Protein 7UAF (pdb70)

Organism: Homo sapiens (NCBI:txid9606)

GO terms:
  GO:0070573 metallodipeptidase activity (F, IDA)
  GO:0008237 metallopeptidase activity (F, IDA)
  GO:0038004 epidermal growth factor receptor ligand maturation (P, IDA)
  GO:0005886 plasma membrane (C, IDA)
  GO:0140448 signaling receptor ligand precursor processing (P, IDA)
  GO:0005576 extracellular region (C, TAS)
  GO:0005886 plasma membrane (C, TAS)
  GO:0005515 protein binding (F, IPI)
  GO:0017090 meprin A complex (C, IDA)
  GO:0070062 extracellular exosome (C, HDA)

Radius of gyration: 49.3 Å; Cα contacts (8 Å, |Δi|>4): 5273; chains: 4; bounding box: 92×152×116 Å

Foldseek 3Di:
DFFDDLVLADDPPAEEAEDPQDDLLLLVLLVVLQVQCLQQWAHHYDYDDDAQEHEYEHADPDFAWAAGTPRRYTYTHQYPPQSHNLSSNLRVNRHNGDQALLQEQCNVVWKDFDQVFADPPCCVSNHHDDPNGDDPLPDDRDQQASSFQQQCDRGPDNVGGRMATPPRVSNVRHNDRQGGALSSSVSSCSSPVIDDGNWFFDKFFLQDPCRQVKDWDDVAPDEKDWDQCPDDPDHGLQCRPVDHRTGTWIWDWQLDDDFFHKIKIKFDKTADPDQKKKKKWKKFAQWDQPKKKWKWKQQDPVPRDRHDIDTWDIDGDDPDGDIDMDMTMDGDNHIMMMMIMIGHDPSVRTPGTMIIGQITMTRDDDFQDKDKDALLVVVLVVADEPDKDKGAWTAAPQGWIKTKIWGSQHPVDGQAIWIWIKTKDDDCLVPDDPLDWQKKKKKWWWQDDSRSNNTRIQIDIDTQDQPQFDVVLVGGRQSGHQVNAFDADPVHRIGITDTDGDDRSDGVVRCPPGRCCVVSMIMMGMDIGHSVVVD/DFFDDLVLADDPPAEEAEDPQDDLLLVVLLVVLQVQCLQQWAHHYDHDDPAQEHEYEHADPDFAWAAGTPRRYTYTHQYPPQSASLSSNLRVNRHRGDAALLQEQCNVVWKDFDQVFAAPPCCVSNHHDDPNGDDPLPDDRDQQASRFAQQCDRGPDNVGGRMATPPRVSNVRHNDRQGGALVNSVSSCSSVVIDDGNWFWDKFFLQDPCRQVKDWDDVAQDEWDWDFQPDPPDHGQQCRPVDPRTGTWTFDWQQDDDFFGKIKIKHDKTFHPDQKKKKKWKKFFQWDQPKKKWKKKQQDPVPNDRHRIDTFDIDGDDPDGDIDMDMTMDGDNHMMMMMIMIGHDPSVRTPGGMIIGQITMTRDDDFQDKDKDALLVVVLVPADEPDKDKGPWTAAPVGWIKTKIWGSQHPVAGQAIWIWIWTKDDDCLVPDDPQQAWKKKKKWWWLDDSRPNNTRIQIDIDTQHQCQADVVLVRGRQRGHQVNAFDADPVHRIGITPIDTDPCSDGPVVCVDGRQCPVSMIMMGMDIGGSPVVD/DFFPDLVQADDPAAEEAEDPQDDLQLLVLLVVLQVLCQQQWAHHYDHDDPAQEHEYEHADPDFEWAAGTPRNYTYTHQHVVQSHSLSSVLHVNRHRGDQALLQEPCNVQWKDAPQVFAAPPCCVSNHHDDPNGDDCLPDDRDQQASSFQQQCDRTPDNVGGRMATPDHVSSVRHNDRQAGALVNSVVSCSSPVIDDGNWFWDKFQQPDPCRRVKDWDPPFQDEWDWDFQCVHGQQARCPDTNPGIWTWDWQLDDDFFGKIKIKHDKTAHPAQKKKKKWKKFAQWDQPKKKWKWKQQDPVVRDRGDIDTFDIDGDDPDGDIDMDITMDGDNHIIIMMIMIGHHPSVRTPGTMIIGLITMTPDDDFQDKDKFALLVVVLVVADAPDWDKGAWTAGPQGWTKIKIKGSAHPPDGQWIWIWIKTKDDPCLVPDDPLDWQWKKKKWWWLSNSRSNNTRIQIDIDTQDQCQADVVLPRGGQSGHQVNQFDADPVHRIGITDIDDDDRSDGPVPCVDSRSCVPSMIMMGIHTGHSPVVD/DFFPDLVLADDPAAEEAEDPQDDLLLLVLLVVLQVQCLQFWPHHYDHDDPAQWHEYEHADPDFAWAAGTPSRYTYTHQYPPNSHNLSSNLRVNRHRGDAALLQQDVQWKDAPQVFADPPPCVSNHHDDPNGGQDRDQQASRFQQQCDRGPDNVGGRMATPPRVSSVRHNDRQGGALSNSVVVCVSPVTPDHNWFFDKFQQQDPCRQVKDWDDVAPDAWDWAQQQDDPRHGLQCRCVDGSRGTKTWDWQLDDDFFHKIKMKADKTADPAQKKKKKWKKFAQWDQPKKKWKWKFFDPVVNDRGDIDTFDIDGDDPDGDIDMDITMDGDNHIIMMMIMIGHDPSVRTPGGMIIGLITMTRDDDFQDKDKDALLVVVLVVADAPRKDKGPWTAAPVGWTKIKIKGSAHPPAGQWIWIWIKTKDDPCLVPDDPLQWQWKKKKWWWLPDSRSNNTRIQIDIDTQHQCQADVVLPGGGQSGHQVRQFDADPVHRITITDIDGDGCSDGPVVCVPGRCCVVPMIMMGMDTGHSPVSD

B-factor: mean 40.75, std 11.04, range [22.92, 96.8]

Structure (mmCIF, N/CA/C/O backbone):
data_7UAF
#
_entry.id   7UAF
#
_cell.length_a   1.00
_cell.length_b   1.00
_cell.length_c   1.00
_cell.angle_alpha   90.00
_cell.angle_beta   90.00
_cell.angle_gamma   90.00
#
_symmetry.space_group_name_H-M   'P 1'
#
loop_
_entity.id
_entity.type
_entity.pdbx_description
1 polymer 'Meprin A subunit alpha'
2 branched 2-acetamido-2-deoxy-beta-D-glucopyranose-(1-4)-2-acetamido-2-deoxy-beta-D-glucopyranose
3 branched 2-acetamido-2-deoxy-beta-D-glucopyranose-(1-4)-2-acetamido-2-deoxy-beta-D-glucopyranose-(1-4)-2-acetamido-2-deoxy-beta-D-glucopyranose
4 branched beta-D-mannopyranose-(1-4)-2-acetamido-2-deoxy-beta-D-glucopyranose-(1-4)-[alpha-L-fucopyranose-(1-6)]2-acetamido-2-deoxy-beta-D-glucopyranose
5 non-polymer N~3~,N~3~-bis[(2H-1,3-benzodioxol-5-yl)methyl]-N-hydroxy-beta-alaninamide
6 non-polymer 'CALCIUM ION'
7 non-polymer 'ZINC ION'
8 non-polymer 2-acetamido-2-deoxy-beta-D-glucopyranose
#
loop_
_atom_site.group_PDB
_atom_site.id
_atom_site.type_symbol
_atom_site.label_atom_id
_atom_site.label_alt_id
_atom_site.label_comp_id
_atom_site.label_asym_id
_atom_site.label_entity_id
_atom_site.label_seq_id
_atom_site.pdbx_PDB_ins_code
_atom_site.Cartn_x
_atom_site.Cartn_y
_atom_site.Cartn_z
_atom_site.occupancy
_atom_site.B_iso_or_equiv
_atom_site.auth_seq_id
_atom_site.auth_comp_id
_atom_site.auth_asym_id
_atom_site.auth_atom_id
_atom_site.pdbx_PDB_model_num
ATOM 1 N N . ASN A 1 53 ? 117.515 109.698 106.031 1.00 32.87 66 ASN B N 1
ATOM 2 C CA . ASN A 1 53 ? 117.545 110.666 104.899 1.00 32.87 66 ASN B CA 1
ATOM 3 C C . ASN A 1 53 ? 118.885 111.411 104.760 1.00 32.87 66 ASN B C 1
ATOM 4 O O . ASN A 1 53 ? 118.959 112.315 103.936 1.00 32.87 66 ASN B O 1
ATOM 9 N N . GLY A 1 54 ? 119.945 111.084 105.504 1.00 33.24 67 GLY B N 1
ATOM 10 C CA . GLY A 1 54 ? 121.258 111.708 105.340 1.00 33.24 67 GLY B CA 1
ATOM 11 C C . GLY A 1 54 ? 122.080 111.035 104.252 1.00 33.24 67 GLY B C 1
ATOM 12 O O . GLY A 1 54 ? 121.975 109.836 104.050 1.00 33.24 67 GLY B O 1
ATOM 13 N N . LEU A 1 55 ? 122.912 111.778 103.552 1.00 33.83 68 LEU B N 1
ATOM 14 C CA . LEU A 1 55 ? 123.781 111.301 102.481 1.00 33.83 68 LEU B CA 1
ATOM 15 C C . LEU A 1 55 ? 124.911 110.420 103.043 1.00 33.83 68 LEU B C 1
ATOM 16 O O . LEU A 1 55 ? 125.544 110.794 104.024 1.00 33.83 68 LEU B O 1
ATOM 21 N N . ARG A 1 56 ? 125.124 109.219 102.500 1.00 35.87 69 ARG B N 1
ATOM 22 C CA . ARG A 1 56 ? 126.080 108.258 103.135 1.00 35.87 69 ARG B CA 1
ATOM 23 C C . ARG A 1 56 ? 127.560 108.624 102.959 1.00 35.87 69 ARG B C 1
ATOM 24 O O . ARG A 1 56 ? 128.316 108.437 103.934 1.00 35.87 69 ARG B O 1
ATOM 32 N N . ASP A 1 57 ? 127.963 109.144 101.802 1.00 38.00 70 ASP B N 1
ATOM 33 C CA . ASP A 1 57 ? 129.375 109.384 101.476 1.00 38.00 70 ASP B CA 1
ATOM 34 C C . ASP A 1 57 ? 130.038 110.410 102.422 1.00 38.00 70 ASP B C 1
ATOM 35 O O . ASP A 1 57 ? 129.671 111.589 102.394 1.00 38.00 70 ASP B O 1
ATOM 40 N N . PRO A 1 58 ? 131.048 110.032 103.226 1.00 38.51 71 PRO B N 1
ATOM 41 C CA . PRO A 1 58 ? 131.671 110.926 104.194 1.00 38.51 71 PRO B CA 1
ATOM 42 C C . PRO A 1 58 ? 132.454 112.083 103.569 1.00 38.51 71 PRO B C 1
ATOM 43 O O . PRO A 1 58 ? 132.639 113.102 104.227 1.00 38.51 71 PRO B O 1
ATOM 47 N N . ASN A 1 59 ? 132.868 112.017 102.302 1.00 38.83 72 ASN B N 1
ATOM 48 C CA . ASN A 1 59 ? 133.516 113.160 101.646 1.00 38.83 72 ASN B CA 1
ATOM 49 C C . ASN A 1 59 ? 132.536 114.317 101.395 1.00 38.83 72 ASN B C 1
ATOM 50 O O . ASN A 1 59 ? 132.958 115.437 101.160 1.00 38.83 72 ASN B O 1
ATOM 55 N N . THR A 1 60 ? 131.228 114.099 101.494 1.00 36.64 73 THR B N 1
ATOM 56 C CA . THR A 1 60 ? 130.219 115.160 101.366 1.00 36.64 73 THR B CA 1
ATOM 57 C C . THR A 1 60 ? 129.990 115.946 102.660 1.00 36.64 73 THR B C 1
ATOM 58 O O . THR A 1 60 ? 129.206 116.888 102.678 1.00 36.64 73 THR B O 1
ATOM 62 N N . ARG A 1 61 ? 130.734 115.573 103.708 1.00 35.65 74 ARG B N 1
ATOM 63 C CA . ARG A 1 61 ? 130.571 116.235 105.029 1.00 35.65 74 ARG B CA 1
ATOM 64 C C . ARG A 1 61 ? 131.378 117.530 105.098 1.00 35.65 74 ARG B C 1
ATOM 65 O O . ARG A 1 61 ? 132.473 117.576 104.501 1.00 35.65 74 ARG B O 1
ATOM 73 N N . TRP A 1 62 ? 130.856 118.533 105.801 1.00 32.54 75 TRP B N 1
ATOM 74 C CA . TRP A 1 62 ? 131.551 119.794 106.028 1.00 32.54 75 TRP B CA 1
ATOM 75 C C . TRP A 1 62 ? 132.596 119.688 107.140 1.00 32.54 75 TRP B C 1
ATOM 76 O O . TRP A 1 62 ? 132.528 118.804 107.990 1.00 32.54 75 TRP B O 1
ATOM 87 N N . THR A 1 63 ? 133.524 120.641 107.187 1.00 34.50 76 THR B N 1
ATOM 88 C CA . THR A 1 63 ? 134.334 120.941 108.376 1.00 34.50 76 THR B CA 1
ATOM 89 C C . THR A 1 63 ? 133.834 122.235 109.011 1.00 34.50 76 THR B C 1
ATOM 90 O O . THR A 1 63 ? 133.694 123.242 108.322 1.00 34.50 76 THR B O 1
ATOM 94 N N . PHE A 1 64 ? 133.553 122.240 110.309 1.00 34.59 77 PHE B N 1
ATOM 95 C CA . PHE A 1 64 ? 133.047 123.412 111.014 1.00 34.59 77 PHE B CA 1
ATOM 96 C C . PHE A 1 64 ? 134.167 124.366 111.452 1.00 34.59 77 PHE B C 1
ATOM 97 O O . PHE A 1 64 ? 135.247 123.898 111.815 1.00 34.59 77 PHE B O 1
ATOM 105 N N . PRO A 1 65 ? 133.923 125.692 111.485 1.00 34.42 78 PRO B N 1
ATOM 106 C CA . PRO A 1 65 ? 132.703 126.370 111.042 1.00 34.42 78 PRO B CA 1
ATOM 107 C C . PRO A 1 65 ? 132.538 126.394 109.518 1.00 34.42 78 PRO B C 1
ATOM 108 O O . PRO A 1 65 ? 133.512 126.603 108.807 1.00 34.42 78 PRO B O 1
ATOM 112 N N . ILE A 1 66 ? 131.313 126.248 109.017 1.00 33.23 79 ILE B N 1
ATOM 113 C CA . ILE A 1 66 ? 130.988 126.429 107.601 1.00 33.23 79 ILE B CA 1
ATOM 114 C C . ILE A 1 66 ? 131.182 127.908 107.228 1.00 33.23 79 ILE B C 1
ATOM 115 O O . ILE A 1 66 ? 130.547 128.776 107.833 1.00 33.23 79 ILE B O 1
ATOM 120 N N . PRO A 1 67 ? 132.022 128.237 106.240 1.00 33.25 80 PRO B N 1
ATOM 121 C CA . PRO A 1 67 ? 132.157 129.598 105.771 1.00 33.25 80 PRO B CA 1
ATOM 122 C C . PRO A 1 67 ? 130.977 130.018 104.881 1.00 33.25 80 PRO B C 1
ATOM 123 O O . PRO A 1 67 ? 130.558 129.258 104.008 1.00 33.25 80 PRO B O 1
ATOM 127 N N . TYR A 1 68 ? 130.441 131.223 105.070 1.00 32.00 81 TYR B N 1
ATOM 128 C CA . TYR A 1 68 ? 129.285 131.720 104.328 1.00 32.00 81 TYR B CA 1
ATOM 129 C C . TYR A 1 68 ? 129.434 133.144 103.795 1.00 32.00 81 TYR B C 1
ATOM 130 O O . TYR A 1 68 ? 130.159 133.975 104.341 1.00 32.00 81 TYR B O 1
ATOM 139 N N . ILE A 1 69 ? 128.699 133.429 102.727 1.00 32.24 82 ILE B N 1
ATOM 140 C CA . ILE A 1 69 ? 128.506 134.752 102.132 1.00 32.24 82 ILE B CA 1
ATOM 141 C C . ILE A 1 69 ? 127.010 135.055 102.130 1.00 32.24 82 ILE B C 1
ATOM 142 O O . ILE A 1 69 ? 126.231 134.252 101.628 1.00 32.24 82 ILE B O 1
ATOM 147 N N . LEU A 1 70 ? 126.588 136.211 102.636 1.00 31.89 83 LEU B N 1
ATOM 148 C CA . LEU A 1 70 ? 125.235 136.722 102.425 1.00 31.89 83 LEU B CA 1
ATOM 149 C C . LEU A 1 70 ? 125.248 137.684 101.235 1.00 31.89 83 LEU B C 1
ATOM 150 O O . LEU A 1 70 ? 125.875 138.736 101.308 1.00 31.89 83 LEU B O 1
ATOM 155 N N . ALA A 1 71 ? 124.588 137.344 100.133 1.00 35.57 84 ALA B N 1
ATOM 156 C CA . ALA A 1 71 ? 124.536 138.197 98.952 1.00 35.57 84 ALA B CA 1
ATOM 157 C C . ALA A 1 71 ? 123.670 139.444 99.162 1.00 35.57 84 ALA B C 1
ATOM 158 O O . ALA A 1 71 ? 122.676 139.422 99.882 1.00 35.57 84 ALA B O 1
ATOM 160 N N . ASP A 1 72 ? 123.995 140.535 98.472 1.00 40.05 85 ASP B N 1
ATOM 161 C CA . ASP A 1 72 ? 123.235 141.790 98.533 1.00 40.05 85 ASP B CA 1
ATOM 162 C C . ASP A 1 72 ? 121.934 141.777 97.713 1.00 40.05 85 ASP B C 1
ATOM 163 O O . ASP A 1 72 ? 121.177 142.747 97.752 1.00 40.05 85 ASP B O 1
ATOM 168 N N . ASN A 1 73 ? 121.634 140.690 96.995 1.00 37.29 86 ASN B N 1
ATOM 169 C CA . ASN A 1 73 ? 120.299 140.447 96.445 1.00 37.29 86 ASN B CA 1
ATOM 170 C C . ASN A 1 73 ? 119.299 139.920 97.490 1.00 37.29 86 ASN B C 1
ATOM 171 O O . ASN A 1 73 ? 118.092 140.018 97.270 1.00 37.29 86 ASN B O 1
ATOM 176 N N . LEU A 1 74 ? 119.755 139.418 98.642 1.00 34.52 87 LEU B N 1
ATOM 177 C CA . LEU A 1 74 ? 118.903 139.260 99.819 1.00 34.52 87 LEU B CA 1
ATOM 178 C C . LEU A 1 74 ? 118.513 140.651 100.340 1.00 34.52 87 LEU B C 1
ATOM 179 O O . LEU A 1 74 ? 119.343 141.560 100.386 1.00 34.52 87 LEU B O 1
ATOM 184 N N . GLY A 1 75 ? 117.279 140.826 100.794 1.00 32.55 88 GLY B N 1
ATOM 185 C CA . GLY A 1 75 ? 116.916 142.003 101.585 1.00 32.55 88 GLY B CA 1
ATOM 186 C C . GLY A 1 75 ? 117.492 141.939 102.997 1.00 32.55 88 GLY B C 1
ATOM 187 O O . GLY A 1 75 ? 117.965 140.888 103.439 1.00 32.55 88 GLY B O 1
ATOM 188 N N . LEU A 1 76 ? 117.376 143.028 103.760 1.00 31.99 89 LEU B N 1
ATOM 189 C CA . LEU A 1 76 ? 117.752 143.037 105.178 1.00 31.99 89 LEU B CA 1
ATOM 190 C C . LEU A 1 76 ? 117.021 141.952 105.961 1.00 31.99 89 LEU B C 1
ATOM 191 O O . LEU A 1 76 ? 117.636 141.253 106.759 1.00 31.99 89 LEU B O 1
ATOM 196 N N . ASN A 1 77 ? 115.732 141.763 105.702 1.00 29.98 90 ASN B N 1
ATOM 197 C CA . ASN A 1 77 ? 114.924 140.792 106.420 1.00 29.98 90 ASN B CA 1
ATOM 198 C C . ASN A 1 77 ? 115.470 139.368 106.297 1.00 29.98 90 ASN B C 1
ATOM 199 O O . ASN A 1 77 ? 115.609 138.683 107.304 1.00 29.98 90 ASN B O 1
ATOM 204 N N . ALA A 1 78 ? 115.834 138.947 105.090 1.00 29.09 91 ALA B N 1
ATOM 205 C CA . ALA A 1 78 ? 116.431 137.649 104.838 1.00 29.09 91 ALA B CA 1
ATOM 206 C C . ALA A 1 78 ? 117.817 137.510 105.479 1.00 29.09 91 ALA B C 1
ATOM 207 O O . ALA A 1 78 ? 118.041 136.528 106.172 1.00 29.09 91 ALA B O 1
ATOM 209 N N . LYS A 1 79 ? 118.713 138.499 105.363 1.00 30.66 92 LYS B N 1
ATOM 210 C CA . LYS A 1 79 ? 120.001 138.478 106.076 1.00 30.66 92 LYS B CA 1
ATOM 211 C C . LYS A 1 79 ? 119.814 138.294 107.583 1.00 30.66 92 LYS B C 1
ATOM 212 O O . LYS A 1 79 ? 120.410 137.400 108.170 1.00 30.66 92 LYS B O 1
ATOM 218 N N . GLY A 1 80 ? 118.926 139.070 108.199 1.00 29.22 93 GLY B N 1
ATOM 219 C CA . GLY A 1 80 ? 118.600 138.943 109.613 1.00 29.22 93 GLY B CA 1
ATOM 220 C C . GLY A 1 80 ? 118.004 137.585 109.979 1.00 29.22 93 GLY B C 1
ATOM 221 O O . GLY A 1 80 ? 118.446 136.955 110.934 1.00 29.22 93 GLY B O 1
ATOM 222 N N . ALA A 1 81 ? 117.077 137.066 109.175 1.00 28.29 94 ALA B N 1
ATOM 223 C CA . ALA A 1 81 ? 116.505 135.747 109.364 1.00 28.29 94 ALA B CA 1
ATOM 224 C C . ALA A 1 81 ? 117.551 134.629 109.284 1.00 28.29 94 ALA B C 1
ATOM 225 O O . ALA A 1 81 ? 117.481 133.681 110.062 1.00 28.29 94 ALA B O 1
ATOM 227 N N . ILE A 1 82 ? 118.543 134.733 108.398 1.00 28.60 95 ILE B N 1
ATOM 228 C CA . ILE A 1 82 ? 119.606 133.740 108.268 1.00 28.60 95 ILE B CA 1
ATOM 229 C C . ILE A 1 82 ? 120.495 133.730 109.509 1.00 28.60 95 ILE B C 1
ATOM 230 O O . ILE A 1 82 ? 120.740 132.673 110.080 1.00 28.60 95 ILE B O 1
ATOM 235 N N . LEU A 1 83 ? 120.921 134.895 109.993 1.00 28.51 96 LEU B N 1
ATOM 236 C CA . LEU A 1 83 ? 121.726 134.985 111.205 1.00 28.51 96 LEU B CA 1
ATOM 237 C C . LEU A 1 83 ? 120.960 134.491 112.438 1.00 28.51 96 LEU B C 1
ATOM 238 O O . LEU A 1 83 ? 121.531 133.812 113.287 1.00 28.51 96 LEU B O 1
ATOM 243 N N . TYR A 1 84 ? 119.657 134.742 112.520 1.00 29.47 97 TYR B N 1
ATOM 244 C CA . TYR A 1 84 ? 118.799 134.163 113.549 1.00 29.47 97 TYR B CA 1
ATOM 245 C C . TYR A 1 84 ? 118.718 132.627 113.461 1.00 29.47 97 TYR B C 1
ATOM 246 O O . TYR A 1 84 ? 118.860 131.950 114.472 1.00 29.47 97 TYR B O 1
ATOM 255 N N . ALA A 1 85 ? 118.590 132.044 112.271 1.00 27.91 98 ALA B N 1
ATOM 256 C CA . ALA A 1 85 ? 118.670 130.602 112.089 1.00 27.91 98 ALA B CA 1
ATOM 257 C C . ALA A 1 85 ? 120.039 130.019 112.482 1.00 27.91 98 ALA B C 1
ATOM 258 O O . ALA A 1 85 ? 120.082 128.984 113.135 1.00 27.91 98 ALA B O 1
ATOM 260 N N . PHE A 1 86 ? 121.162 130.678 112.195 1.00 29.19 99 PHE B N 1
ATOM 261 C CA . PHE A 1 86 ? 122.475 130.244 112.674 1.00 29.19 99 PHE B CA 1
ATOM 262 C C . PHE A 1 86 ? 122.555 130.183 114.200 1.00 29.19 99 PHE B C 1
ATOM 263 O O . PHE A 1 86 ? 123.115 129.236 114.747 1.00 29.19 99 PHE B O 1
ATOM 271 N N . GLU A 1 87 ? 121.957 131.138 114.908 1.00 30.71 100 GLU B N 1
ATOM 272 C CA . GLU A 1 87 ? 121.889 131.089 116.363 1.00 30.71 100 GLU B CA 1
ATOM 273 C C . GLU A 1 87 ? 121.101 129.883 116.878 1.00 30.71 100 GLU B C 1
ATOM 274 O O . GLU A 1 87 ? 121.482 129.287 117.878 1.00 30.71 100 GLU B O 1
ATOM 280 N N . MET A 1 88 ? 120.064 129.444 116.177 1.00 30.69 101 MET B N 1
ATOM 281 C CA . MET A 1 88 ? 119.335 128.232 116.538 1.00 30.69 101 MET B CA 1
ATOM 282 C C . MET A 1 88 ? 120.177 126.975 116.379 1.00 30.69 101 MET B C 1
ATOM 283 O O . MET A 1 88 ? 120.162 126.120 117.261 1.00 30.69 101 MET B O 1
ATOM 288 N N . PHE A 1 89 ? 120.974 126.869 115.320 1.00 29.90 102 PHE B N 1
ATOM 289 C CA . PHE A 1 89 ? 121.920 125.771 115.172 1.00 29.90 102 PHE B CA 1
ATOM 290 C C . PHE A 1 89 ? 122.935 125.748 116.312 1.00 29.90 102 PHE B C 1
ATOM 291 O O . PHE A 1 89 ? 123.122 124.699 116.917 1.00 29.90 102 PHE B O 1
ATOM 299 N N . ARG A 1 90 ? 123.538 126.892 116.650 1.00 30.03 103 ARG B N 1
ATOM 300 C CA . ARG A 1 90 ? 124.514 126.952 117.778 1.00 30.03 103 ARG B CA 1
ATOM 301 C C . ARG A 1 90 ? 123.840 126.533 119.091 1.00 30.03 103 ARG B C 1
ATOM 302 O O . ARG A 1 90 ? 124.477 125.790 119.859 1.00 30.03 103 ARG B O 1
ATOM 310 N N . LEU A 1 91 ? 122.614 126.997 119.345 1.00 30.93 104 LEU B N 1
ATOM 311 C CA . LEU A 1 91 ? 121.868 126.683 120.555 1.00 30.93 104 LEU B CA 1
ATOM 312 C C . LEU A 1 91 ? 121.560 125.191 120.702 1.00 30.93 104 LEU B C 1
ATOM 313 O O . LEU A 1 91 ? 121.682 124.662 121.800 1.00 30.93 104 LEU B O 1
ATOM 318 N N . LYS A 1 92 ? 121.195 124.504 119.621 1.00 31.66 105 LYS B N 1
ATOM 319 C CA . LYS A 1 92 ? 120.691 123.126 119.647 1.00 31.66 105 LYS B CA 1
ATOM 320 C C . LYS A 1 92 ? 121.652 122.059 119.117 1.00 31.66 105 LYS B C 1
ATOM 321 O O . LYS A 1 92 ? 121.340 120.883 119.209 1.00 31.66 105 LYS B O 1
ATOM 327 N N . SER A 1 93 ? 122.815 122.428 118.600 1.00 33.52 106 SER B N 1
ATOM 328 C CA . SER A 1 93 ? 123.799 121.514 118.012 1.00 33.52 106 SER B CA 1
ATOM 329 C C . SER A 1 93 ? 125.222 122.053 118.149 1.00 33.52 106 SER B C 1
ATOM 330 O O . SER A 1 93 ? 125.426 123.148 118.668 1.00 33.52 106 SER B O 1
ATOM 333 N N . CYS A 1 94 ? 126.212 121.297 117.677 1.00 37.70 107 CYS B N 1
ATOM 334 C CA . CYS A 1 94 ? 127.585 121.766 117.500 1.00 37.70 107 CYS B CA 1
ATOM 335 C C . CYS A 1 94 ? 127.886 122.328 116.103 1.00 37.70 107 CYS B C 1
ATOM 336 O O . CYS A 1 94 ? 129.035 122.660 115.820 1.00 37.70 107 CYS B O 1
ATOM 339 N N . VAL A 1 95 ? 126.894 122.474 115.224 1.00 34.86 108 VAL B N 1
ATOM 340 C CA . VAL A 1 95 ? 127.067 123.133 113.926 1.00 34.86 108 VAL B CA 1
ATOM 341 C C . VAL A 1 95 ? 127.437 124.593 114.146 1.00 34.86 108 VAL B C 1
ATOM 342 O O . VAL A 1 95 ? 126.859 125.264 114.997 1.00 34.86 108 VAL B O 1
ATOM 346 N N . ASP A 1 96 ? 128.384 125.109 113.373 1.00 35.12 109 ASP B N 1
ATOM 347 C CA . ASP A 1 96 ? 128.808 126.501 113.452 1.00 35.12 109 ASP B CA 1
ATOM 348 C C . ASP A 1 96 ? 129.141 127.077 112.079 1.00 35.12 109 ASP B C 1
ATOM 349 O O . ASP A 1 96 ? 129.450 126.350 111.141 1.00 35.12 109 ASP B O 1
ATOM 354 N N . PHE A 1 97 ? 129.090 128.395 111.978 1.00 33.21 110 PHE B N 1
ATOM 355 C CA . PHE A 1 97 ? 129.220 129.188 110.771 1.00 33.21 110 PHE B CA 1
ATOM 356 C C . PHE A 1 97 ? 130.198 130.343 110.979 1.00 33.21 110 PHE B C 1
ATOM 357 O O . PHE A 1 97 ? 130.185 130.961 112.042 1.00 33.21 110 PHE B O 1
ATOM 365 N N . LYS A 1 98 ? 130.992 130.692 109.967 1.00 34.60 111 LYS B N 1
ATOM 366 C CA . LYS A 1 98 ? 131.869 131.878 109.953 1.00 34.60 111 LYS B CA 1
ATOM 367 C C . LYS A 1 98 ? 131.703 132.702 108.670 1.00 34.60 111 LYS B C 1
ATOM 368 O O . LYS A 1 98 ? 131.399 132.124 107.637 1.00 34.60 111 LYS B O 1
ATOM 374 N N . PRO A 1 99 ? 131.961 134.014 108.662 1.00 34.94 112 PRO B N 1
ATOM 375 C CA . PRO A 1 99 ? 132.083 134.779 107.423 1.00 34.94 112 PRO B CA 1
ATOM 376 C C . PRO A 1 99 ? 133.201 134.262 106.508 1.00 34.94 112 PRO B C 1
ATOM 377 O O . PRO A 1 99 ? 134.220 133.754 106.980 1.00 34.94 112 PRO B O 1
ATOM 381 N N . TYR A 1 100 ? 133.016 134.376 105.198 1.00 37.45 113 TYR B N 1
ATOM 382 C CA . TYR A 1 100 ? 133.959 133.897 104.186 1.00 37.45 113 TYR B CA 1
ATOM 383 C C . TYR A 1 100 ? 135.252 134.711 104.138 1.00 37.45 113 TYR B C 1
ATOM 384 O O . TYR A 1 100 ? 135.233 135.939 104.192 1.00 37.45 113 TYR B O 1
ATOM 393 N N . GLU A 1 101 ? 136.382 134.030 104.000 1.00 41.31 114 GLU B N 1
ATOM 394 C CA . GLU A 1 101 ? 137.730 134.606 103.973 1.00 41.31 114 GLU B CA 1
ATOM 395 C C . GLU A 1 101 ? 138.635 133.883 102.957 1.00 41.31 114 GLU B C 1
ATOM 396 O O . GLU A 1 101 ? 139.856 133.835 103.118 1.00 41.31 114 GLU B O 1
ATOM 402 N N . GLY A 1 102 ? 138.059 133.308 101.898 1.00 41.20 115 GLY B N 1
ATOM 403 C CA . GLY A 1 102 ? 138.812 132.653 100.822 1.00 41.20 115 GLY B CA 1
ATOM 404 C C . GLY A 1 102 ? 138.923 131.127 100.922 1.00 41.20 115 GLY B C 1
ATOM 405 O O . GLY A 1 102 ? 139.785 130.536 100.273 1.00 41.20 115 GLY B O 1
ATOM 406 N N . GLU A 1 103 ? 138.084 130.468 101.718 1.00 39.66 116 GLU B N 1
ATOM 407 C CA . GLU A 1 103 ? 137.994 129.007 101.780 1.00 39.66 116 GLU B CA 1
ATOM 408 C C . GLU A 1 103 ? 137.583 128.365 100.440 1.00 39.66 116 GLU B C 1
ATOM 409 O O . GLU A 1 103 ? 136.973 129.002 99.579 1.00 39.66 116 GLU B O 1
ATOM 415 N N . SER A 1 104 ? 137.900 127.084 100.254 1.00 38.70 117 SER B N 1
ATOM 416 C CA . SER A 1 104 ? 137.598 126.337 99.028 1.00 38.70 117 SER B CA 1
ATOM 417 C C . SER A 1 104 ? 136.102 126.060 98.866 1.00 38.70 117 SER B C 1
ATOM 418 O O . SER A 1 104 ? 135.513 126.474 97.871 1.00 38.70 117 SER B O 1
ATOM 421 N N . SER A 1 105 ? 135.464 125.435 99.858 1.00 36.11 118 SER B N 1
ATOM 422 C CA . SER A 1 105 ? 134.016 125.238 99.913 1.00 36.11 118 SER B CA 1
ATOM 423 C C . SER A 1 105 ? 133.353 126.182 100.911 1.00 36.11 118 SER B C 1
ATOM 424 O O . SER A 1 105 ? 133.858 126.413 102.002 1.00 36.11 118 SER B O 1
ATOM 427 N N . TYR A 1 106 ? 132.231 126.773 100.511 1.00 34.07 119 TYR B N 1
ATOM 428 C CA . TYR A 1 106 ? 131.487 127.790 101.244 1.00 34.07 119 TYR B CA 1
ATOM 429 C C . TYR A 1 106 ? 130.038 127.826 100.768 1.00 34.07 119 TYR B C 1
ATOM 430 O O . TYR A 1 106 ? 129.736 127.339 99.682 1.00 34.07 119 TYR B O 1
ATOM 439 N N . ILE A 1 107 ? 129.126 128.401 101.546 1.00 32.65 120 ILE B N 1
ATOM 440 C CA . ILE A 1 107 ? 127.729 128.598 101.135 1.00 32.65 120 ILE B CA 1
ATOM 441 C C . ILE A 1 107 ? 127.483 130.069 100.846 1.00 32.65 120 ILE B C 1
ATOM 442 O O . ILE A 1 107 ? 127.706 130.911 101.705 1.00 32.65 120 ILE B O 1
ATOM 447 N N . ILE A 1 108 ? 126.978 130.401 99.667 1.00 32.76 121 ILE B N 1
ATOM 448 C CA . ILE A 1 108 ? 126.487 131.742 99.356 1.00 32.76 121 ILE B CA 1
ATOM 449 C C . ILE A 1 108 ? 124.963 131.736 99.384 1.00 32.76 121 ILE B C 1
ATOM 450 O O . ILE A 1 108 ? 124.299 131.014 98.646 1.00 32.76 121 ILE B O 1
ATOM 455 N N . PHE A 1 109 ? 124.392 132.546 100.260 1.00 31.70 122 PHE B N 1
ATOM 456 C CA . PHE A 1 109 ? 122.957 132.720 100.378 1.00 31.70 122 PHE B CA 1
ATOM 457 C C . PHE A 1 109 ? 122.510 133.829 99.448 1.00 31.70 122 PHE B C 1
ATOM 458 O O . PHE A 1 109 ? 123.060 134.924 99.494 1.00 31.70 122 PHE B O 1
ATOM 466 N N . GLN A 1 110 ? 121.520 133.561 98.608 1.00 34.91 123 GLN B N 1
ATOM 467 C CA . GLN A 1 110 ? 121.034 134.479 97.579 1.00 34.91 123 GLN B CA 1
ATOM 468 C C . GLN A 1 110 ? 119.513 134.475 97.490 1.00 34.91 123 GLN B C 1
ATOM 469 O O . GLN A 1 110 ? 118.848 133.547 97.934 1.00 34.91 123 GLN B O 1
ATOM 475 N N . GLN A 1 111 ? 118.949 135.494 96.866 1.00 37.42 124 GLN B N 1
ATOM 476 C CA . GLN A 1 111 ? 117.558 135.518 96.460 1.00 37.42 124 GLN B CA 1
ATOM 477 C C . GLN A 1 111 ? 117.440 135.144 94.982 1.00 37.42 124 GLN B C 1
ATOM 478 O O . GLN A 1 111 ? 117.785 135.932 94.104 1.00 37.42 124 GLN B O 1
ATOM 484 N N . PHE A 1 112 ? 116.921 133.955 94.704 1.00 36.67 125 PHE B N 1
ATOM 485 C CA . PHE A 1 112 ? 116.507 133.510 93.378 1.00 36.67 125 PHE B CA 1
ATOM 486 C C . PHE A 1 112 ? 115.040 133.083 93.410 1.00 36.67 125 PHE B C 1
ATOM 487 O O . PHE A 1 112 ? 114.351 133.255 94.414 1.00 36.67 125 PHE B O 1
ATOM 495 N N . ASP A 1 113 ? 114.528 132.556 92.306 1.00 38.44 126 ASP B N 1
ATOM 496 C CA . ASP A 1 113 ? 113.184 131.992 92.258 1.00 38.44 126 ASP B CA 1
ATOM 497 C C . ASP A 1 113 ? 113.098 130.773 93.188 1.00 38.44 126 ASP B C 1
ATOM 498 O O . ASP A 1 113 ? 113.864 129.816 93.054 1.00 38.44 126 ASP B O 1
ATOM 503 N N . GLY A 1 114 ? 112.163 130.803 94.131 1.00 37.40 127 GLY B N 1
ATOM 504 C CA . GLY A 1 114 ? 111.926 129.730 95.085 1.00 37.40 127 GLY B CA 1
ATOM 505 C C . GLY A 1 114 ? 112.995 129.593 96.163 1.00 37.40 127 GLY B C 1
ATOM 506 O O . GLY A 1 114 ? 113.881 130.430 96.329 1.00 37.40 127 GLY B O 1
ATOM 507 N N . CYS A 1 115 ? 112.893 128.517 96.932 1.00 39.51 128 CYS B N 1
ATOM 508 C CA . CYS A 1 115 ? 113.672 128.305 98.139 1.00 39.51 128 CYS B CA 1
ATOM 509 C C . CYS A 1 115 ? 114.263 126.913 98.091 1.00 39.51 128 CYS B C 1
ATOM 510 O O . CYS A 1 115 ? 113.530 125.925 98.116 1.00 39.51 128 CYS B O 1
ATOM 513 N N . TRP A 1 116 ? 115.574 126.834 97.906 1.00 34.42 129 TRP B N 1
ATOM 514 C CA . TRP A 1 116 ? 116.259 125.594 97.578 1.00 34.42 129 TRP B CA 1
ATOM 515 C C . TRP A 1 116 ? 117.730 125.626 97.965 1.00 34.42 129 TRP B C 1
ATOM 516 O O . TRP A 1 116 ? 118.337 126.681 98.109 1.00 34.42 129 TRP B O 1
ATOM 527 N N . SER A 1 117 ? 118.317 124.442 98.059 1.00 33.95 130 SER B N 1
ATOM 528 C CA . SER A 1 117 ? 119.713 124.184 98.360 1.00 33.95 130 SER B CA 1
ATOM 529 C C . SER A 1 117 ? 120.160 122.930 97.617 1.00 33.95 130 SER B C 1
ATOM 530 O O . SER A 1 117 ? 119.361 122.029 97.376 1.00 33.95 130 SER B O 1
ATOM 533 N N . GLU A 1 118 ? 121.442 122.817 97.306 1.00 36.42 131 GLU B N 1
ATOM 534 C CA . GLU A 1 118 ? 122.065 121.524 96.995 1.00 36.42 131 GLU B CA 1
ATOM 535 C C . GLU A 1 118 ? 122.168 120.656 98.261 1.00 36.42 131 GLU B C 1
ATOM 536 O O . GLU A 1 118 ? 121.956 121.153 99.368 1.00 36.42 131 GLU B O 1
ATOM 542 N N . VAL A 1 119 ? 122.500 119.369 98.133 1.00 32.71 132 VAL B N 1
ATOM 543 C CA . VAL A 1 119 ? 122.634 118.461 99.281 1.00 32.71 132 VAL B CA 1
ATOM 544 C C . VAL A 1 119 ? 124.087 118.059 99.520 1.00 32.71 132 VAL B C 1
ATOM 545 O O . VAL A 1 119 ? 124.720 117.473 98.651 1.00 32.71 132 VAL B O 1
ATOM 549 N N . GLY A 1 120 ? 124.613 118.336 100.710 1.00 33.64 133 GLY B N 1
ATOM 550 C CA . GLY A 1 120 ? 126.000 118.064 101.097 1.00 33.64 133 GLY B CA 1
ATOM 551 C C . GLY A 1 120 ? 126.995 119.128 100.630 1.00 33.64 133 GLY B C 1
ATOM 552 O O . GLY A 1 120 ? 126.656 120.017 99.847 1.00 33.64 133 GLY B O 1
ATOM 553 N N . ASP A 1 121 ? 128.243 119.030 101.085 1.00 35.03 134 ASP B N 1
ATOM 554 C CA . ASP A 1 121 ? 129.337 119.902 100.656 1.00 35.03 134 ASP B CA 1
ATOM 555 C C . ASP A 1 121 ? 129.681 119.653 99.185 1.00 35.03 134 ASP B C 1
ATOM 556 O O . ASP A 1 121 ? 130.217 118.610 98.823 1.00 35.03 134 ASP B O 1
ATOM 561 N N . GLN A 1 122 ? 129.362 120.617 98.331 1.00 36.73 135 GLN B N 1
ATOM 562 C CA . GLN A 1 122 ? 129.916 120.761 96.993 1.00 36.73 135 GLN B CA 1
ATOM 563 C C . GLN A 1 122 ? 131.218 121.554 97.125 1.00 36.73 135 GLN B C 1
ATOM 564 O O . GLN A 1 122 ? 131.212 122.761 97.394 1.00 36.73 135 GLN B O 1
ATOM 570 N N . HIS A 1 123 ? 132.351 120.898 96.902 1.00 37.90 136 HIS B N 1
ATOM 571 C CA . HIS A 1 123 ? 133.652 121.421 97.318 1.00 37.90 136 HIS B CA 1
ATOM 572 C C . HIS A 1 123 ? 134.083 122.754 96.669 1.00 37.90 136 HIS B C 1
ATOM 573 O O . HIS A 1 123 ? 135.024 123.384 97.140 1.00 37.90 136 HIS B O 1
ATOM 580 N N . VAL A 1 124 ? 133.413 123.196 95.604 1.00 37.33 137 VAL B N 1
ATOM 581 C CA . VAL A 1 124 ? 133.666 124.450 94.870 1.00 37.33 137 VAL B CA 1
ATOM 582 C C . VAL A 1 124 ? 132.852 125.659 95.365 1.00 37.33 137 VAL B C 1
ATOM 583 O O . VAL A 1 124 ? 132.940 126.739 94.788 1.00 37.33 137 VAL B O 1
ATOM 587 N N . GLY A 1 125 ? 132.054 125.513 96.419 1.00 36.20 138 GLY B N 1
ATOM 588 C CA . GLY A 1 125 ? 131.133 126.542 96.909 1.00 36.20 138 GLY B CA 1
ATOM 589 C C . GLY A 1 125 ? 129.765 126.480 96.231 1.00 36.20 138 GLY B C 1
ATOM 590 O O . GLY A 1 125 ? 129.662 126.043 95.089 1.00 36.20 138 GLY B O 1
ATOM 591 N N . GLN A 1 126 ? 128.694 126.846 96.935 1.00 34.90 139 GLN B N 1
ATOM 592 C CA . GLN A 1 126 ? 127.325 126.482 96.532 1.00 34.90 139 GLN B CA 1
ATOM 593 C C . GLN A 1 126 ? 126.257 127.493 96.947 1.00 34.90 139 GLN B C 1
ATOM 594 O O . GLN A 1 126 ? 126.400 128.207 97.931 1.00 34.90 139 GLN B O 1
ATOM 600 N N . ASN A 1 127 ? 125.148 127.526 96.219 1.00 35.91 140 ASN B N 1
ATOM 601 C CA . ASN A 1 127 ? 124.035 128.415 96.501 1.00 35.91 140 ASN B CA 1
ATOM 602 C C . ASN A 1 127 ? 123.029 127.818 97.490 1.00 35.91 140 ASN B C 1
ATOM 603 O O . ASN A 1 127 ? 122.659 126.651 97.375 1.00 35.91 140 ASN B O 1
ATOM 608 N N . ILE A 1 128 ? 122.483 128.655 98.368 1.00 33.32 141 ILE B N 1
ATOM 609 C CA . ILE A 1 128 ? 121.157 128.470 98.956 1.00 33.32 141 ILE B CA 1
ATOM 610 C C . ILE A 1 128 ? 120.284 129.629 98.493 1.00 33.32 141 ILE B C 1
ATOM 611 O O . ILE A 1 128 ? 120.624 130.781 98.729 1.00 33.32 141 ILE B O 1
ATOM 616 N N . SER A 1 129 ? 119.159 129.347 97.844 1.00 35.11 142 SER B N 1
ATOM 617 C CA . SER A 1 129 ? 118.162 130.357 97.523 1.00 35.11 142 SER B CA 1
ATOM 618 C C . SER A 1 129 ? 117.174 130.531 98.666 1.00 35.11 142 SER B C 1
ATOM 619 O O . SER A 1 129 ? 116.568 129.565 99.124 1.00 35.11 142 SER B O 1
ATOM 622 N N . ILE A 1 130 ? 116.957 131.769 99.082 1.00 36.42 143 ILE B N 1
ATOM 623 C CA . ILE A 1 130 ? 115.903 132.196 99.992 1.00 36.42 143 ILE B CA 1
ATOM 624 C C . ILE A 1 130 ? 115.117 133.276 99.264 1.00 36.42 143 ILE B C 1
ATOM 625 O O . ILE A 1 130 ? 115.505 134.439 99.237 1.00 36.42 143 ILE B O 1
ATOM 630 N N . GLY A 1 131 ? 114.051 132.865 98.586 1.00 39.35 144 GLY B N 1
ATOM 631 C CA . GLY A 1 131 ? 113.184 133.757 97.828 1.00 39.35 144 GLY B CA 1
ATOM 632 C C . GLY A 1 131 ? 112.208 134.548 98.697 1.00 39.35 144 GLY B C 1
ATOM 633 O O . GLY A 1 131 ? 112.184 134.426 99.924 1.00 39.35 144 GLY B O 1
ATOM 634 N N . GLN A 1 132 ? 111.338 135.317 98.047 1.00 43.14 145 GLN B N 1
ATOM 635 C CA . GLN A 1 132 ? 110.217 135.986 98.698 1.00 43.14 145 GLN B CA 1
ATOM 636 C C . GLN A 1 132 ? 109.319 134.973 99.420 1.00 43.14 145 GLN B C 1
ATOM 637 O O . GLN A 1 132 ? 108.997 133.916 98.879 1.00 43.14 145 GLN B O 1
ATOM 643 N N . GLY A 1 133 ? 108.914 135.289 100.650 1.00 41.74 146 GLY B N 1
ATOM 644 C CA . GLY A 1 133 ? 108.075 134.426 101.488 1.00 41.74 146 GLY B CA 1
ATOM 645 C C . GLY A 1 133 ? 108.804 133.298 102.228 1.00 41.74 146 GLY B C 1
ATOM 646 O O . GLY A 1 133 ? 108.157 132.542 102.949 1.00 41.74 146 GLY B O 1
ATOM 647 N N . CYS A 1 134 ? 110.127 133.178 102.099 1.00 41.02 147 CYS B N 1
ATOM 648 C CA . CYS A 1 134 ? 110.932 132.153 102.771 1.00 41.02 147 CYS B CA 1
ATOM 649 C C . CYS A 1 134 ? 111.829 132.636 103.908 1.00 41.02 147 CYS B C 1
ATOM 650 O O . CYS A 1 134 ? 112.551 131.828 104.484 1.00 41.02 147 CYS B O 1
ATOM 653 N N . ALA A 1 135 ? 111.807 133.912 104.273 1.00 36.14 148 ALA B N 1
ATOM 654 C CA . ALA A 1 135 ? 112.623 134.462 105.352 1.00 36.14 148 ALA B CA 1
ATOM 655 C C . ALA A 1 135 ? 112.054 134.136 106.750 1.00 36.14 148 ALA B C 1
ATOM 656 O O . ALA A 1 135 ? 111.834 135.020 107.575 1.00 36.14 148 ALA B O 1
ATOM 658 N N . TYR A 1 136 ? 111.799 132.854 107.008 1.00 34.72 149 TYR B N 1
ATOM 659 C CA . TYR A 1 136 ? 111.264 132.299 108.251 1.00 34.72 149 TYR B CA 1
ATOM 660 C C . TYR A 1 136 ? 112.187 131.206 108.764 1.00 34.72 149 TYR B C 1
ATOM 661 O O . TYR A 1 136 ? 112.592 130.336 107.997 1.00 34.72 149 TYR B O 1
ATOM 670 N N . LYS A 1 137 ? 112.469 131.200 110.067 1.00 32.44 150 LYS B N 1
ATOM 671 C CA . LYS A 1 137 ? 113.427 130.317 110.763 1.00 32.44 150 LYS B CA 1
ATOM 672 C C . LYS A 1 137 ? 113.385 128.865 110.280 1.00 32.44 150 LYS B C 1
ATOM 673 O O . LYS A 1 137 ? 114.402 128.333 109.866 1.00 32.44 150 LYS B O 1
ATOM 679 N N . ALA A 1 138 ? 112.202 128.263 110.262 1.00 32.84 151 ALA B N 1
ATOM 680 C CA . ALA A 1 138 ? 111.981 126.876 109.876 1.00 32.84 151 ALA B CA 1
ATOM 681 C C . ALA A 1 138 ? 112.368 126.564 108.417 1.00 32.84 151 ALA B C 1
ATOM 682 O O . ALA A 1 138 ? 112.895 125.498 108.125 1.00 32.84 151 ALA B O 1
ATOM 684 N N . ILE A 1 139 ? 112.155 127.500 107.495 1.00 33.38 152 ILE B N 1
ATOM 685 C CA . ILE A 1 139 ? 112.507 127.353 106.084 1.00 33.38 152 ILE B CA 1
ATOM 686 C C . ILE A 1 139 ? 114.015 127.516 105.885 1.00 33.38 152 ILE B C 1
ATOM 687 O O . ILE A 1 139 ? 114.617 126.740 105.157 1.00 33.38 152 ILE B O 1
ATOM 692 N N . ILE A 1 140 ? 114.659 128.458 106.572 1.00 31.23 153 ILE B N 1
ATOM 693 C CA . ILE A 1 140 ? 116.113 128.586 106.529 1.00 31.23 153 ILE B CA 1
ATOM 694 C C . ILE A 1 140 ? 116.768 127.320 107.078 1.00 31.23 153 ILE B C 1
ATOM 695 O O . ILE A 1 140 ? 117.683 126.779 106.471 1.00 31.23 153 ILE B O 1
ATOM 700 N N . GLU A 1 141 ? 116.283 126.812 108.205 1.00 32.45 154 GLU B N 1
ATOM 701 C CA . GLU A 1 141 ? 116.777 125.587 108.818 1.00 32.45 154 GLU B CA 1
ATOM 702 C C . GLU A 1 141 ? 116.639 124.370 107.912 1.00 32.45 154 GLU B C 1
ATOM 703 O O . GLU A 1 141 ? 117.580 123.594 107.809 1.00 32.45 154 GLU B O 1
ATOM 709 N N . HIS A 1 142 ? 115.523 124.211 107.204 1.00 32.51 155 HIS B N 1
ATOM 710 C CA . HIS A 1 142 ? 115.328 123.156 106.219 1.00 32.51 155 HIS B CA 1
ATOM 711 C C . HIS A 1 142 ? 116.354 123.232 105.074 1.00 32.51 155 HIS B C 1
ATOM 712 O O . HIS A 1 142 ? 116.923 122.217 104.691 1.00 32.51 155 HIS B O 1
ATOM 719 N N . GLU A 1 143 ? 116.638 124.414 104.530 1.00 32.24 156 GLU B N 1
ATOM 720 C CA . GLU A 1 143 ? 117.668 124.565 103.500 1.00 32.24 156 GLU B CA 1
ATOM 721 C C . GLU A 1 143 ? 119.089 124.339 104.009 1.00 32.24 156 GLU B C 1
ATOM 722 O O . GLU A 1 143 ? 119.893 123.709 103.333 1.00 32.24 156 GLU B O 1
ATOM 728 N N . ILE A 1 144 ? 119.422 124.803 105.210 1.00 29.79 157 ILE B N 1
ATOM 729 C CA . ILE A 1 144 ? 120.706 124.494 105.828 1.00 29.79 157 ILE B CA 1
ATOM 730 C C . ILE A 1 144 ? 120.832 122.982 106.076 1.00 29.79 157 ILE B C 1
ATOM 731 O O . ILE A 1 144 ? 121.892 122.417 105.846 1.00 29.79 157 ILE B O 1
ATOM 736 N N . LEU A 1 145 ? 119.768 122.282 106.469 1.00 29.69 158 LEU B N 1
ATOM 737 C CA . LEU A 1 145 ? 119.781 120.828 106.578 1.00 29.69 158 LEU B CA 1
ATOM 738 C C . LEU A 1 145 ? 119.983 120.127 105.231 1.00 29.69 158 LEU B C 1
ATOM 739 O O . LEU A 1 145 ? 120.718 119.145 105.180 1.00 29.69 158 LEU B O 1
ATOM 744 N N . HIS A 1 146 ? 119.455 120.644 104.124 1.00 30.56 159 HIS B N 1
ATOM 745 C CA . HIS A 1 146 ? 119.867 120.163 102.810 1.00 30.56 159 HIS B CA 1
ATOM 746 C C . HIS A 1 146 ? 121.376 120.308 102.611 1.00 30.56 159 HIS B C 1
ATOM 747 O O . HIS A 1 146 ? 122.053 119.313 102.382 1.00 30.56 159 HIS B O 1
ATOM 754 N N . ALA A 1 147 ? 121.944 121.492 102.790 1.00 30.21 160 ALA B N 1
ATOM 755 C CA . ALA A 1 147 ? 123.371 121.705 102.617 1.00 30.21 160 ALA B CA 1
ATOM 756 C C . ALA A 1 147 ? 124.229 120.840 103.537 1.00 30.21 160 ALA B C 1
ATOM 757 O O . ALA A 1 147 ? 125.277 120.366 103.115 1.00 30.21 160 ALA B O 1
ATOM 759 N N . LEU A 1 148 ? 123.790 120.573 104.763 1.00 30.22 161 LEU B N 1
ATOM 760 C CA . LEU A 1 148 ? 124.470 119.687 105.701 1.00 30.22 161 LEU B CA 1
ATOM 761 C C . LEU A 1 148 ? 124.472 118.222 105.268 1.00 30.22 161 LEU B C 1
ATOM 762 O O . LEU A 1 148 ? 125.368 117.490 105.680 1.00 30.22 161 LEU B O 1
ATOM 767 N N . GLY A 1 149 ? 123.534 117.808 104.422 1.00 29.66 162 GLY B N 1
ATOM 768 C CA . GLY A 1 149 ? 123.489 116.486 103.821 1.00 29.66 162 GLY B CA 1
ATOM 769 C C . GLY A 1 149 ? 122.158 115.758 103.913 1.00 29.66 162 GLY B C 1
ATOM 770 O O . GLY A 1 149 ? 122.155 114.555 103.708 1.00 29.66 162 GLY B O 1
ATOM 771 N N . PHE A 1 150 ? 121.040 116.406 104.228 1.00 29.95 163 PHE B N 1
ATOM 772 C CA . PHE A 1 150 ? 119.756 115.725 104.400 1.00 29.95 163 PHE B CA 1
ATOM 773 C C . PHE A 1 150 ? 118.828 115.939 103.208 1.00 29.95 163 PHE B C 1
ATOM 774 O O . PHE A 1 150 ? 118.575 117.058 102.788 1.00 29.95 163 PHE B O 1
ATOM 782 N N . TYR A 1 151 ? 118.274 114.867 102.670 1.00 30.53 164 TYR B N 1
ATOM 783 C CA . TYR A 1 151 ? 117.136 114.918 101.755 1.00 30.53 164 TYR B CA 1
ATOM 784 C C . TYR A 1 151 ? 115.824 115.090 102.525 1.00 30.53 164 TYR B C 1
ATOM 785 O O . TYR A 1 151 ? 115.803 115.034 103.749 1.00 30.53 164 TYR B O 1
ATOM 794 N N . HIS A 1 152 ? 114.702 115.293 101.845 1.00 32.48 165 HIS B N 1
ATOM 795 C CA . HIS A 1 152 ? 113.407 115.294 102.520 1.00 32.48 165 HIS B CA 1
ATOM 796 C C . HIS A 1 152 ? 113.117 113.967 103.221 1.00 32.48 165 HIS B C 1
ATOM 797 O O . HIS A 1 152 ? 113.611 112.909 102.849 1.00 32.48 165 HIS B O 1
ATOM 804 N N . GLU A 1 153 ? 112.273 114.000 104.235 1.00 32.56 166 GLU B N 1
ATOM 805 C CA . GLU A 1 153 ? 111.915 112.813 104.987 1.00 32.56 166 GLU B CA 1
ATOM 806 C C . GLU A 1 153 ? 111.092 111.843 104.139 1.00 32.56 166 GLU B C 1
ATOM 807 O O . GLU A 1 153 ? 111.380 110.656 104.120 1.00 32.56 166 GLU B O 1
ATOM 813 N N . GLN A 1 154 ? 110.172 112.332 103.304 1.00 31.84 167 GLN B N 1
ATOM 814 C CA . GLN A 1 154 ? 109.480 111.484 102.336 1.00 31.84 167 GLN B CA 1
ATOM 815 C C . GLN A 1 154 ? 110.395 110.902 101.258 1.00 31.84 167 GLN B C 1
ATOM 816 O O . GLN A 1 154 ? 109.948 110.064 100.490 1.00 31.84 167 GLN B O 1
ATOM 822 N N . SER A 1 155 ? 111.659 111.303 101.170 1.00 31.69 168 SER B N 1
ATOM 823 C CA . SER A 1 155 ? 112.642 110.704 100.275 1.00 31.69 168 SER B CA 1
ATOM 824 C C . SER A 1 155 ? 113.399 109.523 100.873 1.00 31.69 168 SER B C 1
ATOM 825 O O . SER A 1 155 ? 114.248 108.954 100.194 1.00 31.69 168 SER B O 1
ATOM 828 N N . ARG A 1 156 ? 113.006 109.105 102.081 1.00 31.53 169 ARG B N 1
ATOM 829 C CA . ARG A 1 156 ? 113.644 107.933 102.740 1.00 31.53 169 ARG B CA 1
ATOM 830 C C . ARG A 1 156 ? 113.409 106.661 101.919 1.00 31.53 169 ARG B C 1
ATOM 831 O O . ARG A 1 156 ? 112.406 106.606 101.187 1.00 31.53 169 ARG B O 1
ATOM 839 N N . THR A 1 157 ? 114.294 105.673 102.055 1.00 32.16 170 THR B N 1
ATOM 840 C CA . THR A 1 157 ? 114.181 104.398 101.329 1.00 32.16 170 THR B CA 1
ATOM 841 C C . THR A 1 157 ? 112.935 103.597 101.741 1.00 32.16 170 THR B C 1
ATOM 842 O O . THR A 1 157 ? 112.361 102.879 100.934 1.00 32.16 170 THR B O 1
ATOM 846 N N . ASP A 1 158 ? 112.485 103.734 102.986 1.00 32.92 171 ASP B N 1
ATOM 847 C CA . ASP A 1 158 ? 111.357 103.011 103.587 1.00 32.92 171 ASP B CA 1
ATOM 848 C C . ASP A 1 158 ? 110.039 103.808 103.584 1.00 32.92 171 ASP B C 1
ATOM 849 O O . ASP A 1 158 ? 109.046 103.391 104.171 1.00 32.92 171 ASP B O 1
ATOM 854 N N . ARG A 1 159 ? 109.994 104.963 102.916 1.00 30.81 172 ARG B N 1
ATOM 855 C CA . ARG A 1 159 ? 108.896 105.930 103.031 1.00 30.81 172 ARG B CA 1
ATOM 856 C C . ARG A 1 159 ? 107.520 105.390 102.640 1.00 30.81 172 ARG B C 1
ATOM 857 O O . ARG A 1 159 ? 106.516 105.828 103.182 1.00 30.81 172 ARG B O 1
ATOM 865 N N . ASP A 1 160 ? 107.470 104.435 101.723 1.00 32.08 173 ASP B N 1
ATOM 866 C CA . ASP A 1 160 ? 106.246 103.790 101.264 1.00 32.08 173 ASP B CA 1
ATOM 867 C C . ASP A 1 160 ? 105.540 102.995 102.365 1.00 32.08 173 ASP B C 1
ATOM 868 O O . ASP A 1 160 ? 104.372 102.667 102.226 1.00 32.08 173 ASP B O 1
ATOM 873 N N . ASP A 1 161 ? 106.197 102.703 103.481 1.00 31.23 174 ASP B N 1
ATOM 874 C CA . ASP A 1 161 ? 105.541 102.144 104.653 1.00 31.23 174 ASP B CA 1
ATOM 875 C C . ASP A 1 161 ? 104.722 103.187 105.426 1.00 31.23 174 ASP B C 1
ATOM 876 O O . ASP A 1 161 ? 103.847 102.813 106.201 1.00 31.23 174 ASP B O 1
ATOM 881 N N . TYR A 1 162 ? 104.983 104.484 105.240 1.00 29.27 175 TYR B N 1
ATOM 882 C CA . TYR A 1 162 ? 104.471 105.555 106.091 1.00 29.27 175 TYR B CA 1
ATOM 883 C C . TYR A 1 162 ? 103.576 106.559 105.367 1.00 29.27 175 TYR B C 1
ATOM 884 O O . TYR A 1 162 ? 102.655 107.092 105.981 1.00 29.27 175 TYR B O 1
ATOM 893 N N . VAL A 1 163 ? 103.802 106.821 104.084 1.00 30.52 176 VAL B N 1
ATOM 894 C CA . VAL A 1 163 ? 103.093 107.855 103.316 1.00 30.52 176 VAL B CA 1
ATOM 895 C C . VAL A 1 163 ? 102.727 107.402 101.907 1.00 30.52 176 VAL B C 1
ATOM 896 O O . VAL A 1 163 ? 103.362 106.529 101.333 1.00 30.52 176 VAL B O 1
ATOM 900 N N . ASN A 1 164 ? 101.707 108.033 101.336 1.00 33.41 177 ASN B N 1
ATOM 901 C CA . ASN A 1 164 ? 101.303 107.945 99.940 1.00 33.41 177 ASN B CA 1
ATOM 902 C C . ASN A 1 164 ? 101.722 109.215 99.201 1.00 33.41 177 ASN B C 1
ATOM 903 O O . ASN A 1 164 ? 101.467 110.305 99.703 1.00 33.41 177 ASN B O 1
ATOM 908 N N . ILE A 1 165 ? 102.324 109.092 98.022 1.00 35.87 178 ILE B N 1
ATOM 909 C CA . ILE A 1 165 ? 102.589 110.212 97.115 1.00 35.87 178 ILE B CA 1
ATOM 910 C C . ILE A 1 165 ? 101.638 110.121 95.925 1.00 35.87 178 ILE B C 1
ATOM 911 O O . ILE A 1 165 ? 101.551 109.085 95.268 1.00 35.87 178 ILE B O 1
ATOM 916 N N . TRP A 1 166 ? 100.930 111.200 95.626 1.00 36.59 179 TRP B N 1
ATOM 917 C CA . TRP A 1 166 ? 99.949 111.284 94.553 1.00 36.59 179 TRP B CA 1
ATOM 918 C C . TRP A 1 166 ? 100.573 111.970 93.338 1.00 36.59 179 TRP B C 1
ATOM 919 O O . TRP A 1 166 ? 100.455 113.175 93.147 1.00 36.59 179 TRP B O 1
ATOM 930 N N . TRP A 1 167 ? 101.309 111.204 92.533 1.00 37.36 180 TRP B N 1
ATOM 931 C CA . TRP A 1 167 ? 102.147 111.712 91.447 1.00 37.36 180 TRP B CA 1
ATOM 932 C C . TRP A 1 167 ? 101.389 112.516 90.394 1.00 37.36 180 TRP B C 1
ATOM 933 O O . TRP A 1 167 ? 101.891 113.507 89.880 1.00 37.36 180 TRP B O 1
ATOM 944 N N . ASP A 1 168 ? 100.146 112.135 90.134 1.00 41.13 181 ASP B N 1
ATOM 945 C CA . ASP A 1 168 ? 99.196 112.825 89.270 1.00 41.13 181 ASP B CA 1
ATOM 946 C C . ASP A 1 168 ? 98.883 114.252 89.736 1.00 41.13 181 ASP B C 1
ATOM 947 O O . ASP A 1 168 ? 98.448 115.066 88.929 1.00 41.13 181 ASP B O 1
ATOM 952 N N . GLN A 1 169 ? 99.111 114.573 91.008 1.00 39.78 182 GLN B N 1
ATOM 953 C CA . GLN A 1 169 ? 98.783 115.849 91.632 1.00 39.78 182 GLN B CA 1
ATOM 954 C C . GLN A 1 169 ? 99.967 116.814 91.732 1.00 39.78 182 GLN B C 1
ATOM 955 O O . GLN A 1 169 ? 99.750 117.970 92.071 1.00 39.78 182 GLN B O 1
ATOM 961 N N . ILE A 1 170 ? 101.202 116.401 91.455 1.00 39.04 183 ILE B N 1
ATOM 962 C CA . ILE A 1 170 ? 102.376 117.273 91.605 1.00 39.04 183 ILE B CA 1
ATOM 963 C C . ILE A 1 170 ? 102.513 118.199 90.391 1.00 39.04 183 ILE B C 1
ATOM 964 O O . ILE A 1 170 ? 102.408 117.753 89.247 1.00 39.04 183 ILE B O 1
ATOM 969 N N . LEU A 1 171 ? 102.777 119.481 90.621 1.00 38.16 184 LEU B N 1
ATOM 970 C CA . LEU A 1 171 ? 103.056 120.475 89.583 1.00 38.16 184 LEU B CA 1
ATOM 971 C C . LEU A 1 171 ? 104.366 120.209 88.821 1.00 38.16 184 LEU B C 1
ATOM 972 O O . LEU A 1 171 ? 105.291 119.575 89.323 1.00 38.16 184 LEU B O 1
ATOM 977 N N . SER A 1 172 ? 104.464 120.729 87.598 1.00 39.38 185 SER B N 1
ATOM 978 C CA . SER A 1 172 ? 105.566 120.448 86.675 1.00 39.38 185 SER B CA 1
ATOM 979 C C . SER A 1 172 ? 106.924 120.858 87.241 1.00 39.38 185 SER B C 1
ATOM 980 O O . SER A 1 172 ? 107.106 121.976 87.725 1.00 39.38 185 SER B O 1
ATOM 983 N N . GLY A 1 173 ? 107.886 119.939 87.200 1.00 39.20 186 GLY B N 1
ATOM 984 C CA . GLY A 1 173 ? 109.258 120.169 87.647 1.00 39.20 186 GLY B CA 1
ATOM 985 C C . GLY A 1 173 ? 109.490 120.139 89.158 1.00 39.20 186 GLY B C 1
ATOM 986 O O . GLY A 1 173 ? 110.633 120.287 89.581 1.00 39.20 186 GLY B O 1
ATOM 987 N N . TYR A 1 174 ? 108.463 119.923 89.983 1.00 38.46 187 TYR B N 1
ATOM 988 C CA . TYR A 1 174 ? 108.613 119.769 91.436 1.00 38.46 187 TYR B CA 1
ATOM 989 C C . TYR A 1 174 ? 108.684 118.319 91.905 1.00 38.46 187 TYR B C 1
ATOM 990 O O . TYR A 1 174 ? 109.033 118.068 93.054 1.00 38.46 187 TYR B O 1
ATOM 999 N N . GLN A 1 175 ? 108.399 117.350 91.039 1.00 38.78 188 GLN B N 1
ATOM 1000 C CA . GLN A 1 175 ? 108.325 115.935 91.389 1.00 38.78 188 GLN B CA 1
ATOM 1001 C C . GLN A 1 175 ? 109.619 115.325 91.959 1.00 38.78 188 GLN B C 1
ATOM 1002 O O . GLN A 1 175 ? 109.537 114.383 92.736 1.00 38.78 188 GLN B O 1
ATOM 1008 N N . HIS A 1 176 ? 110.811 115.866 91.689 1.00 37.79 189 HIS B N 1
ATOM 1009 C CA . HIS A 1 176 ? 112.057 115.344 92.267 1.00 37.79 189 HIS B CA 1
ATOM 1010 C C . HIS A 1 176 ? 112.169 115.550 93.779 1.00 37.79 189 HIS B C 1
ATOM 1011 O O . HIS A 1 176 ? 112.839 114.777 94.454 1.00 37.79 189 HIS B O 1
ATOM 1018 N N . ASN A 1 177 ? 111.442 116.513 94.352 1.00 37.20 190 ASN B N 1
ATOM 1019 C CA . ASN A 1 177 ? 111.312 116.667 95.800 1.00 37.20 190 ASN B CA 1
ATOM 1020 C C . ASN A 1 177 ? 110.601 115.484 96.483 1.00 37.20 190 ASN B C 1
ATOM 1021 O O . ASN A 1 177 ? 110.595 115.400 97.707 1.00 37.20 190 ASN B O 1
ATOM 1026 N N . PHE A 1 178 ? 109.984 114.597 95.705 1.00 36.91 191 PHE B N 1
ATOM 1027 C CA . PHE A 1 178 ? 109.246 113.426 96.148 1.00 36.91 191 PHE B CA 1
ATOM 1028 C C . PHE A 1 178 ? 109.937 112.117 95.759 1.00 36.91 191 PHE B C 1
ATOM 1029 O O . PHE A 1 178 ? 109.431 111.050 96.087 1.00 36.91 191 PHE B O 1
ATOM 1037 N N . ASP A 1 179 ? 111.092 112.147 95.098 1.00 37.38 192 ASP B N 1
ATOM 1038 C CA . ASP A 1 179 ? 111.866 110.942 94.805 1.00 37.38 192 ASP B CA 1
ATOM 1039 C C . ASP A 1 179 ? 112.336 110.242 96.081 1.00 37.38 192 ASP B C 1
ATOM 1040 O O . ASP A 1 179 ? 112.635 110.892 97.076 1.00 37.38 192 ASP B O 1
ATOM 1045 N N . THR A 1 180 ? 112.420 108.914 96.059 1.00 34.21 193 THR B N 1
ATOM 1046 C CA . THR A 1 180 ? 113.000 108.091 97.125 1.00 34.21 193 THR B CA 1
ATOM 1047 C C . THR A 1 180 ? 114.375 107.590 96.702 1.00 34.21 193 THR B C 1
ATOM 1048 O O . THR A 1 180 ? 114.555 107.142 95.573 1.00 34.21 193 THR B O 1
ATOM 1052 N N . TYR A 1 181 ? 115.362 107.695 97.585 1.00 33.77 194 TYR B N 1
ATOM 1053 C CA . TYR A 1 181 ? 116.743 107.309 97.314 1.00 33.77 194 TYR B CA 1
ATOM 1054 C C . TYR A 1 181 ? 117.077 105.958 97.955 1.00 33.77 194 TYR B C 1
ATOM 1055 O O . TYR A 1 181 ? 116.542 105.591 99.000 1.00 33.77 194 TYR B O 1
ATOM 1064 N N . ASP A 1 182 ? 117.938 105.183 97.307 1.00 36.51 195 ASP B N 1
ATOM 1065 C CA . ASP A 1 182 ? 118.347 103.863 97.781 1.00 36.51 195 ASP B CA 1
ATOM 1066 C C . ASP A 1 182 ? 119.296 103.907 98.990 1.00 36.51 195 ASP B C 1
ATOM 1067 O O . ASP A 1 182 ? 119.908 104.922 99.316 1.00 36.51 195 ASP B O 1
ATOM 1072 N N . ASP A 1 183 ? 119.423 102.770 99.665 1.00 37.91 196 ASP B N 1
ATOM 1073 C CA . ASP A 1 183 ? 120.241 102.628 100.865 1.00 37.91 196 ASP B CA 1
ATOM 1074 C C . ASP A 1 183 ? 121.752 102.777 100.625 1.00 37.91 196 ASP B C 1
ATOM 1075 O O . ASP A 1 183 ? 122.494 102.955 101.590 1.00 37.91 196 ASP B O 1
ATOM 1080 N N . SER A 1 184 ? 122.239 102.754 99.385 1.00 36.90 197 SER B N 1
ATOM 1081 C CA . SER A 1 184 ? 123.629 103.069 99.074 1.00 36.90 197 SER B CA 1
ATOM 1082 C C . SER A 1 184 ? 123.851 104.580 99.074 1.00 36.90 197 SER B C 1
ATOM 1083 O O . SER A 1 184 ? 124.834 105.060 99.633 1.00 36.90 197 SER B O 1
ATOM 1086 N N . LEU A 1 185 ? 122.914 105.351 98.522 1.00 35.00 198 LEU B N 1
ATOM 1087 C CA . LEU A 1 185 ? 122.960 106.809 98.548 1.00 35.00 198 LEU B CA 1
ATOM 1088 C C . LEU A 1 185 ? 122.707 107.385 99.939 1.00 35.00 198 LEU B C 1
ATOM 1089 O O . LEU A 1 185 ? 123.429 108.287 100.349 1.00 35.00 198 LEU B O 1
ATOM 1094 N N . ILE A 1 186 ? 121.697 106.905 100.668 1.00 34.00 199 ILE B N 1
ATOM 1095 C CA . ILE A 1 186 ? 121.226 107.534 101.910 1.00 34.00 199 ILE B CA 1
ATOM 1096 C C . ILE A 1 186 ? 121.164 106.585 103.108 1.00 34.00 199 ILE B C 1
ATOM 1097 O O . ILE A 1 186 ? 120.753 105.438 103.009 1.00 34.00 199 ILE B O 1
ATOM 1102 N N . THR A 1 187 ? 121.579 107.083 104.267 1.00 33.92 200 THR B N 1
ATOM 1103 C CA . THR A 1 187 ? 121.511 106.429 105.585 1.00 33.92 200 THR B CA 1
ATOM 1104 C C . THR A 1 187 ? 120.220 106.795 106.310 1.00 33.92 200 THR B C 1
ATOM 1105 O O . THR A 1 187 ? 119.711 107.905 106.152 1.00 33.92 200 THR B O 1
ATOM 1109 N N . ASP A 1 188 ? 119.698 105.921 107.170 1.00 33.94 201 ASP B N 1
ATOM 1110 C CA . ASP A 1 188 ? 118.664 106.265 108.164 1.00 33.94 201 ASP B CA 1
ATOM 1111 C C . ASP A 1 188 ? 119.238 106.805 109.493 1.00 33.94 201 ASP B C 1
ATOM 1112 O O . ASP A 1 188 ? 118.485 107.278 110.344 1.00 33.94 201 ASP B O 1
ATOM 1117 N N . LEU A 1 189 ? 120.552 106.690 109.695 1.00 32.56 202 LEU B N 1
ATOM 1118 C CA . LEU A 1 189 ? 121.295 106.932 110.936 1.00 32.56 202 LEU B CA 1
ATOM 1119 C C . LEU A 1 189 ? 120.757 106.147 112.136 1.00 32.56 202 LEU B C 1
ATOM 1120 O O . LEU A 1 189 ? 120.845 106.609 113.269 1.00 32.56 202 LEU B O 1
ATOM 1125 N N . ASN A 1 190 ? 120.172 104.976 111.899 1.00 30.38 203 ASN B N 1
ATOM 1126 C CA . ASN A 1 190 ? 119.507 104.128 112.874 1.00 30.38 203 ASN B CA 1
ATOM 1127 C C . ASN A 1 190 ? 118.375 104.849 113.628 1.00 30.38 203 ASN B C 1
ATOM 1128 O O . ASN A 1 190 ? 118.295 104.793 114.851 1.00 30.38 203 ASN B O 1
ATOM 1133 N N . THR A 1 191 ? 117.520 105.569 112.908 1.00 30.58 204 THR B N 1
ATOM 1134 C CA . THR A 1 191 ? 116.375 106.313 113.458 1.00 30.58 204 THR B CA 1
ATOM 1135 C C . THR A 1 191 ? 115.088 106.011 112.695 1.00 30.58 204 THR B C 1
ATOM 1136 O O . THR A 1 191 ? 115.137 105.832 111.478 1.00 30.58 204 THR B O 1
ATOM 1140 N N . PRO A 1 192 ? 113.921 105.989 113.356 1.00 29.86 205 PRO B N 1
ATOM 1141 C CA . PRO A 1 192 ? 112.634 105.814 112.695 1.00 29.86 205 PRO B CA 1
ATOM 1142 C C . PRO A 1 192 ? 112.222 106.994 111.810 1.00 29.86 205 PRO B C 1
ATOM 1143 O O . PRO A 1 192 ? 112.763 108.095 111.896 1.00 29.86 205 PRO B O 1
ATOM 1147 N N . TYR A 1 193 ? 111.242 106.743 110.949 1.00 30.61 206 TYR B N 1
ATOM 1148 C CA . TYR A 1 193 ? 110.565 107.743 110.142 1.00 30.61 206 TYR B CA 1
ATOM 1149 C C . TYR A 1 193 ? 109.863 108.745 111.055 1.00 30.61 206 TYR B C 1
ATOM 1150 O O . TYR A 1 193 ? 109.089 108.344 111.922 1.00 30.61 206 TYR B O 1
ATOM 1159 N N . ASP A 1 194 ? 110.118 110.036 110.885 1.00 33.01 207 ASP B N 1
ATOM 1160 C CA . ASP A 1 194 ? 109.566 111.069 111.741 1.00 33.01 207 ASP B CA 1
ATOM 1161 C C . ASP A 1 194 ? 108.527 111.937 111.026 1.00 33.01 207 ASP B C 1
ATOM 1162 O O . ASP A 1 194 ? 108.848 112.806 110.223 1.00 33.01 207 ASP B O 1
ATOM 1167 N N . TYR A 1 195 ? 107.263 111.769 111.393 1.00 31.87 208 TYR B N 1
ATOM 1168 C CA . TYR A 1 195 ? 106.171 112.612 110.933 1.00 31.87 208 TYR B CA 1
ATOM 1169 C C . TYR A 1 195 ? 106.307 114.066 111.393 1.00 31.87 208 TYR B C 1
ATOM 1170 O O . TYR A 1 195 ? 105.828 114.970 110.724 1.00 31.87 208 TYR B O 1
ATOM 1179 N N . GLU A 1 196 ? 106.975 114.323 112.514 1.00 35.33 209 GLU B N 1
ATOM 1180 C CA . GLU A 1 196 ? 107.194 115.654 113.071 1.00 35.33 209 GLU B CA 1
ATOM 1181 C C . GLU A 1 196 ? 108.484 116.291 112.526 1.00 35.33 209 GLU B C 1
ATOM 1182 O O . GLU A 1 196 ? 108.860 117.383 112.927 1.00 35.33 209 GLU B O 1
ATOM 1188 N N . SER A 1 197 ? 109.170 115.661 111.575 1.00 33.84 210 SER B N 1
ATOM 1189 C CA . SER A 1 197 ? 110.413 116.184 111.021 1.00 33.84 210 SER B CA 1
ATOM 1190 C C . SER A 1 197 ? 110.227 117.495 110.270 1.00 33.84 210 SER B C 1
ATOM 1191 O O . SER A 1 197 ? 109.322 117.644 109.450 1.00 33.84 210 SER B O 1
ATOM 1194 N N . LEU A 1 198 ? 111.156 118.421 110.459 1.00 33.88 211 LEU B N 1
ATOM 1195 C CA . LEU A 1 198 ? 111.266 119.658 109.703 1.00 33.88 211 LEU B CA 1
ATOM 1196 C C . LEU A 1 198 ? 111.540 119.415 108.209 1.00 33.88 211 LEU B C 1
ATOM 1197 O O . LEU A 1 198 ? 111.253 120.258 107.367 1.00 33.88 211 LEU B O 1
ATOM 1202 N N . MET A 1 199 ? 112.070 118.244 107.863 1.00 32.07 212 MET B N 1
ATOM 1203 C CA . MET A 1 199 ? 112.339 117.802 106.498 1.00 32.07 212 MET B CA 1
ATOM 1204 C C . MET A 1 199 ? 111.143 117.134 105.813 1.00 32.07 212 MET B C 1
ATOM 1205 O O . MET A 1 199 ? 111.298 116.651 104.699 1.00 32.07 212 MET B O 1
ATOM 1210 N N . HIS A 1 200 ? 109.982 117.120 106.482 1.00 32.18 213 HIS B N 1
ATOM 1211 C CA . HIS A 1 200 ? 108.772 116.440 105.939 1.00 32.18 213 HIS B CA 1
ATOM 1212 C C . HIS A 1 200 ? 107.860 117.457 105.242 1.00 32.18 213 HIS B C 1
ATOM 1213 O O . HIS A 1 200 ? 107.678 118.557 105.798 1.00 32.18 213 HIS B O 1
ATOM 1220 N N . TYR A 1 201 ? 107.316 117.101 104.072 1.00 34.94 214 TYR B N 1
ATOM 1221 C CA . TYR A 1 201 ? 106.404 118.003 103.317 1.00 34.94 214 TYR B CA 1
ATOM 1222 C C . TYR A 1 201 ? 104.996 118.014 103.927 1.00 34.94 214 TYR B C 1
ATOM 1223 O O . TYR A 1 201 ? 104.620 117.028 104.590 1.00 34.94 214 TYR B O 1
ATOM 1232 N N . GLN A 1 202 ? 10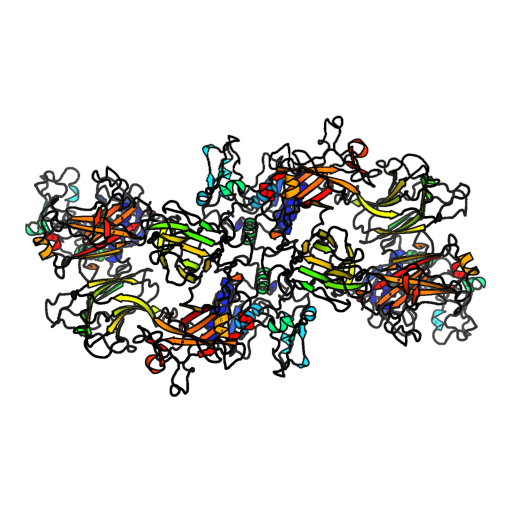4.239 119.093 103.697 1.00 36.63 215 GLN B N 1
ATOM 1233 C CA . GLN A 1 202 ? 102.842 119.190 104.206 1.00 36.63 215 GLN B CA 1
ATOM 1234 C C . GLN A 1 202 ? 101.891 118.551 103.177 1.00 36.63 215 GLN B C 1
ATOM 1235 O O . GLN A 1 202 ? 102.301 118.492 102.006 1.00 36.63 215 GLN B O 1
ATOM 1241 N N . PRO A 1 203 ? 100.658 118.069 103.503 1.00 36.04 216 PRO B N 1
ATOM 1242 C CA . PRO A 1 203 ? 99.822 117.396 102.518 1.00 36.04 216 PRO B CA 1
ATOM 1243 C C . PRO A 1 203 ? 99.635 118.179 101.222 1.00 36.04 216 PRO B C 1
ATOM 1244 O O . PRO A 1 203 ? 99.797 117.636 100.136 1.00 36.04 216 PRO B O 1
ATOM 1248 N N . PHE A 1 204 ? 99.364 119.474 101.323 1.00 37.93 217 PHE B N 1
ATOM 1249 C CA . PHE A 1 204 ? 99.207 120.401 100.206 1.00 37.93 217 PHE B CA 1
ATOM 1250 C C . PHE A 1 204 ? 100.548 121.044 99.829 1.00 37.93 217 PHE B C 1
ATOM 1251 O O . PHE A 1 204 ? 100.798 122.216 100.101 1.00 37.93 217 PHE B O 1
ATOM 1259 N N . SER A 1 205 ? 101.457 120.251 99.277 1.00 37.77 218 SER B N 1
ATOM 1260 C CA . SER A 1 205 ? 102.771 120.683 98.796 1.00 37.77 218 SER B CA 1
ATOM 1261 C C . SER A 1 205 ? 102.859 120.475 97.289 1.00 37.77 218 SER B C 1
ATOM 1262 O O . SER A 1 205 ? 102.679 119.364 96.801 1.00 37.77 218 SER B O 1
ATOM 1265 N N . PHE A 1 206 ? 103.099 121.542 96.530 1.00 37.91 219 PHE B N 1
ATOM 1266 C CA . PHE A 1 206 ? 103.194 121.524 95.064 1.00 37.91 219 PHE B CA 1
ATOM 1267 C C . PHE A 1 206 ? 102.015 120.843 94.353 1.00 37.91 219 PHE B C 1
ATOM 1268 O O . PHE A 1 206 ? 102.189 120.240 93.302 1.00 37.91 219 PHE B O 1
ATOM 1276 N N . ASN A 1 207 ? 100.812 120.921 94.917 1.00 39.74 220 ASN B N 1
ATOM 1277 C CA . ASN A 1 207 ? 99.596 120.333 94.368 1.00 39.74 220 ASN B CA 1
ATOM 1278 C C . ASN A 1 207 ? 98.969 121.182 93.252 1.00 39.74 220 ASN B C 1
ATOM 1279 O O . ASN A 1 207 ? 98.824 122.393 93.386 1.00 39.74 220 ASN B O 1
ATOM 1284 N N . LYS A 1 208 ? 98.495 120.530 92.188 1.00 42.86 221 LYS B N 1
ATOM 1285 C CA . LYS A 1 208 ? 97.704 121.131 91.099 1.00 42.86 221 LYS B CA 1
ATOM 1286 C C . LYS A 1 208 ? 96.377 121.739 91.567 1.00 42.86 221 LYS B C 1
ATOM 1287 O O . LYS A 1 208 ? 95.973 122.794 91.082 1.00 42.86 221 LYS B O 1
ATOM 1293 N N . ASN A 1 209 ? 95.697 121.061 92.485 1.00 47.73 222 ASN B N 1
ATOM 1294 C CA . ASN A 1 209 ? 94.361 121.374 92.964 1.00 47.73 222 ASN B CA 1
ATOM 1295 C C . ASN A 1 209 ? 94.378 121.636 94.475 1.00 47.73 222 ASN B C 1
ATOM 1296 O O . ASN A 1 209 ? 94.791 120.770 95.240 1.00 47.73 222 ASN B O 1
ATOM 1301 N N . ALA A 1 210 ? 93.914 122.797 94.929 1.00 45.28 223 ALA B N 1
ATOM 1302 C CA . ALA A 1 210 ? 93.978 123.205 96.333 1.00 45.28 223 ALA B CA 1
ATOM 1303 C C . ALA A 1 210 ? 93.190 122.301 97.301 1.00 45.28 223 ALA B C 1
ATOM 1304 O O . ALA A 1 210 ? 93.491 122.265 98.491 1.00 45.28 223 ALA B O 1
ATOM 1306 N N . SER A 1 211 ? 92.196 121.563 96.816 1.00 46.03 224 SER B N 1
ATOM 1307 C CA . SER A 1 211 ? 91.398 120.628 97.614 1.00 46.03 224 SER B CA 1
ATOM 1308 C C . SER A 1 211 ? 92.041 119.239 97.744 1.00 46.03 224 SER B C 1
ATOM 1309 O O . SER A 1 211 ? 91.736 118.506 98.683 1.00 46.03 224 SER B O 1
ATOM 1312 N N . VAL A 1 212 ? 92.959 118.867 96.846 1.00 41.67 225 VAL B N 1
ATOM 1313 C CA . VAL A 1 212 ? 93.563 117.529 96.795 1.00 41.67 225 VAL B CA 1
ATOM 1314 C C . VAL A 1 212 ? 95.016 117.571 97.285 1.00 41.67 225 VAL B C 1
ATOM 1315 O O . VAL A 1 212 ? 95.824 118.306 96.719 1.00 41.67 225 VAL B O 1
ATOM 1319 N N . PRO A 1 213 ? 95.397 116.797 98.317 1.00 38.17 226 PRO B N 1
ATOM 1320 C CA . PRO A 1 213 ? 96.774 116.729 98.791 1.00 38.17 226 PRO B CA 1
ATOM 1321 C C . PRO A 1 213 ? 97.692 115.931 97.856 1.00 38.17 226 PRO B C 1
ATOM 1322 O O . PRO A 1 213 ? 97.284 114.977 97.207 1.00 38.17 226 PRO B O 1
ATOM 1326 N N . THR A 1 214 ? 98.968 116.289 97.840 1.00 36.79 227 THR B N 1
ATOM 1327 C CA . THR A 1 214 ? 100.050 115.586 97.145 1.00 36.79 227 THR B CA 1
ATOM 1328 C C . THR A 1 214 ? 100.624 114.431 97.950 1.00 36.79 227 THR B C 1
ATOM 1329 O O . THR A 1 214 ? 101.047 113.430 97.388 1.00 36.79 227 THR B O 1
ATOM 1333 N N . ILE A 1 215 ? 100.656 114.560 99.270 1.00 35.40 228 ILE B N 1
ATOM 1334 C CA . ILE A 1 215 ? 101.217 113.579 100.195 1.00 35.40 228 ILE B CA 1
ATOM 1335 C C . ILE A 1 215 ? 100.226 113.343 101.323 1.00 35.40 228 ILE B C 1
ATOM 1336 O O . ILE A 1 215 ? 99.644 114.284 101.839 1.00 35.40 228 ILE B O 1
ATOM 1341 N N . THR A 1 216 ? 100.003 112.099 101.718 1.00 33.48 229 THR B N 1
ATOM 1342 C CA . THR A 1 216 ? 99.155 111.760 102.870 1.00 33.48 229 THR B CA 1
ATOM 1343 C C . THR A 1 216 ? 99.798 110.655 103.684 1.00 33.48 229 THR B C 1
ATOM 1344 O O . THR A 1 216 ? 100.441 109.767 103.137 1.00 33.48 229 THR B O 1
ATOM 1348 N N . ALA A 1 217 ? 99.668 110.695 105.000 1.00 33.10 230 ALA B N 1
ATOM 1349 C CA . ALA A 1 217 ? 100.101 109.613 105.862 1.00 33.10 230 ALA B CA 1
ATOM 1350 C C . ALA A 1 217 ? 99.176 108.408 105.699 1.00 33.10 230 ALA B C 1
ATOM 1351 O O . ALA A 1 217 ? 97.970 108.569 105.521 1.00 33.10 230 ALA B O 1
ATOM 1353 N N . LYS A 1 218 ? 99.710 107.187 105.773 1.00 33.30 231 LYS B N 1
ATOM 1354 C CA . LYS A 1 218 ? 98.874 105.979 105.704 1.00 33.30 231 LYS B CA 1
ATOM 1355 C C . LYS A 1 218 ? 97.953 105.827 106.917 1.00 33.30 231 LYS B C 1
ATOM 1356 O O . LYS A 1 218 ? 96.843 105.324 106.777 1.00 33.30 231 LYS B O 1
ATOM 1362 N N . ILE A 1 219 ? 98.373 106.294 108.089 1.00 35.58 232 ILE B N 1
ATOM 1363 C CA . ILE A 1 219 ? 97.523 106.426 109.278 1.00 35.58 232 ILE B CA 1
ATOM 1364 C C . ILE A 1 219 ? 96.993 107.868 109.304 1.00 35.58 232 ILE B C 1
ATOM 1365 O O . ILE A 1 219 ? 97.797 108.793 109.410 1.00 35.58 232 ILE B O 1
ATOM 1370 N N . PRO A 1 220 ? 95.675 108.105 109.210 1.00 37.27 233 PRO B N 1
ATOM 1371 C CA . PRO A 1 220 ? 95.136 109.431 108.921 1.00 37.27 233 PRO B CA 1
ATOM 1372 C C . PRO A 1 220 ? 95.331 110.481 110.020 1.00 37.27 233 PRO B C 1
ATOM 1373 O O . PRO A 1 220 ? 95.377 111.670 109.715 1.00 37.27 233 PRO B O 1
ATOM 1377 N N . GLU A 1 221 ? 95.521 110.092 111.280 1.00 38.31 234 GLU B N 1
ATOM 1378 C CA . GLU A 1 221 ? 95.808 111.023 112.382 1.00 38.31 234 GLU B CA 1
ATOM 1379 C C . GLU A 1 221 ? 97.037 111.911 112.127 1.00 38.31 234 GLU B C 1
ATOM 1380 O O . GLU A 1 221 ? 97.035 113.098 112.452 1.00 38.31 234 GLU B O 1
ATOM 1386 N N . PHE A 1 222 ? 98.066 111.384 111.464 1.00 34.55 235 PHE B N 1
ATOM 1387 C CA . PHE A 1 222 ? 99.294 112.119 111.168 1.00 34.55 235 PHE B CA 1
ATOM 1388 C C . PHE A 1 222 ? 99.160 113.169 110.067 1.00 34.55 235 PHE B C 1
ATOM 1389 O O . PHE A 1 222 ? 100.033 114.018 109.961 1.00 34.55 235 PHE B O 1
ATOM 1397 N N . ASN A 1 223 ? 98.069 113.212 109.302 1.00 34.30 236 ASN B N 1
ATOM 1398 C CA . ASN A 1 223 ? 97.810 114.294 108.353 1.00 34.30 236 ASN B CA 1
ATOM 1399 C C . ASN A 1 223 ? 97.687 115.665 109.039 1.00 34.30 236 ASN B C 1
ATOM 1400 O O . ASN A 1 223 ? 97.976 116.690 108.428 1.00 34.30 236 ASN B O 1
ATOM 1405 N N . SER A 1 224 ? 97.322 115.686 110.319 1.00 34.51 237 SER B N 1
ATOM 1406 C CA . SER A 1 224 ? 97.323 116.881 111.166 1.00 34.51 237 SER B CA 1
ATOM 1407 C C . SER A 1 224 ? 98.706 117.257 111.727 1.00 34.51 237 SER B C 1
ATOM 1408 O O . SER A 1 224 ? 98.828 118.264 112.419 1.00 34.51 237 SER B O 1
ATOM 1411 N N . ILE A 1 225 ? 99.735 116.436 111.505 1.00 33.57 238 ILE B N 1
ATOM 1412 C CA . ILE A 1 225 ? 101.072 116.540 112.111 1.00 33.57 238 ILE B CA 1
ATOM 1413 C C . ILE A 1 225 ? 102.149 116.755 111.041 1.00 33.57 238 ILE B C 1
ATOM 1414 O O . ILE A 1 225 ? 103.047 117.563 111.258 1.00 33.57 238 ILE B O 1
ATOM 1419 N N . ILE A 1 226 ? 102.076 116.070 109.894 1.00 32.63 239 ILE B N 1
ATOM 1420 C CA . ILE A 1 226 ? 103.106 116.171 108.850 1.00 32.63 239 ILE B CA 1
ATOM 1421 C C . ILE A 1 226 ? 103.222 117.582 108.277 1.00 32.63 239 ILE B C 1
ATOM 1422 O O . ILE A 1 226 ? 102.230 118.256 108.024 1.00 32.63 239 ILE B O 1
ATOM 1427 N N . GLY A 1 227 ? 104.456 118.030 108.078 1.00 34.52 240 GLY B N 1
ATOM 1428 C CA . GLY A 1 227 ? 104.758 119.372 107.598 1.00 34.52 240 GLY B CA 1
ATOM 1429 C C . GLY A 1 227 ? 104.697 120.462 108.656 1.00 34.52 240 GLY B C 1
ATOM 1430 O O . GLY A 1 227 ? 104.300 121.580 108.345 1.00 34.52 240 GLY B O 1
ATOM 1431 N N . GLN A 1 228 ? 105.070 120.168 109.899 1.00 34.96 241 GLN B N 1
ATOM 1432 C CA . GLN A 1 228 ? 105.252 121.184 110.931 1.00 34.96 241 GLN B CA 1
ATOM 1433 C C . GLN A 1 228 ? 106.306 122.218 110.518 1.00 34.96 241 GLN B C 1
ATOM 1434 O O . GLN A 1 228 ? 107.299 121.893 109.876 1.00 34.96 241 GLN B O 1
ATOM 1440 N N . ARG A 1 229 ? 106.096 123.472 110.915 1.00 38.16 242 ARG B N 1
ATOM 1441 C CA . ARG A 1 229 ? 106.964 124.622 110.613 1.00 38.16 242 ARG B CA 1
ATOM 1442 C C . ARG A 1 229 ? 107.361 125.366 111.884 1.00 38.16 242 ARG B C 1
ATOM 1443 O O . ARG A 1 229 ? 107.436 126.589 111.911 1.00 38.16 242 ARG B O 1
ATOM 1451 N N . LEU A 1 230 ? 107.591 124.624 112.958 1.00 34.13 243 LEU B N 1
ATOM 1452 C CA . LEU A 1 230 ? 108.013 125.134 114.256 1.00 34.13 243 LEU B CA 1
ATOM 1453 C C . LEU A 1 230 ? 109.536 125.226 114.367 1.00 34.13 243 LEU B C 1
ATOM 1454 O O . LEU A 1 230 ? 110.071 126.302 114.598 1.00 34.13 243 LEU B O 1
ATOM 1459 N N . ASP A 1 231 ? 110.233 124.097 114.270 1.00 34.03 244 ASP B N 1
ATOM 1460 C CA . ASP A 1 231 ? 111.633 123.935 114.664 1.00 34.03 244 ASP B CA 1
ATOM 1461 C C . ASP A 1 231 ? 112.167 122.550 114.272 1.00 34.03 244 ASP B C 1
ATOM 1462 O O . ASP A 1 231 ? 111.438 121.745 113.699 1.00 34.03 244 ASP B O 1
ATOM 1467 N N . PHE A 1 232 ? 113.406 122.224 114.622 1.00 32.74 245 PHE B N 1
ATOM 1468 C CA . PHE A 1 232 ? 113.912 120.862 114.554 1.00 32.74 245 PHE B CA 1
ATOM 1469 C C . PHE A 1 232 ? 113.133 119.942 115.490 1.00 32.74 245 PHE B C 1
ATOM 1470 O O . PHE A 1 232 ? 112.915 120.281 116.651 1.00 32.74 245 PHE B O 1
ATOM 1478 N N . SER A 1 233 ? 112.753 118.757 115.034 1.00 33.50 246 SER B N 1
ATOM 1479 C CA . SER A 1 233 ? 112.262 117.718 115.929 1.00 33.50 246 SER B CA 1
ATOM 1480 C C . SER A 1 233 ? 113.400 117.116 116.761 1.00 33.50 246 SER B C 1
ATOM 1481 O O . SER A 1 233 ? 114.584 117.294 116.471 1.00 33.50 246 SER B O 1
ATOM 1484 N N . ALA A 1 234 ? 113.059 116.326 117.775 1.00 32.21 247 ALA B N 1
ATOM 1485 C CA . ALA A 1 234 ? 114.039 115.560 118.525 1.00 32.21 247 ALA B CA 1
ATOM 1486 C C . ALA A 1 234 ? 114.818 114.571 117.634 1.00 32.21 247 ALA B C 1
ATOM 1487 O O . ALA A 1 234 ? 116.025 114.426 117.794 1.00 32.21 247 ALA B O 1
ATOM 1489 N N . ILE A 1 235 ? 114.164 113.925 116.665 1.00 33.49 248 ILE B N 1
ATOM 1490 C CA . ILE A 1 235 ? 114.825 113.016 115.723 1.00 33.49 248 ILE B CA 1
ATOM 1491 C C . ILE A 1 235 ? 115.665 113.781 114.689 1.00 33.49 248 ILE B C 1
ATOM 1492 O O . ILE A 1 235 ? 116.751 113.320 114.359 1.00 33.49 248 ILE B O 1
ATOM 1497 N N . ASP A 1 236 ? 115.255 114.960 114.230 1.00 34.83 249 ASP B N 1
ATOM 1498 C CA . ASP A 1 236 ? 116.098 115.823 113.391 1.00 34.83 249 ASP B CA 1
ATOM 1499 C C . ASP A 1 236 ? 117.425 116.170 114.081 1.00 34.83 249 ASP B C 1
ATOM 1500 O O . ASP A 1 236 ? 118.484 116.040 113.471 1.00 34.83 249 ASP B O 1
ATOM 1505 N N . LEU A 1 237 ? 117.391 116.565 115.355 1.00 34.01 250 LEU B N 1
ATOM 1506 C CA . LEU A 1 237 ? 118.596 116.821 116.139 1.00 34.01 250 LEU B CA 1
ATOM 1507 C C . LEU A 1 237 ? 119.407 115.556 116.390 1.00 34.01 250 LEU B C 1
ATOM 1508 O O . LEU A 1 237 ? 120.619 115.578 116.229 1.00 34.01 250 LEU B O 1
ATOM 1513 N N . GLU A 1 238 ? 118.782 114.434 116.735 1.00 34.85 251 GLU B N 1
ATOM 1514 C CA . GLU A 1 238 ? 119.508 113.179 116.916 1.00 34.85 251 GLU B CA 1
ATOM 1515 C C . GLU A 1 238 ? 120.217 112.723 115.635 1.00 34.85 251 GLU B C 1
ATOM 1516 O O . GLU A 1 238 ? 121.378 112.326 115.680 1.00 34.85 251 GLU B O 1
ATOM 1522 N N . ARG A 1 239 ? 119.574 112.927 114.482 1.00 32.79 252 ARG B N 1
ATOM 1523 C CA . ARG A 1 239 ? 120.253 112.614 113.193 1.00 32.79 252 ARG B CA 1
ATOM 1524 C C . ARG A 1 239 ? 121.434 113.575 112.990 1.00 32.79 252 ARG B C 1
ATOM 1525 O O . ARG A 1 239 ? 122.518 113.090 112.616 1.00 32.79 252 ARG B O 1
ATOM 1533 N N . LEU A 1 240 ? 121.236 114.878 113.230 1.00 33.05 253 LEU B N 1
ATOM 1534 C CA . LEU A 1 240 ? 122.297 115.864 113.037 1.00 33.05 253 LEU B CA 1
ATOM 1535 C C . LEU A 1 240 ? 123.523 115.552 113.901 1.00 33.05 253 LEU B C 1
ATOM 1536 O O . LEU A 1 240 ? 124.650 115.564 113.415 1.00 33.05 253 LEU B O 1
ATOM 1541 N N . ASN A 1 241 ? 123.301 115.169 115.153 1.00 34.42 254 ASN B N 1
ATOM 1542 C CA . ASN A 1 241 ? 124.338 114.747 116.078 1.00 34.42 254 ASN B CA 1
ATOM 1543 C C . ASN A 1 241 ? 125.083 113.504 115.596 1.00 34.42 254 ASN B C 1
ATOM 1544 O O . ASN A 1 241 ? 126.308 113.509 115.589 1.00 34.42 254 ASN B O 1
ATOM 1549 N N . ARG A 1 242 ? 124.380 112.458 115.156 1.00 32.87 255 ARG B N 1
ATOM 1550 C CA . ARG A 1 242 ? 124.996 111.223 114.656 1.00 32.87 255 ARG B CA 1
ATOM 1551 C C . ARG A 1 242 ? 125.816 111.433 113.394 1.00 32.87 255 ARG B C 1
ATOM 1552 O O . ARG A 1 242 ? 126.845 110.795 113.230 1.00 32.87 255 ARG B O 1
ATOM 1560 N N . MET A 1 243 ? 125.408 112.338 112.516 1.00 34.79 256 MET B N 1
ATOM 1561 C CA . MET A 1 243 ? 126.164 112.643 111.308 1.00 34.79 256 MET B CA 1
ATOM 1562 C C . MET A 1 243 ? 127.468 113.404 111.589 1.00 34.79 256 MET B C 1
ATOM 1563 O O . MET A 1 243 ? 128.487 113.096 110.988 1.00 34.79 256 MET B O 1
ATOM 1568 N N . TYR A 1 244 ? 127.459 114.375 112.502 1.00 35.05 257 TYR B N 1
ATOM 1569 C CA . TYR A 1 244 ? 128.584 115.285 112.742 1.00 35.05 257 TYR B CA 1
ATOM 1570 C C . TYR A 1 244 ? 129.317 115.113 114.083 1.00 35.05 257 TYR B C 1
ATOM 1571 O O . TYR A 1 244 ? 130.216 115.883 114.401 1.00 35.05 257 TYR B O 1
ATOM 1580 N N . ASN A 1 245 ? 128.987 114.094 114.864 1.00 40.49 258 ASN B N 1
ATOM 1581 C CA . ASN A 1 245 ? 129.554 113.793 116.179 1.00 40.49 258 ASN B CA 1
ATOM 1582 C C . ASN A 1 245 ? 129.451 114.927 117.215 1.00 40.49 258 ASN B C 1
ATOM 1583 O O . ASN A 1 245 ? 130.376 115.170 117.981 1.00 40.49 258 ASN B O 1
ATOM 1588 N N . CYS A 1 246 ? 128.314 115.608 117.271 1.00 40.05 259 CYS B N 1
ATOM 1589 C CA . CYS A 1 246 ? 128.024 116.595 118.303 1.00 40.05 259 CYS B CA 1
ATOM 1590 C C . CYS A 1 246 ? 127.613 115.935 119.618 1.00 40.05 259 CYS B C 1
ATOM 1591 O O . CYS A 1 246 ? 126.904 114.936 119.608 1.00 40.05 259 CYS B O 1
ATOM 1594 N N . THR A 1 247 ? 127.973 116.531 120.755 1.00 39.77 260 THR B N 1
ATOM 1595 C CA . THR A 1 247 ? 127.473 116.108 122.079 1.00 39.77 260 THR B CA 1
ATOM 1596 C C . THR A 1 247 ? 127.006 117.303 122.907 1.00 39.77 260 THR B C 1
ATOM 1597 O O . THR A 1 247 ? 125.880 117.321 123.395 1.00 39.77 260 THR B O 1
ATOM 1601 N N . THR A 1 248 ? 127.832 118.339 123.011 1.00 37.53 261 THR B N 1
ATOM 1602 C CA . THR A 1 248 ? 127.489 119.660 123.543 1.00 37.53 261 THR B CA 1
ATOM 1603 C C . THR A 1 248 ? 126.828 120.545 122.482 1.00 37.53 261 THR B C 1
ATOM 1604 O O . THR A 1 248 ? 126.753 120.188 121.310 1.00 37.53 261 THR B O 1
ATOM 1608 N N . THR A 1 249 ? 126.361 121.728 122.874 1.00 34.02 262 THR B N 1
ATOM 1609 C CA . THR A 1 249 ? 125.993 122.814 121.952 1.00 34.02 262 THR B CA 1
ATOM 1610 C C . THR A 1 249 ? 126.824 124.057 122.258 1.00 34.02 262 THR B C 1
ATOM 1611 O O . THR A 1 249 ? 127.347 124.192 123.357 1.00 34.02 262 THR B O 1
ATOM 1615 N N . HIS A 1 250 ? 126.991 124.978 121.313 1.00 33.99 263 HIS B N 1
ATOM 1616 C CA . HIS A 1 250 ? 127.805 126.186 121.512 1.00 33.99 263 HIS B CA 1
ATOM 1617 C C . HIS A 1 250 ? 127.225 127.189 122.520 1.00 33.99 263 HIS B C 1
ATOM 1618 O O . HIS A 1 250 ? 127.880 128.178 122.831 1.00 33.99 263 HIS B O 1
ATOM 1625 N N . THR A 1 251 ? 125.977 127.038 122.960 1.00 32.03 264 THR B N 1
ATOM 1626 C CA . THR A 1 251 ? 125.222 128.133 123.584 1.00 32.03 264 THR B CA 1
ATOM 1627 C C . THR A 1 251 ? 124.281 127.717 124.724 1.00 32.03 264 THR B C 1
ATOM 1628 O O . THR A 1 251 ? 123.808 128.588 125.442 1.00 32.03 264 THR B O 1
ATOM 1632 N N . LEU A 1 252 ? 124.050 126.430 124.991 1.00 31.72 265 LEU B N 1
ATOM 1633 C CA . LEU A 1 252 ? 123.372 125.973 126.207 1.00 31.72 265 LEU B CA 1
ATOM 1634 C C . LEU A 1 252 ? 124.391 125.736 127.319 1.00 31.72 265 LEU B C 1
ATOM 1635 O O . LEU A 1 252 ? 125.188 124.809 127.238 1.00 31.72 265 LEU B O 1
ATOM 1640 N N . LEU A 1 253 ? 124.397 126.589 128.338 1.00 30.19 266 LEU B N 1
ATOM 1641 C CA . LEU A 1 253 ? 125.424 126.603 129.376 1.00 30.19 266 LEU B CA 1
ATOM 1642 C C . LEU A 1 253 ? 125.008 125.827 130.626 1.00 30.19 266 LEU B C 1
ATOM 1643 O O . LEU A 1 253 ? 125.805 125.062 131.154 1.00 30.19 266 LEU B O 1
ATOM 1648 N N . ASP A 1 254 ? 123.760 125.948 131.070 1.00 31.13 267 ASP B N 1
ATOM 1649 C CA . ASP A 1 254 ? 123.196 125.145 132.159 1.00 31.13 267 ASP B CA 1
ATOM 1650 C C . ASP A 1 254 ? 121.683 124.963 132.017 1.00 31.13 267 ASP B C 1
ATOM 1651 O O . ASP A 1 254 ? 121.002 125.781 131.408 1.00 31.13 267 ASP B O 1
ATOM 1656 N N . HIS A 1 255 ? 121.121 123.931 132.626 1.00 30.96 268 HIS B N 1
ATOM 1657 C CA . HIS A 1 255 ? 119.697 123.857 132.933 1.00 30.96 268 HIS B CA 1
ATOM 1658 C C . HIS A 1 255 ? 119.468 123.010 134.180 1.00 30.96 268 HIS B C 1
ATOM 1659 O O . HIS A 1 255 ? 120.211 122.073 134.445 1.00 30.96 268 HIS B O 1
ATOM 1666 N N . CYS A 1 256 ? 118.436 123.328 134.951 1.00 30.84 269 CYS B N 1
ATOM 1667 C CA . CYS A 1 256 ? 118.081 122.596 136.147 1.00 30.84 269 CYS B CA 1
ATOM 1668 C C . CYS A 1 256 ? 116.586 122.576 136.428 1.00 30.84 269 CYS B C 1
ATOM 1669 O O . CYS A 1 256 ? 115.920 123.598 136.519 1.00 30.84 269 CYS B O 1
ATOM 1672 N N . THR A 1 257 ? 116.068 121.358 136.672 1.00 29.75 270 THR B N 1
ATOM 1673 C CA . THR A 1 257 ? 114.622 121.157 136.981 1.00 29.75 270 THR B CA 1
ATOM 1674 C C . THR A 1 257 ? 114.488 120.584 138.396 1.00 29.75 270 THR B C 1
ATOM 1675 O O . THR A 1 257 ? 113.338 120.344 138.810 1.00 29.75 270 THR B O 1
ATOM 1679 N N . PHE A 1 258 ? 115.615 120.314 139.074 1.00 29.06 271 PHE B N 1
ATOM 1680 C CA . PHE A 1 258 ? 115.634 119.821 140.484 1.00 29.06 271 PHE B CA 1
ATOM 1681 C C . PHE A 1 258 ? 115.029 118.421 140.662 1.00 29.06 271 PHE B C 1
ATOM 1682 O O . PHE A 1 258 ? 114.535 118.175 141.751 1.00 29.06 271 PHE B O 1
ATOM 1690 N N . GLU A 1 259 ? 115.091 117.529 139.674 1.00 31.36 272 GLU B N 1
ATOM 1691 C CA . GLU A 1 259 ? 114.453 116.215 139.834 1.00 31.36 272 GLU B CA 1
ATOM 1692 C C . GLU A 1 259 ? 115.330 115.177 140.518 1.00 31.36 272 GLU B C 1
ATOM 1693 O O . GLU A 1 259 ? 114.824 114.345 141.269 1.00 31.36 272 GLU B O 1
ATOM 1699 N N . LYS A 1 260 ? 116.640 115.216 140.287 1.00 32.93 273 LYS B N 1
ATOM 1700 C CA . LYS A 1 260 ? 117.606 114.365 140.986 1.00 32.93 273 LYS B CA 1
ATOM 1701 C C . LYS A 1 260 ? 117.931 114.940 142.360 1.00 32.93 273 LYS B C 1
ATOM 1702 O O . LYS A 1 260 ? 117.900 116.150 142.555 1.00 32.93 273 LYS B O 1
ATOM 1708 N N . ALA A 1 261 ? 118.308 114.093 143.310 1.00 32.75 274 ALA B N 1
ATOM 1709 C CA . ALA A 1 261 ? 118.615 114.500 144.681 1.00 32.75 274 ALA B CA 1
ATOM 1710 C C . ALA A 1 261 ? 119.796 115.479 144.778 1.00 32.75 274 ALA B C 1
ATOM 1711 O O . ALA A 1 261 ? 119.818 116.339 145.650 1.00 32.75 274 ALA B O 1
ATOM 1713 N N . ASN A 1 262 ? 120.764 115.387 143.865 1.00 32.41 275 ASN B N 1
ATOM 1714 C CA . ASN A 1 262 ? 121.919 116.283 143.801 1.00 32.41 275 ASN B CA 1
ATOM 1715 C C . ASN A 1 262 ? 121.602 117.695 143.277 1.00 32.41 275 ASN B C 1
ATOM 1716 O O . ASN A 1 262 ? 122.515 118.511 143.183 1.00 32.41 275 ASN B O 1
ATOM 1721 N N . ILE A 1 263 ? 120.351 117.977 142.894 1.00 31.28 276 ILE B N 1
ATOM 1722 C CA . ILE A 1 263 ? 119.849 119.271 142.413 1.00 31.28 276 ILE B CA 1
ATOM 1723 C C . ILE A 1 263 ? 120.817 119.975 141.455 1.00 31.28 276 ILE B C 1
ATOM 1724 O O . ILE A 1 263 ? 121.183 121.126 141.633 1.00 31.28 276 ILE B O 1
ATOM 1729 N N . CYS A 1 264 ? 121.269 119.254 140.433 1.00 32.36 277 CYS B N 1
ATOM 1730 C CA . CYS A 1 264 ? 122.133 119.759 139.366 1.00 32.36 277 CYS B CA 1
ATOM 1731 C C . CYS A 1 264 ? 123.473 120.324 139.855 1.00 32.36 277 CYS B C 1
ATOM 1732 O O . CYS A 1 264 ? 124.050 121.211 139.233 1.00 32.36 277 CYS B O 1
ATOM 1735 N N . GLY A 1 265 ? 123.980 119.840 140.985 1.00 30.37 278 GLY B N 1
ATOM 1736 C CA . GLY A 1 265 ? 125.208 120.329 141.593 1.00 30.37 278 GLY B CA 1
ATOM 1737 C C . GLY A 1 265 ? 125.051 121.624 142.375 1.00 30.37 278 GLY B C 1
ATOM 1738 O O . GLY A 1 265 ? 126.061 122.186 142.781 1.00 30.37 278 GLY B O 1
ATOM 1739 N N . MET A 1 266 ? 123.839 122.120 142.604 1.00 29.63 279 MET B N 1
ATOM 1740 C CA . MET A 1 266 ? 123.632 123.305 143.428 1.00 29.63 279 MET B CA 1
ATOM 1741 C C . MET A 1 266 ? 123.970 123.035 144.886 1.00 29.63 279 MET B C 1
ATOM 1742 O O . MET A 1 266 ? 123.800 121.933 145.393 1.00 29.63 279 MET B O 1
ATOM 1747 N N . ILE A 1 267 ? 124.445 124.063 145.566 1.00 28.57 280 ILE B N 1
ATOM 1748 C CA . ILE A 1 267 ? 124.955 124.016 146.927 1.00 28.57 280 ILE B CA 1
ATOM 1749 C C . ILE A 1 267 ? 124.283 125.098 147.769 1.00 28.57 280 ILE B C 1
ATOM 1750 O O . ILE A 1 267 ? 123.755 126.070 147.238 1.00 28.57 280 ILE B O 1
ATOM 1755 N N . GLN A 1 268 ? 124.283 124.926 149.083 1.00 30.56 281 GLN B N 1
ATOM 1756 C CA . GLN A 1 268 ? 123.771 125.893 150.049 1.00 30.56 281 GLN B CA 1
ATOM 1757 C C . GLN A 1 268 ? 124.850 126.321 151.035 1.00 30.56 281 GLN B C 1
ATOM 1758 O O . GLN A 1 268 ? 125.427 125.498 151.735 1.00 30.56 281 GLN B O 1
ATOM 1764 N N . GLY A 1 269 ? 125.121 127.619 151.109 1.00 36.56 282 GLY B N 1
ATOM 1765 C CA . GLY A 1 269 ? 126.121 128.177 152.018 1.00 36.56 282 GLY B CA 1
ATOM 1766 C C . GLY A 1 269 ? 125.683 128.199 153.483 1.00 36.56 282 GLY B C 1
ATOM 1767 O O . GLY A 1 269 ? 124.547 127.860 153.825 1.00 36.56 282 GLY B O 1
ATOM 1768 N N . THR A 1 270 ? 126.594 128.646 154.342 1.00 39.14 283 THR B N 1
ATOM 1769 C CA . THR A 1 270 ? 126.384 128.831 155.789 1.00 39.14 283 THR B CA 1
ATOM 1770 C C . THR A 1 270 ? 126.370 130.303 156.242 1.00 39.14 283 THR B C 1
ATOM 1771 O O . THR A 1 270 ? 125.995 130.593 157.375 1.00 39.14 283 THR B O 1
ATOM 1775 N N . ARG A 1 271 ? 126.786 131.210 155.349 1.00 39.16 284 ARG B N 1
ATOM 1776 C CA . ARG A 1 271 ? 126.753 132.664 155.669 1.00 39.16 284 ARG B CA 1
ATOM 1777 C C . ARG A 1 271 ? 125.290 133.088 155.812 1.00 39.16 284 ARG B C 1
ATOM 1778 O O . ARG A 1 271 ? 125.031 134.083 156.515 1.00 39.16 284 ARG B O 1
ATOM 1786 N N . ASP A 1 272 ? 124.378 132.347 155.176 1.00 36.76 285 ASP B N 1
ATOM 1787 C CA . ASP A 1 272 ? 122.925 132.649 155.282 1.00 36.76 285 ASP B CA 1
ATOM 1788 C C . ASP A 1 272 ? 122.414 132.164 156.645 1.00 36.76 285 ASP B C 1
ATOM 1789 O O . ASP A 1 272 ? 123.175 131.477 157.352 1.00 36.76 285 ASP B O 1
ATOM 1794 N N . ASP A 1 273 ? 121.168 132.496 156.991 1.00 38.80 286 ASP B N 1
ATOM 1795 C CA . ASP A 1 273 ? 120.634 132.116 158.325 1.00 38.80 286 ASP B CA 1
ATOM 1796 C C . ASP A 1 273 ? 119.823 130.824 158.196 1.00 38.80 286 ASP B C 1
ATOM 1797 O O . ASP A 1 273 ? 119.651 130.141 159.225 1.00 38.80 286 ASP B O 1
ATOM 1802 N N . THR A 1 274 ? 119.378 130.480 156.982 1.00 35.86 287 THR B N 1
ATOM 1803 C CA . THR A 1 274 ? 118.480 129.320 156.805 1.00 35.86 287 THR B CA 1
ATOM 1804 C C . THR A 1 274 ? 118.776 128.596 155.491 1.00 35.86 287 THR B C 1
ATOM 1805 O O . THR A 1 274 ? 119.704 128.973 154.779 1.00 35.86 287 THR B O 1
ATOM 1809 N N . ASP A 1 275 ? 118.010 127.561 155.146 1.00 33.54 288 ASP B N 1
ATOM 1810 C CA . ASP A 1 275 ? 118.148 126.790 153.904 1.00 33.54 288 ASP B CA 1
ATOM 1811 C C . ASP A 1 275 ? 116.854 126.739 153.081 1.00 33.54 288 ASP B C 1
ATOM 1812 O O . ASP A 1 275 ? 115.747 126.793 153.605 1.00 33.54 288 ASP B O 1
ATOM 1817 N N . TRP A 1 276 ? 117.014 126.578 151.775 1.00 27.45 289 TRP B N 1
ATOM 1818 C CA . TRP A 1 276 ? 115.997 126.124 150.841 1.00 27.45 289 TRP B CA 1
ATOM 1819 C C . TRP A 1 276 ? 115.706 124.639 151.040 1.00 27.45 289 TRP B C 1
ATOM 1820 O O . TRP A 1 276 ? 116.621 123.843 151.233 1.00 27.45 289 TRP B O 1
ATOM 1831 N N . ALA A 1 277 ? 114.443 124.256 150.964 1.00 28.11 290 ALA B N 1
ATOM 1832 C CA . ALA A 1 277 ? 113.983 122.884 151.041 1.00 28.11 290 ALA B CA 1
ATOM 1833 C C . ALA A 1 277 ? 113.801 122.316 149.638 1.00 28.11 290 ALA B C 1
ATOM 1834 O O . ALA A 1 277 ? 113.173 122.947 148.793 1.00 28.11 290 ALA B O 1
ATOM 1836 N N . HIS A 1 278 ? 114.301 121.116 149.384 1.00 29.08 291 HIS B N 1
ATOM 1837 C CA . HIS A 1 278 ? 113.988 120.357 148.182 1.00 29.08 291 HIS B CA 1
ATOM 1838 C C . HIS A 1 278 ? 112.656 119.622 148.370 1.00 29.08 291 HIS B C 1
ATOM 1839 O O . HIS A 1 278 ? 112.586 118.636 149.097 1.00 29.08 291 HIS B O 1
ATOM 1846 N N . GLN A 1 279 ? 111.576 120.125 147.780 1.00 32.22 292 GLN B N 1
ATOM 1847 C CA . GLN A 1 279 ? 110.206 119.798 148.171 1.00 32.22 292 GLN B CA 1
ATOM 1848 C C . GLN A 1 279 ? 109.454 118.916 147.154 1.00 32.22 292 GLN B C 1
ATOM 1849 O O . GLN A 1 279 ? 109.579 119.066 145.946 1.00 32.22 292 GLN B O 1
ATOM 1855 N N . ASP A 1 280 ? 108.693 117.956 147.670 1.00 38.04 293 ASP B N 1
ATOM 1856 C CA . ASP A 1 280 ? 108.329 116.685 147.021 1.00 38.04 293 ASP B CA 1
ATOM 1857 C C . ASP A 1 280 ? 107.097 116.706 146.104 1.00 38.04 293 ASP B C 1
ATOM 1858 O O . ASP A 1 280 ? 106.818 115.705 145.451 1.00 38.04 293 ASP B O 1
ATOM 1863 N N . SER A 1 281 ? 106.312 117.793 146.079 1.00 37.61 294 SER B N 1
ATOM 1864 C CA . SER A 1 281 ? 105.036 117.913 145.330 1.00 37.61 294 SER B CA 1
ATOM 1865 C C . SER A 1 281 ? 103.897 116.984 145.796 1.00 37.61 294 SER B C 1
ATOM 1866 O O . SER A 1 281 ? 102.907 116.808 145.090 1.00 37.61 294 SER B O 1
ATOM 1869 N N . ALA A 1 282 ? 104.042 116.387 146.981 1.00 43.30 295 ALA B N 1
ATOM 1870 C CA . ALA A 1 282 ? 103.052 115.407 147.495 1.00 43.30 295 ALA B CA 1
ATOM 1871 C C . ALA A 1 282 ? 102.098 116.046 148.498 1.00 43.30 295 ALA B C 1
ATOM 1872 O O . ALA A 1 282 ? 101.744 115.372 149.478 1.00 43.30 295 ALA B O 1
ATOM 1874 N N . GLN A 1 283 ? 101.690 117.279 148.260 1.00 48.26 296 GLN B N 1
ATOM 1875 C CA . GLN A 1 283 ? 100.705 117.962 149.133 1.00 48.26 296 GLN B CA 1
ATOM 1876 C C . GLN A 1 283 ? 99.630 118.533 148.207 1.00 48.26 296 GLN B C 1
ATOM 1877 O O . GLN A 1 283 ? 99.931 118.684 147.008 1.00 48.26 296 GLN B O 1
ATOM 1883 N N . ALA A 1 284 ? 98.434 118.836 148.714 1.00 50.69 297 ALA B N 1
ATOM 1884 C CA . ALA A 1 284 ? 97.306 119.216 147.824 1.00 50.69 297 ALA B CA 1
ATOM 1885 C C . ALA A 1 284 ? 97.542 120.478 146.983 1.00 50.69 297 ALA B C 1
ATOM 1886 O O . ALA A 1 284 ? 97.245 120.430 145.777 1.00 50.69 297 ALA B O 1
ATOM 1888 N N . GLY A 1 285 ? 98.012 121.562 147.603 1.00 47.90 298 GLY B N 1
ATOM 1889 C CA . GLY A 1 285 ? 98.145 122.832 146.864 1.00 47.90 298 GLY B CA 1
ATOM 1890 C C . GLY A 1 285 ? 99.566 123.124 146.421 1.00 47.90 298 GLY B C 1
ATOM 1891 O O . GLY A 1 285 ? 99.794 124.250 145.934 1.00 47.90 298 GLY B O 1
ATOM 1892 N N . GLU A 1 286 ? 100.481 122.119 146.607 1.00 43.85 299 GLU B N 1
ATOM 1893 C CA . GLU A 1 286 ? 101.909 122.403 146.303 1.00 43.85 299 GLU B CA 1
ATOM 1894 C C . GLU A 1 286 ? 102.416 121.506 145.173 1.00 43.85 299 GLU B C 1
ATOM 1895 O O . GLU A 1 286 ? 102.965 120.436 145.493 1.00 43.85 299 GLU B O 1
ATOM 1901 N N . VAL A 1 287 ? 102.249 121.949 143.882 1.00 34.38 300 VAL B N 1
ATOM 1902 C CA . VAL A 1 287 ? 102.847 121.109 142.831 1.00 34.38 300 VAL B CA 1
ATOM 1903 C C . VAL A 1 287 ? 103.969 121.785 142.051 1.00 34.38 300 VAL B C 1
ATOM 1904 O O . VAL A 1 287 ? 103.958 122.996 141.879 1.00 34.38 300 VAL B O 1
ATOM 1908 N N . ASP A 1 288 ? 104.920 121.069 141.551 1.00 31.49 301 ASP B N 1
ATOM 1909 C CA . ASP A 1 288 ? 106.077 121.696 140.859 1.00 31.49 301 ASP B CA 1
ATOM 1910 C C . ASP A 1 288 ? 105.715 122.093 139.426 1.00 31.49 301 ASP B C 1
ATOM 1911 O O . ASP A 1 288 ? 104.784 121.488 138.863 1.00 31.49 301 ASP B O 1
ATOM 1916 N N . HIS A 1 289 ? 106.409 123.024 138.850 1.00 28.24 302 HIS B N 1
ATOM 1917 C CA . HIS A 1 289 ? 106.222 123.467 137.482 1.00 28.24 302 HIS B CA 1
ATOM 1918 C C . HIS A 1 289 ? 106.603 122.417 136.429 1.00 28.24 302 HIS B C 1
ATOM 1919 O O . HIS A 1 289 ? 106.048 122.419 135.337 1.00 28.24 302 HIS B O 1
ATOM 1926 N N . THR A 1 290 ? 107.525 121.511 136.693 1.00 29.39 303 THR B N 1
ATOM 1927 C CA . THR A 1 290 ? 107.962 120.588 135.652 1.00 29.39 303 THR B CA 1
ATOM 1928 C C . THR A 1 290 ? 106.860 119.657 135.198 1.00 29.39 303 THR B C 1
ATOM 1929 O O . THR A 1 290 ? 106.733 119.434 133.999 1.00 29.39 303 THR B O 1
ATOM 1933 N N . LEU A 1 291 ? 106.069 119.112 136.119 1.00 32.20 304 LEU B N 1
ATOM 1934 C CA . LEU A 1 291 ? 105.070 118.083 135.851 1.00 32.20 304 LEU B CA 1
ATOM 1935 C C . LEU A 1 291 ? 103.659 118.497 136.265 1.00 32.20 304 LEU B C 1
ATOM 1936 O O . LEU A 1 291 ? 102.721 117.803 135.899 1.00 32.20 304 LEU B O 1
ATOM 1941 N N . LEU A 1 292 ? 103.469 119.584 137.015 1.00 32.11 305 LEU B N 1
ATOM 1942 C CA . LEU A 1 292 ? 102.154 120.066 137.465 1.00 32.11 305 LEU B CA 1
ATOM 1943 C C . LEU A 1 292 ? 101.330 118.991 138.193 1.00 32.11 305 LEU B C 1
ATOM 1944 O O . LEU A 1 292 ? 100.111 118.926 138.063 1.00 32.11 305 LEU B O 1
ATOM 1949 N N . GLY A 1 293 ? 101.978 118.105 138.945 1.00 36.01 306 GLY B N 1
ATOM 1950 C CA . GLY A 1 293 ? 101.300 117.004 139.632 1.00 36.01 306 GLY B CA 1
ATOM 1951 C C . GLY A 1 293 ? 100.826 115.858 138.730 1.00 36.01 306 GLY B C 1
ATOM 1952 O O . GLY A 1 293 ? 99.999 115.057 139.160 1.00 36.01 306 GLY B O 1
ATOM 1953 N N . GLN A 1 294 ? 101.337 115.732 137.500 1.00 40.46 307 GLN B N 1
ATOM 1954 C CA . GLN A 1 294 ? 101.023 114.620 136.592 1.00 40.46 307 GLN B CA 1
ATOM 1955 C C . GLN A 1 294 ? 101.478 113.250 137.118 1.00 40.46 307 GLN B C 1
ATOM 1956 O O . GLN A 1 294 ? 100.904 112.228 136.754 1.00 40.46 307 GLN B O 1
ATOM 1962 N N . CYS A 1 295 ? 102.524 113.205 137.937 1.00 40.95 308 CYS B N 1
ATOM 1963 C CA . CYS A 1 295 ? 103.363 112.027 138.112 1.00 40.95 308 CYS B CA 1
ATOM 1964 C C . CYS A 1 295 ? 103.768 111.859 139.578 1.00 40.95 308 CYS B C 1
ATOM 1965 O O . CYS A 1 295 ? 104.486 112.695 140.126 1.00 40.95 308 CYS B O 1
ATOM 1968 N N . THR A 1 296 ? 103.282 110.814 140.247 1.00 41.59 309 THR B N 1
ATOM 1969 C CA . THR A 1 296 ? 103.443 110.658 141.701 1.00 41.59 309 THR B CA 1
ATOM 1970 C C . THR A 1 296 ? 104.885 110.370 142.130 1.00 41.59 309 THR B C 1
ATOM 1971 O O . THR A 1 296 ? 105.584 109.546 141.537 1.00 41.59 309 THR B O 1
ATOM 1975 N N . GLY A 1 297 ? 105.359 111.092 143.147 1.00 41.18 310 GLY B N 1
ATOM 1976 C CA . GLY A 1 297 ? 106.721 110.993 143.670 1.00 41.18 310 GLY B CA 1
ATOM 1977 C C . GLY A 1 297 ? 107.831 111.477 142.731 1.00 41.18 310 GLY B C 1
ATOM 1978 O O . GLY A 1 297 ? 108.969 111.045 142.892 1.00 41.18 310 GLY B O 1
ATOM 1979 N N . ALA A 1 298 ? 107.526 112.314 141.733 1.00 37.49 311 ALA B N 1
ATOM 1980 C CA . ALA A 1 298 ? 108.408 112.521 140.582 1.00 37.49 311 ALA B CA 1
ATOM 1981 C C . ALA A 1 298 ? 108.593 113.970 140.107 1.00 37.49 311 ALA B C 1
ATOM 1982 O O . ALA A 1 298 ? 109.276 114.173 139.104 1.00 37.49 311 ALA B O 1
ATOM 1984 N N . GLY A 1 299 ? 108.017 114.972 140.781 1.00 32.94 312 GLY B N 1
ATOM 1985 C CA . GLY A 1 299 ? 108.163 116.382 140.421 1.00 32.94 312 GLY B CA 1
ATOM 1986 C C . GLY A 1 299 ? 108.636 117.219 141.598 1.00 32.94 312 GLY B C 1
ATOM 1987 O O . GLY A 1 299 ? 107.917 117.348 142.576 1.00 32.94 312 GLY B O 1
ATOM 1988 N N . TYR A 1 300 ? 109.828 117.792 141.536 1.00 31.81 313 TYR B N 1
ATOM 1989 C CA . TYR A 1 300 ? 110.437 118.544 142.618 1.00 31.81 313 TYR B CA 1
ATOM 1990 C C . TYR A 1 300 ? 110.727 119.989 142.258 1.00 31.81 313 TYR B C 1
ATOM 1991 O O . TYR A 1 300 ? 111.177 120.324 141.166 1.00 31.81 313 TYR B O 1
ATOM 2000 N N . PHE A 1 301 ? 110.596 120.840 143.261 1.00 28.87 314 PHE B N 1
ATOM 2001 C CA . PHE A 1 301 ? 110.926 122.250 143.247 1.00 28.87 314 PHE B CA 1
ATOM 2002 C C . PHE A 1 301 ? 111.759 122.579 144.488 1.00 28.87 314 PHE B C 1
ATOM 2003 O O . PHE A 1 301 ? 111.843 121.777 145.415 1.00 28.87 314 PHE B O 1
ATOM 2011 N N . MET A 1 302 ? 112.370 123.754 144.529 1.00 27.53 315 MET B N 1
ATOM 2012 C CA . MET A 1 302 ? 112.954 124.303 145.746 1.00 27.53 315 MET B CA 1
ATOM 2013 C C . MET A 1 302 ? 111.954 125.224 146.426 1.00 27.53 315 MET B C 1
ATOM 2014 O O . MET A 1 302 ? 111.255 125.964 145.742 1.00 27.53 315 MET B O 1
ATOM 2019 N N . GLN A 1 303 ? 111.887 125.230 147.751 1.00 28.27 316 GLN B N 1
ATOM 2020 C CA . GLN A 1 303 ? 110.974 126.083 148.511 1.00 28.27 316 GLN B CA 1
ATOM 2021 C C . GLN A 1 303 ? 111.685 126.842 149.633 1.00 28.27 316 GLN B C 1
ATOM 2022 O O . GLN A 1 303 ? 112.574 126.309 150.285 1.00 28.27 316 GLN B O 1
ATOM 2028 N N . PHE A 1 304 ? 111.292 128.085 149.869 1.00 30.35 317 PHE B N 1
ATOM 2029 C CA . PHE A 1 304 ? 111.759 128.906 150.977 1.00 30.35 317 PHE B CA 1
ATOM 2030 C C . PHE A 1 304 ? 110.567 129.501 151.722 1.00 30.35 317 PHE B C 1
ATOM 2031 O O . PHE A 1 304 ? 109.910 130.422 151.245 1.00 30.35 317 PHE B O 1
ATOM 2039 N N . SER A 1 305 ? 110.248 128.935 152.877 1.00 32.24 318 SER B N 1
ATOM 2040 C CA . SER A 1 305 ? 109.094 129.298 153.685 1.00 32.24 318 SER B CA 1
ATOM 2041 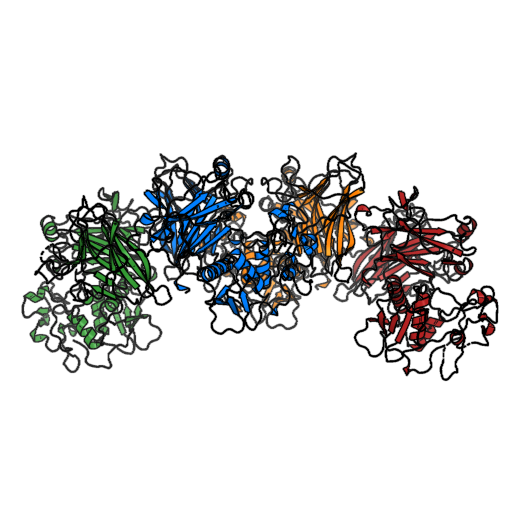C C . SER A 1 305 ? 109.306 130.613 154.404 1.00 32.24 318 SER B C 1
ATOM 2042 O O . SER A 1 305 ? 110.385 130.883 154.918 1.00 32.24 318 SER B O 1
ATOM 2045 N N . THR A 1 306 ? 108.274 131.445 154.472 1.00 36.28 319 THR B N 1
ATOM 2046 C CA . THR A 1 306 ? 108.362 132.805 155.025 1.00 36.28 319 THR B CA 1
ATOM 2047 C C . THR A 1 306 ? 107.361 133.062 156.140 1.00 36.28 319 THR B C 1
ATOM 2048 O O . THR A 1 306 ? 107.306 134.159 156.664 1.00 36.28 319 THR B O 1
ATOM 2052 N N . SER A 1 307 ? 106.577 132.071 156.542 1.00 38.81 320 SER B N 1
ATOM 2053 C CA . SER A 1 307 ? 105.508 132.191 157.534 1.00 38.81 320 SER B CA 1
ATOM 2054 C C . SER A 1 307 ? 105.962 132.164 158.999 1.00 38.81 320 SER B C 1
ATOM 2055 O O . SER A 1 307 ? 105.127 132.244 159.896 1.00 38.81 320 SER B O 1
ATOM 2058 N N . SER A 1 308 ? 107.263 132.054 159.274 1.00 39.85 321 SER B N 1
ATOM 2059 C CA . SER A 1 308 ? 107.845 131.949 160.619 1.00 39.85 321 SER B CA 1
ATOM 2060 C C . SER A 1 308 ? 109.247 132.554 160.702 1.00 39.85 321 SER B C 1
ATOM 2061 O O . SER A 1 308 ? 109.929 132.704 159.687 1.00 39.85 321 SER B O 1
ATOM 2064 N N . GLY A 1 309 ? 109.701 132.888 161.908 1.00 40.49 322 GLY B N 1
ATOM 2065 C CA . GLY A 1 309 ? 111.027 133.447 162.185 1.00 40.49 322 GLY B CA 1
ATOM 2066 C C . GLY A 1 309 ? 111.086 134.972 162.149 1.00 40.49 322 GLY B C 1
ATOM 2067 O O . GLY A 1 309 ? 110.056 135.648 162.160 1.00 40.49 322 GLY B O 1
ATOM 2068 N N . SER A 1 310 ? 112.291 135.532 162.129 1.00 41.08 323 SER B N 1
ATOM 2069 C CA . SER A 1 310 ? 112.510 136.970 161.994 1.00 41.08 323 SER B CA 1
ATOM 2070 C C . SER A 1 310 ? 112.348 137.434 160.551 1.00 41.08 323 SER B C 1
ATOM 2071 O O . SER A 1 310 ? 112.627 136.705 159.602 1.00 41.08 323 SER B O 1
ATOM 2074 N N . ALA A 1 311 ? 111.950 138.687 160.364 1.00 42.02 324 ALA B N 1
ATOM 2075 C CA . ALA A 1 311 ? 112.141 139.363 159.099 1.00 42.02 324 ALA B CA 1
ATOM 2076 C C . ALA A 1 311 ? 113.644 139.524 158.802 1.00 42.02 324 ALA B C 1
ATOM 2077 O O . ALA A 1 311 ? 114.480 139.445 159.704 1.00 42.02 324 ALA B O 1
ATOM 2079 N N . GLU A 1 312 ? 113.979 139.704 157.525 1.00 44.40 325 GLU B N 1
ATOM 2080 C CA . GLU A 1 312 ? 115.336 139.767 156.975 1.00 44.40 325 GLU B CA 1
ATOM 2081 C C . GLU A 1 312 ? 116.186 138.488 157.136 1.00 44.40 325 GLU B C 1
ATOM 2082 O O . GLU A 1 312 ? 117.358 138.484 156.768 1.00 44.40 325 GLU B O 1
ATOM 2088 N N . GLU A 1 313 ? 115.629 137.369 157.607 1.00 39.37 326 GLU B N 1
ATOM 2089 C CA . GLU A 1 313 ? 116.279 136.060 157.480 1.00 39.37 326 GLU B CA 1
ATOM 2090 C C . GLU A 1 313 ? 116.312 135.615 156.019 1.00 39.37 326 GLU B C 1
ATOM 2091 O O . GLU A 1 313 ? 115.363 135.848 155.271 1.00 39.37 326 GLU B O 1
ATOM 2097 N N . ALA A 1 314 ? 117.379 134.936 155.616 1.00 33.85 327 ALA B N 1
ATOM 2098 C CA . ALA A 1 314 ? 117.608 134.572 154.229 1.00 33.85 327 ALA B CA 1
ATOM 2099 C C . ALA A 1 314 ? 118.246 133.197 154.060 1.00 33.85 327 ALA B C 1
ATOM 2100 O O . ALA A 1 314 ? 118.900 132.691 154.973 1.00 33.85 327 ALA B O 1
ATOM 2102 N N . ALA A 1 315 ? 118.089 132.633 152.870 1.00 29.19 328 ALA B N 1
ATOM 2103 C CA . ALA A 1 315 ? 118.785 131.457 152.396 1.00 29.19 328 ALA B CA 1
ATOM 2104 C C . ALA A 1 315 ? 119.371 131.714 151.006 1.00 29.19 328 ALA B C 1
ATOM 2105 O O . ALA A 1 315 ? 118.705 132.298 150.157 1.00 29.19 328 ALA B O 1
ATOM 2107 N N . LEU A 1 316 ? 120.585 131.243 150.750 1.00 27.55 329 LEU B N 1
ATOM 2108 C CA . LEU A 1 316 ? 121.249 131.235 149.455 1.00 27.55 329 LEU B CA 1
ATOM 2109 C C . LEU A 1 316 ? 121.272 129.830 148.860 1.00 27.55 329 LEU B C 1
ATOM 2110 O O . LEU A 1 316 ? 121.793 128.902 149.466 1.00 27.55 329 LEU B O 1
ATOM 2115 N N . LEU A 1 317 ? 120.798 129.711 147.631 1.00 26.27 330 LEU B N 1
ATOM 2116 C CA . LEU A 1 317 ? 121.012 128.585 146.747 1.00 26.27 330 LEU B CA 1
ATOM 2117 C C . LEU A 1 317 ? 121.979 129.009 145.647 1.00 26.27 330 LEU B C 1
ATOM 2118 O O . LEU A 1 317 ? 121.805 130.054 145.044 1.00 26.27 330 LEU B O 1
ATOM 2123 N N . GLU A 1 318 ? 123.010 128.229 145.388 1.00 27.76 331 GLU B N 1
ATOM 2124 C CA . GLU A 1 318 ? 124.152 128.647 144.594 1.00 27.76 331 GLU B CA 1
ATOM 2125 C C . GLU A 1 318 ? 124.526 127.572 143.574 1.00 27.76 331 GLU B C 1
ATOM 2126 O O . GLU A 1 318 ? 124.591 126.394 143.909 1.00 27.76 331 GLU B O 1
ATOM 2132 N N . SER A 1 319 ? 124.753 127.952 142.318 1.00 28.03 332 SER B N 1
ATOM 2133 C CA . SER A 1 319 ? 125.051 127.018 141.237 1.00 28.03 332 SER B CA 1
ATOM 2134 C C . SER A 1 319 ? 126.437 126.376 141.357 1.00 28.03 332 SER B C 1
ATOM 2135 O O . SER A 1 319 ? 127.326 126.869 142.053 1.00 28.03 332 SER B O 1
ATOM 2138 N N . ARG A 1 320 ? 126.668 125.442 140.433 1.00 27.93 333 ARG B N 1
ATOM 2139 C CA . ARG A 1 320 ? 128.045 124.921 140.296 1.00 27.93 333 ARG B CA 1
ATOM 2140 C C . ARG A 1 320 ? 128.736 125.947 139.388 1.00 27.93 333 ARG B C 1
ATOM 2141 O O . ARG A 1 320 ? 128.013 126.701 138.706 1.00 27.93 333 ARG B O 1
ATOM 2149 N N . ILE A 1 321 ? 130.062 125.989 139.370 1.00 27.25 334 ILE B N 1
ATOM 2150 C CA . ILE A 1 321 ? 130.848 126.946 138.588 1.00 27.25 334 ILE B CA 1
ATOM 2151 C C . ILE A 1 321 ? 130.654 126.660 137.100 1.00 27.25 334 ILE B C 1
ATOM 2152 O O . ILE A 1 321 ? 130.620 125.508 136.676 1.00 27.25 334 ILE B O 1
ATOM 2157 N N . LEU A 1 322 ? 130.525 127.713 136.314 1.00 27.53 335 LEU B N 1
ATOM 2158 C CA . LEU A 1 322 ? 130.236 127.716 134.891 1.00 27.53 335 LEU B CA 1
ATOM 2159 C C . LEU A 1 322 ? 131.339 128.467 134.158 1.00 27.53 335 LEU B C 1
ATOM 2160 O O . LEU A 1 322 ? 131.851 129.456 134.666 1.00 27.53 335 LEU B O 1
ATOM 2165 N N . TYR A 1 323 ? 131.686 128.024 132.955 1.00 29.38 336 TYR B N 1
ATOM 2166 C CA . TYR A 1 323 ? 132.729 128.597 132.108 1.00 29.38 336 TYR B CA 1
ATOM 2167 C C . TYR A 1 323 ? 132.094 129.209 130.856 1.00 29.38 336 TYR B C 1
ATOM 2168 O O . TYR A 1 323 ? 131.819 128.478 129.906 1.00 29.38 336 TYR B O 1
ATOM 2177 N N . PRO A 1 324 ? 131.799 130.518 130.821 1.00 31.13 337 PRO B N 1
ATOM 2178 C CA . PRO A 1 324 ? 131.114 131.141 129.700 1.00 31.13 337 PRO B CA 1
ATOM 2179 C C . PRO A 1 324 ? 131.992 131.236 128.447 1.00 31.13 337 PRO B C 1
ATOM 2180 O O . PRO A 1 324 ? 133.167 131.593 128.522 1.00 31.13 337 PRO B O 1
ATOM 2184 N N . LYS A 1 325 ? 131.432 130.926 127.282 1.00 34.45 338 LYS B N 1
ATOM 2185 C CA . LYS A 1 325 ? 132.091 131.028 125.970 1.00 34.45 338 LYS B CA 1
ATOM 2186 C C . LYS A 1 325 ? 131.812 132.354 125.269 1.00 34.45 338 LYS B C 1
ATOM 2187 O O . LYS A 1 325 ? 132.612 132.755 124.428 1.00 34.45 338 LYS B O 1
ATOM 2193 N N . ARG A 1 326 ? 130.728 133.055 125.612 1.00 32.36 339 ARG B N 1
ATOM 2194 C CA . ARG A 1 326 ? 130.405 134.411 125.133 1.00 32.36 339 ARG B CA 1
ATOM 2195 C C . ARG A 1 326 ? 130.399 135.424 126.275 1.00 32.36 339 ARG B C 1
ATOM 2196 O O . ARG A 1 326 ? 130.621 135.076 127.424 1.00 32.36 339 ARG B O 1
ATOM 2204 N N . LYS A 1 327 ? 130.164 136.695 125.962 1.00 32.31 340 LYS B N 1
ATOM 2205 C CA . LYS A 1 327 ? 130.147 137.817 126.918 1.00 32.31 340 LYS B CA 1
ATOM 2206 C C . LYS A 1 327 ? 128.772 138.122 127.520 1.00 32.31 340 LYS B C 1
ATOM 2207 O O . LYS A 1 327 ? 128.680 138.953 128.416 1.00 32.31 340 LYS B O 1
ATOM 2213 N N . GLN A 1 328 ? 127.704 137.493 127.039 1.00 30.47 341 GLN B N 1
ATOM 2214 C CA . GLN A 1 328 ? 126.332 137.701 127.496 1.00 30.47 341 GLN B CA 1
ATOM 2215 C C . GLN A 1 328 ? 125.568 136.382 127.633 1.00 30.47 341 GLN B C 1
ATOM 2216 O O . GLN A 1 328 ? 125.645 135.511 126.774 1.00 30.47 341 GLN B O 1
ATOM 2222 N N . GLN A 1 329 ? 124.801 136.250 128.703 1.00 29.08 342 GLN B N 1
ATOM 2223 C CA . GLN A 1 329 ? 123.984 135.092 129.016 1.00 29.08 342 GLN B CA 1
ATOM 2224 C C . GLN A 1 329 ? 122.585 135.513 129.469 1.00 29.08 342 GLN B C 1
ATOM 2225 O O . GLN A 1 329 ? 122.415 136.547 130.094 1.00 29.08 342 GLN B O 1
ATOM 2231 N N . CYS A 1 330 ? 121.581 134.686 129.215 1.00 28.87 343 CYS B N 1
ATOM 2232 C CA . CYS A 1 330 ? 120.247 134.840 129.748 1.00 28.87 343 CYS B CA 1
ATOM 2233 C C . CYS A 1 330 ? 119.927 133.717 130.728 1.00 28.87 343 CYS B C 1
ATOM 2234 O O . CYS A 1 330 ? 119.959 132.549 130.349 1.00 28.87 343 CYS B O 1
ATOM 2237 N N . LEU A 1 331 ? 119.597 134.065 131.968 1.00 25.34 344 LEU B N 1
ATOM 2238 C CA . LEU A 1 331 ? 119.090 133.145 132.976 1.00 25.34 344 LEU B CA 1
ATOM 2239 C C . LEU A 1 331 ? 117.565 133.209 133.001 1.00 25.34 344 LEU B C 1
ATOM 2240 O O . LEU A 1 331 ? 116.990 134.184 133.464 1.00 25.34 344 LEU B O 1
ATOM 2245 N N . GLN A 1 332 ? 116.913 132.162 132.524 1.00 25.40 345 GLN B N 1
ATOM 2246 C CA . GLN A 1 332 ? 115.475 131.959 132.593 1.00 25.40 345 GLN B CA 1
ATOM 2247 C C . GLN A 1 332 ? 115.127 131.055 133.774 1.00 25.40 345 GLN B C 1
ATOM 2248 O O . GLN A 1 332 ? 115.805 130.061 133.990 1.00 25.40 345 GLN B O 1
ATOM 2254 N N . PHE A 1 333 ? 114.060 131.331 134.516 1.00 23.55 346 PHE B N 1
ATOM 2255 C CA . PHE A 1 333 ? 113.532 130.401 135.524 1.00 23.55 346 PHE B CA 1
ATOM 2256 C C . PHE A 1 333 ? 112.048 130.635 135.817 1.00 23.55 346 PHE B C 1
ATOM 2257 O O . PHE A 1 333 ? 111.485 131.651 135.436 1.00 23.55 346 PHE B O 1
ATOM 2265 N N . PHE A 1 334 ? 111.407 129.693 136.502 1.00 25.12 347 PHE B N 1
ATOM 2266 C CA . PHE A 1 334 ? 110.024 129.787 136.965 1.00 25.12 347 PHE B CA 1
ATOM 2267 C C . PHE A 1 334 ? 109.959 129.871 138.478 1.00 25.12 347 PHE B C 1
ATOM 2268 O O . PHE A 1 334 ? 110.673 129.161 139.177 1.00 25.12 347 PHE B O 1
ATOM 2276 N N . TYR A 1 335 ? 109.065 130.703 138.990 1.00 25.24 348 TYR B N 1
ATOM 2277 C CA . TYR A 1 335 ? 108.924 130.952 140.421 1.00 25.24 348 TYR B CA 1
ATOM 2278 C C . TYR A 1 335 ? 107.485 131.269 140.863 1.00 25.24 348 TYR B C 1
ATOM 2279 O O . TYR A 1 335 ? 106.657 131.640 140.049 1.00 25.24 348 TYR B O 1
ATOM 2288 N N . LYS A 1 336 ? 107.175 131.115 142.150 1.00 28.11 349 LYS B N 1
ATOM 2289 C CA . LYS A 1 336 ? 105.965 131.613 142.828 1.00 28.11 349 LYS B CA 1
ATOM 2290 C C . LYS A 1 336 ? 106.373 132.415 144.049 1.00 28.11 349 LYS B C 1
ATOM 2291 O O . LYS A 1 336 ? 107.372 132.087 144.674 1.00 28.11 349 LYS B O 1
ATOM 2297 N N . MET A 1 337 ? 105.584 133.410 144.426 1.00 32.40 350 MET B N 1
ATOM 2298 C CA . MET A 1 337 ? 105.742 134.183 145.665 1.00 32.40 350 MET B CA 1
ATOM 2299 C C . MET A 1 337 ? 104.390 134.339 146.353 1.00 32.40 350 MET B C 1
ATOM 2300 O O . MET A 1 337 ? 103.652 135.280 146.107 1.00 32.40 350 MET B O 1
ATOM 2305 N N . THR A 1 338 ? 104.056 133.387 147.213 1.00 35.60 351 THR B N 1
ATOM 2306 C CA . THR A 1 338 ? 102.773 133.306 147.922 1.00 35.60 351 THR B CA 1
ATOM 2307 C C . THR A 1 338 ? 102.802 133.913 149.327 1.00 35.60 351 THR B C 1
ATOM 2308 O O . THR A 1 338 ? 101.805 133.886 150.043 1.00 35.60 351 THR B O 1
ATOM 2312 N N . GLY A 1 339 ? 103.947 134.417 149.778 1.00 38.73 352 GLY B N 1
ATOM 2313 C CA . GLY A 1 339 ? 104.149 134.887 151.141 1.00 38.73 352 GLY B CA 1
ATOM 2314 C C . GLY A 1 339 ? 103.718 136.328 151.358 1.00 38.73 352 GLY B C 1
ATOM 2315 O O . GLY A 1 339 ? 102.703 136.783 150.830 1.00 38.73 352 GLY B O 1
ATOM 2316 N N . SER A 1 340 ? 104.481 137.060 152.150 1.00 40.38 353 SER B N 1
ATOM 2317 C CA . SER A 1 340 ? 104.278 138.481 152.396 1.00 40.38 353 SER B CA 1
ATOM 2318 C C . SER A 1 340 ? 104.601 139.321 151.158 1.00 40.38 353 SER B C 1
ATOM 2319 O O . SER A 1 340 ? 105.512 138.978 150.407 1.00 40.38 353 SER B O 1
ATOM 2322 N N . PRO A 1 341 ? 103.979 140.496 150.975 1.00 41.33 354 PRO B N 1
ATOM 2323 C CA . PRO A 1 341 ? 104.430 141.497 150.012 1.00 41.33 354 PRO B CA 1
ATOM 2324 C C . PRO A 1 341 ? 105.871 141.986 150.199 1.00 41.33 354 PRO B C 1
ATOM 2325 O O . PRO A 1 341 ? 106.432 142.565 149.277 1.00 41.33 354 PRO B O 1
ATOM 2329 N N . SER A 1 342 ? 106.471 141.788 151.373 1.00 40.87 355 SER B N 1
ATOM 2330 C CA . SER A 1 342 ? 107.834 142.214 151.700 1.00 40.87 355 SER B CA 1
ATOM 2331 C C . SER A 1 342 ? 108.891 141.112 151.555 1.00 40.87 355 SER B C 1
ATOM 2332 O O . SER A 1 342 ? 110.067 141.359 151.813 1.00 40.87 355 SER B O 1
ATOM 2335 N N . ASP A 1 343 ? 108.526 139.910 151.118 1.00 37.55 356 ASP B N 1
ATOM 2336 C CA . ASP A 1 343 ? 109.490 138.895 150.716 1.00 37.55 356 ASP B CA 1
ATOM 2337 C C . ASP A 1 343 ? 110.255 139.304 149.457 1.00 37.55 356 ASP B C 1
ATOM 2338 O O . ASP A 1 343 ? 109.716 139.974 148.580 1.00 37.55 356 ASP B O 1
ATOM 2343 N N . ARG A 1 344 ? 111.475 138.780 149.317 1.00 30.91 357 ARG B N 1
ATOM 2344 C CA . ARG A 1 344 ? 112.315 139.145 148.145 1.00 30.91 357 ARG B CA 1
ATOM 2345 C C . ARG A 1 344 ? 113.152 137.996 147.593 1.00 30.91 357 ARG B C 1
ATOM 2346 O O . ARG A 1 344 ? 113.928 137.425 148.365 1.00 30.91 357 ARG B O 1
ATOM 2354 N N . LEU A 1 345 ? 112.954 137.636 146.332 1.00 26.25 358 LEU B N 1
ATOM 2355 C CA . LEU A 1 345 ? 113.851 136.737 145.641 1.00 26.25 358 LEU B CA 1
ATOM 2356 C C . LEU A 1 345 ? 114.872 137.608 144.913 1.00 26.25 358 LEU B C 1
ATOM 2357 O O . LEU A 1 345 ? 114.505 138.444 144.101 1.00 26.25 358 LEU B O 1
ATOM 2362 N N . VAL A 1 346 ? 116.152 137.455 145.220 1.00 25.59 359 VAL B N 1
ATOM 2363 C CA . VAL A 1 346 ? 117.234 138.229 144.608 1.00 25.59 359 VAL B CA 1
ATOM 2364 C C . VAL A 1 346 ? 118.179 137.303 143.880 1.00 25.59 359 VAL B C 1
ATOM 2365 O O . VAL A 1 346 ? 118.626 136.310 144.440 1.00 25.59 359 VAL B O 1
ATOM 2369 N N . VAL A 1 347 ? 118.504 137.626 142.638 1.00 24.67 360 VAL B N 1
ATOM 2370 C CA . VAL A 1 347 ? 119.465 136.883 141.831 1.00 24.67 360 VAL B CA 1
ATOM 2371 C C . VAL A 1 347 ? 120.807 137.594 141.903 1.00 24.67 360 VAL B C 1
ATOM 2372 O O . VAL A 1 347 ? 120.890 138.811 141.774 1.00 24.67 360 VAL B O 1
ATOM 2376 N N . TRP A 1 348 ? 121.863 136.827 142.115 1.00 24.47 361 TRP B N 1
ATOM 2377 C CA . TRP A 1 348 ? 123.236 137.275 142.278 1.00 24.47 361 TRP B CA 1
ATOM 2378 C C . TRP A 1 348 ? 124.161 136.472 141.367 1.00 24.47 361 TRP B C 1
ATOM 2379 O O . TRP A 1 348 ? 123.856 135.349 140.980 1.00 24.47 361 TRP B O 1
ATOM 2390 N N . VAL A 1 349 ? 125.323 137.024 141.063 1.00 26.29 362 VAL B N 1
ATOM 2391 C CA . VAL A 1 349 ? 126.470 136.293 140.527 1.00 26.29 362 VAL B CA 1
ATOM 2392 C C . VAL A 1 349 ? 127.591 136.278 141.557 1.00 26.29 362 VAL B C 1
ATOM 2393 O O . VAL A 1 349 ? 127.853 137.272 142.218 1.00 26.29 362 VAL B O 1
ATOM 2397 N N . ARG A 1 350 ? 128.286 135.155 141.665 1.00 27.71 363 ARG B N 1
ATOM 2398 C CA . ARG A 1 350 ? 129.592 135.029 142.311 1.00 27.71 363 ARG B CA 1
ATOM 2399 C C . ARG A 1 350 ? 130.612 134.759 141.206 1.00 27.71 363 ARG B C 1
ATOM 2400 O O . ARG A 1 350 ? 130.508 133.734 140.549 1.00 27.71 363 ARG B O 1
ATOM 2408 N N . ARG A 1 351 ? 131.571 135.676 141.013 1.00 29.15 364 ARG B N 1
ATOM 2409 C CA . ARG A 1 351 ? 132.525 135.561 139.873 1.00 29.15 364 ARG B CA 1
ATOM 2410 C C . ARG A 1 351 ? 134.002 135.520 140.272 1.00 29.15 364 ARG B C 1
ATOM 2411 O O . ARG A 1 351 ? 134.320 135.947 141.388 1.00 29.15 364 ARG B O 1
ATOM 2419 N N . ASP A 1 352 ? 134.860 134.964 139.413 1.00 33.48 365 ASP B N 1
ATOM 2420 C CA . ASP A 1 352 ? 136.314 134.967 139.583 1.00 33.48 365 ASP B CA 1
ATOM 2421 C C . ASP A 1 352 ? 136.828 136.371 139.927 1.00 33.48 365 ASP B C 1
ATOM 2422 O O . ASP A 1 352 ? 136.517 137.341 139.245 1.00 33.48 365 ASP B O 1
ATOM 2427 N N . ASP A 1 353 ? 137.611 136.497 140.994 1.00 34.64 366 ASP B N 1
ATOM 2428 C CA . ASP A 1 353 ? 138.219 137.757 141.429 1.00 34.64 366 ASP B CA 1
ATOM 2429 C C . ASP A 1 353 ? 139.528 138.099 140.697 1.00 34.64 366 ASP B C 1
ATOM 2430 O O . ASP A 1 353 ? 140.229 139.028 141.089 1.00 34.64 366 ASP B O 1
ATOM 2435 N N . SER A 1 354 ? 139.835 137.379 139.617 1.00 34.72 367 SER B N 1
ATOM 2436 C CA . SER A 1 354 ? 141.042 137.371 138.782 1.00 34.72 367 SER B CA 1
ATOM 2437 C C . SER A 1 354 ? 142.190 136.499 139.284 1.00 34.72 367 SER B C 1
ATOM 2438 O O . SER A 1 354 ? 143.139 136.273 138.537 1.00 34.72 367 SER B O 1
ATOM 2441 N N . THR A 1 355 ? 142.123 135.942 140.495 1.00 35.00 368 THR B N 1
ATOM 2442 C CA . THR A 1 355 ? 143.122 134.973 140.979 1.00 35.00 368 THR B CA 1
ATOM 2443 C C . THR A 1 355 ? 142.832 133.538 140.540 1.00 35.00 368 THR B C 1
ATOM 2444 O O . THR A 1 355 ? 143.664 132.655 140.738 1.00 35.00 368 THR B O 1
ATOM 2448 N N . GLY A 1 356 ? 141.652 133.277 139.979 1.00 33.59 369 GLY B N 1
ATOM 2449 C CA . GLY A 1 356 ? 141.101 131.940 139.788 1.00 33.59 369 GLY B CA 1
ATOM 2450 C C . GLY A 1 356 ? 140.134 131.511 140.896 1.00 33.59 369 GLY B C 1
ATOM 2451 O O . GLY A 1 356 ? 139.649 130.384 140.860 1.00 33.59 369 GLY B O 1
ATOM 2452 N N . ASN A 1 357 ? 139.836 132.369 141.871 1.00 33.49 370 ASN B N 1
ATOM 2453 C CA . ASN A 1 357 ? 138.946 132.074 142.992 1.00 33.49 370 ASN B CA 1
ATOM 2454 C C . ASN A 1 357 ? 137.573 132.729 142.772 1.00 33.49 370 ASN B C 1
ATOM 2455 O O . ASN A 1 357 ? 137.463 133.942 142.614 1.00 33.49 370 ASN B O 1
ATOM 2460 N N . VAL A 1 358 ? 136.506 131.935 142.731 1.00 30.79 371 VAL B N 1
ATOM 2461 C CA . VAL A 1 358 ? 135.138 132.404 142.474 1.00 30.79 371 VAL B CA 1
ATOM 2462 C C . VAL A 1 358 ? 134.512 132.898 143.771 1.00 30.79 371 VAL B C 1
ATOM 2463 O O . VAL A 1 358 ? 133.849 132.150 144.481 1.00 30.79 371 VAL B O 1
ATOM 2467 N N . ARG A 1 359 ? 134.721 134.190 144.075 1.00 31.18 372 ARG B N 1
ATOM 2468 C CA . ARG A 1 359 ? 134.274 134.753 145.381 1.00 31.18 372 ARG B CA 1
ATOM 2469 C C . ARG A 1 359 ? 133.747 136.200 145.300 1.00 31.18 372 ARG B C 1
ATOM 2470 O O . ARG A 1 359 ? 133.240 136.674 146.327 1.00 31.18 372 ARG B O 1
ATOM 2478 N N . LYS A 1 360 ? 133.874 136.888 144.163 1.00 28.52 373 LYS B N 1
ATOM 2479 C CA . LYS A 1 360 ? 133.376 138.261 143.985 1.00 28.52 373 LYS B CA 1
ATOM 2480 C C . LYS A 1 360 ? 131.858 138.275 143.798 1.00 28.52 373 LYS B C 1
ATOM 2481 O O . LYS A 1 360 ? 131.385 137.753 142.798 1.00 28.52 373 LYS B O 1
ATOM 2487 N N . LEU A 1 361 ? 131.085 138.830 144.728 1.00 27.43 374 LEU B N 1
ATOM 2488 C CA . LEU A 1 361 ? 129.631 138.969 144.592 1.00 27.43 374 LEU B CA 1
ATOM 2489 C C . LEU A 1 361 ? 129.249 140.171 143.737 1.00 27.43 374 LEU B C 1
ATOM 2490 O O . LEU A 1 361 ? 129.841 141.238 143.856 1.00 27.43 374 LEU B O 1
ATOM 2495 N N . VAL A 1 362 ? 128.201 140.011 142.937 1.00 25.67 375 VAL B N 1
ATOM 2496 C CA . VAL A 1 362 ? 127.526 141.057 142.165 1.00 25.67 375 VAL B CA 1
ATOM 2497 C C . VAL A 1 362 ? 126.023 140.792 142.209 1.00 25.67 375 VAL B C 1
ATOM 2498 O O . VAL A 1 362 ? 125.593 139.711 141.828 1.00 25.67 375 VAL B O 1
ATOM 2502 N N . LYS A 1 363 ? 125.190 141.733 142.662 1.00 24.46 376 LYS B N 1
ATOM 2503 C CA . LYS A 1 363 ? 123.727 141.592 142.584 1.00 24.46 376 LYS B CA 1
ATOM 2504 C C . LYS A 1 363 ? 123.240 141.870 141.162 1.00 24.46 376 LYS B C 1
ATOM 2505 O O . LYS A 1 363 ? 123.690 142.842 140.562 1.00 24.46 376 LYS B O 1
ATOM 2511 N N . VAL A 1 364 ? 122.317 141.070 140.626 1.00 24.79 377 VAL B N 1
ATOM 2512 C CA . VAL A 1 364 ? 121.788 141.276 139.270 1.00 24.79 377 VAL B CA 1
ATOM 2513 C C . VAL A 1 364 ? 120.328 141.724 139.219 1.00 24.79 377 VAL B C 1
ATOM 2514 O O . VAL A 1 364 ? 120.039 142.656 138.482 1.00 24.79 377 VAL B O 1
ATOM 2518 N N . GLN A 1 365 ? 119.396 141.138 139.972 1.00 25.96 378 GLN B N 1
ATOM 2519 C CA . GLN A 1 365 ? 117.974 141.489 139.865 1.00 25.96 378 GLN B CA 1
ATOM 2520 C C . GLN A 1 365 ? 117.166 141.122 141.115 1.00 25.96 378 GLN B C 1
ATOM 2521 O O . GLN A 1 365 ? 117.502 140.157 141.790 1.00 25.96 378 GLN B O 1
ATOM 2527 N N . THR A 1 366 ? 116.078 141.840 141.407 1.00 26.55 379 THR B N 1
ATOM 2528 C CA . THR A 1 366 ? 115.137 141.529 142.498 1.00 26.55 379 THR B CA 1
ATOM 2529 C C . THR A 1 366 ? 113.730 141.270 141.974 1.00 26.55 379 THR B C 1
ATOM 2530 O O . THR A 1 366 ? 113.259 141.975 141.090 1.00 26.55 379 THR B O 1
ATOM 2534 N N . PHE A 1 367 ? 113.038 140.309 142.575 1.00 27.89 380 PHE B N 1
ATOM 2535 C CA . PHE A 1 367 ? 111.636 139.958 142.349 1.00 27.89 380 PHE B CA 1
ATOM 2536 C C . PHE A 1 367 ? 110.860 140.038 143.665 1.00 27.89 380 PHE B C 1
ATOM 2537 O O . PHE A 1 367 ? 111.368 139.653 144.715 1.00 27.89 380 PHE B O 1
ATOM 2545 N N . GLN A 1 368 ? 109.635 140.551 143.608 1.00 34.59 381 GLN B N 1
ATOM 2546 C CA . GLN A 1 368 ? 108.729 140.724 144.741 1.00 34.59 381 GLN B CA 1
ATOM 2547 C C . GLN A 1 368 ? 107.307 140.293 144.389 1.00 34.59 381 GLN B C 1
ATOM 2548 O O . GLN A 1 368 ? 106.929 140.250 143.219 1.00 34.59 381 GLN B O 1
ATOM 2554 N N . GLY A 1 369 ? 106.523 139.927 145.404 1.00 39.88 382 GLY B N 1
ATOM 2555 C CA . GLY A 1 369 ? 105.214 139.300 145.241 1.00 39.88 382 GLY B CA 1
ATOM 2556 C C . GLY A 1 369 ? 104.051 140.276 145.090 1.00 39.88 382 GLY B C 1
ATOM 2557 O O . GLY A 1 369 ? 104.002 141.312 145.746 1.00 39.88 382 GLY B O 1
ATOM 2558 N N . ASP A 1 370 ? 103.082 139.896 144.264 1.00 45.89 383 ASP B N 1
ATOM 2559 C CA . ASP A 1 370 ? 101.783 140.554 144.063 1.00 45.89 383 ASP B CA 1
ATOM 2560 C C . ASP A 1 370 ? 100.634 139.609 144.483 1.00 45.89 383 ASP B C 1
ATOM 2561 O O . ASP A 1 370 ? 100.858 138.609 145.164 1.00 45.89 383 ASP B O 1
ATOM 2566 N N . ASP A 1 371 ? 99.393 139.901 144.097 1.00 48.28 384 ASP B N 1
ATOM 2567 C CA . ASP A 1 371 ? 98.221 139.060 144.390 1.00 48.28 384 ASP B CA 1
ATOM 2568 C C . ASP A 1 371 ? 98.090 137.806 143.504 1.00 48.28 384 ASP B C 1
ATOM 2569 O O . ASP A 1 371 ? 97.279 136.931 143.797 1.00 48.28 384 ASP B O 1
ATOM 2574 N N . ASP A 1 372 ? 98.850 137.700 142.413 1.00 39.78 385 ASP B N 1
ATOM 2575 C CA . ASP A 1 372 ? 98.936 136.488 141.589 1.00 39.78 385 ASP B CA 1
ATOM 2576 C C . ASP A 1 372 ? 99.841 135.440 142.244 1.00 39.78 385 ASP B C 1
ATOM 2577 O O . ASP A 1 372 ? 101.054 135.613 142.293 1.00 39.78 385 ASP B O 1
ATOM 2582 N N . HIS A 1 373 ? 99.373 134.336 142.688 1.00 38.33 386 HIS B N 1
ATOM 2583 C CA . HIS A 1 373 ? 100.225 133.340 143.402 1.00 38.33 386 HIS B CA 1
ATOM 2584 C C . HIS A 1 373 ? 100.538 132.119 142.525 1.00 38.33 386 HIS B C 1
ATOM 2585 O O . HIS A 1 373 ? 101.020 131.116 143.085 1.00 38.33 386 HIS B O 1
ATOM 2592 N N . ASN A 1 374 ? 100.200 132.164 141.217 1.00 33.51 387 ASN B N 1
ATOM 2593 C CA . ASN A 1 374 ? 100.594 131.117 140.274 1.00 33.51 387 ASN B CA 1
ATOM 2594 C C . ASN A 1 374 ? 102.056 131.251 139.799 1.00 33.51 387 ASN B C 1
ATOM 2595 O O . ASN A 1 374 ? 102.713 132.261 140.050 1.00 33.51 387 ASN B O 1
ATOM 2600 N N . TRP A 1 375 ? 102.584 130.250 139.090 1.00 28.32 388 TRP B N 1
ATOM 2601 C CA . TRP A 1 375 ? 103.942 130.268 138.527 1.00 28.32 388 TRP B CA 1
ATOM 2602 C C . TRP A 1 375 ? 104.150 131.414 137.538 1.00 28.32 388 TRP B C 1
ATOM 2603 O O . TRP A 1 375 ? 103.351 131.624 136.631 1.00 28.32 388 TRP B O 1
ATOM 2614 N N . LYS A 1 376 ? 105.233 132.157 137.704 1.00 26.74 389 LYS B N 1
ATOM 2615 C CA . LYS A 1 376 ? 105.675 133.266 136.870 1.00 26.74 389 LYS B CA 1
ATOM 2616 C C . LYS A 1 376 ? 106.959 132.888 136.168 1.00 26.74 389 LYS B C 1
ATOM 2617 O O . LYS A 1 376 ? 107.723 132.088 136.698 1.00 26.74 389 LYS B O 1
ATOM 2623 N N . ILE A 1 377 ? 107.214 133.479 135.014 1.00 24.51 390 ILE B N 1
ATOM 2624 C CA . ILE A 1 377 ? 108.475 133.340 134.284 1.00 24.51 390 ILE B CA 1
ATOM 2625 C C . ILE A 1 377 ? 109.362 134.564 134.532 1.00 24.51 390 ILE B C 1
ATOM 2626 O O . ILE A 1 377 ? 108.883 135.692 134.545 1.00 24.51 390 ILE B O 1
ATOM 2631 N N . ALA A 1 378 ? 110.650 134.351 134.749 1.00 23.89 391 ALA B N 1
ATOM 2632 C CA . ALA A 1 378 ? 111.666 135.379 134.919 1.00 23.89 391 ALA B CA 1
ATOM 2633 C C . ALA A 1 378 ? 112.789 135.209 133.900 1.00 23.89 391 ALA B C 1
ATOM 2634 O O . ALA A 1 378 ? 113.169 134.091 133.566 1.00 23.89 391 ALA B O 1
ATOM 2636 N N . HIS A 1 379 ? 113.367 136.326 133.475 1.00 23.78 392 HIS B N 1
ATOM 2637 C CA . HIS A 1 379 ? 114.599 136.387 132.704 1.00 23.78 392 HIS B CA 1
ATOM 2638 C C . HIS A 1 379 ? 115.527 137.410 133.322 1.00 23.78 392 HIS B C 1
ATOM 2639 O O . HIS A 1 379 ? 115.107 138.516 133.647 1.00 23.78 392 HIS B O 1
ATOM 2646 N N . VAL A 1 380 ? 116.793 137.056 133.461 1.00 25.24 393 VAL B N 1
ATOM 2647 C CA . VAL A 1 380 ? 117.847 137.918 133.973 1.00 25.24 393 VAL B CA 1
ATOM 2648 C C . VAL A 1 380 ? 118.985 137.926 132.961 1.00 25.24 393 VAL B C 1
ATOM 2649 O O . VAL A 1 380 ? 119.484 136.875 132.576 1.00 25.24 393 VAL B O 1
ATOM 2653 N N . VAL A 1 381 ? 119.430 139.102 132.538 1.00 26.15 394 VAL B N 1
ATOM 2654 C CA . VAL A 1 381 ? 120.654 139.251 131.752 1.00 26.15 394 VAL B CA 1
ATOM 2655 C C . VAL A 1 381 ? 121.851 139.137 132.681 1.00 26.15 394 VAL B C 1
ATOM 2656 O O . VAL A 1 381 ? 121.964 139.895 133.638 1.00 26.15 394 VAL B O 1
ATOM 2660 N N . LEU A 1 382 ? 122.772 138.235 132.375 1.00 28.96 395 LEU B N 1
ATOM 2661 C CA . LEU A 1 382 ? 124.082 138.119 133.001 1.00 28.96 395 LEU B CA 1
ATOM 2662 C C . LEU A 1 382 ? 125.146 138.487 131.960 1.00 28.96 395 LEU B C 1
ATOM 2663 O O . LEU A 1 382 ? 124.971 138.230 130.771 1.00 28.96 395 LEU B O 1
ATOM 2668 N N . LYS A 1 383 ? 126.244 139.112 132.382 1.00 31.06 396 LYS B N 1
ATOM 2669 C CA . LYS A 1 383 ? 127.324 139.551 131.494 1.00 31.06 396 LYS B CA 1
ATOM 2670 C C . LYS A 1 383 ? 128.670 139.081 132.023 1.00 31.06 396 LYS B C 1
ATOM 2671 O O . LYS A 1 383 ? 129.493 139.863 132.489 1.00 31.06 396 LYS B O 1
ATOM 2677 N N . GLU A 1 384 ? 128.887 137.779 131.976 1.00 31.88 397 GLU B N 1
ATOM 2678 C CA . GLU A 1 384 ? 130.045 137.111 132.556 1.00 31.88 397 GLU B CA 1
ATOM 2679 C C . GLU A 1 384 ? 131.039 136.686 131.475 1.00 31.88 397 GLU B C 1
ATOM 2680 O O . GLU A 1 384 ? 130.662 136.055 130.493 1.00 31.88 397 GLU B O 1
ATOM 2686 N N . GLU A 1 385 ? 132.319 137.015 131.662 1.00 34.23 398 GLU B N 1
ATOM 2687 C CA . GLU A 1 385 ? 133.410 136.681 130.735 1.00 34.23 398 GLU B CA 1
ATOM 2688 C C . GLU A 1 385 ? 134.533 135.830 131.352 1.00 34.23 398 GLU B C 1
ATOM 2689 O O . GLU A 1 385 ? 135.539 135.542 130.711 1.00 34.23 398 GLU B O 1
ATOM 2695 N N . GLN A 1 386 ? 134.354 135.409 132.593 1.00 32.67 399 GLN B N 1
ATOM 2696 C CA . GLN A 1 386 ? 135.229 134.560 133.393 1.00 32.67 399 GLN B CA 1
ATOM 2697 C C . GLN A 1 386 ? 134.350 133.583 134.174 1.00 32.67 399 GLN B C 1
ATOM 2698 O O . GLN A 1 386 ? 133.138 133.774 134.258 1.00 32.67 399 GLN B O 1
ATOM 2704 N N . LYS A 1 387 ? 134.918 132.524 134.739 1.00 28.85 400 LYS B N 1
ATOM 2705 C CA . LYS A 1 387 ? 134.138 131.534 135.479 1.00 28.85 400 LYS B CA 1
ATOM 2706 C C . LYS A 1 387 ? 133.333 132.141 136.640 1.00 28.85 400 LYS B C 1
ATOM 2707 O O . LYS A 1 387 ? 133.800 133.020 137.356 1.00 28.85 400 LYS B O 1
ATOM 2713 N N . PHE A 1 388 ? 132.079 131.688 136.775 1.00 26.64 401 PHE B N 1
ATOM 2714 C CA . PHE A 1 388 ? 131.174 132.298 137.785 1.00 26.64 401 PHE B CA 1
ATOM 2715 C C . PHE A 1 388 ? 130.092 131.304 138.216 1.00 26.64 401 PHE B C 1
ATOM 2716 O O . PHE A 1 388 ? 130.063 130.183 137.678 1.00 26.64 401 PHE B O 1
ATOM 2724 N N . ARG A 1 389 ? 129.223 131.713 139.149 1.00 26.28 402 ARG B N 1
ATOM 2725 C CA . ARG A 1 389 ? 128.083 130.860 139.582 1.00 26.28 402 ARG B CA 1
ATOM 2726 C C . ARG A 1 389 ? 126.824 131.730 139.644 1.00 26.28 402 ARG B C 1
ATOM 2727 O O . ARG A 1 389 ? 126.973 132.941 139.896 1.00 26.28 402 ARG B O 1
ATOM 2735 N N . TYR A 1 390 ? 125.636 131.152 139.426 1.00 26.98 403 TYR B N 1
ATOM 2736 C CA . TYR A 1 390 ? 124.387 131.943 139.615 1.00 26.98 403 TYR B CA 1
ATOM 2737 C C . TYR A 1 390 ? 123.815 131.636 141.003 1.00 26.98 403 TYR B C 1
ATOM 2738 O O . TYR A 1 390 ? 123.910 130.474 141.435 1.00 26.98 403 TYR B O 1
ATOM 2747 N N . LEU A 1 391 ? 123.238 132.634 141.676 1.00 25.52 404 LEU B N 1
ATOM 2748 C CA . LEU A 1 391 ? 122.796 132.492 143.062 1.00 25.52 404 LEU B CA 1
ATOM 2749 C C . LEU A 1 391 ? 121.358 133.007 143.220 1.00 25.52 404 LEU B C 1
ATOM 2750 O O . LEU A 1 391 ? 121.028 134.054 142.687 1.00 25.52 404 LEU B O 1
ATOM 2755 N N . PHE A 1 392 ? 120.531 132.335 144.017 1.00 25.11 405 PHE B N 1
ATOM 2756 C CA . PHE A 1 392 ? 119.203 132.788 144.434 1.00 25.11 405 PHE B CA 1
ATOM 2757 C C . PHE A 1 392 ? 119.169 133.020 145.939 1.00 25.11 405 PHE B C 1
ATOM 2758 O O . PHE A 1 392 ? 119.385 132.098 146.714 1.00 25.11 405 PHE B O 1
ATOM 2766 N N . GLN A 1 393 ? 118.866 134.238 146.364 1.00 27.12 406 GLN B N 1
ATOM 2767 C CA . GLN A 1 393 ? 118.639 134.593 147.754 1.00 27.12 406 GLN B CA 1
ATOM 2768 C C . GLN A 1 393 ? 117.144 134.773 147.997 1.00 27.12 406 GLN B C 1
ATOM 2769 O O . GLN A 1 393 ? 116.551 135.747 147.551 1.00 27.12 406 GLN B O 1
ATOM 2775 N N . GLY A 1 394 ? 116.547 133.869 148.755 1.00 29.64 407 GLY B N 1
ATOM 2776 C CA . GLY A 1 394 ? 115.201 134.026 149.281 1.00 29.64 407 GLY B CA 1
ATOM 2777 C C . GLY A 1 394 ? 115.273 134.753 150.601 1.00 29.64 407 GLY B C 1
ATOM 2778 O O . GLY A 1 394 ? 116.119 134.436 151.423 1.00 29.64 407 GLY B O 1
ATOM 2779 N N . THR A 1 395 ? 114.419 135.744 150.811 1.00 33.77 408 THR B N 1
ATOM 2780 C CA . THR A 1 395 ? 114.425 136.568 152.027 1.00 33.77 408 THR B CA 1
ATOM 2781 C C . THR A 1 395 ? 113.026 136.713 152.592 1.00 33.77 408 THR B C 1
ATOM 2782 O O . THR A 1 395 ? 112.104 137.068 151.863 1.00 33.77 408 THR B O 1
ATOM 2786 N N . LYS A 1 396 ? 112.889 136.486 153.898 1.00 36.96 409 LYS B N 1
ATOM 2787 C CA . LYS A 1 396 ? 111.657 136.655 154.656 1.00 36.96 409 LYS B CA 1
ATOM 2788 C C . LYS A 1 396 ? 111.395 138.119 154.912 1.00 36.96 409 LYS B C 1
ATOM 2789 O O . LYS A 1 396 ? 112.244 138.793 155.492 1.00 36.96 409 LYS B O 1
ATOM 2795 N N . GLY A 1 397 ? 110.216 138.609 154.588 1.00 41.45 410 GLY B N 1
ATOM 2796 C CA . GLY A 1 397 ? 109.712 139.889 155.070 1.00 41.45 410 GLY B CA 1
ATOM 2797 C C . GLY A 1 397 ? 108.389 139.679 155.787 1.00 41.45 410 GLY B C 1
ATOM 2798 O O . GLY A 1 397 ? 107.541 138.935 155.310 1.00 41.45 410 GLY B O 1
ATOM 2799 N N . ASP A 1 398 ? 108.202 140.307 156.945 1.00 43.92 411 ASP B N 1
ATOM 2800 C CA . ASP A 1 398 ? 106.978 140.202 157.748 1.00 43.92 411 ASP B CA 1
ATOM 2801 C C . ASP A 1 398 ? 106.420 138.770 157.906 1.00 43.92 411 ASP B C 1
ATOM 2802 O O . ASP A 1 398 ? 105.305 138.497 157.461 1.00 43.92 411 ASP B O 1
ATOM 2807 N N . PRO A 1 399 ? 107.123 137.836 158.569 1.00 42.10 412 PRO B N 1
ATOM 2808 C CA . PRO A 1 399 ? 106.618 136.481 158.775 1.00 42.10 412 PRO B CA 1
ATOM 2809 C C . PRO A 1 399 ? 105.272 136.384 159.499 1.00 42.10 412 PRO B C 1
ATOM 2810 O O . PRO A 1 399 ? 104.464 135.519 159.177 1.00 42.10 412 PRO B O 1
ATOM 2814 N N . GLN A 1 400 ? 104.975 137.329 160.389 1.00 46.41 413 GLN B N 1
ATOM 2815 C CA . GLN A 1 400 ? 103.676 137.479 161.053 1.00 46.41 413 GLN B CA 1
ATOM 2816 C C . GLN A 1 400 ? 102.516 137.855 160.108 1.00 46.41 413 GLN B C 1
ATOM 2817 O O . GLN A 1 400 ? 101.358 137.813 160.519 1.00 46.41 413 GLN B O 1
ATOM 2823 N N . ASN A 1 401 ? 102.793 138.191 158.845 1.00 47.47 414 ASN B N 1
ATOM 2824 C CA . ASN A 1 401 ? 101.804 138.431 157.791 1.00 47.47 414 ASN B CA 1
ATOM 2825 C C . ASN A 1 401 ? 102.009 137.513 156.572 1.00 47.47 414 ASN B C 1
ATOM 2826 O O . ASN A 1 401 ? 101.643 137.868 155.454 1.00 47.47 414 ASN B O 1
ATOM 2831 N N . SER A 1 402 ? 102.604 136.331 156.743 1.00 41.67 415 SER B N 1
ATOM 2832 C CA . SER A 1 402 ? 102.811 135.374 155.659 1.00 41.67 415 SER B CA 1
ATOM 2833 C C . SER A 1 402 ? 102.230 134.014 155.990 1.00 41.67 415 SER B C 1
ATOM 2834 O O . SER A 1 402 ? 102.451 133.485 157.072 1.00 41.67 415 SER B O 1
ATOM 2837 N N . THR A 1 403 ? 101.521 133.418 155.038 1.00 42.44 416 THR B N 1
ATOM 2838 C CA . THR A 1 403 ? 101.057 132.021 155.070 1.00 42.44 416 THR B CA 1
ATOM 2839 C C . THR A 1 403 ? 101.722 131.179 153.977 1.00 42.44 416 THR B C 1
ATOM 2840 O O . THR A 1 403 ? 101.261 130.088 153.654 1.00 42.44 416 THR B O 1
ATOM 2844 N N . GLY A 1 404 ? 102.810 131.673 153.390 1.00 36.51 417 GLY B N 1
ATOM 2845 C CA . GLY A 1 404 ? 103.426 131.093 152.206 1.00 36.51 417 GLY B CA 1
ATOM 2846 C C . GLY A 1 404 ? 104.923 131.347 152.109 1.00 36.51 417 GLY B C 1
ATOM 2847 O O . GLY A 1 404 ? 105.624 131.490 153.110 1.00 36.51 417 GLY B O 1
ATOM 2848 N N . GLY A 1 405 ? 105.445 131.388 150.893 1.00 31.90 418 GLY B N 1
ATOM 2849 C CA . GLY A 1 405 ? 106.873 131.456 150.653 1.00 31.90 418 GLY B CA 1
ATOM 2850 C C . GLY A 1 405 ? 107.246 131.651 149.200 1.00 31.90 418 GLY B C 1
ATOM 2851 O O . GLY A 1 405 ? 106.473 132.183 148.410 1.00 31.90 418 GLY B O 1
ATOM 2852 N N . ILE A 1 406 ? 108.456 131.236 148.865 1.00 29.01 419 ILE B N 1
ATOM 2853 C CA . ILE A 1 406 ? 109.069 131.372 147.546 1.00 29.01 419 ILE B CA 1
ATOM 2854 C C . ILE A 1 406 ? 109.338 129.982 146.992 1.00 29.01 419 ILE B C 1
ATOM 2855 O O . ILE A 1 406 ? 109.725 129.092 147.734 1.00 29.01 419 ILE B O 1
ATOM 2860 N N . TYR A 1 407 ? 109.145 129.794 145.697 1.00 28.00 420 TYR B N 1
ATOM 2861 C CA . TYR A 1 407 ? 109.235 128.522 145.006 1.00 28.00 420 TYR B CA 1
ATOM 2862 C C . TYR A 1 407 ? 110.104 128.668 143.761 1.00 28.00 420 TYR B C 1
ATOM 2863 O O . TYR A 1 407 ? 109.956 129.663 143.070 1.00 28.00 420 TYR B O 1
ATOM 2872 N N . LEU A 1 408 ? 110.959 127.701 143.431 1.00 26.88 421 LEU B N 1
ATOM 2873 C CA . LEU A 1 408 ? 111.768 127.683 142.207 1.00 26.88 421 LEU B CA 1
ATOM 2874 C C . LEU A 1 408 ? 111.709 126.346 141.493 1.00 26.88 421 LEU B C 1
ATOM 2875 O O . LEU A 1 408 ? 111.891 125.297 142.103 1.00 26.88 421 LEU B O 1
ATOM 2880 N N . ASP A 1 409 ? 111.576 126.387 140.177 1.00 27.94 422 ASP B N 1
ATOM 2881 C CA . ASP A 1 409 ? 111.720 125.244 139.292 1.00 27.94 422 ASP B CA 1
ATOM 2882 C C . ASP A 1 409 ? 112.259 125.678 137.918 1.00 27.94 422 ASP B C 1
ATOM 2883 O O . ASP A 1 409 ? 112.255 126.856 137.595 1.00 27.94 422 ASP B O 1
ATOM 2888 N N . ASP A 1 410 ? 112.694 124.734 137.085 1.00 29.34 423 ASP B N 1
ATOM 2889 C CA . ASP A 1 410 ? 112.901 124.935 135.643 1.00 29.34 423 ASP B CA 1
ATOM 2890 C C . ASP A 1 410 ? 113.797 126.116 135.234 1.00 29.34 423 ASP B C 1
ATOM 2891 O O . ASP A 1 410 ? 113.421 126.972 134.437 1.00 29.34 423 ASP B O 1
ATOM 2896 N N . ILE A 1 411 ? 115.010 126.140 135.761 1.00 27.28 424 ILE B N 1
ATOM 2897 C CA . ILE A 1 411 ? 116.066 127.089 135.428 1.00 27.28 424 ILE B CA 1
ATOM 2898 C C . ILE A 1 411 ? 116.736 126.698 134.104 1.00 27.28 424 ILE B C 1
ATOM 2899 O O . ILE A 1 411 ? 117.073 125.536 133.901 1.00 27.28 424 ILE B O 1
ATOM 2904 N N . THR A 1 412 ? 117.020 127.649 133.226 1.00 27.95 425 THR B N 1
ATOM 2905 C CA . THR A 1 412 ? 117.779 127.466 131.982 1.00 27.95 425 THR B CA 1
ATOM 2906 C C . THR A 1 412 ? 118.750 128.626 131.820 1.00 27.95 425 THR B C 1
ATOM 2907 O O . THR A 1 412 ? 118.375 129.766 132.046 1.00 27.95 425 THR B O 1
ATOM 2911 N N . LEU A 1 413 ? 119.987 128.377 131.418 1.00 27.57 426 LEU B N 1
ATOM 2912 C CA . LEU A 1 413 ? 121.001 129.393 131.181 1.00 27.57 426 LEU B CA 1
ATOM 2913 C C . LEU A 1 413 ? 121.602 129.250 129.779 1.00 27.57 426 LEU B C 1
ATOM 2914 O O . LEU A 1 413 ? 122.236 128.247 129.467 1.00 27.57 426 LEU B O 1
ATOM 2919 N N . THR A 1 414 ? 121.439 130.261 128.938 1.00 29.76 427 THR B N 1
ATOM 2920 C CA . THR A 1 414 ? 121.895 130.258 127.544 1.00 29.76 427 THR B CA 1
ATOM 2921 C C . THR A 1 414 ? 122.794 131.439 127.255 1.00 29.76 427 THR B C 1
ATOM 2922 O O . THR A 1 414 ? 122.619 132.510 127.810 1.00 29.76 427 THR B O 1
ATOM 2926 N N . GLU A 1 415 ? 123.757 131.287 126.362 1.00 31.97 428 GLU B N 1
ATOM 2927 C CA . GLU A 1 415 ? 124.670 132.355 125.955 1.00 31.97 428 GLU B CA 1
ATOM 2928 C C . GLU A 1 415 ? 124.075 133.196 124.823 1.00 31.97 428 GLU B C 1
ATOM 2929 O O . GLU A 1 415 ? 124.590 133.280 123.712 1.00 31.97 428 GLU B O 1
ATOM 2935 N N . THR A 1 416 ? 122.925 133.792 125.111 1.00 32.89 429 THR B N 1
ATOM 2936 C CA . THR A 1 416 ? 122.058 134.535 124.194 1.00 32.89 429 THR B CA 1
ATOM 2937 C C . THR A 1 416 ? 121.555 135.812 124.865 1.00 32.89 429 THR B C 1
ATOM 2938 O O . THR A 1 416 ? 121.567 135.893 126.093 1.00 32.89 429 THR B O 1
ATOM 2942 N N . PRO A 1 417 ? 121.028 136.787 124.105 1.00 32.60 430 PRO B N 1
ATOM 2943 C CA . PRO A 1 417 ? 120.185 137.840 124.654 1.00 32.60 430 PRO B CA 1
ATOM 2944 C C . PRO A 1 417 ? 118.943 137.265 125.340 1.00 32.60 430 PRO B C 1
ATOM 2945 O O . PRO A 1 417 ? 118.481 136.178 124.987 1.00 32.60 430 PRO B O 1
ATOM 2949 N N . CYS A 1 418 ? 118.388 137.982 126.310 1.00 31.81 431 CYS B N 1
ATOM 2950 C CA . CYS A 1 418 ? 117.050 137.698 126.819 1.00 31.81 431 CYS B CA 1
ATOM 2951 C C . CYS A 1 418 ? 115.986 138.288 125.893 1.00 31.81 431 CYS B C 1
ATOM 2952 O O . CYS A 1 418 ? 116.266 139.280 125.218 1.00 31.81 431 CYS B O 1
ATOM 2955 N N . PRO A 1 419 ? 114.759 137.744 125.857 1.00 28.61 432 PRO B N 1
ATOM 2956 C CA . PRO A 1 419 ? 113.672 138.350 125.103 1.00 28.61 432 PRO B CA 1
ATOM 2957 C C . PRO A 1 419 ? 113.369 139.754 125.627 1.00 28.61 432 PRO B C 1
ATOM 2958 O O . PRO A 1 419 ? 113.320 139.989 126.829 1.00 28.61 432 PRO B O 1
ATOM 2962 N N . THR A 1 420 ? 113.159 140.702 124.734 1.00 28.36 433 THR B N 1
ATOM 2963 C CA . THR A 1 420 ? 112.917 142.108 125.066 1.00 28.36 433 THR B CA 1
ATOM 2964 C C . THR A 1 420 ? 111.582 142.310 125.783 1.00 28.36 433 THR B C 1
ATOM 2965 O O . THR A 1 420 ? 111.498 143.066 126.744 1.00 28.36 433 THR B O 1
ATOM 2969 N N . GLY A 1 421 ? 110.543 141.615 125.342 1.00 26.45 434 GLY B N 1
ATOM 2970 C CA . GLY A 1 421 ? 109.240 141.576 125.973 1.00 26.45 434 GLY B CA 1
ATOM 2971 C C . GLY A 1 421 ? 108.746 140.157 126.115 1.00 26.45 434 GLY B C 1
ATOM 2972 O O . GLY A 1 421 ? 109.028 139.308 125.275 1.00 26.45 434 GLY B O 1
ATOM 2973 N N . VAL A 1 422 ? 108.019 139.902 127.192 1.00 26.20 435 VAL B N 1
ATOM 2974 C CA . VAL A 1 422 ? 107.412 138.615 127.521 1.00 26.20 435 VAL B CA 1
ATOM 2975 C C . VAL A 1 422 ? 105.988 138.851 128.011 1.00 26.20 435 VAL B C 1
ATOM 2976 O O . VAL A 1 422 ? 105.774 139.674 128.891 1.00 26.20 435 VAL B O 1
ATOM 2980 N N . TRP A 1 423 ? 105.015 138.135 127.467 1.00 28.44 436 TRP B N 1
ATOM 2981 C CA . TRP A 1 423 ? 103.615 138.257 127.834 1.00 28.44 436 TRP B CA 1
ATOM 2982 C C . TRP A 1 423 ? 103.047 136.913 128.229 1.00 28.44 436 TRP B C 1
ATOM 2983 O O . TRP A 1 423 ? 103.120 135.970 127.448 1.00 28.44 436 TRP B O 1
ATOM 2994 N N . THR A 1 424 ? 102.462 136.821 129.418 1.00 29.73 437 THR B N 1
ATOM 2995 C CA . THR A 1 424 ? 101.753 135.629 129.876 1.00 29.73 437 THR B CA 1
ATOM 2996 C C . THR A 1 424 ? 100.262 135.907 129.885 1.00 29.73 437 THR B C 1
ATOM 2997 O O . THR A 1 424 ? 99.806 136.796 130.595 1.00 29.73 437 THR B O 1
ATOM 3001 N N . VAL A 1 425 ? 99.496 135.128 129.135 1.00 31.35 438 VAL B N 1
ATOM 3002 C CA . VAL A 1 425 ? 98.041 135.187 129.124 1.00 31.35 438 VAL B CA 1
ATOM 3003 C C . VAL A 1 425 ? 97.518 133.994 129.912 1.00 31.35 438 VAL B C 1
ATOM 3004 O O . VAL A 1 425 ? 97.741 132.847 129.534 1.00 31.35 438 VAL B O 1
ATOM 3008 N N . ARG A 1 426 ? 96.814 134.301 130.997 1.00 34.92 439 ARG B N 1
ATOM 3009 C CA . ARG A 1 426 ? 96.366 133.228 131.908 1.00 34.92 439 ARG B CA 1
ATOM 3010 C C . ARG A 1 426 ? 95.046 132.600 131.475 1.00 34.92 439 ARG B C 1
ATOM 3011 O O . ARG A 1 426 ? 94.303 133.244 130.721 1.00 34.92 439 ARG B O 1
ATOM 3019 N N . ASN A 1 427 ? 94.776 131.398 131.963 1.00 40.74 440 ASN B N 1
ATOM 3020 C CA . ASN A 1 427 ? 93.556 130.629 131.674 1.00 40.74 440 ASN B CA 1
ATOM 3021 C C . ASN A 1 427 ? 93.187 130.631 130.187 1.00 40.74 440 ASN B C 1
ATOM 3022 O O . ASN A 1 427 ? 92.030 130.813 129.817 1.00 40.74 440 ASN B O 1
ATOM 3027 N N . PHE A 1 428 ? 94.174 130.459 129.316 1.00 38.10 441 PHE B N 1
ATOM 3028 C CA . PHE A 1 428 ? 94.042 130.741 127.899 1.00 38.10 441 PHE B CA 1
ATOM 3029 C C . PHE A 1 428 ? 92.996 129.851 127.234 1.00 38.10 441 PHE B C 1
ATOM 3030 O O . PHE A 1 428 ? 92.212 130.349 126.446 1.00 38.10 441 PHE B O 1
ATOM 3038 N N . SER A 1 429 ? 92.850 128.592 127.636 1.00 41.20 442 SER B N 1
ATOM 3039 C CA . SER A 1 429 ? 91.758 127.710 127.194 1.00 41.20 442 SER B CA 1
ATOM 3040 C C . SER A 1 429 ? 90.352 128.214 127.554 1.00 41.20 442 SER B C 1
ATOM 3041 O O . SER A 1 429 ? 89.415 128.033 126.787 1.00 41.20 442 SER B O 1
ATOM 3044 N N . GLN A 1 430 ? 90.181 128.875 128.696 1.00 44.05 443 GLN B N 1
ATOM 3045 C CA . GLN A 1 430 ? 88.921 129.507 129.076 1.00 44.05 443 GLN B CA 1
ATOM 3046 C C . GLN A 1 430 ? 88.700 130.811 128.301 1.00 44.05 443 GLN B C 1
ATOM 3047 O O . GLN A 1 430 ? 87.620 131.043 127.770 1.00 44.05 443 GLN B O 1
ATOM 3053 N N . VAL A 1 431 ? 89.738 131.628 128.139 1.00 42.38 444 VAL B N 1
ATOM 3054 C CA . VAL A 1 431 ? 89.742 132.806 127.258 1.00 42.38 444 VAL B CA 1
ATOM 3055 C C . VAL A 1 431 ? 89.368 132.439 125.820 1.00 42.38 444 VAL B C 1
ATOM 3056 O O . VAL A 1 431 ? 88.572 133.135 125.194 1.00 42.38 444 VAL B O 1
ATOM 3060 N N . LEU A 1 432 ? 89.875 131.322 125.309 1.00 41.75 445 LEU B N 1
ATOM 3061 C CA . LEU A 1 432 ? 89.611 130.793 123.974 1.00 41.75 445 LEU B CA 1
ATOM 3062 C C . LEU A 1 432 ? 88.137 130.412 123.758 1.00 41.75 445 LEU B C 1
ATOM 3063 O O . LEU A 1 432 ? 87.668 130.421 122.623 1.00 41.75 445 LEU B O 1
ATOM 3068 N N . GLU A 1 433 ? 87.392 130.121 124.829 1.00 45.43 446 GLU B N 1
ATOM 3069 C CA . GLU A 1 433 ? 85.950 129.872 124.809 1.00 45.43 446 GLU B CA 1
ATOM 3070 C C . GLU A 1 433 ? 85.116 131.119 125.141 1.00 45.43 446 GLU B C 1
ATOM 3071 O O . GLU A 1 433 ? 84.023 131.284 124.610 1.00 45.43 446 GLU B O 1
ATOM 3077 N N . ASN A 1 434 ? 85.618 132.023 125.979 1.00 47.03 447 ASN B N 1
ATOM 3078 C CA . ASN A 1 434 ? 84.933 133.254 126.387 1.00 47.03 447 ASN B CA 1
ATOM 3079 C C . ASN A 1 434 ? 85.056 134.420 125.384 1.00 47.03 447 ASN B C 1
ATOM 3080 O O . ASN A 1 434 ? 84.317 135.397 125.496 1.00 47.03 447 ASN B O 1
ATOM 3085 N N . THR A 1 435 ? 85.972 134.357 124.416 1.00 46.38 448 THR B N 1
ATOM 3086 C CA . THR A 1 435 ? 86.257 135.459 123.477 1.00 46.38 448 THR B CA 1
ATOM 3087 C C . THR A 1 435 ? 85.642 135.179 122.103 1.00 46.38 448 THR B C 1
ATOM 3088 O O . THR A 1 435 ? 85.957 134.169 121.476 1.00 46.38 448 THR B O 1
ATOM 3092 N N . SER A 1 436 ? 84.785 136.074 121.605 1.00 47.30 449 SER B N 1
ATOM 3093 C CA . SER A 1 436 ? 84.166 135.972 120.273 1.00 47.30 449 SER B CA 1
ATOM 3094 C C . SER A 1 436 ? 85.160 136.239 119.133 1.00 47.30 449 SER B C 1
ATOM 3095 O O . SER A 1 436 ? 86.237 136.798 119.358 1.00 47.30 449 SER B O 1
ATOM 3098 N N . LYS A 1 437 ? 84.832 135.856 117.893 1.00 47.25 450 LYS B N 1
ATOM 3099 C CA . LYS A 1 437 ? 85.709 136.072 116.729 1.00 47.25 450 LYS B CA 1
ATOM 3100 C C . LYS A 1 437 ? 86.029 137.556 116.557 1.00 47.25 450 LYS B C 1
ATOM 3101 O O . LYS A 1 437 ? 85.134 138.398 116.553 1.00 47.25 450 LYS B O 1
ATOM 3107 N N . GLY A 1 438 ? 87.307 137.880 116.407 1.00 46.71 451 GLY B N 1
ATOM 3108 C CA . GLY A 1 438 ? 87.775 139.256 116.233 1.00 46.71 451 GLY B CA 1
ATOM 3109 C C . GLY A 1 438 ? 87.779 140.133 117.495 1.00 46.71 451 GLY B C 1
ATOM 3110 O O . GLY A 1 438 ? 88.288 141.251 117.429 1.00 46.71 451 GLY B O 1
ATOM 3111 N N . ASP A 1 439 ? 87.292 139.666 118.649 1.00 45.13 452 ASP B N 1
ATOM 3112 C CA . ASP A 1 439 ? 87.670 140.280 119.928 1.00 45.13 452 ASP B CA 1
ATOM 3113 C C . ASP A 1 439 ? 89.143 139.988 120.247 1.00 45.13 452 ASP B C 1
ATOM 3114 O O . ASP A 1 439 ? 89.692 138.961 119.839 1.00 45.13 452 ASP B O 1
ATOM 3119 N N . LYS A 1 440 ? 89.798 140.903 120.968 1.00 39.27 453 LYS B N 1
ATOM 3120 C CA . LYS A 1 440 ? 91.256 140.913 121.131 1.00 39.27 453 LYS B CA 1
ATOM 3121 C C . LYS A 1 440 ? 91.722 141.210 122.550 1.00 39.27 453 LYS B C 1
ATOM 3122 O O . LYS A 1 440 ? 91.024 141.835 123.343 1.00 39.27 453 LYS B O 1
ATOM 3128 N N . LEU A 1 441 ? 92.953 140.806 122.817 1.00 35.19 454 LEU B N 1
ATOM 3129 C CA . LEU A 1 441 ? 93.744 141.096 124.001 1.00 35.19 454 LEU B CA 1
ATOM 3130 C C . LEU A 1 441 ? 94.948 141.922 123.568 1.00 35.19 454 LEU B C 1
ATOM 3131 O O . LEU A 1 441 ? 95.460 141.747 122.466 1.00 35.19 454 LEU B O 1
ATOM 3136 N N . GLN A 1 442 ? 95.443 142.794 124.425 1.00 35.65 455 GLN B N 1
ATOM 3137 C CA . GLN A 1 442 ? 96.664 143.533 124.169 1.00 35.65 455 GLN B CA 1
ATOM 3138 C C . GLN A 1 442 ? 97.646 143.381 125.319 1.00 35.65 455 GLN B C 1
ATOM 3139 O O . GLN A 1 442 ? 97.298 143.452 126.493 1.00 35.65 455 GLN B O 1
ATOM 3145 N N . SER A 1 443 ? 98.903 143.191 124.954 1.00 33.38 456 SER B N 1
ATOM 3146 C CA . SER A 1 443 ? 100.033 143.128 125.860 1.00 33.38 456 SER B CA 1
ATOM 3147 C C . SER A 1 443 ? 100.242 144.437 126.607 1.00 33.38 456 SER B C 1
ATOM 3148 O O . SER A 1 443 ? 99.942 145.503 126.052 1.00 33.38 456 SER B O 1
ATOM 3151 N N . PRO A 1 444 ? 100.856 144.423 127.799 1.00 32.45 457 PRO B N 1
ATOM 3152 C CA . PRO A 1 444 ? 101.546 145.602 128.306 1.00 32.45 457 PRO B CA 1
ATOM 3153 C C . PRO A 1 444 ? 102.594 146.110 127.311 1.00 32.45 457 PRO B C 1
ATOM 3154 O O . PRO A 1 444 ? 103.099 145.353 126.481 1.00 32.45 457 PRO B O 1
ATOM 3158 N N . ARG A 1 445 ? 102.925 147.394 127.394 1.00 32.04 458 ARG B N 1
ATOM 3159 C CA . ARG A 1 445 ? 103.989 148.027 126.622 1.00 32.04 458 ARG B CA 1
ATOM 3160 C C . ARG A 1 445 ? 105.359 147.542 127.080 1.00 32.04 458 ARG B C 1
ATOM 3161 O O . ARG A 1 445 ? 105.643 147.481 128.271 1.00 32.04 458 ARG B O 1
ATOM 3169 N N . PHE A 1 446 ? 106.231 147.286 126.124 1.00 29.25 459 PHE B N 1
ATOM 3170 C CA . PHE A 1 446 ? 107.645 146.962 126.314 1.00 29.25 459 PHE B CA 1
ATOM 3171 C C . PHE A 1 446 ? 108.511 148.052 125.696 1.00 29.25 459 PHE B C 1
ATOM 3172 O O . PHE A 1 446 ? 108.082 148.713 124.764 1.00 29.25 459 PHE B O 1
ATOM 3180 N N . TYR A 1 447 ? 109.729 148.220 126.190 1.00 31.37 460 TYR B N 1
ATOM 3181 C CA . TYR A 1 447 ? 110.733 149.102 125.616 1.00 31.37 460 TYR B CA 1
ATOM 3182 C C . TYR A 1 447 ? 111.923 148.310 125.083 1.00 31.37 460 TYR B C 1
ATOM 3183 O O . TYR A 1 447 ? 112.427 147.430 125.776 1.00 31.37 460 TYR B O 1
ATOM 3192 N N . ASN A 1 448 ? 112.399 148.611 123.876 1.00 32.95 461 ASN B N 1
ATOM 3193 C CA . ASN A 1 448 ? 113.621 148.010 123.337 1.00 32.95 461 ASN B CA 1
ATOM 3194 C C . ASN A 1 448 ? 114.898 148.722 123.823 1.00 32.95 461 ASN B C 1
ATOM 3195 O O . ASN A 1 448 ? 114.840 149.744 124.500 1.00 32.95 461 ASN B O 1
ATOM 3200 N N . SER A 1 449 ? 116.069 148.192 123.471 1.00 36.15 462 SER B N 1
ATOM 3201 C CA . SER A 1 449 ? 117.375 148.767 123.835 1.00 36.15 462 SER B CA 1
ATOM 3202 C C . SER A 1 449 ? 117.584 150.193 123.303 1.00 36.15 462 SER B C 1
ATOM 3203 O O . SER A 1 449 ? 118.182 151.032 123.969 1.00 36.15 462 SER B O 1
ATOM 3206 N N . GLU A 1 450 ? 117.026 150.505 122.137 1.00 36.43 463 GLU B N 1
ATOM 3207 C CA . GLU A 1 450 ? 117.054 151.841 121.535 1.00 36.43 463 GLU B CA 1
ATOM 3208 C C . GLU A 1 450 ? 116.044 152.816 122.155 1.00 36.43 463 GLU B C 1
ATOM 3209 O O . GLU A 1 450 ? 116.082 154.000 121.855 1.00 36.43 463 GLU B O 1
ATOM 3215 N N . GLY A 1 451 ? 115.131 152.345 123.003 1.00 34.09 464 GLY B N 1
ATOM 3216 C CA . GLY A 1 451 ? 114.109 153.143 123.666 1.00 34.09 464 GLY B CA 1
ATOM 3217 C C . GLY A 1 451 ? 112.729 153.164 123.009 1.00 34.09 464 GLY B C 1
ATOM 3218 O O . GLY A 1 451 ? 111.848 153.817 123.556 1.00 34.09 464 GLY B O 1
ATOM 3219 N N . TYR A 1 452 ? 112.488 152.478 121.892 1.00 33.28 465 TYR B N 1
ATOM 3220 C CA . TYR A 1 452 ? 111.167 152.439 121.263 1.00 33.28 465 TYR B CA 1
ATOM 3221 C C . TYR A 1 452 ? 110.190 151.619 122.094 1.00 33.28 465 TYR B C 1
ATOM 3222 O O . TYR A 1 452 ? 110.520 150.529 122.555 1.00 33.28 465 TYR B O 1
ATOM 3231 N N . GLY A 1 453 ? 108.972 152.120 122.251 1.00 32.23 466 GLY B N 1
ATOM 3232 C CA . GLY A 1 453 ? 107.874 151.382 122.852 1.00 32.23 466 GLY B CA 1
ATOM 3233 C C . GLY A 1 453 ? 107.192 150.459 121.840 1.00 32.23 466 GLY B C 1
ATOM 3234 O O . GLY A 1 453 ? 106.968 150.838 120.699 1.00 32.23 466 GLY B O 1
ATOM 3235 N N . PHE A 1 454 ? 106.805 149.259 122.233 1.00 29.81 467 PHE B N 1
ATOM 3236 C CA . PHE A 1 454 ? 106.063 148.338 121.379 1.00 29.81 467 PHE B CA 1
ATOM 3237 C C . PHE A 1 454 ? 105.188 147.386 122.191 1.00 29.81 467 PHE B C 1
ATOM 3238 O O . PHE A 1 454 ? 105.298 147.303 123.408 1.00 29.81 467 PHE B O 1
ATOM 3246 N N . GLY A 1 455 ? 104.299 146.669 121.526 1.00 30.41 468 GLY B N 1
ATOM 3247 C CA . GLY A 1 455 ? 103.428 145.676 122.120 1.00 30.41 468 GLY B CA 1
ATOM 3248 C C . GLY A 1 455 ? 102.895 144.700 121.086 1.00 30.41 468 GLY B C 1
ATOM 3249 O O . GLY A 1 455 ? 103.173 144.807 119.898 1.00 30.41 468 GLY B O 1
ATOM 3250 N N . VAL A 1 456 ? 102.129 143.722 121.543 1.00 31.41 469 VAL B N 1
ATOM 3251 C CA . VAL A 1 456 ? 101.484 142.718 120.697 1.00 31.41 469 VAL B CA 1
ATOM 3252 C C . VAL A 1 456 ? 99.987 142.660 120.976 1.00 31.41 469 VAL B C 1
ATOM 3253 O O . VAL A 1 456 ? 99.536 142.852 122.103 1.00 31.41 469 VAL B O 1
ATOM 3257 N N . THR A 1 457 ? 99.223 142.431 119.919 1.00 32.46 470 THR B N 1
ATOM 3258 C CA . THR A 1 457 ? 97.789 142.199 119.893 1.00 32.46 470 THR B CA 1
ATOM 3259 C C . THR A 1 457 ? 97.552 140.724 119.636 1.00 32.46 470 THR B C 1
ATOM 3260 O O . THR A 1 457 ? 98.112 140.163 118.699 1.00 32.46 470 THR B O 1
ATOM 3264 N N . LEU A 1 458 ? 96.706 140.098 120.433 1.00 33.42 471 LEU B N 1
ATOM 3265 C CA . LEU A 1 458 ? 96.330 138.702 120.305 1.00 33.42 471 LEU B CA 1
ATOM 3266 C C . LEU A 1 458 ? 94.835 138.602 120.040 1.00 33.42 471 LEU B C 1
ATOM 3267 O O . LEU A 1 458 ? 94.038 139.090 120.831 1.00 33.42 471 LEU B O 1
ATOM 3272 N N . TYR A 1 459 ? 94.454 137.954 118.951 1.00 35.93 472 TYR B N 1
ATOM 3273 C CA . TYR A 1 459 ? 93.072 137.642 118.633 1.00 35.93 472 TYR B CA 1
ATOM 3274 C C . TYR A 1 459 ? 92.937 136.132 118.796 1.00 35.93 472 TYR B C 1
ATOM 3275 O O . TYR A 1 459 ? 93.375 135.403 117.906 1.00 35.93 472 TYR B O 1
ATOM 3284 N N . PRO A 1 460 ? 92.414 135.624 119.931 1.00 38.81 473 PRO B N 1
ATOM 3285 C CA . PRO A 1 460 ? 92.440 134.196 120.225 1.00 38.81 473 PRO B CA 1
ATOM 3286 C C . PRO A 1 460 ? 91.665 133.391 119.191 1.00 38.81 473 PRO B C 1
ATOM 3287 O O . PRO A 1 460 ? 92.108 132.327 118.791 1.00 38.81 473 PRO B O 1
ATOM 3291 N N . ASN A 1 461 ? 90.539 133.934 118.721 1.00 41.51 474 ASN B N 1
ATOM 3292 C CA . ASN A 1 461 ? 89.730 133.414 117.636 1.00 41.51 474 ASN B CA 1
ATOM 3293 C C . ASN A 1 461 ? 89.808 134.375 116.444 1.00 41.51 474 ASN B C 1
ATOM 3294 O O . ASN A 1 461 ? 89.085 135.365 116.390 1.00 41.51 474 ASN B O 1
ATOM 3299 N N . SER A 1 462 ? 90.706 134.109 115.494 1.00 43.45 475 SER B N 1
ATOM 3300 C CA . SER A 1 462 ? 90.888 134.932 114.296 1.00 43.45 475 SER B CA 1
ATOM 3301 C C . SER A 1 462 ? 89.661 134.860 113.391 1.00 43.45 475 SER B C 1
ATOM 3302 O O . SER A 1 462 ? 89.206 133.776 113.021 1.00 43.45 475 SER B O 1
ATOM 3305 N N . ARG A 1 463 ? 89.123 136.019 113.001 1.00 47.97 476 ARG B N 1
ATOM 3306 C CA . ARG A 1 463 ? 88.028 136.113 112.020 1.00 47.97 476 ARG B CA 1
ATOM 3307 C C . ARG A 1 463 ? 88.504 135.755 110.611 1.00 47.97 476 ARG B C 1
ATOM 3308 O O . ARG A 1 463 ? 87.753 135.221 109.805 1.00 47.97 476 ARG B O 1
ATOM 3316 N N . GLU A 1 464 ? 89.765 136.048 110.328 1.00 46.16 477 GLU B N 1
ATOM 3317 C CA . GLU A 1 464 ? 90.425 135.924 109.030 1.00 46.16 477 GLU B CA 1
ATOM 3318 C C . GLU A 1 464 ? 90.882 134.490 108.710 1.00 46.16 477 GLU B C 1
ATOM 3319 O O . GLU A 1 464 ? 91.226 134.176 107.574 1.00 46.16 477 GLU B O 1
ATOM 3325 N N . SER A 1 465 ? 90.940 133.605 109.702 1.00 42.61 478 SER B N 1
ATOM 3326 C CA . SER A 1 465 ? 91.348 132.206 109.564 1.00 42.61 478 SER B CA 1
ATOM 3327 C C . SER A 1 465 ? 90.720 131.385 110.678 1.00 42.61 478 SER B C 1
ATOM 3328 O O . SER A 1 465 ? 91.190 131.411 111.811 1.00 42.61 478 SER B O 1
ATOM 3331 N N . SER A 1 466 ? 89.630 130.674 110.391 1.00 41.26 479 SER B N 1
ATOM 3332 C CA . SER A 1 466 ? 88.873 129.950 111.420 1.00 41.26 479 SER B CA 1
ATOM 3333 C C . SER A 1 466 ? 89.697 128.815 112.040 1.00 41.26 479 SER B C 1
ATOM 3334 O O . SER A 1 466 ? 90.355 128.047 111.339 1.00 41.26 479 SER B O 1
ATOM 3337 N N . GLY A 1 467 ? 89.685 128.717 113.373 1.00 37.22 480 GLY B N 1
ATOM 3338 C CA . GLY A 1 467 ? 90.485 127.743 114.126 1.00 37.22 480 GLY B CA 1
ATOM 3339 C C . GLY A 1 467 ? 91.973 128.093 114.268 1.00 37.22 480 GLY B C 1
ATOM 3340 O O . GLY A 1 467 ? 92.789 127.220 114.563 1.00 37.22 480 GLY B O 1
ATOM 3341 N N . TYR A 1 468 ? 92.328 129.357 114.051 1.00 35.47 481 TYR B N 1
ATOM 3342 C CA . TYR A 1 468 ? 93.662 129.901 114.252 1.00 35.47 481 TYR B CA 1
ATOM 3343 C C . TYR A 1 468 ? 93.650 131.098 115.191 1.00 35.47 481 TYR B C 1
ATOM 3344 O O . TYR A 1 468 ? 92.673 131.831 115.323 1.00 35.47 481 TYR B O 1
ATOM 3353 N N . LEU A 1 469 ? 94.803 131.308 115.800 1.00 33.78 482 LEU B N 1
ATOM 3354 C CA . LEU A 1 469 ? 95.191 132.458 116.591 1.00 33.78 482 LEU B CA 1
ATOM 3355 C C . LEU A 1 469 ? 95.885 133.489 115.683 1.00 33.78 482 LEU B C 1
ATOM 3356 O O . LEU A 1 469 ? 96.674 133.125 114.811 1.00 33.78 482 LEU B O 1
ATOM 3361 N N . ARG A 1 470 ? 95.631 134.778 115.948 1.00 34.47 483 ARG B N 1
ATOM 3362 C CA . ARG A 1 470 ? 96.304 135.870 115.194 1.00 34.47 483 ARG B CA 1
ATOM 3363 C C . ARG A 1 470 ? 97.156 136.759 116.105 1.00 34.47 483 ARG B C 1
ATOM 3364 O O . ARG A 1 470 ? 96.578 137.402 116.997 1.00 34.47 483 ARG B O 1
ATOM 3372 N N . LEU A 1 471 ? 98.474 136.766 115.918 1.00 31.74 484 LEU B N 1
ATOM 3373 C CA . LEU A 1 471 ? 99.401 137.651 116.619 1.00 31.74 484 LEU B CA 1
ATOM 3374 C C . LEU A 1 471 ? 99.835 138.754 115.679 1.00 31.74 484 LEU B C 1
ATOM 3375 O O . LEU A 1 471 ? 100.333 138.500 114.586 1.00 31.74 484 LEU B O 1
ATOM 3380 N N . ALA A 1 472 ? 99.675 139.982 116.130 1.00 32.61 485 ALA B N 1
ATOM 3381 C CA . ALA A 1 472 ? 100.145 141.161 115.444 1.00 32.61 485 ALA B CA 1
ATOM 3382 C C . ALA A 1 472 ? 100.959 142.036 116.394 1.00 32.61 485 ALA B C 1
ATOM 3383 O O . ALA A 1 472 ? 100.696 142.092 117.585 1.00 32.61 485 ALA B O 1
ATOM 3385 N N . PHE A 1 473 ? 101.954 142.721 115.864 1.00 30.40 486 PHE B N 1
ATOM 3386 C CA . PHE A 1 473 ? 102.850 143.608 116.575 1.00 30.40 486 PHE B CA 1
ATOM 3387 C C . PHE A 1 473 ? 102.465 145.049 116.276 1.00 30.40 486 PHE B C 1
ATOM 3388 O O . PHE A 1 473 ? 102.123 145.375 115.141 1.00 30.40 486 PHE B O 1
ATOM 3396 N N . HIS A 1 474 ? 102.527 145.924 117.269 1.00 31.67 487 HIS B N 1
ATOM 3397 C CA . HIS A 1 474 ? 102.369 147.366 117.096 1.00 31.67 487 HIS B CA 1
ATOM 3398 C C . HIS A 1 474 ? 103.453 148.142 117.848 1.00 31.67 487 HIS B C 1
ATOM 3399 O O . HIS A 1 474 ? 103.944 147.724 118.890 1.00 31.67 487 HIS B O 1
ATOM 3406 N N . VAL A 1 475 ? 103.779 149.327 117.366 1.00 33.49 488 VAL B N 1
ATOM 3407 C CA . VAL A 1 475 ? 104.552 150.305 118.128 1.00 33.49 488 VAL B CA 1
ATOM 3408 C C . VAL A 1 475 ? 103.632 151.020 119.122 1.00 33.49 488 VAL B C 1
ATOM 3409 O O . VAL A 1 475 ? 102.490 151.338 118.810 1.00 33.49 488 VAL B O 1
ATOM 3413 N N . CYS A 1 476 ? 104.129 151.296 120.319 1.00 36.09 489 CYS B N 1
ATOM 3414 C CA . CYS A 1 476 ? 103.463 152.077 121.353 1.00 36.09 489 CYS B CA 1
ATOM 3415 C C . CYS A 1 476 ? 104.144 153.425 121.504 1.00 36.09 489 CYS B C 1
ATOM 3416 O O . CYS A 1 476 ? 105.365 153.506 121.429 1.00 36.09 489 CYS B O 1
ATOM 3419 N N . SER A 1 477 ? 103.391 154.475 121.803 1.00 38.64 490 SER B N 1
ATOM 3420 C CA . SER A 1 477 ? 103.998 155.688 122.331 1.00 38.64 490 SER B CA 1
ATOM 3421 C C . SER A 1 477 ? 104.706 155.389 123.648 1.00 38.64 490 SER B C 1
ATOM 3422 O O . SER A 1 477 ? 104.282 154.540 124.438 1.00 38.64 490 SER B O 1
ATOM 3425 N N . GLY A 1 478 ? 105.782 156.100 123.901 1.00 35.80 491 GLY B N 1
ATOM 3426 C CA . GLY A 1 478 ? 106.627 155.893 125.054 1.00 35.80 491 GLY B CA 1
ATOM 3427 C C . GLY A 1 478 ? 107.410 157.136 125.400 1.00 35.80 491 GLY B C 1
ATOM 3428 O O . GLY A 1 478 ? 107.375 158.152 124.713 1.00 35.80 491 GLY B O 1
ATOM 3429 N N . GLU A 1 479 ? 108.124 157.069 126.511 1.00 35.79 492 GLU B N 1
ATOM 3430 C CA . GLU A 1 479 ? 108.767 158.235 127.127 1.00 35.79 492 GLU B CA 1
ATOM 3431 C C . GLU A 1 479 ? 109.952 158.810 126.339 1.00 35.79 492 GLU B C 1
ATOM 3432 O O . GLU A 1 479 ? 110.461 159.872 126.686 1.00 35.79 492 GLU B O 1
ATOM 3438 N N . ASN A 1 480 ? 110.411 158.113 125.304 1.00 34.80 493 ASN B N 1
ATOM 3439 C CA . ASN A 1 480 ? 111.594 158.451 124.512 1.00 34.80 493 ASN B CA 1
ATOM 3440 C C . ASN A 1 480 ? 111.281 159.049 123.138 1.00 34.80 493 ASN B C 1
ATOM 3441 O O . ASN A 1 480 ? 112.184 159.579 122.502 1.00 34.80 493 ASN B O 1
ATOM 3446 N N . ASP A 1 481 ? 110.037 158.958 122.662 1.00 37.06 494 ASP B N 1
ATOM 3447 C CA . ASP A 1 481 ? 109.677 159.093 121.243 1.00 37.06 494 ASP B CA 1
ATOM 3448 C C . ASP A 1 481 ? 110.171 160.369 120.580 1.00 37.06 494 ASP B C 1
ATOM 3449 O O . ASP A 1 481 ? 110.454 160.370 119.390 1.00 37.06 494 ASP B O 1
ATOM 3454 N N . ALA A 1 482 ? 110.290 161.443 121.349 1.00 37.47 495 ALA B N 1
ATOM 3455 C CA . ALA A 1 482 ? 110.743 162.743 120.898 1.00 37.47 495 ALA B CA 1
ATOM 3456 C C . ALA A 1 482 ? 112.138 162.727 120.268 1.00 37.47 495 ALA B C 1
ATOM 3457 O O . ALA A 1 482 ? 112.381 163.534 119.381 1.00 37.47 495 ALA B O 1
ATOM 3459 N N . ILE A 1 483 ? 113.049 161.842 120.684 1.00 35.85 496 ILE B N 1
ATOM 3460 C CA . ILE A 1 483 ? 114.415 161.793 120.140 1.00 35.85 496 ILE B CA 1
ATOM 3461 C C . ILE A 1 483 ? 114.672 160.646 119.154 1.00 35.85 496 ILE B C 1
ATOM 3462 O O . ILE A 1 483 ? 115.718 160.616 118.511 1.00 35.85 496 ILE B O 1
ATOM 3467 N N . LEU A 1 484 ? 113.753 159.698 119.020 1.00 34.94 497 LEU B N 1
ATOM 3468 C CA . LEU A 1 484 ? 113.923 158.525 118.175 1.00 34.94 497 LEU B CA 1
ATOM 3469 C C . LEU A 1 484 ? 113.625 158.819 116.703 1.00 34.94 497 LEU B C 1
ATOM 3470 O O . LEU A 1 484 ? 112.860 159.727 116.400 1.00 34.94 497 LEU B O 1
ATOM 3475 N N . GLU A 1 485 ? 114.222 158.081 115.762 1.00 37.13 498 GLU B N 1
ATOM 3476 C CA . GLU A 1 485 ? 113.902 158.272 114.347 1.00 37.13 498 GLU B CA 1
ATOM 3477 C C . GLU A 1 485 ? 112.540 157.695 113.972 1.00 37.13 498 GLU B C 1
ATOM 3478 O O . GLU A 1 485 ? 112.146 156.632 114.449 1.00 37.13 498 GLU B O 1
ATOM 3484 N N . TRP A 1 486 ? 111.834 158.394 113.086 1.00 35.96 499 TRP B N 1
ATOM 3485 C CA . TRP A 1 486 ? 110.519 158.015 112.580 1.00 35.96 499 TRP B CA 1
ATOM 3486 C C . TRP A 1 486 ? 110.459 158.182 111.052 1.00 35.96 499 TRP B C 1
ATOM 3487 O O . TRP A 1 486 ? 110.958 159.191 110.545 1.00 35.96 499 TRP B O 1
ATOM 3498 N N . PRO A 1 487 ? 109.852 157.244 110.305 1.00 35.34 500 PRO B N 1
ATOM 3499 C CA . PRO A 1 487 ? 109.273 156.000 110.789 1.00 35.34 500 PRO B CA 1
ATOM 3500 C C . PRO A 1 487 ? 110.340 155.035 111.298 1.00 35.34 500 PRO B C 1
ATOM 3501 O O . PRO A 1 487 ? 111.480 155.071 110.845 1.00 35.34 500 PRO B O 1
ATOM 3505 N N . VAL A 1 488 ? 109.988 154.173 112.246 1.00 33.90 501 VAL B N 1
ATOM 3506 C CA . VAL A 1 488 ? 110.889 153.106 112.667 1.00 33.90 501 VAL B CA 1
ATOM 3507 C C . VAL A 1 488 ? 110.930 152.052 111.565 1.00 33.90 501 VAL B C 1
ATOM 3508 O O . VAL A 1 488 ? 109.933 151.431 111.223 1.00 33.90 501 VAL B O 1
ATOM 3512 N N . GLU A 1 489 ? 112.088 151.907 110.950 1.00 35.16 502 GLU B N 1
ATOM 3513 C CA . GLU A 1 489 ? 112.354 151.059 109.792 1.00 35.16 502 GLU B CA 1
ATOM 3514 C C . GLU A 1 489 ? 113.646 150.286 110.000 1.00 35.16 502 GLU B C 1
ATOM 3515 O O . GLU A 1 489 ? 114.478 150.662 110.827 1.00 35.16 502 GLU B O 1
ATOM 3521 N N . ASN A 1 490 ? 113.836 149.210 109.241 1.00 31.90 503 ASN B N 1
ATOM 3522 C CA . ASN A 1 490 ? 114.979 148.300 109.354 1.00 31.90 503 ASN B CA 1
ATOM 3523 C C . ASN A 1 490 ? 115.105 147.630 110.721 1.00 31.90 503 ASN B C 1
ATOM 3524 O O . ASN A 1 490 ? 116.150 147.088 111.062 1.00 31.90 503 ASN B O 1
ATOM 3529 N N . ARG A 1 491 ? 113.977 147.572 111.410 1.00 31.73 504 ARG B N 1
ATOM 3530 C CA . ARG A 1 491 ? 113.942 146.892 112.717 1.00 31.73 504 ARG B CA 1
ATOM 3531 C C . ARG A 1 491 ? 113.241 145.551 112.536 1.00 31.73 504 ARG B C 1
ATOM 3532 O O . ARG A 1 491 ? 112.063 145.543 112.163 1.00 31.73 504 ARG B O 1
ATOM 3540 N N . GLN A 1 492 ? 113.945 144.469 112.807 1.00 29.16 505 GLN B N 1
ATOM 3541 C CA . GLN A 1 492 ? 113.403 143.143 112.741 1.00 29.16 505 GLN B CA 1
ATOM 3542 C C . GLN A 1 492 ? 112.576 142.859 113.979 1.00 29.16 505 GLN B C 1
ATOM 3543 O O . GLN A 1 492 ? 112.994 143.138 115.095 1.00 29.16 505 GLN B O 1
ATOM 3549 N N . VAL A 1 493 ? 111.400 142.294 113.768 1.00 28.31 506 VAL B N 1
ATOM 3550 C CA . VAL A 1 493 ? 110.488 141.840 114.805 1.00 28.31 506 VAL B CA 1
ATOM 3551 C C . VAL A 1 493 ? 110.520 140.328 114.795 1.00 28.31 506 VAL B C 1
ATOM 3552 O O . VAL A 1 493 ? 110.175 139.721 113.794 1.00 28.31 506 VAL B O 1
ATOM 3556 N N . ILE A 1 494 ? 110.925 139.716 115.895 1.00 27.58 507 ILE B N 1
ATOM 3557 C CA . ILE A 1 494 ? 110.838 138.274 116.094 1.00 27.58 507 ILE B CA 1
ATOM 3558 C C . ILE A 1 494 ? 109.802 138.037 117.183 1.00 27.58 507 ILE B C 1
ATOM 3559 O O . ILE A 1 494 ? 110.010 138.445 118.318 1.00 27.58 507 ILE B O 1
ATOM 3564 N N . ILE A 1 495 ? 108.694 137.380 116.855 1.00 28.41 508 ILE B N 1
ATOM 3565 C CA . ILE A 1 495 ? 107.682 136.948 117.826 1.00 28.41 508 ILE B CA 1
ATOM 3566 C C . ILE A 1 495 ? 107.836 135.449 117.989 1.00 28.41 508 ILE B C 1
ATOM 3567 O O . ILE A 1 495 ? 107.954 134.736 117.005 1.00 28.41 508 ILE B O 1
ATOM 3572 N N . THR A 1 496 ? 107.839 134.943 119.209 1.00 28.70 509 THR B N 1
ATOM 3573 C CA . THR A 1 496 ? 107.874 133.514 119.489 1.00 28.70 509 THR B CA 1
ATOM 3574 C C . THR A 1 496 ? 106.825 133.111 120.516 1.00 28.70 509 THR B C 1
ATOM 3575 O O . THR A 1 496 ? 106.759 133.703 121.576 1.00 28.70 509 THR B O 1
ATOM 3579 N N . ILE A 1 497 ? 106.037 132.074 120.254 1.00 29.36 510 ILE B N 1
ATOM 3580 C CA . ILE A 1 497 ? 105.216 131.385 121.262 1.00 29.36 510 ILE B CA 1
ATOM 3581 C C . ILE A 1 497 ? 106.066 130.269 121.863 1.00 29.36 510 ILE B C 1
ATOM 3582 O O . ILE A 1 497 ? 106.451 129.334 121.162 1.00 29.36 510 ILE B O 1
ATOM 3587 N N . LEU A 1 498 ? 106.395 130.386 123.143 1.00 29.53 511 LEU B N 1
ATOM 3588 C CA . LEU A 1 498 ? 107.295 129.490 123.849 1.00 29.53 511 LEU B CA 1
ATOM 3589 C C . LEU A 1 498 ? 106.679 128.102 124.061 1.00 29.53 511 LEU B C 1
ATOM 3590 O O . LEU A 1 498 ? 105.624 127.959 124.669 1.00 29.53 511 LEU B O 1
ATOM 3595 N N . ASP A 1 499 ? 107.379 127.065 123.627 1.00 33.12 512 ASP B N 1
ATOM 3596 C CA . ASP A 1 499 ? 107.129 125.689 124.022 1.00 33.12 512 ASP B CA 1
ATOM 3597 C C . ASP A 1 499 ? 107.851 125.412 125.352 1.00 33.12 512 ASP B C 1
ATOM 3598 O O . ASP A 1 499 ? 109.077 125.414 125.406 1.00 33.12 512 ASP B O 1
ATOM 3603 N N . GLN A 1 500 ? 107.114 125.254 126.450 1.00 32.45 513 GLN B N 1
ATOM 3604 C CA . GLN A 1 500 ? 107.644 125.300 127.815 1.00 32.45 513 GLN B CA 1
ATOM 3605 C C . GLN A 1 500 ? 108.341 124.007 128.259 1.00 32.45 513 GLN B C 1
ATOM 3606 O O . GLN A 1 500 ? 107.860 123.275 129.116 1.00 32.45 513 GLN B O 1
ATOM 3612 N N . GLU A 1 501 ? 109.510 123.738 127.697 1.00 36.97 514 GLU B N 1
ATOM 3613 C CA . GLU A 1 501 ? 110.470 122.733 128.164 1.00 36.97 514 GLU B CA 1
ATOM 3614 C C . GLU A 1 501 ? 111.721 123.415 128.749 1.00 36.97 514 GLU B C 1
ATOM 3615 O O . GLU A 1 501 ? 112.207 124.385 128.167 1.00 36.97 514 GLU B O 1
ATOM 3621 N N . PRO A 1 502 ? 112.287 122.946 129.876 1.00 34.26 515 PRO B N 1
ATOM 3622 C CA . PRO A 1 502 ? 113.483 123.545 130.477 1.00 34.26 515 PRO B CA 1
ATOM 3623 C C . PRO A 1 502 ? 114.775 123.250 129.696 1.00 34.26 515 PRO B C 1
ATOM 3624 O O . PRO A 1 502 ? 115.694 124.064 129.699 1.00 34.26 515 PRO B O 1
ATOM 3628 N N . ASP A 1 503 ? 114.857 122.105 129.020 1.00 34.96 516 ASP B N 1
ATOM 3629 C CA . ASP A 1 503 ? 115.965 121.749 128.136 1.00 34.96 516 ASP B CA 1
ATOM 3630 C C . ASP A 1 503 ? 115.683 122.269 126.726 1.00 34.96 516 ASP B C 1
ATOM 3631 O O . ASP A 1 503 ? 114.716 121.881 126.076 1.00 34.96 516 ASP B O 1
ATOM 3636 N N . VAL A 1 504 ? 116.529 123.175 126.247 1.00 34.32 517 VAL B N 1
ATOM 3637 C CA . VAL A 1 504 ? 116.296 123.903 125.004 1.00 34.32 517 VAL B CA 1
ATOM 3638 C C . VAL A 1 504 ? 116.251 122.980 123.789 1.00 34.32 517 VAL B C 1
ATOM 3639 O O . VAL A 1 504 ? 115.487 123.236 122.860 1.00 34.32 517 VAL B O 1
ATOM 3643 N N . ARG A 1 505 ? 116.948 121.847 123.852 1.00 34.85 518 ARG B N 1
ATOM 3644 C CA . ARG A 1 505 ? 116.953 120.868 122.732 1.00 34.85 518 ARG B CA 1
ATOM 3645 C C . ARG A 1 505 ? 115.572 120.220 122.556 1.00 34.85 518 ARG B C 1
ATOM 3646 O O . ARG A 1 505 ? 115.298 119.756 121.440 1.00 34.85 518 ARG B O 1
ATOM 3654 N N . ASN A 1 506 ? 114.739 120.176 123.597 1.00 35.04 519 ASN B N 1
ATOM 3655 C CA . ASN A 1 506 ? 113.373 119.653 123.514 1.00 35.04 519 ASN B CA 1
ATOM 3656 C C . ASN A 1 506 ? 112.357 120.661 122.957 1.00 35.04 519 ASN B C 1
ATOM 3657 O O . ASN A 1 506 ? 111.272 120.254 122.548 1.00 35.04 519 ASN B O 1
ATOM 3662 N N . ARG A 1 507 ? 112.715 121.938 122.931 1.00 33.64 520 ARG B N 1
ATOM 3663 C CA . ARG A 1 507 ? 111.741 122.993 122.565 1.00 33.64 520 ARG B CA 1
ATOM 3664 C C . ARG A 1 507 ? 111.455 123.136 121.074 1.00 33.64 520 ARG B C 1
ATOM 3665 O O . ARG A 1 507 ? 112.420 123.198 120.301 1.00 33.64 520 ARG B O 1
ATOM 3673 N N . MET A 1 508 ? 110.182 123.170 120.687 1.00 33.87 521 MET B N 1
ATOM 3674 C CA . MET A 1 508 ? 109.766 123.510 119.330 1.00 33.87 521 MET B CA 1
ATOM 3675 C C . MET A 1 508 ? 108.908 124.770 119.310 1.00 33.87 521 MET B C 1
ATOM 3676 O O . MET A 1 508 ? 107.757 124.751 118.891 1.00 33.87 521 MET B O 1
ATOM 3681 N N . SER A 1 509 ? 109.449 125.880 119.796 1.00 31.25 522 SER B N 1
ATOM 3682 C CA . SER A 1 509 ? 108.734 127.150 119.855 1.00 31.25 522 SER B CA 1
ATOM 3683 C C . SER A 1 509 ? 108.345 127.650 118.458 1.00 31.25 522 SER B C 1
ATOM 3684 O O . SER A 1 509 ? 109.165 127.639 117.541 1.00 31.25 522 SER B O 1
ATOM 3687 N N . SER A 1 510 ? 107.113 128.122 118.287 1.00 31.18 523 SER B N 1
ATOM 3688 C CA . SER A 1 510 ? 106.658 128.721 117.030 1.00 31.18 523 SER B CA 1
ATOM 3689 C C . SER A 1 510 ? 107.189 130.138 116.924 1.00 31.18 523 SER B C 1
ATOM 3690 O O . SER A 1 510 ? 107.045 130.890 117.875 1.00 31.18 523 SER B O 1
ATOM 3693 N N . SER A 1 511 ? 107.814 130.513 115.816 1.00 30.53 524 SER B N 1
ATOM 3694 C CA . SER A 1 511 ? 108.431 131.823 115.638 1.00 30.53 524 SER B CA 1
ATOM 3695 C C . SER A 1 511 ? 108.108 132.422 114.280 1.00 30.53 524 SER B C 1
ATOM 3696 O O . SER A 1 511 ? 108.163 131.724 113.271 1.00 30.53 524 SER B O 1
ATOM 3699 N N . MET A 1 512 ? 107.799 133.708 114.235 1.00 31.46 525 MET B N 1
ATOM 3700 C CA . MET A 1 512 ? 107.552 134.455 113.004 1.00 31.46 525 MET B CA 1
ATOM 3701 C C . MET A 1 512 ? 108.377 135.734 112.998 1.00 31.46 525 MET B C 1
ATOM 3702 O O . MET A 1 512 ? 108.585 136.353 114.038 1.00 31.46 525 MET B O 1
ATOM 3707 N N . VAL A 1 513 ? 108.855 136.122 111.819 1.00 29.73 526 VAL B N 1
ATOM 3708 C CA . VAL A 1 513 ? 109.782 137.234 111.617 1.00 29.73 526 VAL B CA 1
ATOM 3709 C C . VAL A 1 513 ? 109.303 138.142 110.491 1.00 29.73 526 VAL B C 1
ATOM 3710 O O . VAL A 1 513 ? 108.960 137.666 109.419 1.00 29.73 526 VAL B O 1
ATOM 3714 N N . PHE A 1 514 ? 109.339 139.450 110.701 1.00 29.54 527 PHE B N 1
ATOM 3715 C CA . PHE A 1 514 ? 109.241 140.470 109.662 1.00 29.54 527 PHE B CA 1
ATOM 3716 C C . PHE A 1 514 ? 110.201 141.620 109.965 1.00 29.54 527 PHE B C 1
ATOM 3717 O O . PHE A 1 514 ? 110.726 141.729 111.066 1.00 29.54 527 PHE B O 1
ATOM 3725 N N . THR A 1 515 ? 110.460 142.492 108.999 1.00 28.87 528 THR B N 1
ATOM 3726 C CA . THR A 1 515 ? 111.195 143.746 109.215 1.00 28.87 528 THR B CA 1
ATOM 3727 C C . THR A 1 515 ? 110.322 144.946 108.889 1.00 28.87 528 THR B C 1
ATOM 3728 O O . THR A 1 515 ? 109.697 144.985 107.841 1.00 28.87 528 THR B O 1
ATOM 3732 N N . THR A 1 516 ? 110.293 145.946 109.757 1.00 31.50 529 THR B N 1
ATOM 3733 C CA . THR A 1 516 ? 109.592 147.227 109.550 1.00 31.50 529 THR B CA 1
ATOM 3734 C C . THR A 1 516 ? 110.081 147.997 108.309 1.00 31.50 529 THR B C 1
ATOM 3735 O O . THR A 1 516 ? 111.278 148.133 108.077 1.00 31.50 529 THR B O 1
ATOM 3739 N N . SER A 1 517 ? 109.153 148.514 107.503 1.00 34.87 530 SER B N 1
ATOM 3740 C CA . SER A 1 517 ? 109.417 149.016 106.152 1.00 34.87 530 SER B CA 1
ATOM 3741 C C . SER A 1 517 ? 108.519 150.180 105.750 1.00 34.87 530 SER B C 1
ATOM 3742 O O . SER A 1 517 ? 107.352 150.215 106.129 1.00 34.87 530 SER B O 1
ATOM 3745 N N . LYS A 1 518 ? 109.006 151.080 104.885 1.00 37.31 531 LYS B N 1
ATOM 3746 C CA . LYS A 1 518 ? 108.225 152.124 104.194 1.00 37.31 531 LYS B CA 1
ATOM 3747 C C . LYS A 1 518 ? 107.061 151.576 103.363 1.00 37.31 531 LYS B C 1
ATOM 3748 O O . LYS A 1 518 ? 106.046 152.249 103.204 1.00 37.31 531 LYS B O 1
ATOM 3754 N N . SER A 1 519 ? 107.159 150.347 102.876 1.00 38.10 532 SER B N 1
ATOM 3755 C CA . SER A 1 519 ? 106.076 149.673 102.161 1.00 38.10 532 SER B CA 1
ATOM 3756 C C . SER A 1 519 ? 104.859 149.349 103.038 1.00 38.10 532 SER B C 1
ATOM 3757 O O . SER A 1 519 ? 103.783 149.091 102.503 1.00 38.10 532 SER B O 1
ATOM 3760 N N . HIS A 1 520 ? 104.978 149.367 104.368 1.00 37.18 533 HIS B N 1
ATOM 3761 C CA . HIS A 1 520 ? 103.867 149.097 105.283 1.00 37.18 533 HIS B CA 1
ATOM 3762 C C . HIS A 1 520 ? 103.043 150.359 105.507 1.00 37.18 533 HIS B C 1
ATOM 3763 O O . HIS A 1 520 ? 103.412 151.237 106.279 1.00 37.18 533 HIS B O 1
ATOM 3770 N N . THR A 1 521 ? 101.900 150.439 104.853 1.00 44.49 534 THR B N 1
ATOM 3771 C CA . THR A 1 521 ? 100.989 151.584 104.854 1.00 44.49 534 THR B CA 1
ATOM 3772 C C . THR A 1 521 ? 99.541 151.102 104.950 1.00 44.49 534 THR B C 1
ATOM 3773 O O . THR A 1 521 ? 99.255 149.960 104.588 1.00 44.49 534 THR B O 1
ATOM 3777 N N . SER A 1 522 ? 98.614 151.926 105.447 1.00 49.22 535 SER B N 1
ATOM 3778 C CA . SER A 1 522 ? 97.197 151.556 105.543 1.00 49.22 535 SER B CA 1
ATOM 3779 C C . SER A 1 522 ? 96.252 152.672 105.086 1.00 49.22 535 SER B C 1
ATOM 3780 O O . SER A 1 522 ? 96.453 153.829 105.466 1.00 49.22 535 SER B O 1
ATOM 3783 N N . PRO A 1 523 ? 95.165 152.356 104.350 1.00 49.72 536 PRO B N 1
ATOM 3784 C CA . PRO A 1 523 ? 94.099 153.307 104.044 1.00 49.72 536 PRO B CA 1
ATOM 3785 C C . PRO A 1 523 ? 93.424 153.917 105.278 1.00 49.72 536 PRO B C 1
ATOM 3786 O O . PRO A 1 523 ? 92.884 155.018 105.194 1.00 49.72 536 PRO B O 1
ATOM 3790 N N . ALA A 1 524 ? 93.481 153.253 106.435 1.00 49.93 537 ALA B N 1
ATOM 3791 C CA . ALA A 1 524 ? 92.921 153.754 107.694 1.00 49.93 537 ALA B CA 1
ATOM 3792 C C . ALA A 1 524 ? 93.617 155.023 108.215 1.00 49.93 537 ALA B C 1
ATOM 3793 O O . ALA A 1 524 ? 93.037 155.790 108.982 1.00 49.93 537 ALA B O 1
ATOM 3795 N N . ILE A 1 525 ? 94.857 155.250 107.788 1.00 49.29 538 ILE B N 1
ATOM 3796 C CA . ILE A 1 525 ? 95.745 156.349 108.203 1.00 49.29 538 ILE B CA 1
ATOM 3797 C C . ILE A 1 525 ? 96.159 157.181 106.987 1.00 49.29 538 ILE B C 1
ATOM 3798 O O . ILE A 1 525 ? 97.313 157.587 106.851 1.00 49.29 538 ILE B O 1
ATOM 3803 N N . ASN A 1 526 ? 95.218 157.386 106.061 1.00 51.51 539 ASN B N 1
ATOM 3804 C CA . ASN A 1 526 ? 95.387 158.135 104.812 1.00 51.51 539 ASN B CA 1
ATOM 3805 C C . ASN A 1 526 ? 96.573 157.650 103.957 1.00 51.51 539 ASN B C 1
ATOM 3806 O O . ASN A 1 526 ? 97.279 158.454 103.351 1.00 51.51 539 ASN B O 1
ATOM 3811 N N . ASP A 1 527 ? 96.817 156.335 103.915 1.00 50.23 540 ASP B N 1
ATOM 3812 C CA . ASP A 1 527 ? 97.911 155.709 103.156 1.00 50.23 540 ASP B CA 1
ATOM 3813 C C . ASP A 1 527 ? 99.315 156.246 103.529 1.00 50.23 540 ASP B C 1
ATOM 3814 O O . ASP A 1 527 ? 100.167 156.475 102.671 1.00 50.23 540 ASP B O 1
ATOM 3819 N N . THR A 1 528 ? 99.548 156.487 104.821 1.00 46.92 541 THR B N 1
ATOM 3820 C CA . THR A 1 528 ? 100.868 156.804 105.396 1.00 46.92 541 THR B CA 1
ATOM 3821 C C . THR A 1 528 ? 101.525 155.573 106.034 1.00 46.92 541 THR B C 1
ATOM 3822 O O . THR A 1 528 ? 100.870 154.570 106.309 1.00 46.92 541 THR B O 1
ATOM 3826 N N . VAL A 1 529 ? 102.835 155.637 106.291 1.00 39.41 542 VAL B N 1
ATOM 3827 C CA . VAL A 1 529 ? 103.600 154.524 106.869 1.00 39.41 542 VAL B CA 1
ATOM 3828 C C . VAL A 1 529 ? 103.104 154.177 108.272 1.00 39.41 542 VAL B C 1
ATOM 3829 O O . VAL A 1 529 ? 103.065 155.023 109.158 1.00 39.41 542 VAL B O 1
ATOM 3833 N N . ILE A 1 530 ? 102.788 152.906 108.495 1.00 38.24 543 ILE B N 1
ATOM 3834 C CA . ILE A 1 530 ? 102.262 152.346 109.748 1.00 38.24 543 ILE B CA 1
ATOM 3835 C C . ILE A 1 530 ? 103.200 152.604 110.936 1.00 38.24 543 ILE B C 1
ATOM 3836 O O . ILE A 1 530 ? 102.742 152.791 112.059 1.00 38.24 543 ILE B O 1
ATOM 3841 N N . TRP A 1 531 ? 104.504 152.655 110.678 1.00 34.90 544 TRP B N 1
ATOM 3842 C CA . TRP A 1 531 ? 105.574 152.831 111.650 1.00 34.90 544 TRP B CA 1
ATOM 3843 C C . TRP A 1 531 ? 105.989 154.278 111.906 1.00 34.90 544 TRP B C 1
ATOM 3844 O O . TRP A 1 531 ? 107.022 154.507 112.531 1.00 34.90 544 TRP B O 1
ATOM 3855 N N . ASP A 1 532 ? 105.254 155.273 111.412 1.00 38.97 545 ASP B N 1
ATOM 3856 C CA . ASP A 1 532 ? 105.461 156.661 111.829 1.00 38.97 545 ASP B CA 1
ATOM 3857 C C . ASP A 1 532 ? 105.073 156.846 113.313 1.00 38.97 545 ASP B C 1
ATOM 3858 O O . ASP A 1 532 ? 104.569 155.927 113.957 1.00 38.97 545 ASP B O 1
ATOM 3863 N N . ARG A 1 533 ? 105.343 158.018 113.888 1.00 39.87 546 ARG B N 1
ATOM 3864 C CA . ARG A 1 533 ? 105.250 158.267 115.330 1.00 39.87 546 ARG B CA 1
ATOM 3865 C C . ARG A 1 533 ? 103.844 157.956 115.860 1.00 39.87 546 ARG B C 1
ATOM 3866 O O . ARG A 1 533 ? 102.867 158.461 115.304 1.00 39.87 546 ARG B O 1
ATOM 3874 N N . PRO A 1 534 ? 103.688 157.176 116.947 1.00 40.89 547 PRO B N 1
ATOM 3875 C CA . PRO A 1 534 ? 102.375 156.674 117.360 1.00 40.89 547 PRO B CA 1
ATOM 3876 C C . PRO A 1 534 ? 101.351 157.746 117.713 1.00 40.89 547 PRO B C 1
ATOM 3877 O O . PRO A 1 534 ? 100.172 157.535 117.489 1.00 40.89 547 PRO B O 1
ATOM 3881 N N . SER A 1 535 ? 101.752 158.907 118.208 1.00 41.74 548 SER B N 1
ATOM 3882 C CA . SER A 1 535 ? 100.834 160.019 118.482 1.00 41.74 548 SER B CA 1
ATOM 3883 C C . SER A 1 535 ? 100.125 160.558 117.229 1.00 41.74 548 SER B C 1
ATOM 3884 O O . SER A 1 535 ? 99.025 161.096 117.336 1.00 41.74 548 SER B O 1
ATOM 3887 N N . ARG A 1 536 ? 100.677 160.287 116.042 1.00 45.44 549 ARG B N 1
ATOM 3888 C CA . ARG A 1 536 ? 100.086 160.813 114.778 1.00 45.44 549 ARG B CA 1
ATOM 3889 C C . ARG A 1 536 ? 99.398 159.700 113.979 1.00 45.44 549 ARG B C 1
ATOM 3890 O O . ARG A 1 536 ? 98.452 160.026 113.240 1.00 45.44 549 ARG B O 1
ATOM 3898 N N . VAL A 1 537 ? 99.841 158.447 114.106 1.00 43.46 550 VAL B N 1
ATOM 3899 C CA . VAL A 1 537 ? 99.318 157.312 113.338 1.00 43.46 550 VAL B CA 1
ATOM 3900 C C . VAL A 1 537 ? 98.486 156.343 114.179 1.00 43.46 550 VAL B C 1
ATOM 3901 O O . VAL A 1 537 ? 97.655 155.612 113.647 1.00 43.46 550 VAL B O 1
ATOM 3905 N N . GLY A 1 538 ? 98.682 156.319 115.490 1.00 43.20 551 GLY B N 1
ATOM 3906 C CA . GLY A 1 538 ? 98.021 155.402 116.414 1.00 43.20 551 GLY B CA 1
ATOM 3907 C C . GLY A 1 538 ? 96.719 155.924 117.018 1.00 43.20 551 GLY B C 1
ATOM 3908 O O . GLY A 1 538 ? 96.267 157.028 116.735 1.00 43.20 551 GLY B O 1
ATOM 3909 N N . THR A 1 539 ? 96.129 155.101 117.881 1.00 45.46 552 THR B N 1
ATOM 3910 C CA . THR A 1 539 ? 94.874 155.363 118.601 1.00 45.46 552 THR B CA 1
ATOM 3911 C C . THR A 1 539 ? 95.057 155.172 120.104 1.00 45.46 552 THR B C 1
ATOM 3912 O O . THR A 1 539 ? 95.824 154.307 120.544 1.00 45.46 552 THR B O 1
ATOM 3916 N N . TYR A 1 540 ? 94.412 156.021 120.903 1.00 47.14 553 TYR B N 1
ATOM 3917 C CA . TYR A 1 540 ? 94.642 156.095 122.344 1.00 47.14 553 TYR B CA 1
ATOM 3918 C C . TYR A 1 540 ? 93.986 154.943 123.106 1.00 47.14 553 TYR B C 1
ATOM 3919 O O . TYR A 1 540 ? 92.864 154.540 122.801 1.00 47.14 553 TYR B O 1
ATOM 3928 N N . HIS A 1 541 ? 94.675 154.437 124.123 1.00 47.83 554 HIS B N 1
ATOM 3929 C CA . HIS A 1 541 ? 94.219 153.367 124.998 1.00 47.83 554 HIS B CA 1
ATOM 3930 C C . HIS A 1 541 ? 94.383 153.757 126.466 1.00 47.83 554 HIS B C 1
ATOM 3931 O O . HIS A 1 541 ? 95.488 154.064 126.920 1.00 47.83 554 HIS B O 1
ATOM 3938 N N . THR A 1 542 ? 93.308 153.651 127.247 1.00 51.31 555 THR B N 1
ATOM 3939 C CA . THR A 1 542 ? 93.343 153.886 128.695 1.00 51.31 555 THR B CA 1
ATOM 3940 C C . THR A 1 542 ? 94.091 152.781 129.460 1.00 51.31 555 THR B C 1
ATOM 3941 O O . THR A 1 542 ? 94.621 153.006 130.545 1.00 51.31 555 THR B O 1
ATOM 3945 N N . ASP A 1 543 ? 94.225 151.594 128.868 1.00 54.16 556 ASP B N 1
ATOM 3946 C CA . ASP A 1 543 ? 94.913 150.428 129.425 1.00 54.16 556 ASP B CA 1
ATOM 3947 C C . ASP A 1 543 ? 96.396 150.665 129.766 1.00 54.16 556 ASP B C 1
ATOM 3948 O O . ASP A 1 543 ? 96.914 150.060 130.704 1.00 54.16 556 ASP B O 1
ATOM 3953 N N . CYS A 1 544 ? 97.084 151.537 129.019 1.00 52.37 557 CYS B N 1
ATOM 3954 C CA . CYS A 1 544 ? 98.498 151.879 129.226 1.00 52.37 557 CYS B CA 1
ATOM 3955 C C . CYS A 1 544 ? 98.816 153.370 129.051 1.00 52.37 557 CYS B C 1
ATOM 3956 O O . CYS A 1 544 ? 99.986 153.751 129.050 1.00 52.37 557 CYS B O 1
ATOM 3959 N N . ASN A 1 545 ? 97.799 154.218 128.863 1.00 49.98 558 ASN B N 1
ATOM 3960 C CA . ASN A 1 545 ? 97.936 155.610 128.426 1.00 49.98 558 ASN B CA 1
ATOM 3961 C C . ASN A 1 545 ? 98.747 155.759 127.126 1.00 49.98 558 ASN B C 1
ATOM 3962 O O . ASN A 1 545 ? 99.349 156.802 126.872 1.00 49.98 558 ASN B O 1
ATOM 3967 N N . CYS A 1 546 ? 98.801 154.710 126.303 1.00 47.07 559 CYS B N 1
ATOM 3968 C CA . CYS A 1 546 ? 99.536 154.711 125.051 1.00 47.07 559 CYS B CA 1
ATOM 3969 C C . CYS A 1 546 ? 98.685 155.170 123.877 1.00 47.07 559 CYS B C 1
ATOM 3970 O O . CYS A 1 546 ? 97.476 154.975 123.843 1.00 47.07 559 CYS B O 1
ATOM 3973 N N . PHE A 1 547 ? 99.373 155.593 122.828 1.00 43.26 560 PHE B N 1
ATOM 3974 C CA . PHE A 1 547 ? 98.870 155.496 121.473 1.00 43.26 560 PHE B CA 1
ATOM 3975 C C . PHE A 1 547 ? 99.476 154.204 120.925 1.00 43.26 560 PHE B C 1
ATOM 3976 O O . PHE A 1 547 ? 100.685 154.010 121.018 1.00 43.26 560 PHE B O 1
ATOM 3984 N N . ARG A 1 548 ? 98.636 153.343 120.355 1.00 39.25 561 ARG B N 1
ATOM 3985 C CA . ARG A 1 548 ? 99.148 152.100 119.734 1.00 39.25 561 ARG B CA 1
ATOM 3986 C C . ARG A 1 548 ? 98.939 152.179 118.219 1.00 39.25 561 ARG B C 1
ATOM 3987 O O . ARG A 1 548 ? 97.850 152.588 117.809 1.00 39.25 561 ARG B O 1
ATOM 3995 N N . SER A 1 549 ? 99.945 151.786 117.430 1.00 37.41 562 SER B N 1
ATOM 3996 C CA . SER A 1 549 ? 99.874 151.804 115.969 1.00 37.41 562 SER B CA 1
ATOM 3997 C C . SER A 1 549 ? 98.857 150.800 115.425 1.00 37.41 562 SER B C 1
ATOM 3998 O O . SER A 1 549 ? 98.393 149.909 116.132 1.00 37.41 562 SER B O 1
ATOM 4001 N N . ILE A 1 550 ? 98.560 150.895 114.128 1.00 38.77 563 ILE B N 1
ATOM 4002 C CA . ILE A 1 550 ? 98.008 149.765 113.377 1.00 38.77 563 ILE B CA 1
ATOM 4003 C C . ILE A 1 550 ? 98.949 148.571 113.570 1.00 38.77 563 ILE B C 1
ATOM 4004 O O . ILE A 1 550 ? 100.167 148.747 113.638 1.00 38.77 563 ILE B O 1
ATOM 4009 N N . ASP A 1 551 ? 98.408 147.369 113.707 1.00 36.41 564 ASP B N 1
ATOM 4010 C CA . ASP A 1 551 ? 99.174 146.189 114.070 1.00 36.41 564 ASP B CA 1
ATOM 4011 C C . ASP A 1 551 ? 99.423 145.297 112.852 1.00 36.41 564 ASP B C 1
ATOM 4012 O O . ASP A 1 551 ? 98.494 144.909 112.150 1.00 36.41 564 ASP B O 1
ATOM 4017 N N . LEU A 1 552 ? 100.683 144.963 112.593 1.00 34.79 565 LEU B N 1
ATOM 4018 C CA . LEU A 1 552 ? 101.111 144.096 111.494 1.00 34.79 565 LEU B CA 1
ATOM 4019 C C . LEU A 1 552 ? 101.570 142.743 112.034 1.00 34.79 565 LEU B C 1
ATOM 4020 O O . LEU A 1 552 ? 102.263 142.666 113.041 1.00 34.79 565 LEU B O 1
ATOM 4025 N N . GLY A 1 553 ? 101.176 141.664 111.377 1.00 34.19 566 GLY B N 1
ATOM 4026 C CA . GLY A 1 553 ? 101.564 140.312 111.744 1.00 34.19 566 GLY B CA 1
ATOM 4027 C C . GLY A 1 553 ? 100.735 139.285 110.999 1.00 34.19 566 GLY B C 1
ATOM 4028 O O . GLY A 1 553 ? 100.383 139.499 109.843 1.00 34.19 566 GLY B O 1
ATOM 4029 N N . TRP A 1 554 ? 100.419 138.173 111.648 1.00 33.13 567 TRP B N 1
ATOM 4030 C CA . TRP A 1 554 ? 99.908 136.985 110.985 1.00 33.13 567 TRP B CA 1
ATOM 4031 C C . TRP A 1 554 ? 98.573 136.533 111.540 1.00 33.13 567 TRP B C 1
ATOM 4032 O O . TRP A 1 554 ? 98.499 136.017 112.654 1.00 33.13 567 TRP B O 1
ATOM 4043 N N . SER A 1 555 ? 97.515 136.643 110.739 1.00 35.64 568 SER B N 1
ATOM 4044 C CA . SER A 1 555 ? 96.364 135.750 110.879 1.00 35.64 568 SER B CA 1
ATOM 4045 C C . SER A 1 555 ? 96.798 134.355 110.468 1.00 35.64 568 SER B C 1
ATOM 4046 O O . SER A 1 555 ? 97.386 134.180 109.401 1.00 35.64 568 SER B O 1
ATOM 4049 N N . GLY A 1 556 ? 96.556 133.363 111.315 1.00 34.25 569 GLY B N 1
ATOM 4050 C CA . GLY A 1 556 ? 97.115 132.037 111.087 1.00 34.25 569 GLY B CA 1
ATOM 4051 C C . GLY A 1 556 ? 98.522 131.849 111.633 1.00 34.25 569 GLY B C 1
ATOM 4052 O O . GLY A 1 556 ? 99.279 131.063 111.070 1.00 34.25 569 GLY B O 1
ATOM 4053 N N . PHE A 1 557 ? 98.892 132.542 112.711 1.00 31.85 570 PHE B N 1
ATOM 4054 C CA . PHE A 1 557 ? 100.194 132.381 113.360 1.00 31.85 570 PHE B CA 1
ATOM 4055 C C . PHE A 1 557 ? 100.395 130.951 113.866 1.00 31.85 570 PHE B C 1
ATOM 4056 O O . PHE A 1 557 ? 101.416 130.332 113.587 1.00 31.85 570 PHE B O 1
ATOM 4064 N N . ILE A 1 558 ? 99.401 130.413 114.581 1.00 32.21 571 ILE B N 1
ATOM 4065 C CA . ILE A 1 558 ? 99.344 129.024 115.042 1.00 32.21 571 ILE B CA 1
ATOM 4066 C C . ILE A 1 558 ? 97.893 128.526 115.085 1.00 32.21 571 ILE B C 1
ATOM 4067 O O . ILE A 1 558 ? 96.973 129.284 115.373 1.00 32.21 571 ILE B O 1
ATOM 4072 N N . SER A 1 559 ? 97.679 127.253 114.768 1.00 33.54 572 SER B N 1
ATOM 4073 C CA . SER A 1 559 ? 96.380 126.583 114.888 1.00 33.54 572 SER B CA 1
ATOM 4074 C C . SER A 1 559 ? 96.032 126.298 116.342 1.00 33.54 572 SER B C 1
ATOM 4075 O O . SER A 1 559 ? 96.908 125.897 117.109 1.00 33.54 572 SER B O 1
ATOM 4078 N N . HIS A 1 560 ? 94.779 126.324 116.703 1.00 34.48 573 HIS B N 1
ATOM 4079 C CA . HIS A 1 560 ? 94.378 125.937 118.083 1.00 34.48 573 HIS B CA 1
ATOM 4080 C C . HIS A 1 560 ? 94.770 124.475 118.340 1.00 34.48 573 HIS B C 1
ATOM 4081 O O . HIS A 1 560 ? 95.196 124.178 119.473 1.00 34.48 573 HIS B O 1
ATOM 4088 N N . GLN A 1 561 ? 94.588 123.584 117.318 1.00 34.93 574 GLN B N 1
ATOM 4089 C CA . GLN A 1 561 ? 94.988 122.198 117.529 1.00 34.93 574 GLN B CA 1
ATOM 4090 C C . GLN A 1 561 ? 96.488 122.071 117.774 1.00 34.93 574 GLN B C 1
ATOM 4091 O O . GLN A 1 561 ? 96.888 121.362 118.689 1.00 34.93 574 GLN B O 1
ATOM 4097 N N . MET A 1 562 ? 97.328 122.822 117.056 1.00 35.13 575 MET B N 1
ATOM 4098 C CA . MET A 1 562 ? 98.768 122.857 117.311 1.00 35.13 575 MET B CA 1
ATOM 4099 C C . MET A 1 562 ? 99.067 123.355 118.718 1.00 35.13 575 MET B C 1
ATOM 4100 O O . MET A 1 562 ? 99.881 122.774 119.419 1.00 35.13 575 MET B O 1
ATOM 4105 N N . LEU A 1 563 ? 98.356 124.380 119.164 1.00 32.55 576 LEU B N 1
ATOM 4106 C CA . LEU A 1 563 ? 98.521 124.984 120.477 1.00 32.55 576 LEU B CA 1
ATOM 4107 C C . LEU A 1 563 ? 98.181 124.023 121.622 1.00 32.55 576 LEU B C 1
ATOM 4108 O O . LEU A 1 563 ? 98.665 124.198 122.731 1.00 32.55 576 LEU B O 1
ATOM 4113 N N . LYS A 1 564 ? 97.390 122.979 121.362 1.00 33.13 577 LYS B N 1
ATOM 4114 C CA . LYS A 1 564 ? 97.107 121.882 122.300 1.00 33.13 577 LYS B CA 1
ATOM 4115 C C . LYS A 1 564 ? 98.143 120.745 122.290 1.00 33.13 577 LYS B C 1
ATOM 4116 O O . LYS A 1 564 ? 98.170 119.976 123.245 1.00 33.13 577 LYS B O 1
ATOM 4122 N N . ARG A 1 565 ? 99.081 120.780 121.323 1.00 35.24 578 ARG B N 1
ATOM 4123 C CA . ARG A 1 565 ? 100.193 119.788 121.334 1.00 35.24 578 ARG B CA 1
ATOM 4124 C C . ARG A 1 565 ? 101.371 120.374 122.126 1.00 35.24 578 ARG B C 1
ATOM 4125 O O . ARG A 1 565 ? 101.356 121.601 122.356 1.00 35.24 578 ARG B O 1
ATOM 4133 N N . ARG A 1 566 ? 102.330 119.530 122.552 1.00 34.69 579 ARG B N 1
ATOM 4134 C CA . ARG A 1 566 ? 103.554 120.006 123.263 1.00 34.69 579 ARG B CA 1
ATOM 4135 C C . ARG A 1 566 ? 103.284 120.789 124.555 1.00 34.69 579 ARG B C 1
ATOM 4136 O O . ARG A 1 566 ? 102.383 120.375 125.313 1.00 34.69 579 ARG B O 1
ATOM 4144 N N . SER A 1 567 ? 104.013 121.789 124.848 1.00 32.77 580 SER B N 1
ATOM 4145 C CA . SER A 1 567 ? 103.967 122.617 126.058 1.00 32.77 580 SER B CA 1
ATOM 4146 C C . SER A 1 567 ? 103.724 124.093 125.773 1.00 32.77 580 SER B C 1
ATOM 4147 O O . SER A 1 567 ? 104.265 124.947 126.462 1.00 32.77 580 SER B O 1
ATOM 4150 N N . PHE A 1 568 ? 102.887 124.433 124.793 1.00 31.71 581 PHE B N 1
ATOM 4151 C CA . PHE A 1 568 ? 102.499 125.827 124.546 1.00 31.71 581 PHE B CA 1
ATOM 4152 C C . PHE A 1 568 ? 101.541 126.405 125.595 1.00 31.71 581 PHE B C 1
ATOM 4153 O O . PHE A 1 568 ? 101.475 127.618 125.749 1.00 31.71 581 PHE B O 1
ATOM 4161 N N . LEU A 1 569 ? 100.801 125.552 126.307 1.00 32.43 582 LEU B N 1
ATOM 4162 C CA . LEU A 1 569 ? 99.792 125.909 127.309 1.00 32.43 582 LEU B CA 1
ATOM 4163 C C . LEU A 1 569 ? 99.997 125.116 128.610 1.00 32.43 582 LEU B C 1
ATOM 4164 O O . LEU A 1 569 ? 99.046 124.565 129.161 1.00 32.43 582 LEU B O 1
ATOM 4169 N N . LYS A 1 570 ? 101.239 124.977 129.088 1.00 32.70 583 LYS B N 1
ATOM 4170 C CA . LYS A 1 570 ? 101.634 123.959 130.083 1.00 32.70 583 LYS B CA 1
ATOM 4171 C C . LYS A 1 570 ? 100.793 123.961 131.365 1.00 32.70 583 LYS B C 1
ATOM 4172 O O . LYS A 1 570 ? 100.381 122.903 131.835 1.00 32.70 583 LYS B O 1
ATOM 4178 N N . ASN A 1 571 ? 100.525 125.138 131.912 1.00 33.91 584 ASN B N 1
ATOM 4179 C CA . ASN A 1 571 ? 99.759 125.354 133.140 1.00 33.91 584 ASN B CA 1
ATOM 4180 C C . ASN A 1 571 ? 98.478 126.156 132.828 1.00 33.91 584 ASN B C 1
ATOM 4181 O O . ASN A 1 571 ? 98.090 127.070 133.548 1.00 33.91 584 ASN B O 1
ATOM 4186 N N . ASP A 1 572 ? 97.837 125.834 131.703 1.00 36.34 585 ASP B N 1
ATOM 4187 C CA . ASP A 1 572 ? 96.711 126.547 131.089 1.00 36.34 585 ASP B CA 1
ATOM 4188 C C . ASP A 1 572 ? 97.013 128.000 130.656 1.00 36.34 585 ASP B C 1
ATOM 4189 O O . ASP A 1 572 ? 96.095 128.759 130.374 1.00 36.34 585 ASP B O 1
ATOM 4194 N N . ASP A 1 573 ? 98.273 128.409 130.572 1.00 35.61 586 ASP B N 1
ATOM 4195 C CA . ASP A 1 573 ? 98.697 129.761 130.218 1.00 35.61 586 ASP B CA 1
ATOM 4196 C C . ASP A 1 573 ? 99.677 129.809 129.046 1.00 35.61 586 ASP B C 1
ATOM 4197 O O . ASP A 1 573 ? 100.518 128.937 128.863 1.00 35.61 586 ASP B O 1
ATOM 4202 N N . LEU A 1 574 ? 99.552 130.855 128.240 1.00 31.22 587 LEU B N 1
ATOM 4203 C CA . LEU A 1 574 ? 100.289 131.070 127.002 1.00 31.22 587 LEU B CA 1
ATOM 4204 C C . LEU A 1 574 ? 101.389 132.103 127.242 1.00 31.22 587 LEU B C 1
ATOM 4205 O O . LEU A 1 574 ? 101.100 133.170 127.759 1.00 31.22 587 LEU B O 1
ATOM 4210 N N . ILE A 1 575 ? 102.636 131.807 126.884 1.00 28.21 588 ILE B N 1
ATOM 4211 C CA . ILE A 1 575 ? 103.778 132.717 127.036 1.00 28.21 588 ILE B CA 1
ATOM 4212 C C . ILE A 1 575 ? 104.326 133.091 125.657 1.00 28.21 588 ILE B C 1
ATOM 4213 O O . ILE A 1 575 ? 104.812 132.241 124.915 1.00 28.21 588 ILE B O 1
ATOM 4218 N N . ILE A 1 576 ? 104.288 134.376 125.327 1.00 26.36 589 ILE B N 1
ATOM 4219 C CA . ILE A 1 576 ? 104.775 134.950 124.071 1.00 26.36 589 ILE B CA 1
ATOM 4220 C C . ILE A 1 576 ? 106.023 135.785 124.351 1.00 26.36 589 ILE B C 1
ATOM 4221 O O . ILE A 1 576 ? 106.015 136.622 125.239 1.00 26.36 589 ILE B O 1
ATOM 4226 N N . PHE A 1 577 ? 107.087 135.593 123.587 1.00 25.63 590 PHE B N 1
ATOM 4227 C CA . PHE A 1 577 ? 108.298 136.414 123.558 1.00 25.63 590 PHE B CA 1
ATOM 4228 C C . PHE A 1 577 ? 108.319 137.329 122.345 1.00 25.63 590 PHE B C 1
ATOM 4229 O O . PHE A 1 577 ? 107.903 136.943 121.261 1.00 25.63 590 PHE B O 1
ATOM 4237 N N . VAL A 1 578 ? 108.870 138.523 122.510 1.00 27.56 591 VAL B N 1
ATOM 4238 C CA . VAL A 1 578 ? 109.043 139.499 121.446 1.00 27.56 591 VAL B CA 1
ATOM 4239 C C . VAL A 1 578 ? 110.429 140.128 121.520 1.00 27.56 591 VAL B C 1
ATOM 4240 O O . VAL A 1 578 ? 110.864 140.565 122.579 1.00 27.56 591 VAL B O 1
ATOM 4244 N N . ASP A 1 579 ? 111.094 140.241 120.379 1.00 30.56 592 ASP B N 1
ATOM 4245 C CA . ASP A 1 579 ? 112.300 141.036 120.157 1.00 30.56 592 ASP B CA 1
ATOM 4246 C C . ASP A 1 579 ? 112.106 142.027 119.018 1.00 30.56 592 ASP B C 1
ATOM 4247 O O . ASP A 1 579 ? 111.492 141.705 118.009 1.00 30.56 592 ASP B O 1
ATOM 4252 N N . PHE A 1 580 ? 112.643 143.230 119.183 1.00 31.07 593 PHE B N 1
ATOM 4253 C CA . PHE A 1 580 ? 112.525 144.339 118.245 1.00 31.07 593 PHE B CA 1
ATOM 4254 C C . PHE A 1 580 ? 113.862 145.077 118.153 1.00 31.07 593 PHE B C 1
ATOM 4255 O O . PHE A 1 580 ? 114.253 145.778 119.079 1.00 31.07 593 PHE B O 1
ATOM 4263 N N . GLU A 1 581 ? 114.610 144.860 117.082 1.00 35.20 594 GLU B N 1
ATOM 4264 C CA . GLU A 1 581 ? 116.034 145.186 117.012 1.00 35.20 594 GLU B CA 1
ATOM 4265 C C . GLU A 1 581 ? 116.471 145.679 115.634 1.00 35.20 594 GLU B C 1
ATOM 4266 O O . GLU A 1 581 ? 116.009 145.187 114.611 1.00 35.20 594 GLU B O 1
ATOM 4272 N N . ASP A 1 582 ? 117.359 146.666 115.597 1.00 35.05 595 ASP B N 1
ATOM 4273 C CA . ASP A 1 582 ? 117.853 147.269 114.366 1.00 35.05 595 ASP B CA 1
ATOM 4274 C C . ASP A 1 582 ? 118.793 146.310 113.639 1.00 35.05 595 ASP B C 1
ATOM 4275 O O . ASP A 1 582 ? 119.774 145.850 114.218 1.00 35.05 595 ASP B O 1
ATOM 4280 N N . ILE A 1 583 ? 118.529 146.041 112.369 1.00 33.46 596 ILE B N 1
ATOM 4281 C CA . ILE A 1 583 ? 119.375 145.216 111.502 1.00 33.46 596 ILE B CA 1
ATOM 4282 C C . ILE A 1 583 ? 119.966 146.005 110.334 1.00 33.46 596 ILE B C 1
ATOM 4283 O O . ILE A 1 583 ? 120.570 145.421 109.447 1.00 33.46 596 ILE B O 1
ATOM 4288 N N . THR A 1 584 ? 119.888 147.334 110.349 1.00 35.37 597 THR B N 1
ATOM 4289 C CA . THR A 1 584 ? 120.523 148.222 109.360 1.00 35.37 597 THR B CA 1
ATOM 4290 C C . THR A 1 584 ? 121.996 147.914 109.133 1.00 35.37 597 THR B C 1
ATOM 4291 O O . THR A 1 584 ? 122.453 147.942 107.994 1.00 35.37 597 THR B O 1
ATOM 4295 N N . HIS A 1 585 ? 122.746 147.536 110.167 1.00 36.08 598 HIS B N 1
ATOM 4296 C CA . HIS A 1 585 ? 124.159 147.204 110.047 1.00 36.08 598 HIS B CA 1
ATOM 4297 C C . HIS A 1 585 ? 124.458 145.960 109.194 1.00 36.08 598 HIS B C 1
ATOM 4298 O O . HIS A 1 585 ? 125.618 145.745 108.852 1.00 36.08 598 HIS B O 1
ATOM 4305 N N . LEU A 1 586 ? 123.466 145.144 108.827 1.00 35.53 599 LEU B N 1
ATOM 4306 C CA . LEU A 1 586 ? 123.653 143.994 107.934 1.00 35.53 599 LEU B CA 1
ATOM 4307 C C . LEU A 1 586 ? 123.681 144.370 106.445 1.00 35.53 599 LEU B C 1
ATOM 4308 O O . LEU A 1 586 ? 124.094 143.556 105.620 1.00 35.53 599 LEU B O 1
ATOM 4313 N N . SER A 1 587 ? 123.216 145.570 106.085 1.00 39.67 600 SER B N 1
ATOM 4314 C CA . SER A 1 587 ? 123.216 146.105 104.712 1.00 39.67 600 SER B CA 1
ATOM 4315 C C . SER A 1 587 ? 124.614 146.414 104.171 1.00 39.67 600 SER B C 1
ATOM 4316 O O . SER A 1 587 ? 125.556 146.631 104.965 1.00 39.67 600 SER B O 1
ATOM 4320 N N . ASN B 1 53 ? 136.368 115.986 136.141 1.00 34.97 66 ASN A N 1
ATOM 4321 C CA . ASN B 1 53 ? 137.499 115.085 136.498 1.00 34.97 66 ASN A CA 1
ATOM 4322 C C . ASN B 1 53 ? 138.256 114.553 135.264 1.00 34.97 66 ASN A C 1
ATOM 4323 O O . ASN B 1 53 ? 139.090 113.673 135.436 1.00 34.97 66 ASN A O 1
ATOM 4328 N N . GLY B 1 54 ? 138.018 115.035 134.040 1.00 35.59 67 GLY A N 1
ATOM 4329 C CA . GLY B 1 54 ? 138.731 114.567 132.848 1.00 35.59 67 GLY A CA 1
ATOM 4330 C C . GLY B 1 54 ? 139.990 115.375 132.586 1.00 35.59 67 GLY A C 1
ATOM 4331 O O . GLY B 1 54 ? 140.053 116.542 132.927 1.00 35.59 67 GLY A O 1
ATOM 4332 N N . LEU B 1 55 ? 141.007 114.771 132.002 1.00 35.62 68 LEU A N 1
ATOM 4333 C CA . LEU B 1 55 ? 142.269 115.419 131.655 1.00 35.62 68 LEU A CA 1
ATOM 4334 C C . LEU B 1 55 ? 142.078 116.387 130.477 1.00 35.62 68 LEU A C 1
ATOM 4335 O O . LEU B 1 55 ? 141.528 116.009 129.447 1.00 35.62 68 LEU A O 1
ATOM 4340 N N . ARG B 1 56 ? 142.478 117.653 130.622 1.00 38.90 69 ARG A N 1
ATOM 4341 C CA . ARG B 1 56 ? 142.181 118.736 129.662 1.00 38.90 69 ARG A CA 1
ATOM 4342 C C . ARG B 1 56 ? 142.984 118.666 128.357 1.00 38.90 69 ARG A C 1
ATOM 4343 O O . ARG B 1 56 ? 142.451 118.994 127.305 1.00 38.90 69 ARG A O 1
ATOM 4351 N N . ASP B 1 57 ? 144.240 118.236 128.398 1.00 40.77 70 ASP A N 1
ATOM 4352 C CA . ASP B 1 57 ? 145.127 118.190 127.231 1.00 40.77 70 ASP A CA 1
ATOM 4353 C C . ASP B 1 57 ? 144.662 117.169 126.173 1.00 40.77 70 ASP A C 1
ATOM 4354 O O . ASP B 1 57 ? 144.723 115.961 126.436 1.00 40.77 70 ASP A O 1
ATOM 4359 N N . PRO B 1 58 ? 144.262 117.583 124.957 1.00 40.90 71 PRO A N 1
ATOM 4360 C CA . PRO B 1 58 ? 143.769 116.664 123.944 1.00 40.90 71 PRO A CA 1
ATOM 4361 C C . PRO B 1 58 ? 144.833 115.705 123.392 1.00 40.90 71 PRO A C 1
ATOM 4362 O O . PRO B 1 58 ? 144.475 114.676 122.826 1.00 40.90 71 PRO A O 1
ATOM 4366 N N . ASN B 1 59 ? 146.132 115.939 123.596 1.00 39.78 72 ASN A N 1
ATOM 4367 C CA . ASN B 1 59 ? 147.156 114.956 123.226 1.00 39.78 72 ASN A CA 1
ATOM 4368 C C . ASN B 1 59 ? 147.117 113.695 124.108 1.00 39.78 72 ASN A C 1
ATOM 4369 O O . ASN B 1 59 ? 147.616 112.656 123.711 1.00 39.78 72 ASN A O 1
ATOM 4374 N N . THR B 1 60 ? 146.471 113.727 125.274 1.00 38.04 73 THR A N 1
ATOM 4375 C CA . THR B 1 60 ? 146.296 112.547 126.141 1.00 38.04 73 THR A CA 1
ATOM 4376 C C . THR B 1 60 ? 145.173 111.604 125.696 1.00 38.04 73 THR A C 1
ATOM 4377 O O . THR B 1 60 ? 145.004 110.545 126.284 1.00 38.04 73 THR A O 1
ATOM 4381 N N . ARG B 1 61 ? 144.386 111.970 124.678 1.00 36.24 74 ARG A N 1
ATOM 4382 C CA . ARG B 1 61 ? 143.276 111.184 124.120 1.00 36.24 74 ARG A CA 1
ATOM 4383 C C . ARG B 1 61 ? 143.768 110.003 123.288 1.00 36.24 74 ARG A C 1
ATOM 4384 O O . ARG B 1 61 ? 144.760 110.109 122.575 1.00 36.24 74 ARG A O 1
ATOM 4392 N N . TRP B 1 62 ? 143.021 108.909 123.314 1.00 32.37 75 TRP A N 1
ATOM 4393 C CA . TRP B 1 62 ? 143.239 107.725 122.484 1.00 32.37 75 TRP A CA 1
ATOM 4394 C C . TRP B 1 62 ? 142.624 107.828 121.078 1.00 32.37 75 TRP A C 1
ATOM 4395 O O . TRP B 1 62 ? 141.659 108.551 120.860 1.00 32.37 75 TRP A O 1
ATOM 4406 N N . THR B 1 63 ? 143.126 107.020 120.145 1.00 33.65 76 THR A N 1
ATOM 4407 C CA . THR B 1 63 ? 142.443 106.662 118.892 1.00 33.65 76 THR A CA 1
ATOM 4408 C C . THR B 1 63 ? 141.849 105.263 119.013 1.00 33.65 76 THR A C 1
ATOM 4409 O O . THR B 1 63 ? 142.531 104.336 119.436 1.00 33.65 76 THR A O 1
ATOM 4413 N N . PHE B 1 64 ? 140.581 105.088 118.666 1.00 33.12 77 PHE A N 1
ATOM 4414 C CA . PHE B 1 64 ? 139.885 103.810 118.766 1.00 33.12 77 PHE A CA 1
ATOM 4415 C C . PHE B 1 64 ? 140.024 102.960 117.494 1.00 33.12 77 PHE A C 1
ATOM 4416 O O . PHE B 1 64 ? 140.074 103.526 116.402 1.00 33.12 77 PHE A O 1
ATOM 4424 N N . PRO B 1 65 ? 140.049 101.618 117.588 1.00 32.64 78 PRO A N 1
ATOM 4425 C CA . PRO B 1 65 ? 140.054 100.814 118.807 1.00 32.64 78 PRO A CA 1
ATOM 4426 C C . PRO B 1 65 ? 141.386 100.874 119.562 1.00 32.64 78 PRO A C 1
ATOM 4427 O O . PRO B 1 65 ? 142.446 100.818 118.953 1.00 32.64 78 PRO A O 1
ATOM 4431 N N . ILE B 1 66 ? 141.340 100.943 120.886 1.00 31.94 79 ILE A N 1
ATOM 4432 C CA . ILE B 1 66 ? 142.513 100.911 121.753 1.00 31.94 79 ILE A CA 1
ATOM 4433 C C . ILE B 1 66 ? 143.151 99.526 121.664 1.00 31.94 79 ILE A C 1
ATOM 4434 O O . ILE B 1 66 ? 142.486 98.533 121.971 1.00 31.94 79 ILE A O 1
ATOM 4439 N N . PRO B 1 67 ? 144.419 99.402 121.261 1.00 30.99 80 PRO A N 1
ATOM 4440 C CA . PRO B 1 67 ? 145.065 98.113 121.243 1.00 30.99 80 PRO A CA 1
ATOM 4441 C C . PRO B 1 67 ? 145.402 97.653 122.665 1.00 30.99 80 PRO A C 1
ATOM 4442 O O . PRO B 1 67 ? 145.922 98.429 123.465 1.00 30.99 80 PRO A O 1
ATOM 4446 N N . TYR B 1 68 ? 145.129 96.393 122.990 1.00 28.95 81 TYR A N 1
ATOM 4447 C CA . TYR B 1 68 ? 145.381 95.813 124.305 1.00 28.95 81 TYR A CA 1
ATOM 4448 C C . TYR B 1 68 ? 146.152 94.495 124.260 1.00 28.95 81 TYR A C 1
ATOM 4449 O O . TYR B 1 68 ? 146.075 93.729 123.306 1.00 28.95 81 TYR A O 1
ATOM 4458 N N . ILE B 1 69 ? 146.867 94.214 125.341 1.00 30.48 82 ILE A N 1
ATOM 4459 C CA . ILE B 1 69 ? 147.496 92.929 125.657 1.00 30.48 82 ILE A CA 1
ATOM 4460 C C . ILE B 1 69 ? 146.933 92.445 126.987 1.00 30.48 82 ILE A C 1
ATOM 4461 O O . ILE B 1 69 ? 146.979 93.184 127.967 1.00 30.48 82 ILE A O 1
ATOM 4466 N N . LEU B 1 70 ? 146.430 91.214 127.060 1.00 30.02 83 LEU A N 1
ATOM 4467 C CA . LEU B 1 70 ? 146.153 90.550 128.328 1.00 30.02 83 LEU A CA 1
ATOM 4468 C C . LEU B 1 70 ? 147.366 89.693 128.699 1.00 30.02 83 LEU A C 1
ATOM 4469 O O . LEU B 1 70 ? 147.626 88.687 128.047 1.00 30.02 83 LEU A O 1
ATOM 4474 N N . ALA B 1 71 ? 148.141 90.081 129.706 1.00 34.25 84 ALA A N 1
ATOM 4475 C CA . ALA B 1 71 ? 149.323 89.333 130.133 1.00 34.25 84 ALA A CA 1
ATOM 4476 C C . ALA B 1 71 ? 148.961 88.016 130.828 1.00 34.25 84 ALA A C 1
ATOM 4477 O O . ALA B 1 71 ? 147.977 87.926 131.548 1.00 34.25 84 ALA A O 1
ATOM 4479 N N . ASP B 1 72 ? 149.782 86.982 130.665 1.00 38.56 85 ASP A N 1
ATOM 4480 C CA . ASP B 1 72 ? 149.512 85.642 131.208 1.00 38.56 85 ASP A CA 1
ATOM 4481 C C . ASP B 1 72 ? 149.650 85.514 132.731 1.00 38.56 85 ASP A C 1
ATOM 4482 O O . ASP B 1 72 ? 149.281 84.481 133.283 1.00 38.56 85 ASP A O 1
ATOM 4487 N N . ASN B 1 73 ? 150.142 86.537 133.434 1.00 37.08 86 ASN A N 1
ATOM 4488 C CA . ASN B 1 73 ? 150.043 86.617 134.894 1.00 37.08 86 ASN A CA 1
ATOM 4489 C C . ASN B 1 73 ? 148.628 86.964 135.395 1.00 37.08 86 ASN A C 1
ATOM 4490 O O . ASN B 1 73 ? 148.320 86.693 136.555 1.00 37.08 86 ASN A O 1
ATOM 4495 N N . LEU B 1 74 ? 147.736 87.491 134.549 1.00 35.14 87 LEU A N 1
ATOM 4496 C CA . LEU B 1 74 ? 146.299 87.445 134.808 1.00 35.14 87 LEU A CA 1
ATOM 4497 C C . LEU B 1 74 ? 145.845 85.977 134.793 1.00 35.14 87 LEU A C 1
ATOM 4498 O O . LEU B 1 74 ? 146.151 85.235 133.859 1.00 35.14 87 LEU A O 1
ATOM 4503 N N . GLY B 1 75 ? 145.082 85.548 135.792 1.00 33.46 88 GLY A N 1
ATOM 4504 C CA . GLY B 1 75 ? 144.380 84.268 135.706 1.00 33.46 88 GLY A CA 1
ATOM 4505 C C . GLY B 1 75 ? 143.254 84.313 134.675 1.00 33.46 88 GLY A C 1
ATOM 4506 O O . GLY B 1 75 ? 142.868 85.393 134.215 1.00 33.46 88 GLY A O 1
ATOM 4507 N N . LEU B 1 76 ? 142.660 83.164 134.349 1.00 33.35 89 LEU A N 1
ATOM 4508 C CA . LEU B 1 76 ? 141.529 83.108 133.418 1.00 33.35 89 LEU A CA 1
ATOM 4509 C C . LEU B 1 76 ? 140.390 84.025 133.853 1.00 33.35 89 LEU A C 1
ATOM 4510 O O . LEU B 1 76 ? 139.866 84.776 133.038 1.00 33.35 89 LEU A O 1
ATOM 4515 N N . ASN B 1 77 ? 140.043 84.024 135.139 1.00 31.15 90 ASN A N 1
ATOM 4516 C CA . ASN B 1 77 ? 138.944 84.827 135.658 1.00 31.15 90 ASN A CA 1
ATOM 4517 C C . ASN B 1 77 ? 139.110 86.311 135.331 1.00 31.15 90 ASN A C 1
ATOM 4518 O O . ASN B 1 77 ? 138.198 86.928 134.792 1.00 31.15 90 ASN A O 1
ATOM 4523 N N . ALA B 1 78 ? 140.293 86.861 135.584 1.00 29.44 91 ALA A N 1
ATOM 4524 C CA . ALA B 1 78 ? 140.626 88.241 135.284 1.00 29.44 91 ALA A CA 1
ATOM 4525 C C . ALA B 1 78 ? 140.573 88.543 133.780 1.00 29.44 91 ALA A C 1
ATOM 4526 O O . ALA B 1 78 ? 139.894 89.487 133.393 1.00 29.44 91 ALA A O 1
ATOM 4528 N N . LYS B 1 79 ? 141.177 87.724 132.909 1.00 30.48 92 LYS A N 1
ATOM 4529 C CA . LYS B 1 79 ? 141.066 87.893 131.448 1.00 30.48 92 LYS A CA 1
ATOM 4530 C C . LYS B 1 79 ? 139.612 87.908 130.980 1.00 30.48 92 LYS A C 1
ATOM 4531 O O . LYS B 1 79 ? 139.208 88.810 130.254 1.00 30.48 92 LYS A O 1
ATOM 4537 N N . GLY B 1 80 ? 138.799 86.958 131.433 1.00 28.84 93 GLY A N 1
ATOM 4538 C CA . GLY B 1 80 ? 137.384 86.908 131.096 1.00 28.84 93 GLY A CA 1
ATOM 4539 C C . GLY B 1 80 ? 136.598 88.120 131.601 1.00 28.84 93 GLY A C 1
ATOM 4540 O O . GLY B 1 80 ? 135.780 88.676 130.875 1.00 28.84 93 GLY A O 1
ATOM 4541 N N . ALA B 1 81 ? 136.891 88.600 132.810 1.00 27.66 94 ALA A N 1
ATOM 4542 C CA . ALA B 1 81 ? 136.274 89.790 133.367 1.00 27.66 94 ALA A CA 1
ATOM 4543 C C . ALA B 1 81 ? 136.655 91.051 132.580 1.00 27.66 94 ALA A C 1
ATOM 4544 O O . ALA B 1 81 ? 135.813 91.924 132.401 1.00 27.66 94 ALA A O 1
ATOM 4546 N N . ILE B 1 82 ? 137.880 91.138 132.056 1.00 27.87 95 ILE A N 1
ATOM 4547 C CA . ILE B 1 82 ? 138.309 92.260 131.227 1.00 27.87 95 ILE A CA 1
ATOM 4548 C C . ILE B 1 82 ? 137.547 92.284 129.904 1.00 27.87 95 ILE A C 1
ATOM 4549 O O . ILE B 1 82 ? 136.973 93.305 129.543 1.00 27.87 95 ILE A O 1
ATOM 4554 N N . LEU B 1 83 ? 137.437 91.151 129.217 1.00 27.71 96 LEU A N 1
ATOM 4555 C CA . LEU B 1 83 ? 136.646 91.068 127.997 1.00 27.71 96 LEU A CA 1
ATOM 4556 C C . LEU B 1 83 ? 135.167 91.396 128.232 1.00 27.71 96 LEU A C 1
ATOM 4557 O O . LEU B 1 83 ? 134.562 92.105 127.431 1.00 27.71 96 LEU A O 1
ATOM 4562 N N . TYR B 1 84 ? 134.589 90.988 129.359 1.00 28.84 97 TYR A N 1
ATOM 4563 C CA . TYR B 1 84 ? 133.245 91.396 129.763 1.00 28.84 97 TYR A CA 1
ATOM 4564 C C . TYR B 1 84 ? 133.125 92.914 129.992 1.00 28.84 97 TYR A C 1
ATOM 4565 O O . TYR B 1 84 ? 132.191 93.531 129.497 1.00 28.84 97 TYR A O 1
ATOM 4574 N N . ALA B 1 85 ? 134.083 93.556 130.650 1.00 28.09 98 ALA A N 1
ATOM 4575 C CA . ALA B 1 85 ? 134.125 95.004 130.764 1.00 28.09 98 ALA A CA 1
ATOM 4576 C C . ALA B 1 85 ? 134.213 95.712 129.396 1.00 28.09 98 ALA A C 1
ATOM 4577 O O . ALA B 1 85 ? 133.510 96.693 129.183 1.00 28.09 98 ALA A O 1
ATOM 4579 N N . PHE B 1 86 ? 134.983 95.210 128.426 1.00 28.37 99 PHE A N 1
ATOM 4580 C CA . PHE B 1 86 ? 134.990 95.782 127.079 1.00 28.37 99 PHE A CA 1
ATOM 4581 C C . PHE B 1 86 ? 133.631 95.701 126.385 1.00 28.37 99 PHE A C 1
ATOM 4582 O O . PHE B 1 86 ? 133.227 96.653 125.727 1.00 28.37 99 PHE A O 1
ATOM 4590 N N . GLU B 1 87 ? 132.887 94.609 126.546 1.00 30.45 100 GLU A N 1
ATOM 4591 C CA . GLU B 1 87 ? 131.527 94.511 126.034 1.00 30.45 100 GLU A CA 1
ATOM 4592 C C . GLU B 1 87 ? 130.625 95.599 126.616 1.00 30.45 100 GLU A C 1
ATOM 4593 O O . GLU B 1 87 ? 129.872 96.229 125.883 1.00 30.45 100 GLU A O 1
ATOM 4599 N N . MET B 1 88 ? 130.756 95.912 127.901 1.00 31.38 101 MET A N 1
ATOM 4600 C CA . MET B 1 88 ? 130.006 96.990 128.536 1.00 31.38 101 MET A CA 1
ATOM 4601 C C . MET B 1 88 ? 130.346 98.366 127.989 1.00 31.38 101 MET A C 1
ATOM 4602 O O . MET B 1 88 ? 129.447 99.184 127.811 1.00 31.38 101 MET A O 1
ATOM 4607 N N . PHE B 1 89 ? 131.597 98.619 127.622 1.00 30.12 102 PHE A N 1
ATOM 4608 C CA . PHE B 1 89 ? 131.956 99.838 126.912 1.00 30.12 102 PHE A CA 1
ATOM 4609 C C . PHE B 1 89 ? 131.342 99.878 125.513 1.00 30.12 102 PHE A C 1
ATOM 4610 O O . PHE B 1 89 ? 130.710 100.873 125.169 1.00 30.12 102 PHE A O 1
ATOM 4618 N N . ARG B 1 90 ? 131.426 98.808 124.728 1.00 29.12 103 ARG A N 1
ATOM 4619 C CA . ARG B 1 90 ? 130.828 98.729 123.386 1.00 29.12 103 ARG A CA 1
ATOM 4620 C C . ARG B 1 90 ? 129.302 98.812 123.374 1.00 29.12 103 ARG A C 1
ATOM 4621 O O . ARG B 1 90 ? 128.726 99.182 122.364 1.00 29.12 103 ARG A O 1
ATOM 4629 N N . LEU B 1 91 ? 128.648 98.459 124.472 1.00 30.87 104 LEU A N 1
ATOM 4630 C CA . LEU B 1 91 ? 127.206 98.521 124.677 1.00 30.87 104 LEU A CA 1
ATOM 4631 C C . LEU B 1 91 ? 126.686 99.898 125.092 1.00 30.87 104 LEU A C 1
ATOM 4632 O O . LEU B 1 91 ? 125.527 100.201 124.835 1.00 30.87 104 LEU A O 1
ATOM 4637 N N . LYS B 1 92 ? 127.499 100.717 125.753 1.00 31.58 105 LYS A N 1
ATOM 4638 C CA . LYS B 1 92 ? 127.074 101.989 126.343 1.00 31.58 105 LYS A CA 1
ATOM 4639 C C . LYS B 1 92 ? 127.812 103.205 125.800 1.00 31.58 105 LYS A C 1
ATOM 4640 O O . LYS B 1 92 ? 127.458 104.328 126.132 1.00 31.58 105 LYS A O 1
ATOM 4646 N N . SER B 1 93 ? 128.811 103.006 124.952 1.00 32.89 106 SER A N 1
ATOM 4647 C CA . SER B 1 93 ? 129.684 104.048 124.414 1.00 32.89 106 SER A CA 1
ATOM 4648 C C . SER B 1 93 ? 130.214 103.671 123.031 1.00 32.89 106 SER A C 1
ATOM 4649 O O . SER B 1 93 ? 129.960 102.568 122.549 1.00 32.89 106 SER A O 1
ATOM 4652 N N . CYS B 1 94 ? 130.930 104.574 122.372 1.00 36.42 107 CYS A N 1
ATOM 4653 C CA . CYS B 1 94 ? 131.684 104.280 121.155 1.00 36.42 107 CYS A CA 1
ATOM 4654 C C . CYS B 1 94 ? 133.141 103.859 121.411 1.00 36.42 107 CYS A C 1
ATOM 4655 O O . CYS B 1 94 ? 133.891 103.667 120.457 1.00 36.42 107 CYS A O 1
ATOM 4658 N N . VAL B 1 95 ? 133.561 103.694 122.667 1.00 33.58 108 VAL A N 1
ATOM 4659 C CA . VAL B 1 95 ? 134.894 103.183 122.998 1.00 33.58 108 VAL A CA 1
ATOM 4660 C C . VAL B 1 95 ? 135.028 101.764 122.471 1.00 33.58 108 VAL A C 1
ATOM 4661 O O . VAL B 1 95 ? 134.108 100.955 122.598 1.00 33.58 108 VAL A O 1
ATOM 4665 N N . ASP B 1 96 ? 136.171 101.446 121.881 1.00 33.04 109 ASP A N 1
ATOM 4666 C CA . ASP B 1 96 ? 136.433 100.123 121.336 1.00 33.04 109 ASP A CA 1
ATOM 4667 C C . ASP B 1 96 ? 137.874 99.697 121.595 1.00 33.04 109 ASP A C 1
ATOM 4668 O O . ASP B 1 96 ? 138.746 100.523 121.834 1.00 33.04 109 ASP A O 1
ATOM 4673 N N . PHE B 1 97 ? 138.121 98.402 121.532 1.00 31.38 110 PHE A N 1
ATOM 4674 C CA . PHE B 1 97 ? 139.355 97.734 121.898 1.00 31.38 110 PHE A CA 1
ATOM 4675 C C . PHE B 1 97 ? 139.713 96.687 120.842 1.00 31.38 110 PHE A C 1
ATOM 4676 O O . PHE B 1 97 ? 138.827 95.951 120.406 1.00 31.38 110 PHE A O 1
ATOM 4684 N N . LYS B 1 98 ? 140.985 96.569 120.452 1.00 32.05 111 LYS A N 1
ATOM 4685 C CA . LYS B 1 98 ? 141.491 95.514 119.554 1.00 32.05 111 LYS A CA 1
ATOM 4686 C C . LYS B 1 98 ? 142.655 94.753 120.180 1.00 32.05 111 LYS A C 1
ATOM 4687 O O . LYS B 1 98 ? 143.403 95.354 120.936 1.00 32.05 111 LYS A O 1
ATOM 4693 N N . PRO B 1 99 ? 142.885 93.474 119.867 1.00 32.13 112 PRO A N 1
ATOM 4694 C CA . PRO B 1 99 ? 144.131 92.817 120.235 1.00 32.13 112 PRO A CA 1
ATOM 4695 C C . PRO B 1 99 ? 145.330 93.563 119.648 1.00 32.13 112 PRO A C 1
ATOM 4696 O O . PRO B 1 99 ? 145.258 94.109 118.546 1.00 32.13 112 PRO A O 1
ATOM 4700 N N . TYR B 1 100 ? 146.433 93.617 120.382 1.00 34.75 113 TYR A N 1
ATOM 4701 C CA . TYR B 1 100 ? 147.668 94.255 119.943 1.00 34.75 113 TYR A CA 1
ATOM 4702 C C . TYR B 1 100 ? 148.295 93.539 118.751 1.00 34.75 113 TYR A C 1
ATOM 4703 O O . TYR B 1 100 ? 148.360 92.315 118.706 1.00 34.75 113 TYR A O 1
ATOM 4712 N N . GLU B 1 101 ? 148.794 94.306 117.795 1.00 37.67 114 GLU A N 1
ATOM 4713 C CA . GLU B 1 101 ? 149.417 93.833 116.560 1.00 37.67 114 GLU A CA 1
ATOM 4714 C C . GLU B 1 101 ? 150.641 94.682 116.186 1.00 37.67 114 GLU A C 1
ATOM 4715 O O . GLU B 1 101 ? 150.974 94.818 115.009 1.00 37.67 114 GLU A O 1
ATOM 4721 N N . GLY B 1 102 ? 151.321 95.278 117.169 1.00 38.01 115 GLY A N 1
ATOM 4722 C CA . GLY B 1 102 ? 152.521 96.101 116.956 1.00 38.01 115 GLY A CA 1
ATOM 4723 C C . GLY B 1 102 ? 152.314 97.622 116.962 1.00 38.01 115 GLY A C 1
ATOM 4724 O O . GLY B 1 102 ? 153.160 98.348 116.445 1.00 38.01 115 GLY A O 1
ATOM 4725 N N . GLU B 1 103 ? 151.218 98.134 117.516 1.00 37.22 116 GLU A N 1
ATOM 4726 C CA . GLU B 1 103 ? 150.962 99.573 117.681 1.00 37.22 116 GLU A CA 1
ATOM 4727 C C . GLU B 1 103 ? 151.936 100.280 118.648 1.00 37.22 116 GLU A C 1
ATOM 4728 O O . GLU B 1 103 ? 152.648 99.640 119.424 1.00 37.22 116 GLU A O 1
ATOM 4734 N N . SER B 1 104 ? 151.981 101.612 118.618 1.00 36.36 117 SER A N 1
ATOM 4735 C CA . SER B 1 104 ? 152.905 102.422 119.424 1.00 36.36 117 SER A CA 1
ATOM 4736 C C . SER B 1 104 ? 152.435 102.601 120.866 1.00 36.36 117 SER A C 1
ATOM 4737 O O . SER B 1 104 ? 153.159 102.217 121.782 1.00 36.36 117 SER A O 1
ATOM 4740 N N . SER B 1 105 ? 151.214 103.098 121.089 1.00 35.26 118 SER A N 1
ATOM 4741 C CA . SER B 1 105 ? 150.555 103.102 122.401 1.00 35.26 118 SER A CA 1
ATOM 4742 C C . SER B 1 105 ? 149.485 102.019 122.496 1.00 35.26 118 SER A C 1
ATOM 4743 O O . SER B 1 105 ? 148.738 101.782 121.557 1.00 35.26 118 SER A O 1
ATOM 4746 N N . TYR B 1 106 ? 149.449 101.330 123.632 1.00 32.29 119 TYR A N 1
ATOM 4747 C CA . TYR B 1 106 ? 148.586 100.200 123.934 1.00 32.29 119 TYR A CA 1
ATOM 4748 C C . TYR B 1 106 ? 148.433 100.046 125.448 1.00 32.29 119 TYR A C 1
ATOM 4749 O O . TYR B 1 106 ? 149.226 100.599 126.209 1.00 32.29 119 TYR A O 1
ATOM 4758 N N . ILE B 1 107 ? 147.438 99.297 125.911 1.00 31.07 120 ILE A N 1
ATOM 4759 C CA . ILE B 1 107 ? 147.287 98.963 127.326 1.00 31.07 120 ILE A CA 1
ATOM 4760 C C . ILE B 1 107 ? 147.661 97.509 127.521 1.00 31.07 120 ILE A C 1
ATOM 4761 O O . ILE B 1 107 ? 147.092 96.629 126.891 1.00 31.07 120 ILE A O 1
ATOM 4766 N N . ILE B 1 108 ? 148.588 97.228 128.425 1.00 32.59 121 ILE A N 1
ATOM 4767 C CA . ILE B 1 108 ? 148.869 95.873 128.876 1.00 32.59 121 ILE A CA 1
ATOM 4768 C C . ILE B 1 108 ? 148.255 95.671 130.254 1.00 32.59 121 ILE A C 1
ATOM 4769 O O . ILE B 1 108 ? 148.582 96.359 131.215 1.00 32.59 121 ILE A O 1
ATOM 4774 N N . PHE B 1 109 ? 147.323 94.735 130.352 1.00 31.22 122 PHE A N 1
ATOM 4775 C CA . PHE B 1 109 ? 146.679 94.377 131.599 1.00 31.22 122 PHE A CA 1
ATOM 4776 C C . PHE B 1 109 ? 147.496 93.283 132.265 1.00 31.22 122 PHE A C 1
ATOM 4777 O O . PHE B 1 109 ? 147.787 92.277 131.627 1.00 31.22 122 PHE A O 1
ATOM 4785 N N . GLN B 1 110 ? 147.879 93.465 133.525 1.00 36.28 123 GLN A N 1
ATOM 4786 C CA . GLN B 1 110 ? 148.705 92.536 134.297 1.00 36.28 123 GLN A CA 1
ATOM 4787 C C . GLN B 1 110 ? 148.181 92.377 135.716 1.00 36.28 123 GLN A C 1
ATOM 4788 O O . GLN B 1 110 ? 147.462 93.228 136.225 1.00 36.28 123 GLN A O 1
ATOM 4794 N N . GLN B 1 111 ? 148.553 91.298 136.385 1.00 39.30 124 GLN A N 1
ATOM 4795 C CA . GLN B 1 111 ? 148.349 91.119 137.810 1.00 39.30 124 GLN A CA 1
ATOM 4796 C C . GLN B 1 111 ? 149.604 91.558 138.576 1.00 39.30 124 GLN A C 1
ATOM 4797 O O . GLN B 1 111 ? 150.575 90.812 138.682 1.00 39.30 124 GLN A O 1
ATOM 4803 N N . PHE B 1 112 ? 149.577 92.766 139.122 1.00 40.19 125 PHE A N 1
ATOM 4804 C CA . PHE B 1 112 ? 150.546 93.259 140.096 1.00 40.19 125 PHE A CA 1
ATOM 4805 C C . PHE B 1 112 ? 149.853 93.517 141.439 1.00 40.19 125 PHE A C 1
ATOM 4806 O O . PHE B 1 112 ? 148.676 93.209 141.615 1.00 40.19 125 PHE A O 1
ATOM 4814 N N . ASP B 1 113 ? 150.576 94.047 142.422 1.00 43.58 126 ASP A N 1
ATOM 4815 C CA . ASP B 1 113 ? 150.003 94.406 143.720 1.00 43.58 126 ASP A CA 1
ATOM 4816 C C . ASP B 1 113 ? 149.034 95.584 143.567 1.00 43.58 126 ASP A C 1
ATOM 4817 O O . ASP B 1 113 ? 149.371 96.604 142.960 1.00 43.58 126 ASP A O 1
ATOM 4822 N N . GLY B 1 114 ? 147.829 95.449 144.118 1.00 41.20 127 GLY A N 1
ATOM 4823 C CA . GLY B 1 114 ? 146.767 96.444 144.012 1.00 41.20 127 GLY A CA 1
ATOM 4824 C C . GLY B 1 114 ? 146.163 96.564 142.617 1.00 41.20 127 GLY A C 1
ATOM 4825 O O . GLY B 1 114 ? 146.536 95.866 141.676 1.00 41.20 127 GLY A O 1
ATOM 4826 N N . CYS B 1 115 ? 145.202 97.466 142.474 1.00 41.00 128 CYS A N 1
ATOM 4827 C CA . CYS B 1 115 ? 144.463 97.683 141.236 1.00 41.00 128 CYS A CA 1
ATOM 4828 C C . CYS B 1 115 ? 144.606 99.145 140.843 1.00 41.00 128 CYS A C 1
ATOM 4829 O O . CYS B 1 115 ? 144.204 100.026 141.602 1.00 41.00 128 CYS A O 1
ATOM 4832 N N . TRP B 1 116 ? 145.258 99.413 139.716 1.00 36.70 129 TRP A N 1
ATOM 4833 C CA . TRP B 1 116 ? 145.674 100.763 139.336 1.00 36.70 129 TRP A CA 1
ATOM 4834 C C . TRP B 1 116 ? 145.925 100.905 137.838 1.00 36.70 129 TRP A C 1
ATOM 4835 O O . TRP B 1 116 ? 146.199 99.938 137.135 1.00 36.70 129 TRP A O 1
ATOM 4846 N N . SER B 1 117 ? 145.915 102.145 137.373 1.00 34.80 130 SER A N 1
ATOM 4847 C CA . SER B 1 117 ? 146.156 102.550 136.000 1.00 34.80 130 SER A CA 1
ATOM 4848 C C . SER B 1 117 ? 146.822 103.917 135.974 1.00 34.80 130 SER A C 1
ATOM 4849 O O . SER B 1 117 ? 146.545 104.757 136.825 1.00 34.80 130 SER A O 1
ATOM 4852 N N . GLU B 1 118 ? 147.633 104.186 134.959 1.00 37.18 131 GLU A N 1
ATOM 4853 C CA . GLU B 1 118 ? 148.011 105.552 134.588 1.00 37.18 131 GLU A CA 1
ATOM 4854 C C . GLU B 1 118 ? 146.793 106.328 134.053 1.00 37.18 131 GLU A C 1
ATOM 4855 O O . GLU B 1 118 ? 145.812 105.713 133.634 1.00 37.18 131 GLU A O 1
ATOM 4861 N N . VAL B 1 119 ? 146.836 107.664 134.039 1.00 33.57 132 VAL A N 1
ATOM 4862 C CA . VAL B 1 119 ? 145.717 108.490 133.566 1.00 33.57 132 VAL A CA 1
ATOM 4863 C C . VAL B 1 119 ? 145.994 109.077 132.186 1.00 33.57 132 VAL A C 1
ATOM 4864 O O . VAL B 1 119 ? 146.968 109.790 132.000 1.00 33.57 132 VAL A O 1
ATOM 4868 N N . GLY B 1 120 ? 145.130 108.785 131.213 1.00 33.31 133 GLY A N 1
ATOM 4869 C CA . GLY B 1 120 ? 145.292 109.154 129.804 1.00 33.31 133 GLY A CA 1
ATOM 4870 C C . GLY B 1 120 ? 146.264 108.257 129.027 1.00 33.31 133 GLY A C 1
ATOM 4871 O O . GLY B 1 120 ? 146.971 107.434 129.605 1.00 33.31 133 GLY A O 1
ATOM 4872 N N . ASP B 1 121 ? 146.335 108.439 127.710 1.00 34.88 134 ASP A N 1
ATOM 4873 C CA . ASP B 1 121 ? 147.294 107.777 126.816 1.00 34.88 134 ASP A CA 1
ATOM 4874 C C . ASP B 1 121 ? 148.724 108.179 127.154 1.00 34.88 134 ASP A C 1
ATOM 4875 O O . ASP B 1 121 ? 149.097 109.347 127.055 1.00 34.88 134 ASP A O 1
ATOM 4880 N N . GLN B 1 122 ? 149.533 107.208 127.554 1.00 36.13 135 GLN A N 1
ATOM 4881 C CA . GLN B 1 122 ? 150.979 107.308 127.627 1.00 36.13 135 GLN A CA 1
ATOM 4882 C C . GLN B 1 122 ? 151.538 106.663 126.354 1.00 36.13 135 GLN A C 1
ATOM 4883 O O . GLN B 1 122 ? 151.437 105.447 126.151 1.00 36.13 135 GLN A O 1
ATOM 4889 N N . HIS B 1 123 ? 152.153 107.466 125.492 1.00 36.11 136 HIS A N 1
ATOM 4890 C CA . HIS B 1 123 ? 152.312 107.131 124.074 1.00 36.11 136 HIS A CA 1
ATOM 4891 C C . HIS B 1 123 ? 153.209 105.922 123.751 1.00 36.11 136 HIS A C 1
ATOM 4892 O O . HIS B 1 123 ? 153.257 105.485 122.606 1.00 36.11 136 HIS A O 1
ATOM 4899 N N . VAL B 1 124 ? 153.919 105.382 124.741 1.00 36.63 137 VAL A N 1
ATOM 4900 C CA . VAL B 1 124 ? 154.838 104.236 124.651 1.00 36.63 137 VAL A CA 1
ATOM 4901 C C . VAL B 1 124 ? 154.237 102.898 125.129 1.00 36.63 137 VAL A C 1
ATOM 4902 O O . VAL B 1 124 ? 154.923 101.878 125.125 1.00 36.63 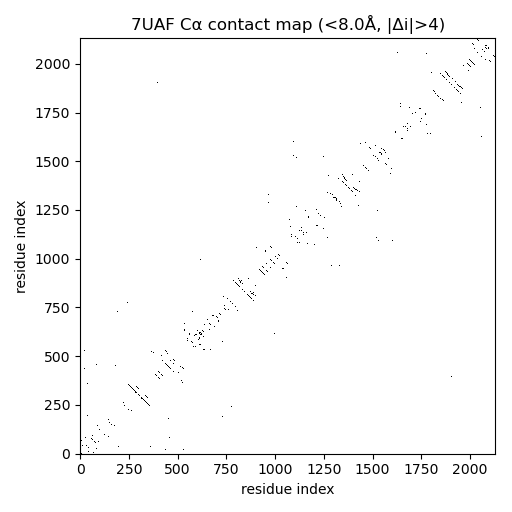137 VAL A O 1
ATOM 4906 N N . GLY B 1 125 ? 152.976 102.879 125.556 1.00 35.42 138 GLY A N 1
ATOM 4907 C CA . GLY B 1 125 ? 152.326 101.727 126.179 1.00 35.42 138 GLY A CA 1
ATOM 4908 C C . GLY B 1 125 ? 152.325 101.804 127.706 1.00 35.42 138 GLY A C 1
ATOM 4909 O O . GLY B 1 125 ? 153.242 102.357 128.302 1.00 35.42 138 GLY A O 1
ATOM 4910 N N . GLN B 1 126 ? 151.291 101.277 128.356 1.00 35.05 139 GLN A N 1
ATOM 4911 C CA . GLN B 1 126 ? 151.082 101.429 129.802 1.00 35.05 139 GLN A CA 1
ATOM 4912 C C . GLN B 1 126 ? 150.444 100.207 130.461 1.00 35.05 139 GLN A C 1
ATOM 4913 O O . GLN B 1 126 ? 149.691 99.473 129.837 1.00 35.05 139 GLN A O 1
ATOM 4919 N N . ASN B 1 127 ? 150.707 100.017 131.749 1.00 39.23 140 ASN A N 1
ATOM 4920 C CA . ASN B 1 127 ? 150.127 98.957 132.548 1.00 39.23 140 ASN A CA 1
ATOM 4921 C C . ASN B 1 127 ? 148.755 99.349 133.117 1.00 39.23 140 ASN A C 1
ATOM 4922 O O . ASN B 1 127 ? 148.585 100.459 133.619 1.00 39.23 140 ASN A O 1
ATOM 4927 N N . ILE B 1 128 ? 147.819 98.405 133.157 1.00 34.59 141 ILE A N 1
ATOM 4928 C CA . ILE B 1 128 ? 146.732 98.385 134.145 1.00 34.59 141 ILE A CA 1
ATOM 4929 C C . ILE B 1 128 ? 146.939 97.174 135.034 1.00 34.59 141 ILE A C 1
ATOM 4930 O O . ILE B 1 128 ? 146.999 96.055 134.538 1.00 34.59 141 ILE A O 1
ATOM 4935 N N . SER B 1 129 ? 147.033 97.369 136.343 1.00 37.11 142 SER A N 1
ATOM 4936 C CA . SER B 1 129 ? 147.003 96.266 137.295 1.00 37.11 142 SER A CA 1
ATOM 4937 C C . SER B 1 129 ? 145.583 95.872 137.660 1.00 37.11 142 SER A C 1
ATOM 4938 O O . SER B 1 129 ? 144.788 96.718 138.068 1.00 37.11 142 SER A O 1
ATOM 4941 N N . ILE B 1 130 ? 145.290 94.579 137.597 1.00 37.97 143 ILE A N 1
ATOM 4942 C CA . ILE B 1 130 ? 144.078 93.953 138.131 1.00 37.97 143 ILE A CA 1
ATOM 4943 C C . ILE B 1 130 ? 144.517 92.859 139.090 1.00 37.97 143 ILE A C 1
ATOM 4944 O O . ILE B 1 130 ? 144.891 91.764 138.678 1.00 37.97 143 ILE A O 1
ATOM 4949 N N . GLY B 1 131 ? 144.559 93.191 140.376 1.00 40.84 144 GLY A N 1
ATOM 4950 C CA . GLY B 1 131 ? 145.041 92.304 141.430 1.00 40.84 144 GLY A CA 1
ATOM 4951 C C . GLY B 1 131 ? 144.015 91.270 141.890 1.00 40.84 144 GLY A C 1
ATOM 4952 O O . GLY B 1 131 ? 142.886 91.203 141.397 1.00 40.84 144 GLY A O 1
ATOM 4953 N N . GLN B 1 132 ? 144.387 90.491 142.902 1.00 44.54 145 GLN A N 1
ATOM 4954 C CA . GLN B 1 132 ? 143.460 89.623 143.618 1.00 44.54 145 GLN A CA 1
ATOM 4955 C C . GLN B 1 132 ? 142.300 90.446 144.198 1.00 44.54 145 GLN A C 1
ATOM 4956 O O . GLN B 1 132 ? 142.513 91.502 144.791 1.00 44.54 145 GLN A O 1
ATOM 4962 N N . GLY B 1 133 ? 141.068 89.975 144.017 1.00 43.33 146 GLY A N 1
ATOM 4963 C CA . GLY B 1 133 ? 139.854 90.650 144.482 1.00 43.33 146 GLY A CA 1
ATOM 4964 C C . GLY B 1 133 ? 139.338 91.796 143.603 1.00 43.33 146 GLY A C 1
ATOM 4965 O O . GLY B 1 133 ? 138.378 92.455 143.992 1.00 43.33 146 GLY A O 1
ATOM 4966 N N . CYS B 1 134 ? 139.952 91.992 142.435 1.00 42.32 147 CYS A N 1
ATOM 4967 C CA . CYS B 1 134 ? 139.537 93.110 141.549 1.00 42.32 147 CYS A CA 1
ATOM 4968 C C . CYS B 1 134 ? 139.005 92.578 140.220 1.00 42.32 147 CYS A C 1
ATOM 4969 O O . CYS B 1 134 ? 138.862 93.391 139.299 1.00 42.32 147 CYS A O 1
ATOM 4972 N N . ALA B 1 135 ? 138.697 91.282 140.134 1.00 37.21 148 ALA A N 1
ATOM 4973 C CA . ALA B 1 135 ? 138.096 90.762 138.886 1.00 37.21 148 ALA A CA 1
ATOM 4974 C C . ALA B 1 135 ? 136.593 91.043 138.927 1.00 37.21 148 ALA A C 1
ATOM 4975 O O . ALA B 1 135 ? 135.810 90.074 138.983 1.00 37.21 148 ALA A O 1
ATOM 4977 N N . TYR B 1 136 ? 136.215 92.326 138.885 1.00 34.98 149 TYR A N 1
ATOM 4978 C CA . TYR B 1 136 ? 134.784 92.716 138.957 1.00 34.98 149 TYR A CA 1
ATOM 4979 C C . TYR B 1 136 ? 134.504 93.793 137.909 1.00 34.98 149 TYR A C 1
ATOM 4980 O O . TYR B 1 136 ? 135.332 94.711 137.775 1.00 34.98 149 TYR A O 1
ATOM 4989 N N . LYS B 1 137 ? 133.375 93.686 137.207 1.00 32.22 150 LYS A N 1
ATOM 4990 C CA . LYS B 1 137 ? 133.026 94.614 136.119 1.00 32.22 150 LYS A CA 1
ATOM 4991 C C . LYS B 1 137 ? 133.296 96.068 136.490 1.00 32.22 150 LYS A C 1
ATOM 4992 O O . LYS B 1 137 ? 134.074 96.731 135.825 1.00 32.22 150 LYS A O 1
ATOM 4998 N N . ALA B 1 138 ? 132.719 96.521 137.594 1.00 33.05 151 ALA A N 1
ATOM 4999 C CA . ALA B 1 138 ? 132.810 97.888 138.068 1.00 33.05 151 ALA A CA 1
ATOM 5000 C C . ALA B 1 138 ? 134.250 98.341 138.359 1.00 33.05 151 ALA A C 1
ATOM 5001 O O . ALA B 1 138 ? 134.629 99.454 138.016 1.00 33.05 151 ALA A O 1
ATOM 5003 N N . ILE B 1 139 ? 135.080 97.476 138.936 1.00 34.11 152 ILE A N 1
ATOM 5004 C CA . ILE B 1 139 ? 136.491 97.780 139.172 1.00 34.11 152 ILE A CA 1
ATOM 5005 C C . ILE B 1 139 ? 137.261 97.846 137.853 1.00 34.11 152 ILE A C 1
ATOM 5006 O O . ILE B 1 139 ? 138.037 98.773 137.657 1.00 34.11 152 ILE A O 1
ATOM 5011 N N . ILE B 1 140 ? 137.038 96.921 136.922 1.00 32.19 153 ILE A N 1
ATOM 5012 C CA . ILE B 1 140 ? 137.732 96.958 135.637 1.00 32.19 153 ILE A CA 1
ATOM 5013 C C . ILE B 1 140 ? 137.331 98.207 134.841 1.00 32.19 153 ILE A C 1
ATOM 5014 O O . ILE B 1 140 ? 138.177 98.891 134.278 1.00 32.19 153 ILE A O 1
ATOM 5019 N N . GLU B 1 141 ? 136.051 98.553 134.843 1.00 32.86 154 GLU A N 1
ATOM 5020 C CA . GLU B 1 141 ? 135.533 99.780 134.255 1.00 32.86 154 GLU A CA 1
ATOM 5021 C C . GLU B 1 141 ? 136.156 101.030 134.869 1.00 32.86 154 GLU A C 1
ATOM 5022 O O . GLU B 1 141 ? 136.520 101.949 134.142 1.00 32.86 154 GLU A O 1
ATOM 5028 N N . HIS B 1 142 ? 136.350 101.061 136.183 1.00 32.76 155 HIS A N 1
ATOM 5029 C CA . HIS B 1 142 ? 137.021 102.160 136.863 1.00 32.76 155 HIS A CA 1
ATOM 5030 C C . HIS B 1 142 ? 138.480 102.324 136.419 1.00 32.76 155 HIS A C 1
ATOM 5031 O O . HIS B 1 142 ? 138.931 103.438 136.176 1.00 32.76 155 HIS A O 1
ATOM 5038 N N . GLU B 1 143 ? 139.240 101.243 136.270 1.00 32.97 156 GLU A N 1
ATOM 5039 C CA . GLU B 1 143 ? 140.607 101.335 135.759 1.00 32.97 156 GLU A CA 1
ATOM 5040 C C . GLU B 1 143 ? 140.669 101.765 134.300 1.00 32.97 156 GLU A C 1
ATOM 5041 O O . GLU B 1 143 ? 141.494 102.588 133.927 1.00 32.97 156 GLU A O 1
ATOM 5047 N N . ILE B 1 144 ? 139.770 101.269 133.459 1.00 30.35 157 ILE A N 1
ATOM 5048 C CA . ILE B 1 144 ? 139.707 101.681 132.063 1.00 30.35 157 ILE A CA 1
ATOM 5049 C C . ILE B 1 144 ? 139.334 103.167 131.943 1.00 30.35 157 ILE A C 1
ATOM 5050 O O . ILE B 1 144 ? 139.917 103.878 131.130 1.00 30.35 157 ILE A O 1
ATOM 5055 N N . LEU B 1 145 ? 138.447 103.690 132.785 1.00 30.38 158 LEU A N 1
ATOM 5056 C CA . LEU B 1 145 ? 138.180 105.118 132.861 1.00 30.38 158 LEU A CA 1
ATOM 5057 C C . LEU B 1 145 ? 139.408 105.942 133.268 1.00 30.38 158 LEU A C 1
ATOM 5058 O O . LEU B 1 145 ? 139.612 107.013 132.698 1.00 30.38 158 LEU A O 1
ATOM 5063 N N . HIS B 1 146 ? 140.292 105.457 134.143 1.00 31.04 159 HIS A N 1
ATOM 5064 C CA . HIS B 1 146 ? 141.589 106.101 134.331 1.00 31.04 159 HIS A CA 1
ATOM 5065 C C . HIS B 1 146 ? 142.410 106.149 133.038 1.00 31.04 159 HIS A C 1
ATOM 5066 O O . HIS B 1 146 ? 142.801 107.231 132.610 1.00 31.04 159 HIS A O 1
ATOM 5073 N N . ALA B 1 147 ? 142.609 105.034 132.346 1.00 31.26 160 ALA A N 1
ATOM 5074 C CA . ALA B 1 147 ? 143.342 105.025 131.092 1.00 31.26 160 ALA A CA 1
ATOM 5075 C C . ALA B 1 147 ? 142.736 105.929 130.019 1.00 31.26 160 ALA A C 1
ATOM 5076 O O . ALA B 1 147 ? 143.475 106.557 129.270 1.00 31.26 160 ALA A O 1
ATOM 5078 N N . LEU B 1 148 ? 141.411 106.045 129.952 1.00 31.58 161 LEU A N 1
ATOM 5079 C CA . LEU B 1 148 ? 140.710 106.935 129.030 1.00 31.58 161 LEU A CA 1
ATOM 5080 C C . LEU B 1 148 ? 140.856 108.419 129.374 1.00 31.58 161 LEU A C 1
ATOM 5081 O O . LEU B 1 148 ? 140.696 109.248 128.482 1.00 31.58 161 LEU A O 1
ATOM 5086 N N . GLY B 1 149 ? 141.201 108.768 130.608 1.00 31.64 162 GLY A N 1
ATOM 5087 C CA . GLY B 1 149 ? 141.593 110.121 130.991 1.00 31.64 162 GLY A CA 1
ATOM 5088 C C . GLY B 1 149 ? 140.917 110.698 132.220 1.00 31.64 162 GLY A C 1
ATOM 5089 O O . GLY B 1 149 ? 140.973 111.908 132.397 1.00 31.64 162 GLY A O 1
ATOM 5090 N N . PHE B 1 150 ? 140.264 109.904 133.060 1.00 31.43 163 PHE A N 1
ATOM 5091 C CA . PHE B 1 150 ? 139.501 110.387 134.205 1.00 31.43 163 PHE A CA 1
ATOM 5092 C C . PHE B 1 150 ? 140.201 110.164 135.545 1.00 31.43 163 PHE A C 1
ATOM 5093 O O . PHE B 1 150 ? 140.703 109.081 135.823 1.00 31.43 163 PHE A O 1
ATOM 5101 N N . TYR B 1 151 ? 140.211 111.174 136.409 1.00 31.70 164 TYR A N 1
ATOM 5102 C CA . TYR B 1 151 ? 140.577 111.042 137.818 1.00 31.70 164 TYR A CA 1
ATOM 5103 C C . TYR B 1 151 ? 139.366 110.642 138.665 1.00 31.70 164 TYR A C 1
ATOM 5104 O O . TYR B 1 151 ? 138.245 110.553 138.169 1.00 31.70 164 TYR A O 1
ATOM 5113 N N . HIS B 1 152 ? 139.545 110.395 139.954 1.00 32.87 165 HIS A N 1
ATOM 5114 C CA . HIS B 1 152 ? 138.413 110.175 140.851 1.00 32.87 165 HIS A CA 1
ATOM 5115 C C . HIS B 1 152 ? 137.505 111.405 140.955 1.00 32.87 165 HIS A C 1
ATOM 5116 O O . HIS B 1 152 ? 137.944 112.535 140.774 1.00 32.87 165 HIS A O 1
ATOM 5123 N N . GLU B 1 153 ? 136.230 111.225 141.265 1.00 33.96 166 GLU A N 1
ATOM 5124 C CA . GLU B 1 153 ? 135.287 112.342 141.375 1.00 33.96 166 GLU A CA 1
ATOM 5125 C C . GLU B 1 153 ? 135.622 113.247 142.563 1.00 33.96 166 GLU A C 1
ATOM 5126 O O . GLU B 1 153 ? 135.617 114.464 142.429 1.00 33.96 166 GLU A O 1
ATOM 5132 N N . GLN B 1 154 ? 136.085 112.688 143.683 1.00 33.12 167 GLN A N 1
ATOM 5133 C CA . GLN B 1 154 ? 136.615 113.473 144.792 1.00 33.12 167 GLN A CA 1
ATOM 5134 C C . GLN B 1 154 ? 137.918 114.218 144.472 1.00 33.12 167 GLN A C 1
ATOM 5135 O O . GLN B 1 154 ? 138.396 114.965 145.311 1.00 33.12 167 GLN A O 1
ATOM 5141 N N . SER B 1 155 ? 138.507 114.053 143.289 1.00 33.27 168 SER A N 1
ATOM 5142 C CA . SER B 1 155 ? 139.651 114.834 142.815 1.00 33.27 168 SER A CA 1
ATOM 5143 C C . SER B 1 155 ? 139.269 116.044 141.979 1.00 33.27 168 SER A C 1
ATOM 5144 O O . SER B 1 155 ? 140.159 116.768 141.538 1.00 33.27 168 SER A O 1
ATOM 5147 N N . ARG B 1 156 ? 137.979 116.305 141.755 1.00 32.50 169 ARG A N 1
ATOM 5148 C CA . ARG B 1 156 ? 137.509 117.515 141.065 1.00 32.50 169 ARG A CA 1
ATOM 5149 C C . ARG B 1 156 ? 137.993 118.776 141.761 1.00 32.50 169 ARG A C 1
ATOM 5150 O O . ARG B 1 156 ? 138.275 118.770 142.954 1.00 32.50 169 ARG A O 1
ATOM 5158 N N . THR B 1 157 ? 138.050 119.880 141.028 1.00 34.56 170 THR A N 1
ATOM 5159 C CA . THR B 1 157 ? 138.509 121.166 141.565 1.00 34.56 170 THR A CA 1
ATOM 5160 C C . THR B 1 157 ? 137.503 121.762 142.554 1.00 34.56 170 THR A C 1
ATOM 5161 O O . THR B 1 157 ? 137.886 122.424 143.508 1.00 34.56 170 THR A O 1
ATOM 5165 N N . ASP B 1 158 ? 136.213 121.487 142.370 1.00 35.38 171 ASP A N 1
ATOM 5166 C CA . ASP B 1 158 ? 135.101 121.923 143.225 1.00 35.38 171 ASP A CA 1
ATOM 5167 C C . ASP B 1 158 ? 134.727 120.923 144.339 1.00 35.38 171 ASP A C 1
ATOM 5168 O O . ASP B 1 158 ? 133.754 121.133 145.057 1.00 35.38 171 ASP A O 1
ATOM 5173 N N . ARG B 1 159 ? 135.488 119.840 144.530 1.00 32.97 172 ARG A N 1
ATOM 5174 C CA . ARG B 1 159 ? 135.107 118.725 145.413 1.00 32.97 172 ARG A CA 1
ATOM 5175 C C . ARG B 1 159 ? 134.845 119.126 146.868 1.00 32.97 172 ARG A C 1
ATOM 5176 O O . ARG B 1 159 ? 133.985 118.548 147.518 1.00 32.97 172 ARG A O 1
ATOM 5184 N N . ASP B 1 160 ? 135.548 120.133 147.370 1.00 34.38 173 ASP A N 1
ATOM 5185 C CA . ASP B 1 160 ? 135.379 120.643 148.730 1.00 34.38 173 ASP A CA 1
ATOM 5186 C C . ASP B 1 160 ? 133.972 121.197 148.998 1.00 34.38 173 ASP A C 1
ATOM 5187 O O . ASP B 1 160 ? 133.567 121.303 150.145 1.00 34.38 173 ASP A O 1
ATOM 5192 N N . ASP B 1 161 ? 133.197 121.532 147.971 1.00 34.03 174 ASP A N 1
ATOM 5193 C CA . ASP B 1 161 ? 131.810 121.954 148.119 1.00 34.03 174 ASP A CA 1
ATOM 5194 C C . ASP B 1 161 ? 130.874 120.779 148.455 1.00 34.03 174 ASP A C 1
ATOM 5195 O O . ASP B 1 161 ? 129.767 121.002 148.932 1.00 34.03 174 ASP A O 1
ATOM 5200 N N . TYR B 1 162 ? 131.302 119.534 148.228 1.00 31.75 175 TYR A N 1
ATOM 5201 C CA . TYR B 1 162 ? 130.456 118.346 148.265 1.00 31.75 175 TYR A CA 1
ATOM 5202 C C . TYR B 1 162 ? 130.906 117.298 149.279 1.00 31.75 175 TYR A C 1
ATOM 5203 O O . TYR B 1 162 ? 130.059 116.602 149.836 1.00 31.75 175 TYR A O 1
ATOM 5212 N N . VAL B 1 163 ? 132.206 117.177 149.542 1.00 32.72 176 VAL A N 1
ATOM 5213 C CA . VAL B 1 163 ? 132.788 116.132 150.397 1.00 32.72 176 VAL A CA 1
ATOM 5214 C C . VAL B 1 163 ? 133.824 116.662 151.379 1.00 32.72 176 VAL A C 1
ATOM 5215 O O . VAL B 1 163 ? 134.506 117.645 151.119 1.00 32.72 176 VAL A O 1
ATOM 5219 N N . ASN B 1 164 ? 133.967 115.976 152.508 1.00 35.70 177 ASN A N 1
ATOM 5220 C CA . ASN B 1 164 ? 135.037 116.153 153.483 1.00 35.70 177 ASN A CA 1
ATOM 5221 C C . ASN B 1 164 ? 136.052 115.031 153.308 1.00 35.70 177 ASN A C 1
ATOM 5222 O O . ASN B 1 164 ? 135.652 113.872 153.234 1.00 35.70 177 ASN A O 1
ATOM 5227 N N . ILE B 1 165 ? 137.345 115.349 153.260 1.00 38.45 178 ILE A N 1
ATOM 5228 C CA . ILE B 1 165 ? 138.422 114.353 153.249 1.00 38.45 178 ILE A CA 1
ATOM 5229 C C . ILE B 1 165 ? 139.107 114.351 154.610 1.00 38.45 178 ILE A C 1
ATOM 5230 O O . ILE B 1 165 ? 139.538 115.393 155.098 1.00 38.45 178 ILE A O 1
ATOM 5235 N N . TRP B 1 166 ? 139.229 113.181 155.219 1.00 38.51 179 TRP A N 1
ATOM 5236 C CA . TRP B 1 166 ? 139.823 112.980 156.536 1.00 38.51 179 TRP A CA 1
ATOM 5237 C C . TRP B 1 166 ? 141.238 112.419 156.403 1.00 38.51 179 TRP A C 1
ATOM 5238 O O . TRP B 1 166 ? 141.469 111.221 156.528 1.00 38.51 179 TRP A O 1
ATOM 5249 N N . TRP B 1 167 ? 142.205 113.291 156.107 1.00 40.44 180 TRP A N 1
ATOM 5250 C CA . TRP B 1 167 ? 143.576 112.905 155.755 1.00 40.44 180 TRP A CA 1
ATOM 5251 C C . TRP B 1 167 ? 144.271 112.050 156.804 1.00 40.44 180 TRP A C 1
ATOM 5252 O O . TRP B 1 167 ? 144.951 111.085 156.464 1.00 40.44 180 TRP A O 1
ATOM 5263 N N . ASP B 1 168 ? 144.075 112.361 158.081 1.00 42.68 181 ASP A N 1
ATOM 5264 C CA . ASP B 1 168 ? 144.670 111.611 159.185 1.00 42.68 181 ASP A CA 1
ATOM 5265 C C . ASP B 1 168 ? 144.155 110.167 159.290 1.00 42.68 181 ASP A C 1
ATOM 5266 O O . ASP B 1 168 ? 144.780 109.348 159.962 1.00 42.68 181 ASP A O 1
ATOM 5271 N N . GLN B 1 169 ? 143.084 109.816 158.578 1.00 40.78 182 GLN A N 1
ATOM 5272 C CA . GLN B 1 169 ? 142.559 108.468 158.458 1.00 40.78 182 GLN A CA 1
ATOM 5273 C C . GLN B 1 169 ? 143.142 107.673 157.293 1.00 40.78 182 GLN A C 1
ATOM 5274 O O . GLN B 1 169 ? 142.951 106.465 157.267 1.00 40.78 182 GLN A O 1
ATOM 5280 N N . ILE B 1 170 ? 143.833 108.277 156.333 1.00 40.26 183 ILE A N 1
ATOM 5281 C CA . ILE B 1 170 ? 144.300 107.563 155.143 1.00 40.26 183 ILE A CA 1
ATOM 5282 C C . ILE B 1 170 ? 145.546 106.725 155.461 1.00 40.26 183 ILE A C 1
ATOM 5283 O O . ILE B 1 170 ? 146.519 107.230 156.020 1.00 40.26 183 ILE A O 1
ATOM 5288 N N . LEU B 1 171 ? 145.543 105.452 155.075 1.00 40.34 184 LEU A N 1
ATOM 5289 C CA . LEU B 1 171 ? 146.699 104.558 155.134 1.00 40.34 184 LEU A CA 1
ATOM 5290 C C . LEU B 1 171 ? 147.854 105.073 154.277 1.00 40.34 184 LEU A C 1
ATOM 5291 O O . LEU B 1 171 ? 147.654 105.568 153.171 1.00 40.34 184 LEU A O 1
ATOM 5296 N N . SER B 1 172 ? 149.082 104.937 154.778 1.00 41.58 185 SER A N 1
ATOM 5297 C CA . SER B 1 172 ? 150.271 105.511 154.143 1.00 41.58 185 SER A CA 1
ATOM 5298 C C . SER B 1 172 ? 150.464 105.008 152.711 1.00 41.58 185 SER A C 1
ATOM 5299 O O . SER B 1 172 ? 150.298 103.824 152.422 1.00 41.58 185 SER A O 1
ATOM 5302 N N . GLY B 1 173 ? 150.802 105.918 151.803 1.00 40.58 186 GLY A N 1
ATOM 5303 C CA . GLY B 1 173 ? 151.016 105.636 150.385 1.00 40.58 186 GLY A CA 1
ATOM 5304 C C . GLY B 1 173 ? 149.768 105.705 149.504 1.00 40.58 186 GLY A C 1
ATOM 5305 O O . GLY B 1 173 ? 149.908 105.671 148.285 1.00 40.58 186 GLY A O 1
ATOM 5306 N N . TYR B 1 174 ? 148.564 105.829 150.070 1.00 39.91 187 TYR A N 1
ATOM 5307 C CA . TYR B 1 174 ? 147.313 105.908 149.300 1.00 39.91 187 TYR A CA 1
ATOM 5308 C C . TYR B 1 174 ? 146.755 107.319 149.132 1.00 39.91 187 TYR A C 1
ATOM 5309 O O . TYR B 1 174 ? 145.789 107.507 148.398 1.00 39.91 187 TYR A O 1
ATOM 5318 N N . GLN B 1 175 ? 147.337 108.324 149.778 1.00 40.35 188 GLN A N 1
ATOM 5319 C CA . GLN B 1 175 ? 146.793 109.680 149.846 1.00 40.35 188 GLN A CA 1
ATOM 5320 C C . GLN B 1 175 ? 146.650 110.393 148.494 1.00 40.35 188 GLN A C 1
ATOM 5321 O O . GLN B 1 175 ? 145.754 111.212 148.341 1.00 40.35 188 GLN A O 1
ATOM 5327 N N . HIS B 1 176 ? 147.437 110.058 147.474 1.00 40.07 189 HIS A N 1
ATOM 5328 C CA . HIS B 1 176 ? 147.333 110.667 146.141 1.00 40.07 189 HIS A CA 1
ATOM 5329 C C . HIS B 1 176 ? 146.010 110.365 145.425 1.00 40.07 189 HIS A C 1
ATOM 5330 O O . HIS B 1 176 ? 145.567 111.151 144.595 1.00 40.07 189 HIS A O 1
ATOM 5337 N N . ASN B 1 177 ? 145.314 109.291 145.792 1.00 38.58 190 ASN A N 1
ATOM 5338 C CA . ASN B 1 177 ? 143.956 109.016 145.324 1.00 38.58 190 ASN A CA 1
ATOM 5339 C C . ASN B 1 177 ? 142.930 110.072 145.776 1.00 38.58 190 ASN A C 1
ATOM 5340 O O . ASN B 1 177 ? 141.827 110.117 145.241 1.00 38.58 190 ASN A O 1
ATOM 5345 N N . PHE B 1 178 ? 143.279 110.895 146.762 1.00 38.24 191 PHE A N 1
ATOM 5346 C CA . PHE B 1 178 ? 142.441 111.918 147.373 1.00 38.24 191 PHE A CA 1
ATOM 5347 C C . PHE B 1 178 ? 142.910 113.338 147.041 1.00 38.24 191 PHE A C 1
ATOM 5348 O O . PHE B 1 178 ? 142.302 114.296 147.505 1.00 38.24 191 PHE A O 1
ATOM 5356 N N . ASP B 1 179 ? 143.944 113.520 146.221 1.00 38.10 192 ASP A N 1
ATOM 5357 C CA . ASP B 1 179 ? 144.369 114.833 145.727 1.00 38.10 192 ASP A CA 1
ATOM 5358 C C . ASP B 1 179 ? 143.301 115.497 144.856 1.00 38.10 192 ASP A C 1
ATOM 5359 O O . ASP B 1 179 ? 142.585 114.824 144.123 1.00 38.10 192 ASP A O 1
ATOM 5364 N N . THR B 1 180 ? 143.216 116.823 144.894 1.00 36.03 193 THR A N 1
ATOM 5365 C CA . THR B 1 180 ? 142.398 117.639 143.989 1.00 36.03 193 THR A CA 1
ATOM 5366 C C . THR B 1 180 ? 143.289 118.330 142.960 1.00 36.03 193 THR A C 1
ATOM 5367 O O . THR B 1 180 ? 144.362 118.822 143.299 1.00 36.03 193 THR A O 1
ATOM 5371 N N . TYR B 1 181 ? 142.873 118.349 141.699 1.00 36.36 194 TYR A N 1
ATOM 5372 C CA . TYR B 1 181 ? 143.640 118.923 140.595 1.00 36.36 194 TYR A CA 1
ATOM 5373 C C . TYR B 1 181 ? 142.997 120.214 140.096 1.00 36.36 194 TYR A C 1
ATOM 5374 O O . TYR B 1 181 ? 141.779 120.383 140.137 1.00 36.36 194 TYR A O 1
ATOM 5383 N N . ASP B 1 182 ? 143.822 121.160 139.671 1.00 39.63 195 ASP A N 1
ATOM 5384 C CA . ASP B 1 182 ? 143.373 122.471 139.220 1.00 39.63 195 ASP A CA 1
ATOM 5385 C C . ASP B 1 182 ? 142.687 122.450 137.845 1.00 39.63 195 ASP A C 1
ATOM 5386 O O . ASP B 1 182 ? 142.803 121.513 137.058 1.00 39.63 195 ASP A O 1
ATOM 5391 N N . ASP B 1 183 ? 141.961 123.521 137.552 1.00 40.69 196 ASP A N 1
ATOM 5392 C CA . ASP B 1 183 ? 141.211 123.688 136.308 1.00 40.69 196 ASP A CA 1
ATOM 5393 C C . ASP B 1 183 ? 142.091 123.808 135.047 1.00 40.69 196 ASP A C 1
ATOM 5394 O O . ASP B 1 183 ? 141.564 123.707 133.941 1.00 40.69 196 ASP A O 1
ATOM 5399 N N . SER B 1 184 ? 143.410 123.973 135.168 1.00 40.61 197 SER A N 1
ATOM 5400 C CA . SER B 1 184 ? 144.334 123.916 134.039 1.00 40.61 197 SER A CA 1
ATOM 5401 C C . SER B 1 184 ? 144.680 122.475 133.677 1.00 40.61 197 SER A C 1
ATOM 5402 O O . SER B 1 184 ? 144.813 122.155 132.497 1.00 40.61 197 SER A O 1
ATOM 5405 N N . LEU B 1 185 ? 144.767 121.575 134.662 1.00 38.39 198 LEU A N 1
ATOM 5406 C CA . LEU B 1 185 ? 144.943 120.141 134.432 1.00 38.39 198 LEU A CA 1
ATOM 5407 C C . LEU B 1 185 ? 143.650 119.456 133.997 1.00 38.39 198 LEU A C 1
ATOM 5408 O O . LEU B 1 185 ? 143.685 118.644 133.077 1.00 38.39 198 LEU A O 1
ATOM 5413 N N . ILE B 1 186 ? 142.526 119.738 134.653 1.00 36.64 199 ILE A N 1
ATOM 5414 C CA . ILE B 1 186 ? 141.290 118.960 134.492 1.00 36.64 199 ILE A CA 1
ATOM 5415 C C . ILE B 1 186 ? 140.058 119.792 134.126 1.00 36.64 199 ILE A C 1
ATOM 5416 O O . ILE B 1 186 ? 139.883 120.919 134.567 1.00 36.64 199 ILE A O 1
ATOM 5421 N N . THR B 1 187 ? 139.187 119.209 133.309 1.00 36.36 200 THR A N 1
ATOM 5422 C CA . THR B 1 187 ? 137.873 119.721 132.899 1.00 36.36 200 THR A CA 1
ATOM 5423 C C . THR B 1 187 ? 136.767 119.094 133.740 1.00 36.36 200 THR A C 1
ATOM 5424 O O . THR B 1 187 ? 136.833 117.916 134.095 1.00 36.36 200 THR A O 1
ATOM 5428 N N . ASP B 1 188 ? 135.701 119.834 134.036 1.00 35.20 201 ASP A N 1
ATOM 5429 C CA . ASP B 1 188 ? 134.434 119.262 134.518 1.00 35.20 201 ASP A CA 1
ATOM 5430 C C . ASP B 1 188 ? 133.565 118.696 133.379 1.00 35.20 201 ASP A C 1
ATOM 5431 O O . ASP B 1 188 ? 132.557 118.049 133.648 1.00 35.20 201 ASP A O 1
ATOM 5436 N N . LEU B 1 189 ? 133.930 118.965 132.121 1.00 33.68 202 LEU A N 1
ATOM 5437 C CA . LEU B 1 189 ? 133.163 118.700 130.902 1.00 33.68 202 LEU A CA 1
ATOM 5438 C C . LEU B 1 189 ? 131.763 119.326 130.921 1.00 33.68 202 LEU A C 1
ATOM 5439 O O . LEU B 1 189 ? 130.843 118.790 130.315 1.00 33.68 202 LEU A O 1
ATOM 5444 N N . ASN B 1 190 ? 131.583 120.435 131.633 1.00 31.34 203 ASN A N 1
ATOM 5445 C CA . ASN B 1 190 ? 130.307 121.079 131.935 1.00 31.34 203 ASN A CA 1
ATOM 5446 C C . ASN B 1 190 ? 129.303 120.125 132.605 1.00 31.34 203 ASN A C 1
ATOM 5447 O O . ASN B 1 190 ? 128.157 120.015 132.173 1.00 31.34 203 ASN A O 1
ATOM 5452 N N . THR B 1 191 ? 129.738 119.395 133.634 1.00 31.42 204 THR A N 1
ATOM 5453 C CA . THR B 1 191 ? 128.908 118.454 134.403 1.00 31.42 204 THR A CA 1
ATOM 5454 C C . THR B 1 191 ? 128.929 118.754 135.897 1.00 31.42 204 THR A C 1
ATOM 5455 O O . THR B 1 191 ? 129.972 119.134 136.429 1.00 31.42 204 THR A O 1
ATOM 5459 N N . PRO B 1 192 ? 127.815 118.556 136.618 1.00 30.45 205 PRO A N 1
ATOM 5460 C CA . PRO B 1 192 ? 127.774 118.654 138.068 1.00 30.45 205 PRO A CA 1
ATOM 5461 C C . PRO B 1 192 ? 128.558 117.531 138.748 1.00 30.45 205 PRO A C 1
ATOM 5462 O O . PRO B 1 192 ? 128.882 116.517 138.136 1.00 30.45 205 PRO A O 1
ATOM 5466 N N . TYR B 1 193 ? 128.880 117.712 140.022 1.00 31.16 206 TYR A N 1
ATOM 5467 C CA . TYR B 1 193 ? 129.501 116.689 140.854 1.00 31.16 206 TYR A CA 1
ATOM 5468 C C . TYR B 1 193 ? 128.545 115.516 141.055 1.00 31.16 206 TYR A C 1
ATOM 5469 O O . TYR B 1 193 ? 127.403 115.705 141.469 1.00 31.16 206 TYR A O 1
ATOM 5478 N N . ASP B 1 194 ? 128.989 114.302 140.758 1.00 33.50 207 ASP A N 1
ATOM 5479 C CA . ASP B 1 194 ? 128.155 113.119 140.788 1.00 33.50 207 ASP A CA 1
ATOM 5480 C C . ASP B 1 194 ? 128.527 112.180 141.936 1.00 33.50 207 ASP A C 1
ATOM 5481 O O . ASP B 1 194 ? 129.452 111.378 141.846 1.00 33.50 207 ASP A O 1
ATOM 5486 N N . TYR B 1 195 ? 127.726 112.201 142.993 1.00 32.22 208 TYR A N 1
ATOM 5487 C CA . TYR B 1 195 ? 127.803 111.237 144.080 1.00 32.22 208 TYR A CA 1
ATOM 5488 C C . TYR B 1 195 ? 127.641 109.787 143.615 1.00 32.22 208 TYR A C 1
ATOM 5489 O O . TYR B 1 195 ? 128.255 108.896 144.183 1.00 32.22 208 TYR A O 1
ATOM 5498 N N . GLU B 1 196 ? 126.842 109.528 142.582 1.00 35.32 209 GLU A N 1
ATOM 5499 C CA . GLU B 1 196 ? 126.557 108.201 142.029 1.00 35.32 209 GLU A CA 1
ATOM 5500 C C . GLU B 1 196 ? 127.628 107.750 141.022 1.00 35.32 209 GLU A C 1
ATOM 5501 O O . GLU B 1 196 ? 127.501 106.698 140.409 1.00 35.32 209 GLU A O 1
ATOM 5507 N N . SER B 1 197 ? 128.717 108.494 140.851 1.00 34.11 210 SER A N 1
ATOM 5508 C CA . SER B 1 197 ? 129.782 108.172 139.910 1.00 34.11 210 SER A CA 1
ATOM 5509 C C . SER B 1 197 ? 130.550 106.915 140.293 1.00 34.11 210 SER A C 1
ATOM 5510 O O . SER B 1 197 ? 130.879 106.702 141.457 1.00 34.11 210 SER A O 1
ATOM 5513 N N . LEU B 1 198 ? 130.937 106.123 139.300 1.00 34.10 211 LEU A N 1
ATOM 5514 C CA . LEU B 1 198 ? 131.827 104.972 139.420 1.00 34.10 211 LEU A CA 1
ATOM 5515 C C . LEU B 1 198 ? 133.259 105.371 139.812 1.00 34.10 211 LEU A C 1
ATOM 5516 O O . LEU B 1 198 ? 134.031 104.569 140.323 1.00 34.10 211 LEU A O 1
ATOM 5521 N N . MET B 1 199 ? 133.616 106.630 139.593 1.00 33.41 212 MET A N 1
ATOM 5522 C CA . MET B 1 199 ? 134.901 107.218 139.949 1.00 33.41 212 MET A CA 1
ATOM 5523 C C . MET B 1 199 ? 134.922 107.827 141.352 1.00 33.41 212 MET A C 1
ATOM 5524 O O . MET B 1 199 ? 135.935 108.391 141.734 1.00 33.41 212 MET A O 1
ATOM 5529 N N . HIS B 1 200 ? 133.856 107.743 142.139 1.00 32.97 213 HIS A N 1
ATOM 5530 C CA . HIS B 1 200 ? 133.821 108.233 143.513 1.00 32.97 213 HIS A CA 1
ATOM 5531 C C . HIS B 1 200 ? 134.142 107.113 144.506 1.00 32.97 213 HIS A C 1
ATOM 5532 O O . HIS B 1 200 ? 133.589 106.025 144.408 1.00 32.97 213 HIS A O 1
ATOM 5539 N N . TYR B 1 201 ? 134.999 107.369 145.489 1.00 35.22 214 TYR A N 1
ATOM 5540 C CA . TYR B 1 201 ? 135.299 106.433 146.578 1.00 35.22 214 TYR A CA 1
ATOM 5541 C C . TYR B 1 201 ? 134.166 106.270 147.596 1.00 35.22 214 TYR A C 1
ATOM 5542 O O . TYR B 1 201 ? 133.396 107.197 147.840 1.00 35.22 214 TYR A O 1
ATOM 5551 N N . GLN B 1 202 ? 134.073 105.092 148.216 1.00 36.39 215 GLN A N 1
ATOM 5552 C CA . GLN B 1 202 ? 133.169 104.825 149.341 1.00 36.39 215 GLN A CA 1
ATOM 5553 C C . GLN B 1 202 ? 133.697 105.451 150.635 1.00 36.39 215 GLN A C 1
ATOM 5554 O O . GLN B 1 202 ? 134.896 105.713 150.719 1.00 36.39 215 GLN A O 1
ATOM 5560 N N . PRO B 1 203 ? 132.874 105.638 151.679 1.00 36.03 216 PRO A N 1
ATOM 5561 C CA . PRO B 1 203 ? 133.298 106.316 152.899 1.00 36.03 216 PRO A CA 1
ATOM 5562 C C . PRO B 1 203 ? 134.485 105.655 153.596 1.00 36.03 216 PRO A C 1
ATOM 5563 O O . PRO B 1 203 ? 135.442 106.315 153.984 1.00 36.03 216 PRO A O 1
ATOM 5567 N N . PHE B 1 204 ? 134.457 104.334 153.696 1.00 37.85 217 PHE A N 1
ATOM 5568 C CA . PHE B 1 204 ? 135.513 103.495 154.251 1.00 37.85 217 PHE A CA 1
ATOM 5569 C C . PHE B 1 204 ? 136.472 103.031 153.151 1.00 37.85 217 PHE A C 1
ATOM 5570 O O . PHE B 1 204 ? 136.447 101.883 152.717 1.00 37.85 217 PHE A O 1
ATOM 5578 N N . SER B 1 205 ? 137.259 103.960 152.625 1.00 37.55 218 SER A N 1
ATOM 5579 C CA . SER B 1 205 ? 138.281 103.718 151.606 1.00 37.55 218 SER A CA 1
ATOM 5580 C C . SER B 1 205 ? 139.662 104.059 152.161 1.00 37.55 218 SER A C 1
ATOM 5581 O O . SER B 1 205 ? 139.886 105.165 152.641 1.00 37.55 218 SER A O 1
ATOM 5584 N N . PHE B 1 206 ? 140.590 103.100 152.144 1.00 39.24 219 PHE A N 1
ATOM 5585 C CA . PHE B 1 206 ? 141.956 103.239 152.671 1.00 39.24 219 PHE A CA 1
ATOM 5586 C C . PHE B 1 206 ? 142.033 103.779 154.110 1.00 39.24 219 PHE A C 1
ATOM 5587 O O . PHE B 1 206 ? 142.990 104.453 154.462 1.00 39.24 219 PHE A O 1
ATOM 5595 N N . ASN B 1 207 ? 141.031 103.516 154.947 1.00 40.52 220 ASN A N 1
ATOM 5596 C CA . ASN B 1 207 ? 140.956 104.007 156.314 1.00 40.52 220 ASN A CA 1
ATOM 5597 C C . ASN B 1 207 ? 141.832 103.187 157.271 1.00 40.52 220 ASN A C 1
ATOM 5598 O O . ASN B 1 207 ? 141.831 101.960 157.222 1.00 40.52 220 ASN A O 1
ATOM 5603 N N . LYS B 1 208 ? 142.525 103.857 158.196 1.00 43.47 221 LYS A N 1
ATOM 5604 C CA . LYS B 1 208 ? 143.316 103.236 159.273 1.00 43.47 221 LYS A CA 1
ATOM 5605 C C . LYS B 1 208 ? 142.458 102.451 160.264 1.00 43.47 221 LYS A C 1
ATOM 5606 O O . LYS B 1 208 ? 142.854 101.377 160.709 1.00 43.47 221 LYS A O 1
ATOM 5612 N N . ASN B 1 209 ? 141.297 102.990 160.614 1.00 48.70 222 ASN A N 1
ATOM 5613 C CA . ASN B 1 209 ? 140.361 102.446 161.591 1.00 48.70 222 ASN A CA 1
ATOM 5614 C C . ASN B 1 209 ? 139.055 102.030 160.909 1.00 48.70 222 ASN A C 1
ATOM 5615 O O . ASN B 1 209 ? 138.423 102.848 160.243 1.00 48.70 222 ASN A O 1
ATOM 5620 N N . ALA B 1 210 ? 138.621 100.785 161.082 1.00 44.39 223 ALA A N 1
ATOM 5621 C CA . ALA B 1 210 ? 137.478 100.218 160.372 1.00 44.39 223 ALA A CA 1
ATOM 5622 C C . ALA B 1 210 ? 136.136 100.907 160.663 1.00 44.39 223 ALA A C 1
ATOM 5623 O O . ALA B 1 210 ? 135.205 100.793 159.871 1.00 44.39 223 ALA A O 1
ATOM 5625 N N . SER B 1 211 ? 136.023 101.625 161.777 1.00 43.51 224 SER A N 1
ATOM 5626 C CA . SER B 1 211 ? 134.807 102.324 162.199 1.00 43.51 224 SER A CA 1
ATOM 5627 C C . SER B 1 211 ? 134.719 103.768 161.680 1.00 43.51 224 SER A C 1
ATOM 5628 O O . SER B 1 211 ? 133.651 104.372 161.708 1.00 43.51 224 SER A O 1
ATOM 5631 N N . VAL B 1 212 ? 135.821 104.341 161.192 1.00 40.91 225 VAL A N 1
ATOM 5632 C CA . VAL B 1 212 ? 135.939 105.767 160.852 1.00 40.91 225 VAL A CA 1
ATOM 5633 C C . VAL B 1 212 ? 136.113 105.961 159.344 1.00 40.91 225 VAL A C 1
ATOM 5634 O O . VAL B 1 212 ? 137.053 105.410 158.774 1.00 40.91 225 VAL A O 1
ATOM 5638 N N . PRO B 1 213 ? 135.253 106.731 158.659 1.00 37.98 226 PRO A N 1
ATOM 5639 C CA . PRO B 1 213 ? 135.391 106.975 157.234 1.00 37.98 226 PRO A CA 1
ATOM 5640 C C . PRO B 1 213 ? 136.563 107.909 156.903 1.00 37.98 226 PRO A C 1
ATOM 5641 O O . PRO B 1 213 ? 136.921 108.798 157.663 1.00 37.98 226 PRO A O 1
ATOM 5645 N N . THR B 1 214 ? 137.125 107.732 155.719 1.00 37.71 227 THR A N 1
ATOM 5646 C CA . THR B 1 214 ? 138.108 108.617 155.091 1.00 37.71 227 THR A CA 1
ATOM 5647 C C . THR B 1 214 ? 137.449 109.755 154.328 1.00 37.71 227 THR A C 1
ATOM 5648 O O . THR B 1 214 ? 138.018 110.829 154.201 1.00 37.71 227 THR A O 1
ATOM 5652 N N . ILE B 1 215 ? 136.253 109.534 153.797 1.00 36.27 228 ILE A N 1
ATOM 5653 C CA . ILE B 1 215 ? 135.508 110.486 152.987 1.00 36.27 228 ILE A CA 1
ATOM 5654 C C . ILE B 1 215 ? 134.056 110.490 153.434 1.00 36.27 228 ILE A C 1
ATOM 5655 O O . ILE B 1 215 ? 133.471 109.442 153.656 1.00 36.27 228 ILE A O 1
ATOM 5660 N N . THR B 1 216 ? 133.455 111.657 153.580 1.00 35.42 229 THR A N 1
ATOM 5661 C CA . THR B 1 216 ? 132.029 111.795 153.884 1.00 35.42 229 THR A CA 1
ATOM 5662 C C . THR B 1 216 ? 131.420 112.902 153.048 1.00 35.42 229 THR A C 1
ATOM 5663 O O . THR B 1 216 ? 132.068 113.901 152.757 1.00 35.42 229 THR A O 1
ATOM 5667 N N . ALA B 1 217 ? 130.176 112.739 152.626 1.00 34.97 230 ALA A N 1
ATOM 5668 C CA . ALA B 1 217 ? 129.424 113.797 151.985 1.00 34.97 230 ALA A CA 1
ATOM 5669 C C . ALA B 1 217 ? 129.057 114.877 153.002 1.00 34.97 230 ALA A C 1
ATOM 5670 O O . ALA B 1 217 ? 128.742 114.571 154.150 1.00 34.97 230 ALA A O 1
ATOM 5672 N N . LYS B 1 218 ? 129.050 116.147 152.594 1.00 36.19 231 LYS A N 1
ATOM 5673 C CA . LYS B 1 218 ? 128.616 117.252 153.466 1.00 36.19 231 LYS A CA 1
ATOM 5674 C C . LYS B 1 218 ? 127.123 117.203 153.805 1.00 36.19 231 LYS A C 1
ATOM 5675 O O . LYS B 1 218 ? 126.732 117.637 154.885 1.00 36.19 231 LYS A O 1
ATOM 5681 N N . ILE B 1 219 ? 126.301 116.652 152.915 1.00 39.06 232 ILE A N 1
ATOM 5682 C CA . ILE B 1 219 ? 124.899 116.320 153.171 1.00 39.06 232 ILE A CA 1
ATOM 5683 C C . ILE B 1 219 ? 124.837 114.816 153.495 1.00 39.06 232 ILE A C 1
ATOM 5684 O O . ILE B 1 219 ? 125.202 114.005 152.642 1.00 39.06 232 ILE A O 1
ATOM 5689 N N . PRO B 1 220 ? 124.394 114.399 154.692 1.00 40.53 233 PRO A N 1
ATOM 5690 C CA . PRO B 1 220 ? 124.616 113.038 155.176 1.00 40.53 233 PRO A CA 1
ATOM 5691 C C . PRO B 1 220 ? 123.822 111.944 154.452 1.00 40.53 233 PRO A C 1
ATOM 5692 O O . PRO B 1 220 ? 124.236 110.789 154.476 1.00 40.53 233 PRO A O 1
ATOM 5696 N N . GLU B 1 221 ? 122.738 112.271 153.748 1.00 40.72 234 GLU A N 1
ATOM 5697 C CA . GLU B 1 221 ? 121.989 111.313 152.929 1.00 40.72 234 GLU A CA 1
ATOM 5698 C C . GLU B 1 221 ? 122.871 110.602 151.894 1.00 40.72 234 GLU A C 1
ATOM 5699 O O . GLU B 1 221 ? 122.767 109.389 151.700 1.00 40.72 234 GLU A O 1
ATOM 5705 N N . PHE B 1 222 ? 123.808 111.321 151.280 1.00 36.34 235 PHE A N 1
ATOM 5706 C CA . PHE B 1 222 ? 124.688 110.768 150.260 1.00 36.34 235 PHE A CA 1
ATOM 5707 C C . PHE B 1 222 ? 125.780 109.847 150.795 1.00 36.34 235 PHE A C 1
ATOM 5708 O O . PHE B 1 222 ? 126.369 109.117 150.005 1.00 36.34 235 PHE A O 1
ATOM 5716 N N . ASN B 1 223 ? 126.015 109.762 152.105 1.00 36.53 236 ASN A N 1
ATOM 5717 C CA . ASN B 1 223 ? 126.935 108.765 152.661 1.00 36.53 236 ASN A CA 1
ATOM 5718 C C . ASN B 1 223 ? 126.498 107.323 152.356 1.00 36.53 236 ASN A C 1
ATOM 5719 O O . ASN B 1 223 ? 127.333 106.433 152.253 1.00 36.53 236 ASN A O 1
ATOM 5724 N N . SER B 1 224 ? 125.202 107.104 152.171 1.00 37.93 237 SER A N 1
ATOM 5725 C CA . SER B 1 224 ? 124.626 105.825 151.765 1.00 37.93 237 SER A CA 1
ATOM 5726 C C . SER B 1 224 ? 124.723 105.545 150.253 1.00 37.93 237 SER A C 1
ATOM 5727 O O . SER B 1 224 ? 124.343 104.461 149.813 1.00 37.93 237 SER A O 1
ATOM 5730 N N . ILE B 1 225 ? 125.159 106.519 149.450 1.00 36.10 238 ILE A N 1
ATOM 5731 C CA . ILE B 1 225 ? 125.102 106.534 147.984 1.00 36.10 238 ILE A CA 1
ATOM 5732 C C . ILE B 1 225 ? 126.502 106.573 147.354 1.00 36.10 238 ILE A C 1
ATOM 5733 O O . ILE B 1 225 ? 126.733 105.893 146.357 1.00 36.10 238 ILE A O 1
ATOM 5738 N N . ILE B 1 226 ? 127.449 107.323 147.921 1.00 34.13 239 ILE A N 1
ATOM 5739 C CA . ILE B 1 226 ? 128.808 107.413 147.383 1.00 34.13 239 ILE A CA 1
ATOM 5740 C C . ILE B 1 226 ? 129.534 106.068 147.408 1.00 34.13 239 ILE A C 1
ATOM 5741 O O . ILE B 1 226 ? 129.370 105.269 148.326 1.00 34.13 239 ILE A O 1
ATOM 5746 N N . GLY B 1 227 ? 130.350 105.813 146.393 1.00 35.00 240 GLY A N 1
ATOM 5747 C CA . GLY B 1 227 ? 131.063 104.551 146.255 1.00 35.00 240 GLY A CA 1
ATOM 5748 C C . GLY B 1 227 ? 130.230 103.393 145.725 1.00 35.00 240 GLY A C 1
ATOM 5749 O O . GLY B 1 227 ? 130.514 102.250 146.066 1.00 35.00 240 GLY A O 1
ATOM 5750 N N . GLN B 1 228 ? 129.207 103.651 144.914 1.00 35.75 241 GLN A N 1
ATOM 5751 C CA . GLN B 1 228 ? 128.482 102.603 144.199 1.00 35.75 241 GLN A CA 1
ATOM 5752 C C . GLN B 1 228 ? 129.427 101.784 143.305 1.00 35.75 241 GLN A C 1
ATOM 5753 O O . GLN B 1 228 ? 130.357 102.326 142.709 1.00 35.75 241 GLN A O 1
ATOM 5759 N N . ARG B 1 229 ? 129.188 100.476 143.216 1.00 38.42 242 ARG A N 1
ATOM 5760 C CA . ARG B 1 229 ? 129.979 99.501 142.446 1.00 38.42 242 ARG A CA 1
ATOM 5761 C C . ARG B 1 229 ? 129.116 98.719 141.458 1.00 38.42 242 ARG A C 1
ATOM 5762 O O . ARG B 1 229 ? 129.331 97.539 141.212 1.00 38.42 242 ARG A O 1
ATOM 5770 N N . LEU B 1 230 ? 128.097 99.361 140.912 1.00 34.04 243 LEU A N 1
ATOM 5771 C CA . LEU B 1 230 ? 127.168 98.769 139.960 1.00 34.04 243 LEU A CA 1
ATOM 5772 C C . LEU B 1 230 ? 127.712 98.842 138.535 1.00 34.04 243 LEU A C 1
ATOM 5773 O O . LEU B 1 230 ? 127.863 97.827 137.867 1.00 34.04 243 LEU A O 1
ATOM 5778 N N . ASP B 1 231 ? 127.921 100.050 138.035 1.00 34.52 244 ASP A N 1
ATOM 5779 C CA . ASP B 1 231 ? 128.016 100.363 136.613 1.00 34.52 244 ASP A CA 1
ATOM 5780 C C . ASP B 1 231 ? 128.360 101.844 136.423 1.00 34.52 244 ASP A C 1
ATOM 5781 O O . ASP B 1 231 ? 128.472 102.587 137.398 1.00 34.52 244 ASP A O 1
ATOM 5786 N N . PHE B 1 232 ? 128.474 102.312 135.185 1.00 33.31 245 PHE A N 1
ATOM 5787 C CA . PHE B 1 232 ? 128.573 103.738 134.903 1.00 33.31 245 PHE A CA 1
ATOM 5788 C C . PHE B 1 232 ? 127.300 104.464 135.335 1.00 33.31 245 PHE A C 1
ATOM 5789 O O . PHE B 1 232 ? 126.193 103.985 135.088 1.00 33.31 245 PHE A O 1
ATOM 5797 N N . SER B 1 233 ? 127.437 105.645 135.925 1.00 33.84 246 SER A N 1
ATOM 5798 C CA . SER B 1 233 ? 126.310 106.547 136.109 1.00 33.84 246 SER A CA 1
ATOM 5799 C C . SER B 1 233 ? 125.898 107.191 134.785 1.00 33.84 246 SER A C 1
ATOM 5800 O O . SER B 1 233 ? 126.624 107.147 133.794 1.00 33.84 246 SER A O 1
ATOM 5803 N N . ALA B 1 234 ? 124.754 107.872 134.772 1.00 32.79 247 ALA A N 1
ATOM 5804 C CA . ALA B 1 234 ? 124.336 108.681 133.638 1.00 32.79 247 ALA A CA 1
ATOM 5805 C C . ALA B 1 234 ? 125.305 109.844 133.347 1.00 32.79 247 ALA A C 1
ATOM 5806 O O . ALA B 1 234 ? 125.527 110.177 132.186 1.00 32.79 247 ALA A O 1
ATOM 5808 N N . ILE B 1 235 ? 125.920 110.443 134.373 1.00 34.13 248 ILE A N 1
ATOM 5809 C CA . ILE B 1 235 ? 126.890 111.533 134.197 1.00 34.13 248 ILE A CA 1
ATOM 5810 C C . ILE B 1 235 ? 128.247 110.999 133.735 1.00 34.13 248 ILE A C 1
ATOM 5811 O O . ILE B 1 235 ? 128.862 111.605 132.869 1.00 34.13 248 ILE A O 1
ATOM 5816 N N . ASP B 1 236 ? 128.714 109.853 134.225 1.00 34.91 249 ASP A N 1
ATOM 5817 C CA . ASP B 1 236 ? 129.950 109.239 133.734 1.00 34.91 249 ASP A CA 1
ATOM 5818 C C . ASP B 1 236 ? 129.883 108.905 132.241 1.00 34.91 249 ASP A C 1
ATOM 5819 O O . ASP B 1 236 ? 130.818 109.219 131.512 1.00 34.91 249 ASP A O 1
ATOM 5824 N N . LEU B 1 237 ? 128.768 108.355 131.750 1.00 33.91 250 LEU A N 1
ATOM 5825 C CA . LEU B 1 237 ? 128.555 108.183 130.316 1.00 33.91 250 LEU A CA 1
ATOM 5826 C C . LEU B 1 237 ? 128.508 109.511 129.554 1.00 33.91 250 LEU A C 1
ATOM 5827 O O . LEU B 1 237 ? 129.117 109.621 128.495 1.00 33.91 250 LEU A O 1
ATOM 5832 N N . GLU B 1 238 ? 127.862 110.544 130.082 1.00 34.60 251 GLU A N 1
ATOM 5833 C CA . GLU B 1 238 ? 127.866 111.867 129.463 1.00 34.60 251 GLU A CA 1
ATOM 5834 C C . GLU B 1 238 ? 129.272 112.469 129.369 1.00 34.60 251 GLU A C 1
ATOM 5835 O O . GLU B 1 238 ? 129.632 113.033 128.342 1.00 34.60 251 GLU A O 1
ATOM 5841 N N . ARG B 1 239 ? 130.103 112.254 130.390 1.00 32.98 252 ARG A N 1
ATOM 5842 C CA . ARG B 1 239 ? 131.502 112.752 130.364 1.00 32.98 252 ARG A CA 1
ATOM 5843 C C . ARG B 1 239 ? 132.316 111.987 129.318 1.00 32.98 252 ARG A C 1
ATOM 5844 O O . ARG B 1 239 ? 133.025 112.640 128.545 1.00 32.98 252 ARG A O 1
ATOM 5852 N N . LEU B 1 240 ? 132.214 110.663 129.296 1.00 33.54 253 LEU A N 1
ATOM 5853 C CA . LEU B 1 240 ? 132.904 109.833 128.324 1.00 33.54 253 LEU A CA 1
ATOM 5854 C C . LEU B 1 240 ? 132.509 110.186 126.886 1.00 33.54 253 LEU A C 1
ATOM 5855 O O . LEU B 1 240 ? 133.376 110.323 126.030 1.00 33.54 253 LEU A O 1
ATOM 5860 N N . ASN B 1 241 ? 131.227 110.432 126.624 1.00 34.56 254 ASN A N 1
ATOM 5861 C CA . ASN B 1 241 ? 130.751 110.866 125.318 1.00 34.56 254 ASN A CA 1
ATOM 5862 C C . ASN B 1 241 ? 131.283 112.244 124.943 1.00 34.56 254 ASN A C 1
ATOM 5863 O O . ASN B 1 241 ? 131.768 112.398 123.830 1.00 34.56 254 ASN A O 1
ATOM 5868 N N . ARG B 1 242 ? 131.268 113.230 125.842 1.00 33.98 255 ARG A N 1
ATOM 5869 C CA . ARG B 1 242 ? 131.814 114.568 125.578 1.00 33.98 255 ARG A CA 1
ATOM 5870 C C . ARG B 1 242 ? 133.313 114.553 125.304 1.00 33.98 255 ARG A C 1
ATOM 5871 O O . ARG B 1 242 ? 133.778 115.269 124.433 1.00 33.98 255 ARG A O 1
ATOM 5879 N N . MET B 1 243 ? 134.077 113.729 126.010 1.00 35.32 256 MET A N 1
ATOM 5880 C CA . MET B 1 243 ? 135.516 113.619 125.812 1.00 35.32 256 MET A CA 1
ATOM 5881 C C . MET B 1 243 ? 135.892 112.975 124.467 1.00 35.32 256 MET A C 1
ATOM 5882 O O . MET B 1 243 ? 136.851 113.409 123.843 1.00 35.32 256 MET A O 1
ATOM 5887 N N . TYR B 1 244 ? 135.145 111.972 124.000 1.00 35.60 257 TYR A N 1
ATOM 5888 C CA . TYR B 1 244 ? 135.474 111.181 122.803 1.00 35.60 257 TYR A CA 1
ATOM 5889 C C . TYR B 1 244 ? 134.517 111.351 121.615 1.00 35.60 257 TYR A C 1
ATOM 5890 O O . TYR B 1 244 ? 134.667 110.679 120.599 1.00 35.60 257 TYR A O 1
ATOM 5899 N N . ASN B 1 245 ? 133.557 112.265 121.692 1.00 40.95 258 ASN A N 1
ATOM 5900 C CA . ASN B 1 245 ? 132.540 112.544 120.676 1.00 40.95 258 ASN A CA 1
ATOM 5901 C C . ASN B 1 245 ? 131.648 111.366 120.262 1.00 40.95 258 ASN A C 1
ATOM 5902 O O . ASN B 1 245 ? 131.218 111.272 119.118 1.00 40.95 258 ASN A O 1
ATOM 5907 N N . CYS B 1 246 ? 131.330 110.469 121.184 1.00 38.83 259 CYS A N 1
ATOM 5908 C CA . CYS B 1 246 ? 130.401 109.379 120.933 1.00 38.83 259 CYS A CA 1
ATOM 5909 C C . CYS B 1 246 ? 128.949 109.861 120.874 1.00 38.83 259 CYS A C 1
ATOM 5910 O O . CYS B 1 246 ? 128.523 110.659 121.699 1.00 38.83 259 CYS A O 1
ATOM 5913 N N . THR B 1 247 ? 128.159 109.310 119.957 1.00 38.48 260 THR A N 1
ATOM 5914 C CA . THR B 1 247 ? 126.713 109.565 119.861 1.00 38.48 260 THR A CA 1
ATOM 5915 C C . THR B 1 247 ? 125.948 108.252 119.803 1.00 38.48 260 THR A C 1
ATOM 5916 O O . THR B 1 247 ? 125.139 107.955 120.680 1.00 38.48 260 THR A O 1
ATOM 5920 N N . THR B 1 248 ? 126.260 107.418 118.819 1.00 36.42 261 THR A N 1
ATOM 5921 C CA . THR B 1 248 ? 125.884 106.009 118.755 1.00 36.42 261 THR A CA 1
ATOM 5922 C C . THR B 1 248 ? 126.682 105.173 119.762 1.00 36.42 261 THR A C 1
ATOM 5923 O O . THR B 1 248 ? 127.596 105.650 120.433 1.00 36.42 261 THR A O 1
ATOM 5927 N N . THR B 1 249 ? 126.362 103.891 119.858 1.00 32.98 262 THR A N 1
ATOM 5928 C CA . THR B 1 249 ? 127.182 102.885 120.537 1.00 32.98 262 THR A CA 1
ATOM 5929 C C . THR B 1 249 ? 127.286 101.645 119.653 1.00 32.98 262 THR A C 1
ATOM 5930 O O . THR B 1 249 ? 126.465 101.454 118.764 1.00 32.98 262 THR A O 1
ATOM 5934 N N . HIS B 1 250 ? 128.308 100.808 119.817 1.00 32.40 263 HIS A N 1
ATOM 5935 C CA . HIS B 1 250 ? 128.577 99.701 118.887 1.00 32.40 263 HIS A CA 1
ATOM 5936 C C . HIS B 1 250 ? 127.539 98.570 118.930 1.00 32.40 263 HIS A C 1
ATOM 5937 O O . HIS B 1 250 ? 127.447 97.797 117.985 1.00 32.40 263 HIS A O 1
ATOM 5944 N N . THR B 1 251 ? 126.798 98.419 120.026 1.00 31.17 264 THR A N 1
ATOM 5945 C CA . THR B 1 251 ? 126.018 97.202 120.292 1.00 31.17 264 THR A CA 1
ATOM 5946 C C . THR B 1 251 ? 124.524 97.402 120.579 1.00 31.17 264 THR A C 1
ATOM 5947 O O . THR B 1 251 ? 123.772 96.447 120.425 1.00 31.17 264 THR A O 1
ATOM 5951 N N . LEU B 1 252 ? 124.030 98.588 120.941 1.00 31.37 265 LEU A N 1
ATOM 5952 C CA . LEU B 1 252 ? 122.587 98.847 121.011 1.00 31.37 265 LEU A CA 1
ATOM 5953 C C . LEU B 1 252 ? 122.025 99.116 119.616 1.00 31.37 265 LEU A C 1
ATOM 5954 O O . LEU B 1 252 ? 122.414 100.084 118.972 1.00 31.37 265 LEU A O 1
ATOM 5959 N N . LEU B 1 253 ? 121.120 98.269 119.144 1.00 29.64 266 LEU A N 1
ATOM 5960 C CA . LEU B 1 253 ? 120.607 98.315 117.783 1.00 29.64 266 LEU A CA 1
ATOM 5961 C C . LEU B 1 253 ? 119.203 98.916 117.713 1.00 29.64 266 LEU A C 1
ATOM 5962 O O . LEU B 1 253 ? 118.945 99.729 116.834 1.00 29.64 266 LEU A O 1
ATOM 5967 N N . ASP B 1 254 ? 118.320 98.605 118.660 1.00 29.83 267 ASP A N 1
ATOM 5968 C CA . ASP B 1 254 ? 117.005 99.239 118.770 1.00 29.83 267 ASP A CA 1
ATOM 5969 C C . ASP B 1 254 ? 116.473 99.233 120.209 1.00 29.83 267 ASP A C 1
ATOM 5970 O O . ASP B 1 254 ? 116.825 98.364 120.996 1.00 29.83 267 ASP A O 1
ATOM 5975 N N . HIS B 1 255 ? 115.570 100.139 120.559 1.00 30.31 268 HIS A N 1
ATOM 5976 C CA . HIS B 1 255 ? 114.715 100.015 121.740 1.00 30.31 268 HIS A CA 1
ATOM 5977 C C . HIS B 1 255 ? 113.381 100.737 121.536 1.00 30.31 268 HIS A C 1
ATOM 5978 O O . HIS B 1 255 ? 113.297 101.690 120.769 1.00 30.31 268 HIS A O 1
ATOM 5985 N N . CYS B 1 256 ? 112.329 100.295 122.215 1.00 30.55 269 CYS A N 1
ATOM 5986 C CA . CYS B 1 256 ? 110.993 100.855 122.095 1.00 30.55 269 CYS A CA 1
ATOM 5987 C C . CYS B 1 256 ? 110.136 100.674 123.344 1.00 30.55 269 CYS A C 1
ATOM 5988 O O . CYS B 1 256 ? 109.848 99.569 123.777 1.00 30.55 269 CYS A O 1
ATOM 5991 N N . THR B 1 257 ? 109.662 101.778 123.896 1.00 30.14 270 THR A N 1
ATOM 5992 C CA . THR B 1 257 ? 108.731 101.866 125.032 1.00 30.14 270 THR A CA 1
ATOM 5993 C C . THR B 1 257 ? 107.292 102.158 124.615 1.00 30.14 270 THR A C 1
ATOM 5994 O O . THR B 1 257 ? 106.400 102.211 125.446 1.00 30.14 270 THR A O 1
ATOM 5998 N N . PHE B 1 258 ? 107.105 102.465 123.319 1.00 29.44 271 PHE A N 1
ATOM 5999 C CA . PHE B 1 258 ? 105.765 102.784 122.740 1.00 29.44 271 PHE A CA 1
ATOM 6000 C C . PHE B 1 258 ? 105.190 104.108 123.257 1.00 29.44 271 PHE A C 1
ATOM 6001 O O . PHE B 1 258 ? 103.996 104.298 123.082 1.00 29.44 271 PHE A O 1
ATOM 6009 N N . GLU B 1 259 ? 105.996 105.016 123.809 1.00 31.71 272 GLU A N 1
ATOM 6010 C CA . GLU B 1 259 ? 105.420 106.232 124.402 1.00 31.71 272 GLU A CA 1
ATOM 6011 C C . GLU B 1 259 ? 104.980 107.312 123.416 1.00 31.71 272 GLU A C 1
ATOM 6012 O O . GLU B 1 259 ? 104.095 108.100 123.735 1.00 31.71 272 GLU A O 1
ATOM 6018 N N . LYS B 1 260 ? 105.571 107.373 122.224 1.00 32.03 273 LYS A N 1
ATOM 6019 C CA . LYS B 1 260 ? 105.189 108.300 121.146 1.00 32.03 273 LYS A CA 1
ATOM 6020 C C . LYS B 1 260 ? 104.164 107.659 120.207 1.00 32.03 273 LYS A C 1
ATOM 6021 O O . LYS B 1 260 ? 104.221 106.459 119.971 1.00 32.03 273 LYS A O 1
ATOM 6027 N N . ALA B 1 261 ? 103.272 108.433 119.596 1.00 32.76 274 ALA A N 1
ATOM 6028 C CA . ALA B 1 261 ? 102.251 107.924 118.666 1.00 32.76 274 ALA A CA 1
ATOM 6029 C C . ALA B 1 261 ? 102.844 107.216 117.430 1.00 32.76 274 ALA A C 1
ATOM 6030 O O . ALA B 1 261 ? 102.244 106.315 116.856 1.00 32.76 274 ALA A O 1
ATOM 6032 N N . ASN B 1 262 ? 104.055 107.611 117.049 1.00 32.52 275 ASN A N 1
ATOM 6033 C CA . ASN B 1 262 ? 104.910 107.020 116.024 1.00 32.52 275 ASN A CA 1
ATOM 6034 C C . ASN B 1 262 ? 105.336 105.563 116.317 1.00 32.52 275 ASN A C 1
ATOM 6035 O O . ASN B 1 262 ? 105.860 104.900 115.427 1.00 32.52 275 ASN A O 1
ATOM 6040 N N . ILE B 1 263 ? 105.173 105.079 117.554 1.00 31.16 276 ILE A N 1
ATOM 6041 C CA . ILE B 1 263 ? 105.565 103.747 118.043 1.00 31.16 276 ILE A CA 1
ATOM 6042 C C . ILE B 1 263 ? 106.915 103.269 117.504 1.00 31.16 276 ILE A C 1
ATOM 6043 O O . ILE B 1 263 ? 107.037 102.189 116.951 1.00 31.16 276 ILE A O 1
ATOM 6048 N N . CYS B 1 264 ? 107.946 104.100 117.637 1.00 32.00 277 CYS A N 1
ATOM 6049 C CA . CYS B 1 264 ? 109.325 103.782 117.267 1.00 32.00 277 CYS A CA 1
ATOM 6050 C C . CYS B 1 264 ? 109.490 103.352 115.796 1.00 32.00 277 CYS A C 1
ATOM 6051 O O . CYS B 1 264 ? 110.362 102.556 115.464 1.00 32.00 277 CYS A O 1
ATOM 6054 N N . GLY B 1 265 ? 108.627 103.834 114.904 1.00 29.90 278 GLY A N 1
ATOM 6055 C CA . GLY B 1 265 ? 108.595 103.446 113.501 1.00 29.90 278 GLY A CA 1
ATOM 6056 C C . GLY B 1 265 ? 107.997 102.077 113.221 1.00 29.90 278 GLY A C 1
ATOM 6057 O O . GLY B 1 265 ? 108.137 101.600 112.102 1.00 29.90 278 GLY A O 1
ATOM 6058 N N . MET B 1 266 ? 107.341 101.424 114.174 1.00 28.85 279 MET A N 1
ATOM 6059 C CA . MET B 1 266 ? 106.649 100.171 113.914 1.00 28.85 279 MET A CA 1
ATOM 6060 C C . MET B 1 266 ? 105.431 100.361 113.024 1.00 28.85 279 MET A C 1
ATOM 6061 O O . MET B 1 266 ? 104.718 101.355 113.108 1.00 28.85 279 MET A O 1
ATOM 6066 N N . ILE B 1 267 ? 105.195 99.380 112.172 1.00 27.78 280 ILE A N 1
ATOM 6067 C CA . ILE B 1 267 ? 104.179 99.376 111.130 1.00 27.78 280 ILE A CA 1
ATOM 6068 C C . ILE B 1 267 ? 103.289 98.159 111.290 1.00 27.78 280 ILE A C 1
ATOM 6069 O O . ILE B 1 267 ? 103.675 97.156 111.886 1.00 27.78 280 ILE A O 1
ATOM 6074 N N . GLN B 1 268 ? 102.073 98.251 110.777 1.00 30.18 281 GLN A N 1
ATOM 6075 C CA . GLN B 1 268 ? 101.122 97.154 110.757 1.00 30.18 281 GLN A CA 1
ATOM 6076 C C . GLN B 1 268 ? 100.707 96.844 109.331 1.00 30.18 281 GLN A C 1
ATOM 6077 O O . GLN B 1 268 ? 100.187 97.706 108.626 1.00 30.18 281 GLN A O 1
ATOM 6083 N N . GLY B 1 269 ? 100.931 95.609 108.903 1.00 36.23 282 GLY A N 1
ATOM 6084 C CA . GLY B 1 269 ? 100.549 95.148 107.570 1.00 36.23 282 GLY A CA 1
ATOM 6085 C C . GLY B 1 269 ? 99.046 94.931 107.408 1.00 36.23 282 GLY A C 1
ATOM 6086 O O . GLY B 1 269 ? 98.251 95.168 108.320 1.00 36.23 282 GLY A O 1
ATOM 6087 N N . THR B 1 270 ? 98.670 94.418 106.240 1.00 39.04 283 THR A N 1
ATOM 6088 C CA . THR B 1 270 ? 97.291 94.051 105.886 1.00 39.04 283 THR A CA 1
ATOM 6089 C C . THR B 1 270 ? 97.171 92.617 105.342 1.00 39.04 283 THR A C 1
ATOM 6090 O O . THR B 1 270 ? 96.081 92.160 104.998 1.00 39.04 283 THR A O 1
ATOM 6094 N N . ARG B 1 271 ? 98.284 91.861 105.294 1.00 40.22 284 ARG A N 1
ATOM 6095 C CA . ARG B 1 271 ? 98.282 90.404 105.045 1.00 40.22 284 ARG A CA 1
ATOM 6096 C C . ARG B 1 271 ? 97.754 89.590 106.234 1.00 40.22 284 ARG A C 1
ATOM 6097 O O . ARG B 1 271 ? 97.307 88.462 106.049 1.00 40.22 284 ARG A O 1
ATOM 6105 N N . ASP B 1 272 ? 97.781 90.170 107.431 1.00 35.30 285 ASP A N 1
ATOM 6106 C CA . ASP B 1 272 ? 97.103 89.685 108.641 1.00 35.30 285 ASP A CA 1
ATOM 6107 C C . ASP B 1 272 ? 95.577 89.925 108.614 1.00 35.30 285 ASP A C 1
ATOM 6108 O O . ASP B 1 272 ? 95.022 90.354 107.608 1.00 35.30 285 ASP A O 1
ATOM 6113 N N . ASP B 1 273 ? 94.867 89.636 109.706 1.00 36.23 286 ASP A N 1
ATOM 6114 C CA . ASP B 1 273 ? 93.416 89.821 109.801 1.00 36.23 286 ASP A CA 1
ATOM 6115 C C . ASP B 1 273 ? 92.976 91.099 110.525 1.00 36.23 286 ASP A C 1
ATOM 6116 O O . ASP B 1 273 ? 91.896 91.619 110.261 1.00 36.23 286 ASP A O 1
ATOM 6121 N N . THR B 1 274 ? 93.782 91.603 111.454 1.00 33.40 287 THR A N 1
ATOM 6122 C CA . THR B 1 274 ? 93.431 92.664 112.421 1.00 33.40 287 THR A CA 1
ATOM 6123 C C . THR B 1 274 ? 94.658 93.491 112.792 1.00 33.40 287 THR A C 1
ATOM 6124 O O . THR B 1 274 ? 95.735 93.271 112.249 1.00 33.40 287 THR A O 1
ATOM 6128 N N . ASP B 1 275 ? 94.519 94.456 113.698 1.00 31.94 288 ASP A N 1
ATOM 6129 C CA . ASP B 1 275 ? 95.592 95.332 114.177 1.00 31.94 288 ASP A CA 1
ATOM 6130 C C . ASP B 1 275 ? 95.781 95.272 115.697 1.00 31.94 288 ASP A C 1
ATOM 6131 O O . ASP B 1 275 ? 94.838 95.082 116.459 1.00 31.94 288 ASP A O 1
ATOM 6136 N N . TRP B 1 276 ? 97.011 95.487 116.140 1.00 27.52 289 TRP A N 1
ATOM 6137 C CA . TRP B 1 276 ? 97.379 95.825 117.507 1.00 27.52 289 TRP A CA 1
ATOM 6138 C C . TRP B 1 276 ? 96.938 97.256 117.824 1.00 27.52 289 TRP A C 1
ATOM 6139 O O . TRP B 1 276 ? 97.225 98.181 117.068 1.00 27.52 289 TRP A O 1
ATOM 6150 N N . ALA B 1 277 ? 96.272 97.456 118.951 1.00 29.07 290 ALA A N 1
ATOM 6151 C CA . ALA B 1 277 ? 95.886 98.756 119.474 1.00 29.07 290 ALA A CA 1
ATOM 6152 C C . ALA B 1 277 ? 97.027 99.398 120.268 1.00 29.07 290 ALA A C 1
ATOM 6153 O O . ALA B 1 277 ? 97.643 98.753 121.109 1.00 29.07 290 ALA A O 1
ATOM 6155 N N . HIS B 1 278 ? 97.294 100.676 120.051 1.00 29.35 291 HIS A N 1
ATOM 6156 C CA . HIS B 1 278 ? 98.165 101.476 120.903 1.00 29.35 291 HIS A CA 1
ATOM 6157 C C . HIS B 1 278 ? 97.353 102.001 122.087 1.00 29.35 291 HIS A C 1
ATOM 6158 O O . HIS B 1 278 ? 96.515 102.884 121.924 1.00 29.35 291 HIS A O 1
ATOM 6165 N N . GLN B 1 279 ? 97.528 101.415 123.266 1.00 33.65 292 GLN A N 1
ATOM 6166 C CA . GLN B 1 279 ? 96.570 101.487 124.368 1.00 33.65 292 GLN A CA 1
ATOM 6167 C C . GLN B 1 279 ? 97.069 102.342 125.541 1.00 33.65 292 GLN A C 1
ATOM 6168 O O . GLN B 1 279 ? 98.244 102.358 125.879 1.00 33.65 292 GLN A O 1
ATOM 6174 N N . ASP B 1 280 ? 96.152 103.100 126.137 1.00 38.70 293 ASP A N 1
ATOM 6175 C CA . ASP B 1 280 ? 96.420 104.371 126.822 1.00 38.70 293 ASP A CA 1
ATOM 6176 C C . ASP B 1 280 ? 96.772 104.280 128.314 1.00 38.70 293 ASP A C 1
ATOM 6177 O O . ASP B 1 280 ? 97.094 105.301 128.915 1.00 38.70 293 ASP A O 1
ATOM 6182 N N . SER B 1 281 ? 96.642 103.112 128.953 1.00 37.58 294 SER A N 1
ATOM 6183 C CA . SER B 1 281 ? 96.784 102.929 130.419 1.00 37.58 294 SER A CA 1
ATOM 6184 C C . SER B 1 281 ? 95.737 103.659 131.296 1.00 37.58 294 SER A C 1
ATOM 6185 O O . SER B 1 281 ? 95.864 103.696 132.517 1.00 37.58 294 SER A O 1
ATOM 6188 N N . ALA B 1 282 ? 94.727 104.250 130.649 1.00 42.31 295 ALA A N 1
ATOM 6189 C CA . ALA B 1 282 ? 93.687 105.004 131.391 1.00 42.31 295 ALA A CA 1
ATOM 6190 C C . ALA B 1 282 ? 92.502 104.083 131.699 1.00 42.31 295 ALA A C 1
ATOM 6191 O O . ALA B 1 282 ? 91.376 104.598 131.841 1.00 42.31 295 ALA A O 1
ATOM 6193 N N . GLN B 1 283 ? 92.752 102.775 131.800 1.00 47.50 296 GLN A N 1
ATOM 6194 C CA . GLN B 1 283 ? 91.674 101.803 132.123 1.00 47.50 296 GLN A CA 1
ATOM 6195 C C . GLN B 1 283 ? 91.996 101.153 133.472 1.00 47.50 296 GLN A C 1
ATOM 6196 O O . GLN B 1 283 ? 93.149 100.739 133.659 1.00 47.50 296 GLN A O 1
ATOM 6202 N N . ALA B 1 284 ? 91.020 101.085 134.381 1.00 50.62 297 ALA A N 1
ATOM 6203 C CA . ALA B 1 284 ? 91.290 100.540 135.732 1.00 50.62 297 ALA A CA 1
ATOM 6204 C C . ALA B 1 284 ? 91.690 99.064 135.635 1.00 50.62 297 ALA A C 1
ATOM 6205 O O . ALA B 1 284 ? 91.056 98.332 134.848 1.00 50.62 297 ALA A O 1
ATOM 6207 N N . GLY B 1 285 ? 92.697 98.647 136.408 1.00 49.18 298 GLY A N 1
ATOM 6208 C CA . GLY B 1 285 ? 93.106 97.228 136.433 1.00 49.18 298 GLY A CA 1
ATOM 6209 C C . GLY B 1 285 ? 93.926 96.819 135.219 1.00 49.18 298 GLY A C 1
ATOM 6210 O O . GLY B 1 285 ? 94.068 95.599 135.001 1.00 49.18 298 GLY A O 1
ATOM 6211 N N . GLU B 1 286 ? 94.458 97.789 134.466 1.00 42.77 299 GLU A N 1
ATOM 6212 C CA . GLU B 1 286 ? 95.316 97.471 133.298 1.00 42.77 299 GLU A CA 1
ATOM 6213 C C . GLU B 1 286 ? 96.177 98.709 133.048 1.00 42.77 299 GLU A C 1
ATOM 6214 O O . GLU B 1 286 ? 95.597 99.808 132.919 1.00 42.77 299 GLU A O 1
ATOM 6220 N N . VAL B 1 287 ? 97.498 98.538 132.959 1.00 35.94 300 VAL A N 1
ATOM 6221 C CA . VAL B 1 287 ? 98.413 99.710 132.815 1.00 35.94 300 VAL A CA 1
ATOM 6222 C C . VAL B 1 287 ? 99.580 99.295 131.922 1.00 35.94 300 VAL A C 1
ATOM 6223 O O . VAL B 1 287 ? 99.552 98.159 131.409 1.00 35.94 300 VAL A O 1
ATOM 6227 N N . ASP B 1 288 ? 100.564 100.023 131.688 1.00 32.10 301 ASP A N 1
ATOM 6228 C CA . ASP B 1 288 ? 101.726 99.597 130.863 1.00 32.10 301 ASP A CA 1
ATOM 6229 C C . ASP B 1 288 ? 102.876 99.204 131.793 1.00 32.10 301 ASP A C 1
ATOM 6230 O O . ASP B 1 288 ? 102.776 99.500 132.998 1.00 32.10 301 ASP A O 1
ATOM 6235 N N . HIS B 1 289 ? 103.935 98.676 131.292 1.00 29.60 302 HIS A N 1
ATOM 6236 C CA . HIS B 1 289 ? 105.081 98.252 132.084 1.00 29.60 302 HIS A CA 1
ATOM 6237 C C . HIS B 1 289 ? 106.053 99.406 132.337 1.00 29.60 302 HIS A C 1
ATOM 6238 O O . HIS B 1 289 ? 106.768 99.421 133.333 1.00 29.60 302 HIS A O 1
ATOM 6245 N N . THR B 1 290 ? 106.104 100.381 131.444 1.00 30.48 303 THR A N 1
ATOM 6246 C CA . THR B 1 290 ? 107.100 101.446 131.510 1.00 30.48 303 THR A CA 1
ATOM 6247 C C . THR B 1 290 ? 106.934 102.336 132.733 1.00 30.48 303 THR A C 1
ATOM 6248 O O . THR B 1 290 ? 107.927 102.677 133.368 1.00 30.48 303 THR A O 1
ATOM 6252 N N . LEU B 1 291 ? 105.707 102.715 133.088 1.00 32.68 304 LEU A N 1
ATOM 6253 C CA . LEU B 1 291 ? 105.381 103.645 134.173 1.00 32.68 304 LEU A CA 1
ATOM 6254 C C . LEU B 1 291 ? 104.428 103.049 135.212 1.00 32.68 304 LEU A C 1
ATOM 6255 O O . LEU B 1 291 ? 104.302 103.618 136.287 1.00 32.68 304 LEU A O 1
ATOM 6260 N N . LEU B 1 292 ? 103.749 101.933 134.937 1.00 33.58 305 LEU A N 1
ATOM 6261 C CA . LEU B 1 292 ? 102.922 101.204 135.912 1.00 33.58 305 LEU A CA 1
ATOM 6262 C C . LEU B 1 292 ? 101.855 102.069 136.609 1.00 33.58 305 LEU A C 1
ATOM 6263 O O . LEU B 1 292 ? 101.544 101.883 137.781 1.00 33.58 305 LEU A O 1
ATOM 6268 N N . GLY B 1 293 ? 101.287 103.036 135.889 1.00 37.17 306 GLY A N 1
ATOM 6269 C CA . GLY B 1 293 ? 100.246 103.927 136.401 1.00 37.17 306 GLY A CA 1
ATOM 6270 C C . GLY B 1 293 ? 100.746 105.084 137.268 1.00 37.17 306 GLY A C 1
ATOM 6271 O O . GLY B 1 293 ? 99.934 105.759 137.897 1.00 37.17 306 GLY A O 1
ATOM 6272 N N . GLN B 1 294 ? 102.054 105.348 137.311 1.00 41.04 307 GLN A N 1
ATOM 6273 C CA . GLN B 1 294 ? 102.648 106.438 138.094 1.00 41.04 307 GLN A CA 1
ATOM 6274 C C . GLN B 1 294 ? 102.220 107.837 137.622 1.00 41.04 307 GLN A C 1
ATOM 6275 O O . GLN B 1 294 ? 102.325 108.806 138.368 1.00 41.04 307 GLN A O 1
ATOM 6281 N N . CYS B 1 295 ? 101.784 107.962 136.374 1.00 40.81 308 CYS A N 1
ATOM 6282 C CA . CYS B 1 295 ? 101.862 109.194 135.608 1.00 40.81 308 CYS A CA 1
ATOM 6283 C C . CYS B 1 295 ? 100.640 109.325 134.693 1.00 40.81 308 CYS A C 1
ATOM 6284 O O . CYS B 1 295 ? 100.467 108.533 133.768 1.00 40.81 308 CYS A O 1
ATOM 6287 N N . THR B 1 296 ? 99.759 110.288 134.955 1.00 39.69 309 THR A N 1
ATOM 6288 C CA . THR B 1 296 ? 98.475 110.396 134.254 1.00 39.69 309 THR A CA 1
ATOM 6289 C C . THR B 1 296 ? 98.639 110.779 132.782 1.00 39.69 309 THR A C 1
ATOM 6290 O O . THR B 1 296 ? 99.446 111.638 132.431 1.00 39.69 309 THR A O 1
ATOM 6294 N N . GLY B 1 297 ? 97.909 110.095 131.901 1.00 39.13 310 GLY A N 1
ATOM 6295 C CA . GLY B 1 297 ? 97.957 110.286 130.451 1.00 39.13 310 GLY A CA 1
ATOM 6296 C C . GLY B 1 297 ? 99.259 109.875 129.755 1.00 39.13 310 GLY A C 1
ATOM 6297 O O . GLY B 1 297 ? 99.458 110.266 128.607 1.00 39.13 310 GLY A O 1
ATOM 6298 N N . ALA B 1 298 ? 100.169 109.146 130.414 1.00 36.27 311 ALA A N 1
ATOM 6299 C CA . ALA B 1 298 ? 101.543 109.005 129.937 1.00 36.27 311 ALA A CA 1
ATOM 6300 C C . ALA B 1 298 ? 101.923 107.648 129.323 1.00 36.27 311 ALA A C 1
ATOM 6301 O O . ALA B 1 298 ? 102.608 107.645 128.307 1.00 36.27 311 ALA A O 1
ATOM 6303 N N . GLY B 1 299 ? 101.570 106.514 129.939 1.00 32.69 312 GLY A N 1
ATOM 6304 C CA . GLY B 1 299 ? 102.219 105.226 129.664 1.00 32.69 312 GLY A CA 1
ATOM 6305 C C . GLY B 1 299 ? 101.501 104.351 128.645 1.00 32.69 312 GLY A C 1
ATOM 6306 O O . GLY B 1 299 ? 100.363 103.965 128.871 1.00 32.69 312 GLY A O 1
ATOM 6307 N N . TYR B 1 300 ? 102.143 103.987 127.545 1.00 31.15 313 TYR A N 1
ATOM 6308 C CA . TYR B 1 300 ? 101.523 103.260 126.449 1.00 31.15 313 TYR A CA 1
ATOM 6309 C C . TYR B 1 300 ? 102.090 101.874 126.244 1.00 31.15 313 TYR A C 1
ATOM 6310 O O . TYR B 1 300 ? 103.282 101.647 126.323 1.00 31.15 313 TYR A O 1
ATOM 6319 N N . PHE B 1 301 ? 101.246 100.946 125.861 1.00 30.17 314 PHE A N 1
ATOM 6320 C CA . PHE B 1 301 ? 101.615 99.594 125.480 1.00 30.17 314 PHE A CA 1
ATOM 6321 C C . PHE B 1 301 ? 100.839 99.224 124.226 1.00 30.17 314 PHE A C 1
ATOM 6322 O O . PHE B 1 301 ? 99.856 99.874 123.887 1.00 30.17 314 PHE A O 1
ATOM 6330 N N . MET B 1 302 ? 101.278 98.195 123.520 1.00 28.56 315 MET A N 1
ATOM 6331 C CA . MET B 1 302 ? 100.481 97.615 122.454 1.00 28.56 315 MET A CA 1
ATOM 6332 C C . MET B 1 302 ? 99.603 96.524 123.036 1.00 28.56 315 MET A C 1
ATOM 6333 O O . MET B 1 302 ? 100.055 95.752 123.877 1.00 28.56 315 MET A O 1
ATOM 6338 N N . GLN B 1 303 ? 98.364 96.442 122.584 1.00 30.30 316 GLN A N 1
ATOM 6339 C CA . GLN B 1 303 ? 97.382 95.468 123.028 1.00 30.30 316 GLN A CA 1
ATOM 6340 C C . GLN B 1 303 ? 96.754 94.772 121.825 1.00 30.30 316 GLN A C 1
ATOM 6341 O O . GLN B 1 303 ? 96.359 95.412 120.858 1.00 30.30 316 GLN A O 1
ATOM 6347 N N . PHE B 1 304 ? 96.646 93.459 121.876 1.00 29.73 317 PHE A N 1
ATOM 6348 C CA . PHE B 1 304 ? 95.894 92.658 120.930 1.00 29.73 317 PHE A CA 1
ATOM 6349 C C . PHE B 1 304 ? 94.849 91.863 121.707 1.00 29.73 317 PHE A C 1
ATOM 6350 O O . PHE B 1 304 ? 95.185 90.972 122.483 1.00 29.73 317 PHE A O 1
ATOM 6358 N N . SER B 1 305 ? 93.574 92.181 121.523 1.00 31.39 318 SER A N 1
ATOM 6359 C CA . SER B 1 305 ? 92.490 91.521 122.235 1.00 31.39 318 SER A CA 1
ATOM 6360 C C . SER B 1 305 ? 92.114 90.200 121.596 1.00 31.39 318 SER A C 1
ATOM 6361 O O . SER B 1 305 ? 92.169 90.041 120.386 1.00 31.39 318 SER A O 1
ATOM 6364 N N . THR B 1 306 ? 91.707 89.237 122.411 1.00 35.48 319 THR A N 1
ATOM 6365 C CA . THR B 1 306 ? 91.403 87.862 121.991 1.00 35.48 319 THR A CA 1
ATOM 6366 C C . THR B 1 306 ? 90.021 87.394 122.438 1.00 35.48 319 THR A C 1
ATOM 6367 O O . THR B 1 306 ? 89.658 86.257 122.197 1.00 35.48 319 THR A O 1
ATOM 6371 N N . SER B 1 307 ? 89.232 88.258 123.070 1.00 37.23 320 SER A N 1
ATOM 6372 C CA . SER B 1 307 ? 87.920 87.975 123.657 1.00 37.23 320 SER A CA 1
ATOM 6373 C C . SER B 1 307 ? 86.732 88.026 122.683 1.00 37.23 320 SER A C 1
ATOM 6374 O O . SER B 1 307 ? 85.588 87.885 123.107 1.00 37.23 320 SER A O 1
ATOM 6377 N N . SER B 1 308 ? 86.965 88.232 121.387 1.00 37.76 321 SER A N 1
ATOM 6378 C CA . SER B 1 308 ? 85.932 88.332 120.348 1.00 37.76 321 SER A CA 1
ATOM 6379 C C . SER B 1 308 ? 86.470 87.932 118.969 1.00 37.76 321 SER A C 1
ATOM 6380 O O . SER B 1 308 ? 87.678 87.910 118.747 1.00 37.76 321 SER A O 1
ATOM 6383 N N . GLY B 1 309 ? 85.585 87.621 118.026 1.00 38.74 322 GLY A N 1
ATOM 6384 C CA . GLY B 1 309 ? 85.925 87.194 116.662 1.00 38.74 322 GLY A CA 1
ATOM 6385 C C . GLY B 1 309 ? 86.130 85.686 116.512 1.00 38.74 322 GLY A C 1
ATOM 6386 O O . GLY B 1 309 ? 85.743 84.905 117.381 1.00 38.74 322 GLY A O 1
ATOM 6387 N N . SER B 1 310 ? 86.717 85.258 115.396 1.00 39.32 323 SER A N 1
ATOM 6388 C CA . SER B 1 310 ? 87.071 83.856 115.145 1.00 39.32 323 SER A CA 1
ATOM 6389 C C . SER B 1 310 ? 88.364 83.465 115.851 1.00 39.32 323 SER A C 1
ATOM 6390 O O . SER B 1 310 ? 89.252 84.287 116.065 1.00 39.32 323 SER A O 1
ATOM 6393 N N . ALA B 1 311 ? 88.519 82.184 116.172 1.00 40.05 324 ALA A N 1
ATOM 6394 C CA . ALA B 1 311 ? 89.828 81.625 116.466 1.00 40.05 324 ALA A CA 1
ATOM 6395 C C . ALA B 1 311 ? 90.734 81.677 115.225 1.00 40.05 324 ALA A C 1
ATOM 6396 O O . ALA B 1 311 ? 90.255 81.765 114.096 1.00 40.05 324 ALA A O 1
ATOM 6398 N N . GLU B 1 312 ? 92.046 81.665 115.456 1.00 41.82 325 GLU A N 1
ATOM 6399 C CA . GLU B 1 312 ? 93.123 81.812 114.471 1.00 41.82 325 GLU A CA 1
ATOM 6400 C C . GLU B 1 312 ? 93.165 83.156 113.712 1.00 41.82 325 GLU A C 1
ATOM 6401 O O . GLU B 1 312 ? 93.952 83.311 112.783 1.00 41.82 325 GLU A O 1
ATOM 6407 N N . GLU B 1 313 ? 92.397 84.173 114.116 1.00 37.30 326 GLU A N 1
ATOM 6408 C CA . GLU B 1 313 ? 92.640 85.544 113.660 1.00 37.30 326 GLU A CA 1
ATOM 6409 C C . GLU B 1 313 ? 93.939 86.083 114.261 1.00 37.30 326 GLU A C 1
ATOM 6410 O O . GLU B 1 313 ? 94.279 85.777 115.403 1.00 37.30 326 GLU A O 1
ATOM 6416 N N . ALA B 1 314 ? 94.664 86.904 113.505 1.00 32.00 327 ALA A N 1
ATOM 6417 C CA . ALA B 1 314 ? 95.987 87.373 113.876 1.00 32.00 327 ALA A CA 1
ATOM 6418 C C . ALA B 1 314 ? 96.246 88.828 113.493 1.00 32.00 327 ALA A C 1
ATOM 6419 O O . ALA B 1 314 ? 95.604 89.376 112.596 1.00 32.00 327 ALA A O 1
ATOM 6421 N N . ALA B 1 315 ? 97.208 89.436 114.171 1.00 28.03 328 ALA A N 1
ATOM 6422 C CA . ALA B 1 315 ? 97.731 90.755 113.886 1.00 28.03 328 ALA A CA 1
ATOM 6423 C C . ALA B 1 315 ? 99.256 90.718 113.871 1.00 28.03 328 ALA A C 1
ATOM 6424 O O . ALA B 1 315 ? 99.857 90.114 114.754 1.00 28.03 328 ALA A O 1
ATOM 6426 N N . LEU B 1 316 ? 99.884 91.386 112.909 1.00 26.41 329 LEU A N 1
ATOM 6427 C CA . LEU B 1 316 ? 101.329 91.571 112.823 1.00 26.41 329 LEU A CA 1
ATOM 6428 C C . LEU B 1 316 ? 101.717 92.994 113.207 1.00 26.41 329 LEU A C 1
ATOM 6429 O O . LEU B 1 316 ? 101.252 93.947 112.595 1.00 26.41 329 LEU A O 1
ATOM 6434 N N . LEU B 1 317 ? 102.633 93.126 114.155 1.00 25.48 330 LEU A N 1
ATOM 6435 C CA . LEU B 1 317 ? 103.363 94.348 114.431 1.00 25.48 330 LEU A CA 1
ATOM 6436 C C . LEU B 1 317 ? 104.797 94.155 113.964 1.00 25.48 330 LEU A C 1
ATOM 6437 O O . LEU B 1 317 ? 105.415 93.148 114.289 1.00 25.48 330 LEU A O 1
ATOM 6442 N N . GLU B 1 318 ? 105.325 95.076 113.180 1.00 27.42 331 GLU A N 1
ATOM 6443 C CA . GLU B 1 318 ? 106.570 94.898 112.442 1.00 27.42 331 GLU A CA 1
ATOM 6444 C C . GLU B 1 318 ? 107.507 96.098 112.628 1.00 27.42 331 GLU A C 1
ATOM 6445 O O . GLU B 1 318 ? 107.087 97.240 112.494 1.00 27.42 331 GLU A O 1
ATOM 6451 N N . SER B 1 319 ? 108.778 95.860 112.960 1.00 26.58 332 SER A N 1
ATOM 6452 C CA . SER B 1 319 ? 109.772 96.907 113.194 1.00 26.58 332 SER A CA 1
ATOM 6453 C C . SER B 1 319 ? 110.165 97.671 111.928 1.00 26.58 332 SER A C 1
ATOM 6454 O O . SER B 1 319 ? 109.990 97.207 110.801 1.00 26.58 332 SER A O 1
ATOM 6457 N N . ARG B 1 320 ? 110.975 98.699 112.179 1.00 26.58 333 ARG A N 1
ATOM 6458 C CA . ARG B 1 320 ? 111.624 99.401 111.055 1.00 26.58 333 ARG A CA 1
ATOM 6459 C C . ARG B 1 320 ? 112.805 98.512 110.646 1.00 26.58 333 ARG A C 1
ATOM 6460 O O . ARG B 1 320 ? 113.152 97.603 111.415 1.00 26.58 333 ARG A O 1
ATOM 6468 N N . ILE B 1 321 ? 113.409 98.762 109.495 1.00 25.89 334 ILE A N 1
ATOM 6469 C CA . ILE B 1 321 ? 114.545 97.981 108.990 1.00 25.89 334 ILE A CA 1
ATOM 6470 C C . ILE B 1 321 ? 115.795 98.298 109.816 1.00 25.89 334 ILE A C 1
ATOM 6471 O O . ILE B 1 321 ? 116.039 99.440 110.182 1.00 25.89 334 ILE A O 1
ATOM 6476 N N . LEU B 1 322 ? 116.581 97.276 110.123 1.00 26.53 335 LEU A N 1
ATOM 6477 C CA . LEU B 1 322 ? 117.741 97.322 110.998 1.00 26.53 335 LEU A CA 1
ATOM 6478 C C . LEU B 1 322 ? 118.947 96.757 110.270 1.00 26.53 335 LEU A C 1
ATOM 6479 O O . LEU B 1 322 ? 118.838 95.747 109.591 1.00 26.53 335 LEU A O 1
ATOM 6484 N N . TYR B 1 323 ? 120.099 97.390 110.440 1.00 29.40 336 TYR A N 1
ATOM 6485 C CA . TYR B 1 323 ? 121.372 96.989 109.854 1.00 29.40 336 TYR A CA 1
ATOM 6486 C C . TYR B 1 323 ? 122.282 96.432 110.954 1.00 29.40 336 TYR A C 1
ATOM 6487 O O . TYR B 1 323 ? 122.953 97.210 111.629 1.00 29.40 336 TYR A O 1
ATOM 6496 N N . PRO B 1 324 ? 122.323 95.112 111.186 1.00 30.44 337 PRO A N 1
ATOM 6497 C CA . PRO B 1 324 ? 123.166 94.530 112.220 1.00 30.44 337 PRO A CA 1
ATOM 6498 C C . PRO B 1 324 ? 124.660 94.694 111.917 1.00 30.44 337 PRO A C 1
ATOM 6499 O O . PRO B 1 324 ? 125.119 94.405 110.814 1.00 30.44 337 PRO A O 1
ATOM 6503 N N . LYS B 1 325 ? 125.439 95.125 112.904 1.00 32.75 338 LYS A N 1
ATOM 6504 C CA . LYS B 1 325 ? 126.904 95.181 112.868 1.00 32.75 338 LYS A CA 1
ATOM 6505 C C . LYS B 1 325 ? 127.572 93.867 113.287 1.00 32.75 338 LYS A C 1
ATOM 6506 O O . LYS B 1 325 ? 128.715 93.647 112.901 1.00 32.75 338 LYS A O 1
ATOM 6512 N N . ARG B 1 326 ? 126.900 92.983 114.034 1.00 31.54 339 ARG A N 1
ATOM 6513 C CA . ARG B 1 326 ? 127.378 91.635 114.397 1.00 31.54 339 ARG A CA 1
ATOM 6514 C C . ARG B 1 326 ? 126.512 90.520 113.810 1.00 31.54 339 ARG A C 1
ATOM 6515 O O . ARG B 1 326 ? 125.546 90.777 113.116 1.00 31.54 339 ARG A O 1
ATOM 6523 N N . LYS B 1 327 ? 126.894 89.266 114.063 1.00 31.97 340 LYS A N 1
ATOM 6524 C CA . LYS B 1 327 ? 126.224 88.048 113.581 1.00 31.97 340 LYS A CA 1
ATOM 6525 C C . LYS B 1 327 ? 125.152 87.499 114.526 1.00 31.97 340 LYS A C 1
ATOM 6526 O O . LYS B 1 327 ? 124.393 86.624 114.132 1.00 31.97 340 LYS A O 1
ATOM 6532 N N . GLN B 1 328 ? 125.083 87.976 115.762 1.00 29.82 341 GLN A N 1
ATOM 6533 C CA . GLN B 1 328 ? 124.110 87.552 116.765 1.00 29.82 341 GLN A CA 1
ATOM 6534 C C . GLN B 1 328 ? 123.537 88.752 117.518 1.00 29.82 341 GLN A C 1
ATOM 6535 O O . GLN B 1 328 ? 124.264 89.662 117.897 1.00 29.82 341 GLN A O 1
ATOM 6541 N N . GLN B 1 329 ? 122.239 88.726 117.776 1.00 28.23 342 GLN A N 1
ATOM 6542 C CA . GLN B 1 329 ? 121.500 89.741 118.499 1.00 28.23 342 GLN A CA 1
ATOM 6543 C C . GLN B 1 329 ? 120.559 89.106 119.521 1.00 28.23 342 GLN A C 1
ATOM 6544 O O . GLN B 1 329 ? 120.106 87.980 119.364 1.00 28.23 342 GLN A O 1
ATOM 6550 N N . CYS B 1 330 ? 120.204 89.856 120.549 1.00 27.33 343 CYS A N 1
ATOM 6551 C CA . CYS B 1 330 ? 119.224 89.476 121.538 1.00 27.33 343 CYS A CA 1
ATOM 6552 C C . CYS B 1 330 ? 118.061 90.461 121.555 1.00 27.33 343 CYS A C 1
ATOM 6553 O O . CYS B 1 330 ? 118.271 91.642 121.810 1.00 27.33 343 CYS A O 1
ATOM 6556 N N . LEU B 1 331 ? 116.840 89.985 121.316 1.00 24.70 344 LEU A N 1
ATOM 6557 C CA . LEU B 1 331 ? 115.621 90.762 121.482 1.00 24.70 344 LEU A CA 1
ATOM 6558 C C . LEU B 1 331 ? 115.018 90.495 122.864 1.00 24.70 344 LEU A C 1
ATOM 6559 O O . LEU B 1 331 ? 114.473 89.432 123.104 1.00 24.70 344 LEU A O 1
ATOM 6564 N N . GLN B 1 332 ? 115.077 91.469 123.759 1.00 26.13 345 GLN A N 1
ATOM 6565 C CA . GLN B 1 332 ? 114.408 91.483 125.056 1.00 26.13 345 GLN A CA 1
ATOM 6566 C C . GLN B 1 332 ? 113.092 92.266 124.969 1.00 26.13 345 GLN A C 1
ATOM 6567 O O . GLN B 1 332 ? 113.074 93.345 124.393 1.00 26.13 345 GLN A O 1
ATOM 6573 N N . PHE B 1 333 ? 112.006 91.778 125.560 1.00 23.67 346 PHE A N 1
ATOM 6574 C CA . PHE B 1 333 ? 110.746 92.509 125.707 1.00 23.67 346 PHE A CA 1
ATOM 6575 C C . PHE B 1 333 ? 109.929 92.050 126.919 1.00 23.67 346 PHE A C 1
ATOM 6576 O O . PHE B 1 333 ? 110.219 91.018 127.507 1.00 23.67 346 PHE A O 1
ATOM 6584 N N . PHE B 1 334 ? 108.907 92.811 127.298 1.00 25.18 347 PHE A N 1
ATOM 6585 C CA . PHE B 1 334 ? 107.958 92.495 128.368 1.00 25.18 347 PHE A CA 1
ATOM 6586 C C . PHE B 1 334 ? 106.557 92.269 127.807 1.00 25.18 347 PHE A C 1
ATOM 6587 O O . PHE B 1 334 ? 106.122 92.967 126.899 1.00 25.18 347 PHE A O 1
ATOM 6595 N N . TYR B 1 335 ? 105.823 91.309 128.344 1.00 26.35 348 TYR A N 1
ATOM 6596 C CA . TYR B 1 335 ? 104.520 90.922 127.815 1.00 26.35 348 TYR A CA 1
ATOM 6597 C C . TYR B 1 335 ? 103.553 90.385 128.883 1.00 26.35 348 TYR A C 1
ATOM 6598 O O . TYR B 1 335 ? 103.973 89.981 129.956 1.00 26.35 348 TYR A O 1
ATOM 6607 N N . LYS B 1 336 ? 102.251 90.393 128.599 1.00 29.34 349 LYS A N 1
ATOM 6608 C CA . LYS B 1 336 ? 101.197 89.711 129.368 1.00 29.34 349 LYS A CA 1
ATOM 6609 C C . LYS B 1 336 ? 100.326 88.902 128.432 1.00 29.34 349 LYS A C 1
ATOM 6610 O O . LYS B 1 336 ? 100.086 89.325 127.311 1.00 29.34 349 LYS A O 1
ATOM 6616 N N . MET B 1 337 ? 99.801 87.787 128.910 1.00 32.67 350 MET A N 1
ATOM 6617 C CA . MET B 1 337 ? 98.827 86.951 128.214 1.00 32.67 350 MET A CA 1
ATOM 6618 C C . MET B 1 337 ? 97.690 86.603 129.165 1.00 32.67 350 MET A C 1
ATOM 6619 O O . MET B 1 337 ? 97.729 85.611 129.876 1.00 32.67 350 MET A O 1
ATOM 6624 N N . THR B 1 338 ? 96.671 87.445 129.176 1.00 36.10 351 THR A N 1
ATOM 6625 C CA . THR B 1 338 ? 95.509 87.352 130.063 1.00 36.10 351 THR A CA 1
ATOM 6626 C C . THR B 1 338 ? 94.321 86.642 129.417 1.00 36.10 351 THR A C 1
ATOM 6627 O O . THR B 1 338 ? 93.248 86.554 130.004 1.00 36.10 351 THR A O 1
ATOM 6631 N N . GLY B 1 339 ? 94.473 86.160 128.186 1.00 38.72 352 GLY A N 1
ATOM 6632 C CA . GLY B 1 339 ? 93.412 85.583 127.377 1.00 38.72 352 GLY A CA 1
ATOM 6633 C C . GLY B 1 339 ? 93.302 84.074 127.534 1.00 38.72 352 GLY A C 1
ATOM 6634 O O . GLY B 1 339 ? 93.422 83.532 128.634 1.00 38.72 352 GLY A O 1
ATOM 6635 N N . SER B 1 340 ? 93.053 83.384 126.440 1.00 39.89 353 SER A N 1
ATOM 6636 C CA . SER B 1 340 ? 92.933 81.938 126.391 1.00 39.89 353 SER A CA 1
ATOM 6637 C C . SER B 1 340 ? 94.298 81.252 126.467 1.00 39.89 353 SER A C 1
ATOM 6638 O O . SER B 1 340 ? 95.255 81.732 125.864 1.00 39.89 353 SER A O 1
ATOM 6641 N N . PRO B 1 341 ? 94.409 80.061 127.075 1.00 40.99 354 PRO A N 1
ATOM 6642 C CA . PRO B 1 341 ? 95.602 79.223 126.964 1.00 40.99 354 PRO A CA 1
ATOM 6643 C C . PRO B 1 341 ? 95.995 78.829 125.530 1.00 40.99 354 PRO A C 1
ATOM 6644 O O . PRO B 1 341 ? 97.106 78.365 125.314 1.00 40.99 354 PRO A O 1
ATOM 6648 N N . SER B 1 342 ? 95.106 78.987 124.549 1.00 40.09 355 SER A N 1
ATOM 6649 C CA . SER B 1 342 ? 95.377 78.712 123.135 1.00 40.09 355 SER A CA 1
ATOM 6650 C C . SER B 1 342 ? 95.815 79.947 122.337 1.00 40.09 355 SER A C 1
ATOM 6651 O O . SER B 1 342 ? 96.148 79.823 121.162 1.00 40.09 355 SER A O 1
ATOM 6654 N N . ASP B 1 343 ? 95.860 81.137 122.935 1.00 37.25 356 ASP A N 1
ATOM 6655 C CA . ASP B 1 343 ? 96.484 82.301 122.310 1.00 37.25 356 ASP A CA 1
ATOM 6656 C C . ASP B 1 343 ? 97.986 82.099 122.138 1.00 37.25 356 ASP A C 1
ATOM 6657 O O . ASP B 1 343 ? 98.633 81.483 122.982 1.00 37.25 356 ASP A O 1
ATOM 6662 N N . ARG B 1 344 ? 98.563 82.675 121.085 1.00 30.07 357 ARG A N 1
ATOM 6663 C CA . ARG B 1 344 ? 100.006 82.656 120.827 1.00 30.07 357 ARG A CA 1
ATOM 6664 C C . ARG B 1 344 ? 100.525 84.056 120.586 1.00 30.07 357 ARG A C 1
ATOM 6665 O O . ARG B 1 344 ? 99.940 84.803 119.811 1.00 30.07 357 ARG A O 1
ATOM 6673 N N . LEU B 1 345 ? 101.660 84.367 121.174 1.00 25.62 358 LEU A N 1
ATOM 6674 C CA . LEU B 1 345 ? 102.530 85.442 120.743 1.00 25.62 358 LEU A CA 1
ATOM 6675 C C . LEU B 1 345 ? 103.733 84.798 120.053 1.00 25.62 358 LEU A C 1
ATOM 6676 O O . LEU B 1 345 ? 104.402 83.959 120.634 1.00 25.62 358 LEU A O 1
ATOM 6681 N N . VAL B 1 346 ? 103.990 85.136 118.803 1.00 24.23 359 VAL A N 1
ATOM 6682 C CA . VAL B 1 346 ? 105.049 84.529 117.992 1.00 24.23 359 VAL A CA 1
ATOM 6683 C C . VAL B 1 346 ? 105.984 85.610 117.489 1.00 24.23 359 VAL A C 1
ATOM 6684 O O . VAL B 1 346 ? 105.528 86.603 116.935 1.00 24.23 359 VAL A O 1
ATOM 6688 N N . VAL B 1 347 ? 107.284 85.407 117.635 1.00 22.99 360 VAL A N 1
ATOM 6689 C CA . VAL B 1 347 ? 108.314 86.313 117.129 1.00 22.99 360 VAL A CA 1
ATOM 6690 C C . VAL B 1 347 ? 108.873 85.775 115.819 1.00 22.99 360 VAL A C 1
ATOM 6691 O O . VAL B 1 347 ? 109.197 84.598 115.692 1.00 22.99 360 VAL A O 1
ATOM 6695 N N . TRP B 1 348 ? 108.967 86.649 114.833 1.00 23.37 361 TRP A N 1
ATOM 6696 C CA . TRP B 1 348 ? 109.389 86.379 113.473 1.00 23.37 361 TRP A CA 1
ATOM 6697 C C . TRP B 1 348 ? 110.475 87.369 113.072 1.00 23.37 361 TRP A C 1
ATOM 6698 O O . TRP B 1 348 ? 110.586 88.461 113.617 1.00 23.37 361 TRP A O 1
ATOM 6709 N N . VA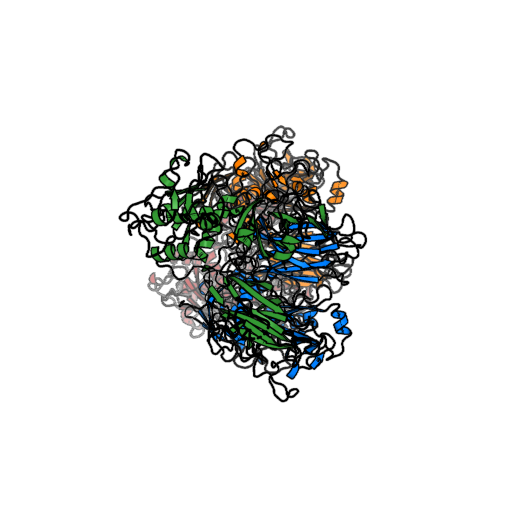L B 1 349 ? 111.257 87.001 112.074 1.00 25.88 362 VAL A N 1
ATOM 6710 C CA . VAL B 1 349 ? 112.148 87.885 111.331 1.00 25.88 362 VAL A CA 1
ATOM 6711 C C . VAL B 1 349 ? 111.658 87.972 109.895 1.00 25.88 362 VAL A C 1
ATOM 6712 O O . VAL B 1 349 ? 111.229 86.978 109.325 1.00 25.88 362 VAL A O 1
ATOM 6716 N N . ARG B 1 350 ? 111.770 89.144 109.284 1.00 27.13 363 ARG A N 1
ATOM 6717 C CA . ARG B 1 350 ? 111.716 89.341 107.837 1.00 27.13 363 ARG A CA 1
ATOM 6718 C C . ARG B 1 350 ? 113.089 89.852 107.397 1.00 27.13 363 ARG A C 1
ATOM 6719 O O . ARG B 1 350 ? 113.482 90.918 107.846 1.00 27.13 363 ARG A O 1
ATOM 6727 N N . ARG B 1 351 ? 113.802 89.068 106.571 1.00 28.80 364 ARG A N 1
ATOM 6728 C CA . ARG B 1 351 ? 115.207 89.408 106.201 1.00 28.80 364 ARG A CA 1
ATOM 6729 C C . ARG B 1 351 ? 115.456 89.618 104.706 1.00 28.80 364 ARG A C 1
ATOM 6730 O O . ARG B 1 351 ? 114.684 89.074 103.905 1.00 28.80 364 ARG A O 1
ATOM 6738 N N . ASP B 1 352 ? 116.463 90.424 104.350 1.00 33.06 365 ASP A N 1
ATOM 6739 C CA . ASP B 1 352 ? 116.917 90.628 102.979 1.00 33.06 365 ASP A CA 1
ATOM 6740 C C . ASP B 1 352 ? 117.075 89.295 102.254 1.00 33.06 365 ASP A C 1
ATOM 6741 O O . ASP B 1 352 ? 117.782 88.407 102.719 1.00 33.06 365 ASP A O 1
ATOM 6746 N N . ASP B 1 353 ? 116.411 89.142 101.114 1.00 33.81 366 ASP A N 1
ATOM 6747 C CA . ASP B 1 353 ? 116.451 87.937 100.283 1.00 33.81 366 ASP A CA 1
ATOM 6748 C C . ASP B 1 353 ? 117.687 87.833 99.369 1.00 33.81 366 ASP A C 1
ATOM 6749 O O . ASP B 1 353 ? 117.719 87.013 98.457 1.00 33.81 366 ASP A O 1
ATOM 6754 N N . SER B 1 354 ? 118.714 88.640 99.619 1.00 34.56 367 SER A N 1
ATOM 6755 C CA . SER B 1 354 ? 119.922 88.891 98.821 1.00 34.56 367 SER A CA 1
ATOM 6756 C C . SER B 1 354 ? 119.762 89.827 97.620 1.00 34.56 367 SER A C 1
ATOM 6757 O O . SER B 1 354 ? 120.772 90.246 97.061 1.00 34.56 367 SER A O 1
ATOM 6760 N N . THR B 1 355 ? 118.553 90.238 97.231 1.00 34.69 368 THR A N 1
ATOM 6761 C CA . THR B 1 355 ? 118.370 91.288 96.212 1.00 34.69 368 THR A CA 1
ATOM 6762 C C . THR B 1 355 ? 118.447 92.708 96.771 1.00 34.69 368 THR A C 1
ATOM 6763 O O . THR B 1 355 ? 118.414 93.668 96.003 1.00 34.69 368 THR A O 1
ATOM 6767 N N . GLY B 1 356 ? 118.522 92.875 98.091 1.00 33.29 369 GLY A N 1
ATOM 6768 C CA . GLY B 1 356 ? 118.330 94.149 98.776 1.00 33.29 369 GLY A CA 1
ATOM 6769 C C . GLY B 1 356 ? 116.898 94.360 99.277 1.00 33.29 369 GLY A C 1
ATOM 6770 O O . GLY B 1 356 ? 116.600 95.412 99.838 1.00 33.29 369 GLY A O 1
ATOM 6771 N N . ASN B 1 357 ? 116.005 93.391 99.082 1.00 32.66 370 ASN A N 1
ATOM 6772 C CA . ASN B 1 357 ? 114.591 93.486 99.412 1.00 32.66 370 ASN A CA 1
ATOM 6773 C C . ASN B 1 357 ? 114.299 92.698 100.689 1.00 32.66 370 ASN A C 1
ATOM 6774 O O . ASN B 1 357 ? 114.555 91.505 100.767 1.00 32.66 370 ASN A O 1
ATOM 6779 N N . VAL B 1 358 ? 113.746 93.366 101.706 1.00 30.63 371 VAL A N 1
ATOM 6780 C CA . VAL B 1 358 ? 113.514 92.690 103.021 1.00 30.63 371 VAL A CA 1
ATOM 6781 C C . VAL B 1 358 ? 112.158 91.971 103.003 1.00 30.63 371 VAL A C 1
ATOM 6782 O O . VAL B 1 358 ? 111.196 92.526 103.571 1.00 30.63 371 VAL A O 1
ATOM 6786 N N . ARG B 1 359 ? 112.069 90.808 102.344 1.00 31.21 372 ARG A N 1
ATOM 6787 C CA . ARG B 1 359 ? 110.762 90.100 102.224 1.00 31.21 372 ARG A CA 1
ATOM 6788 C C . ARG B 1 359 ? 110.849 88.614 102.609 1.00 31.21 372 ARG A C 1
ATOM 6789 O O . ARG B 1 359 ? 109.911 87.877 102.245 1.00 31.21 372 ARG A O 1
ATOM 6797 N N . LYS B 1 360 ? 111.904 88.173 103.303 1.00 28.60 373 LYS A N 1
ATOM 6798 C CA . LYS B 1 360 ? 112.053 86.713 103.584 1.00 28.60 373 LYS A CA 1
ATOM 6799 C C . LYS B 1 360 ? 111.705 86.392 105.044 1.00 28.60 373 LYS A C 1
ATOM 6800 O O . LYS B 1 360 ? 112.441 86.848 105.933 1.00 28.60 373 LYS A O 1
ATOM 6806 N N . LEU B 1 361 ? 110.655 85.594 105.274 1.00 26.91 374 LEU A N 1
ATOM 6807 C CA . LEU B 1 361 ? 110.226 85.255 106.635 1.00 26.91 374 LEU A CA 1
ATOM 6808 C C . LEU B 1 361 ? 111.021 84.100 107.237 1.00 26.91 374 LEU A C 1
ATOM 6809 O O . LEU B 1 361 ? 111.304 83.113 106.570 1.00 26.91 374 LEU A O 1
ATOM 6814 N N . VAL B 1 362 ? 111.298 84.200 108.533 1.00 25.28 375 VAL A N 1
ATOM 6815 C CA . VAL B 1 362 ? 111.802 83.127 109.392 1.00 25.28 375 VAL A CA 1
ATOM 6816 C C . VAL B 1 362 ? 111.089 83.223 110.735 1.00 25.28 375 VAL A C 1
ATOM 6817 O O . VAL B 1 362 ? 111.155 84.267 111.378 1.00 25.28 375 VAL A O 1
ATOM 6821 N N . LYS B 1 363 ? 110.424 82.169 111.209 1.00 23.29 376 LYS A N 1
ATOM 6822 C CA . LYS B 1 363 ? 109.897 82.136 112.581 1.00 23.29 376 LYS A CA 1
ATOM 6823 C C . LYS B 1 363 ? 111.035 81.910 113.571 1.00 23.29 376 LYS A C 1
ATOM 6824 O O . LYS B 1 363 ? 111.826 80.994 113.368 1.00 23.29 376 LYS A O 1
ATOM 6830 N N . VAL B 1 364 ? 111.113 82.691 114.646 1.00 23.49 377 VAL A N 1
ATOM 6831 C CA . VAL B 1 364 ? 112.161 82.546 115.664 1.00 23.49 377 VAL A CA 1
ATOM 6832 C C . VAL B 1 364 ? 111.680 81.934 116.987 1.00 23.49 377 VAL A C 1
ATOM 6833 O O . VAL B 1 364 ? 112.369 81.054 117.490 1.00 23.49 377 VAL A O 1
ATOM 6837 N N . GLN B 1 365 ? 110.536 82.315 117.569 1.00 24.11 378 GLN A N 1
ATOM 6838 C CA . GLN B 1 365 ? 110.092 81.779 118.874 1.00 24.11 378 GLN A CA 1
ATOM 6839 C C . GLN B 1 365 ? 108.576 81.912 119.111 1.00 24.11 378 GLN A C 1
ATOM 6840 O O . GLN B 1 365 ? 107.952 82.795 118.537 1.00 24.11 378 GLN A O 1
ATOM 6846 N N . THR B 1 366 ? 107.981 81.100 119.989 1.00 24.82 379 THR A N 1
ATOM 6847 C CA . THR B 1 366 ? 106.560 81.172 120.396 1.00 24.82 379 THR A CA 1
ATOM 6848 C C . THR B 1 366 ? 106.387 81.269 121.916 1.00 24.82 379 THR A C 1
ATOM 6849 O O . THR B 1 366 ? 107.105 80.621 122.672 1.00 24.82 379 THR A O 1
ATOM 6853 N N . PHE B 1 367 ? 105.396 82.031 122.359 1.00 26.27 380 PHE A N 1
ATOM 6854 C CA . PHE B 1 367 ? 105.003 82.275 123.747 1.00 26.27 380 PHE A CA 1
ATOM 6855 C C . PHE B 1 367 ? 103.505 82.011 123.933 1.00 26.27 380 PHE A C 1
ATOM 6856 O O . PHE B 1 367 ? 102.696 82.355 123.072 1.00 26.27 380 PHE A O 1
ATOM 6864 N N . GLN B 1 368 ? 103.132 81.407 125.056 1.00 34.05 381 GLN A N 1
ATOM 6865 C CA . GLN B 1 368 ? 101.764 81.045 125.412 1.00 34.05 381 GLN A CA 1
ATOM 6866 C C . GLN B 1 368 ? 101.461 81.370 126.877 1.00 34.05 381 GLN A C 1
ATOM 6867 O O . GLN B 1 368 ? 102.369 81.477 127.701 1.00 34.05 381 GLN A O 1
ATOM 6873 N N . GLY B 1 369 ? 100.183 81.545 127.209 1.00 40.44 382 GLY A N 1
ATOM 6874 C CA . GLY B 1 369 ? 99.740 82.008 128.524 1.00 40.44 382 GLY A CA 1
ATOM 6875 C C . GLY B 1 369 ? 99.431 80.889 129.512 1.00 40.44 382 GLY A C 1
ATOM 6876 O O . GLY B 1 369 ? 98.535 80.080 129.281 1.00 40.44 382 GLY A O 1
ATOM 6877 N N . ASP B 1 370 ? 100.123 80.892 130.649 1.00 46.99 383 ASP A N 1
ATOM 6878 C CA . ASP B 1 370 ? 99.749 80.168 131.870 1.00 46.99 383 ASP A CA 1
ATOM 6879 C C . ASP B 1 370 ? 98.841 81.036 132.770 1.00 46.99 383 ASP A C 1
ATOM 6880 O O . ASP B 1 370 ? 98.301 82.052 132.335 1.00 46.99 383 ASP A O 1
ATOM 6885 N N . ASP B 1 371 ? 98.648 80.652 134.033 1.00 49.46 384 ASP A N 1
ATOM 6886 C CA . ASP B 1 371 ? 97.771 81.345 134.992 1.00 49.46 384 ASP A CA 1
ATOM 6887 C C . ASP B 1 371 ? 98.350 82.640 135.596 1.00 49.46 384 ASP A C 1
ATOM 6888 O O . ASP B 1 371 ? 97.652 83.345 136.324 1.00 49.46 384 ASP A O 1
ATOM 6893 N N . ASP B 1 372 ? 99.615 82.971 135.337 1.00 40.26 385 ASP A N 1
ATOM 6894 C CA . ASP B 1 372 ? 100.198 84.258 135.724 1.00 40.26 385 ASP A CA 1
ATOM 6895 C C . ASP B 1 372 ? 99.772 85.375 134.759 1.00 40.26 385 ASP A C 1
ATOM 6896 O O . ASP B 1 372 ? 100.176 85.390 133.599 1.00 40.26 385 ASP A O 1
ATOM 6901 N N . HIS B 1 373 ? 99.062 86.368 135.186 1.00 39.00 386 HIS A N 1
ATOM 6902 C CA . HIS B 1 373 ? 98.578 87.443 134.270 1.00 39.00 386 HIS A CA 1
ATOM 6903 C C . HIS B 1 373 ? 99.370 88.746 134.451 1.00 39.00 386 HIS A C 1
ATOM 6904 O O . HIS B 1 373 ? 98.935 89.766 133.884 1.00 39.00 386 HIS A O 1
ATOM 6911 N N . ASN B 1 374 ? 100.447 88.736 135.262 1.00 34.26 387 ASN A N 1
ATOM 6912 C CA . ASN B 1 374 ? 101.342 89.886 135.396 1.00 34.26 387 ASN A CA 1
ATOM 6913 C C . ASN B 1 374 ? 102.393 89.964 134.263 1.00 34.26 387 ASN A C 1
ATOM 6914 O O . ASN B 1 374 ? 102.587 89.016 133.507 1.00 34.26 387 ASN A O 1
ATOM 6919 N N . TRP B 1 375 ? 103.102 91.085 134.132 1.00 29.50 388 TRP A N 1
ATOM 6920 C CA . TRP B 1 375 ? 104.155 91.281 133.127 1.00 29.50 388 TRP A CA 1
ATOM 6921 C C . TRP B 1 375 ? 105.297 90.272 133.259 1.00 29.50 388 TRP A C 1
ATOM 6922 O O . TRP B 1 375 ? 105.858 90.097 134.332 1.00 29.50 388 TRP A O 1
ATOM 6933 N N . LYS B 1 376 ? 105.663 89.608 132.174 1.00 27.75 389 LYS A N 1
ATOM 6934 C CA . LYS B 1 376 ? 106.742 88.631 132.067 1.00 27.75 389 LYS A CA 1
ATOM 6935 C C . LYS B 1 376 ? 107.838 89.171 131.167 1.00 27.75 389 LYS A C 1
ATOM 6936 O O . LYS B 1 376 ? 107.527 89.834 130.185 1.00 27.75 389 LYS A O 1
ATOM 6942 N N . ILE B 1 377 ? 109.101 88.897 131.465 1.00 24.43 390 ILE A N 1
ATOM 6943 C CA . ILE B 1 377 ? 110.231 89.201 130.577 1.00 24.43 390 ILE A CA 1
ATOM 6944 C C . ILE B 1 377 ? 110.472 88.049 129.584 1.00 24.43 390 ILE A C 1
ATOM 6945 O O . ILE B 1 377 ? 110.259 86.887 129.912 1.00 24.43 390 ILE A O 1
ATOM 6950 N N . ALA B 1 378 ? 110.911 88.355 128.373 1.00 23.19 391 ALA A N 1
ATOM 6951 C CA . ALA B 1 378 ? 111.227 87.410 127.315 1.00 23.19 391 ALA A CA 1
ATOM 6952 C C . ALA B 1 378 ? 112.490 87.819 126.569 1.00 23.19 391 ALA A C 1
ATOM 6953 O O . ALA B 1 378 ? 112.687 88.993 126.282 1.00 23.19 391 ALA A O 1
ATOM 6955 N N . HIS B 1 379 ? 113.303 86.835 126.202 1.00 22.97 392 HIS A N 1
ATOM 6956 C CA . HIS B 1 379 ? 114.510 86.987 125.402 1.00 22.97 392 HIS A CA 1
ATOM 6957 C C . HIS B 1 379 ? 114.461 86.046 124.215 1.00 22.97 392 HIS A C 1
ATOM 6958 O O . HIS B 1 379 ? 114.152 84.871 124.366 1.00 22.97 392 HIS A O 1
ATOM 6965 N N . VAL B 1 380 ? 114.771 86.553 123.032 1.00 24.49 393 VAL A N 1
ATOM 6966 C CA . VAL B 1 380 ? 114.815 85.789 121.788 1.00 24.49 393 VAL A CA 1
ATOM 6967 C C . VAL B 1 380 ? 116.165 85.997 121.125 1.00 24.49 393 VAL A C 1
ATOM 6968 O O . VAL B 1 380 ? 116.568 87.127 120.870 1.00 24.49 393 VAL A O 1
ATOM 6972 N N . VAL B 1 381 ? 116.867 84.914 120.823 1.00 25.24 394 VAL A N 1
ATOM 6973 C CA . VAL B 1 381 ? 118.106 84.958 120.049 1.00 25.24 394 VAL A CA 1
ATOM 6974 C C . VAL B 1 381 ? 117.783 85.149 118.577 1.00 25.24 394 VAL A C 1
ATOM 6975 O O . VAL B 1 381 ? 117.033 84.380 117.987 1.00 25.24 394 VAL A O 1
ATOM 6979 N N . LEU B 1 382 ? 118.389 86.154 117.969 1.00 27.91 395 LEU A N 1
ATOM 6980 C CA . LEU B 1 382 ? 118.360 86.415 116.539 1.00 27.91 395 LEU A CA 1
ATOM 6981 C C . LEU B 1 382 ? 119.781 86.248 115.998 1.00 27.91 395 LEU A C 1
ATOM 6982 O O . LEU B 1 382 ? 120.754 86.550 116.688 1.00 27.91 395 LEU A O 1
ATOM 6987 N N . LYS B 1 383 ? 119.921 85.751 114.776 1.00 29.69 396 LYS A N 1
ATOM 6988 C CA . LYS B 1 383 ? 121.217 85.569 114.124 1.00 29.69 396 LYS A CA 1
ATOM 6989 C C . LYS B 1 383 ? 121.177 86.127 112.717 1.00 29.69 396 LYS A C 1
ATOM 6990 O O . LYS B 1 383 ? 121.173 85.399 111.731 1.00 29.69 396 LYS A O 1
ATOM 6996 N N . GLU B 1 384 ? 121.123 87.444 112.637 1.00 31.26 397 GLU A N 1
ATOM 6997 C CA . GLU B 1 384 ? 120.979 88.211 111.411 1.00 31.26 397 GLU A CA 1
ATOM 6998 C C . GLU B 1 384 ? 122.313 88.830 111.000 1.00 31.26 397 GLU A C 1
ATOM 6999 O O . GLU B 1 384 ? 122.981 89.469 111.805 1.00 31.26 397 GLU A O 1
ATOM 7005 N N . GLU B 1 385 ? 122.705 88.651 109.742 1.00 34.73 398 GLU A N 1
ATOM 7006 C CA . GLU B 1 385 ? 123.960 89.165 109.185 1.00 34.73 398 GLU A CA 1
ATOM 7007 C C . GLU B 1 385 ? 123.760 90.103 107.982 1.00 34.73 398 GLU A C 1
ATOM 7008 O O . GLU B 1 385 ? 124.718 90.545 107.353 1.00 34.73 398 GLU A O 1
ATOM 7014 N N . GLN B 1 386 ? 122.509 90.421 107.676 1.00 33.11 399 GLN A N 1
ATOM 7015 C CA . GLN B 1 386 ? 122.018 91.320 106.632 1.00 33.11 399 GLN A CA 1
ATOM 7016 C C . GLN B 1 386 ? 120.812 92.088 107.182 1.00 33.11 399 GLN A C 1
ATOM 7017 O O . GLN B 1 386 ? 120.306 91.758 108.254 1.00 33.11 399 GLN A O 1
ATOM 7023 N N . LYS B 1 387 ? 120.339 93.127 106.503 1.00 28.84 400 LYS A N 1
ATOM 7024 C CA . LYS B 1 387 ? 119.230 93.940 107.004 1.00 28.84 400 LYS A CA 1
ATOM 7025 C C . LYS B 1 387 ? 117.915 93.166 107.192 1.00 28.84 400 LYS A C 1
ATOM 7026 O O . LYS B 1 387 ? 117.578 92.280 106.414 1.00 28.84 400 LYS A O 1
ATOM 7032 N N . PHE B 1 388 ? 117.170 93.491 108.240 1.00 25.96 401 PHE A N 1
ATOM 7033 C CA . PHE B 1 388 ? 116.011 92.728 108.703 1.00 25.96 401 PHE A CA 1
ATOM 7034 C C . PHE B 1 388 ? 115.001 93.569 109.485 1.00 25.96 401 PHE A C 1
ATOM 7035 O O . PHE B 1 388 ? 115.308 94.668 109.938 1.00 25.96 401 PHE A O 1
ATOM 7043 N N . ARG B 1 389 ? 113.848 92.940 109.752 1.00 25.00 402 ARG A N 1
ATOM 7044 C CA . ARG B 1 389 ? 112.795 93.527 110.620 1.00 25.00 402 ARG A CA 1
ATOM 7045 C C . ARG B 1 389 ? 112.336 92.440 111.606 1.00 25.00 402 ARG A C 1
ATOM 7046 O O . ARG B 1 389 ? 112.213 91.302 111.155 1.00 25.00 402 ARG A O 1
ATOM 7054 N N . TYR B 1 390 ? 112.183 92.733 112.901 1.00 25.35 403 TYR A N 1
ATOM 7055 C CA . TYR B 1 390 ? 111.597 91.845 113.904 1.00 25.35 403 TYR A CA 1
ATOM 7056 C C . TYR B 1 390 ? 110.087 92.095 114.036 1.00 25.35 403 TYR A C 1
ATOM 7057 O O . TYR B 1 390 ? 109.598 93.214 113.913 1.00 25.35 403 TYR A O 1
ATOM 7066 N N . LEU B 1 391 ? 109.326 91.021 114.176 1.00 24.47 404 LEU A N 1
ATOM 7067 C CA . LEU B 1 391 ? 107.881 90.968 113.987 1.00 24.47 404 LEU A CA 1
ATOM 7068 C C . LEU B 1 391 ? 107.219 90.244 115.167 1.00 24.47 404 LEU A C 1
ATOM 7069 O O . LEU B 1 391 ? 107.716 89.218 115.607 1.00 24.47 404 LEU A O 1
ATOM 7074 N N . PHE B 1 392 ? 106.077 90.736 115.636 1.00 23.44 405 PHE A N 1
ATOM 7075 C CA . PHE B 1 392 ? 105.220 90.088 116.626 1.00 23.44 405 PHE A CA 1
ATOM 7076 C C . PHE B 1 392 ? 103.890 89.724 115.997 1.00 23.44 405 PHE A C 1
ATOM 7077 O O . PHE B 1 392 ? 103.137 90.582 115.561 1.00 23.44 405 PHE A O 1
ATOM 7085 N N . GLN B 1 393 ? 103.563 88.443 115.981 1.00 26.21 406 GLN A N 1
ATOM 7086 C CA . GLN B 1 393 ? 102.256 87.951 115.593 1.00 26.21 406 GLN A CA 1
ATOM 7087 C C . GLN B 1 393 ? 101.491 87.613 116.864 1.00 26.21 406 GLN A C 1
ATOM 7088 O O . GLN B 1 393 ? 101.868 86.702 117.591 1.00 26.21 406 GLN A O 1
ATOM 7094 N N . GLY B 1 394 ? 100.399 88.316 117.120 1.00 27.60 407 GLY A N 1
ATOM 7095 C CA . GLY B 1 394 ? 99.409 87.921 118.109 1.00 27.60 407 GLY A CA 1
ATOM 7096 C C . GLY B 1 394 ? 98.377 87.048 117.435 1.00 27.60 407 GLY A C 1
ATOM 7097 O O . GLY B 1 394 ? 97.979 87.342 116.319 1.00 27.60 407 GLY A O 1
ATOM 7098 N N . THR B 1 395 ? 97.949 85.965 118.060 1.00 32.19 408 THR A N 1
ATOM 7099 C CA . THR B 1 395 ? 96.958 85.045 117.487 1.00 32.19 408 THR A CA 1
ATOM 7100 C C . THR B 1 395 ? 95.889 84.727 118.509 1.00 32.19 408 THR A C 1
ATOM 7101 O O . THR B 1 395 ? 96.217 84.347 119.628 1.00 32.19 408 THR A O 1
ATOM 7105 N N . LYS B 1 396 ? 94.620 84.836 118.116 1.00 35.15 409 LYS A N 1
ATOM 7106 C CA . LYS B 1 396 ? 93.474 84.442 118.935 1.00 35.15 409 LYS A CA 1
ATOM 7107 C C . LYS B 1 396 ? 93.343 82.935 118.958 1.00 35.15 409 LYS A C 1
ATOM 7108 O O . LYS B 1 396 ? 93.249 82.316 117.904 1.00 35.15 409 LYS A O 1
ATOM 7114 N N . GLY B 1 397 ? 93.232 82.342 120.125 1.00 40.13 410 GLY A N 1
ATOM 7115 C CA . GLY B 1 397 ? 92.700 80.999 120.306 1.00 40.13 410 GLY A CA 1
ATOM 7116 C C . GLY B 1 397 ? 91.480 81.051 121.226 1.00 40.13 410 GLY A C 1
ATOM 7117 O O . GLY B 1 397 ? 91.493 81.740 122.237 1.00 40.13 410 GLY A O 1
ATOM 7118 N N . ASP B 1 398 ? 90.407 80.342 120.883 1.00 42.48 411 ASP A N 1
ATOM 7119 C CA . ASP B 1 398 ? 89.188 80.243 121.701 1.00 42.48 411 ASP A CA 1
ATOM 7120 C C . ASP B 1 398 ? 88.631 81.578 122.243 1.00 42.48 411 ASP A C 1
ATOM 7121 O O . ASP B 1 398 ? 88.568 81.757 123.461 1.00 42.48 411 ASP A O 1
ATOM 7126 N N . PRO B 1 399 ? 88.151 82.518 121.406 1.00 40.03 412 PRO A N 1
ATOM 7127 C CA . PRO B 1 399 ? 87.571 83.775 121.889 1.00 40.03 412 PRO A CA 1
ATOM 7128 C C . PRO B 1 399 ? 86.329 83.637 122.787 1.00 40.03 412 PRO A C 1
ATOM 7129 O O . PRO B 1 399 ? 86.066 84.508 123.606 1.00 40.03 412 PRO A O 1
ATOM 7133 N N . GLN B 1 400 ? 85.610 82.516 122.712 1.00 45.10 413 GLN A N 1
ATOM 7134 C CA . GLN B 1 400 ? 84.544 82.159 123.657 1.00 45.10 413 GLN A CA 1
ATOM 7135 C C . GLN B 1 400 ? 85.054 81.763 125.058 1.00 45.10 413 GLN A C 1
ATOM 7136 O O . GLN B 1 400 ? 84.261 81.672 125.990 1.00 45.10 413 GLN A O 1
ATOM 7142 N N . ASN B 1 401 ? 86.363 81.561 125.237 1.00 46.34 414 ASN A N 1
ATOM 7143 C CA . ASN B 1 401 ? 87.026 81.284 126.513 1.00 46.34 414 ASN A CA 1
ATOM 7144 C C . ASN B 1 401 ? 88.140 82.300 126.827 1.00 46.34 414 ASN A C 1
ATOM 7145 O O . ASN B 1 401 ? 89.119 81.980 127.495 1.00 46.34 414 ASN A O 1
ATOM 7150 N N . SER B 1 402 ? 88.010 83.541 126.359 1.00 41.42 415 SER A N 1
ATOM 7151 C CA . SER B 1 402 ? 88.950 84.620 126.652 1.00 41.42 415 SER A CA 1
ATOM 7152 C C . SER B 1 402 ? 88.236 85.877 127.124 1.00 41.42 415 SER A C 1
ATOM 7153 O O . SER B 1 402 ? 87.275 86.313 126.505 1.00 41.42 415 SER A O 1
ATOM 7156 N N . THR B 1 403 ? 88.739 86.504 128.186 1.00 42.39 416 THR A N 1
ATOM 7157 C CA . THR B 1 403 ? 88.307 87.823 128.690 1.00 42.39 416 THR A CA 1
ATOM 7158 C C . THR B 1 403 ? 89.444 88.844 128.651 1.00 42.39 416 THR A C 1
ATOM 7159 O O . THR B 1 403 ? 89.405 89.859 129.341 1.00 42.39 416 THR A O 1
ATOM 7163 N N . GLY B 1 404 ? 90.472 88.586 127.849 1.00 37.01 417 GLY A N 1
ATOM 7164 C CA . GLY B 1 404 ? 91.680 89.391 127.783 1.00 37.01 417 GLY A CA 1
ATOM 7165 C C . GLY B 1 404 ? 92.434 89.237 126.473 1.00 37.01 417 GLY A C 1
ATOM 7166 O O . GLY B 1 404 ? 91.846 89.053 125.409 1.00 37.01 417 GLY A O 1
ATOM 7167 N N . GLY B 1 405 ? 93.756 89.304 126.521 1.00 32.45 418 GLY A N 1
ATOM 7168 C CA . GLY B 1 405 ? 94.578 89.266 125.324 1.00 32.45 418 GLY A CA 1
ATOM 7169 C C . GLY B 1 405 ? 96.063 89.360 125.584 1.00 32.45 418 GLY A C 1
ATOM 7170 O O . GLY B 1 405 ? 96.547 88.930 126.622 1.00 32.45 418 GLY A O 1
ATOM 7171 N N . ILE B 1 406 ? 96.777 89.884 124.602 1.00 29.85 419 ILE A N 1
ATOM 7172 C CA . ILE B 1 406 ? 98.233 89.920 124.517 1.00 29.85 419 ILE A CA 1
ATOM 7173 C C . ILE B 1 406 ? 98.694 91.372 124.613 1.00 29.85 419 ILE A C 1
ATOM 7174 O O . ILE B 1 406 ? 98.136 92.248 123.966 1.00 29.85 419 ILE A O 1
ATOM 7179 N N . TYR B 1 407 ? 99.707 91.629 125.424 1.00 30.38 420 TYR A N 1
ATOM 7180 C CA . TYR B 1 407 ? 100.208 92.954 125.752 1.00 30.38 420 TYR A CA 1
ATOM 7181 C C . TYR B 1 407 ? 101.700 93.010 125.469 1.00 30.38 420 TYR A C 1
ATOM 7182 O O . TYR B 1 407 ? 102.393 92.053 125.793 1.00 30.38 420 TYR A O 1
ATOM 7191 N N . LEU B 1 408 ? 102.211 94.114 124.943 1.00 27.36 421 LEU A N 1
ATOM 7192 C CA . LEU B 1 408 ? 103.636 94.320 124.685 1.00 27.36 421 LEU A CA 1
ATOM 7193 C C . LEU B 1 408 ? 104.104 95.675 125.171 1.00 27.36 421 LEU A C 1
ATOM 7194 O O . LEU B 1 408 ? 103.481 96.693 124.892 1.00 27.36 421 LEU A O 1
ATOM 7199 N N . ASP B 1 409 ? 105.259 95.703 125.814 1.00 28.37 422 ASP A N 1
ATOM 7200 C CA . ASP B 1 409 ? 105.943 96.923 126.198 1.00 28.37 422 ASP A CA 1
ATOM 7201 C C . ASP B 1 409 ? 107.466 96.706 126.239 1.00 28.37 422 ASP A C 1
ATOM 7202 O O . ASP B 1 409 ? 107.939 95.578 126.234 1.00 28.37 422 ASP A O 1
ATOM 7207 N N . ASP B 1 410 ? 108.243 97.783 126.309 1.00 29.95 423 ASP A N 1
ATOM 7208 C CA . ASP B 1 410 ? 109.649 97.751 126.742 1.00 29.95 423 ASP A CA 1
ATOM 7209 C C . ASP B 1 410 ? 110.587 96.812 125.956 1.00 29.95 423 ASP A C 1
ATOM 7210 O O . ASP B 1 410 ? 111.265 95.953 126.508 1.00 29.95 423 ASP A O 1
ATOM 7215 N N . ILE B 1 411 ? 110.648 96.997 124.645 1.00 27.41 424 ILE A N 1
ATOM 7216 C CA . ILE B 1 411 ? 111.473 96.223 123.725 1.00 27.41 424 ILE A CA 1
ATOM 7217 C C . ILE B 1 411 ? 112.898 96.780 123.696 1.00 27.41 424 ILE A C 1
ATOM 7218 O O . ILE B 1 411 ? 113.089 97.981 123.560 1.00 27.41 424 ILE A O 1
ATOM 7223 N N . THR B 1 412 ? 113.910 95.929 123.753 1.00 28.45 425 THR A N 1
ATOM 7224 C CA . THR B 1 412 ? 115.330 96.280 123.622 1.00 28.45 425 THR A CA 1
ATOM 7225 C C . THR B 1 412 ? 116.009 95.260 122.719 1.00 28.45 425 THR A C 1
ATOM 7226 O O . THR B 1 412 ? 115.851 94.064 122.919 1.00 28.45 425 THR A O 1
ATOM 7230 N N . LEU B 1 413 ? 116.783 95.698 121.737 1.00 27.85 426 LEU A N 1
ATOM 7231 C CA . LEU B 1 413 ? 117.545 94.863 120.821 1.00 27.85 426 LEU A CA 1
ATOM 7232 C C . LEU B 1 413 ? 119.029 95.208 120.853 1.00 27.85 426 LEU A C 1
ATOM 7233 O O . LEU B 1 413 ? 119.432 96.304 120.479 1.00 27.85 426 LEU A O 1
ATOM 7238 N N . THR B 1 414 ? 119.865 94.255 121.236 1.00 30.03 427 THR A N 1
ATOM 7239 C CA . THR B 1 414 ? 121.312 94.429 121.373 1.00 30.03 427 THR A CA 1
ATOM 7240 C C . THR B 1 414 ? 122.070 93.356 120.630 1.00 30.03 427 THR A C 1
ATOM 7241 O O . THR B 1 414 ? 121.624 92.229 120.506 1.00 30.03 427 THR A O 1
ATOM 7245 N N . GLU B 1 415 ? 123.257 93.675 120.151 1.00 31.71 428 GLU A N 1
ATOM 7246 C CA . GLU B 1 415 ? 124.130 92.770 119.417 1.00 31.71 428 GLU A CA 1
ATOM 7247 C C . GLU B 1 415 ? 125.036 91.979 120.363 1.00 31.71 428 GLU A C 1
ATOM 7248 O O . GLU B 1 415 ? 126.258 92.078 120.354 1.00 31.71 428 GLU A O 1
ATOM 7254 N N . THR B 1 416 ? 124.398 91.215 121.235 1.00 32.11 429 THR A N 1
ATOM 7255 C CA . THR B 1 416 ? 124.965 90.448 122.347 1.00 32.11 429 THR A CA 1
ATOM 7256 C C . THR B 1 416 ? 124.365 89.044 122.347 1.00 32.11 429 THR A C 1
ATOM 7257 O O . THR B 1 416 ? 123.325 88.828 121.725 1.00 32.11 429 THR A O 1
ATOM 7261 N N . PRO B 1 417 ? 124.936 88.092 123.102 1.00 31.03 430 PRO A N 1
ATOM 7262 C CA . PRO B 1 417 ? 124.201 86.920 123.546 1.00 31.03 430 PRO A CA 1
ATOM 7263 C C . PRO B 1 417 ? 122.966 87.317 124.357 1.00 31.03 430 PRO A C 1
ATOM 7264 O O . PRO B 1 417 ? 122.913 88.412 124.927 1.00 31.03 430 PRO A O 1
ATOM 7268 N N . CYS B 1 418 ? 121.984 86.431 124.437 1.00 30.39 431 CYS A N 1
ATOM 7269 C CA . CYS B 1 418 ? 120.952 86.497 125.463 1.00 30.39 431 CYS A CA 1
ATOM 7270 C C . CYS B 1 418 ? 121.450 85.850 126.758 1.00 30.39 431 CYS A C 1
ATOM 7271 O O . CYS B 1 418 ? 122.326 84.989 126.699 1.00 30.39 431 CYS A O 1
ATOM 7274 N N . PRO B 1 419 ? 120.909 86.212 127.933 1.00 27.99 432 PRO A N 1
ATOM 7275 C CA . PRO B 1 419 ? 121.244 85.544 129.183 1.00 27.99 432 PRO A CA 1
ATOM 7276 C C . PRO B 1 419 ? 120.866 84.063 129.139 1.00 27.99 432 PRO A C 1
ATOM 7277 O O . PRO B 1 419 ? 119.817 83.685 128.626 1.00 27.99 432 PRO A O 1
ATOM 7281 N N . THR B 1 420 ? 121.721 83.210 129.673 1.00 28.22 433 THR A N 1
ATOM 7282 C CA . THR B 1 420 ? 121.561 81.753 129.652 1.00 28.22 433 THR A CA 1
ATOM 7283 C C . THR B 1 420 ? 120.388 81.285 130.511 1.00 28.22 433 THR A C 1
ATOM 7284 O O . THR B 1 420 ? 119.675 80.362 130.133 1.00 28.22 433 THR A O 1
ATOM 7288 N N . GLY B 1 421 ? 120.156 81.928 131.647 1.00 25.74 434 GLY A N 1
ATOM 7289 C CA . GLY B 1 421 ? 119.057 81.651 132.552 1.00 25.74 434 GLY A CA 1
ATOM 7290 C C . GLY B 1 421 ? 118.544 82.929 133.192 1.00 25.74 434 GLY A C 1
ATOM 7291 O O . GLY B 1 421 ? 119.320 83.806 133.550 1.00 25.74 434 GLY A O 1
ATOM 7292 N N . VAL B 1 422 ? 117.231 83.065 133.286 1.00 25.12 435 VAL A N 1
ATOM 7293 C CA . VAL B 1 422 ? 116.558 84.241 133.840 1.00 25.12 435 VAL A CA 1
ATOM 7294 C C . VAL B 1 422 ? 115.551 83.791 134.879 1.00 25.12 435 VAL A C 1
ATOM 7295 O O . VAL B 1 422 ? 114.691 82.968 134.593 1.00 25.12 435 VAL A O 1
ATOM 7299 N N . TRP B 1 423 ? 115.643 84.336 136.081 1.00 27.23 436 TRP A N 1
ATOM 7300 C CA . TRP B 1 423 ? 114.745 84.059 137.188 1.00 27.23 436 TRP A CA 1
ATOM 7301 C C . TRP B 1 423 ? 113.984 85.310 137.590 1.00 27.23 436 TRP A C 1
ATOM 7302 O O . TRP B 1 423 ? 114.602 86.334 137.857 1.00 27.23 436 TRP A O 1
ATOM 7313 N N . THR B 1 424 ? 112.656 85.234 137.666 1.00 28.44 437 THR A N 1
ATOM 7314 C CA . THR B 1 424 ? 111.830 86.282 138.263 1.00 28.44 437 THR A CA 1
ATOM 7315 C C . THR B 1 424 ? 111.272 85.808 139.591 1.00 28.44 437 THR A C 1
ATOM 7316 O O . THR B 1 424 ? 110.536 84.830 139.641 1.00 28.44 437 THR A O 1
ATOM 7320 N N . VAL B 1 425 ? 111.568 86.527 140.664 1.00 31.00 438 VAL A N 1
ATOM 7321 C CA . VAL B 1 425 ? 110.955 86.318 141.971 1.00 31.00 438 VAL A CA 1
ATOM 7322 C C . VAL B 1 425 ? 109.878 87.378 142.144 1.00 31.00 438 VAL A C 1
ATOM 7323 O O . VAL B 1 425 ? 110.181 88.568 142.197 1.00 31.00 438 VAL A O 1
ATOM 7327 N N . ARG B 1 426 ? 108.634 86.916 142.258 1.00 34.74 439 ARG A N 1
ATOM 7328 C CA . ARG B 1 426 ? 107.482 87.842 142.381 1.00 34.74 439 ARG A CA 1
ATOM 7329 C C . ARG B 1 426 ? 107.240 88.268 143.831 1.00 34.74 439 ARG A C 1
ATOM 7330 O O . ARG B 1 426 ? 107.696 87.544 144.726 1.00 34.74 439 ARG A O 1
ATOM 7338 N N . ASN B 1 427 ? 106.561 89.391 144.041 1.00 40.89 440 ASN A N 1
ATOM 7339 C CA . ASN B 1 427 ? 106.210 89.977 145.345 1.00 40.89 440 ASN A CA 1
ATOM 7340 C C . ASN B 1 427 ? 107.402 90.091 146.297 1.00 40.89 440 ASN A C 1
ATOM 7341 O O . ASN B 1 427 ? 107.343 89.669 147.451 1.00 40.89 440 ASN A O 1
ATOM 7346 N N . PHE B 1 428 ? 108.511 90.649 145.823 1.00 38.60 441 PHE A N 1
ATOM 7347 C CA . PHE B 1 428 ? 109.773 90.518 146.525 1.00 38.60 441 PHE A CA 1
ATOM 7348 C C . PHE B 1 428 ? 109.801 91.274 147.850 1.00 38.60 441 PHE A C 1
ATOM 7349 O O . PHE B 1 428 ? 110.319 90.749 148.820 1.00 38.60 441 PHE A O 1
ATOM 7357 N N . SER B 1 429 ? 109.153 92.434 147.966 1.00 41.76 442 SER A N 1
ATOM 7358 C CA . SER B 1 429 ? 109.017 93.156 149.238 1.00 41.76 442 SER A CA 1
ATOM 7359 C C . SER B 1 429 ? 108.294 92.331 150.312 1.00 41.76 442 SER A C 1
ATOM 7360 O O . SER B 1 429 ? 108.705 92.299 151.466 1.00 41.76 442 SER A O 1
ATOM 7363 N N . GLN B 1 430 ? 107.260 91.589 149.930 1.00 45.37 443 GLN A N 1
ATOM 7364 C CA . GLN B 1 430 ? 106.539 90.672 150.804 1.00 45.37 443 GLN A CA 1
ATOM 7365 C C . GLN B 1 430 ? 107.346 89.401 151.123 1.00 45.37 443 GLN A C 1
ATOM 7366 O O . GLN B 1 430 ? 107.359 88.961 152.265 1.00 45.37 443 GLN A O 1
ATOM 7372 N N . VAL B 1 431 ? 108.106 88.849 150.174 1.00 43.25 444 VAL A N 1
ATOM 7373 C CA . VAL B 1 431 ? 109.096 87.786 150.436 1.00 43.25 444 VAL A CA 1
ATOM 7374 C C . VAL B 1 431 ? 110.154 88.238 151.443 1.00 43.25 444 VAL A C 1
ATOM 7375 O O . VAL B 1 431 ? 110.505 87.493 152.355 1.00 43.25 444 VAL A O 1
ATOM 7379 N N . LEU B 1 432 ? 110.651 89.457 151.299 1.00 43.38 445 LEU A N 1
ATOM 7380 C CA . LEU B 1 432 ? 111.704 90.044 152.113 1.00 43.38 445 LEU A CA 1
ATOM 7381 C C . LEU B 1 432 ? 111.255 90.275 153.557 1.00 43.38 445 LEU A C 1
ATOM 7382 O O . LEU B 1 432 ? 112.049 90.136 154.481 1.00 43.38 445 LEU A O 1
ATOM 7387 N N . GLU B 1 433 ? 109.975 90.558 153.775 1.00 47.44 446 GLU A N 1
ATOM 7388 C CA . GLU B 1 433 ? 109.355 90.561 155.099 1.00 47.44 446 GLU A CA 1
ATOM 7389 C C . GLU B 1 433 ? 109.113 89.143 155.643 1.00 47.44 446 GLU A C 1
ATOM 7390 O O . GLU B 1 433 ? 109.423 88.862 156.796 1.00 47.44 446 GLU A O 1
ATOM 7396 N N . ASN B 1 434 ? 108.568 88.236 154.835 1.00 49.21 447 ASN A N 1
ATOM 7397 C CA . ASN B 1 434 ? 108.032 86.955 155.304 1.00 49.21 447 ASN A CA 1
ATOM 7398 C C . ASN B 1 434 ? 109.048 85.795 155.358 1.00 49.21 447 ASN A C 1
ATOM 7399 O O . ASN B 1 434 ? 108.690 84.684 155.747 1.00 49.21 447 ASN A O 1
ATOM 7404 N N . THR B 1 435 ? 110.311 86.025 154.997 1.00 48.37 448 THR A N 1
ATOM 7405 C CA . THR B 1 435 ? 111.383 85.016 155.028 1.00 48.37 448 THR A CA 1
ATOM 7406 C C . THR B 1 435 ? 112.311 85.273 156.218 1.00 48.37 448 THR A C 1
ATOM 7407 O O . THR B 1 435 ? 112.843 86.371 156.360 1.00 48.37 448 THR A O 1
ATOM 7411 N N . SER B 1 436 ? 112.537 84.282 157.079 1.00 49.71 449 SER A N 1
ATOM 7412 C CA . SER B 1 436 ? 113.469 84.404 158.211 1.00 49.71 449 SER A CA 1
ATOM 7413 C C . SER B 1 436 ? 114.939 84.415 157.765 1.00 49.71 449 SER A C 1
ATOM 7414 O O . SER B 1 436 ? 115.268 83.961 156.667 1.00 49.71 449 SER A O 1
ATOM 7417 N N . LYS B 1 437 ? 115.850 84.924 158.601 1.00 50.03 450 LYS A N 1
ATOM 7418 C CA . LYS B 1 437 ? 117.286 84.970 158.300 1.00 50.03 450 LYS A CA 1
ATOM 7419 C C . LYS B 1 437 ? 117.825 83.574 157.987 1.00 50.03 450 LYS A C 1
ATOM 7420 O O . LYS B 1 437 ? 117.621 82.633 158.751 1.00 50.03 450 LYS A O 1
ATOM 7426 N N . GLY B 1 438 ? 118.522 83.444 156.864 1.00 48.86 451 GLY A N 1
ATOM 7427 C CA . GLY B 1 438 ? 119.088 82.177 156.401 1.00 48.86 451 GLY A CA 1
ATOM 7428 C C . GLY B 1 438 ? 118.106 81.202 155.734 1.00 48.86 451 GLY A C 1
ATOM 7429 O O . GLY B 1 438 ? 118.560 80.185 155.211 1.00 48.86 451 GLY A O 1
ATOM 7430 N N . ASP B 1 439 ? 116.800 81.476 155.683 1.00 47.15 452 ASP A N 1
ATOM 7431 C CA . ASP B 1 439 ? 115.894 80.742 154.786 1.00 47.15 452 ASP A CA 1
ATOM 7432 C C . ASP B 1 439 ? 116.117 81.154 153.320 1.00 47.15 452 ASP A C 1
ATOM 7433 O O . ASP B 1 439 ? 116.547 82.273 153.032 1.00 47.15 452 ASP A O 1
ATOM 7438 N N . LYS B 1 440 ? 115.846 80.244 152.381 1.00 41.19 453 LYS A N 1
ATOM 7439 C CA . LYS B 1 440 ? 116.297 80.364 150.989 1.00 41.19 453 LYS A CA 1
ATOM 7440 C C . LYS B 1 440 ? 115.231 80.038 149.952 1.00 41.19 453 LYS A C 1
ATOM 7441 O O . LYS B 1 440 ? 114.309 79.265 150.189 1.00 41.19 453 LYS A O 1
ATOM 7447 N N . LEU B 1 441 ? 115.427 80.603 148.770 1.00 37.06 454 LEU A N 1
ATOM 7448 C CA . LEU B 1 441 ? 114.707 80.342 147.533 1.00 37.06 454 LEU A CA 1
ATOM 7449 C C . LEU B 1 441 ? 115.681 79.759 146.514 1.00 37.06 454 LEU A C 1
ATOM 7450 O O . LEU B 1 441 ? 116.855 80.114 146.502 1.00 37.06 454 LEU A O 1
ATOM 7455 N N . GLN B 1 442 ? 115.217 78.889 145.637 1.00 35.94 455 GLN A N 1
ATOM 7456 C CA . GLN B 1 442 ? 116.038 78.318 144.579 1.00 35.94 455 GLN A CA 1
ATOM 7457 C C . GLN B 1 442 ? 115.349 78.448 143.231 1.00 35.94 455 GLN A C 1
ATOM 7458 O O . GLN B 1 442 ? 114.158 78.194 143.087 1.00 35.94 455 GLN A O 1
ATOM 7464 N N . SER B 1 443 ? 116.124 78.849 142.236 1.00 32.83 456 SER A N 1
ATOM 7465 C CA . SER B 1 443 ? 115.684 79.028 140.860 1.00 32.83 456 SER A CA 1
ATOM 7466 C C . SER B 1 443 ? 115.297 77.709 140.217 1.00 32.83 456 SER A C 1
ATOM 7467 O O . SER B 1 443 ? 115.842 76.665 140.602 1.00 32.83 456 SER A O 1
ATOM 7470 N N . PRO B 1 444 ? 114.449 77.708 139.177 1.00 31.92 457 PRO A N 1
ATOM 7471 C CA . PRO B 1 444 ? 114.420 76.601 138.232 1.00 31.92 457 PRO A CA 1
ATOM 7472 C C . PRO B 1 444 ? 115.818 76.299 137.678 1.00 31.92 457 PRO A C 1
ATOM 7473 O O . PRO B 1 444 ? 116.678 77.177 137.623 1.00 31.92 457 PRO A O 1
ATOM 7477 N N . ARG B 1 445 ? 115.956 75.075 137.165 1.00 31.80 458 ARG A N 1
ATOM 7478 C CA . ARG B 1 445 ? 117.237 74.631 136.586 1.00 31.80 458 ARG A CA 1
ATOM 7479 C C . ARG B 1 445 ? 117.369 75.124 135.158 1.00 31.80 458 ARG A C 1
ATOM 7480 O O . ARG B 1 445 ? 116.429 74.939 134.376 1.00 31.80 458 ARG A O 1
ATOM 7488 N N . PHE B 1 446 ? 118.464 75.790 134.867 1.00 29.00 459 PHE A N 1
ATOM 7489 C CA . PHE B 1 446 ? 118.846 76.233 133.535 1.00 29.00 459 PHE A CA 1
ATOM 7490 C C . PHE B 1 446 ? 119.827 75.242 132.911 1.00 29.00 459 PHE A C 1
ATOM 7491 O O . PHE B 1 446 ? 120.446 74.452 133.617 1.00 29.00 459 PHE A O 1
ATOM 7499 N N . TYR B 1 447 ? 120.015 75.320 131.605 1.00 30.91 460 TYR A N 1
ATOM 7500 C CA . TYR B 1 447 ? 121.034 74.584 130.870 1.00 30.91 460 TYR A CA 1
ATOM 7501 C C . TYR B 1 447 ? 121.871 75.547 130.043 1.00 30.91 460 TYR A C 1
ATOM 7502 O O . TYR B 1 447 ? 121.315 76.438 129.404 1.00 30.91 460 TYR A O 1
ATOM 7511 N N . ASN B 1 448 ? 123.193 75.388 130.012 1.00 33.65 461 ASN A N 1
ATOM 7512 C CA . ASN B 1 448 ? 124.062 76.199 129.150 1.00 33.65 461 ASN A CA 1
ATOM 7513 C C . ASN B 1 448 ? 124.235 75.593 127.743 1.00 33.65 461 ASN A C 1
ATOM 7514 O O . ASN B 1 448 ? 123.726 74.515 127.450 1.00 33.65 461 ASN A O 1
ATOM 7519 N N . SER B 1 449 ? 124.963 76.280 126.859 1.00 35.90 462 SER A N 1
ATOM 7520 C CA . SER B 1 449 ? 125.197 75.839 125.476 1.00 35.90 462 SER A CA 1
ATOM 7521 C C . SER B 1 449 ? 125.912 74.487 125.382 1.00 35.90 462 SER A C 1
ATOM 7522 O O . SER B 1 449 ? 125.604 73.674 124.518 1.00 35.90 462 SER A O 1
ATOM 7525 N N . GLU B 1 450 ? 126.814 74.202 126.317 1.00 36.53 463 GLU A N 1
ATOM 7526 C CA . GLU B 1 450 ? 127.502 72.917 126.444 1.00 36.53 463 GLU A CA 1
ATOM 7527 C C . GLU B 1 450 ? 126.628 71.805 127.051 1.00 36.53 463 GLU A C 1
ATOM 7528 O O . GLU B 1 450 ? 127.001 70.642 127.000 1.00 36.53 463 GLU A O 1
ATOM 7534 N N . GLY B 1 451 ? 125.467 72.122 127.618 1.00 34.60 464 GLY A N 1
ATOM 7535 C CA . GLY B 1 451 ? 124.541 71.158 128.201 1.00 34.60 464 GLY A CA 1
ATOM 7536 C C . GLY B 1 451 ? 124.666 70.916 129.708 1.00 34.60 464 GLY A C 1
ATOM 7537 O O . GLY B 1 451 ? 123.932 70.074 130.214 1.00 34.60 464 GLY A O 1
ATOM 7538 N N . TYR B 1 452 ? 125.522 71.630 130.439 1.00 33.63 465 TYR A N 1
ATOM 7539 C CA . TYR B 1 452 ? 125.557 71.580 131.900 1.00 33.63 465 TYR A CA 1
ATOM 7540 C C . TYR B 1 452 ? 124.303 72.208 132.481 1.00 33.63 465 TYR A C 1
ATOM 7541 O O . TYR B 1 452 ? 123.874 73.270 132.032 1.00 33.63 465 TYR A O 1
ATOM 7550 N N . GLY B 1 453 ? 123.742 71.582 133.509 1.00 32.46 466 GLY A N 1
ATOM 7551 C CA . GLY B 1 453 ? 122.656 72.146 134.290 1.00 32.46 466 GLY A CA 1
ATOM 7552 C C . GLY B 1 453 ? 123.171 73.065 135.395 1.00 32.46 466 GLY A C 1
ATOM 7553 O O . GLY B 1 453 ? 124.151 72.755 136.060 1.00 32.46 466 GLY A O 1
ATOM 7554 N N . PHE B 1 454 ? 122.509 74.177 135.657 1.00 29.97 467 PHE A N 1
ATOM 7555 C CA . PHE B 1 454 ? 122.873 75.074 136.745 1.00 29.97 467 PHE A CA 1
ATOM 7556 C C . PHE B 1 454 ? 121.667 75.827 137.276 1.00 29.97 467 PHE A C 1
ATOM 7557 O O . PHE B 1 454 ? 120.608 75.863 136.661 1.00 29.97 467 PHE A O 1
ATOM 7565 N N . GLY B 1 455 ? 121.815 76.436 138.433 1.00 31.46 468 GLY A N 1
ATOM 7566 C CA . GLY B 1 455 ? 120.794 77.259 139.052 1.00 31.46 468 GLY A CA 1
ATOM 7567 C C . GLY B 1 455 ? 121.406 78.258 140.017 1.00 31.46 468 GLY A C 1
ATOM 7568 O O . GLY B 1 455 ? 122.621 78.373 140.139 1.00 31.46 468 GLY A O 1
ATOM 7569 N N . VAL B 1 456 ? 120.547 78.990 140.712 1.00 32.43 469 VAL A N 1
ATOM 7570 C CA . VAL B 1 456 ? 120.939 79.977 141.716 1.00 32.43 469 VAL A CA 1
ATOM 7571 C C . VAL B 1 456 ? 120.117 79.829 142.994 1.00 32.43 469 VAL A C 1
ATOM 7572 O O . VAL B 1 456 ? 118.962 79.414 142.966 1.00 32.43 469 VAL A O 1
ATOM 7576 N N . THR B 1 457 ? 120.740 80.144 144.122 1.00 34.59 470 THR A N 1
ATOM 7577 C CA . THR B 1 457 ? 120.145 80.186 145.455 1.00 34.59 470 THR A CA 1
ATOM 7578 C C . THR B 1 457 ? 120.094 81.623 145.932 1.00 34.59 470 THR A C 1
ATOM 7579 O O . THR B 1 457 ? 121.110 82.311 145.909 1.00 34.59 470 THR A O 1
ATOM 7583 N N . LEU B 1 458 ? 118.944 82.075 146.392 1.00 35.57 471 LEU A N 1
ATOM 7584 C CA . LEU B 1 458 ? 118.719 83.406 146.929 1.00 35.57 471 LEU A CA 1
ATOM 7585 C C . LEU B 1 458 ? 118.324 83.308 148.400 1.00 35.57 471 LEU A C 1
ATOM 7586 O O . LEU B 1 458 ? 117.357 82.639 148.735 1.00 35.57 471 LEU A O 1
ATOM 7591 N N . TYR B 1 459 ? 119.049 83.978 149.277 1.00 38.40 472 TYR A N 1
ATOM 7592 C CA . TYR B 1 459 ? 118.747 84.079 150.698 1.00 38.40 472 TYR A CA 1
ATOM 7593 C C . TYR B 1 459 ? 118.328 85.527 150.950 1.00 38.40 472 TYR A C 1
ATOM 7594 O O . TYR B 1 459 ? 119.208 86.381 151.072 1.00 38.40 472 TYR A O 1
ATOM 7603 N N . PRO B 1 460 ? 117.021 85.858 150.957 1.00 40.72 473 PRO A N 1
ATOM 7604 C CA . PRO B 1 460 ? 116.563 87.244 150.927 1.00 40.72 473 PRO A CA 1
ATOM 7605 C C . PRO B 1 460 ? 117.052 88.062 152.118 1.00 40.72 473 PRO A C 1
ATOM 7606 O O . PRO B 1 460 ? 117.456 89.200 151.947 1.00 40.72 473 PRO A O 1
ATOM 7610 N N . ASN B 1 461 ? 117.088 87.461 153.307 1.00 43.96 474 ASN A N 1
ATOM 7611 C CA . ASN B 1 461 ? 117.694 88.007 154.511 1.00 43.96 474 ASN A CA 1
ATOM 7612 C C . ASN B 1 461 ? 118.949 87.199 154.860 1.00 43.96 474 ASN A C 1
ATOM 7613 O O . ASN B 1 461 ? 118.860 86.140 155.480 1.00 43.96 474 ASN A O 1
ATOM 7618 N N . SER B 1 462 ? 120.115 87.716 154.465 1.00 44.42 475 SER A N 1
ATOM 7619 C CA . SER B 1 462 ? 121.405 87.010 154.681 1.00 44.42 475 SER A CA 1
ATOM 7620 C C . SER B 1 462 ? 121.793 87.003 156.154 1.00 44.42 475 SER A C 1
ATOM 7621 O O . SER B 1 462 ? 121.946 88.096 156.726 1.00 44.42 475 SER A O 1
ATOM 7624 N N . ARG B 1 463 ? 121.950 85.816 156.737 1.00 47.66 476 ARG A N 1
ATOM 7625 C CA . ARG B 1 463 ? 122.404 85.711 158.149 1.00 47.66 476 ARG A CA 1
ATOM 7626 C C . ARG B 1 463 ? 123.835 86.236 158.266 1.00 47.66 476 ARG A C 1
ATOM 7627 O O . ARG B 1 463 ? 124.127 86.925 159.260 1.00 47.66 476 ARG A O 1
ATOM 7629 N N . GLU B 1 464 ? 124.685 85.936 157.287 1.00 48.24 477 GLU A N 1
ATOM 7630 C CA . GLU B 1 464 ? 126.121 86.321 157.358 1.00 48.24 477 GLU A CA 1
ATOM 7631 C C . GLU B 1 464 ? 126.297 87.839 157.265 1.00 48.24 477 GLU A C 1
ATOM 7632 O O . GLU B 1 464 ? 127.314 88.331 157.783 1.00 48.24 477 GLU A O 1
ATOM 7638 N N . SER B 1 465 ? 125.358 88.548 156.637 1.00 45.59 478 SER A N 1
ATOM 7639 C CA . SER B 1 465 ? 125.519 89.994 156.435 1.00 45.59 478 SER A CA 1
ATOM 7640 C C . SER B 1 465 ? 124.167 90.703 156.562 1.00 45.59 478 SER A C 1
ATOM 7641 O O . SER B 1 465 ? 123.396 90.777 155.608 1.00 45.59 478 SER A O 1
ATOM 7644 N N . SER B 1 466 ? 123.852 91.215 157.747 1.00 44.29 479 SER A N 1
ATOM 7645 C CA . SER B 1 466 ? 122.554 91.836 158.030 1.00 44.29 479 SER A CA 1
ATOM 7646 C C . SER B 1 466 ? 122.290 93.066 157.149 1.00 44.29 479 SER A C 1
ATOM 7647 O O . SER B 1 466 ? 123.174 93.892 156.914 1.00 44.29 479 SER A O 1
ATOM 7650 N N . GLY B 1 467 ? 121.068 93.176 156.622 1.00 39.60 480 GLY A N 1
ATOM 7651 C CA . GLY B 1 467 ? 120.683 94.201 155.645 1.00 39.60 480 GLY A CA 1
ATOM 7652 C C . GLY B 1 467 ? 121.145 93.945 154.204 1.00 39.60 480 GLY A C 1
ATOM 7653 O O . GLY B 1 467 ? 121.061 94.853 153.374 1.00 39.60 480 GLY A O 1
ATOM 7654 N N . TYR B 1 468 ? 121.631 92.739 153.898 1.00 38.36 481 TYR A N 1
ATOM 7655 C CA . TYR B 1 468 ? 122.001 92.313 152.556 1.00 38.36 481 TYR A CA 1
ATOM 7656 C C . TYR B 1 468 ? 121.257 91.064 152.094 1.00 38.36 481 TYR A C 1
ATOM 7657 O O . TYR B 1 468 ? 120.928 90.156 152.855 1.00 38.36 481 TYR A O 1
ATOM 7666 N N . LEU B 1 469 ? 121.046 91.012 150.793 1.00 36.48 482 LEU A N 1
ATOM 7667 C CA . LEU B 1 469 ? 120.653 89.849 150.026 1.00 36.48 482 LEU A CA 1
ATOM 7668 C C . LEU B 1 469 ? 121.909 89.039 149.681 1.00 36.48 482 LEU A C 1
ATOM 7669 O O . LEU B 1 469 ? 122.908 89.588 149.213 1.00 36.48 482 LEU A O 1
ATOM 7674 N N . ARG B 1 470 ? 121.828 87.724 149.909 1.00 37.44 483 ARG A N 1
ATOM 7675 C CA . ARG B 1 470 ? 122.926 86.785 149.550 1.00 37.44 483 ARG A CA 1
ATOM 7676 C C . ARG B 1 470 ? 122.472 85.972 148.343 1.00 37.44 483 ARG A C 1
ATOM 7677 O O . ARG B 1 470 ? 121.374 85.405 148.400 1.00 37.44 483 ARG A O 1
ATOM 7685 N N . LEU B 1 471 ? 123.285 85.916 147.303 1.00 34.41 484 LEU A N 1
ATOM 7686 C CA . LEU B 1 471 ? 122.975 85.255 146.045 1.00 34.41 484 LEU A CA 1
ATOM 7687 C C . LEU B 1 471 ? 124.146 84.371 145.645 1.00 34.41 484 LEU A C 1
ATOM 7688 O O . LEU B 1 471 ? 125.304 84.769 145.759 1.00 34.41 484 LEU A O 1
ATOM 7693 N N . ALA B 1 472 ? 123.853 83.151 145.230 1.00 33.90 485 ALA A N 1
ATOM 7694 C CA . ALA B 1 472 ? 124.836 82.110 145.010 1.00 33.90 485 ALA A CA 1
ATOM 7695 C C . ALA B 1 472 ? 124.468 81.210 143.830 1.00 33.90 485 ALA A C 1
ATOM 7696 O O . ALA B 1 472 ? 123.314 81.095 143.447 1.00 33.90 485 ALA A O 1
ATOM 7698 N N . PHE B 1 473 ? 125.466 80.566 143.257 1.00 31.91 486 PHE A N 1
ATOM 7699 C CA . PHE B 1 473 ? 125.418 79.725 142.077 1.00 31.91 486 PHE A CA 1
ATOM 7700 C C . PHE B 1 473 ? 125.629 78.276 142.477 1.00 31.91 486 PHE A C 1
ATOM 7701 O O . PHE B 1 473 ? 126.472 77.996 143.323 1.00 31.91 486 PHE A O 1
ATOM 7709 N N . HIS B 1 474 ? 124.912 77.351 141.857 1.00 33.61 487 HIS A N 1
ATOM 7710 C CA . HIS B 1 474 ? 125.160 75.920 141.973 1.00 33.61 487 HIS A CA 1
ATOM 7711 C C . HIS B 1 474 ? 125.005 75.221 140.624 1.00 33.61 487 HIS A C 1
ATOM 7712 O O . HIS B 1 474 ? 124.281 75.675 139.743 1.00 33.61 487 HIS A O 1
ATOM 7719 N N . VAL B 1 475 ? 125.630 74.063 140.483 1.00 34.27 488 VAL A N 1
ATOM 7720 C CA . VAL B 1 475 ? 125.454 73.178 139.336 1.00 34.27 488 VAL A CA 1
ATOM 7721 C C . VAL B 1 475 ? 124.332 72.184 139.669 1.00 34.27 488 VAL A C 1
ATOM 7722 O O . VAL B 1 475 ? 124.309 71.586 140.736 1.00 34.27 488 VAL A O 1
ATOM 7726 N N . CYS B 1 476 ? 123.362 72.047 138.783 1.00 36.01 489 CYS A N 1
ATOM 7727 C CA . CYS B 1 476 ? 122.272 71.084 138.880 1.00 36.01 489 CYS A CA 1
ATOM 7728 C C . CYS B 1 476 ? 122.631 69.815 138.123 1.00 36.01 489 CYS A C 1
ATOM 7729 O O . CYS B 1 476 ? 123.268 69.883 137.080 1.00 36.01 489 CYS A O 1
ATOM 7732 N N . SER B 1 477 ? 122.147 68.662 138.568 1.00 38.80 490 SER A N 1
ATOM 7733 C CA . SER B 1 477 ? 122.131 67.490 137.703 1.00 38.80 490 SER A CA 1
ATOM 7734 C C . SER B 1 477 ? 121.216 67.729 136.506 1.00 38.80 490 SER A C 1
ATOM 7735 O O . SER B 1 477 ? 120.234 68.469 136.586 1.00 38.80 490 SER A O 1
ATOM 7738 N N . GLY B 1 478 ? 121.511 67.081 135.393 1.00 37.19 491 GLY A N 1
ATOM 7739 C CA . GLY B 1 478 ? 120.749 67.198 134.166 1.00 37.19 491 GLY A CA 1
ATOM 7740 C C . GLY B 1 478 ? 120.989 66.046 133.212 1.00 37.19 491 GLY A C 1
ATOM 7741 O O . GLY B 1 478 ? 121.821 65.171 133.431 1.00 37.19 491 GLY A O 1
ATOM 7742 N N . GLU B 1 479 ? 120.234 66.041 132.124 1.00 37.50 492 GLU A N 1
ATOM 7743 C CA . GLU B 1 479 ? 120.146 64.922 131.183 1.00 37.50 492 GLU A CA 1
ATOM 7744 C C . GLU B 1 479 ? 121.439 64.620 130.398 1.00 37.50 492 GLU A C 1
ATOM 7745 O O . GLU B 1 479 ? 121.532 63.583 129.747 1.00 37.50 492 GLU A O 1
ATOM 7751 N N . ASN B 1 480 ? 122.426 65.509 130.437 1.00 36.36 493 ASN A N 1
ATOM 7752 C CA . ASN B 1 480 ? 123.674 65.407 129.685 1.00 36.36 493 ASN A CA 1
ATOM 7753 C C . ASN B 1 480 ? 124.867 64.926 130.519 1.00 36.36 493 ASN A C 1
ATOM 7754 O O . ASN B 1 480 ? 125.907 64.608 129.952 1.00 36.36 493 ASN A O 1
ATOM 7759 N N . ASP B 1 481 ? 124.754 64.873 131.848 1.00 38.18 494 ASP A N 1
ATOM 7760 C CA . ASP B 1 481 ? 125.909 64.818 132.756 1.00 38.18 494 ASP A CA 1
ATOM 7761 C C . ASP B 1 481 ? 126.863 63.663 132.486 1.00 38.18 494 ASP A C 1
ATOM 7762 O O . ASP B 1 481 ? 128.057 63.792 132.719 1.00 38.18 494 ASP A O 1
ATOM 7767 N N . ALA B 1 482 ? 126.347 62.555 131.970 1.00 38.69 495 ALA A N 1
ATOM 7768 C CA . ALA B 1 482 ? 127.109 61.359 131.675 1.00 38.69 495 ALA A CA 1
ATOM 7769 C C . ALA B 1 482 ? 128.255 61.568 130.680 1.00 38.69 495 ALA A C 1
ATOM 7770 O O . ALA B 1 482 ? 129.225 60.822 130.749 1.00 38.69 495 ALA A O 1
ATOM 7772 N N . ILE B 1 483 ? 128.177 62.548 129.774 1.00 37.40 496 ILE A N 1
ATOM 7773 C CA . ILE B 1 483 ? 129.176 62.758 128.715 1.00 37.40 496 ILE A CA 1
ATOM 7774 C C . ILE B 1 483 ? 129.958 64.066 128.850 1.00 37.40 496 ILE A C 1
ATOM 7775 O O . ILE B 1 483 ? 130.852 64.344 128.055 1.00 37.40 496 ILE A O 1
ATOM 7780 N N . LEU B 1 484 ? 129.649 64.870 129.865 1.00 35.75 497 LEU A N 1
ATOM 7781 C CA . LEU B 1 484 ? 130.325 66.122 130.185 1.00 35.75 497 LEU A CA 1
ATOM 7782 C C . LEU B 1 484 ? 131.559 65.906 131.066 1.00 35.75 497 LEU A C 1
ATOM 7783 O O . LEU B 1 484 ? 131.630 64.930 131.804 1.00 35.75 497 LEU A O 1
ATOM 7788 N N . GLU B 1 485 ? 132.548 66.799 130.995 1.00 37.84 498 GLU A N 1
ATOM 7789 C CA . GLU B 1 485 ? 133.739 66.703 131.836 1.00 37.84 498 GLU A CA 1
ATOM 7790 C C . GLU B 1 485 ? 133.471 67.160 133.272 1.00 37.84 498 GLU A C 1
ATOM 7791 O O . GLU B 1 485 ? 132.786 68.153 133.510 1.00 37.84 498 GLU A O 1
ATOM 7797 N N . TRP B 1 486 ? 134.036 66.435 134.235 1.00 35.93 499 TRP A N 1
ATOM 7798 C CA . TRP B 1 486 ? 133.880 66.690 135.660 1.00 35.93 499 TRP A CA 1
ATOM 7799 C C . TRP B 1 486 ? 135.242 66.640 136.376 1.00 35.93 499 TRP A C 1
ATOM 7800 O O . TRP B 1 486 ? 136.022 65.727 136.097 1.00 35.93 499 TRP A O 1
ATOM 7811 N N . PRO B 1 487 ? 135.580 67.533 137.359 1.00 36.90 500 PRO A N 1
ATOM 7812 C CA . PRO B 1 487 ? 134.785 68.716 137.770 1.00 36.90 500 PRO A CA 1
ATOM 7813 C C . PRO B 1 487 ? 134.816 69.831 136.718 1.00 36.90 500 PRO A C 1
ATOM 7814 O O . PRO B 1 487 ? 135.620 69.751 135.806 1.00 36.90 500 PRO A O 1
ATOM 7818 N N . VAL B 1 488 ? 133.942 70.832 136.858 1.00 36.97 501 VAL A N 1
ATOM 7819 C CA . VAL B 1 488 ? 134.022 71.988 135.920 1.00 36.97 501 VAL A CA 1
ATOM 7820 C C . VAL B 1 488 ? 135.383 72.631 136.189 1.00 36.97 501 VAL A C 1
ATOM 7821 O O . VAL B 1 488 ? 135.669 72.921 137.369 1.00 36.97 501 VAL A O 1
ATOM 7825 N N . GLU B 1 489 ? 136.190 72.851 135.148 1.00 39.69 502 GLU A N 1
ATOM 7826 C CA . GLU B 1 489 ? 137.572 73.347 135.392 1.00 39.69 502 GLU A CA 1
ATOM 7827 C C . GLU B 1 489 ? 137.683 74.857 135.180 1.00 39.69 502 GLU A C 1
ATOM 7828 O O . GLU B 1 489 ? 138.294 75.515 136.042 1.00 39.69 502 GLU A O 1
ATOM 7834 N N . ASN B 1 490 ? 137.119 75.388 134.089 1.00 34.34 503 ASN A N 1
ATOM 7835 C CA . ASN B 1 490 ? 137.325 76.830 133.785 1.00 34.34 503 ASN A CA 1
ATOM 7836 C C . ASN B 1 490 ? 136.059 77.457 133.196 1.00 34.34 503 ASN A C 1
ATOM 7837 O O . ASN B 1 490 ? 136.154 78.015 132.086 1.00 34.34 503 ASN A O 1
ATOM 7842 N N . ARG B 1 491 ? 134.927 77.382 133.901 1.00 33.26 504 ARG A N 1
ATOM 7843 C CA . ARG B 1 491 ? 133.718 78.077 133.406 1.00 33.26 504 ARG A CA 1
ATOM 7844 C C . ARG B 1 491 ? 133.449 79.322 134.239 1.00 33.26 504 ARG A C 1
ATOM 7845 O O . ARG B 1 491 ? 133.290 79.199 135.455 1.00 33.26 504 ARG A O 1
ATOM 7853 N N . GLN B 1 492 ? 133.403 80.469 133.585 1.00 30.66 505 GLN A N 1
ATOM 7854 C CA . GLN B 1 492 ? 133.071 81.716 134.230 1.00 30.66 505 GLN A CA 1
ATOM 7855 C C . GLN B 1 492 ? 131.571 81.804 134.460 1.00 30.66 505 GLN A C 1
ATOM 7856 O O . GLN B 1 492 ? 130.779 81.526 133.565 1.00 30.66 505 GLN A O 1
ATOM 7862 N N . VAL B 1 493 ? 131.186 82.207 135.657 1.00 30.17 506 VAL A N 1
ATOM 7863 C CA . VAL B 1 493 ? 129.817 82.511 136.054 1.00 30.17 506 VAL A CA 1
ATOM 7864 C C . VAL B 1 493 ? 129.693 84.018 136.122 1.00 30.17 506 VAL A C 1
ATOM 7865 O O . VAL B 1 493 ? 130.459 84.658 136.832 1.00 30.17 506 VAL A O 1
ATOM 7869 N N . ILE B 1 494 ? 128.716 84.575 135.424 1.00 28.66 507 ILE A N 1
ATOM 7870 C CA . ILE B 1 494 ? 128.291 85.958 135.571 1.00 28.66 507 ILE A CA 1
ATOM 7871 C C . ILE B 1 494 ? 126.855 85.954 136.071 1.00 28.66 507 ILE A C 1
ATOM 7872 O O . ILE B 1 494 ? 125.987 85.388 135.419 1.00 28.66 507 ILE A O 1
ATOM 7877 N N . ILE B 1 495 ? 126.589 86.587 137.209 1.00 29.43 508 ILE A N 1
ATOM 7878 C CA . ILE B 1 495 ? 125.245 86.769 137.772 1.00 29.43 508 ILE A CA 1
ATOM 7879 C C . ILE B 1 495 ? 124.917 88.254 137.791 1.00 29.43 508 ILE A C 1
ATOM 7880 O O . ILE B 1 495 ? 125.730 89.052 138.223 1.00 29.43 508 ILE A O 1
ATOM 7885 N N . THR B 1 496 ? 123.736 88.644 137.329 1.00 28.78 509 THR A N 1
ATOM 7886 C CA . THR B 1 496 ? 123.318 90.039 137.227 1.00 28.78 509 THR A CA 1
ATOM 7887 C C . THR B 1 496 ? 121.914 90.276 137.762 1.00 28.78 509 THR A C 1
ATOM 7888 O O . THR B 1 496 ? 120.972 89.648 137.305 1.00 28.78 509 THR A O 1
ATOM 7892 N N . ILE B 1 497 ? 121.737 91.241 138.657 1.00 29.68 510 ILE A N 1
ATOM 7893 C CA . ILE B 1 497 ? 120.417 91.769 139.015 1.00 29.68 510 ILE A CA 1
ATOM 7894 C C . ILE B 1 497 ? 120.085 92.912 138.059 1.00 29.68 510 ILE A C 1
ATOM 7895 O O . ILE B 1 497 ? 120.789 93.917 138.030 1.00 29.68 510 ILE A O 1
ATOM 7900 N N . LEU B 1 498 ? 119.046 92.741 137.253 1.00 29.67 511 LEU A N 1
ATOM 7901 C CA . LEU B 1 498 ? 118.637 93.678 136.225 1.00 29.67 511 LEU A CA 1
ATOM 7902 C C . LEU B 1 498 ? 118.061 94.955 136.839 1.00 29.67 511 LEU A C 1
ATOM 7903 O O . LEU B 1 498 ? 117.041 94.930 137.518 1.00 29.67 511 LEU A O 1
ATOM 7908 N N . ASP B 1 499 ? 118.670 96.093 136.541 1.00 33.06 512 ASP A N 1
ATOM 7909 C CA . ASP B 1 499 ? 118.015 97.382 136.680 1.00 33.06 512 ASP A CA 1
ATOM 7910 C C . ASP B 1 499 ? 117.032 97.529 135.512 1.00 33.06 512 ASP A C 1
ATOM 7911 O O . ASP B 1 499 ? 117.454 97.604 134.360 1.00 33.06 512 ASP A O 1
ATOM 7916 N N . GLN B 1 500 ? 115.724 97.489 135.757 1.00 32.19 513 GLN A N 1
ATOM 7917 C CA . GLN B 1 500 ? 114.716 97.411 134.699 1.00 32.19 513 GLN A CA 1
ATOM 7918 C C . GLN B 1 500 ? 114.477 98.766 134.030 1.00 32.19 513 GLN A C 1
ATOM 7919 O O . GLN B 1 500 ? 113.503 99.460 134.314 1.00 32.19 513 GLN A O 1
ATOM 7925 N N . GLU B 1 501 ? 115.369 99.143 133.128 1.00 35.85 514 GLU A N 1
ATOM 7926 C CA . GLU B 1 501 ? 115.196 100.246 132.187 1.00 35.85 514 GLU A CA 1
ATOM 7927 C C . GLU B 1 501 ? 115.300 99.703 130.753 1.00 35.85 514 GLU A C 1
ATOM 7928 O O . GLU B 1 501 ? 116.175 98.886 130.475 1.00 35.85 514 GLU A O 1
ATOM 7934 N N . PRO B 1 502 ? 114.439 100.117 129.814 1.00 35.21 515 PRO A N 1
ATOM 7935 C CA . PRO B 1 502 ? 114.466 99.625 128.437 1.00 35.21 515 PRO A CA 1
ATOM 7936 C C . PRO B 1 502 ? 115.643 100.180 127.620 1.00 35.21 515 PRO A C 1
ATOM 7937 O O . PRO B 1 502 ? 116.170 99.489 126.755 1.00 35.21 515 PRO A O 1
ATOM 7941 N N . ASP B 1 503 ? 116.084 101.406 127.893 1.00 35.35 516 ASP A N 1
ATOM 7942 C CA . ASP B 1 503 ? 117.315 101.961 127.335 1.00 35.35 516 ASP A CA 1
ATOM 7943 C C . ASP B 1 503 ? 118.513 101.502 128.168 1.00 35.35 516 ASP A C 1
ATOM 7944 O O . ASP B 1 503 ? 118.643 101.818 129.348 1.00 35.35 516 ASP A O 1
ATOM 7949 N N . VAL B 1 504 ? 119.408 100.745 127.545 1.00 35.21 517 VAL A N 1
ATOM 7950 C CA . VAL B 1 504 ? 120.563 100.130 128.193 1.00 35.21 517 VAL A CA 1
ATOM 7951 C C . VAL B 1 504 ? 121.528 101.157 128.775 1.00 35.21 517 VAL A C 1
ATOM 7952 O O . VAL B 1 504 ? 122.155 100.891 129.800 1.00 35.21 517 VAL A O 1
ATOM 7956 N N . ARG B 1 505 ? 121.571 102.365 128.216 1.00 35.61 518 ARG A N 1
ATOM 7957 C CA . ARG B 1 505 ? 122.448 103.435 128.759 1.00 35.61 518 ARG A CA 1
ATOM 7958 C C . ARG B 1 505 ? 121.917 103.958 130.103 1.00 35.61 518 ARG A C 1
ATOM 7959 O O . ARG B 1 505 ? 122.707 104.586 130.825 1.00 35.61 518 ARG A O 1
ATOM 7967 N N . ASN B 1 506 ? 120.645 103.730 130.427 1.00 34.63 519 ASN A N 1
ATOM 7968 C CA . ASN B 1 506 ? 120.048 104.109 131.705 1.00 34.63 519 ASN A CA 1
ATOM 7969 C C . ASN B 1 506 ? 120.138 103.013 132.774 1.00 34.63 519 ASN A C 1
ATOM 7970 O O . ASN B 1 506 ? 119.724 103.248 133.903 1.00 34.63 519 ASN A O 1
ATOM 7975 N N . ARG B 1 507 ? 120.654 101.819 132.474 1.00 33.84 520 ARG A N 1
ATOM 7976 C CA . ARG B 1 507 ? 120.724 100.716 133.445 1.00 33.84 520 ARG A CA 1
ATOM 7977 C C . ARG B 1 507 ? 121.995 100.777 134.271 1.00 33.84 520 ARG A C 1
ATOM 7978 O O . ARG B 1 507 ? 123.083 100.924 133.716 1.00 33.84 520 ARG A O 1
ATOM 7986 N N . MET B 1 508 ? 121.890 100.491 135.558 1.00 34.41 521 MET A N 1
ATOM 7987 C CA . MET B 1 508 ? 123.023 100.203 136.433 1.00 34.41 521 MET A CA 1
ATOM 7988 C C . MET B 1 508 ? 122.862 98.846 137.088 1.00 34.41 521 MET A C 1
ATOM 7989 O O . MET B 1 508 ? 122.759 98.731 138.300 1.00 34.41 521 MET A O 1
ATOM 7994 N N . SER B 1 509 ? 122.798 97.798 136.283 1.00 31.83 522 SER A N 1
ATOM 7995 C CA . SER B 1 509 ? 122.600 96.442 136.779 1.00 31.83 522 SER A CA 1
ATOM 7996 C C . SER B 1 509 ? 123.781 95.991 137.646 1.00 31.83 522 SER A C 1
ATOM 7997 O O . SER B 1 509 ? 124.939 96.168 137.273 1.00 31.83 522 SER A O 1
ATOM 8000 N N . SER B 1 510 ? 123.498 95.402 138.802 1.00 31.39 523 SER A N 1
ATOM 8001 C CA . SER B 1 510 ? 124.510 94.826 139.683 1.00 31.39 523 SER A CA 1
ATOM 8002 C C . SER B 1 510 ? 125.008 93.518 139.092 1.00 31.39 523 SER A C 1
ATOM 8003 O O . SER B 1 510 ? 124.184 92.716 138.679 1.00 31.39 523 SER A O 1
ATOM 8006 N N . SER B 1 511 ? 126.314 93.285 139.038 1.00 30.01 524 SER A N 1
ATOM 8007 C CA . SER B 1 511 ? 126.895 92.066 138.486 1.00 30.01 524 SER A CA 1
ATOM 8008 C C . SER B 1 511 ? 128.056 91.548 139.320 1.00 30.01 524 SER A C 1
ATOM 8009 O O . SER B 1 511 ? 128.830 92.333 139.855 1.00 30.01 524 SER A O 1
ATOM 8012 N N . MET B 1 512 ? 128.193 90.236 139.407 1.00 32.06 525 MET A N 1
ATOM 8013 C CA . MET B 1 512 ? 129.316 89.546 140.038 1.00 32.06 525 MET A CA 1
ATOM 8014 C C . MET B 1 512 ? 129.830 88.446 139.122 1.00 32.06 525 MET A C 1
ATOM 8015 O O . MET B 1 512 ? 129.066 87.817 138.396 1.00 32.06 525 MET A O 1
ATOM 8020 N N . VAL B 1 513 ? 131.137 88.221 139.162 1.00 30.41 526 VAL A N 1
ATOM 8021 C CA . VAL B 1 513 ? 131.850 87.287 138.303 1.00 30.41 526 VAL A CA 1
ATOM 8022 C C . VAL B 1 513 ? 132.746 86.419 139.160 1.00 30.41 526 VAL A C 1
ATOM 8023 O O . VAL B 1 513 ? 133.427 86.908 140.054 1.00 30.41 526 VAL A O 1
ATOM 8027 N N . PHE B 1 514 ? 132.789 85.132 138.881 1.00 30.75 527 PHE A N 1
ATOM 8028 C CA . PHE B 1 514 ? 133.830 84.231 139.359 1.00 30.75 527 PHE A CA 1
ATOM 8029 C C . PHE B 1 514 ? 134.038 83.125 138.331 1.00 30.75 527 PHE A C 1
ATOM 8030 O O . PHE B 1 514 ? 133.208 82.924 137.454 1.00 30.75 527 PHE A O 1
ATOM 8038 N N . THR B 1 515 ? 135.143 82.397 138.411 1.00 30.38 528 THR A N 1
ATOM 8039 C CA . THR B 1 515 ? 135.383 81.227 137.564 1.00 30.38 528 THR A CA 1
ATOM 8040 C C . THR B 1 515 ? 135.433 79.977 138.420 1.00 30.38 528 THR A C 1
ATOM 8041 O O . THR B 1 515 ? 136.132 79.941 139.420 1.00 30.38 528 THR A O 1
ATOM 8045 N N . THR B 1 516 ? 134.672 78.958 138.049 1.00 33.84 529 THR A N 1
ATOM 8046 C CA . THR B 1 516 ? 134.752 77.626 138.656 1.00 33.84 529 THR A CA 1
ATOM 8047 C C . THR B 1 516 ? 136.199 77.126 138.665 1.00 33.84 529 THR A C 1
ATOM 8048 O O . THR B 1 516 ? 136.974 77.452 137.776 1.00 33.84 529 THR A O 1
ATOM 8052 N N . SER B 1 517 ? 136.609 76.417 139.714 1.00 37.94 530 SER A N 1
ATOM 8053 C CA . SER B 1 517 ? 138.021 76.159 140.001 1.00 37.94 530 SER A CA 1
ATOM 8054 C C . SER B 1 517 ? 138.226 74.871 140.785 1.00 37.94 530 SER A C 1
ATOM 8055 O O . SER B 1 517 ? 137.408 74.531 141.637 1.00 37.94 530 SER A O 1
ATOM 8058 N N . LYS B 1 518 ? 139.372 74.207 140.595 1.00 40.97 531 LYS A N 1
ATOM 8059 C CA . LYS B 1 518 ? 139.817 73.062 141.402 1.00 40.97 531 LYS A CA 1
ATOM 8060 C C . LYS B 1 518 ? 140.001 73.408 142.886 1.00 40.97 531 LYS A C 1
ATOM 8061 O O . LYS B 1 518 ? 139.855 72.549 143.748 1.00 40.97 531 LYS A O 1
ATOM 8067 N N . SER B 1 519 ? 140.271 74.670 143.197 1.00 40.65 532 SER A N 1
ATOM 8068 C CA . SER B 1 519 ? 140.426 75.176 144.563 1.00 40.65 532 SER A CA 1
ATOM 8069 C C . SER B 1 519 ? 139.119 75.313 145.354 1.00 40.65 532 SER A C 1
ATOM 8070 O O . SER B 1 519 ? 139.167 75.484 146.569 1.00 40.65 532 SER A O 1
ATOM 8073 N N . HIS B 1 520 ? 137.947 75.246 144.719 1.00 39.82 533 HIS A N 1
ATOM 8074 C CA . HIS B 1 520 ? 136.652 75.337 145.395 1.00 39.82 533 HIS A CA 1
ATOM 8075 C C . HIS B 1 520 ? 136.278 73.976 145.965 1.00 39.82 533 HIS A C 1
ATOM 8076 O O . HIS B 1 520 ? 135.945 73.053 145.231 1.00 39.82 533 HIS A O 1
ATOM 8083 N N . THR B 1 521 ? 136.337 73.839 147.281 1.00 47.33 534 THR A N 1
ATOM 8084 C CA . THR B 1 521 ? 136.224 72.567 148.007 1.00 47.33 534 THR A CA 1
ATOM 8085 C C . THR B 1 521 ? 135.503 72.780 149.338 1.00 47.33 534 THR A C 1
ATOM 8086 O O . THR B 1 521 ? 135.514 73.897 149.861 1.00 47.33 534 THR A O 1
ATOM 8090 N N . SER B 1 522 ? 134.855 71.758 149.898 1.00 51.59 535 SER A N 1
ATOM 8091 C CA . SER B 1 522 ? 134.113 71.888 151.158 1.00 51.59 535 SER A CA 1
ATOM 8092 C C . SER B 1 522 ? 134.324 70.715 152.129 1.00 51.59 535 SER A C 1
ATOM 8093 O O . SER B 1 522 ? 134.345 69.556 151.696 1.00 51.59 535 SER A O 1
ATOM 8096 N N . PRO B 1 523 ? 134.397 70.964 153.455 1.00 53.78 536 PRO A N 1
ATOM 8097 C CA . PRO B 1 523 ? 134.391 69.916 154.479 1.00 53.78 536 PRO A CA 1
ATOM 8098 C C . PRO B 1 523 ? 133.134 69.039 154.467 1.00 53.78 536 PRO A C 1
ATOM 8099 O O . PRO B 1 523 ? 133.193 67.882 154.877 1.00 53.78 536 PRO A O 1
ATOM 8103 N N . ALA B 1 524 ? 132.009 69.547 153.956 1.00 54.70 537 ALA A N 1
ATOM 8104 C CA . ALA B 1 524 ? 130.762 68.792 153.825 1.00 54.70 537 ALA A CA 1
ATOM 8105 C C . ALA B 1 524 ? 130.852 67.628 152.817 1.00 54.70 537 ALA A C 1
ATOM 8106 O O . ALA B 1 524 ? 130.022 66.718 152.843 1.00 54.70 537 ALA A O 1
ATOM 8108 N N . ILE B 1 525 ? 131.856 67.648 151.938 1.00 53.31 538 ILE A N 1
ATOM 8109 C CA . ILE B 1 525 ? 132.080 66.676 150.855 1.00 53.31 538 ILE A CA 1
ATOM 8110 C C . ILE B 1 525 ? 133.505 66.112 150.901 1.00 53.31 538 ILE A C 1
ATOM 8111 O O . ILE B 1 525 ? 134.117 65.854 149.869 1.00 53.31 538 ILE A O 1
ATOM 8116 N N . ASN B 1 526 ? 134.055 65.943 152.105 1.00 55.60 539 ASN A N 1
ATOM 8117 C CA . ASN B 1 526 ? 135.366 65.341 152.361 1.00 55.60 539 ASN A CA 1
ATOM 8118 C C . ASN B 1 526 ? 136.521 66.016 151.594 1.00 55.60 539 ASN A C 1
ATOM 8119 O O . ASN B 1 526 ? 137.419 65.348 151.086 1.00 55.60 539 ASN A O 1
ATOM 8124 N N . ASP B 1 527 ? 136.492 67.346 151.484 1.00 53.92 540 ASP A N 1
ATOM 8125 C CA . ASP B 1 527 ? 137.500 68.150 150.778 1.00 53.92 540 ASP A CA 1
ATOM 8126 C C . ASP B 1 527 ? 137.642 67.803 149.278 1.00 53.92 540 ASP A C 1
ATOM 8127 O O . ASP B 1 527 ? 138.725 67.894 148.699 1.00 53.92 540 ASP A O 1
ATOM 8132 N N . THR B 1 528 ? 136.554 67.364 148.640 1.00 50.15 541 THR A N 1
ATOM 8133 C CA . THR B 1 528 ? 136.460 67.208 147.182 1.00 50.15 541 THR A CA 1
ATOM 8134 C C . THR B 1 528 ? 135.975 68.490 146.498 1.00 50.15 541 THR A C 1
ATOM 8135 O O . THR B 1 528 ? 135.363 69.356 147.117 1.00 50.15 541 THR A O 1
ATOM 8139 N N . VAL B 1 529 ? 136.252 68.624 145.198 1.00 42.04 542 VAL A N 1
ATOM 8140 C CA . VAL B 1 529 ? 135.906 69.807 144.403 1.00 42.04 542 VAL A CA 1
ATOM 8141 C C . VAL B 1 529 ? 134.393 69.994 144.330 1.00 42.04 542 VAL A C 1
ATOM 8142 O O . VAL B 1 529 ? 133.674 69.102 143.899 1.00 42.04 542 VAL A O 1
ATOM 8146 N N . ILE B 1 530 ? 133.902 71.176 144.696 1.00 40.10 543 ILE A N 1
ATOM 8147 C CA . ILE B 1 530 ? 132.478 71.553 144.712 1.00 40.10 543 ILE A CA 1
ATOM 8148 C C . ILE B 1 530 ? 131.822 71.346 143.339 1.00 40.10 543 ILE A C 1
ATOM 8149 O O . ILE B 1 530 ? 130.653 70.990 143.255 1.00 40.10 543 ILE A O 1
ATOM 8154 N N . TRP B 1 531 ? 132.585 71.533 142.263 1.00 36.35 544 TRP A N 1
ATOM 8155 C CA . TRP B 1 531 ? 132.139 71.439 140.878 1.00 36.35 544 TRP A CA 1
ATOM 8156 C C . TRP B 1 531 ? 132.264 70.052 140.265 1.00 36.35 544 TRP A C 1
ATOM 8157 O O . TRP B 1 531 ? 132.167 69.914 139.049 1.00 36.35 544 TRP A O 1
ATOM 8168 N N . ASP B 1 532 ? 132.510 69.015 141.056 1.00 39.29 545 ASP A N 1
ATOM 8169 C CA . ASP B 1 532 ? 132.380 67.632 140.602 1.00 39.29 545 ASP A CA 1
ATOM 8170 C C . ASP B 1 532 ? 130.899 67.278 140.353 1.00 39.29 545 ASP A C 1
ATOM 8171 O O . ASP B 1 532 ? 129.994 68.048 140.672 1.00 39.29 545 ASP A O 1
ATOM 8176 N N . ARG B 1 533 ? 130.634 66.122 139.747 1.00 39.59 546 ARG A N 1
ATOM 8177 C CA . ARG B 1 533 ? 129.330 65.726 139.214 1.00 39.59 546 ARG A CA 1
ATOM 8178 C C . ARG B 1 533 ? 128.233 65.786 140.286 1.00 39.59 546 ARG A C 1
ATOM 8179 O O . ARG B 1 533 ? 128.377 65.131 141.320 1.00 39.59 546 ARG A O 1
ATOM 8187 N N . PRO B 1 534 ? 127.108 66.497 140.071 1.00 40.21 547 PRO A N 1
ATOM 8188 C CA . PRO B 1 534 ? 126.139 66.782 141.136 1.00 40.21 547 PRO A CA 1
ATOM 8189 C C . PRO B 1 534 ? 125.479 65.586 141.818 1.00 40.21 547 PRO A C 1
ATOM 8190 O O . PRO B 1 534 ? 125.073 65.711 142.958 1.00 40.21 547 PRO A O 1
ATOM 8194 N N . SER B 1 535 ? 125.397 64.417 141.196 1.00 41.18 548 SER A N 1
ATOM 8195 C CA . SER B 1 535 ? 124.908 63.200 141.846 1.00 41.18 548 SER A CA 1
ATOM 8196 C C . SER B 1 535 ? 125.869 62.629 142.897 1.00 41.18 548 SER A C 1
ATOM 8197 O O . SER B 1 535 ? 125.421 61.946 143.814 1.00 41.18 548 SER A O 1
ATOM 8200 N N . ARG B 1 536 ? 127.145 63.028 142.872 1.00 44.15 549 ARG A N 1
ATOM 8201 C CA . ARG B 1 536 ? 128.149 62.496 143.843 1.00 44.15 549 ARG A CA 1
ATOM 8202 C C . ARG B 1 536 ? 128.499 63.549 144.897 1.00 44.15 549 ARG A C 1
ATOM 8203 O O . ARG B 1 536 ? 129.114 63.166 145.907 1.00 44.15 549 ARG A O 1
ATOM 8211 N N . VAL B 1 537 ? 128.118 64.808 144.689 1.00 43.16 550 VAL A N 1
ATOM 8212 C CA . VAL B 1 537 ? 128.486 65.924 145.561 1.00 43.16 550 VAL A CA 1
ATOM 8213 C C . VAL B 1 537 ? 127.290 66.762 146.027 1.00 43.16 550 VAL A C 1
ATOM 8214 O O . VAL B 1 537 ? 127.396 67.500 147.003 1.00 43.16 550 VAL A O 1
ATOM 8218 N N . GLY B 1 538 ? 126.139 66.656 145.369 1.00 43.09 551 GLY A N 1
ATOM 8219 C CA . GLY B 1 538 ? 124.927 67.411 145.677 1.00 43.09 551 GLY A CA 1
ATOM 8220 C C . GLY B 1 538 ? 123.864 66.633 146.449 1.00 43.09 551 GLY A C 1
ATOM 8221 O O . GLY B 1 538 ? 123.967 65.427 146.644 1.00 43.09 551 GLY A O 1
ATOM 8222 N N . THR B 1 539 ? 122.817 67.339 146.868 1.00 46.01 552 THR A N 1
ATOM 8223 C CA . THR B 1 539 ? 121.667 66.815 147.617 1.00 46.01 552 THR A CA 1
ATOM 8224 C C . THR B 1 539 ? 120.396 66.828 146.773 1.00 46.01 552 THR A C 1
ATOM 8225 O O . THR B 1 539 ? 120.145 67.765 146.010 1.00 46.01 552 THR A O 1
ATOM 8229 N N . TYR B 1 540 ? 119.602 65.760 146.853 1.00 49.30 553 TYR A N 1
ATOM 8230 C CA . TYR B 1 540 ? 118.397 65.588 146.038 1.00 49.30 553 TYR A CA 1
ATOM 8231 C C . TYR B 1 540 ? 117.292 66.568 146.435 1.00 49.30 553 TYR A C 1
ATOM 8232 O O . TYR B 1 540 ? 117.070 66.805 147.621 1.00 49.30 553 TYR A O 1
ATOM 8241 N N . HIS B 1 541 ? 116.585 67.122 145.452 1.00 49.01 554 HIS A N 1
ATOM 8242 C CA . HIS B 1 541 ? 115.482 68.061 145.642 1.00 49.01 554 HIS A CA 1
ATOM 8243 C C . HIS B 1 541 ? 114.207 67.599 144.934 1.00 49.01 554 HIS A C 1
ATOM 8244 O O . HIS B 1 541 ? 114.185 67.459 143.711 1.00 49.01 554 HIS A O 1
ATOM 8251 N N . THR B 1 542 ? 113.107 67.462 145.676 1.00 53.80 555 THR A N 1
ATOM 8252 C CA . THR B 1 542 ? 111.779 67.148 145.113 1.00 53.80 555 THR A CA 1
ATOM 8253 C C . THR B 1 542 ? 111.232 68.259 144.201 1.00 53.80 555 THR A C 1
ATOM 8254 O O . THR B 1 542 ? 110.466 67.999 143.276 1.00 53.80 555 THR A O 1
ATOM 8258 N N . ASP B 1 543 ? 111.687 69.501 144.386 1.00 56.97 556 ASP A N 1
ATOM 8259 C CA . ASP B 1 543 ? 111.283 70.681 143.613 1.00 56.97 556 ASP A CA 1
ATOM 8260 C C . ASP B 1 543 ? 111.602 70.606 142.110 1.00 56.97 556 ASP A C 1
ATOM 8261 O O . ASP B 1 543 ? 110.880 71.199 141.307 1.00 56.97 556 ASP A O 1
ATOM 8266 N N . CYS B 1 544 ? 112.663 69.895 141.710 1.00 55.07 557 CYS A N 1
ATOM 8267 C CA . CYS B 1 544 ? 113.057 69.731 140.302 1.00 55.07 557 CYS A CA 1
ATOM 8268 C C . CYS B 1 544 ? 113.566 68.330 139.938 1.00 55.07 557 CYS A C 1
ATOM 8269 O O . CYS B 1 544 ? 114.059 68.123 138.831 1.00 55.07 557 CYS A O 1
ATOM 8272 N N . ASN B 1 545 ? 113.493 67.370 140.865 1.00 53.86 558 ASN A N 1
ATOM 8273 C CA . ASN B 1 545 ? 114.124 66.048 140.780 1.00 53.86 558 ASN A CA 1
ATOM 8274 C C . ASN B 1 545 ? 115.648 66.095 140.555 1.00 53.86 558 ASN A C 1
ATOM 8275 O O . ASN B 1 545 ? 116.267 65.084 140.225 1.00 53.86 558 ASN A O 1
ATOM 8280 N N . CYS B 1 546 ? 116.267 67.261 140.721 1.00 49.21 559 CYS A N 1
ATOM 8281 C CA . CYS B 1 546 ? 117.695 67.443 140.583 1.00 49.21 559 CYS A CA 1
ATOM 8282 C C . CYS B 1 546 ? 118.454 66.994 141.830 1.00 49.21 559 CYS A C 1
ATOM 8283 O O . CYS B 1 546 ? 117.921 66.948 142.934 1.00 49.21 559 CYS A O 1
ATOM 8286 N N . PHE B 1 547 ? 119.754 66.839 141.657 1.00 43.23 560 PHE A N 1
ATOM 8287 C CA . PHE B 1 547 ? 120.725 67.020 142.714 1.00 43.23 560 PHE A CA 1
ATOM 8288 C C . PHE B 1 547 ? 121.294 68.417 142.496 1.00 43.23 560 PHE A C 1
ATOM 8289 O O . PHE B 1 547 ? 121.700 68.746 141.383 1.00 43.23 560 PHE A O 1
ATOM 8297 N N . ARG B 1 548 ? 121.335 69.225 143.550 1.00 39.93 561 ARG A N 1
ATOM 8298 C CA . ARG B 1 548 ? 121.959 70.564 143.442 1.00 39.93 561 ARG A CA 1
ATOM 8299 C C . ARG B 1 548 ? 123.274 70.553 144.226 1.00 39.93 561 ARG A C 1
ATOM 8300 O O . ARG B 1 548 ? 123.246 70.098 145.378 1.00 39.93 561 ARG A O 1
ATOM 8308 N N . SER B 1 549 ? 124.375 71.024 143.629 1.00 37.76 562 SER A N 1
ATOM 8309 C CA . SER B 1 549 ? 125.685 71.105 144.285 1.00 37.76 562 SER A CA 1
ATOM 8310 C C . SER B 1 549 ? 125.648 72.010 145.516 1.00 37.76 562 SER A C 1
ATOM 8311 O O . SER B 1 549 ? 124.709 72.782 145.706 1.00 37.76 562 SER A O 1
ATOM 8314 N N . ILE B 1 550 ? 126.710 71.983 146.329 1.00 38.92 563 ILE A N 1
ATOM 8315 C CA . ILE B 1 550 ? 126.987 73.084 147.259 1.00 38.92 563 ILE A CA 1
ATOM 8316 C C . ILE B 1 550 ? 127.065 74.379 146.443 1.00 38.92 563 ILE A C 1
ATOM 8317 O O . ILE B 1 550 ? 127.631 74.382 145.348 1.00 38.92 563 ILE A O 1
ATOM 8322 N N . ASP B 1 551 ? 126.454 75.454 146.928 1.00 36.66 564 ASP A N 1
ATOM 8323 C CA . ASP B 1 551 ? 126.466 76.748 146.261 1.00 36.66 564 ASP A CA 1
ATOM 8324 C C . ASP B 1 551 ? 127.665 77.610 146.670 1.00 36.66 564 ASP A C 1
ATOM 8325 O O . ASP B 1 551 ? 128.166 77.541 147.788 1.00 36.66 564 ASP A O 1
ATOM 8330 N N . LEU B 1 552 ? 128.118 78.451 145.752 1.00 36.63 565 LEU A N 1
ATOM 8331 C CA . LEU B 1 552 ? 129.183 79.429 145.941 1.00 36.63 565 LEU A CA 1
ATOM 8332 C C . LEU B 1 552 ? 128.666 80.791 145.491 1.00 36.63 565 LEU A C 1
ATOM 8333 O O . LEU B 1 552 ? 127.940 80.887 144.511 1.00 36.63 565 LEU A O 1
ATOM 8338 N N . GLY B 1 553 ? 128.976 81.853 146.220 1.00 36.22 566 GLY A N 1
ATOM 8339 C CA . GLY B 1 553 ? 128.377 83.149 145.962 1.00 36.22 566 GLY A CA 1
ATOM 8340 C C . GLY B 1 553 ? 128.853 84.226 146.907 1.00 36.22 566 GLY A C 1
ATOM 8341 O O . GLY B 1 553 ? 129.956 84.154 147.442 1.00 36.22 566 GLY A O 1
ATOM 8342 N N . TRP B 1 554 ? 127.994 85.212 147.124 1.00 34.61 567 TRP A N 1
ATOM 8343 C CA . TRP B 1 554 ? 128.332 86.440 147.807 1.00 34.61 567 TRP A CA 1
ATOM 8344 C C . TRP B 1 554 ? 127.273 86.794 148.845 1.00 34.61 567 TRP A C 1
ATOM 8345 O O . TRP B 1 554 ? 126.178 87.246 148.516 1.00 34.61 567 TRP A O 1
ATOM 8356 N N . SER B 1 555 ? 127.590 86.584 150.121 1.00 37.89 568 SER A N 1
ATOM 8357 C CA . SER B 1 555 ? 126.914 87.272 151.219 1.00 37.89 568 SER A CA 1
ATOM 8358 C C . SER B 1 555 ? 127.268 88.745 151.126 1.00 37.89 568 SER A C 1
ATOM 8359 O O . SER B 1 555 ? 128.448 89.099 151.161 1.00 37.89 568 SER A O 1
ATOM 8362 N N . GLY B 1 556 ? 126.270 89.603 150.952 1.00 35.43 569 GLY A N 1
ATOM 8363 C CA . GLY B 1 556 ? 126.536 90.974 150.547 1.00 35.43 569 GLY A CA 1
ATOM 8364 C C . GLY B 1 556 ? 126.604 91.172 149.039 1.00 35.43 569 GLY A C 1
ATOM 8365 O O . GLY B 1 556 ? 127.418 91.963 148.574 1.00 35.43 569 GLY A O 1
ATOM 8366 N N . PHE B 1 557 ? 125.773 90.478 148.262 1.00 33.20 570 PHE A N 1
ATOM 8367 C CA . PHE B 1 557 ? 125.648 90.734 146.830 1.00 33.20 570 PHE A CA 1
ATOM 8368 C C . PHE B 1 557 ? 125.074 92.132 146.589 1.00 33.20 570 PHE A C 1
ATOM 8369 O O . PHE B 1 557 ? 125.606 92.893 145.789 1.00 33.20 570 PHE A O 1
ATOM 8377 N N . ILE B 1 558 ? 123.997 92.485 147.292 1.00 33.85 571 ILE A N 1
ATOM 8378 C CA . ILE B 1 558 ? 123.373 93.808 147.251 1.00 33.85 571 ILE A CA 1
ATOM 8379 C C . ILE B 1 558 ? 122.680 94.107 148.580 1.00 33.85 571 ILE A C 1
ATOM 8380 O O . ILE B 1 558 ? 122.148 93.207 149.224 1.00 33.85 571 ILE A O 1
ATOM 8385 N N . SER B 1 559 ? 122.687 95.357 149.026 1.00 36.02 572 SER A N 1
ATOM 8386 C CA . SER B 1 559 ? 121.934 95.767 150.211 1.00 36.02 572 SER A CA 1
ATOM 8387 C C . SER B 1 559 ? 120.448 95.906 149.907 1.00 36.02 572 SER A C 1
ATOM 8388 O O . SER B 1 559 ? 120.082 96.418 148.852 1.00 36.02 572 SER A O 1
ATOM 8391 N N . HIS B 1 560 ? 119.592 95.585 150.871 1.00 37.54 573 HIS A N 1
ATOM 8392 C CA . HIS B 1 560 ? 118.168 95.906 150.847 1.00 37.54 573 HIS A CA 1
ATOM 8393 C C . HIS B 1 560 ? 117.894 97.380 150.530 1.00 37.54 573 HIS A C 1
ATOM 8394 O O . HIS B 1 560 ? 116.971 97.676 149.780 1.00 37.54 573 HIS A O 1
ATOM 8401 N N . GLN B 1 561 ? 118.700 98.320 151.036 1.00 38.18 574 GLN A N 1
ATOM 8402 C CA . GLN B 1 561 ? 118.501 99.734 150.731 1.00 38.18 574 GLN A CA 1
ATOM 8403 C C . GLN B 1 561 ? 118.835 100.066 149.277 1.00 38.18 574 GLN A C 1
ATOM 8404 O O . GLN B 1 561 ? 118.121 100.840 148.656 1.00 38.18 574 GLN A O 1
ATOM 8410 N N . MET B 1 562 ? 119.865 99.445 148.699 1.00 38.13 575 MET A N 1
ATOM 8411 C CA . MET B 1 562 ? 120.199 99.601 147.282 1.00 38.13 575 MET A CA 1
ATOM 8412 C C . MET B 1 562 ? 119.118 98.986 146.398 1.00 38.13 575 MET A C 1
ATOM 8413 O O . MET B 1 562 ? 118.716 99.573 145.405 1.00 38.13 575 MET A O 1
ATOM 8418 N N . LEU B 1 563 ? 118.592 97.837 146.796 1.00 34.83 576 LEU A N 1
ATOM 8419 C CA . LEU B 1 563 ? 117.552 97.122 146.082 1.00 34.83 576 LEU A CA 1
ATOM 8420 C C . LEU B 1 563 ? 116.231 97.895 146.029 1.00 34.83 576 LEU A C 1
ATOM 8421 O O . LEU B 1 563 ? 115.475 97.753 145.077 1.00 34.83 576 LEU A O 1
ATOM 8426 N N . LYS B 1 564 ? 115.986 98.733 147.041 1.00 36.36 577 LYS A N 1
ATOM 8427 C CA . LYS B 1 564 ? 114.761 99.579 147.044 1.00 36.36 577 LYS A CA 1
ATOM 8428 C C . LYS B 1 564 ? 115.076 100.905 146.342 1.00 36.36 577 LYS A C 1
ATOM 8429 O O . LYS B 1 564 ? 114.452 101.922 146.702 1.00 36.36 577 LYS A O 1
ATOM 8435 N N . ARG B 1 565 ? 116.005 100.886 145.380 1.00 36.94 578 ARG A N 1
ATOM 8436 C CA . ARG B 1 565 ? 116.393 102.118 144.639 1.00 36.94 578 ARG A CA 1
ATOM 8437 C C . ARG B 1 565 ? 116.406 101.821 143.138 1.00 36.94 578 ARG A C 1
ATOM 8438 O O . ARG B 1 565 ? 116.449 100.625 142.785 1.00 36.94 578 ARG A O 1
ATOM 8446 N N . ARG B 1 566 ? 116.328 102.862 142.302 1.00 35.41 579 ARG A N 1
ATOM 8447 C CA . ARG B 1 566 ? 116.403 102.695 140.823 1.00 35.41 579 ARG A CA 1
ATOM 8448 C C . ARG B 1 566 ? 115.244 101.833 140.314 1.00 35.41 579 ARG A C 1
ATOM 8449 O O . ARG B 1 566 ? 114.092 102.117 140.699 1.00 35.41 579 ARG A O 1
ATOM 8457 N N . SER B 1 567 ? 115.535 100.828 139.482 1.00 33.54 580 SER A N 1
ATOM 8458 C CA . SER B 1 567 ? 114.478 100.022 138.884 1.00 33.54 580 SER A CA 1
ATOM 8459 C C . SER B 1 567 ? 114.709 98.522 139.111 1.00 33.54 580 SER A C 1
ATOM 8460 O O . SER B 1 567 ? 114.291 97.681 138.322 1.00 33.54 580 SER A O 1
ATOM 8463 N N . PHE B 1 568 ? 115.373 98.149 140.208 1.00 32.45 581 PHE A N 1
ATOM 8464 C CA . PHE B 1 568 ? 115.611 96.749 140.581 1.00 32.45 581 PHE A CA 1
ATOM 8465 C C . PHE B 1 568 ? 114.359 95.963 140.986 1.00 32.45 581 PHE A C 1
ATOM 8466 O O . PHE B 1 568 ? 114.370 94.746 140.878 1.00 32.45 581 PHE A O 1
ATOM 8474 N N . LEU B 1 569 ? 113.299 96.627 141.460 1.00 33.60 582 LEU A N 1
ATOM 8475 C CA . LEU B 1 569 ? 112.059 96.005 141.947 1.00 33.60 582 LEU A CA 1
ATOM 8476 C C . LEU B 1 569 ? 110.813 96.592 141.269 1.00 33.60 582 LEU A C 1
ATOM 8477 O O . LEU B 1 569 ? 109.805 96.851 141.922 1.00 33.60 582 LEU A O 1
ATOM 8482 N N . LYS B 1 570 ? 110.887 96.884 139.969 1.00 33.19 583 LYS A N 1
ATOM 8483 C CA . LYS B 1 570 ? 110.001 97.830 139.275 1.00 33.19 583 LYS A CA 1
ATOM 8484 C C . LYS B 1 570 ? 108.501 97.607 139.501 1.00 33.19 583 LYS A C 1
ATOM 8485 O O . LYS B 1 570 ? 107.786 98.552 139.825 1.00 33.19 583 LYS A O 1
ATOM 8491 N N . ASN B 1 571 ? 108.032 96.373 139.370 1.00 35.00 584 ASN A N 1
ATOM 8492 C CA . ASN B 1 571 ? 106.636 95.971 139.543 1.00 35.00 584 ASN A CA 1
ATOM 8493 C C . ASN B 1 571 ? 106.474 95.058 140.774 1.00 35.00 584 ASN A C 1
ATOM 8494 O O . ASN B 1 571 ? 105.730 94.083 140.759 1.00 35.00 584 ASN A O 1
ATOM 8499 N N . ASP B 1 572 ? 107.224 95.338 141.839 1.00 38.04 585 ASP A N 1
ATOM 8500 C CA . ASP B 1 572 ? 107.389 94.506 143.040 1.00 38.04 585 ASP A CA 1
ATOM 8501 C C . ASP B 1 572 ? 108.021 93.125 142.781 1.00 38.04 585 ASP A C 1
ATOM 8502 O O . ASP B 1 572 ? 107.827 92.191 143.552 1.00 38.04 585 ASP A O 1
ATOM 8507 N N . ASP B 1 573 ? 108.803 92.966 141.721 1.00 35.77 586 ASP A N 1
ATOM 8508 C CA . ASP B 1 573 ? 109.489 91.725 141.375 1.00 35.77 586 ASP A CA 1
ATOM 8509 C C . ASP B 1 573 ? 110.959 91.910 140.985 1.00 35.77 586 ASP A C 1
ATOM 8510 O O . ASP B 1 573 ? 111.362 92.927 140.438 1.00 35.77 586 ASP A O 1
ATOM 8515 N N . LEU B 1 574 ? 111.759 90.895 141.289 1.00 30.24 587 LEU A N 1
ATOM 8516 C CA . LEU B 1 574 ? 113.203 90.869 141.125 1.00 30.24 587 LEU A CA 1
ATOM 8517 C C . LEU B 1 574 ? 113.557 90.001 139.922 1.00 30.24 587 LEU A C 1
ATOM 8518 O O . LEU B 1 574 ? 113.058 88.891 139.817 1.00 30.24 587 LEU A O 1
ATOM 8523 N N . ILE B 1 575 ? 114.420 90.471 139.025 1.00 26.94 588 ILE A N 1
ATOM 8524 C CA . ILE B 1 575 ? 114.875 89.717 137.854 1.00 26.94 588 ILE A CA 1
ATOM 8525 C C . ILE B 1 575 ? 116.384 89.511 137.920 1.00 26.94 588 ILE A C 1
ATOM 8526 O O . ILE B 1 575 ? 117.155 90.468 137.964 1.00 26.94 588 ILE A O 1
ATOM 8531 N N . ILE B 1 576 ? 116.804 88.251 137.918 1.00 25.27 589 ILE A N 1
ATOM 8532 C CA . ILE B 1 576 ? 118.192 87.811 137.980 1.00 25.27 589 ILE A CA 1
ATOM 8533 C C . ILE B 1 576 ? 118.548 87.121 136.667 1.00 25.27 589 ILE A C 1
ATOM 8534 O O . ILE B 1 576 ? 117.851 86.215 136.234 1.00 25.27 589 ILE A O 1
ATOM 8539 N N . PHE B 1 577 ? 119.625 87.551 136.028 1.00 25.08 590 PHE A N 1
ATOM 8540 C CA . PHE B 1 577 ? 120.247 86.930 134.868 1.00 25.08 590 PHE A CA 1
ATOM 8541 C C . PHE B 1 577 ? 121.455 86.113 135.301 1.00 25.08 590 PHE A C 1
ATOM 8542 O O . PHE B 1 577 ? 122.186 86.489 136.209 1.00 25.08 590 PHE A O 1
ATOM 8550 N N . VAL B 1 578 ? 121.700 85.014 134.612 1.00 27.81 591 VAL A N 1
ATOM 8551 C CA . VAL B 1 578 ? 122.833 84.131 134.848 1.00 27.81 591 VAL A CA 1
ATOM 8552 C C . VAL B 1 578 ? 123.415 83.693 133.515 1.00 27.81 591 VAL A C 1
ATOM 8553 O O . VAL B 1 578 ? 122.685 83.297 132.612 1.00 27.81 591 VAL A O 1
ATOM 8557 N N . ASP B 1 579 ? 124.734 83.711 133.410 1.00 30.70 592 ASP A N 1
ATOM 8558 C CA . ASP B 1 579 ? 125.523 83.118 132.334 1.00 30.70 592 ASP A CA 1
ATOM 8559 C C . ASP B 1 579 ? 126.613 82.225 132.902 1.00 30.70 592 ASP A C 1
ATOM 8560 O O . ASP B 1 579 ? 127.234 82.566 133.901 1.00 30.70 592 ASP A O 1
ATOM 8565 N N . PHE B 1 580 ? 126.859 81.088 132.260 1.00 31.70 593 PHE A N 1
ATOM 8566 C CA . PHE B 1 580 ? 127.789 80.056 132.712 1.00 31.70 593 PHE A CA 1
ATOM 8567 C C . PHE B 1 580 ? 128.511 79.459 131.507 1.00 31.70 593 PHE A C 1
ATOM 8568 O O . PHE B 1 580 ? 127.951 78.647 130.778 1.00 31.70 593 PHE A O 1
ATOM 8576 N N . GLU B 1 581 ? 129.734 79.898 131.252 1.00 36.91 594 GLU A N 1
ATOM 8577 C CA . GLU B 1 581 ? 130.401 79.716 129.959 1.00 36.91 594 GLU A CA 1
ATOM 8578 C C . GLU B 1 581 ? 131.904 79.461 130.081 1.00 36.91 594 GLU A C 1
ATOM 8579 O O . GLU B 1 581 ? 132.585 80.005 130.942 1.00 36.91 594 GLU A O 1
ATOM 8585 N N . ASP B 1 582 ? 132.452 78.612 129.212 1.00 35.95 595 ASP A N 1
ATOM 8586 C CA . ASP B 1 582 ? 133.866 78.235 129.197 1.00 35.95 595 ASP A CA 1
ATOM 8587 C C . ASP B 1 582 ? 134.758 79.393 128.765 1.00 35.95 595 ASP A C 1
ATOM 8588 O O . ASP B 1 582 ? 134.509 80.005 127.728 1.00 35.95 595 ASP A O 1
ATOM 8593 N N . ILE B 1 583 ? 135.827 79.655 129.515 1.00 34.31 596 ILE A N 1
ATOM 8594 C CA . ILE B 1 583 ? 136.859 80.639 129.156 1.00 34.31 596 ILE A CA 1
ATOM 8595 C C . ILE B 1 583 ? 138.249 80.023 129.018 1.00 34.31 596 ILE A C 1
ATOM 8596 O O . ILE B 1 583 ? 139.235 80.738 128.907 1.00 34.31 596 ILE A O 1
ATOM 8601 N N . THR B 1 584 ? 138.354 78.699 128.918 1.00 35.89 597 THR A N 1
ATOM 8602 C CA . THR B 1 584 ? 139.622 77.998 128.656 1.00 35.89 597 THR A CA 1
ATOM 8603 C C . THR B 1 584 ? 140.325 78.474 127.387 1.00 35.89 597 THR A C 1
ATOM 8604 O O . THR B 1 584 ? 141.550 78.511 127.358 1.00 35.89 597 THR A O 1
ATOM 8608 N N . HIS B 1 585 ? 139.611 78.919 126.356 1.00 36.34 598 HIS A N 1
ATOM 8609 C CA . HIS B 1 585 ? 140.219 79.417 125.122 1.00 36.34 598 HIS A CA 1
ATOM 8610 C C . HIS B 1 585 ? 141.049 80.700 125.294 1.00 36.34 598 HIS A C 1
ATOM 8611 O O . HIS B 1 585 ? 141.799 81.057 124.392 1.00 36.34 598 HIS A O 1
ATOM 8618 N N . LEU B 1 586 ? 140.961 81.383 126.437 1.00 35.82 599 LEU A N 1
ATOM 8619 C CA . LEU B 1 586 ? 141.785 82.546 126.775 1.00 35.82 599 LEU A CA 1
ATOM 8620 C C . LEU B 1 586 ? 143.134 82.183 127.426 1.00 35.82 599 LEU A C 1
ATOM 8621 O O . LEU B 1 586 ? 143.982 83.060 127.606 1.00 35.82 599 LEU A O 1
ATOM 8626 N N . SER B 1 587 ? 143.336 80.925 127.825 1.00 39.29 600 SER A N 1
ATOM 8627 C CA . SER B 1 587 ? 144.580 80.427 128.446 1.00 39.29 600 SER A CA 1
ATOM 8628 C C . SER B 1 587 ? 145.763 80.330 127.477 1.00 39.29 600 SER A C 1
ATOM 8629 O O . SER B 1 587 ? 145.556 80.274 126.244 1.00 39.29 600 SER A O 1
ATOM 8633 N N . ASN C 1 53 ? 133.970 58.986 74.675 1.00 59.95 66 ASN C N 1
ATOM 8634 C CA . ASN C 1 53 ? 133.186 60.056 73.985 1.00 59.95 66 ASN C CA 1
ATOM 8635 C C . ASN C 1 53 ? 133.730 61.477 74.255 1.00 59.95 66 ASN C C 1
ATOM 8636 O O . ASN C 1 53 ? 132.973 62.438 74.134 1.00 59.95 66 ASN C O 1
ATOM 8641 N N . GLY C 1 54 ? 135.012 61.669 74.597 1.00 61.33 67 GLY C N 1
ATOM 8642 C CA . GLY C 1 54 ? 135.572 62.985 74.930 1.00 61.33 67 GLY C CA 1
ATOM 8643 C C . GLY C 1 54 ? 136.404 63.585 73.802 1.00 61.33 67 GLY C C 1
ATOM 8644 O O . GLY C 1 54 ? 137.217 62.886 73.200 1.00 61.33 67 GLY C O 1
ATOM 8645 N N . LEU C 1 55 ? 136.213 64.871 73.523 1.00 61.87 68 LEU C N 1
ATOM 8646 C CA . LEU C 1 55 ? 136.952 65.648 72.527 1.00 61.87 68 LEU C CA 1
ATOM 8647 C C . LEU C 1 55 ? 138.466 65.582 72.802 1.00 61.87 68 LEU C C 1
ATOM 8648 O O . LEU C 1 55 ? 138.915 65.996 73.872 1.00 61.87 68 LEU C O 1
ATOM 8653 N N . ARG C 1 56 ? 139.241 64.916 71.931 1.00 64.77 69 ARG C N 1
ATOM 8654 C CA . ARG C 1 56 ? 140.683 64.611 72.200 1.00 64.77 69 ARG C CA 1
ATOM 8655 C C . ARG C 1 56 ? 141.575 65.820 72.472 1.00 64.77 69 ARG C C 1
ATOM 8656 O O . ARG C 1 56 ? 142.496 65.675 73.292 1.00 64.77 69 ARG C O 1
ATOM 8664 N N . ASP C 1 57 ? 141.304 66.968 71.869 1.00 63.02 70 ASP C N 1
ATOM 8665 C CA . ASP C 1 57 ? 142.189 68.125 71.936 1.00 63.02 70 ASP C CA 1
ATOM 8666 C C . ASP C 1 57 ? 142.375 68.663 73.368 1.00 63.02 70 ASP C C 1
ATOM 8667 O O . ASP C 1 57 ? 141.430 69.252 73.909 1.00 63.02 70 ASP C O 1
ATOM 8672 N N . PRO C 1 58 ? 143.581 68.572 73.973 1.00 61.59 71 PRO C N 1
ATOM 8673 C CA . PRO C 1 58 ? 143.848 69.122 75.300 1.00 61.59 71 PRO C CA 1
ATOM 8674 C C . PRO C 1 58 ? 143.684 70.644 75.380 1.00 61.59 71 PRO C C 1
ATOM 8675 O O . PRO C 1 58 ? 143.532 71.179 76.474 1.00 61.59 71 PRO C O 1
ATOM 8679 N N . ASN C 1 59 ? 143.657 71.367 74.260 1.00 61.76 72 ASN C N 1
ATOM 8680 C CA . ASN C 1 59 ? 143.388 72.803 74.268 1.00 61.76 72 ASN C CA 1
ATOM 8681 C C . ASN C 1 59 ? 141.902 73.122 74.505 1.00 61.76 72 ASN C C 1
ATOM 8682 O O . ASN C 1 59 ? 141.583 74.229 74.930 1.00 61.76 72 ASN C O 1
ATOM 8687 N N . THR C 1 60 ? 140.973 72.188 74.269 1.00 59.91 73 THR C N 1
ATOM 8688 C CA . THR C 1 60 ? 139.514 72.456 74.364 1.00 59.91 73 THR C CA 1
ATOM 8689 C C . THR C 1 60 ? 138.931 72.370 75.785 1.00 59.91 73 THR C C 1
ATOM 8690 O O . THR C 1 60 ? 137.712 72.410 75.966 1.00 59.91 73 THR C O 1
ATOM 8694 N N . ARG C 1 61 ? 139.816 72.324 76.785 1.00 55.65 74 ARG C N 1
ATOM 8695 C CA . ARG C 1 61 ? 139.345 72.107 78.171 1.00 55.65 74 ARG C CA 1
ATOM 8696 C C . ARG C 1 61 ? 139.158 73.396 78.954 1.00 55.65 74 ARG C C 1
ATOM 8697 O O . ARG C 1 61 ? 140.015 74.285 78.837 1.00 55.65 74 ARG C O 1
ATOM 8705 N N . TRP C 1 62 ? 138.083 73.481 79.731 1.00 47.86 75 TRP C N 1
ATOM 8706 C CA . TRP C 1 62 ? 137.888 74.580 80.666 1.00 47.86 75 TRP C CA 1
ATOM 8707 C C . TRP C 1 62 ? 138.982 74.615 81.734 1.00 47.86 75 TRP C C 1
ATOM 8708 O O . TRP C 1 62 ? 139.588 73.595 82.056 1.00 47.86 75 TRP C O 1
ATOM 8719 N N . THR C 1 63 ? 139.181 75.779 82.337 1.00 48.08 76 THR C N 1
ATOM 8720 C CA . THR C 1 63 ? 139.889 75.942 83.609 1.00 48.08 76 THR C CA 1
ATOM 8721 C C . THR C 1 63 ? 138.867 76.378 84.648 1.00 48.08 76 THR C C 1
ATOM 8722 O O . THR C 1 63 ? 138.152 77.355 84.430 1.00 48.08 76 THR C O 1
ATOM 8726 N N . PHE C 1 64 ? 138.749 75.661 85.762 1.00 46.60 77 PHE C N 1
ATOM 8727 C CA . PHE C 1 64 ? 137.689 75.921 86.737 1.00 46.60 77 PHE C CA 1
ATOM 8728 C C . PHE C 1 64 ? 137.985 77.127 87.646 1.00 46.60 77 PHE C C 1
ATOM 8729 O O . PHE C 1 64 ? 139.152 77.397 87.931 1.00 46.60 77 PHE C O 1
ATOM 8737 N N . PRO C 1 65 ? 136.951 77.840 88.131 1.00 45.33 78 PRO C N 1
ATOM 8738 C CA . PRO C 1 65 ? 135.531 77.614 87.862 1.00 45.33 78 PRO C CA 1
ATOM 8739 C C . PRO C 1 65 ? 135.111 78.060 86.459 1.00 45.33 78 PRO C C 1
ATOM 8740 O O . PRO C 1 65 ? 135.623 79.054 85.958 1.00 45.33 78 PRO C O 1
ATOM 8744 N N . ILE C 1 66 ? 134.154 77.369 85.840 1.00 43.78 79 ILE C N 1
ATOM 8745 C CA . ILE C 1 66 ? 133.504 77.834 84.608 1.00 43.78 79 ILE C CA 1
ATOM 8746 C C . ILE C 1 66 ? 132.724 79.102 84.930 1.00 43.78 79 ILE C C 1
ATOM 8747 O O . ILE C 1 66 ? 131.850 79.072 85.795 1.00 43.78 79 ILE C O 1
ATOM 8752 N N . PRO C 1 67 ? 132.986 80.230 84.272 1.00 44.09 80 PRO C N 1
ATOM 8753 C CA . PRO C 1 67 ? 132.183 81.406 84.472 1.00 44.09 80 PRO C CA 1
ATOM 8754 C C . PRO C 1 67 ? 130.883 81.293 83.669 1.00 44.09 80 PRO C C 1
ATOM 8755 O O . PRO C 1 67 ? 130.879 80.783 82.550 1.00 44.09 80 PRO C O 1
ATOM 8759 N N . TYR C 1 68 ? 129.773 81.778 84.220 1.00 42.26 81 TYR C N 1
ATOM 8760 C CA . TYR C 1 68 ? 128.463 81.674 83.581 1.00 42.26 81 TYR C CA 1
ATOM 8761 C C . TYR C 1 68 ? 127.624 82.953 83.652 1.00 42.26 81 TYR C C 1
ATOM 8762 O O . TYR C 1 68 ? 127.788 83.799 84.529 1.00 42.26 81 TYR C O 1
ATOM 8771 N N . ILE C 1 69 ? 126.672 83.044 82.731 1.00 41.80 82 ILE C N 1
ATOM 8772 C CA . ILE C 1 69 ? 125.581 84.014 82.699 1.00 41.80 82 ILE C CA 1
ATOM 8773 C C . ILE C 1 69 ? 124.269 83.235 82.584 1.00 41.80 82 ILE C C 1
ATOM 8774 O O . ILE C 1 69 ? 124.136 82.378 81.717 1.00 41.80 82 ILE C O 1
ATOM 8779 N N . LEU C 1 70 ? 123.267 83.545 83.401 1.00 40.55 83 LEU C N 1
ATOM 8780 C CA . LEU C 1 70 ? 121.892 83.095 83.172 1.00 40.55 83 LEU C CA 1
ATOM 8781 C C . LEU C 1 70 ? 121.134 84.227 82.474 1.00 40.55 83 LEU C C 1
ATOM 8782 O O . LEU C 1 70 ? 120.932 85.280 83.074 1.00 40.55 83 LEU C O 1
ATOM 8787 N N . ALA C 1 71 ? 120.728 84.051 81.218 1.00 42.29 84 ALA C N 1
ATOM 8788 C CA . ALA C 1 71 ? 119.998 85.084 80.494 1.00 42.29 84 ALA C CA 1
ATOM 8789 C C . ALA C 1 71 ? 118.589 85.293 81.058 1.00 42.29 84 ALA C C 1
ATOM 8790 O O . ALA C 1 71 ? 117.913 84.340 81.437 1.00 42.29 84 ALA C O 1
ATOM 8792 N N . ASP C 1 72 ? 118.093 86.528 81.069 1.00 44.34 85 ASP C N 1
ATOM 8793 C CA . ASP C 1 72 ? 116.773 86.844 81.639 1.00 44.34 85 ASP C CA 1
ATOM 8794 C C . ASP C 1 72 ? 115.575 86.359 80.804 1.00 44.34 85 ASP C C 1
ATOM 8795 O O . ASP C 1 72 ? 114.432 86.453 81.249 1.00 44.34 85 ASP C O 1
ATOM 8800 N N . ASN C 1 73 ? 115.806 85.805 79.615 1.00 43.53 86 ASN C N 1
ATOM 8801 C CA . ASN C 1 73 ? 114.792 85.062 78.867 1.00 43.53 86 ASN C CA 1
ATOM 8802 C C . ASN C 1 73 ? 114.510 83.664 79.448 1.00 43.53 86 ASN C C 1
ATOM 8803 O O . ASN C 1 73 ? 113.483 83.070 79.128 1.00 43.53 86 ASN C O 1
ATOM 8808 N N . LEU C 1 74 ? 115.378 83.138 80.319 1.00 40.60 87 LEU C N 1
ATOM 8809 C CA . LEU C 1 74 ? 115.072 81.993 81.165 1.00 40.60 87 LEU C CA 1
ATOM 8810 C C . LEU C 1 74 ? 113.995 82.392 82.175 1.00 40.60 87 LEU C C 1
ATOM 8811 O O . LEU C 1 74 ? 114.073 83.458 82.790 1.00 40.60 87 LEU C O 1
ATOM 8816 N N . GLY C 1 75 ? 113.011 81.532 82.407 1.00 37.55 88 GLY C N 1
ATOM 8817 C CA . GLY C 1 75 ? 112.079 81.732 83.518 1.00 37.55 88 GLY C CA 1
ATOM 8818 C C . GLY C 1 75 ? 112.744 81.503 84.873 1.00 37.55 88 GLY C C 1
ATOM 8819 O O . GLY C 1 75 ? 113.812 80.892 84.954 1.00 37.55 88 GLY C O 1
ATOM 8820 N N . LEU C 1 76 ? 112.076 81.898 85.959 1.00 34.42 89 LEU C N 1
ATOM 8821 C CA . LEU C 1 76 ? 112.512 81.586 87.321 1.00 34.42 89 LEU C CA 1
ATOM 8822 C C . LEU C 1 76 ? 112.759 80.094 87.509 1.00 34.42 89 LEU C C 1
ATOM 8823 O O . LEU C 1 76 ? 113.772 79.720 88.091 1.00 34.42 89 LEU C O 1
ATOM 8828 N N . ASN C 1 77 ? 111.889 79.229 86.992 1.00 32.58 90 ASN C N 1
ATOM 8829 C CA . ASN C 1 77 ? 112.050 77.795 87.193 1.00 32.58 90 ASN C CA 1
ATOM 8830 C C . ASN C 1 77 ? 113.341 77.251 86.564 1.00 32.58 90 ASN C C 1
ATOM 8831 O O . ASN C 1 77 ? 114.074 76.511 87.212 1.00 32.58 90 ASN C O 1
ATOM 8836 N N . ALA C 1 78 ? 113.639 77.649 85.330 1.00 33.39 91 ALA C N 1
ATOM 8837 C CA . ALA C 1 78 ? 114.862 77.281 84.639 1.00 33.39 91 ALA C CA 1
ATOM 8838 C C . ALA C 1 78 ? 116.099 77.847 85.333 1.00 33.39 91 ALA C C 1
ATOM 8839 O O . ALA C 1 78 ? 117.050 77.096 85.530 1.00 33.39 91 ALA C O 1
ATOM 8841 N N . LYS C 1 79 ? 116.080 79.101 85.803 1.00 33.91 92 LYS C N 1
ATOM 8842 C CA . LYS C 1 79 ? 117.179 79.646 86.613 1.00 33.91 92 LYS C CA 1
ATOM 8843 C C . LYS C 1 79 ? 117.450 78.768 87.831 1.00 33.91 92 LYS C C 1
ATOM 8844 O O . LYS C 1 79 ? 118.571 78.311 88.019 1.00 33.91 92 LYS C O 1
ATOM 8850 N N . GLY C 1 80 ? 116.410 78.452 88.600 1.00 31.88 93 GLY C N 1
ATOM 8851 C CA . GLY C 1 80 ? 116.499 77.566 89.745 1.00 31.88 93 GLY C CA 1
ATOM 8852 C C . GLY C 1 80 ? 117.018 76.179 89.396 1.00 31.88 93 GLY C C 1
ATOM 8853 O O . GLY C 1 80 ? 117.930 75.697 90.057 1.00 31.88 93 GLY C O 1
ATOM 8854 N N . ALA C 1 81 ? 116.515 75.547 88.336 1.00 31.91 94 ALA C N 1
ATOM 8855 C CA . ALA C 1 81 ? 116.965 74.227 87.921 1.00 31.91 94 ALA C CA 1
ATOM 8856 C C . ALA C 1 81 ? 118.442 74.193 87.494 1.00 31.91 94 ALA C C 1
ATOM 8857 O O . ALA C 1 81 ? 119.138 73.243 87.818 1.00 31.91 94 ALA C O 1
ATOM 8859 N N . ILE C 1 82 ? 118.961 75.227 86.838 1.00 34.54 95 ILE C N 1
ATOM 8860 C CA . ILE C 1 82 ? 120.382 75.331 86.497 1.00 34.54 95 ILE C CA 1
ATOM 8861 C C . ILE C 1 82 ? 121.232 75.472 87.759 1.00 34.54 95 ILE C C 1
ATOM 8862 O O . ILE C 1 82 ? 122.212 74.752 87.920 1.00 34.54 95 ILE C O 1
ATOM 8867 N N . LEU C 1 83 ? 120.828 76.314 88.709 1.00 33.18 96 LEU C N 1
ATOM 8868 C CA . LEU C 1 83 ? 121.517 76.443 89.998 1.00 33.18 96 LEU C CA 1
ATOM 8869 C C . LEU C 1 83 ? 121.482 75.155 90.839 1.00 33.18 96 LEU C C 1
ATOM 8870 O O . LEU C 1 83 ? 122.452 74.826 91.512 1.00 33.18 96 LEU C O 1
ATOM 8875 N N . TYR C 1 84 ? 120.409 74.380 90.763 1.00 34.31 97 TYR C N 1
ATOM 8876 C CA . TYR C 1 84 ? 120.321 73.039 91.314 1.00 34.31 97 TYR C CA 1
ATOM 8877 C C . TYR C 1 84 ? 121.242 72.037 90.600 1.00 34.31 97 TYR C C 1
ATOM 8878 O O . TYR C 1 84 ? 121.965 71.293 91.260 1.00 34.31 97 TYR C O 1
ATOM 8887 N N . ALA C 1 85 ? 121.305 72.032 89.269 1.00 35.26 98 ALA C N 1
ATOM 8888 C CA . ALA C 1 85 ? 122.210 71.158 88.529 1.00 35.26 98 ALA C CA 1
ATOM 8889 C C . ALA C 1 85 ? 123.679 71.462 88.832 1.00 35.26 98 ALA C C 1
ATOM 8890 O O . ALA C 1 85 ? 124.475 70.545 88.972 1.00 35.26 98 ALA C O 1
ATOM 8892 N N . PHE C 1 86 ? 124.048 72.727 89.016 1.00 37.25 99 PHE C N 1
ATOM 8893 C CA . PHE C 1 86 ? 125.381 73.114 89.456 1.00 37.25 99 PHE C CA 1
ATOM 8894 C C . PHE C 1 86 ? 125.784 72.437 90.773 1.00 37.25 99 PHE C C 1
ATOM 8895 O O . PHE C 1 86 ? 126.915 71.990 90.930 1.00 37.25 99 PHE C O 1
ATOM 8903 N N . GLU C 1 87 ? 124.858 72.299 91.715 1.00 40.44 100 GLU C N 1
ATOM 8904 C CA . GLU C 1 87 ? 125.130 71.644 92.982 1.00 40.44 100 GLU C CA 1
ATOM 8905 C C . GLU C 1 87 ? 125.414 70.156 92.821 1.00 40.44 100 GLU C C 1
ATOM 8906 O O . GLU C 1 87 ? 126.213 69.612 93.578 1.00 40.44 100 GLU C O 1
ATOM 8912 N N . MET C 1 88 ? 124.893 69.497 91.796 1.00 42.28 101 MET C N 1
ATOM 8913 C CA . MET C 1 88 ? 125.219 68.101 91.502 1.00 42.28 101 MET C CA 1
ATOM 8914 C C . MET C 1 88 ? 126.641 67.915 90.976 1.00 42.28 101 MET C C 1
ATOM 8915 O O . MET C 1 88 ? 127.343 67.008 91.414 1.00 42.28 101 MET C O 1
ATOM 8920 N N . PHE C 1 89 ? 127.115 68.808 90.110 1.00 42.12 102 PHE C N 1
ATOM 8921 C CA . PHE C 1 89 ? 128.521 68.852 89.726 1.00 42.12 102 PHE C CA 1
ATOM 8922 C C . PHE C 1 89 ? 129.420 69.045 90.941 1.00 42.12 102 PHE C C 1
ATOM 8923 O O . PHE C 1 89 ? 130.354 68.270 91.117 1.00 42.12 102 PHE C O 1
ATOM 8931 N N . ARG C 1 90 ? 129.067 69.977 91.831 1.00 40.52 103 ARG C N 1
ATOM 8932 C CA . ARG C 1 90 ? 129.865 70.281 93.054 1.00 40.52 103 ARG C CA 1
ATOM 8933 C C . ARG C 1 90 ? 129.842 69.130 94.076 1.00 40.52 103 ARG C C 1
ATOM 8934 O O . ARG C 1 90 ? 130.808 69.027 94.838 1.00 40.52 103 ARG C O 1
ATOM 8942 N N . LEU C 1 91 ? 128.808 68.295 94.091 1.00 40.65 104 LEU C N 1
ATOM 8943 C CA . LEU C 1 91 ? 128.675 67.165 94.995 1.00 40.65 104 LEU C CA 1
ATOM 8944 C C . LEU C 1 91 ? 129.407 65.910 94.522 1.00 40.65 104 LEU C C 1
ATOM 8945 O O . LEU C 1 91 ? 129.947 65.187 95.356 1.00 40.65 104 LEU C O 1
ATOM 8950 N N . LYS C 1 92 ? 129.487 65.670 93.208 1.00 42.49 105 LYS C N 1
ATOM 8951 C CA . LYS C 1 92 ? 130.045 64.434 92.626 1.00 42.49 105 LYS C CA 1
ATOM 8952 C C . LYS C 1 92 ? 131.337 64.604 91.825 1.00 42.49 105 LYS C C 1
ATOM 8953 O O . LYS C 1 92 ? 131.875 63.632 91.322 1.00 42.49 105 LYS C O 1
ATOM 8959 N N . SER C 1 93 ? 131.857 65.811 91.693 1.00 44.85 106 SER C N 1
ATOM 8960 C CA . SER C 1 93 ? 133.046 66.136 90.905 1.00 44.85 106 SER C CA 1
ATOM 8961 C C . SER C 1 93 ? 133.746 67.366 91.484 1.00 44.85 106 SER C C 1
ATOM 8962 O O . SER C 1 93 ? 133.227 67.998 92.402 1.00 44.85 106 SER C O 1
ATOM 8965 N N . CYS C 1 94 ? 134.914 67.724 90.959 1.00 48.91 107 CYS C N 1
ATOM 8966 C CA . CYS C 1 94 ? 135.569 69.002 91.260 1.00 48.91 107 CYS C CA 1
ATOM 8967 C C . CYS C 1 94 ? 135.326 70.088 90.196 1.00 48.91 107 CYS C C 1
ATOM 8968 O O . CYS C 1 94 ? 135.951 71.146 90.244 1.00 48.91 107 CYS C O 1
ATOM 8971 N N . VAL C 1 95 ? 134.378 69.879 89.276 1.00 45.46 108 VAL C N 1
ATOM 8972 C CA . VAL C 1 95 ? 133.852 70.938 88.405 1.00 45.46 108 VAL C CA 1
ATOM 8973 C C . VAL C 1 95 ? 133.160 71.990 89.260 1.00 45.46 108 VAL C C 1
ATOM 8974 O O . VAL C 1 95 ? 132.377 71.663 90.147 1.00 45.46 108 VAL C O 1
ATOM 8978 N N . ASP C 1 96 ? 133.422 73.262 89.001 1.00 44.61 109 ASP C N 1
ATOM 8979 C CA . ASP C 1 96 ? 132.784 74.361 89.710 1.00 44.61 109 ASP C CA 1
ATOM 8980 C C . ASP C 1 96 ? 132.428 75.493 88.763 1.00 44.61 109 ASP C C 1
ATOM 8981 O O . ASP C 1 96 ? 132.969 75.602 87.668 1.00 44.61 109 ASP C O 1
ATOM 8986 N N . PHE C 1 97 ? 131.530 76.354 89.212 1.00 41.78 110 PHE C N 1
ATOM 8987 C CA . PHE C 1 97 ? 130.915 77.426 88.463 1.00 41.78 110 PHE C CA 1
ATOM 8988 C C . PHE C 1 97 ? 131.001 78.731 89.249 1.00 41.78 110 PHE C C 1
ATOM 8989 O O . PHE C 1 97 ? 130.820 78.732 90.464 1.00 41.78 110 PHE C O 1
ATOM 8997 N N . LYS C 1 98 ? 131.216 79.852 88.568 1.00 44.28 111 LYS C N 1
ATOM 8998 C CA . LYS C 1 98 ? 131.220 81.206 89.142 1.00 44.28 111 LYS C CA 1
ATOM 8999 C C . LYS C 1 98 ? 130.423 82.174 88.271 1.00 44.28 111 LYS C C 1
ATOM 9000 O O . LYS C 1 98 ? 130.377 81.976 87.065 1.00 44.28 111 LYS C O 1
ATOM 9006 N N . PRO C 1 99 ? 129.846 83.252 88.796 1.00 43.87 112 PRO C N 1
ATOM 9007 C CA . PRO C 1 99 ? 129.285 84.280 87.941 1.00 43.87 112 PRO C CA 1
ATOM 9008 C C . PRO C 1 99 ? 130.344 84.874 87.009 1.00 43.87 112 PRO C C 1
ATOM 9009 O O . PRO C 1 99 ? 131.515 84.997 87.384 1.00 43.87 112 PRO C O 1
ATOM 9013 N N . TYR C 1 100 ? 129.942 85.253 85.802 1.00 47.77 113 TYR C N 1
ATOM 9014 C CA . TYR C 1 100 ? 130.792 85.956 84.853 1.00 47.77 113 TYR C CA 1
ATOM 9015 C C . TYR C 1 100 ? 131.291 87.294 85.406 1.00 47.77 113 TYR C C 1
ATOM 9016 O O . TYR C 1 100 ? 130.519 88.103 85.917 1.00 47.77 113 TYR C O 1
ATOM 9025 N N . GLU C 1 101 ? 132.595 87.525 85.282 1.00 51.28 114 GLU C N 1
ATOM 9026 C CA . GLU C 1 101 ? 133.332 88.700 85.751 1.00 51.28 114 GLU C CA 1
ATOM 9027 C C . GLU C 1 101 ? 134.369 89.141 84.699 1.00 51.28 114 GLU C C 1
ATOM 9028 O O . GLU C 1 101 ? 135.518 89.462 85.007 1.00 51.28 114 GLU C O 1
ATOM 9034 N N . GLY C 1 102 ? 133.961 89.162 83.430 1.00 51.28 115 GLY C N 1
ATOM 9035 C CA . GLY C 1 102 ? 134.763 89.679 82.321 1.00 51.28 115 GLY C CA 1
ATOM 9036 C C . GLY C 1 102 ? 135.789 88.702 81.745 1.00 51.28 115 GLY C C 1
ATOM 9037 O O . GLY C 1 102 ? 136.734 89.136 81.088 1.00 51.28 115 GLY C O 1
ATOM 9038 N N . GLU C 1 103 ? 135.643 87.398 81.974 1.00 51.11 116 GLU C N 1
ATOM 9039 C CA . GLU C 1 103 ? 136.512 86.372 81.387 1.00 51.11 116 GLU C CA 1
ATOM 9040 C C . GLU C 1 103 ? 136.416 86.296 79.851 1.00 51.11 116 GLU C C 1
ATOM 9041 O O . GLU C 1 103 ? 135.455 86.757 79.232 1.00 51.11 116 GLU C O 1
ATOM 9047 N N . SER C 1 104 ? 137.410 85.682 79.213 1.00 52.44 117 SER C N 1
ATOM 9048 C CA . SER C 1 104 ? 137.423 85.458 77.765 1.00 52.44 117 SER C CA 1
ATOM 9049 C C . SER C 1 104 ? 136.399 84.403 77.324 1.00 52.44 117 SER C C 1
ATOM 9050 O O . SER C 1 104 ? 135.613 84.672 76.415 1.00 52.44 117 SER C O 1
ATOM 9053 N N . SER C 1 105 ? 136.338 83.244 77.996 1.00 49.82 118 SER C N 1
ATOM 9054 C CA . SER C 1 105 ? 135.357 82.192 77.723 1.00 49.82 118 SER C CA 1
ATOM 9055 C C . SER C 1 105 ? 134.474 81.885 78.919 1.00 49.82 118 SER C C 1
ATOM 9056 O O . SER C 1 105 ? 134.885 82.005 80.065 1.00 49.82 118 SER C O 1
ATOM 9059 N N . TYR C 1 106 ? 133.218 81.565 78.628 1.00 47.20 119 TYR C N 1
ATOM 9060 C CA . TYR C 1 106 ? 132.111 81.468 79.570 1.00 47.20 119 TYR C CA 1
ATOM 9061 C C . TYR C 1 106 ? 130.951 80.722 78.921 1.00 47.20 119 TYR C C 1
ATOM 9062 O O . TYR C 1 106 ? 130.886 80.626 77.695 1.00 47.20 119 TYR C O 1
ATOM 9071 N N . ILE C 1 107 ? 129.996 80.258 79.722 1.00 43.79 120 ILE C N 1
ATOM 9072 C CA . ILE C 1 107 ? 128.706 79.767 79.233 1.00 43.79 120 ILE C CA 1
ATOM 9073 C C . ILE C 1 107 ? 127.645 80.844 79.452 1.00 43.79 120 ILE C C 1
ATOM 9074 O O . ILE C 1 107 ? 127.572 81.441 80.516 1.00 43.79 120 ILE C O 1
ATOM 9079 N N . ILE C 1 108 ? 126.784 81.093 78.474 1.00 43.10 121 ILE C N 1
ATOM 9080 C CA . ILE C 1 108 ? 125.502 81.764 78.688 1.00 43.10 121 ILE C CA 1
ATOM 9081 C C . ILE C 1 108 ? 124.355 80.769 78.468 1.00 43.10 121 ILE C C 1
ATOM 9082 O O . ILE C 1 108 ? 124.297 80.062 77.467 1.00 43.10 121 ILE C O 1
ATOM 9087 N N . PHE C 1 109 ? 123.433 80.695 79.416 1.00 41.25 122 PHE C N 1
ATOM 9088 C CA . PHE C 1 109 ? 122.260 79.832 79.346 1.00 41.25 122 PHE C CA 1
ATOM 9089 C C . PHE C 1 109 ? 121.075 80.656 78.870 1.00 41.25 122 PHE C C 1
ATOM 9090 O O . PHE C 1 109 ? 120.806 81.705 79.448 1.00 41.25 122 PHE C O 1
ATOM 9098 N N . GLN C 1 110 ? 120.355 80.198 77.850 1.00 43.90 123 GLN C N 1
ATOM 9099 C CA . GLN C 1 110 ? 119.229 80.920 77.261 1.00 43.90 123 GLN C CA 1
ATOM 9100 C C . GLN C 1 110 ? 118.054 79.996 76.962 1.00 43.90 123 GLN C C 1
ATOM 9101 O O . GLN C 1 110 ? 118.226 78.802 76.752 1.00 43.90 123 GLN C O 1
ATOM 9107 N N . GLN C 1 111 ? 116.847 80.540 76.889 1.00 46.28 124 GLN C N 1
ATOM 9108 C CA . GLN C 1 111 ? 115.642 79.821 76.483 1.00 46.28 124 GLN C CA 1
ATOM 9109 C C . GLN C 1 111 ? 115.413 79.953 74.975 1.00 46.28 124 GLN C C 1
ATOM 9110 O O . GLN C 1 111 ? 114.448 80.570 74.524 1.00 46.28 124 GLN C O 1
ATOM 9116 N N . PHE C 1 112 ? 116.325 79.408 74.175 1.00 47.18 125 PHE C N 1
ATOM 9117 C CA . PHE C 1 112 ? 116.078 79.193 72.751 1.00 47.18 125 PHE C CA 1
ATOM 9118 C C . PHE C 1 112 ? 115.260 77.911 72.536 1.00 47.18 125 PHE C C 1
ATOM 9119 O O . PHE C 1 112 ? 114.938 77.191 73.478 1.00 47.18 125 PHE C O 1
ATOM 9127 N N . ASP C 1 113 ? 114.844 77.640 71.303 1.00 50.58 126 ASP C N 1
ATOM 9128 C CA . ASP C 1 113 ? 114.042 76.460 70.995 1.00 50.58 126 ASP C CA 1
ATOM 9129 C C . ASP C 1 113 ? 114.859 75.174 71.190 1.00 50.58 126 ASP C C 1
ATOM 9130 O O . ASP C 1 113 ? 115.937 75.031 70.615 1.00 50.58 126 ASP C O 1
ATOM 9135 N N . GLY C 1 114 ? 114.351 74.234 71.989 1.00 49.96 127 GLY C N 1
ATOM 9136 C CA . GLY C 1 114 ? 114.994 72.950 72.272 1.00 49.96 127 GLY C CA 1
ATOM 9137 C C . GLY C 1 114 ? 116.190 73.001 73.231 1.00 49.96 127 GLY C C 1
ATOM 9138 O O . GLY C 1 114 ? 116.565 74.040 73.773 1.00 49.96 127 GLY C O 1
ATOM 9139 N N . CYS C 1 115 ? 116.789 71.835 73.455 1.00 52.82 128 CYS C N 1
ATOM 9140 C CA . CYS C 1 115 ? 117.968 71.646 74.293 1.00 52.82 128 CYS C CA 1
ATOM 9141 C C . CYS C 1 115 ? 119.189 71.379 73.417 1.00 52.82 128 CYS C C 1
ATOM 9142 O O . CYS C 1 115 ? 119.206 70.397 72.672 1.00 52.82 128 CYS C O 1
ATOM 9145 N N . TRP C 1 116 ? 120.207 72.228 73.484 1.00 49.25 129 TRP C N 1
ATOM 9146 C CA . TRP C 1 116 ? 121.444 72.066 72.715 1.00 49.25 129 TRP C CA 1
ATOM 9147 C C . TRP C 1 116 ? 122.599 72.882 73.306 1.00 49.25 129 TRP C C 1
ATOM 9148 O O . TRP C 1 116 ? 122.401 73.875 74.000 1.00 49.25 129 TRP C O 1
ATOM 9159 N N . SER C 1 117 ? 123.817 72.474 72.972 1.00 50.04 130 SER C N 1
ATOM 9160 C CA . SER C 1 117 ? 125.066 73.070 73.420 1.00 50.04 130 SER C CA 1
ATOM 9161 C C . SER C 1 117 ? 126.155 72.823 72.388 1.00 50.04 130 SER C C 1
ATOM 9162 O O . SER C 1 117 ? 126.188 71.773 71.759 1.00 50.04 130 SER C O 1
ATOM 9165 N N . GLU C 1 118 ? 127.113 73.734 72.290 1.00 52.90 131 GLU C N 1
ATOM 9166 C CA . GLU C 1 118 ? 128.404 73.470 71.658 1.00 52.90 131 GLU C CA 1
ATOM 9167 C C . GLU C 1 118 ? 129.221 72.473 72.494 1.00 52.90 131 GLU C C 1
ATOM 9168 O O . GLU C 1 118 ? 128.947 72.296 73.682 1.00 52.90 131 GLU C O 1
ATOM 9174 N N . VAL C 1 119 ? 130.226 71.823 71.910 1.00 51.19 132 VAL C N 1
ATOM 9175 C CA . VAL C 1 119 ? 131.071 70.847 72.616 1.00 51.19 132 VAL C CA 1
ATOM 9176 C C . VAL C 1 119 ? 132.444 71.429 72.932 1.00 51.19 132 VAL C C 1
ATOM 9177 O O . VAL C 1 119 ? 133.095 72.002 72.059 1.00 51.19 132 VAL C O 1
ATOM 9181 N N . GLY C 1 120 ? 132.894 71.282 74.176 1.00 50.01 133 GLY C N 1
ATOM 9182 C CA . GLY C 1 120 ? 134.168 71.816 74.656 1.00 50.01 133 GLY C CA 1
ATOM 9183 C C . GLY C 1 120 ? 134.162 73.326 74.906 1.00 50.01 133 GLY C C 1
ATOM 9184 O O . GLY C 1 120 ? 133.251 74.041 74.498 1.00 50.01 133 GLY C O 1
ATOM 9185 N N . ASP C 1 121 ? 135.203 73.824 75.567 1.00 52.01 134 ASP C N 1
ATOM 9186 C CA . ASP C 1 121 ? 135.423 75.257 75.722 1.00 52.01 134 ASP C CA 1
ATOM 9187 C C . ASP C 1 121 ? 135.700 75.888 74.356 1.00 52.01 134 ASP C C 1
ATOM 9188 O O . ASP C 1 121 ? 136.717 75.602 73.721 1.00 52.01 134 ASP C O 1
ATOM 9193 N N . GLN C 1 122 ? 134.794 76.741 73.896 1.00 53.03 135 GLN C N 1
ATOM 9194 C CA . GLN C 1 122 ? 134.957 77.570 72.714 1.00 53.03 135 GLN C CA 1
ATOM 9195 C C . GLN C 1 122 ? 135.302 78.972 73.205 1.00 53.03 135 GLN C C 1
ATOM 9196 O O . GLN C 1 122 ? 134.489 79.650 73.835 1.00 53.03 135 GLN C O 1
ATOM 9202 N N . HIS C 1 123 ? 136.532 79.419 72.958 1.00 53.74 136 HIS C N 1
ATOM 9203 C CA . HIS C 1 123 ? 137.152 80.414 73.831 1.00 53.74 136 HIS C CA 1
ATOM 9204 C C . HIS C 1 123 ? 136.609 81.846 73.698 1.00 53.74 136 HIS C C 1
ATOM 9205 O O . HIS C 1 123 ? 137.005 82.721 74.458 1.00 53.74 136 HIS C O 1
ATOM 9212 N N . VAL C 1 124 ? 135.677 82.093 72.779 1.00 54.39 137 VAL C N 1
ATOM 9213 C CA . VAL C 1 124 ? 134.947 83.363 72.654 1.00 54.39 137 VAL C CA 1
ATOM 9214 C C . VAL C 1 124 ? 133.702 83.458 73.553 1.00 54.39 137 VAL C C 1
ATOM 9215 O O . VAL C 1 124 ? 133.093 84.524 73.638 1.00 54.39 137 VAL C O 1
ATOM 9219 N N . GLY C 1 125 ? 133.305 82.359 74.207 1.00 53.60 138 GLY C N 1
ATOM 9220 C CA . GLY C 1 125 ? 132.020 82.203 74.892 1.00 53.60 138 GLY C CA 1
ATOM 9221 C C . GLY C 1 125 ? 131.028 81.378 74.064 1.00 53.60 138 GLY C C 1
ATOM 9222 O O . GLY C 1 125 ? 131.188 81.249 72.852 1.00 53.60 138 GLY C O 1
ATOM 9223 N N . GLN C 1 126 ? 130.013 80.794 74.702 1.00 48.89 139 GLN C N 1
ATOM 9224 C CA . GLN C 1 126 ? 129.096 79.859 74.052 1.00 48.89 139 GLN C CA 1
ATOM 9225 C C . GLN C 1 126 ? 127.715 79.813 74.695 1.00 48.89 139 GLN C C 1
ATOM 9226 O O . GLN C 1 126 ? 127.553 80.171 75.857 1.00 48.89 139 GLN C O 1
ATOM 9232 N N . ASN C 1 127 ? 126.723 79.324 73.955 1.00 48.76 140 ASN C N 1
ATOM 9233 C CA . ASN C 1 127 ? 125.354 79.139 74.433 1.00 48.76 140 ASN C CA 1
ATOM 9234 C C . ASN C 1 127 ? 125.099 77.691 74.891 1.00 48.76 140 ASN C C 1
ATOM 9235 O O . ASN C 1 127 ? 125.497 76.736 74.227 1.00 48.76 140 ASN C O 1
ATOM 9240 N N . ILE C 1 128 ? 124.327 77.545 75.963 1.00 45.54 141 ILE C N 1
ATOM 9241 C CA . ILE C 1 128 ? 123.503 76.374 76.238 1.00 45.54 141 ILE C CA 1
ATOM 9242 C C . ILE C 1 128 ? 122.054 76.813 76.097 1.00 45.54 141 ILE C C 1
ATOM 9243 O O . ILE C 1 128 ? 121.656 77.829 76.655 1.00 45.54 141 ILE C O 1
ATOM 9248 N N . SER C 1 129 ? 121.249 76.041 75.379 1.00 46.38 142 SER C N 1
ATOM 9249 C CA . SER C 1 129 ? 119.815 76.251 75.298 1.00 46.38 142 SER C CA 1
ATOM 9250 C C . SER C 1 129 ? 119.046 75.327 76.230 1.00 46.38 142 SER C C 1
ATOM 9251 O O . SER C 1 129 ? 119.262 74.121 76.245 1.00 46.38 142 SER C O 1
ATOM 9254 N N . ILE C 1 130 ? 118.127 75.906 76.991 1.00 46.68 143 ILE C N 1
ATOM 9255 C CA . ILE C 1 130 ? 117.170 75.224 77.852 1.00 46.68 143 ILE C CA 1
ATOM 9256 C C . ILE C 1 130 ? 115.780 75.726 77.458 1.00 46.68 143 ILE C C 1
ATOM 9257 O O . ILE C 1 130 ? 115.293 76.721 77.985 1.00 46.68 143 ILE C O 1
ATOM 9262 N N . GLY C 1 131 ? 115.167 75.063 76.481 1.00 48.78 144 GLY C N 1
ATOM 9263 C CA . GLY C 1 131 ? 113.832 75.389 75.983 1.00 48.78 144 GLY C CA 1
ATOM 9264 C C . GLY C 1 131 ? 112.697 74.988 76.927 1.00 48.78 144 GLY C C 1
ATOM 9265 O O . GLY C 1 131 ? 112.917 74.505 78.036 1.00 48.78 144 GLY C O 1
ATOM 9266 N N . GLN C 1 132 ? 111.456 75.125 76.467 1.00 51.53 145 GLN C N 1
ATOM 9267 C CA . GLN C 1 132 ? 110.278 74.694 77.225 1.00 51.53 145 GLN C CA 1
ATOM 9268 C C . GLN C 1 132 ? 110.330 73.183 77.477 1.00 51.53 145 GLN C C 1
ATOM 9269 O O . GLN C 1 132 ? 110.574 72.397 76.561 1.00 51.53 145 GLN C O 1
ATOM 9275 N N . GLY C 1 133 ? 110.133 72.762 78.724 1.00 49.60 146 GLY C N 1
ATOM 9276 C CA . GLY C 1 133 ? 110.219 71.357 79.140 1.00 49.60 146 GLY C CA 1
ATOM 9277 C C . GLY C 1 133 ? 111.641 70.804 79.292 1.00 49.60 146 GLY C C 1
ATOM 9278 O O . GLY C 1 133 ? 111.808 69.645 79.660 1.00 49.60 146 GLY C O 1
ATOM 9279 N N . CYS C 1 134 ? 112.634 71.665 79.037 1.00 50.42 147 CYS C N 1
ATOM 9280 C CA . CYS C 1 134 ? 114.066 71.270 79.118 1.00 50.42 147 CYS C CA 1
ATOM 9281 C C . CYS C 1 134 ? 114.606 71.620 80.505 1.00 50.42 147 CYS C C 1
ATOM 9282 O O . CYS C 1 134 ? 115.779 71.295 80.779 1.00 50.42 147 CYS C O 1
ATOM 9285 N N . ALA C 1 135 ? 113.784 72.250 81.349 1.00 43.78 148 ALA C N 1
ATOM 9286 C CA . ALA C 1 135 ? 114.273 72.705 82.673 1.00 43.78 148 ALA C CA 1
ATOM 9287 C C . ALA C 1 135 ? 114.224 71.544 83.668 1.00 43.78 148 ALA C C 1
ATOM 9288 O O . ALA C 1 135 ? 113.369 71.582 84.576 1.00 43.78 148 ALA C O 1
ATOM 9290 N N . TYR C 1 136 ? 115.119 70.565 83.508 1.00 44.32 149 TYR C N 1
ATOM 9291 C CA . TYR C 1 136 ? 115.173 69.405 84.436 1.00 44.32 149 TYR C CA 1
ATOM 9292 C C . TYR C 1 136 ? 116.631 69.082 84.764 1.00 44.32 149 TYR C C 1
ATOM 9293 O O . TYR C 1 136 ? 117.482 69.233 83.869 1.00 44.32 149 TYR C O 1
ATOM 9302 N N . LYS C 1 137 ? 116.900 68.653 86.000 1.00 45.18 150 LYS C N 1
ATOM 9303 C CA . LYS C 1 137 ? 118.270 68.372 86.451 1.00 45.18 150 LYS C CA 1
ATOM 9304 C C . LYS C 1 137 ? 119.070 67.598 85.408 1.00 45.18 150 LYS C C 1
ATOM 9305 O O . LYS C 1 137 ? 120.070 68.094 84.908 1.00 45.18 150 LYS C O 1
ATOM 9311 N N . ALA C 1 138 ? 118.566 66.445 84.995 1.00 47.38 151 ALA C N 1
ATOM 9312 C CA . ALA C 1 138 ? 119.228 65.540 84.070 1.00 47.38 151 ALA C CA 1
ATOM 9313 C C . ALA C 1 138 ? 119.517 66.155 82.698 1.00 47.38 151 ALA C C 1
ATOM 9314 O O . ALA C 1 138 ? 120.517 65.843 82.059 1.00 47.38 151 ALA C O 1
ATOM 9316 N N . ILE C 1 139 ? 118.631 67.013 82.213 1.00 48.52 152 ILE C N 1
ATOM 9317 C CA . ILE C 1 139 ? 118.737 67.556 80.870 1.00 48.52 152 ILE C CA 1
ATOM 9318 C C . ILE C 1 139 ? 119.751 68.704 80.857 1.00 48.52 152 ILE C C 1
ATOM 9319 O O . ILE C 1 139 ? 120.587 68.803 79.968 1.00 48.52 152 ILE C O 1
ATOM 9324 N N . ILE C 1 140 ? 119.778 69.517 81.903 1.00 44.22 153 ILE C N 1
ATOM 9325 C CA . ILE C 1 140 ? 120.804 70.539 82.101 1.00 44.22 153 ILE C CA 1
ATOM 9326 C C . ILE C 1 140 ? 122.180 69.893 82.331 1.00 44.22 153 ILE C C 1
ATOM 9327 O O . ILE C 1 140 ? 123.172 70.326 81.753 1.00 44.22 153 ILE C O 1
ATOM 9332 N N . GLU C 1 141 ? 122.245 68.808 83.101 1.00 46.96 154 GLU C N 1
ATOM 9333 C CA . GLU C 1 141 ? 123.431 67.966 83.244 1.00 46.96 154 GLU C CA 1
ATOM 9334 C C . GLU C 1 141 ? 123.932 67.434 81.892 1.00 46.96 154 GLU C C 1
ATOM 9335 O O . GLU C 1 141 ? 125.119 67.542 81.600 1.00 46.96 154 GLU C O 1
ATOM 9341 N N . HIS C 1 142 ? 123.046 66.929 81.031 1.00 49.63 155 HIS C N 1
ATOM 9342 C CA . HIS C 1 142 ? 123.371 66.526 79.664 1.00 49.63 155 HIS C CA 1
ATOM 9343 C C . HIS C 1 142 ? 124.000 67.678 78.861 1.00 49.63 155 HIS C C 1
ATOM 9344 O O . HIS C 1 142 ? 124.973 67.472 78.140 1.00 49.63 155 HIS C O 1
ATOM 9351 N N . GLU C 1 143 ? 123.487 68.898 78.966 1.00 49.28 156 GLU C N 1
ATOM 9352 C CA . GLU C 1 143 ? 124.022 70.009 78.181 1.00 49.28 156 GLU C CA 1
ATOM 9353 C C . GLU C 1 143 ? 125.365 70.520 78.692 1.00 49.28 156 GLU C C 1
ATOM 9354 O O . GLU C 1 143 ? 126.269 70.787 77.903 1.00 49.28 156 GLU C O 1
ATOM 9360 N N . ILE C 1 144 ? 125.550 70.633 80.003 1.00 45.26 157 ILE C N 1
ATOM 9361 C CA . ILE C 1 144 ? 126.828 71.070 80.565 1.00 45.26 157 ILE C CA 1
ATOM 9362 C C . ILE C 1 144 ? 127.919 70.039 80.269 1.00 45.26 157 ILE C C 1
ATOM 9363 O O . ILE C 1 144 ? 129.040 70.424 79.959 1.00 45.26 157 ILE C O 1
ATOM 9368 N N . LEU C 1 145 ? 127.609 68.739 80.242 1.00 47.93 158 LEU C N 1
ATOM 9369 C CA . LEU C 1 145 ? 128.546 67.731 79.758 1.00 47.93 158 LEU C CA 1
ATOM 9370 C C . LEU C 1 145 ? 128.962 67.950 78.296 1.00 47.93 158 LEU C C 1
ATOM 9371 O O . LEU C 1 145 ? 130.127 67.732 77.975 1.00 47.93 158 LEU C O 1
ATOM 9376 N N . HIS C 1 146 ? 128.097 68.445 77.410 1.00 49.08 159 HIS C N 1
ATOM 9377 C CA . HIS C 1 146 ? 128.551 68.845 76.084 1.00 49.08 159 HIS C CA 1
ATOM 9378 C C . HIS C 1 146 ? 129.566 69.975 76.185 1.00 49.08 159 HIS C C 1
ATOM 9379 O O . HIS C 1 146 ? 130.687 69.841 75.694 1.00 49.08 159 HIS C O 1
ATOM 9386 N N . ALA C 1 147 ? 129.240 71.055 76.885 1.00 48.00 160 ALA C N 1
ATOM 9387 C CA . ALA C 1 147 ? 130.146 72.180 77.032 1.00 48.00 160 ALA C CA 1
ATOM 9388 C C . ALA C 1 147 ? 131.495 71.786 77.659 1.00 48.00 160 ALA C C 1
ATOM 9389 O O . ALA C 1 147 ? 132.529 72.301 77.254 1.00 48.00 160 ALA C O 1
ATOM 9391 N N . LEU C 1 148 ? 131.531 70.825 78.576 1.00 48.48 161 LEU C N 1
ATOM 9392 C CA . LEU C 1 148 ? 132.752 70.262 79.153 1.00 48.48 161 LEU C CA 1
ATOM 9393 C C . LEU C 1 148 ? 133.612 69.456 78.161 1.00 48.48 161 LEU C C 1
ATOM 9394 O O . LEU C 1 148 ? 134.737 69.108 78.501 1.00 48.48 161 LEU C O 1
ATOM 9399 N N . GLY C 1 149 ? 133.134 69.151 76.959 1.00 51.70 162 GLY C N 1
ATOM 9400 C CA . GLY C 1 149 ? 133.890 68.422 75.946 1.00 51.70 162 GLY C CA 1
ATOM 9401 C C . GLY C 1 149 ? 133.380 67.034 75.582 1.00 51.70 162 GLY C C 1
ATOM 9402 O O . GLY C 1 149 ? 134.120 66.294 74.938 1.00 51.70 162 GLY C O 1
ATOM 9403 N N . PHE C 1 150 ? 132.158 66.653 75.946 1.00 52.50 163 PHE C N 1
ATOM 9404 C CA . PHE C 1 150 ? 131.628 65.330 75.621 1.00 52.50 163 PHE C CA 1
ATOM 9405 C C . PHE C 1 150 ? 130.657 65.330 74.431 1.00 52.50 163 PHE C C 1
ATOM 9406 O O . PHE C 1 150 ? 129.740 66.136 74.320 1.00 52.50 163 PHE C O 1
ATOM 9414 N N . TYR C 1 151 ? 130.841 64.367 73.535 1.00 57.37 164 TYR C N 1
ATOM 9415 C CA . TYR C 1 151 ? 129.829 63.954 72.562 1.00 57.37 164 TYR C CA 1
ATOM 9416 C C . TYR C 1 151 ? 128.834 62.963 73.183 1.00 57.37 164 TYR C C 1
ATOM 9417 O O . TYR C 1 151 ? 129.064 62.424 74.261 1.00 57.37 164 TYR C O 1
ATOM 9426 N N . HIS C 1 152 ? 127.718 62.708 72.507 1.00 56.64 165 HIS C N 1
ATOM 9427 C CA . HIS C 1 152 ? 126.763 61.675 72.890 1.00 56.64 165 HIS C CA 1
ATOM 9428 C C . HIS C 1 152 ? 127.386 60.288 72.936 1.00 56.64 165 HIS C C 1
ATOM 9429 O O . HIS C 1 152 ? 128.356 60.008 72.232 1.00 56.64 165 HIS C O 1
ATOM 9436 N N . GLU C 1 153 ? 126.806 59.369 73.692 1.00 59.90 166 GLU C N 1
ATOM 9437 C CA . GLU C 1 153 ? 127.358 58.022 73.794 1.00 59.90 166 GLU C CA 1
ATOM 9438 C C . GLU C 1 153 ? 127.199 57.229 72.495 1.00 59.90 166 GLU C C 1
ATOM 9439 O O . GLU C 1 153 ? 128.145 56.580 72.049 1.00 59.90 166 GLU C O 1
ATOM 9445 N N . GLN C 1 154 ? 126.074 57.382 71.788 1.00 59.75 167 GLN C N 1
ATOM 9446 C CA . GLN C 1 154 ? 125.923 56.815 70.446 1.00 59.75 167 GLN C CA 1
ATOM 9447 C C . GLN C 1 154 ? 126.880 57.415 69.404 1.00 59.75 167 GLN C C 1
ATOM 9448 O O . GLN C 1 154 ? 126.998 56.867 68.322 1.00 59.75 167 GLN C O 1
ATOM 9454 N N . SER C 1 155 ? 127.575 58.514 69.693 1.00 62.12 168 SER C N 1
ATOM 9455 C CA . SER C 1 155 ? 128.559 59.140 68.799 1.00 62.12 168 SER C CA 1
ATOM 9456 C C . SER C 1 155 ? 129.985 58.622 68.961 1.00 62.12 168 SER C C 1
ATOM 9457 O O . SER C 1 155 ? 130.871 59.089 68.249 1.00 62.12 168 SER C O 1
ATOM 9460 N N . ARG C 1 156 ? 130.231 57.645 69.843 1.00 65.94 169 ARG C N 1
ATOM 9461 C CA . ARG C 1 156 ? 131.525 56.947 69.929 1.00 65.94 169 ARG C CA 1
ATOM 9462 C C . ARG C 1 156 ? 131.937 56.354 68.578 1.00 65.94 169 ARG C C 1
ATOM 9463 O O . ARG C 1 156 ? 131.087 56.005 67.761 1.00 65.94 169 ARG C O 1
ATOM 9471 N N . THR C 1 157 ? 133.239 56.187 68.351 1.00 70.24 170 THR C N 1
ATOM 9472 C CA . THR C 1 157 ? 133.777 55.617 67.098 1.00 70.24 170 THR C CA 1
ATOM 9473 C C . THR C 1 157 ? 133.484 54.110 66.970 1.00 70.24 170 THR C C 1
ATOM 9474 O O . THR C 1 157 ? 133.354 53.595 65.863 1.00 70.24 170 THR C O 1
ATOM 9478 N N . ASP C 1 158 ? 133.331 53.400 68.096 1.00 70.85 171 ASP C N 1
ATOM 9479 C CA . ASP C 1 158 ? 133.032 51.958 68.180 1.00 70.85 171 ASP C CA 1
ATOM 9480 C C . ASP C 1 158 ? 131.530 51.624 68.341 1.00 70.85 171 ASP C C 1
ATOM 9481 O O . ASP C 1 158 ? 131.163 50.452 68.440 1.00 70.85 171 ASP C O 1
ATOM 9486 N N . ARG C 1 159 ? 130.642 52.631 68.348 1.00 68.23 172 ARG C N 1
ATOM 9487 C CA . ARG C 1 159 ? 129.209 52.490 68.687 1.00 68.23 172 ARG C CA 1
ATOM 9488 C C . ARG C 1 159 ? 128.443 51.453 67.854 1.00 68.23 172 ARG C C 1
ATOM 9489 O O . ARG C 1 159 ? 127.480 50.868 68.341 1.00 68.23 172 ARG C O 1
ATOM 9497 N N . ASP C 1 160 ? 128.876 51.194 66.621 1.00 73.37 173 ASP C N 1
ATOM 9498 C CA . ASP C 1 160 ? 128.256 50.212 65.721 1.00 73.37 173 ASP C CA 1
ATOM 9499 C C . ASP C 1 160 ? 128.325 48.768 66.258 1.00 73.37 173 ASP C C 1
ATOM 9500 O O . ASP C 1 160 ? 127.525 47.927 65.855 1.00 73.37 173 ASP C O 1
ATOM 9505 N N . ASP C 1 161 ? 129.231 48.467 67.194 1.00 73.76 174 ASP C N 1
ATOM 9506 C CA . ASP C 1 161 ? 129.272 47.173 67.892 1.00 73.76 174 ASP C CA 1
ATOM 9507 C C . ASP C 1 161 ? 128.174 47.030 68.969 1.00 73.76 174 ASP C C 1
ATOM 9508 O O . ASP C 1 161 ? 127.923 45.923 69.448 1.00 73.76 174 ASP C O 1
ATOM 9513 N N . TYR C 1 162 ? 127.519 48.131 69.358 1.00 70.41 175 TYR C N 1
ATOM 9514 C CA . TYR C 1 162 ? 126.651 48.213 70.534 1.00 70.41 175 TYR C CA 1
ATOM 9515 C C . TYR C 1 162 ? 125.203 48.596 70.215 1.00 70.41 175 TYR C C 1
ATOM 9516 O O . TYR C 1 162 ? 124.290 48.138 70.912 1.00 70.41 175 TYR C O 1
ATOM 9525 N N . VAL C 1 163 ? 124.963 49.400 69.173 1.00 67.85 176 VAL C N 1
ATOM 9526 C CA . VAL C 1 163 ? 123.632 49.933 68.830 1.00 67.85 176 VAL C CA 1
ATOM 9527 C C . VAL C 1 163 ? 123.312 49.881 67.334 1.00 67.85 176 VAL C C 1
ATOM 9528 O O . VAL C 1 163 ? 124.199 49.885 66.484 1.00 67.85 176 VAL C O 1
ATOM 9532 N N . ASN C 1 164 ? 122.018 49.884 67.018 1.00 66.30 177 ASN C N 1
ATOM 9533 C CA . ASN C 1 164 ? 121.447 50.158 65.705 1.00 66.30 177 ASN C CA 1
ATOM 9534 C C . ASN C 1 164 ? 120.957 51.605 65.658 1.00 66.30 177 ASN C C 1
ATOM 9535 O O . ASN C 1 164 ? 120.227 52.032 66.550 1.00 66.30 177 ASN C O 1
ATOM 9540 N N . ILE C 1 165 ? 121.316 52.345 64.614 1.00 66.09 178 ILE C N 1
ATOM 9541 C CA . ILE C 1 165 ? 120.721 53.642 64.289 1.00 66.09 178 ILE C CA 1
ATOM 9542 C C . ILE C 1 165 ? 119.842 53.427 63.062 1.00 66.09 178 ILE C C 1
ATOM 9543 O O . ILE C 1 165 ? 120.334 53.002 62.016 1.00 66.09 178 ILE C O 1
ATOM 9548 N N . TRP C 1 166 ? 118.545 53.704 63.169 1.00 65.73 179 TRP C N 1
ATOM 9549 C CA . TRP C 1 166 ? 117.586 53.478 62.084 1.00 65.73 179 TRP C CA 1
ATOM 9550 C C . TRP C 1 166 ? 117.405 54.745 61.249 1.00 65.73 179 TRP C C 1
ATOM 9551 O O . TRP C 1 166 ? 116.469 55.521 61.446 1.00 65.73 179 TRP C O 1
ATOM 9562 N N . TRP C 1 167 ? 118.353 54.985 60.340 1.00 65.50 180 TRP C N 1
ATOM 9563 C CA . TRP C 1 167 ? 118.582 56.295 59.721 1.00 65.50 180 TRP C CA 1
ATOM 9564 C C . TRP C 1 167 ? 117.377 56.911 59.020 1.00 65.50 180 TRP C C 1
ATOM 9565 O O . TRP C 1 167 ? 117.196 58.122 59.073 1.00 65.50 180 TRP C O 1
ATOM 9576 N N . ASP C 1 168 ? 116.521 56.103 58.403 1.00 67.78 181 ASP C N 1
ATOM 9577 C CA . ASP C 1 168 ? 115.339 56.589 57.692 1.00 67.78 181 ASP C CA 1
ATOM 9578 C C . ASP C 1 168 ? 114.322 57.291 58.606 1.00 67.78 181 ASP C C 1
ATOM 9579 O O . ASP C 1 168 ? 113.509 58.081 58.127 1.00 67.78 181 ASP C O 1
ATOM 9584 N N . GLN C 1 169 ? 114.336 56.991 59.908 1.00 65.65 182 GLN C N 1
ATOM 9585 C CA . GLN C 1 169 ? 113.277 57.343 60.857 1.00 65.65 182 GLN C CA 1
ATOM 9586 C C . GLN C 1 169 ? 113.618 58.526 61.767 1.00 65.65 182 GLN C C 1
ATOM 9587 O O . GLN C 1 169 ? 112.783 58.923 62.568 1.00 65.65 182 GLN C O 1
ATOM 9593 N N . ILE C 1 170 ? 114.792 59.139 61.626 1.00 65.23 183 ILE C N 1
ATOM 9594 C CA . ILE C 1 170 ? 115.130 60.404 62.289 1.00 65.23 183 ILE C CA 1
ATOM 9595 C C . ILE C 1 170 ? 114.390 61.558 61.590 1.00 65.23 183 ILE C C 1
ATOM 9596 O O . ILE C 1 170 ? 114.356 61.625 60.362 1.00 65.23 183 ILE C O 1
ATOM 9601 N N . LEU C 1 171 ? 113.824 62.494 62.348 1.00 63.14 184 LEU C N 1
ATOM 9602 C CA . LEU C 1 171 ? 113.256 63.733 61.828 1.00 63.14 184 LEU C CA 1
ATOM 9603 C C . LEU C 1 171 ? 114.328 64.615 61.180 1.00 63.14 184 LEU C C 1
ATOM 9604 O O . LEU C 1 171 ? 115.430 64.761 61.702 1.00 63.14 184 LEU C O 1
ATOM 9609 N N . SER C 1 172 ? 114.002 65.244 60.053 1.00 65.45 185 SER C N 1
ATOM 9610 C CA . SER C 1 172 ? 114.936 66.104 59.320 1.00 65.45 185 SER C CA 1
ATOM 9611 C C . SER C 1 172 ? 115.446 67.268 60.180 1.00 65.45 185 SER C C 1
ATOM 9612 O O . SER C 1 172 ? 114.694 67.862 60.954 1.00 65.45 185 SER C O 1
ATOM 9615 N N . GLY C 1 173 ? 116.735 67.591 60.053 1.00 65.97 186 GLY C N 1
ATOM 9616 C CA . GLY C 1 173 ? 117.412 68.627 60.838 1.00 65.97 186 GLY C CA 1
ATOM 9617 C C . GLY C 1 173 ? 118.028 68.151 62.159 1.00 65.97 186 GLY C C 1
ATOM 9618 O O . GLY C 1 173 ? 118.676 68.949 62.836 1.00 65.97 186 GLY C O 1
ATOM 9619 N N . TYR C 1 174 ? 117.878 66.872 62.520 1.00 64.68 187 TYR C N 1
ATOM 9620 C CA . TYR C 1 174 ? 118.406 66.304 63.765 1.00 64.68 187 TYR C CA 1
ATOM 9621 C C . TYR C 1 174 ? 119.452 65.189 63.579 1.00 64.68 187 TYR C C 1
ATOM 9622 O O . TYR C 1 174 ? 119.942 64.643 64.567 1.00 64.68 187 TYR C O 1
ATOM 9631 N N . GLN C 1 175 ? 119.831 64.843 62.348 1.00 64.41 188 GLN C N 1
ATOM 9632 C CA . GLN C 1 175 ? 120.674 63.676 62.055 1.00 64.41 188 GLN C CA 1
ATOM 9633 C C . GLN C 1 175 ? 122.078 63.722 62.675 1.00 64.41 188 GLN C C 1
ATOM 9634 O O . GLN C 1 175 ? 122.635 62.679 63.003 1.00 64.41 188 GLN C O 1
ATOM 9640 N N . HIS C 1 176 ? 122.645 64.903 62.921 1.00 64.82 189 HIS C N 1
ATOM 9641 C CA . HIS C 1 176 ? 123.978 65.052 63.514 1.00 64.82 189 HIS C CA 1
ATOM 9642 C C . HIS C 1 176 ? 124.070 64.570 64.966 1.00 64.82 189 HIS C C 1
ATOM 9643 O O . HIS C 1 176 ? 125.144 64.183 65.415 1.00 64.82 189 HIS C O 1
ATOM 9650 N N . ASN C 1 177 ? 122.951 64.475 65.683 1.00 62.86 190 ASN C N 1
ATOM 9651 C CA . ASN C 1 177 ? 122.887 63.844 66.999 1.00 62.86 190 ASN C CA 1
ATOM 9652 C C . ASN C 1 177 ? 123.103 62.316 66.960 1.00 62.86 190 ASN C C 1
ATOM 9653 O O . ASN C 1 177 ? 123.252 61.681 68.005 1.00 62.86 190 ASN C O 1
ATOM 9658 N N . PHE C 1 178 ? 123.132 61.724 65.766 1.00 64.45 191 PHE C N 1
ATOM 9659 C CA . PHE C 1 178 ? 123.371 60.303 65.521 1.00 64.45 191 PHE C CA 1
ATOM 9660 C C . PHE C 1 178 ? 124.654 60.060 64.705 1.00 64.45 191 PHE C C 1
ATOM 9661 O O . PHE C 1 178 ? 125.016 58.917 64.443 1.00 64.45 191 PHE C O 1
ATOM 9669 N N . ASP C 1 179 ? 125.394 61.100 64.326 1.00 66.35 192 ASP C N 1
ATOM 9670 C CA . ASP C 1 179 ? 126.712 60.959 63.699 1.00 66.35 192 ASP C CA 1
ATOM 9671 C C . ASP C 1 179 ? 127.741 60.354 64.657 1.00 66.35 192 ASP C C 1
ATOM 9672 O O . ASP C 1 179 ? 127.619 60.447 65.882 1.00 66.35 192 ASP C O 1
ATOM 9677 N N . THR C 1 180 ? 128.792 59.768 64.087 1.00 65.58 193 THR C N 1
ATOM 9678 C CA . THR C 1 180 ? 129.973 59.293 64.809 1.00 65.58 193 THR C CA 1
ATOM 9679 C C . THR C 1 180 ? 131.203 60.054 64.333 1.00 65.58 193 THR C C 1
ATOM 9680 O O . THR C 1 180 ? 131.292 60.444 63.167 1.00 65.58 193 THR C O 1
ATOM 9684 N N . TYR C 1 181 ? 132.139 60.296 65.245 1.00 65.74 194 TYR C N 1
ATOM 9685 C CA . TYR C 1 181 ? 133.353 61.066 64.999 1.00 65.74 194 TYR C CA 1
ATOM 9686 C C . TYR C 1 181 ? 134.566 60.137 65.030 1.00 65.74 194 TYR C C 1
ATOM 9687 O O . TYR C 1 181 ? 134.620 59.186 65.815 1.00 65.74 194 TYR C O 1
ATOM 9696 N N . ASP C 1 182 ? 135.527 60.366 64.139 1.00 70.88 195 ASP C N 1
ATOM 9697 C CA . ASP C 1 182 ? 136.716 59.520 64.057 1.00 70.88 195 ASP C CA 1
ATOM 9698 C C . ASP C 1 182 ? 137.640 59.701 65.277 1.00 70.88 195 ASP C C 1
ATOM 9699 O O . ASP C 1 182 ? 137.571 60.690 66.014 1.00 70.88 195 ASP C O 1
ATOM 9704 N N . ASP C 1 183 ? 138.522 58.726 65.497 1.00 71.95 196 ASP C N 1
ATOM 9705 C CA . ASP C 1 183 ? 139.379 58.685 66.684 1.00 71.95 196 ASP C CA 1
ATOM 9706 C C . ASP C 1 183 ? 140.441 59.803 66.744 1.00 71.95 196 ASP C C 1
ATOM 9707 O O . ASP C 1 183 ? 141.096 59.944 67.775 1.00 71.95 196 ASP C O 1
ATOM 9712 N N . SER C 1 184 ? 140.604 60.642 65.711 1.00 69.96 197 SER C N 1
ATOM 9713 C CA . SER C 1 184 ? 141.384 61.879 65.820 1.00 69.96 197 SER C CA 1
ATOM 9714 C C . SER C 1 184 ? 140.606 62.968 66.565 1.00 69.96 197 SER C C 1
ATOM 9715 O O . SER C 1 184 ? 141.194 63.779 67.277 1.00 69.96 197 SER C O 1
ATOM 9718 N N . LEU C 1 185 ? 139.275 62.977 66.450 1.00 68.84 198 LEU C N 1
ATOM 9719 C CA . LEU C 1 185 ? 138.413 63.951 67.123 1.00 68.84 198 LEU C CA 1
ATOM 9720 C C . LEU C 1 185 ? 138.045 63.523 68.544 1.00 68.84 198 LEU C C 1
ATOM 9721 O O . LEU C 1 185 ? 137.944 64.377 69.424 1.00 68.84 198 LEU C O 1
ATOM 9726 N N . ILE C 1 186 ? 137.851 62.228 68.797 1.00 66.36 199 ILE C N 1
ATOM 9727 C CA . ILE C 1 186 ? 137.338 61.731 70.083 1.00 66.36 199 ILE C CA 1
ATOM 9728 C C . ILE C 1 186 ? 138.150 60.572 70.661 1.00 66.36 199 ILE C C 1
ATOM 9729 O O . ILE C 1 186 ? 138.805 59.824 69.941 1.00 66.36 199 ILE C O 1
ATOM 9734 N N . THR C 1 187 ? 138.099 60.433 71.987 1.00 68.60 200 THR C N 1
ATOM 9735 C CA . THR C 1 187 ? 138.854 59.438 72.778 1.00 68.60 200 THR C CA 1
ATOM 9736 C C . THR C 1 187 ? 137.905 58.602 73.646 1.00 68.60 200 THR C C 1
ATOM 9737 O O . THR C 1 187 ? 136.893 59.120 74.131 1.00 68.60 200 THR C O 1
ATOM 9741 N N . ASP C 1 188 ? 138.215 57.327 73.890 1.00 71.26 201 ASP C N 1
ATOM 9742 C CA . ASP C 1 188 ? 137.428 56.435 74.769 1.00 71.26 201 ASP C CA 1
ATOM 9743 C C . ASP C 1 188 ? 137.673 56.645 76.281 1.00 71.26 201 ASP C C 1
ATOM 9744 O O . ASP C 1 188 ? 136.918 56.116 77.101 1.00 71.26 201 ASP C O 1
ATOM 9749 N N . LEU C 1 189 ? 138.718 57.397 76.655 1.00 68.75 202 LEU C N 1
ATOM 9750 C CA . LEU C 1 189 ? 139.224 57.566 78.031 1.00 68.75 202 LEU C CA 1
ATOM 9751 C C . LEU C 1 189 ? 139.462 56.222 78.756 1.00 68.75 202 LEU C C 1
ATOM 9752 O O . LEU C 1 189 ? 139.347 56.142 79.978 1.00 68.75 202 LEU C O 1
ATOM 9757 N N . ASN C 1 190 ? 139.743 55.153 78.002 1.00 70.93 203 ASN C N 1
ATOM 9758 C CA . ASN C 1 190 ? 139.805 53.760 78.456 1.00 70.93 203 ASN C CA 1
ATOM 9759 C C . ASN C 1 190 ? 138.529 53.301 79.205 1.00 70.93 203 ASN C C 1
ATOM 9760 O O . ASN C 1 190 ? 138.605 52.700 80.279 1.00 70.93 203 ASN C O 1
ATOM 9765 N N . THR C 1 191 ? 137.346 53.620 78.661 1.00 68.12 204 THR C N 1
ATOM 9766 C CA . THR C 1 191 ? 136.030 53.233 79.220 1.00 68.12 204 THR C CA 1
ATOM 9767 C C . THR C 1 191 ? 135.135 52.515 78.197 1.00 68.12 204 THR C C 1
ATOM 9768 O O . THR C 1 191 ? 135.149 52.873 77.011 1.00 68.12 204 THR C O 1
ATOM 9772 N N . PRO C 1 192 ? 134.330 51.527 78.626 1.00 66.46 205 PRO C N 1
ATOM 9773 C CA . PRO C 1 192 ? 133.406 50.804 77.758 1.00 66.46 205 PRO C CA 1
ATOM 9774 C C . PRO C 1 192 ? 132.190 51.651 77.361 1.00 66.46 205 PRO C C 1
ATOM 9775 O O . PRO C 1 192 ? 131.977 52.755 77.863 1.00 66.46 205 PRO C O 1
ATOM 9779 N N . TYR C 1 193 ? 131.384 51.129 76.444 1.00 63.46 206 TYR C N 1
ATOM 9780 C CA . TYR C 1 193 ? 130.123 51.727 76.036 1.00 63.46 206 TYR C CA 1
ATOM 9781 C C . TYR C 1 193 ? 129.131 51.659 77.199 1.00 63.46 206 TYR C C 1
ATOM 9782 O O . TYR C 1 193 ? 128.679 50.575 77.568 1.00 63.46 206 TYR C O 1
ATOM 9791 N N . ASP C 1 194 ? 128.800 52.790 77.813 1.00 61.55 207 ASP C N 1
ATOM 9792 C CA . ASP C 1 194 ? 127.871 52.849 78.931 1.00 61.55 207 ASP C CA 1
ATOM 9793 C C . ASP C 1 194 ? 126.447 53.107 78.436 1.00 61.55 207 ASP C C 1
ATOM 9794 O O . ASP C 1 194 ? 126.036 54.249 78.229 1.00 61.55 207 ASP C O 1
ATOM 9799 N N . TYR C 1 195 ? 125.654 52.048 78.307 1.00 62.05 208 TYR C N 1
ATOM 9800 C CA . TYR C 1 195 ? 124.251 52.183 77.947 1.00 62.05 208 TYR C CA 1
ATOM 9801 C C . TYR C 1 195 ? 123.468 53.053 78.935 1.00 62.05 208 TYR C C 1
ATOM 9802 O O . TYR C 1 195 ? 122.489 53.685 78.559 1.00 62.05 208 TYR C O 1
ATOM 9811 N N . GLU C 1 196 ? 123.890 53.131 80.196 1.00 59.22 209 GLU C N 1
ATOM 9812 C CA . GLU C 1 196 ? 123.236 53.918 81.244 1.00 59.22 209 GLU C CA 1
ATOM 9813 C C . GLU C 1 196 ? 123.736 55.371 81.281 1.00 59.22 209 GLU C C 1
ATOM 9814 O O . GLU C 1 196 ? 123.286 56.177 82.092 1.00 59.22 209 GLU C O 1
ATOM 9820 N N . SER C 1 197 ? 124.630 55.751 80.372 1.00 57.20 210 SER C N 1
ATOM 9821 C CA . SER C 1 197 ? 125.144 57.110 80.270 1.00 57.20 210 SER C CA 1
ATOM 9822 C C . SER C 1 197 ? 124.025 58.108 80.023 1.00 57.20 210 SER C C 1
ATOM 9823 O O . SER C 1 197 ? 123.189 57.930 79.134 1.00 57.20 210 SER C O 1
ATOM 9826 N N . LEU C 1 198 ? 124.041 59.209 80.760 1.00 53.39 211 LEU C N 1
ATOM 9827 C CA . LEU C 1 198 ? 123.140 60.339 80.588 1.00 53.39 211 LEU C CA 1
ATOM 9828 C C . LEU C 1 198 ? 123.288 60.976 79.205 1.00 53.39 211 LEU C C 1
ATOM 9829 O O . LEU C 1 198 ? 122.385 61.649 78.709 1.00 53.39 211 LEU C O 1
ATOM 9834 N N . MET C 1 199 ? 124.434 60.756 78.567 1.00 55.01 212 MET C N 1
ATOM 9835 C CA . MET C 1 199 ? 124.741 61.224 77.226 1.00 55.01 212 MET C CA 1
ATOM 9836 C C . MET C 1 199 ? 124.245 60.272 76.135 1.00 55.01 212 MET C C 1
ATOM 9837 O O . MET C 1 199 ? 124.485 60.540 74.959 1.00 55.01 212 MET C O 1
ATOM 9842 N N . HIS C 1 200 ? 123.562 59.176 76.468 1.00 57.70 213 HIS C N 1
ATOM 9843 C CA . HIS C 1 200 ? 122.916 58.290 75.503 1.00 57.70 213 HIS C CA 1
ATOM 9844 C C . HIS C 1 200 ? 121.473 58.717 75.237 1.00 57.70 213 HIS C C 1
ATOM 9845 O O . HIS C 1 200 ? 120.783 59.173 76.143 1.00 57.70 213 HIS C O 1
ATOM 9852 N N . TYR C 1 201 ? 120.979 58.561 74.014 1.00 58.32 214 TYR C N 1
ATOM 9853 C CA . TYR C 1 201 ? 119.569 58.811 73.695 1.00 58.32 214 TYR C CA 1
ATOM 9854 C C . TYR C 1 201 ? 118.656 57.634 74.032 1.00 58.32 214 TYR C C 1
ATOM 9855 O O . TYR C 1 201 ? 119.061 56.476 74.000 1.00 58.32 214 TYR C O 1
ATOM 9864 N N . GLN C 1 202 ? 117.401 57.946 74.343 1.00 58.84 215 GLN C N 1
ATOM 9865 C CA . GLN C 1 202 ? 116.316 56.982 74.499 1.00 58.84 215 GLN C CA 1
ATOM 9866 C C . GLN C 1 202 ? 115.885 56.425 73.143 1.00 58.84 215 GLN C C 1
ATOM 9867 O O . GLN C 1 202 ? 116.119 57.083 72.125 1.00 58.84 215 GLN C O 1
ATOM 9873 N N . PRO C 1 203 ? 115.188 55.278 73.090 1.00 59.61 216 PRO C N 1
ATOM 9874 C CA . PRO C 1 203 ? 114.800 54.665 71.826 1.00 59.61 216 PRO C CA 1
ATOM 9875 C C . PRO C 1 203 ? 113.969 55.588 70.931 1.00 59.61 216 PRO C C 1
ATOM 9876 O O . PRO C 1 203 ? 114.263 55.778 69.754 1.00 59.61 216 PRO C O 1
ATOM 9880 N N . PHE C 1 204 ? 112.961 56.230 71.503 1.00 60.41 217 PHE C N 1
ATOM 9881 C CA . PHE C 1 204 ? 112.071 57.155 70.813 1.00 60.41 217 PHE C CA 1
ATOM 9882 C C . PHE C 1 204 ? 112.620 58.585 70.879 1.00 60.41 217 PHE C C 1
ATOM 9883 O O . PHE C 1 204 ? 112.075 59.453 71.555 1.00 60.41 217 PHE C O 1
ATOM 9891 N N . SER C 1 205 ? 113.762 58.812 70.233 1.00 61.69 218 SER C N 1
ATOM 9892 C CA . SER C 1 205 ? 114.438 60.113 70.151 1.00 61.69 218 SER C CA 1
ATOM 9893 C C . SER C 1 205 ? 114.367 60.664 68.729 1.00 61.69 218 SER C C 1
ATOM 9894 O O . SER C 1 205 ? 114.847 60.041 67.787 1.00 61.69 218 SER C O 1
ATOM 9897 N N . PHE C 1 206 ? 113.745 61.830 68.558 1.00 62.65 219 PHE C N 1
ATOM 9898 C CA . PHE C 1 206 ? 113.544 62.491 67.266 1.00 62.65 219 PHE C CA 1
ATOM 9899 C C . PHE C 1 206 ? 113.001 61.566 66.159 1.00 62.65 219 PHE C C 1
ATOM 9900 O O . PHE C 1 206 ? 113.411 61.676 65.007 1.00 62.65 219 PHE C O 1
ATOM 9908 N N . ASN C 1 207 ? 112.102 60.633 66.484 1.00 63.65 220 ASN C N 1
ATOM 9909 C CA . ASN C 1 207 ? 111.526 59.695 65.522 1.00 63.65 220 ASN C CA 1
ATOM 9910 C C . ASN C 1 207 ? 110.388 60.305 64.681 1.00 63.65 220 ASN C C 1
ATOM 9911 O O . ASN C 1 207 ? 109.608 61.122 65.168 1.00 63.65 220 ASN C O 1
ATOM 9916 N N . LYS C 1 208 ? 110.242 59.836 63.433 1.00 67.66 221 LYS C N 1
ATOM 9917 C CA . LYS C 1 208 ? 109.124 60.159 62.523 1.00 67.66 221 LYS C CA 1
ATOM 9918 C C . LYS C 1 208 ? 107.782 59.584 62.979 1.00 67.66 221 LYS C C 1
ATOM 9919 O O . LYS C 1 208 ? 106.769 60.281 62.945 1.00 67.66 221 LYS C O 1
ATOM 9925 N N . ASN C 1 209 ? 107.770 58.320 63.390 1.00 72.06 222 ASN C N 1
ATOM 9926 C CA . ASN C 1 209 ? 106.585 57.582 63.820 1.00 72.06 222 ASN C CA 1
ATOM 9927 C C . ASN C 1 209 ? 106.753 57.143 65.273 1.00 72.06 222 ASN C C 1
ATOM 9928 O O . ASN C 1 209 ? 107.713 56.443 65.595 1.00 72.06 222 ASN C O 1
ATOM 9933 N N . ALA C 1 210 ? 105.819 57.513 66.146 1.00 68.25 223 ALA C N 1
ATOM 9934 C CA . ALA C 1 210 ? 105.893 57.263 67.582 1.00 68.25 223 ALA C CA 1
ATOM 9935 C C . ALA C 1 210 ? 106.005 55.777 67.961 1.00 68.25 223 ALA C C 1
ATOM 9936 O O . ALA C 1 210 ? 106.510 55.452 69.034 1.00 68.25 223 ALA C O 1
ATOM 9938 N N . SER C 1 211 ? 105.558 54.870 67.093 1.00 68.82 224 SER C N 1
ATOM 9939 C CA . SER C 1 211 ? 105.605 53.421 67.315 1.00 68.82 224 SER C CA 1
ATOM 9940 C C . SER C 1 211 ? 106.986 52.808 67.030 1.00 68.82 224 SER C C 1
ATOM 9941 O O . SER C 1 211 ? 107.295 51.724 67.519 1.00 68.82 224 SER C O 1
ATOM 9944 N N . VAL C 1 212 ? 107.845 53.501 66.275 1.00 66.48 225 VAL C N 1
ATOM 9945 C CA . VAL C 1 212 ? 109.131 52.981 65.789 1.00 66.48 225 VAL C CA 1
ATOM 9946 C C . VAL C 1 212 ? 110.305 53.694 66.482 1.00 66.48 225 VAL C C 1
ATOM 9947 O O . VAL C 1 212 ? 110.358 54.926 66.449 1.00 66.48 225 VAL C O 1
ATOM 9951 N N . PRO C 1 213 ? 111.255 52.979 67.114 1.00 63.42 226 PRO C N 1
ATOM 9952 C CA . PRO C 1 213 ? 112.411 53.583 67.770 1.00 63.42 226 PRO C CA 1
ATOM 9953 C C . PRO C 1 213 ? 113.502 53.996 66.777 1.00 63.42 226 PRO C C 1
ATOM 9954 O O . PRO C 1 213 ? 113.812 53.265 65.844 1.00 63.42 226 PRO C O 1
ATOM 9958 N N . THR C 1 214 ? 114.146 55.137 67.011 1.00 63.79 227 THR C N 1
ATOM 9959 C CA . THR C 1 214 ? 115.298 55.625 66.235 1.00 63.79 227 THR C CA 1
ATOM 9960 C C . THR C 1 214 ? 116.589 54.877 66.558 1.00 63.79 227 THR C C 1
ATOM 9961 O O . THR C 1 214 ? 117.399 54.633 65.669 1.00 63.79 227 THR C O 1
ATOM 9965 N N . ILE C 1 215 ? 116.788 54.507 67.823 1.00 62.95 228 ILE C N 1
ATOM 9966 C CA . ILE C 1 215 ? 117.977 53.822 68.331 1.00 62.95 228 ILE C CA 1
ATOM 9967 C C . ILE C 1 215 ? 117.577 52.601 69.157 1.00 62.95 228 ILE C C 1
ATOM 9968 O O . ILE C 1 215 ? 116.683 52.682 69.987 1.00 62.95 228 ILE C O 1
ATOM 9973 N N . THR C 1 216 ? 118.236 51.465 68.956 1.00 66.80 229 THR C N 1
ATOM 9974 C CA . THR C 1 216 ? 118.067 50.260 69.784 1.00 66.80 229 THR C CA 1
ATOM 9975 C C . THR C 1 216 ? 119.412 49.596 70.024 1.00 66.80 229 THR C C 1
ATOM 9976 O O . THR C 1 216 ? 120.321 49.709 69.207 1.00 66.80 229 THR C O 1
ATOM 9980 N N . ALA C 1 217 ? 119.586 48.911 71.147 1.00 68.50 230 ALA C N 1
ATOM 9981 C CA . ALA C 1 217 ? 120.791 48.139 71.409 1.00 68.50 230 ALA C CA 1
ATOM 9982 C C . ALA C 1 217 ? 120.784 46.843 70.595 1.00 68.50 230 ALA C C 1
ATOM 9983 O O . ALA C 1 217 ? 119.725 46.254 70.381 1.00 68.50 230 ALA C O 1
ATOM 9985 N N . LYS C 1 218 ? 121.955 46.369 70.145 1.00 71.12 231 LYS C N 1
ATOM 9986 C CA . LYS C 1 218 ? 122.045 45.104 69.383 1.00 71.12 231 LYS C CA 1
ATOM 9987 C C . LYS C 1 218 ? 121.668 43.850 70.198 1.00 71.12 231 LYS C C 1
ATOM 9988 O O . LYS C 1 218 ? 121.360 42.813 69.611 1.00 71.12 231 LYS C O 1
ATOM 9994 N N . ILE C 1 219 ? 121.618 43.958 71.528 1.00 74.51 232 ILE C N 1
ATOM 9995 C CA . ILE C 1 219 ? 120.926 43.026 72.432 1.00 74.51 232 ILE C CA 1
ATOM 9996 C C . ILE C 1 219 ? 119.678 43.749 72.977 1.00 74.51 232 ILE C C 1
ATOM 9997 O O . ILE C 1 219 ? 119.824 44.833 73.548 1.00 74.51 232 ILE C O 1
ATOM 10002 N N . PRO C 1 220 ? 118.458 43.196 72.844 1.00 73.97 233 PRO C N 1
ATOM 10003 C CA . PRO C 1 220 ? 117.218 43.944 73.068 1.00 73.97 233 PRO C CA 1
ATOM 10004 C C . PRO C 1 220 ? 116.941 44.364 74.519 1.00 73.97 233 PRO C C 1
ATOM 10005 O O . PRO C 1 220 ? 116.233 45.344 74.737 1.00 73.97 233 PRO C O 1
ATOM 10009 N N . GLU C 1 221 ? 117.492 43.685 75.528 1.00 74.06 234 GLU C N 1
ATOM 10010 C CA . GLU C 1 221 ? 117.218 43.998 76.944 1.00 74.06 234 GLU C CA 1
ATOM 10011 C C . GLU C 1 221 ? 117.573 45.447 77.323 1.00 74.06 234 GLU C C 1
ATOM 10012 O O . GLU C 1 221 ? 116.817 46.125 78.028 1.00 74.06 234 GLU C O 1
ATOM 10018 N N . PHE C 1 222 ? 118.690 45.963 76.803 1.00 69.72 235 PHE C N 1
ATOM 10019 C CA . PHE C 1 222 ? 119.163 47.317 77.091 1.00 69.72 235 PHE C CA 1
ATOM 10020 C C . PHE C 1 222 ? 118.245 48.414 76.547 1.00 69.72 235 PHE C C 1
ATOM 10021 O O . PHE C 1 222 ? 118.368 49.556 76.978 1.00 69.72 235 PHE C O 1
ATOM 10029 N N . ASN C 1 223 ? 117.282 48.108 75.673 1.00 68.54 236 ASN C N 1
ATOM 10030 C CA . ASN C 1 223 ? 116.283 49.082 75.221 1.00 68.54 236 ASN C CA 1
ATOM 10031 C C . ASN C 1 223 ? 115.449 49.633 76.392 1.00 68.54 236 ASN C C 1
ATOM 10032 O O . ASN C 1 223 ? 114.975 50.763 76.338 1.00 68.54 236 ASN C O 1
ATOM 10037 N N . SER C 1 224 ? 115.331 48.879 77.491 1.00 66.08 237 SER C N 1
ATOM 10038 C CA . SER C 1 224 ? 114.749 49.357 78.756 1.00 66.08 237 SER C CA 1
ATOM 10039 C C . SER C 1 224 ? 115.648 50.326 79.547 1.00 66.08 237 SER C C 1
ATOM 10040 O O . SER C 1 224 ? 115.156 51.056 80.406 1.00 66.08 237 SER C O 1
ATOM 10043 N N . ILE C 1 225 ? 116.955 50.341 79.282 1.00 63.63 238 ILE C N 1
ATOM 10044 C CA . ILE C 1 225 ? 117.982 51.065 80.038 1.00 63.63 238 ILE C CA 1
ATOM 10045 C C . ILE C 1 225 ? 118.444 52.326 79.306 1.00 63.63 238 ILE C C 1
ATOM 10046 O O . ILE C 1 225 ? 118.629 53.356 79.951 1.00 63.63 238 ILE C O 1
ATOM 10051 N N . ILE C 1 226 ? 118.650 52.269 77.984 1.00 61.12 239 ILE C N 1
ATOM 10052 C CA . ILE C 1 226 ? 119.230 53.393 77.234 1.00 61.12 239 ILE C CA 1
ATOM 10053 C C . ILE C 1 226 ? 118.384 54.659 77.358 1.00 61.12 239 ILE C C 1
ATOM 10054 O O . ILE C 1 226 ? 117.160 54.623 77.268 1.00 61.12 239 ILE C O 1
ATOM 10059 N N . GLY C 1 227 ? 119.045 55.793 77.577 1.00 57.78 240 GLY C N 1
ATOM 10060 C CA . GLY C 1 227 ? 118.372 57.080 77.712 1.00 57.78 240 GLY C CA 1
ATOM 10061 C C . GLY C 1 227 ? 117.705 57.334 79.061 1.00 57.78 240 GLY C C 1
ATOM 10062 O O . GLY C 1 227 ? 116.697 58.033 79.109 1.00 57.78 240 GLY C O 1
ATOM 10063 N N . GLN C 1 228 ? 118.252 56.810 80.159 1.00 55.32 241 GLN C N 1
ATOM 10064 C CA . GLN C 1 228 ? 117.858 57.223 81.512 1.00 55.32 241 GLN C CA 1
ATOM 10065 C C . GLN C 1 228 ? 118.007 58.743 81.701 1.00 55.32 241 GLN C C 1
ATOM 10066 O O . GLN C 1 228 ? 118.937 59.356 81.180 1.00 55.32 241 GLN C O 1
ATOM 10072 N N . ARG C 1 229 ? 117.098 59.344 82.470 1.00 56.01 242 ARG C N 1
ATOM 10073 C CA . ARG C 1 229 ? 117.064 60.775 82.805 1.00 56.01 242 ARG C CA 1
ATOM 10074 C C . ARG C 1 229 ? 117.030 60.998 84.319 1.00 56.01 242 ARG C C 1
ATOM 10075 O O . ARG C 1 229 ? 116.367 61.905 84.814 1.00 56.01 242 ARG C O 1
ATOM 10083 N N . LEU C 1 230 ? 117.722 60.149 85.068 1.00 48.91 243 LEU C N 1
ATOM 10084 C CA . LEU C 1 230 ? 117.859 60.255 86.520 1.00 48.91 243 LEU C CA 1
ATOM 10085 C C . LEU C 1 230 ? 118.984 61.205 86.906 1.00 48.91 243 LEU C C 1
ATOM 10086 O O . LEU C 1 230 ? 118.767 62.156 87.650 1.00 48.91 243 LEU C O 1
ATOM 10091 N N . ASP C 1 231 ? 120.206 60.903 86.477 1.00 49.16 244 ASP C N 1
ATOM 10092 C CA . ASP C 1 231 ? 121.432 61.450 87.053 1.00 49.16 244 ASP C CA 1
ATOM 10093 C C . ASP C 1 231 ? 122.655 61.090 86.195 1.00 49.16 244 ASP C C 1
ATOM 10094 O O . ASP C 1 231 ? 122.553 60.312 85.250 1.00 49.16 244 ASP C O 1
ATOM 10099 N N . PHE C 1 232 ? 123.829 61.596 86.559 1.00 47.54 245 PHE C N 1
ATOM 10100 C CA . PHE C 1 232 ? 125.087 61.096 86.039 1.00 47.54 245 PHE C CA 1
ATOM 10101 C C . PHE C 1 232 ? 125.250 59.610 86.337 1.00 47.54 245 PHE C C 1
ATOM 10102 O O . PHE C 1 232 ? 125.004 59.182 87.463 1.00 47.54 245 PHE C O 1
ATOM 10110 N N . SER C 1 233 ? 125.726 58.819 85.378 1.00 52.39 246 SER C N 1
ATOM 10111 C CA . SER C 1 233 ? 126.162 57.446 85.657 1.00 52.39 246 SER C CA 1
ATOM 10112 C C . SER C 1 233 ? 127.531 57.404 86.349 1.00 52.39 246 SER C C 1
ATOM 10113 O O . SER C 1 233 ? 128.292 58.375 86.334 1.00 52.39 246 SER C O 1
ATOM 10116 N N . ALA C 1 234 ? 127.905 56.247 86.895 1.00 51.66 247 ALA C N 1
ATOM 10117 C CA . ALA C 1 234 ? 129.242 56.027 87.437 1.00 51.66 247 ALA C CA 1
ATOM 10118 C C . ALA C 1 234 ? 130.351 56.206 86.386 1.00 51.66 247 ALA C C 1
ATOM 10119 O O . ALA C 1 234 ? 131.372 56.827 86.667 1.00 51.66 247 ALA C O 1
ATOM 10121 N N . ILE C 1 235 ? 130.145 55.720 85.160 1.00 55.09 248 ILE C N 1
ATOM 10122 C CA . ILE C 1 235 ? 131.115 55.846 84.072 1.00 55.09 248 ILE C CA 1
ATOM 10123 C C . ILE C 1 235 ? 131.130 57.275 83.509 1.00 55.09 248 ILE C C 1
ATOM 10124 O O . ILE C 1 235 ? 132.191 57.757 83.139 1.00 55.09 248 ILE C O 1
ATOM 10129 N N . ASP C 1 236 ? 130.026 58.019 83.505 1.00 54.44 249 ASP C N 1
ATOM 10130 C CA . ASP C 1 236 ? 130.038 59.439 83.142 1.00 54.44 249 ASP C CA 1
ATOM 10131 C C . ASP C 1 236 ? 130.845 60.288 84.129 1.00 54.44 249 ASP C C 1
ATOM 10132 O O . ASP C 1 236 ? 131.644 61.121 83.707 1.00 54.44 249 ASP C O 1
ATOM 10137 N N . LEU C 1 237 ? 130.713 60.047 85.433 1.00 52.12 250 LEU C N 1
ATOM 10138 C CA . LEU C 1 237 ? 131.573 60.678 86.434 1.00 52.12 250 LEU C CA 1
ATOM 10139 C C . LEU C 1 237 ? 133.026 60.230 86.312 1.00 52.12 250 LEU C C 1
ATOM 10140 O O . LEU C 1 237 ? 133.929 61.046 86.419 1.00 52.12 250 LEU C O 1
ATOM 10145 N N . GLU C 1 238 ? 133.283 58.959 86.038 1.00 55.86 251 GLU C N 1
ATOM 10146 C CA . GLU C 1 238 ? 134.638 58.480 85.801 1.00 55.86 251 GLU C CA 1
ATOM 10147 C C . GLU C 1 238 ? 135.260 59.134 84.575 1.00 55.86 251 GLU C C 1
ATOM 10148 O O . GLU C 1 238 ? 136.396 59.584 84.639 1.00 55.86 251 GLU C O 1
ATOM 10154 N N . ARG C 1 239 ? 134.479 59.291 83.511 1.00 56.18 252 ARG C N 1
ATOM 10155 C CA . ARG C 1 239 ? 134.985 59.965 82.289 1.00 56.18 252 ARG C CA 1
ATOM 10156 C C . ARG C 1 239 ? 135.267 61.449 82.575 1.00 56.18 252 ARG C C 1
ATOM 10157 O O . ARG C 1 239 ? 136.334 61.916 82.158 1.00 56.18 252 ARG C O 1
ATOM 10165 N N . LEU C 1 240 ? 134.358 62.166 83.241 1.00 52.26 253 LEU C N 1
ATOM 10166 C CA . LEU C 1 240 ? 134.556 63.567 83.607 1.00 52.26 253 LEU C CA 1
ATOM 10167 C C . LEU C 1 240 ? 135.753 63.754 84.544 1.00 52.26 253 LEU C C 1
ATOM 10168 O O . LEU C 1 240 ? 136.556 64.659 84.341 1.00 52.26 253 LEU C O 1
ATOM 10173 N N . ASN C 1 241 ? 135.941 62.856 85.510 1.00 55.77 254 ASN C N 1
ATOM 10174 C CA . ASN C 1 241 ? 137.142 62.815 86.338 1.00 55.77 254 ASN C CA 1
ATOM 10175 C C . ASN C 1 241 ? 138.388 62.587 85.480 1.00 55.77 254 ASN C C 1
ATOM 10176 O O . ASN C 1 241 ? 139.324 63.375 85.557 1.00 55.77 254 ASN C O 1
ATOM 10181 N N . ARG C 1 242 ? 138.403 61.567 84.615 1.00 59.84 255 ARG C N 1
ATOM 10182 C CA . ARG C 1 242 ? 139.547 61.240 83.752 1.00 59.84 255 ARG C CA 1
ATOM 10183 C C . ARG C 1 242 ? 139.919 62.378 82.805 1.00 59.84 255 ARG C C 1
ATOM 10184 O O . ARG C 1 242 ? 141.094 62.527 82.477 1.00 59.84 255 ARG C O 1
ATOM 10192 N N . MET C 1 243 ? 138.963 63.209 82.403 1.00 56.24 256 MET C N 1
ATOM 10193 C CA . MET C 1 243 ? 139.237 64.374 81.565 1.00 56.24 256 MET C CA 1
ATOM 10194 C C . MET C 1 243 ? 139.835 65.573 82.335 1.00 56.24 256 MET C C 1
ATOM 10195 O O . MET C 1 243 ? 140.649 66.305 81.778 1.00 56.24 256 MET C O 1
ATOM 10200 N N . TYR C 1 244 ? 139.475 65.774 83.604 1.00 53.00 257 TYR C N 1
ATOM 10201 C CA . TYR C 1 244 ? 139.799 66.985 84.378 1.00 53.00 257 TYR C CA 1
ATOM 10202 C C . TYR C 1 244 ? 140.611 66.747 85.669 1.00 53.00 257 TYR C C 1
ATOM 10203 O O . TYR C 1 244 ? 140.882 67.684 86.414 1.00 53.00 257 TYR C O 1
ATOM 10212 N N . ASN C 1 245 ? 141.032 65.511 85.930 1.00 59.68 258 ASN C N 1
ATOM 10213 C CA . ASN C 1 245 ? 141.796 65.034 87.096 1.00 59.68 258 ASN C CA 1
ATOM 10214 C C . ASN C 1 245 ? 141.142 65.202 88.477 1.00 59.68 258 ASN C C 1
ATOM 10215 O O . ASN C 1 245 ? 141.820 65.086 89.499 1.00 59.68 258 ASN C O 1
ATOM 10220 N N . CYS C 1 246 ? 139.836 65.444 88.542 1.00 58.10 259 CYS C N 1
ATOM 10221 C CA . CYS C 1 246 ? 139.116 65.447 89.809 1.00 58.10 259 CYS C CA 1
ATOM 10222 C C . CYS C 1 246 ? 139.110 64.054 90.452 1.00 58.10 259 CYS C C 1
ATOM 10223 O O . CYS C 1 246 ? 138.940 63.043 89.772 1.00 58.10 259 CYS C O 1
ATOM 10226 N N . THR C 1 247 ? 139.238 64.007 91.774 1.00 59.11 260 THR C N 1
ATOM 10227 C CA . THR C 1 247 ? 139.103 62.782 92.592 1.00 59.11 260 THR C CA 1
ATOM 10228 C C . THR C 1 247 ? 138.325 63.087 93.873 1.00 59.11 260 THR C C 1
ATOM 10229 O O . THR C 1 247 ? 137.390 62.368 94.228 1.00 59.11 260 THR C O 1
ATOM 10233 N N . THR C 1 248 ? 138.646 64.210 94.517 1.00 54.42 261 THR C N 1
ATOM 10234 C CA . THR C 1 248 ? 137.812 64.889 95.512 1.00 54.42 261 THR C CA 1
ATOM 10235 C C . THR C 1 248 ? 136.601 65.565 94.860 1.00 54.42 261 THR C C 1
ATOM 10236 O O . THR C 1 248 ? 136.499 65.680 93.641 1.00 54.42 261 THR C O 1
ATOM 10240 N N . THR C 1 249 ? 135.668 66.035 95.682 1.00 46.40 262 THR C N 1
ATOM 10241 C CA . THR C 1 249 ? 134.496 66.822 95.276 1.00 46.40 262 THR C CA 1
ATOM 10242 C C . THR C 1 249 ? 134.362 68.029 96.191 1.00 46.40 262 THR C C 1
ATOM 10243 O O . THR C 1 249 ? 135.033 68.111 97.216 1.00 46.40 262 THR C O 1
ATOM 10247 N N . HIS C 1 250 ? 133.544 69.006 95.834 1.00 45.04 263 HIS C N 1
ATOM 10248 C CA . HIS C 1 250 ? 133.467 70.242 96.598 1.00 45.04 263 HIS C CA 1
ATOM 10249 C C . HIS C 1 250 ? 132.595 70.142 97.849 1.00 45.04 263 HIS C C 1
ATOM 10250 O O . HIS C 1 250 ? 132.786 70.944 98.761 1.00 45.04 263 HIS C O 1
ATOM 10257 N N . THR C 1 251 ? 131.659 69.186 97.935 1.00 41.93 264 THR C N 1
ATOM 10258 C CA . THR C 1 251 ? 130.672 69.173 99.032 1.00 41.93 264 THR C CA 1
ATOM 10259 C C . THR C 1 251 ? 130.404 67.826 99.701 1.00 41.93 264 THR C C 1
ATOM 10260 O O . THR C 1 251 ? 129.643 67.801 100.659 1.00 41.93 264 THR C O 1
ATOM 10264 N N . LEU C 1 252 ? 131.029 66.718 99.315 1.00 40.99 265 LEU C N 1
ATOM 10265 C CA . LEU C 1 252 ? 130.971 65.473 100.091 1.00 40.99 265 LEU C CA 1
ATOM 10266 C C . LEU C 1 252 ? 132.112 65.446 101.107 1.00 40.99 265 LEU C C 1
ATOM 10267 O O . LEU C 1 252 ? 133.271 65.288 100.739 1.00 40.99 265 LEU C O 1
ATOM 10272 N N . LEU C 1 253 ? 131.788 65.648 102.379 1.00 39.94 266 LEU C N 1
ATOM 10273 C CA . LEU C 1 253 ? 132.757 65.899 103.440 1.00 39.94 266 LEU C CA 1
ATOM 10274 C C . LEU C 1 253 ? 133.081 64.644 104.262 1.00 39.94 266 LEU C C 1
ATOM 10275 O O . LEU C 1 253 ? 134.238 64.438 104.613 1.00 39.94 266 LEU C O 1
ATOM 10280 N N . ASP C 1 254 ? 132.106 63.775 104.533 1.00 39.93 267 ASP C N 1
ATOM 10281 C CA . ASP C 1 254 ? 132.334 62.465 105.144 1.00 39.93 267 ASP C CA 1
ATOM 10282 C C . ASP C 1 254 ? 131.255 61.454 104.757 1.00 39.93 267 ASP C C 1
ATOM 10283 O O . ASP C 1 254 ? 130.125 61.821 104.456 1.00 39.93 267 ASP C O 1
ATOM 10288 N N . HIS C 1 255 ? 131.562 60.167 104.801 1.00 42.38 268 HIS C N 1
ATOM 10289 C CA . HIS C 1 255 ? 130.574 59.094 104.723 1.00 42.38 268 HIS C CA 1
ATOM 10290 C C . HIS C 1 255 ? 131.100 57.850 105.422 1.00 42.38 268 HIS C C 1
ATOM 10291 O O . HIS C 1 255 ? 132.300 57.597 105.421 1.00 42.38 268 HIS C O 1
ATOM 10298 N N . CYS C 1 256 ? 130.217 57.061 106.021 1.00 46.89 269 CYS C N 1
ATOM 10299 C CA . CYS C 1 256 ? 130.604 55.889 106.778 1.00 46.89 269 CYS C CA 1
ATOM 10300 C C . CYS C 1 256 ? 129.510 54.833 106.845 1.00 46.89 269 CYS C C 1
ATOM 10301 O O . CYS C 1 256 ? 128.504 54.972 107.529 1.00 46.89 269 CYS C O 1
ATOM 10304 N N . THR C 1 257 ? 129.750 53.719 106.172 1.00 48.33 270 THR C N 1
ATOM 10305 C CA . THR C 1 257 ? 128.979 52.481 106.297 1.00 48.33 270 THR C CA 1
ATOM 10306 C C . THR C 1 257 ? 129.473 51.584 107.423 1.00 48.33 270 THR C C 1
ATOM 10307 O O . THR C 1 257 ? 128.919 50.517 107.639 1.00 48.33 270 THR C O 1
ATOM 10311 N N . PHE C 1 258 ? 130.611 51.942 108.043 1.00 48.63 271 PHE C N 1
ATOM 10312 C CA . PHE C 1 258 ? 131.239 51.147 109.147 1.00 48.63 271 PHE C CA 1
ATOM 10313 C C . PHE C 1 258 ? 131.958 49.883 108.646 1.00 48.63 271 PHE C C 1
ATOM 10314 O O . PHE C 1 258 ? 132.268 49.032 109.487 1.00 48.63 271 PHE C O 1
ATOM 10322 N N . GLU C 1 259 ? 132.252 49.774 107.348 1.00 53.58 272 GLU C N 1
ATOM 10323 C CA . GLU C 1 259 ? 133.000 48.623 106.818 1.00 53.58 272 GLU C CA 1
ATOM 10324 C C . GLU C 1 259 ? 134.480 48.954 106.558 1.00 53.58 272 GLU C C 1
ATOM 10325 O O . GLU C 1 259 ? 134.987 48.819 105.441 1.00 53.58 272 GLU C O 1
ATOM 10331 N N . LYS C 1 260 ? 135.179 49.395 107.610 1.00 64.29 273 LYS C N 1
ATOM 10332 C CA . LYS C 1 260 ? 136.637 49.613 107.645 1.00 64.29 273 LYS C CA 1
ATOM 10333 C C . LYS C 1 260 ? 137.190 49.212 109.016 1.00 64.29 273 LYS C C 1
ATOM 10334 O O . LYS C 1 260 ? 136.507 49.391 110.024 1.00 64.29 273 LYS C O 1
ATOM 10340 N N . ALA C 1 261 ? 138.441 48.760 109.081 1.00 67.32 274 ALA C N 1
ATOM 10341 C CA . ALA C 1 261 ? 139.093 48.370 110.339 1.00 67.32 274 ALA C CA 1
ATOM 10342 C C . ALA C 1 261 ? 139.232 49.540 111.339 1.00 67.32 274 ALA C C 1
ATOM 10343 O O . ALA C 1 261 ? 139.177 49.338 112.553 1.00 67.32 274 ALA C O 1
ATOM 10345 N N . ASN C 1 262 ? 139.362 50.770 110.832 1.00 67.05 275 ASN C N 1
ATOM 10346 C CA . ASN C 1 262 ? 139.387 52.011 111.613 1.00 67.05 275 ASN C CA 1
ATOM 10347 C C . ASN C 1 262 ? 137.992 52.628 111.872 1.00 67.05 275 ASN C C 1
ATOM 10348 O O . ASN C 1 262 ? 137.925 53.767 112.330 1.00 67.05 275 ASN C O 1
ATOM 10353 N N . ILE C 1 263 ? 136.896 51.956 111.480 1.00 63.64 276 ILE C N 1
ATOM 10354 C CA . ILE C 1 263 ? 135.516 52.492 111.421 1.00 63.64 276 ILE C CA 1
ATOM 10355 C C . ILE C 1 263 ? 135.450 53.939 110.904 1.00 63.64 276 ILE C C 1
ATOM 10356 O O . ILE C 1 263 ? 134.928 54.836 111.554 1.00 63.64 276 ILE C O 1
ATOM 10361 N N . CYS C 1 264 ? 136.021 54.177 109.722 1.00 64.22 277 CYS C N 1
ATOM 10362 C CA . CYS C 1 264 ? 136.051 55.478 109.038 1.00 64.22 277 CYS C CA 1
ATOM 10363 C C . CYS C 1 264 ? 136.814 56.579 109.804 1.00 64.22 277 CYS C C 1
ATOM 10364 O O . CYS C 1 264 ? 136.594 57.771 109.584 1.00 64.22 277 CYS C O 1
ATOM 10367 N N . GLY C 1 265 ? 137.693 56.194 110.733 1.00 61.29 278 GLY C N 1
ATOM 10368 C CA . GLY C 1 265 ? 138.391 57.106 111.639 1.00 61.29 278 GLY C CA 1
ATOM 10369 C C . GLY C 1 265 ? 137.557 57.549 112.848 1.00 61.29 278 GLY C C 1
ATOM 10370 O O . GLY C 1 265 ? 137.983 58.452 113.568 1.00 61.29 278 GLY C O 1
ATOM 10371 N N . MET C 1 266 ? 136.382 56.954 113.095 1.00 56.40 279 MET C N 1
ATOM 10372 C CA . MET C 1 266 ? 135.620 57.221 114.319 1.00 56.40 279 MET C CA 1
ATOM 10373 C C . MET C 1 266 ? 136.341 56.677 115.561 1.00 56.40 279 MET C C 1
ATOM 10374 O O . MET C 1 266 ? 137.050 55.670 115.506 1.00 56.40 279 MET C O 1
ATOM 10379 N N . ILE C 1 267 ? 136.140 57.345 116.694 1.00 53.03 280 ILE C N 1
ATOM 10380 C CA . ILE C 1 267 ? 136.747 57.037 117.995 1.00 53.03 280 ILE C CA 1
ATOM 10381 C C . ILE C 1 267 ? 135.681 57.107 119.091 1.00 53.03 280 ILE C C 1
ATOM 10382 O O . ILE C 1 267 ? 134.589 57.630 118.878 1.00 53.03 280 ILE C O 1
ATOM 10387 N N . GLN C 1 268 ? 135.986 56.592 120.277 1.00 50.29 281 GLN C N 1
ATOM 10388 C CA . GLN C 1 268 ? 135.089 56.666 121.430 1.00 50.29 281 GLN C CA 1
ATOM 10389 C C . GLN C 1 268 ? 135.783 57.338 122.616 1.00 50.29 281 GLN C C 1
ATOM 10390 O O . GLN C 1 268 ? 136.944 57.050 122.917 1.00 50.29 281 GLN C O 1
ATOM 10396 N N . GLY C 1 269 ? 135.073 58.239 123.295 1.00 51.93 282 GLY C N 1
ATOM 10397 C CA . GLY C 1 269 ? 135.609 58.971 124.444 1.00 51.93 282 GLY C CA 1
ATOM 10398 C C . GLY C 1 269 ? 135.798 58.095 125.688 1.00 51.93 282 GLY C C 1
ATOM 10399 O O . GLY C 1 269 ? 135.109 57.088 125.875 1.00 51.93 282 GLY C O 1
ATOM 10400 N N . THR C 1 270 ? 136.717 58.499 126.565 1.00 53.01 283 THR C N 1
ATOM 10401 C CA . THR C 1 270 ? 136.841 57.942 127.926 1.00 53.01 283 THR C CA 1
ATOM 10402 C C . THR C 1 270 ? 135.836 58.572 128.900 1.00 53.01 283 THR C C 1
ATOM 10403 O O . THR C 1 270 ? 135.360 57.902 129.816 1.00 53.01 283 THR C O 1
ATOM 10407 N N . ARG C 1 271 ? 135.461 59.846 128.687 1.00 50.20 284 ARG C N 1
ATOM 10408 C CA . ARG C 1 271 ? 134.512 60.626 129.509 1.00 50.20 284 ARG C CA 1
ATOM 10409 C C . ARG C 1 271 ? 133.052 60.316 129.168 1.00 50.20 284 ARG C C 1
ATOM 10410 O O . ARG C 1 271 ? 132.300 61.160 128.699 1.00 50.20 284 ARG C O 1
ATOM 10418 N N . ASP C 1 272 ? 132.674 59.066 129.376 1.00 46.69 285 ASP C N 1
ATOM 10419 C CA . ASP C 1 272 ? 131.322 58.516 129.298 1.00 46.69 285 ASP C CA 1
ATOM 10420 C C . ASP C 1 272 ? 131.262 57.252 130.181 1.00 46.69 285 ASP C C 1
ATOM 10421 O O . ASP C 1 272 ? 132.216 56.957 130.901 1.00 46.69 285 ASP C O 1
ATOM 10426 N N . ASP C 1 273 ? 130.159 56.502 130.182 1.00 46.25 286 ASP C N 1
ATOM 10427 C CA . ASP C 1 273 ? 130.052 55.297 131.005 1.00 46.25 286 ASP C CA 1
ATOM 10428 C C . ASP C 1 273 ? 130.434 53.998 130.280 1.00 46.25 286 ASP C C 1
ATOM 10429 O O . ASP C 1 273 ? 130.880 53.049 130.920 1.00 46.25 286 ASP C O 1
ATOM 10434 N N . THR C 1 274 ? 130.252 53.920 128.961 1.00 44.90 287 THR C N 1
ATOM 10435 C CA . THR C 1 274 ? 130.340 52.679 128.154 1.00 44.90 287 THR C CA 1
ATOM 10436 C C . THR C 1 274 ? 130.812 52.941 126.712 1.00 44.90 287 THR C C 1
ATOM 10437 O O . THR C 1 274 ? 131.174 54.060 126.359 1.00 44.90 287 THR C O 1
ATOM 10441 N N . ASP C 1 275 ? 130.834 51.909 125.864 1.00 46.68 288 ASP C N 1
ATOM 10442 C CA . ASP C 1 275 ? 131.149 51.995 124.432 1.00 46.68 288 ASP C CA 1
ATOM 10443 C C . ASP C 1 275 ? 130.015 51.454 123.543 1.00 46.68 288 ASP C C 1
ATOM 10444 O O . ASP C 1 275 ? 129.314 50.507 123.896 1.00 46.68 288 ASP C O 1
ATOM 10449 N N . TRP C 1 276 ? 129.878 52.035 122.354 1.00 41.41 289 TRP C N 1
ATOM 10450 C CA . TRP C 1 276 ? 129.199 51.453 121.196 1.00 41.41 289 TRP C CA 1
ATOM 10451 C C . TRP C 1 276 ? 129.946 50.205 120.717 1.00 41.41 289 TRP C C 1
ATOM 10452 O O . TRP C 1 276 ? 131.174 50.184 120.726 1.00 41.41 289 TRP C O 1
ATOM 10463 N N . ALA C 1 277 ? 129.228 49.188 120.250 1.00 46.24 290 ALA C N 1
ATOM 10464 C CA . ALA C 1 277 ? 129.780 47.940 119.730 1.00 46.24 290 ALA C CA 1
ATOM 10465 C C . ALA C 1 277 ? 129.780 47.913 118.199 1.00 46.24 290 ALA C C 1
ATOM 10466 O O . ALA C 1 277 ? 128.757 48.193 117.581 1.00 46.24 290 ALA C O 1
ATOM 10468 N N . HIS C 1 278 ? 130.897 47.537 117.581 1.00 49.76 291 HIS C N 1
ATOM 10469 C CA . HIS C 1 278 ? 130.960 47.225 116.155 1.00 49.76 291 HIS C CA 1
ATOM 10470 C C . HIS C 1 278 ? 130.380 45.836 115.902 1.00 49.76 291 HIS C C 1
ATOM 10471 O O . HIS C 1 278 ? 130.938 44.836 116.350 1.00 49.76 291 HIS C O 1
ATOM 10478 N N . GLN C 1 279 ? 129.221 45.769 115.259 1.00 51.54 292 GLN C N 1
ATOM 10479 C CA . GLN C 1 279 ? 128.339 44.605 115.280 1.00 51.54 292 GLN C CA 1
ATOM 10480 C C . GLN C 1 279 ? 128.257 43.889 113.919 1.00 51.54 292 GLN C C 1
ATOM 10481 O O . GLN C 1 279 ? 128.102 44.511 112.874 1.00 51.54 292 GLN C O 1
ATOM 10487 N N . ASP C 1 280 ? 128.383 42.567 113.947 1.00 60.25 293 ASP C N 1
ATOM 10488 C CA . ASP C 1 280 ? 128.803 41.701 112.830 1.00 60.25 293 ASP C CA 1
ATOM 10489 C C . ASP C 1 280 ? 127.689 41.257 111.867 1.00 60.25 293 ASP C C 1
ATOM 10490 O O . ASP C 1 280 ? 127.957 40.548 110.898 1.00 60.25 293 ASP C O 1
ATOM 10495 N N . SER C 1 281 ? 126.428 41.615 112.136 1.00 59.97 294 SER C N 1
ATOM 10496 C CA . SER C 1 281 ? 125.251 41.210 111.335 1.00 59.97 294 SER C CA 1
ATOM 10497 C C . SER C 1 281 ? 125.056 39.687 111.225 1.00 59.97 294 SER C C 1
ATOM 10498 O O . SER C 1 281 ? 124.617 39.181 110.193 1.00 59.97 294 SER C O 1
ATOM 10501 N N . ALA C 1 282 ? 125.423 38.941 112.270 1.00 63.06 295 ALA C N 1
ATOM 10502 C CA . ALA C 1 282 ? 125.503 37.474 112.266 1.00 63.06 295 ALA C CA 1
ATOM 10503 C C . ALA C 1 282 ? 124.238 36.730 112.744 1.00 63.06 295 ALA C C 1
ATOM 10504 O O . ALA C 1 282 ? 124.097 35.532 112.498 1.00 63.06 295 ALA C O 1
ATOM 10506 N N . GLU C 1 286 ? 118.906 40.292 113.001 1.00 52.13 299 GLU C N 1
ATOM 10507 C CA . GLU C 1 286 ? 119.578 41.545 113.363 1.00 52.13 299 GLU C CA 1
ATOM 10508 C C . GLU C 1 286 ? 120.670 41.895 112.337 1.00 52.13 299 GLU C C 1
ATOM 10509 O O . GLU C 1 286 ? 121.765 41.338 112.368 1.00 52.13 299 GLU C O 1
ATOM 10515 N N . VAL C 1 287 ? 120.349 42.781 111.388 1.00 49.98 300 VAL C N 1
ATOM 10516 C CA . VAL C 1 287 ? 121.136 43.030 110.167 1.00 49.98 300 VAL C CA 1
ATOM 10517 C C . VAL C 1 287 ? 121.421 44.506 109.937 1.00 49.98 300 VAL C C 1
ATOM 10518 O O . VAL C 1 287 ? 120.688 45.352 110.444 1.00 49.98 300 VAL C O 1
ATOM 10522 N N . ASP C 1 288 ? 122.481 44.846 109.206 1.00 48.99 301 ASP C N 1
ATOM 10523 C CA . ASP C 1 288 ? 122.860 46.263 109.058 1.00 48.99 301 ASP C CA 1
ATOM 10524 C C . ASP C 1 288 ? 121.948 46.972 108.043 1.00 48.99 301 ASP C C 1
ATOM 10525 O O . ASP C 1 288 ? 121.010 46.389 107.501 1.00 48.99 301 ASP C O 1
ATOM 10530 N N . HIS C 1 289 ? 122.223 48.233 107.730 1.00 45.17 302 HIS C N 1
ATOM 10531 C CA . HIS C 1 289 ? 121.543 48.899 106.635 1.00 45.17 302 HIS C CA 1
ATOM 10532 C C . HIS C 1 289 ? 122.333 48.860 105.320 1.00 45.17 302 HIS C C 1
ATOM 10533 O O . HIS C 1 289 ? 121.720 48.899 104.256 1.00 45.17 302 HIS C O 1
ATOM 10540 N N . THR C 1 290 ? 123.659 48.730 105.324 1.00 48.04 303 THR C N 1
ATOM 10541 C CA . THR C 1 290 ? 124.388 48.788 104.059 1.00 48.04 303 THR C CA 1
ATOM 10542 C C . THR C 1 290 ? 124.046 47.627 103.156 1.00 48.04 303 THR C C 1
ATOM 10543 O O . THR C 1 290 ? 123.867 47.846 101.962 1.00 48.04 303 THR C O 1
ATOM 10547 N N . LEU C 1 291 ? 123.914 46.406 103.670 1.00 56.04 304 LEU C N 1
ATOM 10548 C CA . LEU C 1 291 ? 123.731 45.199 102.851 1.00 56.04 304 LEU C CA 1
ATOM 10549 C C . LEU C 1 291 ? 122.482 44.386 103.225 1.00 56.04 304 LEU C C 1
ATOM 10550 O O . LEU C 1 291 ? 122.228 43.354 102.608 1.00 56.04 304 LEU C O 1
ATOM 10555 N N . LEU C 1 292 ? 121.717 44.812 104.233 1.00 54.33 305 LEU C N 1
ATOM 10556 C CA . LEU C 1 292 ? 120.534 44.111 104.738 1.00 54.33 305 LEU C CA 1
ATOM 10557 C C . LEU C 1 292 ? 120.816 42.627 105.048 1.00 54.33 305 LEU C C 1
ATOM 10558 O O . LEU C 1 292 ? 119.971 41.755 104.855 1.00 54.33 305 LEU C O 1
ATOM 10563 N N . GLY C 1 293 ? 122.022 42.323 105.538 1.00 64.07 306 GLY C N 1
ATOM 10564 C CA . GLY C 1 293 ? 122.404 40.972 105.965 1.00 64.07 306 GLY C CA 1
ATOM 10565 C C . GLY C 1 293 ? 122.660 39.971 104.831 1.00 64.07 306 GLY C C 1
ATOM 10566 O O . GLY C 1 293 ? 122.514 38.768 105.048 1.00 64.07 306 GLY C O 1
ATOM 10567 N N . GLN C 1 294 ? 123.042 40.438 103.635 1.00 72.17 307 GLN C N 1
ATOM 10568 C CA . GLN C 1 294 ? 123.345 39.588 102.469 1.00 72.17 307 GLN C CA 1
ATOM 10569 C C . GLN C 1 294 ? 124.376 38.475 102.767 1.00 72.17 307 GLN C C 1
ATOM 10570 O O . GLN C 1 294 ? 124.269 37.373 102.226 1.00 72.17 307 GLN C O 1
ATOM 10576 N N . CYS C 1 295 ? 125.337 38.735 103.659 1.00 74.44 308 CYS C N 1
ATOM 10577 C CA . CYS C 1 295 ? 126.199 37.720 104.269 1.00 74.44 308 CYS C CA 1
ATOM 10578 C C . CYS C 1 295 ? 126.602 38.131 105.699 1.00 74.44 308 CYS C C 1
ATOM 10579 O O . CYS C 1 295 ? 126.790 39.317 105.988 1.00 74.44 308 CYS C O 1
ATOM 10582 N N . THR C 1 296 ? 126.802 37.153 106.587 1.00 72.97 309 THR C N 1
ATOM 10583 C CA . THR C 1 296 ? 127.395 37.374 107.917 1.00 72.97 309 THR C CA 1
ATOM 10584 C C . THR C 1 296 ? 128.804 37.970 107.788 1.00 72.97 309 THR C C 1
ATOM 10585 O O . THR C 1 296 ? 129.578 37.568 106.915 1.00 72.97 309 THR C O 1
ATOM 10589 N N . GLY C 1 297 ? 129.130 38.981 108.597 1.00 68.24 310 GLY C N 1
ATOM 10590 C CA . GLY C 1 297 ? 130.422 39.675 108.552 1.00 68.24 310 GLY C CA 1
ATOM 10591 C C . GLY C 1 297 ? 130.710 40.494 107.283 1.00 68.24 310 GLY C C 1
ATOM 10592 O O . GLY C 1 297 ? 131.813 41.022 107.151 1.00 68.24 310 GLY C O 1
ATOM 10593 N N . ALA C 1 298 ? 129.764 40.619 106.344 1.00 66.20 311 ALA C N 1
ATOM 10594 C CA . ALA C 1 298 ? 129.896 41.527 105.200 1.00 66.20 311 ALA C CA 1
ATOM 10595 C C . ALA C 1 298 ? 129.392 42.946 105.522 1.00 66.20 311 ALA C C 1
ATOM 10596 O O . ALA C 1 298 ? 130.008 43.930 105.114 1.00 66.20 311 ALA C O 1
ATOM 10598 N N . GLY C 1 299 ? 128.278 43.058 106.255 1.00 57.53 312 GLY C N 1
ATOM 10599 C CA . GLY C 1 299 ? 127.664 44.326 106.655 1.00 57.53 312 GLY C CA 1
ATOM 10600 C C . GLY C 1 299 ? 127.906 44.626 108.129 1.00 57.53 312 GLY C C 1
ATOM 10601 O O . GLY C 1 299 ? 127.653 43.776 108.976 1.00 57.53 312 GLY C O 1
ATOM 10602 N N . TYR C 1 300 ? 128.373 45.822 108.451 1.00 52.56 313 TYR C N 1
ATOM 10603 C CA . TYR C 1 300 ? 128.693 46.243 109.805 1.00 52.56 313 TYR C CA 1
ATOM 10604 C C . TYR C 1 300 ? 127.931 47.491 110.192 1.00 52.56 313 TYR C C 1
ATOM 10605 O O . TYR C 1 300 ? 127.591 48.328 109.368 1.00 52.56 313 TYR C O 1
ATOM 10614 N N . PHE C 1 301 ? 127.664 47.624 111.476 1.00 46.75 314 PHE C N 1
ATOM 10615 C CA . PHE C 1 301 ? 126.929 48.728 112.066 1.00 46.75 314 PHE C CA 1
ATOM 10616 C C . PHE C 1 301 ? 127.433 48.960 113.480 1.00 46.75 314 PHE C C 1
ATOM 10617 O O . PHE C 1 301 ? 128.143 48.123 114.032 1.00 46.75 314 PHE C O 1
ATOM 10625 N N . MET C 1 302 ? 127.073 50.088 114.069 1.00 44.19 315 MET C N 1
ATOM 10626 C CA . MET C 1 302 ? 127.293 50.310 115.485 1.00 44.19 315 MET C CA 1
ATOM 10627 C C . MET C 1 302 ? 126.003 50.007 116.231 1.00 44.19 315 MET C C 1
ATOM 10628 O O . MET C 1 302 ? 124.930 50.439 115.819 1.00 44.19 315 MET C O 1
ATOM 10633 N N . GLN C 1 303 ? 126.094 49.267 117.323 1.00 43.40 316 GLN C N 1
ATOM 10634 C CA . GLN C 1 303 ? 124.973 48.965 118.194 1.00 43.40 316 GLN C CA 1
ATOM 10635 C C . GLN C 1 303 ? 125.282 49.386 119.631 1.00 43.40 316 GLN C C 1
ATOM 10636 O O . GLN C 1 303 ? 126.415 49.292 120.088 1.00 43.40 316 GLN C O 1
ATOM 10642 N N . PHE C 1 304 ? 124.282 49.880 120.340 1.00 41.53 317 PHE C N 1
ATOM 10643 C CA . PHE C 1 304 ? 124.337 50.273 121.739 1.00 41.53 317 PHE C CA 1
ATOM 10644 C C . PHE C 1 304 ? 123.178 49.625 122.501 1.00 41.53 317 PHE C C 1
ATOM 10645 O O . PHE C 1 304 ? 122.024 50.015 122.351 1.00 41.53 317 PHE C O 1
ATOM 10653 N N . SER C 1 305 ? 123.468 48.594 123.290 1.00 44.52 318 SER C N 1
ATOM 10654 C CA . SER C 1 305 ? 122.468 47.878 124.079 1.00 44.52 318 SER C CA 1
ATOM 10655 C C . SER C 1 305 ? 121.934 48.736 125.216 1.00 44.52 318 SER C C 1
ATOM 10656 O O . SER C 1 305 ? 122.685 49.438 125.886 1.00 44.52 318 SER C O 1
ATOM 10659 N N . THR C 1 306 ? 120.635 48.657 125.477 1.00 48.14 319 THR C N 1
ATOM 10660 C CA . THR C 1 306 ? 119.968 49.396 126.561 1.00 48.14 319 THR C CA 1
ATOM 10661 C C . THR C 1 306 ? 119.182 48.485 127.502 1.00 48.14 319 THR C C 1
ATOM 10662 O O . THR C 1 306 ? 118.446 48.967 128.352 1.00 48.14 319 THR C O 1
ATOM 10666 N N . SER C 1 307 ? 119.328 47.168 127.382 1.00 50.29 320 SER C N 1
ATOM 10667 C CA . SER C 1 307 ? 118.576 46.180 128.163 1.00 50.29 320 SER C CA 1
ATOM 10668 C C . SER C 1 307 ? 119.153 45.871 129.553 1.00 50.29 320 SER C C 1
ATOM 10669 O O . SER C 1 307 ? 118.513 45.165 130.331 1.00 50.29 320 SER C O 1
ATOM 10672 N N . SER C 1 308 ? 120.338 46.388 129.889 1.00 51.67 321 SER C N 1
ATOM 10673 C CA . SER C 1 308 ? 121.061 46.119 131.140 1.00 51.67 321 SER C CA 1
ATOM 10674 C C . SER C 1 308 ? 121.813 47.350 131.658 1.00 51.67 321 SER C C 1
ATOM 10675 O O . SER C 1 308 ? 122.065 48.296 130.910 1.00 51.67 321 SER C O 1
ATOM 10678 N N . GLY C 1 309 ? 122.178 47.356 132.940 1.00 52.20 322 GLY C N 1
ATOM 10679 C CA . GLY C 1 309 ? 122.832 48.481 133.630 1.00 52.20 322 GLY C CA 1
ATOM 10680 C C . GLY C 1 309 ? 121.853 49.467 134.276 1.00 52.20 322 GLY C C 1
ATOM 10681 O O . GLY C 1 309 ? 120.671 49.163 134.436 1.00 52.20 322 GLY C O 1
ATOM 10682 N N . SER C 1 310 ? 122.338 50.646 134.665 1.00 50.85 323 SER C N 1
ATOM 10683 C CA . SER C 1 310 ? 121.527 51.744 135.207 1.00 50.85 323 SER C CA 1
ATOM 10684 C C . SER C 1 310 ? 120.861 52.578 134.114 1.00 50.85 323 SER C C 1
ATOM 10685 O O . SER C 1 310 ? 121.374 52.717 133.004 1.00 50.85 323 SER C O 1
ATOM 10688 N N . ALA C 1 311 ? 119.738 53.214 134.435 1.00 50.73 324 ALA C N 1
ATOM 10689 C CA . ALA C 1 311 ? 119.233 54.334 133.652 1.00 50.73 324 ALA C CA 1
ATOM 10690 C C . ALA C 1 311 ? 120.208 55.530 133.721 1.00 50.73 324 ALA C C 1
ATOM 10691 O O . ALA C 1 311 ? 120.981 55.648 134.673 1.00 50.73 324 ALA C O 1
ATOM 10693 N N . GLU C 1 312 ? 120.207 56.376 132.687 1.00 52.65 325 GLU C N 1
ATOM 10694 C CA . GLU C 1 312 ? 121.151 57.484 132.458 1.00 52.65 325 GLU C CA 1
ATOM 10695 C C . GLU C 1 312 ? 122.638 57.083 132.290 1.00 52.65 325 GLU C C 1
ATOM 10696 O O . GLU C 1 312 ? 123.526 57.922 132.420 1.00 52.65 325 GLU C O 1
ATOM 10702 N N . GLU C 1 313 ? 122.940 55.830 131.937 1.00 48.14 326 GLU C N 1
ATOM 10703 C CA . GLU C 1 313 ? 124.242 55.444 131.372 1.00 48.14 326 GLU C CA 1
ATOM 10704 C C . GLU C 1 313 ? 124.312 55.751 129.875 1.00 48.14 326 GLU C C 1
ATOM 10705 O O . GLU C 1 313 ? 123.303 55.674 129.175 1.00 48.14 326 GLU C O 1
ATOM 10711 N N . ALA C 1 314 ? 125.506 56.054 129.364 1.00 43.25 327 ALA C N 1
ATOM 10712 C CA . ALA C 1 314 ? 125.709 56.538 128.005 1.00 43.25 327 ALA C CA 1
ATOM 10713 C C . ALA C 1 314 ? 127.044 56.119 127.364 1.00 43.25 327 ALA C C 1
ATOM 10714 O O . ALA C 1 314 ? 128.004 55.780 128.062 1.00 43.25 327 ALA C O 1
ATOM 10716 N N . ALA C 1 315 ? 127.101 56.191 126.034 1.00 39.84 328 ALA C N 1
ATOM 10717 C CA . ALA C 1 315 ? 128.297 56.036 125.223 1.00 39.84 328 ALA C CA 1
ATOM 10718 C C . ALA C 1 315 ? 128.383 57.103 124.127 1.00 39.84 328 ALA C C 1
ATOM 10719 O O . ALA C 1 315 ? 127.401 57.343 123.432 1.00 39.84 328 ALA C O 1
ATOM 10721 N N . LEU C 1 316 ? 129.562 57.686 123.910 1.00 41.02 329 LEU C N 1
ATOM 10722 C CA . LEU C 1 316 ? 129.862 58.583 122.788 1.00 41.02 329 LEU C CA 1
ATOM 10723 C C . LEU C 1 316 ? 130.603 57.865 121.658 1.00 41.02 329 LEU C C 1
ATOM 10724 O O . LEU C 1 316 ? 131.628 57.232 121.886 1.00 41.02 329 LEU C O 1
ATOM 10729 N N . LEU C 1 317 ? 130.143 58.064 120.426 1.00 40.62 330 LEU C N 1
ATOM 10730 C CA . LEU C 1 317 ? 130.878 57.775 119.207 1.00 40.62 330 LEU C CA 1
ATOM 10731 C C . LEU C 1 317 ? 131.212 59.092 118.523 1.00 40.62 330 LEU C C 1
ATOM 10732 O O . LEU C 1 317 ? 130.300 59.835 118.179 1.00 40.62 330 LEU C O 1
ATOM 10737 N N . GLU C 1 318 ? 132.487 59.402 118.338 1.00 44.93 331 GLU C N 1
ATOM 10738 C CA . GLU C 1 318 ? 132.958 60.668 117.768 1.00 44.93 331 GLU C CA 1
ATOM 10739 C C . GLU C 1 318 ? 133.539 60.409 116.371 1.00 44.93 331 GLU C C 1
ATOM 10740 O O . GLU C 1 318 ? 134.336 59.496 116.186 1.00 44.93 331 GLU C O 1
ATOM 10746 N N . SER C 1 319 ? 133.211 61.226 115.382 1.00 44.16 332 SER C N 1
ATOM 10747 C CA . SER C 1 319 ? 133.875 61.187 114.089 1.00 44.16 332 SER C CA 1
ATOM 10748 C C . SER C 1 319 ? 135.366 61.536 114.175 1.00 44.16 332 SER C C 1
ATOM 10749 O O . SER C 1 319 ? 135.856 62.092 115.164 1.00 44.16 332 SER C O 1
ATOM 10752 N N . ARG C 1 320 ? 136.085 61.323 113.070 1.00 47.35 333 ARG C N 1
ATOM 10753 C CA . ARG C 1 320 ? 137.334 62.051 112.774 1.00 47.35 333 ARG C CA 1
ATOM 10754 C C . ARG C 1 320 ? 137.115 63.574 112.791 1.00 47.35 333 ARG C C 1
ATOM 10755 O O . ARG C 1 320 ? 135.982 64.029 112.662 1.00 47.35 333 ARG C O 1
ATOM 10757 N N . ILE C 1 321 ? 138.176 64.363 112.934 1.00 47.33 334 ILE C N 1
ATOM 10758 C CA . ILE C 1 321 ? 138.101 65.823 112.764 1.00 47.33 334 ILE C CA 1
ATOM 10759 C C . ILE C 1 321 ? 137.890 66.163 111.279 1.00 47.33 334 ILE C C 1
ATOM 10760 O O . ILE C 1 321 ? 138.540 65.594 110.400 1.00 47.33 334 ILE C O 1
ATOM 10765 N N . LEU C 1 322 ? 136.979 67.096 111.010 1.00 43.95 335 LEU C N 1
ATOM 10766 C CA . LEU C 1 322 ? 136.479 67.468 109.686 1.00 43.95 335 LEU C CA 1
ATOM 10767 C C . LEU C 1 322 ? 136.705 68.955 109.454 1.00 43.95 335 LEU C C 1
ATOM 10768 O O . LEU C 1 322 ? 136.473 69.754 110.357 1.00 43.95 335 LEU C O 1
ATOM 10773 N N . TYR C 1 323 ? 137.125 69.328 108.246 1.00 49.14 336 TYR C N 1
ATOM 10774 C CA . TYR C 1 323 ? 137.406 70.713 107.858 1.00 49.14 336 TYR C CA 1
ATOM 10775 C C . TYR C 1 323 ? 136.366 71.180 106.821 1.00 49.14 336 TYR C C 1
ATOM 10776 O O . TYR C 1 323 ? 136.387 70.702 105.686 1.00 49.14 336 TYR C O 1
ATOM 10785 N N . PRO C 1 324 ? 135.454 72.102 107.164 1.00 44.16 337 PRO C N 1
ATOM 10786 C CA . PRO C 1 324 ? 134.371 72.503 106.279 1.00 44.16 337 PRO C CA 1
ATOM 10787 C C . PRO C 1 324 ? 134.819 73.538 105.245 1.00 44.16 337 PRO C C 1
ATOM 10788 O O . PRO C 1 324 ? 135.705 74.352 105.512 1.00 44.16 337 PRO C O 1
ATOM 10792 N N . LYS C 1 325 ? 134.165 73.553 104.082 1.00 44.53 338 LYS C N 1
ATOM 10793 C CA . LYS C 1 325 ? 134.309 74.557 103.011 1.00 44.53 338 LYS C CA 1
ATOM 10794 C C . LYS C 1 325 ? 133.071 75.436 102.847 1.00 44.53 338 LYS C C 1
ATOM 10795 O O . LYS C 1 325 ? 133.121 76.394 102.078 1.00 44.53 338 LYS C O 1
ATOM 10801 N N . ARG C 1 326 ? 131.982 75.168 103.568 1.00 41.54 339 ARG C N 1
ATOM 10802 C CA . ARG C 1 326 ? 130.760 75.988 103.618 1.00 41.54 339 ARG C CA 1
ATOM 10803 C C . ARG C 1 326 ? 130.281 76.181 105.058 1.00 41.54 339 ARG C C 1
ATOM 10804 O O . ARG C 1 326 ? 130.763 75.524 105.967 1.00 41.54 339 ARG C O 1
ATOM 10812 N N . LYS C 1 327 ? 129.341 77.099 105.288 1.00 41.69 340 LYS C N 1
ATOM 10813 C CA . LYS C 1 327 ? 128.804 77.446 106.622 1.00 41.69 340 LYS C CA 1
ATOM 10814 C C . LYS C 1 327 ? 127.669 76.540 107.137 1.00 41.69 340 LYS C C 1
ATOM 10815 O O . LYS C 1 327 ? 127.299 76.655 108.301 1.00 41.69 340 LYS C O 1
ATOM 10821 N N . GLN C 1 328 ? 127.097 75.665 106.312 1.00 37.95 341 GLN C N 1
ATOM 10822 C CA . GLN C 1 328 ? 126.009 74.753 106.682 1.00 37.95 341 GLN C CA 1
ATOM 10823 C C . GLN C 1 328 ? 126.240 73.348 106.142 1.00 37.95 341 GLN C C 1
ATOM 10824 O O . GLN C 1 328 ? 126.546 73.182 104.966 1.00 37.95 341 GLN C O 1
ATOM 10830 N N . GLN C 1 329 ? 126.037 72.330 106.974 1.00 35.55 342 GLN C N 1
ATOM 10831 C CA . GLN C 1 329 ? 126.153 70.930 106.593 1.00 35.55 342 GLN C CA 1
ATOM 10832 C C . GLN C 1 329 ? 124.907 70.138 106.943 1.00 35.55 342 GLN C C 1
ATOM 10833 O O . GLN C 1 329 ? 124.157 70.471 107.848 1.00 35.55 342 GLN C O 1
ATOM 10839 N N . CYS C 1 330 ? 124.698 69.063 106.216 1.00 34.12 343 CYS C N 1
ATOM 10840 C CA . CYS C 1 330 ? 123.665 68.097 106.464 1.00 34.12 343 CYS C CA 1
ATOM 10841 C C . CYS C 1 330 ? 124.279 66.765 106.850 1.00 34.12 343 CYS C C 1
ATOM 10842 O O . CYS C 1 330 ? 125.056 66.204 106.081 1.00 34.12 343 CYS C O 1
ATOM 10845 N N . LEU C 1 331 ? 123.908 66.242 108.009 1.00 31.56 344 LEU C N 1
ATOM 10846 C CA . LEU C 1 331 ? 124.238 64.898 108.433 1.00 31.56 344 LEU C CA 1
ATOM 10847 C C . LEU C 1 331 ? 123.018 64.011 108.202 1.00 31.56 344 LEU C C 1
ATOM 10848 O O . LEU C 1 331 ? 121.965 64.240 108.772 1.00 31.56 344 LEU C O 1
ATOM 10853 N N . GLN C 1 332 ? 123.163 63.004 107.363 1.00 33.69 345 GLN C N 1
ATOM 10854 C CA . GLN C 1 332 ? 122.166 62.000 107.043 1.00 33.69 345 GLN C CA 1
ATOM 10855 C C . GLN C 1 332 ? 122.613 60.666 107.637 1.00 33.69 345 GLN C C 1
ATOM 10856 O O . GLN C 1 332 ? 123.746 60.262 107.413 1.00 33.69 345 GLN C O 1
ATOM 10862 N N . PHE C 1 333 ? 121.765 59.954 108.364 1.00 31.88 346 PHE C N 1
ATOM 10863 C CA . PHE C 1 333 ? 122.110 58.633 108.896 1.00 31.88 346 PHE C CA 1
ATOM 10864 C C . PHE C 1 333 ? 120.889 57.741 109.071 1.00 31.88 346 PHE C C 1
ATOM 10865 O O . PHE C 1 333 ? 119.769 58.221 109.124 1.00 31.88 346 PHE C O 1
ATOM 10873 N N . PHE C 1 334 ? 121.097 56.433 109.131 1.00 36.94 347 PHE C N 1
ATOM 10874 C CA . PHE C 1 334 ? 120.058 55.442 109.386 1.00 36.94 347 PHE C CA 1
ATOM 10875 C C . PHE C 1 334 ? 120.195 54.913 110.801 1.00 36.94 347 PHE C C 1
ATOM 10876 O O . PHE C 1 334 ? 121.299 54.610 111.248 1.00 36.94 347 PHE C O 1
ATOM 10884 N N . TYR C 1 335 ? 119.083 54.767 111.504 1.00 36.83 348 TYR C N 1
ATOM 10885 C CA . TYR C 1 335 ? 119.075 54.278 112.870 1.00 36.83 348 TYR C CA 1
ATOM 10886 C C . TYR C 1 335 ? 117.876 53.378 113.204 1.00 36.83 348 TYR C C 1
ATOM 10887 O O . TYR C 1 335 ? 116.869 53.390 112.511 1.00 36.83 348 TYR C O 1
ATOM 10896 N N . LYS C 1 336 ? 117.976 52.583 114.267 1.00 40.45 349 LYS C N 1
ATOM 10897 C CA . LYS C 1 336 ? 116.852 51.878 114.907 1.00 40.45 349 LYS C CA 1
ATOM 10898 C C . LYS C 1 336 ? 116.878 52.161 116.389 1.00 40.45 349 LYS C C 1
ATOM 10899 O O . LYS C 1 336 ? 117.955 52.306 116.957 1.00 40.45 349 LYS C O 1
ATOM 10905 N N . MET C 1 337 ? 115.720 52.190 117.023 1.00 43.18 350 MET C N 1
ATOM 10906 C CA . MET C 1 337 ? 115.568 52.289 118.472 1.00 43.18 350 MET C CA 1
ATOM 10907 C C . MET C 1 337 ? 114.545 51.256 118.912 1.00 43.18 350 MET C C 1
ATOM 10908 O O . MET C 1 337 ? 113.346 51.467 118.807 1.00 43.18 350 MET C O 1
ATOM 10913 N N . THR C 1 338 ? 115.029 50.114 119.379 1.00 47.88 351 THR C N 1
ATOM 10914 C CA . THR C 1 338 ? 114.207 48.964 119.762 1.00 47.88 351 THR C CA 1
ATOM 10915 C C . THR C 1 338 ? 113.992 48.857 121.273 1.00 47.88 351 THR C C 1
ATOM 10916 O O . THR C 1 338 ? 113.318 47.947 121.752 1.00 47.88 351 THR C O 1
ATOM 10920 N N . GLY C 1 339 ? 114.571 49.770 122.052 1.00 50.33 352 GLY C N 1
ATOM 10921 C CA . GLY C 1 339 ? 114.578 49.727 123.505 1.00 50.33 352 GLY C CA 1
ATOM 10922 C C . GLY C 1 339 ? 113.367 50.379 124.162 1.00 50.33 352 GLY C C 1
ATOM 10923 O O . GLY C 1 339 ? 112.236 50.265 123.690 1.00 50.33 352 GLY C O 1
ATOM 10924 N N . SER C 1 340 ? 113.595 51.034 125.287 1.00 51.91 353 SER C N 1
ATOM 10925 C CA . SER C 1 340 ? 112.594 51.772 126.042 1.00 51.91 353 SER C CA 1
ATOM 10926 C C . SER C 1 340 ? 112.180 53.056 125.316 1.00 51.91 353 SER C C 1
ATOM 10927 O O . SER C 1 340 ? 113.022 53.700 124.691 1.00 51.91 353 SER C O 1
ATOM 10930 N N . PRO C 1 341 ? 110.937 53.540 125.478 1.00 52.17 354 PRO C N 1
ATOM 10931 C CA . PRO C 1 341 ? 110.550 54.883 125.050 1.00 52.17 354 PRO C CA 1
ATOM 10932 C C . PRO C 1 341 ? 111.395 56.011 125.654 1.00 52.17 354 PRO C C 1
ATOM 10933 O O . PRO C 1 341 ? 111.375 57.120 125.136 1.00 52.17 354 PRO C O 1
ATOM 10937 N N . SER C 1 342 ? 112.124 55.758 126.743 1.00 50.79 355 SER C N 1
ATOM 10938 C CA . SER C 1 342 ? 112.959 56.746 127.432 1.00 50.79 355 SER C CA 1
ATOM 10939 C C . SER C 1 342 ? 114.434 56.725 127.009 1.00 50.79 355 SER C C 1
ATOM 10940 O O . SER C 1 342 ? 115.214 57.550 127.484 1.00 50.79 355 SER C O 1
ATOM 10943 N N . ASP C 1 343 ? 114.844 55.841 126.101 1.00 47.34 356 ASP C N 1
ATOM 10944 C CA . ASP C 1 343 ? 116.156 55.922 125.476 1.00 47.34 356 ASP C CA 1
ATOM 10945 C C . ASP C 1 343 ? 116.238 57.137 124.550 1.00 47.34 356 ASP C C 1
ATOM 10946 O O . ASP C 1 343 ? 115.286 57.456 123.846 1.00 47.34 356 ASP C O 1
ATOM 10951 N N . ARG C 1 344 ? 117.423 57.736 124.446 1.00 38.90 357 ARG C N 1
ATOM 10952 C CA . ARG C 1 344 ? 117.585 58.953 123.608 1.00 38.90 357 ARG C CA 1
ATOM 10953 C C . ARG C 1 344 ? 118.859 58.920 122.767 1.00 38.90 357 ARG C C 1
ATOM 10954 O O . ARG C 1 344 ? 119.944 58.894 123.369 1.00 38.90 357 ARG C O 1
ATOM 10962 N N . LEU C 1 345 ? 118.750 58.858 121.437 1.00 35.04 358 LEU C N 1
ATOM 10963 C CA . LEU C 1 345 ? 119.907 59.063 120.583 1.00 35.04 358 LEU C CA 1
ATOM 10964 C C . LEU C 1 345 ? 120.060 60.571 120.400 1.00 35.04 358 LEU C C 1
ATOM 10965 O O . LEU C 1 345 ? 119.173 61.229 119.876 1.00 35.04 358 LEU C O 1
ATOM 10970 N N . VAL C 1 346 ? 121.159 61.136 120.873 1.00 32.46 359 VAL C N 1
ATOM 10971 C CA . VAL C 1 346 ? 121.449 62.563 120.806 1.00 32.46 359 VAL C CA 1
ATOM 10972 C C . VAL C 1 346 ? 122.634 62.802 119.892 1.00 32.46 359 VAL C C 1
ATOM 10973 O O . VAL C 1 346 ? 123.656 62.136 120.009 1.00 32.46 359 VAL C O 1
ATOM 10977 N N . VAL C 1 347 ? 122.510 63.757 118.988 1.00 30.10 360 VAL C N 1
ATOM 10978 C CA . VAL C 1 347 ? 123.574 64.158 118.082 1.00 30.10 360 VAL C CA 1
ATOM 10979 C C . VAL C 1 347 ? 124.207 65.433 118.618 1.00 30.10 360 VAL C C 1
ATOM 10980 O O . VAL C 1 347 ? 123.524 66.364 119.036 1.00 30.10 360 VAL C O 1
ATOM 10984 N N . TRP C 1 348 ? 125.526 65.450 118.641 1.00 31.09 361 TRP C N 1
ATOM 10985 C CA . TRP C 1 348 ? 126.357 66.486 119.220 1.00 31.09 361 TRP C CA 1
ATOM 10986 C C . TRP C 1 348 ? 127.412 66.914 118.208 1.00 31.09 361 TRP C C 1
ATOM 10987 O O . TRP C 1 348 ? 127.800 66.157 117.324 1.00 31.09 361 TRP C O 1
ATOM 10998 N N . VAL C 1 349 ? 127.923 68.121 118.347 1.00 33.55 362 VAL C N 1
ATOM 10999 C CA . VAL C 1 349 ? 129.151 68.568 117.698 1.00 33.55 362 VAL C CA 1
ATOM 11000 C C . VAL C 1 349 ? 130.184 68.901 118.761 1.00 33.55 362 VAL C C 1
ATOM 11001 O O . VAL C 1 349 ? 129.879 69.592 119.724 1.00 33.55 362 VAL C O 1
ATOM 11005 N N . ARG C 1 350 ? 131.417 68.439 118.584 1.00 36.80 363 ARG C N 1
ATOM 11006 C CA . ARG C 1 350 ? 132.591 68.878 119.341 1.00 36.80 363 ARG C CA 1
ATOM 11007 C C . ARG C 1 350 ? 133.447 69.698 118.390 1.00 36.80 363 ARG C C 1
ATOM 11008 O O . ARG C 1 350 ? 133.904 69.156 117.390 1.00 36.80 363 ARG C O 1
ATOM 11016 N N . ARG C 1 351 ? 133.661 70.974 118.720 1.00 36.86 364 ARG C N 1
ATOM 11017 C CA . ARG C 1 351 ? 134.329 71.867 117.743 1.00 36.86 364 ARG C CA 1
ATOM 11018 C C . ARG C 1 351 ? 135.522 72.669 118.274 1.00 36.86 364 ARG C C 1
ATOM 11019 O O . ARG C 1 351 ? 135.635 72.819 119.496 1.00 36.86 364 ARG C O 1
ATOM 11027 N N . ASP C 1 352 ? 136.388 73.135 117.374 1.00 41.39 365 ASP C N 1
ATOM 11028 C CA . ASP C 1 352 ? 137.512 74.024 117.668 1.00 41.39 365 ASP C CA 1
ATOM 11029 C C . ASP C 1 352 ? 137.073 75.199 118.553 1.00 41.39 365 ASP C C 1
ATOM 11030 O O . ASP C 1 352 ? 136.147 75.937 118.228 1.00 41.39 365 ASP C O 1
ATOM 11035 N N . ASP C 1 353 ? 137.727 75.358 119.698 1.00 41.25 366 ASP C N 1
ATOM 11036 C CA . ASP C 1 353 ? 137.459 76.405 120.680 1.00 41.25 366 ASP C CA 1
ATOM 11037 C C . ASP C 1 353 ? 138.016 77.784 120.290 1.00 41.25 366 ASP C C 1
ATOM 11038 O O . ASP C 1 353 ? 137.911 78.722 121.075 1.00 41.25 366 ASP C O 1
ATOM 11043 N N . SER C 1 354 ? 138.579 77.912 119.083 1.00 42.35 367 SER C N 1
ATOM 11044 C CA . SER C 1 354 ? 139.315 79.036 118.488 1.00 42.35 367 SER C CA 1
ATOM 11045 C C . SER C 1 354 ? 140.805 79.123 118.836 1.00 42.35 367 SER C C 1
ATOM 11046 O O . SER C 1 354 ? 141.505 79.973 118.288 1.00 42.35 367 SER C O 1
ATOM 11049 N N . THR C 1 355 ? 141.339 78.229 119.667 1.00 41.98 368 THR C N 1
ATOM 11050 C CA . THR C 1 355 ? 142.789 78.026 119.833 1.00 41.98 368 THR C CA 1
ATOM 11051 C C . THR C 1 355 ? 143.336 76.976 118.870 1.00 41.98 368 THR C C 1
ATOM 11052 O O . THR C 1 355 ? 144.551 76.820 118.753 1.00 41.98 368 THR C O 1
ATOM 11056 N N . GLY C 1 356 ? 142.459 76.224 118.205 1.00 42.72 369 GLY C N 1
ATOM 11057 C CA . GLY C 1 356 ? 142.790 75.028 117.438 1.00 42.72 369 GLY C CA 1
ATOM 11058 C C . GLY C 1 356 ? 142.445 73.729 118.170 1.00 42.72 369 GLY C C 1
ATOM 11059 O O . GLY C 1 356 ? 142.417 72.670 117.542 1.00 42.72 369 GLY C O 1
ATOM 11060 N N . ASN C 1 357 ? 142.169 73.777 119.476 1.00 42.12 370 ASN C N 1
ATOM 11061 C CA . ASN C 1 357 ? 141.791 72.603 120.261 1.00 42.12 370 ASN C CA 1
ATOM 11062 C C . ASN C 1 357 ? 140.305 72.271 120.044 1.00 42.12 370 ASN C C 1
ATOM 11063 O O . ASN C 1 357 ? 139.419 73.045 120.401 1.00 42.12 370 ASN C O 1
ATOM 11068 N N . VAL C 1 358 ? 140.024 71.089 119.485 1.00 40.18 371 VAL C N 1
ATOM 11069 C CA . VAL C 1 358 ? 138.611 70.687 119.200 1.00 40.18 371 VAL C CA 1
ATOM 11070 C C . VAL C 1 358 ? 137.982 70.115 120.479 1.00 40.18 371 VAL C C 1
ATOM 11071 O O . VAL C 1 358 ? 137.936 68.875 120.605 1.00 40.18 371 VAL C O 1
ATOM 11075 N N . ARG C 1 359 ? 137.556 70.978 121.412 1.00 39.26 372 ARG C N 1
ATOM 11076 C CA . ARG C 1 359 ? 137.025 70.484 122.715 1.00 39.26 372 ARG C CA 1
ATOM 11077 C C . ARG C 1 359 ? 135.687 71.132 123.104 1.00 39.26 372 ARG C C 1
ATOM 11078 O O . ARG C 1 359 ? 135.322 71.013 124.290 1.00 39.26 372 ARG C O 1
ATOM 11086 N N . LYS C 1 360 ? 134.975 71.785 122.179 1.00 36.35 373 LYS C N 1
ATOM 11087 C CA . LYS C 1 360 ? 133.741 72.523 122.584 1.00 36.35 373 LYS C CA 1
ATOM 11088 C C . LYS C 1 360 ? 132.474 71.750 122.192 1.00 36.35 373 LYS C C 1
ATOM 11089 O O . LYS C 1 360 ? 132.225 71.614 120.983 1.00 36.35 373 LYS C O 1
ATOM 11095 N N . LEU C 1 361 ? 131.678 71.313 123.178 1.00 32.96 374 LEU C N 1
ATOM 11096 C CA . LEU C 1 361 ? 130.430 70.596 122.896 1.00 32.96 374 LEU C CA 1
ATOM 11097 C C . LEU C 1 361 ? 129.264 71.526 122.563 1.00 32.96 374 LEU C C 1
ATOM 11098 O O . LEU C 1 361 ? 129.073 72.547 123.212 1.00 32.96 374 LEU C O 1
ATOM 11103 N N . VAL C 1 362 ? 128.433 71.109 121.613 1.00 31.37 375 VAL C N 1
ATOM 11104 C CA . VAL C 1 362 ? 127.138 71.698 121.253 1.00 31.37 375 VAL C CA 1
ATOM 11105 C C . VAL C 1 362 ? 126.143 70.562 120.997 1.00 31.37 375 VAL C C 1
ATOM 11106 O O . VAL C 1 362 ? 126.402 69.713 120.150 1.00 31.37 375 VAL C O 1
ATOM 11110 N N . LYS C 1 363 ? 125.006 70.501 121.696 1.00 30.50 376 LYS C N 1
ATOM 11111 C CA . LYS C 1 363 ? 123.934 69.540 121.378 1.00 30.50 376 LYS C CA 1
ATOM 11112 C C . LYS C 1 363 ? 123.144 70.011 120.158 1.00 30.50 376 LYS C C 1
ATOM 11113 O O . LYS C 1 363 ? 122.770 71.176 120.115 1.00 30.50 376 LYS C O 1
ATOM 11119 N N . VAL C 1 364 ? 122.855 69.140 119.191 1.00 30.22 377 VAL C N 1
ATOM 11120 C CA . VAL C 1 364 ? 122.151 69.529 117.960 1.00 30.22 377 VAL C CA 1
ATOM 11121 C C . VAL C 1 364 ? 120.768 68.913 117.784 1.00 30.22 377 VAL C C 1
ATOM 11122 O O . VAL C 1 364 ? 119.869 69.624 117.345 1.00 30.22 377 VAL C O 1
ATOM 11126 N N . GLN C 1 365 ? 120.533 67.652 118.138 1.00 31.29 378 GLN C N 1
ATOM 11127 C CA . GLN C 1 365 ? 119.211 67.037 117.991 1.00 31.29 378 GLN C CA 1
ATOM 11128 C C . GLN C 1 365 ? 119.037 65.819 118.888 1.00 31.29 378 GLN C C 1
ATOM 11129 O O . GLN C 1 365 ? 120.022 65.190 119.261 1.00 31.29 378 GLN C O 1
ATOM 11135 N N . THR C 1 366 ? 117.798 65.453 119.202 1.00 31.90 379 THR C N 1
ATOM 11136 C CA . THR C 1 366 ? 117.437 64.264 119.980 1.00 31.90 379 THR C CA 1
ATOM 11137 C C . THR C 1 366 ? 116.410 63.425 119.234 1.00 31.90 379 THR C C 1
ATOM 11138 O O . THR C 1 366 ? 115.471 63.958 118.651 1.00 31.90 379 THR C O 1
ATOM 11142 N N . PHE C 1 367 ? 116.554 62.109 119.296 1.00 34.74 380 PHE C N 1
ATOM 11143 C CA . PHE C 1 367 ? 115.649 61.108 118.741 1.00 34.74 380 PHE C CA 1
ATOM 11144 C C . PHE C 1 367 ? 115.203 60.154 119.851 1.00 34.74 380 PHE C C 1
ATOM 11145 O O . PHE C 1 367 ? 115.992 59.834 120.741 1.00 34.74 380 PHE C O 1
ATOM 11153 N N . GLN C 1 368 ? 113.949 59.707 119.815 1.00 41.85 381 GLN C N 1
ATOM 11154 C CA . GLN C 1 368 ? 113.344 58.821 120.807 1.00 41.85 381 GLN C CA 1
ATOM 11155 C C . GLN C 1 368 ? 112.430 57.797 120.130 1.00 41.85 381 GLN C C 1
ATOM 11156 O O . GLN C 1 368 ? 111.924 58.038 119.038 1.00 41.85 381 GLN C O 1
ATOM 11162 N N . GLY C 1 369 ? 112.239 56.634 120.754 1.00 49.28 382 GLY C N 1
ATOM 11163 C CA . GLY C 1 369 ? 111.630 55.460 120.118 1.00 49.28 382 GLY C CA 1
ATOM 11164 C C . GLY C 1 369 ? 110.101 55.415 120.152 1.00 49.28 382 GLY C C 1
ATOM 11165 O O . GLY C 1 369 ? 109.497 55.388 121.223 1.00 49.28 382 GLY C O 1
ATOM 11166 N N . ASP C 1 370 ? 109.485 55.332 118.975 1.00 54.37 383 ASP C N 1
ATOM 11167 C CA . ASP C 1 370 ? 108.083 54.939 118.763 1.00 54.37 383 ASP C CA 1
ATOM 11168 C C . ASP C 1 370 ? 107.935 53.403 118.700 1.00 54.37 383 ASP C C 1
ATOM 11169 O O . ASP C 1 370 ? 108.858 52.661 119.033 1.00 54.37 383 ASP C O 1
ATOM 11174 N N . ASP C 1 371 ? 106.782 52.897 118.260 1.00 56.56 384 ASP C N 1
ATOM 11175 C CA . ASP C 1 371 ? 106.523 51.458 118.071 1.00 56.56 384 ASP C CA 1
ATOM 11176 C C . ASP C 1 371 ? 107.067 50.862 116.754 1.00 56.56 384 ASP C C 1
ATOM 11177 O O . ASP C 1 371 ? 107.075 49.645 116.588 1.00 56.56 384 ASP C O 1
ATOM 11182 N N . ASP C 1 372 ? 107.518 51.680 115.801 1.00 51.39 385 ASP C N 1
ATOM 11183 C CA . ASP C 1 372 ? 108.236 51.208 114.611 1.00 51.39 385 ASP C CA 1
ATOM 11184 C C . ASP C 1 372 ? 109.677 50.809 114.966 1.00 51.39 385 ASP C C 1
ATOM 11185 O O . ASP C 1 372 ? 110.490 51.660 115.321 1.00 51.39 385 ASP C O 1
ATOM 11190 N N . HIS C 1 373 ? 110.105 49.630 114.822 1.00 49.02 386 HIS C N 1
ATOM 11191 C CA . HIS C 1 373 ? 111.493 49.219 115.184 1.00 49.02 386 HIS C CA 1
ATOM 11192 C C . HIS C 1 373 ? 112.335 48.938 113.931 1.00 49.02 386 HIS C C 1
ATOM 11193 O O . HIS C 1 373 ? 113.416 48.339 114.085 1.00 49.02 386 HIS C O 1
ATOM 11200 N N . ASN C 1 374 ? 111.810 49.260 112.720 1.00 44.55 387 ASN C N 1
ATOM 11201 C CA . ASN C 1 374 ? 112.603 49.189 111.492 1.00 44.55 387 ASN C CA 1
ATOM 11202 C C . ASN C 1 374 ? 113.530 50.407 111.311 1.00 44.55 387 ASN C C 1
ATOM 11203 O O . ASN C 1 374 ? 113.358 51.429 111.970 1.00 44.55 387 ASN C O 1
ATOM 11208 N N . TRP C 1 375 ? 114.518 50.326 110.416 1.00 41.20 388 TRP C N 1
ATOM 11209 C CA . TRP C 1 375 ? 115.491 51.404 110.144 1.00 41.20 388 TRP C CA 1
ATOM 11210 C C . TRP C 1 375 ? 114.830 52.715 109.720 1.00 41.20 388 TRP C C 1
ATOM 11211 O O . TRP C 1 375 ? 113.924 52.711 108.896 1.00 41.20 388 TRP C O 1
ATOM 11222 N N . LYS C 1 376 ? 115.272 53.846 110.263 1.00 38.12 389 LYS C N 1
ATOM 11223 C CA . LYS C 1 376 ? 114.710 55.169 110.024 1.00 38.12 389 LYS C CA 1
ATOM 11224 C C . LYS C 1 376 ? 115.793 56.096 109.516 1.00 38.12 389 LYS C C 1
ATOM 11225 O O . LYS C 1 376 ? 116.903 56.053 110.034 1.00 38.12 389 LYS C O 1
ATOM 11231 N N . ILE C 1 377 ? 115.497 56.939 108.536 1.00 33.41 390 ILE C N 1
ATOM 11232 C CA . ILE C 1 377 ? 116.437 57.960 108.075 1.00 33.41 390 ILE C CA 1
ATOM 11233 C C . ILE C 1 377 ? 116.309 59.200 108.966 1.00 33.41 390 ILE C C 1
ATOM 11234 O O . ILE C 1 377 ? 115.211 59.585 109.355 1.00 33.41 390 ILE C O 1
ATOM 11239 N N . ALA C 1 378 ? 117.422 59.824 109.292 1.00 31.12 391 ALA C N 1
ATOM 11240 C CA . ALA C 1 378 ? 117.517 61.019 110.099 1.00 31.12 391 ALA C CA 1
ATOM 11241 C C . ALA C 1 378 ? 118.339 62.045 109.346 1.00 31.12 391 ALA C C 1
ATOM 11242 O O . ALA C 1 378 ? 119.385 61.708 108.801 1.00 31.12 391 ALA C O 1
ATOM 11244 N N . HIS C 1 379 ? 117.890 63.293 109.363 1.00 30.00 392 HIS C N 1
ATOM 11245 C CA . HIS C 1 379 ? 118.631 64.434 108.854 1.00 30.00 392 HIS C CA 1
ATOM 11246 C C . HIS C 1 379 ? 118.809 65.464 109.948 1.00 30.00 392 HIS C C 1
ATOM 11247 O O . HIS C 1 379 ? 117.834 65.927 110.533 1.00 30.00 392 HIS C O 1
ATOM 11254 N N . VAL C 1 380 ? 120.049 65.839 110.207 1.00 30.07 393 VAL C N 1
ATOM 11255 C CA . VAL C 1 380 ? 120.435 66.841 111.194 1.00 30.07 393 VAL C CA 1
ATOM 11256 C C . VAL C 1 380 ? 121.188 67.963 110.496 1.00 30.07 393 VAL C C 1
ATOM 11257 O O . VAL C 1 380 ? 122.202 67.727 109.847 1.00 30.07 393 VAL C O 1
ATOM 11261 N N . VAL C 1 381 ? 120.728 69.196 110.656 1.00 30.27 394 VAL C N 1
ATOM 11262 C CA . VAL C 1 381 ? 121.450 70.394 110.225 1.00 30.27 394 VAL C CA 1
ATOM 11263 C C . VAL C 1 381 ? 122.566 70.717 111.204 1.00 30.27 394 VAL C C 1
ATOM 11264 O O . VAL C 1 381 ? 122.311 70.966 112.379 1.00 30.27 394 VAL C O 1
ATOM 11268 N N . LEU C 1 382 ? 123.794 70.780 110.708 1.00 33.58 395 LEU C N 1
ATOM 11269 C CA . LEU C 1 382 ? 124.941 71.355 111.393 1.00 33.58 395 LEU C CA 1
ATOM 11270 C C . LEU C 1 382 ? 125.233 72.743 110.807 1.00 33.58 395 LEU C C 1
ATOM 11271 O O . LEU C 1 382 ? 124.901 73.017 109.655 1.00 33.58 395 LEU C O 1
ATOM 11276 N N . LYS C 1 383 ? 125.899 73.620 111.553 1.00 37.90 396 LYS C N 1
ATOM 11277 C CA . LYS C 1 383 ? 126.330 74.939 111.078 1.00 37.90 396 LYS C CA 1
ATOM 11278 C C . LYS C 1 383 ? 127.775 75.199 111.490 1.00 37.90 396 LYS C C 1
ATOM 11279 O O . LYS C 1 383 ? 128.061 76.077 112.300 1.00 37.90 396 LYS C O 1
ATOM 11285 N N . GLU C 1 384 ? 128.699 74.398 110.967 1.00 39.89 397 GLU C N 1
ATOM 11286 C CA . GLU C 1 384 ? 130.093 74.404 111.390 1.00 39.89 397 GLU C CA 1
ATOM 11287 C C . GLU C 1 384 ? 130.961 75.126 110.368 1.00 39.89 397 GLU C C 1
ATOM 11288 O O . GLU C 1 384 ? 130.955 74.800 109.186 1.00 39.89 397 GLU C O 1
ATOM 11294 N N . GLU C 1 385 ? 131.723 76.116 110.833 1.00 43.62 398 GLU C N 1
ATOM 11295 C CA . GLU C 1 385 ? 132.619 76.946 110.011 1.00 43.62 398 GLU C CA 1
ATOM 11296 C C . GLU C 1 385 ? 134.106 76.811 110.384 1.00 43.62 398 GLU C C 1
ATOM 11297 O O . GLU C 1 385 ? 134.971 77.381 109.728 1.00 43.62 398 GLU C O 1
ATOM 11303 N N . GLN C 1 386 ? 134.408 76.031 111.417 1.00 42.98 399 GLN C N 1
ATOM 11304 C CA . GLN C 1 386 ? 135.738 75.683 111.913 1.00 42.98 399 GLN C CA 1
ATOM 11305 C C . GLN C 1 386 ? 135.775 74.181 112.189 1.00 42.98 399 GLN C C 1
ATOM 11306 O O . GLN C 1 386 ? 134.734 73.533 112.250 1.00 42.98 399 GLN C O 1
ATOM 11312 N N . LYS C 1 387 ? 136.962 73.594 112.307 1.00 43.62 400 LYS C N 1
ATOM 11313 C CA . LYS C 1 387 ? 137.118 72.138 112.361 1.00 43.62 400 LYS C CA 1
ATOM 11314 C C . LYS C 1 387 ? 136.384 71.481 113.534 1.00 43.62 400 LYS C C 1
ATOM 11315 O O . LYS C 1 387 ? 136.337 72.020 114.638 1.00 43.62 400 LYS C O 1
ATOM 11321 N N . PHE C 1 388 ? 135.785 70.322 113.295 1.00 39.94 401 PHE C N 1
ATOM 11322 C CA . PHE C 1 388 ? 134.828 69.720 114.210 1.00 39.94 401 PHE C CA 1
ATOM 11323 C C . PHE C 1 388 ? 134.806 68.201 114.137 1.00 39.94 401 PHE C C 1
ATOM 11324 O O . PHE C 1 388 ? 135.259 67.615 113.160 1.00 39.94 401 PHE C O 1
ATOM 11332 N N . ARG C 1 389 ? 134.079 67.636 115.107 1.00 40.55 402 ARG C N 1
ATOM 11333 C CA . ARG C 1 389 ? 133.800 66.189 115.119 1.00 40.55 402 ARG C CA 1
ATOM 11334 C C . ARG C 1 389 ? 132.307 66.046 115.432 1.00 40.55 402 ARG C C 1
ATOM 11335 O O . ARG C 1 389 ? 131.867 66.717 116.369 1.00 40.55 402 ARG C O 1
ATOM 11343 N N . TYR C 1 390 ? 131.530 65.310 114.631 1.00 37.87 403 TYR C N 1
ATOM 11344 C CA . TYR C 1 390 ? 130.144 64.986 114.967 1.00 37.87 403 TYR C CA 1
ATOM 11345 C C . TYR C 1 390 ? 130.099 63.749 115.847 1.00 37.87 403 TYR C C 1
ATOM 11346 O O . TYR C 1 390 ? 130.920 62.846 115.735 1.00 37.87 403 TYR C O 1
ATOM 11355 N N . LEU C 1 391 ? 129.154 63.734 116.769 1.00 35.59 404 LEU C N 1
ATOM 11356 C CA . LEU C 1 391 ? 129.091 62.834 117.908 1.00 35.59 404 LEU C CA 1
ATOM 11357 C C . LEU C 1 391 ? 127.697 62.218 118.000 1.00 35.59 404 LEU C C 1
ATOM 11358 O O . LEU C 1 391 ? 126.704 62.923 117.859 1.00 35.59 404 LEU C O 1
ATOM 11363 N N . PHE C 1 392 ? 127.610 60.934 118.322 1.00 35.59 405 PHE C N 1
ATOM 11364 C CA . PHE C 1 392 ? 126.376 60.257 118.695 1.00 35.59 405 PHE C CA 1
ATOM 11365 C C . PHE C 1 392 ? 126.462 59.801 120.144 1.00 35.59 405 PHE C C 1
ATOM 11366 O O . PHE C 1 392 ? 127.326 59.005 120.497 1.00 35.59 405 PHE C O 1
ATOM 11374 N N . GLN C 1 393 ? 125.558 60.281 120.984 1.00 35.04 406 GLN C N 1
ATOM 11375 C CA . GLN C 1 393 ? 125.359 59.807 122.343 1.00 35.04 406 GLN C CA 1
ATOM 11376 C C . GLN C 1 393 ? 124.134 58.901 122.356 1.00 35.04 406 GLN C C 1
ATOM 11377 O O . GLN C 1 393 ? 123.027 59.358 122.105 1.00 35.04 406 GLN C O 1
ATOM 11383 N N . GLY C 1 394 ? 124.306 57.635 122.703 1.00 37.88 407 GLY C N 1
ATOM 11384 C CA . GLY C 1 394 ? 123.204 56.737 123.041 1.00 37.88 407 GLY C CA 1
ATOM 11385 C C . GLY C 1 394 ? 123.038 56.708 124.545 1.00 37.88 407 GLY C C 1
ATOM 11386 O O . GLY C 1 394 ? 124.020 56.528 125.252 1.00 37.88 407 GLY C O 1
ATOM 11387 N N . THR C 1 395 ? 121.831 56.934 125.049 1.00 41.50 408 THR C N 1
ATOM 11388 C CA . THR C 1 395 ? 121.541 56.950 126.490 1.00 41.50 408 THR C CA 1
ATOM 11389 C C . THR C 1 395 ? 120.525 55.880 126.844 1.00 41.50 408 THR C C 1
ATOM 11390 O O . THR C 1 395 ? 119.446 55.856 126.262 1.00 41.50 408 THR C O 1
ATOM 11394 N N . LYS C 1 396 ? 120.850 55.038 127.829 1.00 46.15 409 LYS C N 1
ATOM 11395 C CA . LYS C 1 396 ? 119.934 54.066 128.430 1.00 46.15 409 LYS C CA 1
ATOM 11396 C C . LYS C 1 396 ? 118.878 54.771 129.268 1.00 46.15 409 LYS C C 1
ATOM 11397 O O . LYS C 1 396 ? 119.223 55.571 130.132 1.00 46.15 409 LYS C O 1
ATOM 11403 N N . GLY C 1 397 ? 117.616 54.418 129.104 1.00 50.25 410 GLY C N 1
ATOM 11404 C CA . GLY C 1 397 ? 116.509 54.842 129.953 1.00 50.25 410 GLY C CA 1
ATOM 11405 C C . GLY C 1 397 ? 115.618 53.648 130.262 1.00 50.25 410 GLY C C 1
ATOM 11406 O O . GLY C 1 397 ? 115.266 52.886 129.369 1.00 50.25 410 GLY C O 1
ATOM 11407 N N . ASP C 1 398 ? 115.270 53.444 131.531 1.00 52.88 411 ASP C N 1
ATOM 11408 C CA . ASP C 1 398 ? 114.483 52.290 131.983 1.00 52.88 411 ASP C CA 1
ATOM 11409 C C . ASP C 1 398 ? 114.953 50.919 131.431 1.00 52.88 411 ASP C C 1
ATOM 11410 O O . ASP C 1 398 ? 114.174 50.234 130.763 1.00 52.88 411 ASP C O 1
ATOM 11415 N N . PRO C 1 399 ? 116.187 50.453 131.704 1.00 51.62 412 PRO C N 1
ATOM 11416 C CA . PRO C 1 399 ? 116.670 49.173 131.190 1.00 51.62 412 PRO C CA 1
ATOM 11417 C C . PRO C 1 399 ? 115.794 47.970 131.567 1.00 51.62 412 PRO C C 1
ATOM 11418 O O . PRO C 1 399 ? 115.638 47.048 130.771 1.00 51.62 412 PRO C O 1
ATOM 11422 N N . GLN C 1 400 ? 115.119 48.025 132.718 1.00 55.98 413 GLN C N 1
ATOM 11423 C CA . GLN C 1 400 ? 114.126 47.035 133.157 1.00 55.98 413 GLN C CA 1
ATOM 11424 C C . GLN C 1 400 ? 112.902 46.891 132.226 1.00 55.98 413 GLN C C 1
ATOM 11425 O O . GLN C 1 400 ? 112.196 45.889 132.302 1.00 55.98 413 GLN C O 1
ATOM 11431 N N . ASN C 1 401 ? 112.654 47.854 131.330 1.00 57.21 414 ASN C N 1
ATOM 11432 C CA . ASN C 1 401 ? 111.612 47.822 130.301 1.00 57.21 414 ASN C CA 1
ATOM 11433 C C . ASN C 1 401 ? 112.183 47.934 128.872 1.00 57.21 414 ASN C C 1
ATOM 11434 O O . ASN C 1 401 ? 111.482 48.319 127.937 1.00 57.21 414 ASN C O 1
ATOM 11439 N N . SER C 1 402 ? 113.464 47.628 128.671 1.00 52.42 415 SER C N 1
ATOM 11440 C CA . SER C 1 402 ? 114.092 47.587 127.355 1.00 52.42 415 SER C CA 1
ATOM 11441 C C . SER C 1 402 ? 114.540 46.176 127.035 1.00 52.42 415 SER C C 1
ATOM 11442 O O . SER C 1 402 ? 115.328 45.590 127.765 1.00 52.42 415 SER C O 1
ATOM 11445 N N . THR C 1 403 ? 114.073 45.628 125.920 1.00 52.99 416 THR C N 1
ATOM 11446 C CA . THR C 1 403 ? 114.572 44.362 125.364 1.00 52.99 416 THR C CA 1
ATOM 11447 C C . THR C 1 403 ? 115.567 44.593 124.224 1.00 52.99 416 THR C C 1
ATOM 11448 O O . THR C 1 403 ? 115.896 43.666 123.488 1.00 52.99 416 THR C O 1
ATOM 11452 N N . GLY C 1 404 ? 116.042 45.828 124.044 1.00 48.61 417 GLY C N 1
ATOM 11453 C CA . GLY C 1 404 ? 116.717 46.255 122.823 1.00 48.61 417 GLY C CA 1
ATOM 11454 C C . GLY C 1 404 ? 117.685 47.415 123.007 1.00 48.61 417 GLY C C 1
ATOM 11455 O O . GLY C 1 404 ? 118.316 47.567 124.055 1.00 48.61 417 GLY C O 1
ATOM 11456 N N . GLY C 1 405 ? 117.846 48.240 121.980 1.00 43.34 418 GLY C N 1
ATOM 11457 C CA . GLY C 1 405 ? 118.910 49.233 121.941 1.00 43.34 418 GLY C CA 1
ATOM 11458 C C . GLY C 1 405 ? 118.852 50.188 120.762 1.00 43.34 418 GLY C C 1
ATOM 11459 O O . GLY C 1 405 ? 117.838 50.293 120.083 1.00 43.34 418 GLY C O 1
ATOM 11460 N N . ILE C 1 406 ? 119.955 50.890 120.539 1.00 41.47 419 ILE C N 1
ATOM 11461 C CA . ILE C 1 406 ? 120.138 51.905 119.500 1.00 41.47 419 ILE C CA 1
ATOM 11462 C C . ILE C 1 406 ? 121.120 51.390 118.449 1.00 41.47 419 ILE C C 1
ATOM 11463 O O . ILE C 1 406 ? 122.134 50.790 118.786 1.00 41.47 419 ILE C O 1
ATOM 11468 N N . TYR C 1 407 ? 120.820 51.604 117.176 1.00 41.60 420 TYR C N 1
ATOM 11469 C CA . TYR C 1 407 ? 121.567 51.091 116.035 1.00 41.60 420 TYR C CA 1
ATOM 11470 C C . TYR C 1 407 ? 121.937 52.237 115.103 1.00 41.60 420 TYR C C 1
ATOM 11471 O O . TYR C 1 407 ? 121.122 53.132 114.924 1.00 41.60 420 TYR C O 1
ATOM 11480 N N . LEU C 1 408 ? 123.113 52.216 114.483 1.00 40.52 421 LEU C N 1
ATOM 11481 C CA . LEU C 1 408 ? 123.568 53.206 113.500 1.00 40.52 421 LEU C CA 1
ATOM 11482 C C . LEU C 1 408 ? 124.217 52.558 112.284 1.00 40.52 421 LEU C C 1
ATOM 11483 O O . LEU C 1 408 ? 125.106 51.724 112.415 1.00 40.52 421 LEU C O 1
ATOM 11488 N N . ASP C 1 409 ? 123.885 53.038 111.090 1.00 43.48 422 ASP C N 1
ATOM 11489 C CA . ASP C 1 409 ? 124.567 52.669 109.859 1.00 43.48 422 ASP C CA 1
ATOM 11490 C C . ASP C 1 409 ? 124.421 53.755 108.796 1.00 43.48 422 ASP C C 1
ATOM 11491 O O . ASP C 1 409 ? 123.593 54.647 108.933 1.00 43.48 422 ASP C O 1
ATOM 11496 N N . ASP C 1 410 ? 125.213 53.675 107.727 1.00 43.97 423 ASP C N 1
ATOM 11497 C CA . ASP C 1 410 ? 125.057 54.459 106.495 1.00 43.97 423 ASP C CA 1
ATOM 11498 C C . ASP C 1 410 ? 125.006 55.977 106.717 1.00 43.97 423 ASP C C 1
ATOM 11499 O O . ASP C 1 410 ? 124.114 56.673 106.242 1.00 43.97 423 ASP C O 1
ATOM 11504 N N . ILE C 1 411 ? 125.992 56.500 107.433 1.00 39.95 424 ILE C N 1
ATOM 11505 C CA . ILE C 1 411 ? 126.151 57.915 107.710 1.00 39.95 424 ILE C CA 1
ATOM 11506 C C . ILE C 1 411 ? 126.706 58.627 106.476 1.00 39.95 424 ILE C C 1
ATOM 11507 O O . ILE C 1 411 ? 127.662 58.159 105.863 1.00 39.95 424 ILE C O 1
ATOM 11512 N N . THR C 1 412 ? 126.167 59.786 106.131 1.00 37.21 425 THR C N 1
ATOM 11513 C CA . THR C 1 412 ? 126.667 60.678 105.083 1.00 37.21 425 THR C CA 1
ATOM 11514 C C . THR C 1 412 ? 126.659 62.113 105.601 1.00 37.21 425 THR C C 1
ATOM 11515 O O . THR C 1 412 ? 125.713 62.529 106.248 1.00 37.21 425 THR C O 1
ATOM 11519 N N . LEU C 1 413 ? 127.686 62.890 105.316 1.00 35.99 426 LEU C N 1
ATOM 11520 C CA . LEU C 1 413 ? 127.808 64.292 105.665 1.00 35.99 426 LEU C CA 1
ATOM 11521 C C . LEU C 1 413 ? 128.140 65.098 104.416 1.00 35.99 426 LEU C C 1
ATOM 11522 O O . LEU C 1 413 ? 129.177 64.895 103.786 1.00 35.99 426 LEU C O 1
ATOM 11527 N N . THR C 1 414 ? 127.279 66.043 104.073 1.00 37.43 427 THR C N 1
ATOM 11528 C CA . THR C 1 414 ? 127.428 66.898 102.900 1.00 37.43 427 THR C CA 1
ATOM 11529 C C . THR C 1 414 ? 127.355 68.361 103.272 1.00 37.43 427 THR C C 1
ATOM 11530 O O . THR C 1 414 ? 126.662 68.771 104.189 1.00 37.43 427 THR C O 1
ATOM 11534 N N . GLU C 1 415 ? 128.072 69.189 102.538 1.00 41.64 428 GLU C N 1
ATOM 11535 C CA . GLU C 1 415 ? 128.020 70.640 102.648 1.00 41.64 428 GLU C CA 1
ATOM 11536 C C . GLU C 1 415 ? 126.914 71.179 101.750 1.00 41.64 428 GLU C C 1
ATOM 11537 O O . GLU C 1 415 ? 127.139 71.856 100.750 1.00 41.64 428 GLU C O 1
ATOM 11543 N N . THR C 1 416 ? 125.693 70.802 102.096 1.00 39.39 429 THR C N 1
ATOM 11544 C CA . THR C 1 416 ? 124.441 71.104 101.405 1.00 39.39 429 THR C CA 1
ATOM 11545 C C . THR C 1 416 ? 123.335 71.329 102.437 1.00 39.39 429 THR C C 1
ATOM 11546 O O . THR C 1 416 ? 123.475 70.870 103.570 1.00 39.39 429 THR C O 1
ATOM 11550 N N . PRO C 1 417 ? 122.202 71.954 102.081 1.00 37.77 430 PRO C N 1
ATOM 11551 C CA . PRO C 1 417 ? 120.998 71.910 102.906 1.00 37.77 430 PRO C CA 1
ATOM 11552 C C . PRO C 1 417 ? 120.494 70.474 103.114 1.00 37.77 430 PRO C C 1
ATOM 11553 O O . PRO C 1 417 ? 120.710 69.609 102.263 1.00 37.77 430 PRO C O 1
ATOM 11557 N N . CYS C 1 418 ? 119.810 70.214 104.225 1.00 36.40 431 CYS C N 1
ATOM 11558 C CA . CYS C 1 418 ? 119.017 69.000 104.413 1.00 36.40 431 CYS C CA 1
ATOM 11559 C C . CYS C 1 418 ? 117.631 69.167 103.779 1.00 36.40 431 CYS C C 1
ATOM 11560 O O . CYS C 1 418 ? 117.129 70.291 103.709 1.00 36.40 431 CYS C O 1
ATOM 11563 N N . PRO C 1 419 ? 116.971 68.091 103.326 1.00 32.53 432 PRO C N 1
ATOM 11564 C CA . PRO C 1 419 ? 115.670 68.186 102.683 1.00 32.53 432 PRO C CA 1
ATOM 11565 C C . PRO C 1 419 ? 114.602 68.718 103.633 1.00 32.53 432 PRO C C 1
ATOM 11566 O O . PRO C 1 419 ? 114.532 68.318 104.790 1.00 32.53 432 PRO C O 1
ATOM 11570 N N . THR C 1 420 ? 113.747 69.612 103.152 1.00 31.83 433 THR C N 1
ATOM 11571 C CA . THR C 1 420 ? 112.744 70.319 103.965 1.00 31.83 433 THR C CA 1
ATOM 11572 C C . THR C 1 420 ? 111.682 69.380 104.548 1.00 31.83 433 THR C C 1
ATOM 11573 O O . THR C 1 420 ? 111.280 69.539 105.692 1.00 31.83 433 THR C O 1
ATOM 11577 N N . GLY C 1 421 ? 111.248 68.387 103.786 1.00 29.06 434 GLY C N 1
ATOM 11578 C CA . GLY C 1 421 ? 110.345 67.328 104.201 1.00 29.06 434 GLY C CA 1
ATOM 11579 C C . GLY C 1 421 ? 110.851 65.982 103.721 1.00 29.06 434 GLY C C 1
ATOM 11580 O O . GLY C 1 421 ? 111.353 65.871 102.607 1.00 29.06 434 GLY C O 1
ATOM 11581 N N . VAL C 1 422 ? 110.737 64.960 104.557 1.00 28.86 435 VAL C N 1
ATOM 11582 C CA . VAL C 1 422 ? 111.053 63.577 104.217 1.00 28.86 435 VAL C CA 1
ATOM 11583 C C . VAL C 1 422 ? 109.858 62.693 104.535 1.00 28.86 435 VAL C C 1
ATOM 11584 O O . VAL C 1 422 ? 109.381 62.673 105.662 1.00 28.86 435 VAL C O 1
ATOM 11588 N N . TRP C 1 423 ? 109.382 61.937 103.559 1.00 32.31 436 TRP C N 1
ATOM 11589 C CA . TRP C 1 423 ? 108.330 60.953 103.721 1.00 32.31 436 TRP C CA 1
ATOM 11590 C C . TRP C 1 423 ? 108.873 59.565 103.422 1.00 32.31 436 TRP C C 1
ATOM 11591 O O . TRP C 1 423 ? 109.482 59.356 102.379 1.00 32.31 436 TRP C O 1
ATOM 11602 N N . THR C 1 424 ? 108.658 58.611 104.320 1.00 35.85 437 THR C N 1
ATOM 11603 C CA . THR C 1 424 ? 108.988 57.203 104.103 1.00 35.85 437 THR C CA 1
ATOM 11604 C C . THR C 1 424 ? 107.718 56.377 104.011 1.00 35.85 437 THR C C 1
ATOM 11605 O O . THR C 1 424 ? 106.907 56.404 104.931 1.00 35.85 437 THR C O 1
ATOM 11609 N N . VAL C 1 425 ? 107.545 55.610 102.942 1.00 39.45 438 VAL C N 1
ATOM 11610 C CA . VAL C 1 425 ? 106.402 54.721 102.755 1.00 39.45 438 VAL C CA 1
ATOM 11611 C C . VAL C 1 425 ? 106.893 53.286 102.873 1.00 39.45 438 VAL C C 1
ATOM 11612 O O . VAL C 1 425 ? 107.681 52.823 102.052 1.00 39.45 438 VAL C O 1
ATOM 11616 N N . ARG C 1 426 ? 106.385 52.605 103.893 1.00 44.98 439 ARG C N 1
ATOM 11617 C CA . ARG C 1 426 ? 106.899 51.252 104.163 1.00 44.98 439 ARG C CA 1
ATOM 11618 C C . ARG C 1 426 ? 106.197 50.201 103.310 1.00 44.98 439 ARG C C 1
ATOM 11619 O O . ARG C 1 426 ? 105.164 50.522 102.706 1.00 44.98 439 ARG C O 1
ATOM 11627 N N . ASN C 1 427 ? 106.756 49.002 103.287 1.00 52.37 440 ASN C N 1
ATOM 11628 C CA . ASN C 1 427 ? 106.253 47.847 102.526 1.00 52.37 440 ASN C CA 1
ATOM 11629 C C . ASN C 1 427 ? 105.730 48.219 101.129 1.00 52.37 440 ASN C C 1
ATOM 11630 O O . ASN C 1 427 ? 104.667 47.769 100.700 1.00 52.37 440 ASN C O 1
ATOM 11635 N N . PHE C 1 428 ? 106.485 49.036 100.410 1.00 49.35 441 PHE C N 1
ATOM 11636 C CA . PHE C 1 428 ? 106.030 49.672 99.192 1.00 49.35 441 PHE C CA 1
ATOM 11637 C C . PHE C 1 428 ? 105.678 48.653 98.111 1.00 49.35 441 PHE C C 1
ATOM 11638 O O . PHE C 1 428 ? 104.620 48.750 97.506 1.00 49.35 441 PHE C O 1
ATOM 11646 N N . SER C 1 429 ? 106.476 47.603 97.937 1.00 53.60 442 SER C N 1
ATOM 11647 C CA . SER C 1 429 ? 106.214 46.526 96.974 1.00 53.60 442 SER C CA 1
ATOM 11648 C C . SER C 1 429 ? 104.928 45.731 97.257 1.00 53.60 442 SER C C 1
ATOM 11649 O O . SER C 1 429 ? 104.394 45.092 96.357 1.00 53.60 442 SER C O 1
ATOM 11652 N N . GLN C 1 430 ? 104.404 45.777 98.482 1.00 55.06 443 GLN C N 1
ATOM 11653 C CA . GLN C 1 430 ? 103.099 45.228 98.843 1.00 55.06 443 GLN C CA 1
ATOM 11654 C C . GLN C 1 430 ? 101.979 46.265 98.680 1.00 55.06 443 GLN C C 1
ATOM 11655 O O . GLN C 1 430 ? 100.943 45.970 98.087 1.00 55.06 443 GLN C O 1
ATOM 11661 N N . VAL C 1 431 ? 102.201 47.508 99.115 1.00 52.83 444 VAL C N 1
ATOM 11662 C CA . VAL C 1 431 ? 101.305 48.658 98.880 1.00 52.83 444 VAL C CA 1
ATOM 11663 C C . VAL C 1 431 ? 100.973 48.826 97.399 1.00 52.83 444 VAL C C 1
ATOM 11664 O O . VAL C 1 431 ? 99.822 49.072 97.044 1.00 52.83 444 VAL C O 1
ATOM 11668 N N . LEU C 1 432 ? 101.960 48.630 96.532 1.00 53.09 445 LEU C N 1
ATOM 11669 C CA . LEU C 1 432 ? 101.868 48.720 95.081 1.00 53.09 445 LEU C CA 1
ATOM 11670 C C . LEU C 1 432 ? 100.937 47.668 94.460 1.00 53.09 445 LEU C C 1
ATOM 11671 O O . LEU C 1 432 ? 100.409 47.882 93.374 1.00 53.09 445 LEU C O 1
ATOM 11676 N N . GLU C 1 433 ? 100.706 46.547 95.143 1.00 56.61 446 GLU C N 1
ATOM 11677 C CA . GLU C 1 433 ? 99.751 45.509 94.738 1.00 56.61 446 GLU C CA 1
ATOM 11678 C C . GLU C 1 433 ? 98.391 45.686 95.416 1.00 56.61 446 GLU C C 1
ATOM 11679 O O . GLU C 1 433 ? 97.352 45.486 94.789 1.00 56.61 446 GLU C O 1
ATOM 11685 N N . ASN C 1 434 ? 98.377 46.095 96.684 1.00 56.81 447 ASN C N 1
ATOM 11686 C CA . ASN C 1 434 ? 97.162 46.308 97.471 1.00 56.81 447 ASN C CA 1
ATOM 11687 C C . ASN C 1 434 ? 96.346 47.555 97.065 1.00 56.81 447 ASN C C 1
ATOM 11688 O O . ASN C 1 434 ? 95.178 47.670 97.440 1.00 56.81 447 ASN C O 1
ATOM 11693 N N . THR C 1 435 ? 96.931 48.494 96.317 1.00 56.10 448 THR C N 1
ATOM 11694 C CA . THR C 1 435 ? 96.319 49.790 95.978 1.00 56.10 448 THR C CA 1
ATOM 11695 C C . THR C 1 435 ? 95.850 49.812 94.517 1.00 56.10 448 THR C C 1
ATOM 11696 O O . THR C 1 435 ? 96.648 49.575 93.612 1.00 56.10 448 THR C O 1
ATOM 11700 N N . SER C 1 436 ? 94.574 50.116 94.262 1.00 55.70 449 SER C N 1
ATOM 11701 C CA . SER C 1 436 ? 94.005 50.205 92.906 1.00 55.70 449 SER C CA 1
ATOM 11702 C C . SER C 1 436 ? 94.423 51.476 92.149 1.00 55.70 449 SER C C 1
ATOM 11703 O O . SER C 1 436 ? 94.888 52.446 92.750 1.00 55.70 449 SER C O 1
ATOM 11706 N N . LYS C 1 437 ? 94.259 51.504 90.821 1.00 55.16 450 LYS C N 1
ATOM 11707 C CA . LYS C 1 437 ? 94.579 52.678 89.987 1.00 55.16 450 LYS C CA 1
ATOM 11708 C C . LYS C 1 437 ? 93.807 53.900 90.470 1.00 55.16 450 LYS C C 1
ATOM 11709 O O . LYS C 1 437 ? 92.597 53.833 90.667 1.00 55.16 450 LYS C O 1
ATOM 11715 N N . GLY C 1 438 ? 94.501 55.017 90.655 1.00 54.19 451 GLY C N 1
ATOM 11716 C CA . GLY C 1 438 ? 93.903 56.272 91.118 1.00 54.19 451 GLY C CA 1
ATOM 11717 C C . GLY C 1 438 ? 93.520 56.337 92.605 1.00 54.19 451 GLY C C 1
ATOM 11718 O O . GLY C 1 438 ? 93.082 57.397 93.051 1.00 54.19 451 GLY C O 1
ATOM 11719 N N . ASP C 1 439 ? 93.710 55.282 93.402 1.00 52.66 452 ASP C N 1
ATOM 11720 C CA . ASP C 1 439 ? 93.755 55.423 94.865 1.00 52.66 452 ASP C CA 1
ATOM 11721 C C . ASP C 1 439 ? 95.046 56.134 95.309 1.00 52.66 452 ASP C C 1
ATOM 11722 O O . ASP C 1 439 ? 96.090 56.013 94.662 1.00 52.66 452 ASP C O 1
ATOM 11727 N N . LYS C 1 440 ? 94.987 56.878 96.420 1.00 44.09 453 LYS C N 1
ATOM 11728 C CA . LYS C 1 440 ? 96.065 57.769 96.870 1.00 44.09 453 LYS C CA 1
ATOM 11729 C C . LYS C 1 440 ? 96.528 57.512 98.301 1.00 44.09 453 LYS C C 1
ATOM 11730 O O . LYS C 1 440 ? 95.749 57.109 99.162 1.00 44.09 453 LYS C O 1
ATOM 11736 N N . LEU C 1 441 ? 97.792 57.827 98.545 1.00 39.49 454 LEU C N 1
ATOM 11737 C CA . LEU C 1 441 ? 98.414 58.022 99.851 1.00 39.49 454 LEU C CA 1
ATOM 11738 C C . LEU C 1 441 ? 98.748 59.506 100.010 1.00 39.49 454 LEU C C 1
ATOM 11739 O O . LEU C 1 441 ? 99.155 60.144 99.044 1.00 39.49 454 LEU C O 1
ATOM 11744 N N . GLN C 1 442 ? 98.632 60.067 101.207 1.00 38.62 455 GLN C N 1
ATOM 11745 C CA . GLN C 1 442 ? 99.029 61.447 101.494 1.00 38.62 455 GLN C CA 1
ATOM 11746 C C . GLN C 1 442 ? 99.992 61.527 102.670 1.00 38.62 455 GLN C C 1
ATOM 11747 O O . GLN C 1 442 ? 99.823 60.880 103.698 1.00 38.62 455 GLN C O 1
ATOM 11753 N N . SER C 1 443 ? 101.001 62.366 102.501 1.00 34.03 456 SER C N 1
ATOM 11754 C CA . SER C 1 443 ? 102.074 62.622 103.446 1.00 34.03 456 SER C CA 1
ATOM 11755 C C . SER C 1 443 ? 101.600 63.292 104.727 1.00 34.03 456 SER C C 1
ATOM 11756 O O . SER C 1 443 ? 100.620 64.046 104.685 1.00 34.03 456 SER C O 1
ATOM 11759 N N . PRO C 1 444 ? 102.330 63.163 105.847 1.00 32.48 457 PRO C N 1
ATOM 11760 C CA . PRO C 1 444 ? 102.250 64.146 106.918 1.00 32.48 457 PRO C CA 1
ATOM 11761 C C . PRO C 1 444 ? 102.490 65.565 106.395 1.00 32.48 457 PRO C C 1
ATOM 11762 O O . PRO C 1 444 ? 103.202 65.761 105.410 1.00 32.48 457 PRO C O 1
ATOM 11766 N N . ARG C 1 445 ? 101.897 66.562 107.052 1.00 30.64 458 ARG C N 1
ATOM 11767 C CA . ARG C 1 445 ? 102.162 67.972 106.788 1.00 30.64 458 ARG C CA 1
ATOM 11768 C C . ARG C 1 445 ? 103.590 68.335 107.168 1.00 30.64 458 ARG C C 1
ATOM 11769 O O . ARG C 1 445 ? 104.070 67.970 108.234 1.00 30.64 458 ARG C O 1
ATOM 11777 N N . PHE C 1 446 ? 104.234 69.111 106.316 1.00 28.55 459 PHE C N 1
ATOM 11778 C CA . PHE C 1 446 ? 105.581 69.659 106.454 1.00 28.55 459 PHE C CA 1
ATOM 11779 C C . PHE C 1 446 ? 105.515 71.173 106.492 1.00 28.55 459 PHE C C 1
ATOM 11780 O O . PHE C 1 446 ? 104.672 71.766 105.838 1.00 28.55 459 PHE C O 1
ATOM 11788 N N . TYR C 1 447 ? 106.418 71.802 107.217 1.00 29.57 460 TYR C N 1
ATOM 11789 C CA . TYR C 1 447 ? 106.584 73.234 107.227 1.00 29.57 460 TYR C CA 1
ATOM 11790 C C . TYR C 1 447 ? 107.915 73.627 106.606 1.00 29.57 460 TYR C C 1
ATOM 11791 O O . TYR C 1 447 ? 108.944 73.065 106.971 1.00 29.57 460 TYR C O 1
ATOM 11800 N N . ASN C 1 448 ? 107.919 74.591 105.687 1.00 29.73 461 ASN C N 1
ATOM 11801 C CA . ASN C 1 448 ? 109.155 75.175 105.165 1.00 29.73 461 ASN C CA 1
ATOM 11802 C C . ASN C 1 448 ? 109.722 76.273 106.084 1.00 29.73 461 ASN C C 1
ATOM 11803 O O . ASN C 1 448 ? 109.135 76.612 107.108 1.00 29.73 461 ASN C O 1
ATOM 11808 N N . SER C 1 449 ? 110.861 76.853 105.712 1.00 30.85 462 SER C N 1
ATOM 11809 C CA . SER C 1 449 ? 111.517 77.928 106.470 1.00 30.85 462 SER C CA 1
ATOM 11810 C C . SER C 1 449 ? 110.653 79.185 106.617 1.00 30.85 462 SER C C 1
ATOM 11811 O O . SER C 1 449 ? 110.659 79.830 107.659 1.00 30.85 462 SER C O 1
ATOM 11814 N N . GLU C 1 450 ? 109.837 79.499 105.610 1.00 33.08 463 GLU C N 1
ATOM 11815 C CA . GLU C 1 450 ? 108.896 80.619 105.634 1.00 33.08 463 GLU C CA 1
ATOM 11816 C C . GLU C 1 450 ? 107.645 80.349 106.481 1.00 33.08 463 GLU C C 1
ATOM 11817 O O . GLU C 1 450 ? 106.906 81.274 106.789 1.00 33.08 463 GLU C O 1
ATOM 11823 N N . GLY C 1 451 ? 107.390 79.101 106.867 1.00 30.05 464 GLY C N 1
ATOM 11824 C CA . GLY C 1 451 ? 106.236 78.678 107.645 1.00 30.05 464 GLY C CA 1
ATOM 11825 C C . GLY C 1 451 ? 105.050 78.164 106.837 1.00 30.05 464 GLY C C 1
ATOM 11826 O O . GLY C 1 451 ? 104.023 77.886 107.444 1.00 30.05 464 GLY C O 1
ATOM 11827 N N . TYR C 1 452 ? 105.139 78.003 105.518 1.00 30.47 465 TYR C N 1
ATOM 11828 C CA . TYR C 1 452 ? 104.059 77.411 104.731 1.00 30.47 465 TYR C CA 1
ATOM 11829 C C . TYR C 1 452 ? 103.959 75.925 104.996 1.00 30.47 465 TYR C C 1
ATOM 11830 O O . TYR C 1 452 ? 104.968 75.223 105.022 1.00 30.47 465 TYR C O 1
ATOM 11839 N N . GLY C 1 453 ? 102.738 75.442 105.139 1.00 30.63 466 GLY C N 1
ATOM 11840 C CA . GLY C 1 453 ? 102.450 74.034 105.224 1.00 30.63 466 GLY C CA 1
ATOM 11841 C C . GLY C 1 453 ? 102.377 73.417 103.837 1.00 30.63 466 GLY C C 1
ATOM 11842 O O . GLY C 1 453 ? 101.736 73.950 102.940 1.00 30.63 466 GLY C O 1
ATOM 11843 N N . PHE C 1 454 ? 102.983 72.267 103.637 1.00 29.39 467 PHE C N 1
ATOM 11844 C CA . PHE C 1 454 ? 102.906 71.534 102.391 1.00 29.39 467 PHE C CA 1
ATOM 11845 C C . PHE C 1 454 ? 102.917 70.037 102.636 1.00 29.39 467 PHE C C 1
ATOM 11846 O O . PHE C 1 454 ? 103.195 69.564 103.731 1.00 29.39 467 PHE C O 1
ATOM 11854 N N . GLY C 1 455 ? 102.591 69.282 101.607 1.00 31.38 468 GLY C N 1
ATOM 11855 C CA . GLY C 1 455 ? 102.648 67.843 101.601 1.00 31.38 468 GLY C CA 1
ATOM 11856 C C . GLY C 1 455 ? 102.668 67.310 100.183 1.00 31.38 468 GLY C C 1
ATOM 11857 O O . GLY C 1 455 ? 102.619 68.058 99.210 1.00 31.38 468 GLY C O 1
ATOM 11858 N N . VAL C 1 456 ? 102.754 65.995 100.061 1.00 33.69 469 VAL C N 1
ATOM 11859 C CA . VAL C 1 456 ? 102.750 65.293 98.784 1.00 33.69 469 VAL C CA 1
ATOM 11860 C C . VAL C 1 456 ? 101.720 64.172 98.791 1.00 33.69 469 VAL C C 1
ATOM 11861 O O . VAL C 1 456 ? 101.513 63.496 99.795 1.00 33.69 469 VAL C O 1
ATOM 11865 N N . THR C 1 457 ? 101.065 63.998 97.655 1.00 36.76 470 THR C N 1
ATOM 11866 C CA . THR C 1 457 ? 100.165 62.909 97.321 1.00 36.76 470 THR C CA 1
ATOM 11867 C C . THR C 1 457 ? 100.919 61.934 96.442 1.00 36.76 470 THR C C 1
ATOM 11868 O O . THR C 1 457 ? 101.559 62.334 95.471 1.00 36.76 470 THR C O 1
ATOM 11872 N N . LEU C 1 458 ? 100.836 60.659 96.764 1.00 39.27 471 LEU C N 1
ATOM 11873 C CA . LEU C 1 458 ? 101.431 59.574 96.013 1.00 39.27 471 LEU C CA 1
ATOM 11874 C C . LEU C 1 458 ? 100.316 58.663 95.513 1.00 39.27 471 LEU C C 1
ATOM 11875 O O . LEU C 1 458 ? 99.514 58.175 96.303 1.00 39.27 471 LEU C O 1
ATOM 11880 N N . TYR C 1 459 ? 100.266 58.416 94.214 1.00 42.37 472 TYR C N 1
ATOM 11881 C CA . TYR C 1 459 ? 99.353 57.452 93.618 1.00 42.37 472 TYR C CA 1
ATOM 11882 C C . TYR C 1 459 ? 100.192 56.246 93.179 1.00 42.37 472 TYR C C 1
ATOM 11883 O O . TYR C 1 459 ? 100.897 56.351 92.175 1.00 42.37 472 TYR C O 1
ATOM 11892 N N . PRO C 1 460 ? 100.197 55.118 93.917 1.00 47.99 473 PRO C N 1
ATOM 11893 C CA . PRO C 1 460 ? 101.090 53.998 93.640 1.00 47.99 473 PRO C CA 1
ATOM 11894 C C . PRO C 1 460 ? 100.894 53.395 92.246 1.00 47.99 473 PRO C C 1
ATOM 11895 O O . PRO C 1 460 ? 101.858 53.020 91.594 1.00 47.99 473 PRO C O 1
ATOM 11899 N N . ASN C 1 461 ? 99.653 53.352 91.764 1.00 51.04 474 ASN C N 1
ATOM 11900 C CA . ASN C 1 461 ? 99.310 53.014 90.393 1.00 51.04 474 ASN C CA 1
ATOM 11901 C C . ASN C 1 461 ? 98.608 54.213 89.733 1.00 51.04 474 ASN C C 1
ATOM 11902 O O . ASN C 1 461 ? 97.480 54.556 90.087 1.00 51.04 474 ASN C O 1
ATOM 11907 N N . SER C 1 462 ? 99.265 54.875 88.781 1.00 53.01 475 SER C N 1
ATOM 11908 C CA . SER C 1 462 ? 98.700 56.019 88.053 1.00 53.01 475 SER C CA 1
ATOM 11909 C C . SER C 1 462 ? 97.667 55.554 87.033 1.00 53.01 475 SER C C 1
ATOM 11910 O O . SER C 1 462 ? 97.958 54.723 86.173 1.00 53.01 475 SER C O 1
ATOM 11913 N N . ARG C 1 463 ? 96.449 56.101 87.101 1.00 57.65 476 ARG C N 1
ATOM 11914 C CA . ARG C 1 463 ? 95.396 55.879 86.093 1.00 57.65 476 ARG C CA 1
ATOM 11915 C C . ARG C 1 463 ? 95.731 56.581 84.775 1.00 57.65 476 ARG C C 1
ATOM 11916 O O . ARG C 1 463 ? 95.338 56.137 83.701 1.00 57.65 476 ARG C O 1
ATOM 11924 N N . GLU C 1 464 ? 96.484 57.669 84.866 1.00 56.09 477 GLU C N 1
ATOM 11925 C CA . GLU C 1 464 ? 96.915 58.530 83.766 1.00 56.09 477 GLU C CA 1
ATOM 11926 C C . GLU C 1 464 ? 98.050 57.913 82.926 1.00 56.09 477 GLU C C 1
ATOM 11927 O O . GLU C 1 464 ? 98.242 58.291 81.771 1.00 56.09 477 GLU C O 1
ATOM 11933 N N . SER C 1 465 ? 98.832 56.986 83.489 1.00 54.37 478 SER C N 1
ATOM 11934 C CA . SER C 1 465 ? 99.914 56.260 82.813 1.00 54.37 478 SER C CA 1
ATOM 11935 C C . SER C 1 465 ? 100.201 54.940 83.530 1.00 54.37 478 SER C C 1
ATOM 11936 O O . SER C 1 465 ? 100.862 54.918 84.567 1.00 54.37 478 SER C O 1
ATOM 11939 N N . SER C 1 466 ? 99.699 53.826 82.996 1.00 53.37 479 SER C N 1
ATOM 11940 C CA . SER C 1 466 ? 99.868 52.502 83.609 1.00 53.37 479 SER C CA 1
ATOM 11941 C C . SER C 1 466 ? 101.341 52.067 83.644 1.00 53.37 479 SER C C 1
ATOM 11942 O O . SER C 1 466 ? 102.119 52.357 82.734 1.00 53.37 479 SER C O 1
ATOM 11945 N N . GLY C 1 467 ? 101.749 51.389 84.721 1.00 49.85 480 GLY C N 1
ATOM 11946 C CA . GLY C 1 467 ? 103.154 51.044 84.972 1.00 49.85 480 GLY C CA 1
ATOM 11947 C C . GLY C 1 467 ? 104.030 52.222 85.420 1.00 49.85 480 GLY C C 1
ATOM 11948 O O . GLY C 1 467 ? 105.261 52.126 85.377 1.00 49.85 480 GLY C O 1
ATOM 11949 N N . TYR C 1 468 ? 103.414 53.321 85.851 1.00 47.28 481 TYR C N 1
ATOM 11950 C CA . TYR C 1 468 ? 104.079 54.469 86.441 1.00 47.28 481 TYR C CA 1
ATOM 11951 C C . TYR C 1 468 ? 103.447 54.917 87.756 1.00 47.28 481 TYR C C 1
ATOM 11952 O O . TYR C 1 468 ? 102.259 54.743 88.026 1.00 47.28 481 TYR C O 1
ATOM 11961 N N . LEU C 1 469 ? 104.290 55.551 88.558 1.00 43.23 482 LEU C N 1
ATOM 11962 C CA . LEU C 1 469 ? 103.979 56.284 89.766 1.00 43.23 482 LEU C CA 1
ATOM 11963 C C . LEU C 1 469 ? 103.597 57.731 89.428 1.00 43.23 482 LEU C C 1
ATOM 11964 O O . LEU C 1 469 ? 104.157 58.324 88.507 1.00 43.23 482 LEU C O 1
ATOM 11969 N N . ARG C 1 470 ? 102.750 58.326 90.282 1.00 40.58 483 ARG C N 1
ATOM 11970 C CA . ARG C 1 470 ? 102.385 59.762 90.150 1.00 40.58 483 ARG C CA 1
ATOM 11971 C C . ARG C 1 470 ? 102.573 60.493 91.484 1.00 40.58 483 ARG C C 1
ATOM 11972 O O . ARG C 1 470 ? 101.867 60.137 92.442 1.00 40.58 483 ARG C O 1
ATOM 11980 N N . LEU C 1 471 ? 103.503 61.438 91.566 1.00 36.86 484 LEU C N 1
ATOM 11981 C CA . LEU C 1 471 ? 103.760 62.299 92.711 1.00 36.86 484 LEU C CA 1
ATOM 11982 C C . LEU C 1 471 ? 103.225 63.686 92.411 1.00 36.86 484 LEU C C 1
ATOM 11983 O O . LEU C 1 471 ? 103.513 64.253 91.362 1.00 36.86 484 LEU C O 1
ATOM 11988 N N . ALA C 1 472 ? 102.477 64.244 93.346 1.00 34.92 485 ALA C N 1
ATOM 11989 C CA . ALA C 1 472 ? 101.942 65.583 93.263 1.00 34.92 485 ALA C CA 1
ATOM 11990 C C . ALA C 1 472 ? 102.084 66.308 94.597 1.00 34.92 485 ALA C C 1
ATOM 11991 O O . ALA C 1 472 ? 101.728 65.786 95.646 1.00 34.92 485 ALA C O 1
ATOM 11993 N N . PHE C 1 473 ? 102.592 67.524 94.564 1.00 31.64 486 PHE C N 1
ATOM 11994 C CA . PHE C 1 473 ? 102.688 68.433 95.683 1.00 31.64 486 PHE C CA 1
ATOM 11995 C C . PHE C 1 473 ? 101.352 69.115 95.949 1.00 31.64 486 PHE C C 1
ATOM 11996 O O . PHE C 1 473 ? 100.629 69.440 95.013 1.00 31.64 486 PHE C O 1
ATOM 12004 N N . HIS C 1 474 ? 101.052 69.414 97.206 1.00 33.00 487 HIS C N 1
ATOM 12005 C CA . HIS C 1 474 ? 99.962 70.292 97.618 1.00 33.00 487 HIS C CA 1
ATOM 12006 C C . HIS C 1 474 ? 100.390 71.193 98.781 1.00 33.00 487 HIS C C 1
ATOM 12007 O O . HIS C 1 474 ? 101.287 70.882 99.554 1.00 33.00 487 HIS C O 1
ATOM 12014 N N . VAL C 1 475 ? 99.678 72.295 98.967 1.00 33.83 488 VAL C N 1
ATOM 12015 C CA . VAL C 1 475 ? 99.834 73.183 100.117 1.00 33.83 488 VAL C CA 1
ATOM 12016 C C . VAL C 1 475 ? 98.826 72.781 101.190 1.00 33.83 488 VAL C C 1
ATOM 12017 O O . VAL C 1 475 ? 97.646 72.596 100.910 1.00 33.83 488 VAL C O 1
ATOM 12021 N N . CYS C 1 476 ? 99.293 72.614 102.418 1.00 34.57 489 CYS C N 1
ATOM 12022 C CA . CYS C 1 476 ? 98.496 72.307 103.594 1.00 34.57 489 CYS C CA 1
ATOM 12023 C C . CYS C 1 476 ? 98.212 73.577 104.385 1.00 34.57 489 CYS C C 1
ATOM 12024 O O . CYS C 1 476 ? 99.100 74.401 104.559 1.00 34.57 489 CYS C O 1
ATOM 12027 N N . SER C 1 477 ? 97.018 73.720 104.943 1.00 35.72 490 SER C N 1
ATOM 12028 C CA . SER C 1 477 ? 96.783 74.737 105.962 1.00 35.72 490 SER C CA 1
ATOM 12029 C C . SER C 1 477 ? 97.666 74.467 107.174 1.00 35.72 490 SER C C 1
ATOM 12030 O O . SER C 1 477 ? 97.870 73.320 107.579 1.00 35.72 490 SER C O 1
ATOM 12033 N N . GLY C 1 478 ? 98.189 75.516 107.772 1.00 32.70 491 GLY C N 1
ATOM 12034 C CA . GLY C 1 478 ? 99.083 75.456 108.911 1.00 32.70 491 GLY C CA 1
ATOM 12035 C C . GLY C 1 478 ? 98.901 76.637 109.847 1.00 32.70 491 GLY C C 1
ATOM 12036 O O . GLY C 1 478 ? 98.143 77.566 109.595 1.00 32.70 491 GLY C O 1
ATOM 12037 N N . GLU C 1 479 ? 99.605 76.605 110.967 1.00 32.72 492 GLU C N 1
ATOM 12038 C CA . GLU C 1 479 ? 99.404 77.535 112.086 1.00 32.72 492 GLU C CA 1
ATOM 12039 C C . GLU C 1 479 ? 99.826 78.982 111.799 1.00 32.72 492 GLU C C 1
ATOM 12040 O O . GLU C 1 479 ? 99.508 79.887 112.567 1.00 32.72 492 GLU C O 1
ATOM 12046 N N . ASN C 1 480 ? 100.560 79.191 110.712 1.00 31.22 493 ASN C N 1
ATOM 12047 C CA . ASN C 1 480 ? 101.100 80.468 110.272 1.00 31.22 493 ASN C CA 1
ATOM 12048 C C . ASN C 1 480 ? 100.251 81.156 109.195 1.00 31.22 493 ASN C C 1
ATOM 12049 O O . ASN C 1 480 ? 100.489 82.324 108.919 1.00 31.22 493 ASN C O 1
ATOM 12054 N N . ASP C 1 481 ? 99.289 80.471 108.565 1.00 33.47 494 ASP C N 1
ATOM 12055 C CA . ASP C 1 481 ? 98.654 80.900 107.306 1.00 33.47 494 ASP C CA 1
ATOM 12056 C C . ASP C 1 481 ? 98.127 82.325 107.322 1.00 33.47 494 ASP C C 1
ATOM 12057 O O . ASP C 1 481 ? 98.214 83.026 106.322 1.00 33.47 494 ASP C O 1
ATOM 12062 N N . ALA C 1 482 ? 97.609 82.750 108.471 1.00 32.89 495 ALA C N 1
ATOM 12063 C CA . ALA C 1 482 ? 97.046 84.064 108.709 1.00 32.89 495 ALA C CA 1
ATOM 12064 C C . ALA C 1 482 ? 97.998 85.228 108.435 1.00 32.89 495 ALA C C 1
ATOM 12065 O O . ALA C 1 482 ? 97.514 86.346 108.354 1.00 32.89 495 ALA C O 1
ATOM 12067 N N . ILE C 1 483 ? 99.307 85.014 108.290 1.00 30.63 496 ILE C N 1
ATOM 12068 C CA . ILE C 1 483 ? 100.277 86.082 107.996 1.00 30.63 496 ILE C CA 1
ATOM 12069 C C . ILE C 1 483 ? 101.123 85.852 106.735 1.00 30.63 496 ILE C C 1
ATOM 12070 O O . ILE C 1 483 ? 101.889 86.730 106.345 1.00 30.63 496 ILE C O 1
ATOM 12075 N N . LEU C 1 484 ? 101.018 84.699 106.086 1.00 30.81 497 LEU C N 1
ATOM 12076 C CA . LEU C 1 484 ? 101.787 84.370 104.885 1.00 30.81 497 LEU C CA 1
ATOM 12077 C C . LEU C 1 484 ? 101.135 84.958 103.630 1.00 30.81 497 LEU C C 1
ATOM 12078 O O . LEU C 1 484 ? 99.924 85.133 103.602 1.00 30.81 497 LEU C O 1
ATOM 12083 N N . GLU C 1 485 ? 101.894 85.307 102.591 1.00 33.26 498 GLU C N 1
ATOM 12084 C CA . GLU C 1 485 ? 101.303 85.857 101.368 1.00 33.26 498 GLU C CA 1
ATOM 12085 C C . GLU C 1 485 ? 100.613 84.780 100.529 1.00 33.26 498 GLU C C 1
ATOM 12086 O O . GLU C 1 485 ? 101.101 83.658 100.411 1.00 33.26 498 GLU C O 1
ATOM 12092 N N . TRP C 1 486 ? 99.485 85.131 99.916 1.00 32.90 499 TRP C N 1
ATOM 12093 C CA . TRP C 1 486 ? 98.669 84.231 99.103 1.00 32.90 499 TRP C CA 1
ATOM 12094 C C . TRP C 1 486 ? 98.275 84.882 97.764 1.00 32.90 499 TRP C C 1
ATOM 12095 O O . TRP C 1 486 ? 97.931 86.065 97.755 1.00 32.90 499 TRP C O 1
ATOM 12106 N N . PRO C 1 487 ? 98.295 84.148 96.636 1.00 33.35 500 PRO C N 1
ATOM 12107 C CA . PRO C 1 487 ? 98.759 82.778 96.504 1.00 33.35 500 PRO C CA 1
ATOM 12108 C C . PRO C 1 487 ? 100.262 82.639 96.720 1.00 33.35 500 PRO C C 1
ATOM 12109 O O . PRO C 1 487 ? 101.022 83.560 96.446 1.00 33.35 500 PRO C O 1
ATOM 12113 N N . VAL C 1 488 ? 100.700 81.481 97.202 1.00 33.11 501 VAL C N 1
ATOM 12114 C CA . VAL C 1 488 ? 102.123 81.158 97.278 1.00 33.11 501 VAL C CA 1
ATOM 12115 C C . VAL C 1 488 ? 102.646 80.860 95.875 1.00 33.11 501 VAL C C 1
ATOM 12116 O O . VAL C 1 488 ? 102.274 79.895 95.228 1.00 33.11 501 VAL C O 1
ATOM 12120 N N . GLU C 1 489 ? 103.484 81.743 95.365 1.00 35.82 502 GLU C N 1
ATOM 12121 C CA . GLU C 1 489 ? 104.056 81.667 94.032 1.00 35.82 502 GLU C CA 1
ATOM 12122 C C . GLU C 1 489 ? 105.545 81.999 94.085 1.00 35.82 502 GLU C C 1
ATOM 12123 O O . GLU C 1 489 ? 106.033 82.536 95.081 1.00 35.82 502 GLU C O 1
ATOM 12129 N N . ASN C 1 490 ? 106.283 81.666 93.031 1.00 33.30 503 ASN C N 1
ATOM 12130 C CA . ASN C 1 490 ? 107.738 81.774 92.951 1.00 33.30 503 ASN C CA 1
ATOM 12131 C C . ASN C 1 490 ? 108.475 80.902 93.962 1.00 33.30 503 ASN C C 1
ATOM 12132 O O . ASN C 1 490 ? 109.651 81.118 94.239 1.00 33.30 503 ASN C O 1
ATOM 12137 N N . ARG C 1 491 ? 107.791 79.835 94.360 1.00 31.38 504 ARG C N 1
ATOM 12138 C CA . ARG C 1 491 ? 108.393 78.852 95.277 1.00 31.38 504 ARG C CA 1
ATOM 12139 C C . ARG C 1 491 ? 108.662 77.591 94.465 1.00 31.38 504 ARG C C 1
ATOM 12140 O O . ARG C 1 491 ? 107.706 77.026 93.923 1.00 31.38 504 ARG C O 1
ATOM 12148 N N . GLN C 1 492 ? 109.913 77.186 94.388 1.00 29.75 505 GLN C N 1
ATOM 12149 C CA . GLN C 1 492 ? 110.331 76.017 93.658 1.00 29.75 505 GLN C CA 1
ATOM 12150 C C . GLN C 1 492 ? 110.128 74.768 94.503 1.00 29.75 505 GLN C C 1
ATOM 12151 O O . GLN C 1 492 ? 110.542 74.705 95.651 1.00 29.75 505 GLN C O 1
ATOM 12157 N N . VAL C 1 493 ? 109.465 73.785 93.926 1.00 29.69 506 VAL C N 1
ATOM 12158 C CA . VAL C 1 493 ? 109.245 72.474 94.506 1.00 29.69 506 VAL C CA 1
ATOM 12159 C C . VAL C 1 493 ? 110.231 71.526 93.848 1.00 29.69 506 VAL C C 1
ATOM 12160 O O . VAL C 1 493 ? 110.165 71.304 92.647 1.00 29.69 506 VAL C O 1
ATOM 12164 N N . ILE C 1 494 ? 111.131 70.946 94.621 1.00 31.49 507 ILE C N 1
ATOM 12165 C CA . ILE C 1 494 ? 112.003 69.868 94.172 1.00 31.49 507 ILE C CA 1
ATOM 12166 C C . ILE C 1 494 ? 111.543 68.616 94.897 1.00 31.49 507 ILE C C 1
ATOM 12167 O O . ILE C 1 494 ? 111.682 68.528 96.107 1.00 31.49 507 ILE C O 1
ATOM 12172 N N . ILE C 1 495 ? 111.017 67.642 94.168 1.00 34.30 508 ILE C N 1
ATOM 12173 C CA . ILE C 1 495 ? 110.688 66.329 94.712 1.00 34.30 508 ILE C CA 1
ATOM 12174 C C . ILE C 1 495 ? 111.782 65.384 94.258 1.00 34.30 508 ILE C C 1
ATOM 12175 O O . ILE C 1 495 ? 112.161 65.388 93.094 1.00 34.30 508 ILE C O 1
ATOM 12180 N N . THR C 1 496 ? 112.326 64.590 95.162 1.00 34.56 509 THR C N 1
ATOM 12181 C CA . THR C 1 496 ? 113.428 63.677 94.898 1.00 34.56 509 THR C CA 1
ATOM 12182 C C . THR C 1 496 ? 113.150 62.330 95.533 1.00 34.56 509 THR C C 1
ATOM 12183 O O . THR C 1 496 ? 112.758 62.280 96.685 1.00 34.56 509 THR C O 1
ATOM 12187 N N . ILE C 1 497 ? 113.365 61.233 94.820 1.00 37.31 510 ILE C N 1
ATOM 12188 C CA . ILE C 1 497 ? 113.299 59.874 95.362 1.00 37.31 510 ILE C CA 1
ATOM 12189 C C . ILE C 1 497 ? 114.734 59.391 95.522 1.00 37.31 510 ILE C C 1
ATOM 12190 O O . ILE C 1 497 ? 115.496 59.320 94.558 1.00 37.31 510 ILE C O 1
ATOM 12195 N N . LEU C 1 498 ? 115.145 59.192 96.779 1.00 40.85 511 LEU C N 1
ATOM 12196 C CA . LEU C 1 498 ? 116.580 58.930 97.079 1.00 40.85 511 LEU C CA 1
ATOM 12197 C C . LEU C 1 498 ? 117.105 57.555 96.664 1.00 40.85 511 LEU C C 1
ATOM 12198 O O . LEU C 1 498 ? 116.357 56.566 96.798 1.00 40.85 511 LEU C O 1
ATOM 12203 N N . ASP C 1 499 ? 118.353 57.511 96.187 1.00 45.72 512 ASP C N 1
ATOM 12204 C CA . ASP C 1 499 ? 119.021 56.212 95.919 1.00 45.72 512 ASP C CA 1
ATOM 12205 C C . ASP C 1 499 ? 119.702 55.906 97.256 1.00 45.72 512 ASP C C 1
ATOM 12206 O O . ASP C 1 499 ? 120.537 56.730 97.675 1.00 45.72 512 ASP C O 1
ATOM 12211 N N . GLN C 1 500 ? 119.367 54.789 97.907 1.00 46.71 513 GLN C N 1
ATOM 12212 C CA . GLN C 1 500 ? 119.872 54.547 99.292 1.00 46.71 513 GLN C CA 1
ATOM 12213 C C . GLN C 1 500 ? 121.391 54.326 99.357 1.00 46.71 513 GLN C C 1
ATOM 12214 O O . GLN C 1 500 ? 121.877 54.043 100.470 1.00 46.71 513 GLN C O 1
ATOM 12220 N N . GLU C 1 501 ? 122.110 54.442 98.236 1.00 47.75 514 GLU C N 1
ATOM 12221 C CA . GLU C 1 501 ? 123.601 54.392 98.258 1.00 47.75 514 GLU C CA 1
ATOM 12222 C C . GLU C 1 501 ? 124.171 55.285 99.383 1.00 47.75 514 GLU C C 1
ATOM 12223 O O . GLU C 1 501 ? 123.915 56.497 99.328 1.00 47.75 514 GLU C O 1
ATOM 12229 N N . PRO C 1 502 ? 124.954 54.786 100.381 1.00 47.99 515 PRO C N 1
ATOM 12230 C CA . PRO C 1 502 ? 125.547 55.648 101.408 1.00 47.99 515 PRO C CA 1
ATOM 12231 C C . PRO C 1 502 ? 126.630 56.599 100.876 1.00 47.99 515 PRO C C 1
ATOM 12232 O O . PRO C 1 502 ? 126.954 57.586 101.533 1.00 47.99 515 PRO C O 1
ATOM 12236 N N . ASP C 1 503 ? 127.175 56.324 99.689 1.00 46.81 516 ASP C N 1
ATOM 12237 C CA . ASP C 1 503 ? 128.138 57.167 98.983 1.00 46.81 516 ASP C CA 1
ATOM 12238 C C . ASP C 1 503 ? 127.426 57.968 97.886 1.00 46.81 516 ASP C C 1
ATOM 12239 O O . ASP C 1 503 ? 126.814 57.412 96.974 1.00 46.81 516 ASP C O 1
ATOM 12244 N N . VAL C 1 504 ? 127.523 59.291 97.953 1.00 44.76 517 VAL C N 1
ATOM 12245 C CA . VAL C 1 504 ? 126.839 60.198 97.035 1.00 44.76 517 VAL C CA 1
ATOM 12246 C C . VAL C 1 504 ? 127.361 60.122 95.596 1.00 44.76 517 VAL C C 1
ATOM 12247 O O . VAL C 1 504 ? 126.585 60.326 94.665 1.00 44.76 517 VAL C O 1
ATOM 12251 N N . ARG C 1 505 ? 128.619 59.731 95.365 1.00 46.56 518 ARG C N 1
ATOM 12252 C CA . ARG C 1 505 ? 129.139 59.484 94.008 1.00 46.56 518 ARG C CA 1
ATOM 12253 C C . ARG C 1 505 ? 128.491 58.273 93.337 1.00 46.56 518 ARG C C 1
ATOM 12254 O O . ARG C 1 505 ? 128.512 58.186 92.115 1.00 46.56 518 ARG C O 1
ATOM 12262 N N . ASN C 1 506 ? 127.880 57.366 94.096 1.00 46.48 519 ASN C N 1
ATOM 12263 C CA . ASN C 1 506 ? 127.149 56.224 93.554 1.00 46.48 519 ASN C CA 1
ATOM 12264 C C . ASN C 1 506 ? 125.664 56.501 93.300 1.00 46.48 519 ASN C C 1
ATOM 12265 O O . ASN C 1 506 ? 125.036 55.748 92.564 1.00 46.48 519 ASN C O 1
ATOM 12270 N N . ARG C 1 507 ? 125.120 57.569 93.876 1.00 45.78 520 ARG C N 1
ATOM 12271 C CA . ARG C 1 507 ? 123.650 57.795 93.802 1.00 45.78 520 ARG C CA 1
ATOM 12272 C C . ARG C 1 507 ? 123.145 58.351 92.473 1.00 45.78 520 ARG C C 1
ATOM 12273 O O . ARG C 1 507 ? 123.835 59.208 91.899 1.00 45.78 520 ARG C O 1
ATOM 12281 N N . MET C 1 508 ? 122.011 57.848 91.987 1.00 46.16 521 MET C N 1
ATOM 12282 C CA . MET C 1 508 ? 121.316 58.359 90.818 1.00 46.16 521 MET C CA 1
ATOM 12283 C C . MET C 1 508 ? 119.870 58.682 91.157 1.00 46.16 521 MET C C 1
ATOM 12284 O O . MET C 1 508 ? 118.939 58.115 90.600 1.00 46.16 521 MET C O 1
ATOM 12289 N N . SER C 1 509 ? 119.665 59.582 92.110 1.00 43.39 522 SER C N 1
ATOM 12290 C CA . SER C 1 509 ? 118.332 59.913 92.599 1.00 43.39 522 SER C CA 1
ATOM 12291 C C . SER C 1 509 ? 117.446 60.518 91.511 1.00 43.39 522 SER C C 1
ATOM 12292 O O . SER C 1 509 ? 117.846 61.462 90.834 1.00 43.39 522 SER C O 1
ATOM 12295 N N . SER C 1 510 ? 116.217 60.028 91.380 1.00 40.17 523 SER C N 1
ATOM 12296 C CA . SER C 1 510 ? 115.191 60.675 90.567 1.00 40.17 523 SER C CA 1
ATOM 12297 C C . SER C 1 510 ? 114.781 61.993 91.202 1.00 40.17 523 SER C C 1
ATOM 12298 O O . SER C 1 510 ? 114.630 62.074 92.416 1.00 40.17 523 SER C O 1
ATOM 12301 N N . SER C 1 511 ? 114.631 63.034 90.407 1.00 35.94 524 SER C N 1
ATOM 12302 C CA . SER C 1 511 ? 114.217 64.348 90.852 1.00 35.94 524 SER C CA 1
ATOM 12303 C C . SER C 1 511 ? 113.398 65.038 89.775 1.00 35.94 524 SER C C 1
ATOM 12304 O O . SER C 1 511 ? 113.661 64.872 88.590 1.00 35.94 524 SER C O 1
ATOM 12307 N N . MET C 1 512 ? 112.420 65.831 90.178 1.00 36.01 525 MET C N 1
ATOM 12308 C CA . MET C 1 512 ? 111.585 66.655 89.313 1.00 36.01 525 MET C CA 1
ATOM 12309 C C . MET C 1 512 ? 111.419 68.010 89.981 1.00 36.01 525 MET C C 1
ATOM 12310 O O . MET C 1 512 ? 111.418 68.121 91.200 1.00 36.01 525 MET C O 1
ATOM 12315 N N . VAL C 1 513 ? 111.296 69.044 89.168 1.00 32.70 526 VAL C N 1
ATOM 12316 C CA . VAL C 1 513 ? 111.313 70.435 89.588 1.00 32.70 526 VAL C CA 1
ATOM 12317 C C . VAL C 1 513 ? 110.181 71.182 88.910 1.00 32.70 526 VAL C C 1
ATOM 12318 O O . VAL C 1 513 ? 109.997 71.061 87.705 1.00 32.70 526 VAL C O 1
ATOM 12322 N N . PHE C 1 514 ? 109.449 71.999 89.646 1.00 30.48 527 PHE C N 1
ATOM 12323 C CA . PHE C 1 514 ? 108.546 73.010 89.109 1.00 30.48 527 PHE C CA 1
ATOM 12324 C C . PHE C 1 514 ? 108.555 74.237 90.018 1.00 30.48 527 PHE C C 1
ATOM 12325 O O . PHE C 1 514 ? 109.058 74.183 91.130 1.00 30.48 527 PHE C O 1
ATOM 12333 N N . THR C 1 515 ? 108.028 75.365 89.556 1.00 30.79 528 THR C N 1
ATOM 12334 C CA . THR C 1 515 ? 107.845 76.566 90.364 1.00 30.79 528 THR C CA 1
ATOM 12335 C C . THR C 1 515 ? 106.389 76.987 90.382 1.00 30.79 528 THR C C 1
ATOM 12336 O O . THR C 1 515 ? 105.759 77.113 89.343 1.00 30.79 528 THR C O 1
ATOM 12340 N N . THR C 1 516 ? 105.840 77.203 91.567 1.00 33.10 529 THR C N 1
ATOM 12341 C CA . THR C 1 516 ? 104.461 77.659 91.784 1.00 33.10 529 THR C CA 1
ATOM 12342 C C . THR C 1 516 ? 104.202 78.980 91.061 1.00 33.10 529 THR C C 1
ATOM 12343 O O . THR C 1 516 ? 104.967 79.931 91.183 1.00 33.10 529 THR C O 1
ATOM 12347 N N . SER C 1 517 ? 103.128 79.040 90.284 1.00 37.67 530 SER C N 1
ATOM 12348 C CA . SER C 1 517 ? 102.813 80.136 89.375 1.00 37.67 530 SER C CA 1
ATOM 12349 C C . SER C 1 517 ? 101.357 80.551 89.502 1.00 37.67 530 SER C C 1
ATOM 12350 O O . SER C 1 517 ? 100.488 79.705 89.702 1.00 37.67 530 SER C O 1
ATOM 12353 N N . LYS C 1 518 ? 101.054 81.837 89.301 1.00 40.17 531 LYS C N 1
ATOM 12354 C CA . LYS C 1 518 ? 99.677 82.338 89.188 1.00 40.17 531 LYS C CA 1
ATOM 12355 C C . LYS C 1 518 ? 98.922 81.739 87.992 1.00 40.17 531 LYS C C 1
ATOM 12356 O O . LYS C 1 518 ? 97.698 81.703 87.996 1.00 40.17 531 LYS C O 1
ATOM 12362 N N . SER C 1 519 ? 99.626 81.196 86.999 1.00 40.43 532 SER C N 1
ATOM 12363 C CA . SER C 1 519 ? 99.024 80.453 85.888 1.00 40.43 532 SER C CA 1
ATOM 12364 C C . SER C 1 519 ? 98.452 79.081 86.270 1.00 40.43 532 SER C C 1
ATOM 12365 O O . SER C 1 519 ? 97.659 78.530 85.508 1.00 40.43 532 SER C O 1
ATOM 12368 N N . HIS C 1 520 ? 98.812 78.506 87.422 1.00 39.49 533 HIS C N 1
ATOM 12369 C CA . HIS C 1 520 ? 98.289 77.217 87.884 1.00 39.49 533 HIS C CA 1
ATOM 12370 C C . HIS C 1 520 ? 96.885 77.382 88.466 1.00 39.49 533 HIS C C 1
ATOM 12371 O O . HIS C 1 520 ? 96.702 77.875 89.578 1.00 39.49 533 HIS C O 1
ATOM 12378 N N . THR C 1 521 ? 95.876 76.954 87.725 1.00 43.28 534 THR C N 1
ATOM 12379 C CA . THR C 1 521 ? 94.457 77.199 88.006 1.00 43.28 534 THR C CA 1
ATOM 12380 C C . THR C 1 521 ? 93.631 75.955 87.699 1.00 43.28 534 THR C C 1
ATOM 12381 O O . THR C 1 521 ? 94.044 75.137 86.875 1.00 43.28 534 THR C O 1
ATOM 12385 N N . SER C 1 522 ? 92.481 75.771 88.346 1.00 47.49 535 SER C N 1
ATOM 12386 C CA . SER C 1 522 ? 91.619 74.601 88.122 1.00 47.49 535 SER C CA 1
ATOM 12387 C C . SER C 1 522 ? 90.128 74.957 88.040 1.00 47.49 535 SER C C 1
ATOM 12388 O O . SER C 1 522 ? 89.645 75.740 88.861 1.00 47.49 535 SER C O 1
ATOM 12391 N N . PRO C 1 523 ? 89.350 74.338 87.129 1.00 48.71 536 PRO C N 1
ATOM 12392 C CA . PRO C 1 523 ? 87.891 74.443 87.106 1.00 48.71 536 PRO C CA 1
ATOM 12393 C C . PRO C 1 523 ? 87.206 74.001 88.405 1.00 48.71 536 PRO C C 1
ATOM 12394 O O . PRO C 1 523 ? 86.163 74.546 88.761 1.00 48.71 536 PRO C O 1
ATOM 12398 N N . ALA C 1 524 ? 87.799 73.071 89.160 1.00 48.65 537 ALA C N 1
ATOM 12399 C CA . ALA C 1 524 ? 87.252 72.597 90.436 1.00 48.65 537 ALA C CA 1
ATOM 12400 C C . ALA C 1 524 ? 87.143 73.700 91.505 1.00 48.65 537 ALA C C 1
ATOM 12401 O O . ALA C 1 524 ? 86.322 73.606 92.415 1.00 48.65 537 ALA C O 1
ATOM 12403 N N . ILE C 1 525 ? 87.951 74.753 91.382 1.00 47.86 538 ILE C N 1
ATOM 12404 C CA . ILE C 1 525 ? 87.963 75.943 92.242 1.00 47.86 538 ILE C CA 1
ATOM 12405 C C . ILE C 1 525 ? 87.595 77.194 91.437 1.00 47.86 538 ILE C C 1
ATOM 12406 O O . ILE C 1 525 ? 88.112 78.280 91.686 1.00 47.86 538 ILE C O 1
ATOM 12411 N N . ASN C 1 526 ? 86.707 77.045 90.452 1.00 49.97 539 ASN C N 1
ATOM 12412 C CA . ASN C 1 526 ? 86.139 78.129 89.651 1.00 49.97 539 ASN C CA 1
ATOM 12413 C C . ASN C 1 526 ? 87.203 79.007 88.972 1.00 49.97 539 ASN C C 1
ATOM 12414 O O . ASN C 1 526 ? 87.103 80.232 88.970 1.00 49.97 539 ASN C O 1
ATOM 12419 N N . ASP C 1 527 ? 88.248 78.385 88.420 1.00 48.73 540 ASP C N 1
ATOM 12420 C CA . ASP C 1 527 ? 89.373 79.058 87.765 1.00 48.73 540 ASP C CA 1
ATOM 12421 C C . ASP C 1 527 ? 90.132 80.045 88.686 1.00 48.73 540 ASP C C 1
ATOM 12422 O O . ASP C 1 527 ? 90.686 81.049 88.233 1.00 48.73 540 ASP C O 1
ATOM 12427 N N . THR C 1 528 ? 90.145 79.792 89.997 1.00 46.53 541 THR C N 1
ATOM 12428 C CA . THR C 1 528 ? 91.053 80.468 90.937 1.00 46.53 541 THR C CA 1
ATOM 12429 C C . THR C 1 528 ? 92.392 79.730 91.050 1.00 46.53 541 THR C C 1
ATOM 12430 O O . THR C 1 528 ? 92.513 78.558 90.701 1.00 46.53 541 THR C O 1
ATOM 12434 N N . VAL C 1 529 ? 93.427 80.426 91.517 1.00 40.28 542 VAL C N 1
ATOM 12435 C CA . VAL C 1 529 ? 94.790 79.895 91.626 1.00 40.28 542 VAL C CA 1
ATOM 12436 C C . VAL C 1 529 ? 94.848 78.723 92.597 1.00 40.28 542 VAL C C 1
ATOM 12437 O O . VAL C 1 529 ? 94.398 78.832 93.732 1.00 40.28 542 VAL C O 1
ATOM 12441 N N . ILE C 1 530 ? 95.460 77.615 92.187 1.00 38.18 543 ILE C N 1
ATOM 12442 C CA . ILE C 1 530 ? 95.619 76.396 92.994 1.00 38.18 543 ILE C CA 1
ATOM 12443 C C . ILE C 1 530 ? 96.335 76.684 94.320 1.00 38.18 543 ILE C C 1
ATOM 12444 O O . ILE C 1 530 ? 95.998 76.117 95.355 1.00 38.18 543 ILE C O 1
ATOM 12449 N N . TRP C 1 531 ? 97.294 77.600 94.293 1.00 35.04 544 TRP C N 1
ATOM 12450 C CA . TRP C 1 531 ? 98.166 77.982 95.399 1.00 35.04 544 TRP C CA 1
ATOM 12451 C C . TRP C 1 531 ? 97.641 79.106 96.283 1.00 35.04 544 TRP C C 1
ATOM 12452 O O . TRP C 1 531 ? 98.400 79.693 97.049 1.00 35.04 544 TRP C O 1
ATOM 12463 N N . ASP C 1 532 ? 96.371 79.465 96.165 1.00 38.64 545 ASP C N 1
ATOM 12464 C CA . ASP C 1 532 ? 95.724 80.368 97.109 1.00 38.64 545 ASP C CA 1
ATOM 12465 C C . ASP C 1 532 ? 95.484 79.679 98.472 1.00 38.64 545 ASP C C 1
ATOM 12466 O O . ASP C 1 532 ? 95.773 78.496 98.648 1.00 38.64 545 ASP C O 1
ATOM 12471 N N . ARG C 1 533 ? 94.998 80.414 99.472 1.00 36.67 546 ARG C N 1
ATOM 12472 C CA . ARG C 1 533 ? 94.933 79.942 100.861 1.00 36.67 546 ARG C CA 1
ATOM 12473 C C . ARG C 1 533 ? 94.098 78.662 101.027 1.00 36.67 546 ARG C C 1
ATOM 12474 O O . ARG C 1 533 ? 92.915 78.669 100.680 1.00 36.67 546 ARG C O 1
ATOM 12482 N N . PRO C 1 534 ? 94.630 77.571 101.615 1.00 37.68 547 PRO C N 1
ATOM 12483 C CA . PRO C 1 534 ? 93.967 76.269 101.558 1.00 37.68 547 PRO C CA 1
ATOM 12484 C C . PRO C 1 534 ? 92.584 76.197 102.198 1.00 37.68 547 PRO C C 1
ATOM 12485 O O . PRO C 1 534 ? 91.772 75.399 101.758 1.00 37.68 547 PRO C O 1
ATOM 12489 N N . SER C 1 535 ? 92.266 77.032 103.180 1.00 38.21 548 SER C N 1
ATOM 12490 C CA . SER C 1 535 ? 90.941 77.053 103.805 1.00 38.21 548 SER C CA 1
ATOM 12491 C C . SER C 1 535 ? 89.808 77.492 102.861 1.00 38.21 548 SER C C 1
ATOM 12492 O O . SER C 1 535 ? 88.648 77.217 103.150 1.00 38.21 548 SER C O 1
ATOM 12495 N N . ARG C 1 536 ? 90.113 78.125 101.718 1.00 41.36 549 ARG C N 1
ATOM 12496 C CA . ARG C 1 536 ? 89.128 78.538 100.700 1.00 41.36 549 ARG C CA 1
ATOM 12497 C C . ARG C 1 536 ? 89.368 78.022 99.276 1.00 41.36 549 ARG C C 1
ATOM 12498 O O . ARG C 1 536 ? 88.503 78.216 98.423 1.00 41.36 549 ARG C O 1
ATOM 12506 N N . VAL C 1 537 ? 90.467 77.308 99.018 1.00 40.49 550 VAL C N 1
ATOM 12507 C CA . VAL C 1 537 ? 90.715 76.568 97.760 1.00 40.49 550 VAL C CA 1
ATOM 12508 C C . VAL C 1 537 ? 91.153 75.115 97.982 1.00 40.49 550 VAL C C 1
ATOM 12509 O O . VAL C 1 537 ? 91.772 74.501 97.116 1.00 40.49 550 VAL C O 1
ATOM 12513 N N . GLY C 1 538 ? 90.840 74.541 99.138 1.00 40.00 551 GLY C N 1
ATOM 12514 C CA . GLY C 1 538 ? 91.177 73.172 99.518 1.00 40.00 551 GLY C CA 1
ATOM 12515 C C . GLY C 1 538 ? 90.114 72.513 100.395 1.00 40.00 551 GLY C C 1
ATOM 12516 O O . GLY C 1 538 ? 89.165 73.156 100.833 1.00 40.00 551 GLY C O 1
ATOM 12517 N N . THR C 1 539 ? 90.264 71.216 100.639 1.00 41.73 552 THR C N 1
ATOM 12518 C CA . THR C 1 539 ? 89.270 70.354 101.297 1.00 41.73 552 THR C CA 1
ATOM 12519 C C . THR C 1 539 ? 89.833 69.699 102.548 1.00 41.73 552 THR C C 1
ATOM 12520 O O . THR C 1 539 ? 91.039 69.477 102.674 1.00 41.73 552 THR C O 1
ATOM 12524 N N . TYR C 1 540 ? 88.961 69.449 103.519 1.00 45.04 553 TYR C N 1
ATOM 12525 C CA . TYR C 1 540 ? 89.339 69.066 104.872 1.00 45.04 553 TYR C CA 1
ATOM 12526 C C . TYR C 1 540 ? 89.693 67.581 104.990 1.00 45.04 553 TYR C C 1
ATOM 12527 O O . TYR C 1 540 ? 89.007 66.723 104.434 1.00 45.04 553 TYR C O 1
ATOM 12536 N N . HIS C 1 541 ? 90.750 67.274 105.735 1.00 46.47 554 HIS C N 1
ATOM 12537 C CA . HIS C 1 541 ? 91.235 65.922 105.971 1.00 46.47 554 HIS C CA 1
ATOM 12538 C C . HIS C 1 541 ? 91.408 65.662 107.466 1.00 46.47 554 HIS C C 1
ATOM 12539 O O . HIS C 1 541 ? 92.135 66.376 108.158 1.00 46.47 554 HIS C O 1
ATOM 12546 N N . THR C 1 542 ? 90.800 64.589 107.963 1.00 52.61 555 THR C N 1
ATOM 12547 C CA . THR C 1 542 ? 90.879 64.196 109.377 1.00 52.61 555 THR C CA 1
ATOM 12548 C C . THR C 1 542 ? 92.255 63.641 109.772 1.00 52.61 555 THR C C 1
ATOM 12549 O O . THR C 1 542 ? 92.660 63.745 110.927 1.00 52.61 555 THR C O 1
ATOM 12553 N N . ASP C 1 543 ? 93.035 63.124 108.816 1.00 55.16 556 ASP C N 1
ATOM 12554 C CA . ASP C 1 543 ? 94.372 62.566 109.054 1.00 55.16 556 ASP C CA 1
ATOM 12555 C C . ASP C 1 543 ? 95.391 63.574 109.625 1.00 55.16 556 ASP C C 1
ATOM 12556 O O . ASP C 1 543 ? 96.339 63.167 110.300 1.00 55.16 556 ASP C O 1
ATOM 12561 N N . CYS C 1 544 ? 95.207 64.878 109.379 1.00 51.88 557 CYS C N 1
ATOM 12562 C CA . CYS C 1 544 ? 96.073 65.946 109.893 1.00 51.88 557 CYS C CA 1
ATOM 12563 C C . CYS C 1 544 ? 95.326 67.200 110.364 1.00 51.88 557 CYS C C 1
ATOM 12564 O O . CYS C 1 544 ? 95.959 68.194 110.718 1.00 51.88 557 CYS C O 1
ATOM 12567 N N . ASN C 1 545 ? 93.991 67.186 110.349 1.00 49.26 558 ASN C N 1
ATOM 12568 C CA . ASN C 1 545 ? 93.129 68.353 110.576 1.00 49.26 558 ASN C CA 1
ATOM 12569 C C . ASN C 1 545 ? 93.417 69.532 109.626 1.00 49.26 558 ASN C C 1
ATOM 12570 O O . ASN C 1 545 ? 93.164 70.688 109.959 1.00 49.26 558 ASN C O 1
ATOM 12575 N N . CYS C 1 546 ? 93.970 69.251 108.449 1.00 45.54 559 CYS C N 1
ATOM 12576 C CA . CYS C 1 546 ? 94.331 70.247 107.454 1.00 45.54 559 CYS C CA 1
ATOM 12577 C C . CYS C 1 546 ? 93.231 70.468 106.424 1.00 45.54 559 CYS C C 1
ATOM 12578 O O . CYS C 1 546 ? 92.435 69.580 106.135 1.00 45.54 559 CYS C O 1
ATOM 12581 N N . PHE C 1 547 ? 93.327 71.590 105.733 1.00 40.23 560 PHE C N 1
ATOM 12582 C CA . PHE C 1 547 ? 92.837 71.739 104.380 1.00 40.23 560 PHE C CA 1
ATOM 12583 C C . PHE C 1 547 ? 94.032 71.530 103.455 1.00 40.23 560 PHE C C 1
ATOM 12584 O O . PHE C 1 547 ? 95.072 72.142 103.666 1.00 40.23 560 PHE C O 1
ATOM 12592 N N . ARG C 1 548 ? 93.884 70.676 102.445 1.00 39.22 561 ARG C N 1
ATOM 12593 C CA . ARG C 1 548 ? 94.964 70.451 101.453 1.00 39.22 561 ARG C CA 1
ATOM 12594 C C . ARG C 1 548 ? 94.517 70.967 100.077 1.00 39.22 561 ARG C C 1
ATOM 12595 O O . ARG C 1 548 ? 93.394 70.636 99.676 1.00 39.22 561 ARG C O 1
ATOM 12603 N N . SER C 1 549 ? 95.359 71.745 99.385 1.00 37.60 562 SER C N 1
ATOM 12604 C CA . SER C 1 549 ? 95.078 72.265 98.047 1.00 37.60 562 SER C CA 1
ATOM 12605 C C . SER C 1 549 ? 94.848 71.152 97.025 1.00 37.60 562 SER C C 1
ATOM 12606 O O . SER C 1 549 ? 95.192 69.993 97.254 1.00 37.60 562 SER C O 1
ATOM 12609 N N . ILE C 1 550 ? 94.350 71.519 95.841 1.00 38.50 563 ILE C N 1
ATOM 12610 C CA . ILE C 1 550 ? 94.513 70.695 94.635 1.00 38.50 563 ILE C CA 1
ATOM 12611 C C . ILE C 1 550 ? 96.006 70.379 94.449 1.00 38.50 563 ILE C C 1
ATOM 12612 O O . ILE C 1 550 ? 96.857 71.221 94.740 1.00 38.50 563 ILE C O 1
ATOM 12617 N N . ASP C 1 551 ? 96.334 69.167 94.012 1.00 38.01 564 ASP C N 1
ATOM 12618 C CA . ASP C 1 551 ? 97.697 68.661 93.947 1.00 38.01 564 ASP C CA 1
ATOM 12619 C C . ASP C 1 551 ? 98.258 68.668 92.520 1.00 38.01 564 ASP C C 1
ATOM 12620 O O . ASP C 1 551 ? 97.610 68.227 91.573 1.00 38.01 564 ASP C O 1
ATOM 12625 N N . LEU C 1 552 ? 99.489 69.145 92.365 1.00 37.10 565 LEU C N 1
ATOM 12626 C CA . LEU C 1 552 ? 100.157 69.349 91.084 1.00 37.10 565 LEU C CA 1
ATOM 12627 C C . LEU C 1 552 ? 101.509 68.648 91.064 1.00 37.10 565 LEU C C 1
ATOM 12628 O O . LEU C 1 552 ? 102.272 68.681 92.024 1.00 37.10 565 LEU C O 1
ATOM 12633 N N . GLY C 1 553 ? 101.807 68.009 89.950 1.00 36.90 566 GLY C N 1
ATOM 12634 C CA . GLY C 1 553 ? 103.037 67.274 89.733 1.00 36.90 566 GLY C CA 1
ATOM 12635 C C . GLY C 1 553 ? 102.892 66.384 88.520 1.00 36.90 566 GLY C C 1
ATOM 12636 O O . GLY C 1 553 ? 102.264 66.767 87.540 1.00 36.90 566 GLY C O 1
ATOM 12637 N N . TRP C 1 554 ? 103.472 65.200 88.576 1.00 38.18 567 TRP C N 1
ATOM 12638 C CA . TRP C 1 554 ? 103.773 64.417 87.395 1.00 38.18 567 TRP C CA 1
ATOM 12639 C C . TRP C 1 554 ? 103.160 63.030 87.455 1.00 38.18 567 TRP C C 1
ATOM 12640 O O . TRP C 1 554 ? 103.562 62.197 88.261 1.00 38.18 567 TRP C O 1
ATOM 12651 N N . SER C 1 555 ? 102.214 62.754 86.567 1.00 42.43 568 SER C N 1
ATOM 12652 C CA . SER C 1 555 ? 101.907 61.391 86.145 1.00 42.43 568 SER C CA 1
ATOM 12653 C C . SER C 1 555 ? 103.043 60.893 85.263 1.00 42.43 568 SER C C 1
ATOM 12654 O O . SER C 1 555 ? 103.436 61.582 84.321 1.00 42.43 568 SER C O 1
ATOM 12657 N N . GLY C 1 556 ? 103.594 59.721 85.552 1.00 41.82 569 GLY C N 1
ATOM 12658 C CA . GLY C 1 556 ? 104.816 59.294 84.874 1.00 41.82 569 GLY C CA 1
ATOM 12659 C C . GLY C 1 556 ? 106.093 59.822 85.523 1.00 41.82 569 GLY C C 1
ATOM 12660 O O . GLY C 1 556 ? 107.079 60.031 84.821 1.00 41.82 569 GLY C O 1
ATOM 12661 N N . PHE C 1 557 ? 106.097 60.053 86.841 1.00 39.86 570 PHE C N 1
ATOM 12662 C CA . PHE C 1 557 ? 107.286 60.500 87.576 1.00 39.86 570 PHE C CA 1
ATOM 12663 C C . PHE C 1 557 ? 108.397 59.450 87.518 1.00 39.86 570 PHE C C 1
ATOM 12664 O O . PHE C 1 557 ? 109.521 59.766 87.139 1.00 39.86 570 PHE C O 1
ATOM 12672 N N . ILE C 1 558 ? 108.087 58.197 87.856 1.00 42.97 571 ILE C N 1
ATOM 12673 C CA . ILE C 1 558 ? 109.008 57.057 87.761 1.00 42.97 571 ILE C CA 1
ATOM 12674 C C . ILE C 1 558 ? 108.240 55.766 87.462 1.00 42.97 571 ILE C C 1
ATOM 12675 O O . ILE C 1 558 ? 107.109 55.596 87.907 1.00 42.97 571 ILE C O 1
ATOM 12680 N N . SER C 1 559 ? 108.819 54.849 86.697 1.00 46.55 572 SER C N 1
ATOM 12681 C CA . SER C 1 559 ? 108.186 53.565 86.405 1.00 46.55 572 SER C CA 1
ATOM 12682 C C . SER C 1 559 ? 108.438 52.514 87.483 1.00 46.55 572 SER C C 1
ATOM 12683 O O . SER C 1 559 ? 109.536 52.425 88.026 1.00 46.55 572 SER C O 1
ATOM 12686 N N . HIS C 1 560 ? 107.488 51.611 87.664 1.00 48.19 573 HIS C N 1
ATOM 12687 C CA . HIS C 1 560 ? 107.598 50.336 88.369 1.00 48.19 573 HIS C CA 1
ATOM 12688 C C . HIS C 1 560 ? 108.798 49.472 87.931 1.00 48.19 573 HIS C C 1
ATOM 12689 O O . HIS C 1 560 ? 109.338 48.728 88.745 1.00 48.19 573 HIS C O 1
ATOM 12696 N N . GLN C 1 561 ? 109.252 49.565 86.678 1.00 49.59 574 GLN C N 1
ATOM 12697 C CA . GLN C 1 561 ? 110.449 48.849 86.208 1.00 49.59 574 GLN C CA 1
ATOM 12698 C C . GLN C 1 561 ? 111.756 49.577 86.535 1.00 49.59 574 GLN C C 1
ATOM 12699 O O . GLN C 1 561 ? 112.819 48.970 86.506 1.00 49.59 574 GLN C O 1
ATOM 12705 N N . MET C 1 562 ? 111.699 50.873 86.834 1.00 48.91 575 MET C N 1
ATOM 12706 C CA . MET C 1 562 ? 112.838 51.670 87.286 1.00 48.91 575 MET C CA 1
ATOM 12707 C C . MET C 1 562 ? 112.976 51.593 88.802 1.00 48.91 575 MET C C 1
ATOM 12708 O O . MET C 1 562 ? 114.068 51.453 89.329 1.00 48.91 575 MET C O 1
ATOM 12713 N N . LEU C 1 563 ? 111.861 51.616 89.519 1.00 46.86 576 LEU C N 1
ATOM 12714 C CA . LEU C 1 563 ? 111.808 51.671 90.975 1.00 46.86 576 LEU C CA 1
ATOM 12715 C C . LEU C 1 563 ? 112.315 50.388 91.645 1.00 46.86 576 LEU C C 1
ATOM 12716 O O . LEU C 1 563 ? 112.747 50.427 92.790 1.00 46.86 576 LEU C O 1
ATOM 12721 N N . LYS C 1 564 ? 112.255 49.264 90.922 1.00 48.96 577 LYS C N 1
ATOM 12722 C CA . LYS C 1 564 ? 112.766 47.975 91.468 1.00 48.96 577 LYS C CA 1
ATOM 12723 C C . LYS C 1 564 ? 114.264 47.871 91.168 1.00 48.96 577 LYS C C 1
ATOM 12724 O O . LYS C 1 564 ? 114.800 46.748 91.232 1.00 48.96 577 LYS C O 1
ATOM 12730 N N . ARG C 1 565 ? 114.907 48.999 90.856 1.00 49.85 578 ARG C N 1
ATOM 12731 C CA . ARG C 1 565 ? 116.356 49.013 90.515 1.00 49.85 578 ARG C CA 1
ATOM 12732 C C . ARG C 1 565 ? 117.017 50.163 91.273 1.00 49.85 578 ARG C C 1
ATOM 12733 O O . ARG C 1 565 ? 116.270 50.948 91.873 1.00 49.85 578 ARG C O 1
ATOM 12741 N N . ARG C 1 566 ? 118.343 50.292 91.176 1.00 49.22 579 ARG C N 1
ATOM 12742 C CA . ARG C 1 566 ? 119.063 51.447 91.782 1.00 49.22 579 ARG C CA 1
ATOM 12743 C C . ARG C 1 566 ? 118.654 51.670 93.239 1.00 49.22 579 ARG C C 1
ATOM 12744 O O . ARG C 1 566 ? 118.507 52.844 93.602 1.00 49.22 579 ARG C O 1
ATOM 12752 N N . SER C 1 567 ? 118.320 50.614 93.985 1.00 47.35 580 SER C N 1
ATOM 12753 C CA . SER C 1 567 ? 118.076 50.753 95.449 1.00 47.35 580 SER C CA 1
ATOM 12754 C C . SER C 1 567 ? 117.105 51.895 95.775 1.00 47.35 580 SER C C 1
ATOM 12755 O O . SER C 1 567 ? 117.377 52.618 96.752 1.00 47.35 580 SER C O 1
ATOM 12758 N N . PHE C 1 568 ? 116.025 52.061 95.009 1.00 45.54 581 PHE C N 1
ATOM 12759 C CA . PHE C 1 568 ? 115.021 53.093 95.381 1.00 45.54 581 PHE C CA 1
ATOM 12760 C C . PHE C 1 568 ? 114.094 52.468 96.422 1.00 45.54 581 PHE C C 1
ATOM 12761 O O . PHE C 1 568 ? 113.264 53.200 96.997 1.00 45.54 581 PHE C O 1
ATOM 12769 N N . LEU C 1 569 ? 114.258 51.165 96.670 1.00 46.23 582 LEU C N 1
ATOM 12770 C CA . LEU C 1 569 ? 113.381 50.437 97.590 1.00 46.23 582 LEU C CA 1
ATOM 12771 C C . LEU C 1 569 ? 114.182 49.518 98.530 1.00 46.23 582 LEU C C 1
ATOM 12772 O O . LEU C 1 569 ? 113.868 48.339 98.681 1.00 46.23 582 LEU C O 1
ATOM 12777 N N . LYS C 1 570 ? 115.279 50.008 99.113 1.00 47.95 583 LYS C N 1
ATOM 12778 C CA . LYS C 1 570 ? 116.361 49.168 99.659 1.00 47.95 583 LYS C CA 1
ATOM 12779 C C . LYS C 1 570 ? 115.945 48.194 100.767 1.00 47.95 583 LYS C C 1
ATOM 12780 O O . LYS C 1 570 ? 116.438 47.069 100.794 1.00 47.95 583 LYS C O 1
ATOM 12786 N N . ASN C 1 571 ? 115.030 48.582 101.645 1.00 48.36 584 ASN C N 1
ATOM 12787 C CA . ASN C 1 571 ? 114.479 47.737 102.711 1.00 48.36 584 ASN C CA 1
ATOM 12788 C C . ASN C 1 571 ? 112.959 47.537 102.512 1.00 48.36 584 ASN C C 1
ATOM 12789 O O . ASN C 1 571 ? 112.162 47.599 103.443 1.00 48.36 584 ASN C O 1
ATOM 12794 N N . ASP C 1 572 ? 112.546 47.336 101.258 1.00 50.82 585 ASP C N 1
ATOM 12795 C CA . ASP C 1 572 ? 111.156 47.300 100.779 1.00 50.82 585 ASP C CA 1
ATOM 12796 C C . ASP C 1 572 ? 110.363 48.589 101.053 1.00 50.82 585 ASP C C 1
ATOM 12797 O O . ASP C 1 572 ? 109.136 48.570 101.088 1.00 50.82 585 ASP C O 1
ATOM 12802 N N . ASP C 1 573 ? 111.037 49.718 101.251 1.00 46.61 586 ASP C N 1
ATOM 12803 C CA . ASP C 1 573 ? 110.444 51.005 101.602 1.00 46.61 586 ASP C CA 1
ATOM 12804 C C . ASP C 1 573 ? 110.950 52.150 100.723 1.00 46.61 586 ASP C C 1
ATOM 12805 O O . ASP C 1 573 ? 112.083 52.155 100.259 1.00 46.61 586 ASP C O 1
ATOM 12810 N N . LEU C 1 574 ? 110.083 53.125 100.473 1.00 40.04 587 LEU C N 1
ATOM 12811 C CA . LEU C 1 574 ? 110.313 54.243 99.563 1.00 40.04 587 LEU C CA 1
ATOM 12812 C C . LEU C 1 574 ? 110.583 55.500 100.380 1.00 40.04 587 LEU C C 1
ATOM 12813 O O . LEU C 1 574 ? 109.820 55.800 101.285 1.00 40.04 587 LEU C O 1
ATOM 12818 N N . ILE C 1 575 ? 111.643 56.246 100.083 1.00 34.60 588 ILE C N 1
ATOM 12819 C CA . ILE C 1 575 ? 111.983 57.507 100.753 1.00 34.60 588 ILE C CA 1
ATOM 12820 C C . ILE C 1 575 ? 111.934 58.645 99.739 1.00 34.60 588 ILE C C 1
ATOM 12821 O O . ILE C 1 575 ? 112.622 58.613 98.722 1.00 34.60 588 ILE C O 1
ATOM 12826 N N . ILE C 1 576 ? 111.125 59.659 100.030 1.00 31.42 589 ILE C N 1
ATOM 12827 C CA . ILE C 1 576 ? 110.888 60.833 99.193 1.00 31.42 589 ILE C CA 1
ATOM 12828 C C . ILE C 1 576 ? 111.336 62.082 99.947 1.00 31.42 589 ILE C C 1
ATOM 12829 O O . ILE C 1 576 ? 110.981 62.287 101.096 1.00 31.42 589 ILE C O 1
ATOM 12834 N N . PHE C 1 577 ? 112.121 62.930 99.306 1.00 31.33 590 PHE C N 1
ATOM 12835 C CA . PHE C 1 577 ? 112.573 64.229 99.785 1.00 31.33 590 PHE C CA 1
ATOM 12836 C C . PHE C 1 577 ? 111.810 65.329 99.063 1.00 31.33 590 PHE C C 1
ATOM 12837 O O . PHE C 1 577 ? 111.651 65.269 97.850 1.00 31.33 590 PHE C O 1
ATOM 12845 N N . VAL C 1 578 ? 111.372 66.350 99.784 1.00 30.67 591 VAL C N 1
ATOM 12846 C CA . VAL C 1 578 ? 110.698 67.509 99.212 1.00 30.67 591 VAL C CA 1
ATOM 12847 C C . VAL C 1 578 ? 111.314 68.786 99.744 1.00 30.67 591 VAL C C 1
ATOM 12848 O O . VAL C 1 578 ? 111.409 68.981 100.946 1.00 30.67 591 VAL C O 1
ATOM 12852 N N . ASP C 1 579 ? 111.684 69.686 98.846 1.00 32.88 592 ASP C N 1
ATOM 12853 C CA . ASP C 1 579 ? 112.089 71.059 99.140 1.00 32.88 592 ASP C CA 1
ATOM 12854 C C . ASP C 1 579 ? 111.107 72.045 98.528 1.00 32.88 592 ASP C C 1
ATOM 12855 O O . ASP C 1 579 ? 110.838 71.966 97.337 1.00 32.88 592 ASP C O 1
ATOM 12860 N N . PHE C 1 580 ? 110.583 72.965 99.333 1.00 30.52 593 PHE C N 1
ATOM 12861 C CA . PHE C 1 580 ? 109.673 74.025 98.919 1.00 30.52 593 PHE C CA 1
ATOM 12862 C C . PHE C 1 580 ? 110.249 75.359 99.361 1.00 30.52 593 PHE C C 1
ATOM 12863 O O . PHE C 1 580 ? 110.145 75.733 100.521 1.00 30.52 593 PHE C O 1
ATOM 12871 N N . GLU C 1 581 ? 110.903 76.064 98.455 1.00 33.03 594 GLU C N 1
ATOM 12872 C CA . GLU C 1 581 ? 111.742 77.215 98.774 1.00 33.03 594 GLU C CA 1
ATOM 12873 C C . GLU C 1 581 ? 111.504 78.370 97.811 1.00 33.03 594 GLU C C 1
ATOM 12874 O O . GLU C 1 581 ? 111.302 78.176 96.620 1.00 33.03 594 GLU C O 1
ATOM 12880 N N . ASP C 1 582 ? 111.512 79.590 98.322 1.00 33.16 595 ASP C N 1
ATOM 12881 C CA . ASP C 1 582 ? 111.355 80.791 97.512 1.00 33.16 595 ASP C CA 1
ATOM 12882 C C . ASP C 1 582 ? 112.566 81.006 96.596 1.00 33.16 595 ASP C C 1
ATOM 12883 O O . ASP C 1 582 ? 113.703 81.010 97.063 1.00 33.16 595 ASP C O 1
ATOM 12888 N N . ILE C 1 583 ? 112.329 81.238 95.307 1.00 32.72 596 ILE C N 1
ATOM 12889 C CA . ILE C 1 583 ? 113.357 81.588 94.320 1.00 32.72 596 ILE C CA 1
ATOM 12890 C C . ILE C 1 583 ? 113.131 82.962 93.695 1.00 32.72 596 ILE C C 1
ATOM 12891 O O . ILE C 1 583 ? 113.769 83.298 92.707 1.00 32.72 596 ILE C O 1
ATOM 12896 N N . THR C 1 584 ? 112.266 83.802 94.265 1.00 33.29 597 THR C N 1
ATOM 12897 C CA . THR C 1 584 ? 111.999 85.154 93.766 1.00 33.29 597 THR C CA 1
ATOM 12898 C C . THR C 1 584 ? 113.273 85.982 93.614 1.00 33.29 597 THR C C 1
ATOM 12899 O O . THR C 1 584 ? 113.379 86.778 92.689 1.00 33.29 597 THR C O 1
ATOM 12903 N N . HIS C 1 585 ? 114.288 85.769 94.448 1.00 33.06 598 HIS C N 1
ATOM 12904 C CA . HIS C 1 585 ? 115.571 86.466 94.368 1.00 33.06 598 HIS C CA 1
ATOM 12905 C C . HIS C 1 585 ? 116.425 86.131 93.137 1.00 33.06 598 HIS C C 1
ATOM 12906 O O . HIS C 1 585 ? 117.438 86.783 92.912 1.00 33.06 598 HIS C O 1
ATOM 12913 N N . LEU C 1 586 ? 116.039 85.155 92.321 1.00 34.23 599 LEU C N 1
ATOM 12914 C CA . LEU C 1 586 ? 116.648 84.908 91.019 1.00 34.23 599 LEU C CA 1
ATOM 12915 C C . LEU C 1 586 ? 116.090 85.821 89.909 1.00 34.23 599 LEU C C 1
ATOM 12916 O O . LEU C 1 586 ? 116.652 85.858 88.815 1.00 34.23 599 LEU C O 1
ATOM 12921 N N . SER C 1 587 ? 114.984 86.532 90.146 1.00 39.10 600 SER C N 1
ATOM 12922 C CA . SER C 1 587 ? 114.384 87.481 89.183 1.00 39.10 600 SER C CA 1
ATOM 12923 C C . SER C 1 587 ? 115.224 88.742 88.956 1.00 39.10 600 SER C C 1
ATOM 12924 O O . SER C 1 587 ? 116.033 89.118 89.832 1.00 39.10 600 SER C O 1
ATOM 12928 N N . ASN D 1 53 ? 164.728 170.724 138.494 1.00 51.64 66 ASN D N 1
ATOM 12929 C CA . ASN D 1 53 ? 165.131 169.622 139.420 1.00 51.64 66 ASN D CA 1
ATOM 12930 C C . ASN D 1 53 ? 165.299 168.272 138.702 1.00 51.64 66 ASN D C 1
ATOM 12931 O O . ASN D 1 53 ? 165.288 167.240 139.367 1.00 51.64 66 ASN D O 1
ATOM 12936 N N . GLY D 1 54 ? 165.456 168.215 137.375 1.00 52.22 67 GLY D N 1
ATOM 12937 C CA . GLY D 1 54 ? 165.592 166.959 136.641 1.00 52.22 67 GLY D CA 1
ATOM 12938 C C . GLY D 1 54 ? 167.043 166.563 136.424 1.00 52.22 67 GLY D C 1
ATOM 12939 O O . GLY D 1 54 ? 167.873 167.415 136.121 1.00 52.22 67 GLY D O 1
ATOM 12940 N N . LEU D 1 55 ? 167.349 165.277 136.550 1.00 52.68 68 LEU D N 1
ATOM 12941 C CA . LEU D 1 55 ? 168.651 164.685 136.241 1.00 52.68 68 LEU D CA 1
ATOM 12942 C C . LEU D 1 55 ? 169.011 164.951 134.766 1.00 52.68 68 LEU D C 1
ATOM 12943 O O . LEU D 1 55 ? 168.234 164.599 133.879 1.00 52.68 68 LEU D O 1
ATOM 12948 N N . ARG D 1 56 ? 170.148 165.599 134.479 1.00 53.18 69 ARG D N 1
ATOM 12949 C CA . ARG D 1 56 ? 170.474 166.109 133.130 1.00 53.18 69 ARG D CA 1
ATOM 12950 C C . ARG D 1 56 ? 170.589 165.010 132.085 1.00 53.18 69 ARG D C 1
ATOM 12951 O O . ARG D 1 56 ? 170.054 165.155 130.995 1.00 53.18 69 ARG D O 1
ATOM 12953 N N . ASP D 1 57 ? 171.315 163.941 132.395 1.00 54.73 70 ASP D N 1
ATOM 12954 C CA . ASP D 1 57 ? 171.769 162.947 131.415 1.00 54.73 70 ASP D CA 1
ATOM 12955 C C . ASP D 1 57 ? 170.597 162.197 130.755 1.00 54.73 70 ASP D C 1
ATOM 12956 O O . ASP D 1 57 ? 169.912 161.427 131.441 1.00 54.73 70 ASP D O 1
ATOM 12961 N N . PRO D 1 58 ? 170.364 162.346 129.435 1.00 54.24 71 PRO D N 1
ATOM 12962 C CA . PRO D 1 58 ? 169.250 161.703 128.742 1.00 54.24 71 PRO D CA 1
ATOM 12963 C C . PRO D 1 58 ? 169.330 160.171 128.735 1.00 54.24 71 PRO D C 1
ATOM 12964 O O . PRO D 1 58 ? 168.319 159.513 128.506 1.00 54.24 71 PRO D O 1
ATOM 12968 N N . ASN D 1 59 ? 170.478 159.566 129.041 1.00 53.26 72 ASN D N 1
ATOM 12969 C CA . ASN D 1 59 ? 170.548 158.116 129.201 1.00 53.26 72 ASN D CA 1
ATOM 12970 C C . ASN D 1 59 ? 169.693 157.643 130.389 1.00 53.26 72 ASN D C 1
ATOM 12971 O O . ASN D 1 59 ? 169.107 156.572 130.320 1.00 53.26 72 ASN D O 1
ATOM 12976 N N . THR D 1 60 ? 169.553 158.446 131.448 1.00 51.72 73 THR D N 1
ATOM 12977 C CA . THR D 1 60 ? 168.864 158.072 132.701 1.00 51.72 73 THR D CA 1
ATOM 12978 C C . THR D 1 60 ? 167.329 158.005 132.608 1.00 51.72 73 THR D C 1
ATOM 12979 O O . THR D 1 60 ? 166.660 157.720 133.601 1.00 51.72 73 THR D O 1
ATOM 12983 N N . ARG D 1 61 ? 166.792 158.196 131.400 1.00 48.06 74 ARG D N 1
ATOM 12984 C CA . ARG D 1 61 ? 165.319 158.241 131.226 1.00 48.06 74 ARG D CA 1
ATOM 12985 C C . ARG D 1 61 ? 164.739 156.885 130.832 1.00 48.06 74 ARG D C 1
ATOM 12986 O O . ARG D 1 61 ? 165.332 156.231 129.965 1.00 48.06 74 ARG D O 1
ATOM 12994 N N . TRP D 1 62 ? 163.630 156.484 131.455 1.00 42.07 75 TRP D N 1
ATOM 12995 C CA . TRP D 1 62 ? 162.898 155.272 131.095 1.00 42.07 75 TRP D CA 1
ATOM 12996 C C . TRP D 1 62 ? 162.375 155.320 129.657 1.00 42.07 75 TRP D C 1
ATOM 12997 O O . TRP D 1 62 ? 162.171 156.389 129.090 1.00 42.07 75 TRP D O 1
ATOM 13008 N N . THR D 1 63 ? 162.074 154.156 129.097 1.00 42.68 76 THR D N 1
ATOM 13009 C CA . THR D 1 63 ? 161.190 153.993 127.937 1.00 42.68 76 THR D CA 1
ATOM 13010 C C . THR D 1 63 ? 159.933 153.267 128.399 1.00 42.68 76 THR D C 1
ATOM 13011 O O . THR D 1 63 ? 160.026 152.229 129.057 1.00 42.68 76 THR D O 1
ATOM 13015 N N . PHE D 1 64 ? 158.755 153.824 128.115 1.00 40.98 77 PHE D N 1
ATOM 13016 C CA . PHE D 1 64 ? 157.491 153.355 128.686 1.00 40.98 77 PHE D CA 1
ATOM 13017 C C . PHE D 1 64 ? 156.926 152.114 127.974 1.00 40.98 77 PHE D C 1
ATOM 13018 O O . PHE D 1 64 ? 157.197 151.912 126.789 1.00 40.98 77 PHE D O 1
ATOM 13026 N N . PRO D 1 65 ? 156.114 151.289 128.658 1.00 40.32 78 PRO D N 1
ATOM 13027 C CA . PRO D 1 65 ? 155.758 151.376 130.071 1.00 40.32 78 PRO D CA 1
ATOM 13028 C C . PRO D 1 65 ? 156.913 150.982 130.995 1.00 40.32 78 PRO D C 1
ATOM 13029 O O . PRO D 1 65 ? 157.682 150.084 130.670 1.00 40.32 78 PRO D O 1
ATOM 13033 N N . ILE D 1 66 ? 157.009 151.606 132.165 1.00 38.72 79 ILE D N 1
ATOM 13034 C CA . ILE D 1 66 ? 157.947 151.215 133.224 1.00 38.72 79 ILE D CA 1
ATOM 13035 C C . ILE D 1 66 ? 157.558 149.822 133.724 1.00 38.72 79 ILE D C 1
ATOM 13036 O O . ILE D 1 66 ? 156.444 149.658 134.218 1.00 38.72 79 ILE D O 1
ATOM 13041 N N . PRO D 1 67 ? 158.409 148.797 133.633 1.00 38.52 80 PRO D N 1
ATOM 13042 C CA . PRO D 1 67 ? 158.069 147.504 134.176 1.00 38.52 80 PRO D CA 1
ATOM 13043 C C . PRO D 1 67 ? 158.250 147.492 135.696 1.00 38.52 80 PRO D C 1
ATOM 13044 O O . PRO D 1 67 ? 159.227 148.030 136.215 1.00 38.52 80 PRO D O 1
ATOM 13048 N N . TYR D 1 68 ? 157.318 146.881 136.416 1.00 37.34 81 TYR D N 1
ATOM 13049 C CA . TYR D 1 68 ? 157.270 146.917 137.875 1.00 37.34 81 TYR D CA 1
ATOM 13050 C C . TYR D 1 68 ? 157.032 145.544 138.501 1.00 37.34 81 TYR D C 1
ATOM 13051 O O . TYR D 1 68 ? 156.398 144.669 137.917 1.00 37.34 81 TYR D O 1
ATOM 13060 N N . ILE D 1 69 ? 157.508 145.398 139.733 1.00 37.72 82 ILE D N 1
ATOM 13061 C CA . ILE D 1 69 ? 157.239 144.293 140.640 1.00 37.72 82 ILE D CA 1
ATOM 13062 C C . ILE D 1 69 ? 156.757 144.888 141.964 1.00 37.72 82 ILE D C 1
ATOM 13063 O O . ILE D 1 69 ? 157.423 145.743 142.531 1.00 37.72 82 ILE D O 1
ATOM 13068 N N . LEU D 1 70 ? 155.642 144.411 142.508 1.00 37.77 83 LEU D N 1
ATOM 13069 C CA . LEU D 1 70 ? 155.238 144.690 143.887 1.00 37.77 83 LEU D CA 1
ATOM 13070 C C . LEU D 1 70 ? 155.663 143.500 144.750 1.00 37.77 83 LEU D C 1
ATOM 13071 O O . LEU D 1 70 ? 155.148 142.398 144.579 1.00 37.77 83 LEU D O 1
ATOM 13076 N N . ALA D 1 71 ? 156.619 143.691 145.652 1.00 39.36 84 ALA D N 1
ATOM 13077 C CA . ALA D 1 71 ? 157.111 142.626 146.503 1.00 39.36 84 ALA D CA 1
ATOM 13078 C C . ALA D 1 71 ? 156.053 142.177 147.520 1.00 39.36 84 ALA D C 1
ATOM 13079 O O . ALA D 1 71 ? 155.276 142.976 148.037 1.00 39.36 84 ALA D O 1
ATOM 13081 N N . ASP D 1 72 ? 156.053 140.900 147.884 1.00 42.53 85 ASP D N 1
ATOM 13082 C CA . ASP D 1 72 ? 155.086 140.341 148.835 1.00 42.53 85 ASP D CA 1
ATOM 13083 C C . ASP D 1 72 ? 155.363 140.703 150.303 1.00 42.53 85 ASP D C 1
ATOM 13084 O O . ASP D 1 72 ? 154.557 140.386 151.175 1.00 42.53 85 ASP D O 1
ATOM 13089 N N . ASN D 1 73 ? 156.459 141.406 150.596 1.00 42.17 86 ASN D N 1
ATOM 13090 C CA . ASN D 1 73 ? 156.648 142.073 151.886 1.00 42.17 86 ASN D CA 1
ATOM 13091 C C . ASN D 1 73 ? 155.807 143.360 152.040 1.00 42.17 86 ASN D C 1
ATOM 13092 O O . ASN D 1 73 ? 155.649 143.846 153.157 1.00 42.17 86 ASN D O 1
ATOM 13097 N N . LEU D 1 74 ? 155.236 143.912 150.967 1.00 39.26 87 LEU D N 1
ATOM 13098 C CA . LEU D 1 74 ? 154.192 144.935 151.043 1.00 39.26 87 LEU D CA 1
ATOM 13099 C C . LEU D 1 74 ? 152.905 144.304 151.582 1.00 39.26 87 LEU D C 1
ATOM 13100 O O . LEU D 1 74 ? 152.507 143.220 151.147 1.00 39.26 87 LEU D O 1
ATOM 13105 N N . GLY D 1 75 ? 152.200 144.984 152.479 1.00 36.80 88 GLY D N 1
ATOM 13106 C CA . GLY D 1 75 ? 150.828 144.588 152.800 1.00 36.80 88 GLY D CA 1
ATOM 13107 C C . GLY D 1 75 ? 149.870 144.850 151.636 1.00 36.80 88 GLY D C 1
ATOM 13108 O O . GLY D 1 75 ? 150.172 145.638 150.735 1.00 36.80 88 GLY D O 1
ATOM 13109 N N . LEU D 1 76 ? 148.670 144.271 151.690 1.00 34.61 89 LEU D N 1
ATOM 13110 C CA . LEU D 1 76 ? 147.587 144.568 150.744 1.00 34.61 89 LEU D CA 1
ATOM 13111 C C . LEU D 1 76 ? 147.324 146.071 150.602 1.00 34.61 89 LEU D C 1
ATOM 13112 O O . LEU D 1 76 ? 147.151 146.553 149.487 1.00 34.61 89 LEU D O 1
ATOM 13117 N N . ASN D 1 77 ? 147.341 146.836 151.691 1.00 32.76 90 ASN D N 1
ATOM 13118 C CA . ASN D 1 77 ? 147.062 148.265 151.619 1.00 32.76 90 ASN D CA 1
ATOM 13119 C C . ASN D 1 77 ? 148.090 149.046 150.776 1.00 32.76 90 ASN D C 1
ATOM 13120 O O . ASN D 1 77 ? 147.701 149.817 149.905 1.00 32.76 90 ASN D O 1
ATOM 13125 N N . ALA D 1 78 ? 149.385 148.808 150.988 1.00 33.58 91 ALA D N 1
ATOM 13126 C CA . ALA D 1 78 ? 150.453 149.410 150.204 1.00 33.58 91 ALA D CA 1
ATOM 13127 C C . ALA D 1 78 ? 150.383 148.990 148.736 1.00 33.58 91 ALA D C 1
ATOM 13128 O O . ALA D 1 78 ? 150.441 149.859 147.873 1.00 33.58 91 ALA D O 1
ATOM 13130 N N . LYS D 1 79 ? 150.139 147.710 148.434 1.00 34.26 92 LYS D N 1
ATOM 13131 C CA . LYS D 1 79 ? 149.844 147.259 147.067 1.00 34.26 92 LYS D CA 1
ATOM 13132 C C . LYS D 1 79 ? 148.726 148.074 146.414 1.00 34.26 92 LYS D C 1
ATOM 13133 O O . LYS D 1 79 ? 148.934 148.643 145.348 1.00 34.26 92 LYS D O 1
ATOM 13139 N N . GLY D 1 80 ? 147.574 148.200 147.068 1.00 32.02 93 GLY D N 1
ATOM 13140 C CA . GLY D 1 80 ? 146.429 148.934 146.543 1.00 32.02 93 GLY D CA 1
ATOM 13141 C C . GLY D 1 80 ? 146.689 150.424 146.369 1.00 32.02 93 GLY D C 1
ATOM 13142 O O . GLY D 1 80 ? 146.309 150.990 145.352 1.00 32.02 93 GLY D O 1
ATOM 13143 N N . ALA D 1 81 ? 147.415 151.052 147.298 1.00 32.98 94 ALA D N 1
ATOM 13144 C CA . ALA D 1 81 ? 147.844 152.442 147.195 1.00 32.98 94 ALA D CA 1
ATOM 13145 C C . ALA D 1 81 ? 148.814 152.692 146.031 1.00 32.98 94 ALA D C 1
ATOM 13146 O O . ALA D 1 81 ? 148.706 153.709 145.355 1.00 32.98 94 ALA D O 1
ATOM 13148 N N . ILE D 1 82 ? 149.731 151.772 145.741 1.00 33.84 95 ILE D N 1
ATOM 13149 C CA . ILE D 1 82 ? 150.644 151.887 144.602 1.00 33.84 95 ILE D CA 1
ATOM 13150 C C . ILE D 1 82 ? 149.871 151.769 143.286 1.00 33.84 95 ILE D C 1
ATOM 13151 O O . ILE D 1 82 ? 150.019 152.620 142.415 1.00 33.84 95 ILE D O 1
ATOM 13156 N N . LEU D 1 83 ? 148.987 150.784 143.148 1.00 33.34 96 LEU D N 1
ATOM 13157 C CA . LEU D 1 83 ? 148.159 150.657 141.947 1.00 33.34 96 LEU D CA 1
ATOM 13158 C C . LEU D 1 83 ? 147.250 151.871 141.722 1.00 33.34 96 LEU D C 1
ATOM 13159 O O . LEU D 1 83 ? 147.110 152.343 140.596 1.00 33.34 96 LEU D O 1
ATOM 13164 N N . TYR D 1 84 ? 146.702 152.450 142.782 1.00 33.87 97 TYR D N 1
ATOM 13165 C CA . TYR D 1 84 ? 146.006 153.727 142.728 1.00 33.87 97 TYR D CA 1
ATOM 13166 C C . TYR D 1 84 ? 146.920 154.883 142.269 1.00 33.87 97 TYR D C 1
ATOM 13167 O O . TYR D 1 84 ? 146.527 155.668 141.410 1.00 33.87 97 TYR D O 1
ATOM 13176 N N . ALA D 1 85 ? 148.161 154.973 142.744 1.00 33.76 98 ALA D N 1
ATOM 13177 C CA . ALA D 1 85 ? 149.114 155.972 142.266 1.00 33.76 98 ALA D CA 1
ATOM 13178 C C . ALA D 1 85 ? 149.455 155.816 140.777 1.00 33.76 98 ALA D C 1
ATOM 13179 O O . ALA D 1 85 ? 149.544 156.813 140.071 1.00 33.76 98 ALA D O 1
ATOM 13181 N N . PHE D 1 86 ? 149.569 154.599 140.247 1.00 35.00 99 PHE D N 1
ATOM 13182 C CA . PHE D 1 86 ? 149.749 154.387 138.813 1.00 35.00 99 PHE D CA 1
ATOM 13183 C C . PHE D 1 86 ? 148.593 154.959 137.993 1.00 35.00 99 PHE D C 1
ATOM 13184 O O . PHE D 1 86 ? 148.804 155.580 136.954 1.00 35.00 99 PHE D O 1
ATOM 13192 N N . GLU D 1 87 ? 147.364 154.824 138.473 1.00 37.56 100 GLU D N 1
ATOM 13193 C CA . GLU D 1 87 ? 146.213 155.409 137.800 1.00 37.56 100 GLU D CA 1
ATOM 13194 C C . GLU D 1 87 ? 146.255 156.933 137.781 1.00 37.56 100 GLU D C 1
ATOM 13195 O O . GLU D 1 87 ? 145.868 157.526 136.784 1.00 37.56 100 GLU D O 1
ATOM 13201 N N . MET D 1 88 ? 146.804 157.593 138.795 1.00 39.34 101 MET D N 1
ATOM 13202 C CA . MET D 1 88 ? 147.004 159.045 138.764 1.00 39.34 101 MET D CA 1
ATOM 13203 C C . MET D 1 88 ? 148.028 159.511 137.731 1.00 39.34 101 MET D C 1
ATOM 13204 O O . MET D 1 88 ? 147.790 160.496 137.037 1.00 39.34 101 MET D O 1
ATOM 13209 N N . PHE D 1 89 ? 149.123 158.784 137.533 1.00 38.32 102 PHE D N 1
ATOM 13210 C CA . PHE D 1 89 ? 150.027 159.031 136.411 1.00 38.32 102 PHE D CA 1
ATOM 13211 C C . PHE D 1 89 ? 149.327 158.858 135.060 1.00 38.32 102 PHE D C 1
ATOM 13212 O O . PHE D 1 89 ? 149.406 159.757 134.226 1.00 38.32 102 PHE D O 1
ATOM 13220 N N . ARG D 1 90 ? 148.543 157.790 134.870 1.00 36.05 103 ARG D N 1
ATOM 13221 C CA . ARG D 1 90 ? 147.775 157.564 133.606 1.00 36.05 103 ARG D CA 1
ATOM 13222 C C . ARG D 1 90 ? 146.655 158.599 133.419 1.00 36.05 103 ARG D C 1
ATOM 13223 O O . ARG D 1 90 ? 146.239 158.783 132.270 1.00 36.05 103 ARG D O 1
ATOM 13231 N N . LEU D 1 91 ? 146.185 159.239 134.483 1.00 36.97 104 LEU D N 1
ATOM 13232 C CA . LEU D 1 91 ? 145.157 160.271 134.448 1.00 36.97 104 LEU D CA 1
ATOM 13233 C C . LEU D 1 91 ? 145.689 161.668 134.135 1.00 36.97 104 LEU D C 1
ATOM 13234 O O . LEU D 1 91 ? 144.900 162.518 133.737 1.00 36.97 104 LEU D O 1
ATOM 13239 N N . LYS D 1 92 ? 146.990 161.933 134.297 1.00 37.85 105 LYS D N 1
ATOM 13240 C CA . LYS D 1 92 ? 147.571 163.285 134.168 1.00 37.85 105 LYS D CA 1
ATOM 13241 C C . LYS D 1 92 ? 148.860 163.368 133.346 1.00 37.85 105 LYS D C 1
ATOM 13242 O O . LYS D 1 92 ? 149.495 164.408 133.322 1.00 37.85 105 LYS D O 1
ATOM 13248 N N . SER D 1 93 ? 149.287 162.296 132.701 1.00 39.72 106 SER D N 1
ATOM 13249 C CA . SER D 1 93 ? 150.569 162.189 132.006 1.00 39.72 106 SER D CA 1
ATOM 13250 C C . SER D 1 93 ? 150.552 161.035 131.009 1.00 39.72 106 SER D C 1
ATOM 13251 O O . SER D 1 93 ? 149.642 160.207 131.015 1.00 39.72 106 SER D O 1
ATOM 13254 N N . CYS D 1 94 ? 151.573 160.955 130.164 1.00 43.48 107 CYS D N 1
ATOM 13255 C CA . CYS D 1 94 ? 151.820 159.801 129.308 1.00 43.48 107 CYS D CA 1
ATOM 13256 C C . CYS D 1 94 ? 152.650 158.689 129.977 1.00 43.48 107 CYS D C 1
ATOM 13257 O O . CYS D 1 94 ? 152.930 157.685 129.327 1.00 43.48 107 CYS D O 1
ATOM 13260 N N . VAL D 1 95 ? 153.021 158.818 131.258 1.00 39.93 108 VAL D N 1
ATOM 13261 C CA . VAL D 1 95 ? 153.698 157.748 132.007 1.00 39.93 108 VAL D CA 1
ATOM 13262 C C . VAL D 1 95 ? 152.766 156.552 132.150 1.00 39.93 108 VAL D C 1
ATOM 13263 O O . VAL D 1 95 ? 151.606 156.697 132.522 1.00 39.93 108 VAL D O 1
ATOM 13267 N N . ASP D 1 96 ? 153.277 155.360 131.873 1.00 39.11 109 ASP D N 1
ATOM 13268 C CA . ASP D 1 96 ? 152.565 154.106 132.063 1.00 39.11 109 ASP D CA 1
ATOM 13269 C C . ASP D 1 96 ? 153.471 153.075 132.722 1.00 39.11 109 ASP D C 1
ATOM 13270 O O . ASP D 1 96 ? 154.692 153.163 132.652 1.00 39.11 109 ASP D O 1
ATOM 13275 N N . PHE D 1 97 ? 152.858 152.072 133.329 1.00 36.89 110 PHE D N 1
ATOM 13276 C CA . PHE D 1 97 ? 153.488 150.984 134.051 1.00 36.89 110 PHE D CA 1
ATOM 13277 C C . PHE D 1 97 ? 152.968 149.646 133.527 1.00 36.89 110 PHE D C 1
ATOM 13278 O O . PHE D 1 97 ? 151.797 149.534 133.188 1.00 36.89 110 PHE D O 1
ATOM 13286 N N . LYS D 1 98 ? 153.809 148.619 133.479 1.00 39.14 111 LYS D N 1
ATOM 13287 C CA . LYS D 1 98 ? 153.443 147.248 133.091 1.00 39.14 111 LYS D CA 1
ATOM 13288 C C . LYS D 1 98 ? 153.991 146.246 134.099 1.00 39.14 111 LYS D C 1
ATOM 13289 O O . LYS D 1 98 ? 155.053 146.499 134.653 1.00 39.14 111 LYS D O 1
ATOM 13295 N N . PRO D 1 99 ? 153.366 145.093 134.332 1.00 37.88 112 PRO D N 1
ATOM 13296 C CA . PRO D 1 99 ? 154.008 144.045 135.101 1.00 37.88 112 PRO D CA 1
ATOM 13297 C C . PRO D 1 99 ? 155.333 143.604 134.461 1.00 37.88 112 PRO D C 1
ATOM 13298 O O . PRO D 1 99 ? 155.495 143.636 133.239 1.00 37.88 112 PRO D O 1
ATOM 13302 N N . TYR D 1 100 ? 156.289 143.193 135.280 1.00 42.41 113 TYR D N 1
ATOM 13303 C CA . TYR D 1 100 ? 157.588 142.701 134.846 1.00 42.41 113 TYR D CA 1
ATOM 13304 C C . TYR D 1 100 ? 157.488 141.408 134.024 1.00 42.41 113 TYR D C 1
ATOM 13305 O O . TYR D 1 100 ? 156.796 140.467 134.409 1.00 42.41 113 TYR D O 1
ATOM 13314 N N . GLU D 1 101 ? 158.189 141.358 132.893 1.00 46.06 114 GLU D N 1
ATOM 13315 C CA . GLU D 1 101 ? 158.186 140.259 131.921 1.00 46.06 114 GLU D CA 1
ATOM 13316 C C . GLU D 1 101 ? 159.612 139.964 131.405 1.00 46.06 114 GLU D C 1
ATOM 13317 O O . GLU D 1 101 ? 159.821 139.628 130.238 1.00 46.06 114 GLU D O 1
ATOM 13323 N N . GLY D 1 102 ? 160.611 140.084 132.282 1.00 44.84 115 GLY D N 1
ATOM 13324 C CA . GLY D 1 102 ? 161.999 139.727 131.994 1.00 44.84 115 GLY D CA 1
ATOM 13325 C C . GLY D 1 102 ? 162.883 140.861 131.480 1.00 44.84 115 GLY D C 1
ATOM 13326 O O . GLY D 1 102 ? 163.942 140.592 130.915 1.00 44.84 115 GLY D O 1
ATOM 13327 N N . GLU D 1 103 ? 162.489 142.119 131.643 1.00 45.15 116 GLU D N 1
ATOM 13328 C CA . GLU D 1 103 ? 163.297 143.277 131.251 1.00 45.15 116 GLU D CA 1
ATOM 13329 C C . GLU D 1 103 ? 164.612 143.406 132.048 1.00 45.15 116 GLU D C 1
ATOM 13330 O O . GLU D 1 103 ? 164.745 142.899 133.164 1.00 45.15 116 GLU D O 1
ATOM 13336 N N . SER D 1 104 ? 165.596 144.120 131.498 1.00 46.49 117 SER D N 1
ATOM 13337 C CA 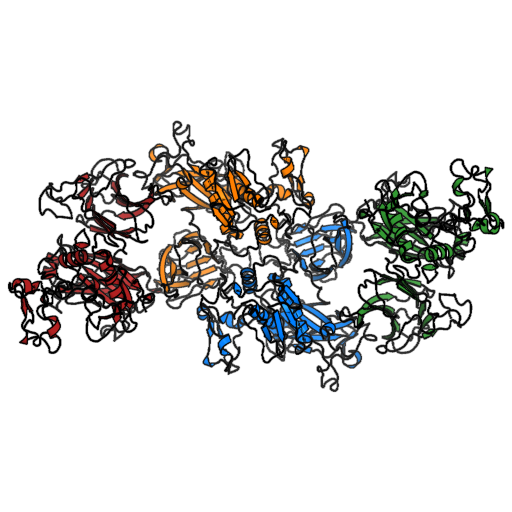. SER D 1 104 ? 166.842 144.459 132.202 1.00 46.49 117 SER D CA 1
ATOM 13338 C C . SER D 1 104 ? 166.655 145.555 133.263 1.00 46.49 117 SER D C 1
ATOM 13339 O O . SER D 1 104 ? 167.356 145.589 134.272 1.00 46.49 117 SER D O 1
ATOM 13342 N N . SER D 1 105 ? 165.707 146.460 133.016 1.00 44.36 118 SER D N 1
ATOM 13343 C CA . SER D 1 105 ? 165.449 147.689 133.763 1.00 44.36 118 SER D CA 1
ATOM 13344 C C . SER D 1 105 ? 164.032 147.647 134.301 1.00 44.36 118 SER D C 1
ATOM 13345 O O . SER D 1 105 ? 163.128 147.420 133.513 1.00 44.36 118 SER D O 1
ATOM 13348 N N . TYR D 1 106 ? 163.816 147.828 135.604 1.00 42.43 119 TYR D N 1
ATOM 13349 C CA . TYR D 1 106 ? 162.505 147.732 136.271 1.00 42.43 119 TYR D CA 1
ATOM 13350 C C . TYR D 1 106 ? 162.528 148.389 137.654 1.00 42.43 119 TYR D C 1
ATOM 13351 O O . TYR D 1 106 ? 163.596 148.624 138.217 1.00 42.43 119 TYR D O 1
ATOM 13360 N N . ILE D 1 107 ? 161.357 148.647 138.227 1.00 39.60 120 ILE D N 1
ATOM 13361 C CA . ILE D 1 107 ? 161.200 149.072 139.621 1.00 39.60 120 ILE D CA 1
ATOM 13362 C C . ILE D 1 107 ? 160.668 147.894 140.433 1.00 39.60 120 ILE D C 1
ATOM 13363 O O . ILE D 1 107 ? 159.691 147.271 140.041 1.00 39.60 120 ILE D O 1
ATOM 13368 N N . ILE D 1 108 ? 161.272 147.581 141.572 1.00 39.76 121 ILE D N 1
ATOM 13369 C CA . ILE D 1 108 ? 160.654 146.731 142.585 1.00 39.76 121 ILE D CA 1
ATOM 13370 C C . ILE D 1 108 ? 160.261 147.580 143.802 1.00 39.76 121 ILE D C 1
ATOM 13371 O O . ILE D 1 108 ? 161.067 148.329 144.344 1.00 39.76 121 ILE D O 1
ATOM 13376 N N . PHE D 1 109 ? 159.004 147.492 144.217 1.00 38.89 122 PHE D N 1
ATOM 13377 C CA . PHE D 1 109 ? 158.457 148.209 145.365 1.00 38.89 122 PHE D CA 1
ATOM 13378 C C . PHE D 1 109 ? 158.480 147.277 146.562 1.00 38.89 122 PHE D C 1
ATOM 13379 O O . PHE D 1 109 ? 157.950 146.173 146.484 1.00 38.89 122 PHE D O 1
ATOM 13387 N N . GLN D 1 110 ? 159.075 147.716 147.663 1.00 42.04 123 GLN D N 1
ATOM 13388 C CA . GLN D 1 110 ? 159.298 146.914 148.857 1.00 42.04 123 GLN D CA 1
ATOM 13389 C C . GLN D 1 110 ? 158.953 147.680 150.132 1.00 42.04 123 GLN D C 1
ATOM 13390 O O . GLN D 1 110 ? 158.959 148.902 150.158 1.00 42.04 123 GLN D O 1
ATOM 13396 N N . GLN D 1 111 ? 158.668 146.971 151.214 1.00 45.14 124 GLN D N 1
ATOM 13397 C CA . GLN D 1 111 ? 158.494 147.535 152.545 1.00 45.14 124 GLN D CA 1
ATOM 13398 C C . GLN D 1 111 ? 159.801 147.428 153.328 1.00 45.14 124 GLN D C 1
ATOM 13399 O O . GLN D 1 111 ? 160.024 146.463 154.061 1.00 45.14 124 GLN D O 1
ATOM 13405 N N . PHE D 1 112 ? 160.683 148.407 153.162 1.00 45.55 125 PHE D N 1
ATOM 13406 C CA . PHE D 1 112 ? 161.893 148.549 153.968 1.00 45.55 125 PHE D CA 1
ATOM 13407 C C . PHE D 1 112 ? 161.707 149.617 155.049 1.00 45.55 125 PHE D C 1
ATOM 13408 O O . PHE D 1 112 ? 160.639 150.211 155.188 1.00 45.55 125 PHE D O 1
ATOM 13416 N N . ASP D 1 113 ? 162.734 149.864 155.855 1.00 49.85 126 ASP D N 1
ATOM 13417 C CA . ASP D 1 113 ? 162.745 150.998 156.780 1.00 49.85 126 ASP D CA 1
ATOM 13418 C C . ASP D 1 113 ? 162.652 152.313 155.998 1.00 49.85 126 ASP D C 1
ATOM 13419 O O . ASP D 1 113 ? 163.443 152.560 155.082 1.00 49.85 126 ASP D O 1
ATOM 13424 N N . GLY D 1 114 ? 161.696 153.164 156.358 1.00 48.91 127 GLY D N 1
ATOM 13425 C CA . GLY D 1 114 ? 161.498 154.466 155.736 1.00 48.91 127 GLY D CA 1
ATOM 13426 C C . GLY D 1 114 ? 161.004 154.396 154.295 1.00 48.91 127 GLY D C 1
ATOM 13427 O O . GLY D 1 114 ? 160.531 153.369 153.806 1.00 48.91 127 GLY D O 1
ATOM 13428 N N . CYS D 1 115 ? 161.073 155.530 153.608 1.00 50.27 128 CYS D N 1
ATOM 13429 C CA . CYS D 1 115 ? 160.426 155.735 152.320 1.00 50.27 128 CYS D CA 1
ATOM 13430 C C . CYS D 1 115 ? 161.365 156.528 151.415 1.00 50.27 128 CYS D C 1
ATOM 13431 O O . CYS D 1 115 ? 161.718 157.661 151.723 1.00 50.27 128 CYS D O 1
ATOM 13434 N N . TRP D 1 116 ? 161.873 155.886 150.368 1.00 45.67 129 TRP D N 1
ATOM 13435 C CA . TRP D 1 116 ? 163.015 156.367 149.590 1.00 45.67 129 TRP D CA 1
ATOM 13436 C C . TRP D 1 116 ? 163.110 155.681 148.225 1.00 45.67 129 TRP D C 1
ATOM 13437 O O . TRP D 1 116 ? 162.568 154.594 148.026 1.00 45.67 129 TRP D O 1
ATOM 13448 N N . SER D 1 117 ? 163.847 156.295 147.300 1.00 45.69 130 SER D N 1
ATOM 13449 C CA . SER D 1 117 ? 164.054 155.830 145.927 1.00 45.69 130 SER D CA 1
ATOM 13450 C C . SER D 1 117 ? 165.395 156.302 145.371 1.00 45.69 130 SER D C 1
ATOM 13451 O O . SER D 1 117 ? 165.864 157.383 145.706 1.00 45.69 130 SER D O 1
ATOM 13454 N N . GLU D 1 118 ? 165.970 155.540 144.446 1.00 47.82 131 GLU D N 1
ATOM 13455 C CA . GLU D 1 118 ? 167.055 155.981 143.562 1.00 47.82 131 GLU D CA 1
ATOM 13456 C C . GLU D 1 118 ? 166.533 156.981 142.517 1.00 47.82 131 GLU D C 1
ATOM 13457 O O . GLU D 1 118 ? 165.334 156.997 142.235 1.00 47.82 131 GLU D O 1
ATOM 13463 N N . VAL D 1 119 ? 167.396 157.822 141.938 1.00 45.01 132 VAL D N 1
ATOM 13464 C CA . VAL D 1 119 ? 166.972 158.880 141.006 1.00 45.01 132 VAL D CA 1
ATOM 13465 C C . VAL D 1 119 ? 167.274 158.502 139.558 1.00 45.01 132 VAL D C 1
ATOM 13466 O O . VAL D 1 119 ? 168.422 158.270 139.194 1.00 45.01 132 VAL D O 1
ATOM 13470 N N . GLY D 1 120 ? 166.243 158.460 138.722 1.00 43.46 133 GLY D N 1
ATOM 13471 C CA . GLY D 1 120 ? 166.324 158.024 137.334 1.00 43.46 133 GLY D CA 1
ATOM 13472 C C . GLY D 1 120 ? 166.403 156.516 137.162 1.00 43.46 133 GLY D C 1
ATOM 13473 O O . GLY D 1 120 ? 166.488 155.768 138.133 1.00 43.46 133 GLY D O 1
ATOM 13474 N N . ASP D 1 121 ? 166.396 156.052 135.916 1.00 45.85 134 ASP D N 1
ATOM 13475 C CA . ASP D 1 121 ? 166.579 154.647 135.551 1.00 45.85 134 ASP D CA 1
ATOM 13476 C C . ASP D 1 121 ? 168.031 154.197 135.779 1.00 45.85 134 ASP D C 1
ATOM 13477 O O . ASP D 1 121 ? 168.958 154.739 135.176 1.00 45.85 134 ASP D O 1
ATOM 13482 N N . GLN D 1 122 ? 168.247 153.208 136.642 1.00 46.07 135 GLN D N 1
ATOM 13483 C CA . GLN D 1 122 ? 169.567 152.646 136.934 1.00 46.07 135 GLN D CA 1
ATOM 13484 C C . GLN D 1 122 ? 170.016 151.558 135.930 1.00 46.07 135 GLN D C 1
ATOM 13485 O O . GLN D 1 122 ? 171.126 151.045 136.039 1.00 46.07 135 GLN D O 1
ATOM 13491 N N . HIS D 1 123 ? 169.173 151.181 134.963 1.00 46.52 136 HIS D N 1
ATOM 13492 C CA . HIS D 1 123 ? 169.413 150.209 133.879 1.00 46.52 136 HIS D CA 1
ATOM 13493 C C . HIS D 1 123 ? 169.667 148.751 134.278 1.00 46.52 136 HIS D C 1
ATOM 13494 O O . HIS D 1 123 ? 169.995 147.931 133.420 1.00 46.52 136 HIS D O 1
ATOM 13501 N N . VAL D 1 124 ? 169.525 148.403 135.556 1.00 45.91 137 VAL D N 1
ATOM 13502 C CA . VAL D 1 124 ? 169.784 147.050 136.076 1.00 45.91 137 VAL D CA 1
ATOM 13503 C C . VAL D 1 124 ? 168.663 146.503 136.972 1.00 45.91 137 VAL D C 1
ATOM 13504 O O . VAL D 1 124 ? 168.793 145.416 137.536 1.00 45.91 137 VAL D O 1
ATOM 13508 N N . GLY D 1 125 ? 167.575 147.261 137.135 1.00 46.13 138 GLY D N 1
ATOM 13509 C CA . GLY D 1 125 ? 166.630 147.121 138.245 1.00 46.13 138 GLY D CA 1
ATOM 13510 C C . GLY D 1 125 ? 166.963 148.091 139.381 1.00 46.13 138 GLY D C 1
ATOM 13511 O O . GLY D 1 125 ? 168.120 148.455 139.566 1.00 46.13 138 GLY D O 1
ATOM 13512 N N . GLN D 1 126 ? 165.965 148.532 140.137 1.00 43.78 139 GLN D N 1
ATOM 13513 C CA . GLN D 1 126 ? 166.139 149.404 141.305 1.00 43.78 139 GLN D CA 1
ATOM 13514 C C . GLN D 1 126 ? 165.008 149.224 142.312 1.00 43.78 139 GLN D C 1
ATOM 13515 O O . GLN D 1 126 ? 163.922 148.781 141.952 1.00 43.78 139 GLN D O 1
ATOM 13521 N N . ASN D 1 127 ? 165.243 149.583 143.573 1.00 45.62 140 ASN D N 1
ATOM 13522 C CA . ASN D 1 127 ? 164.236 149.540 144.637 1.00 45.62 140 ASN D CA 1
ATOM 13523 C C . ASN D 1 127 ? 163.518 150.897 144.802 1.00 45.62 140 ASN D C 1
ATOM 13524 O O . ASN D 1 127 ? 164.107 151.948 144.575 1.00 45.62 140 ASN D O 1
ATOM 13529 N N . ILE D 1 128 ? 162.284 150.859 145.312 1.00 43.26 141 ILE D N 1
ATOM 13530 C CA . ILE D 1 128 ? 161.574 151.944 146.014 1.00 43.26 141 ILE D CA 1
ATOM 13531 C C . ILE D 1 128 ? 161.071 151.378 147.336 1.00 43.26 141 ILE D C 1
ATOM 13532 O O . ILE D 1 128 ? 160.455 150.313 147.343 1.00 43.26 141 ILE D O 1
ATOM 13537 N N . SER D 1 129 ? 161.271 152.085 148.445 1.00 44.72 142 SER D N 1
ATOM 13538 C CA . SER D 1 129 ? 160.678 151.709 149.722 1.00 44.72 142 SER D CA 1
ATOM 13539 C C . SER D 1 129 ? 159.400 152.481 150.006 1.00 44.72 142 SER D C 1
ATOM 13540 O O . SER D 1 129 ? 159.399 153.707 149.991 1.00 44.72 142 SER D O 1
ATOM 13543 N N . ILE D 1 130 ? 158.336 151.751 150.330 1.00 46.29 143 ILE D N 1
ATOM 13544 C CA . ILE D 1 130 ? 157.076 152.257 150.862 1.00 46.29 143 ILE D CA 1
ATOM 13545 C C . ILE D 1 130 ? 156.903 151.657 152.265 1.00 46.29 143 ILE D C 1
ATOM 13546 O O . ILE D 1 130 ? 156.320 150.589 152.439 1.00 46.29 143 ILE D O 1
ATOM 13551 N N . GLY D 1 131 ? 157.488 152.311 153.269 1.00 48.99 144 GLY D N 1
ATOM 13552 C CA . GLY D 1 131 ? 157.455 151.877 154.668 1.00 48.99 144 GLY D CA 1
ATOM 13553 C C . GLY D 1 131 ? 156.120 152.122 155.374 1.00 48.99 144 GLY D C 1
ATOM 13554 O O . GLY D 1 131 ? 155.168 152.647 154.794 1.00 48.99 144 GLY D O 1
ATOM 13555 N N . GLN D 1 132 ? 156.043 151.764 156.655 1.00 52.38 145 GLN D N 1
ATOM 13556 C CA . GLN D 1 132 ? 154.840 151.973 157.468 1.00 52.38 145 GLN D CA 1
ATOM 13557 C C . GLN D 1 132 ? 154.492 153.461 157.555 1.00 52.38 145 GLN D C 1
ATOM 13558 O O . GLN D 1 132 ? 155.346 154.294 157.853 1.00 52.38 145 GLN D O 1
ATOM 13564 N N . GLY D 1 133 ? 153.236 153.802 157.275 1.00 49.66 146 GLY D N 1
ATOM 13565 C CA . GLY D 1 133 ? 152.767 155.186 157.196 1.00 49.66 146 GLY D CA 1
ATOM 13566 C C . GLY D 1 133 ? 153.030 155.893 155.863 1.00 49.66 146 GLY D C 1
ATOM 13567 O O . GLY D 1 133 ? 152.691 157.065 155.737 1.00 49.66 146 GLY D O 1
ATOM 13568 N N . CYS D 1 134 ? 153.597 155.174 154.892 1.00 48.96 147 CYS D N 1
ATOM 13569 C CA . CYS D 1 134 ? 153.809 155.772 153.548 1.00 48.96 147 CYS D CA 1
ATOM 13570 C C . CYS D 1 134 ? 152.892 155.095 152.532 1.00 48.96 147 CYS D C 1
ATOM 13571 O O . CYS D 1 134 ? 153.127 155.283 151.325 1.00 48.96 147 CYS D O 1
ATOM 13574 N N . ALA D 1 135 ? 151.872 154.372 153.002 1.00 41.29 148 ALA D N 1
ATOM 13575 C CA . ALA D 1 135 ? 150.903 153.773 152.058 1.00 41.29 148 ALA D CA 1
ATOM 13576 C C . ALA D 1 135 ? 149.901 154.866 151.685 1.00 41.29 148 ALA D C 1
ATOM 13577 O O . ALA D 1 135 ? 148.701 154.697 151.978 1.00 41.29 148 ALA D O 1
ATOM 13579 N N . TYR D 1 136 ? 150.374 155.967 151.098 1.00 42.09 149 TYR D N 1
ATOM 13580 C CA . TYR D 1 136 ? 149.491 157.090 150.680 1.00 42.09 149 TYR D CA 1
ATOM 13581 C C . TYR D 1 136 ? 149.888 157.567 149.287 1.00 42.09 149 TYR D C 1
ATOM 13582 O O . TYR D 1 136 ? 151.087 157.725 149.049 1.00 42.09 149 TYR D O 1
ATOM 13591 N N . LYS D 1 137 ? 148.919 157.802 148.414 1.00 41.70 150 LYS D N 1
ATOM 13592 C CA . LYS D 1 137 ? 149.154 158.200 146.998 1.00 41.70 150 LYS D CA 1
ATOM 13593 C C . LYS D 1 137 ? 150.271 159.244 146.880 1.00 41.70 150 LYS D C 1
ATOM 13594 O O . LYS D 1 137 ? 151.270 158.943 146.204 1.00 41.70 150 LYS D O 1
ATOM 13600 N N . ALA D 1 138 ? 150.105 160.424 147.488 1.00 44.54 151 ALA D N 1
ATOM 13601 C CA . ALA D 1 138 ? 151.078 161.500 147.389 1.00 44.54 151 ALA D CA 1
ATOM 13602 C C . ALA D 1 138 ? 152.517 161.059 147.679 1.00 44.54 151 ALA D C 1
ATOM 13603 O O . ALA D 1 138 ? 153.461 161.536 147.050 1.00 44.54 151 ALA D O 1
ATOM 13605 N N . ILE D 1 139 ? 152.697 160.134 148.616 1.00 45.71 152 ILE D N 1
ATOM 13606 C CA . ILE D 1 139 ? 154.011 159.628 148.987 1.00 45.71 152 ILE D CA 1
ATOM 13607 C C . ILE D 1 139 ? 154.516 158.644 147.932 1.00 45.71 152 ILE D C 1
ATOM 13608 O O . ILE D 1 139 ? 155.668 158.748 147.522 1.00 45.71 152 ILE D O 1
ATOM 13613 N N . ILE D 1 140 ? 153.670 157.750 147.409 1.00 41.42 153 ILE D N 1
ATOM 13614 C CA . ILE D 1 140 ? 154.087 156.867 146.310 1.00 41.42 153 ILE D CA 1
ATOM 13615 C C . ILE D 1 140 ? 154.488 157.697 145.079 1.00 41.42 153 ILE D C 1
ATOM 13616 O O . ILE D 1 140 ? 155.519 157.447 144.464 1.00 41.42 153 ILE D O 1
ATOM 13621 N N . GLU D 1 141 ? 153.693 158.708 144.726 1.00 42.24 154 GLU D N 1
ATOM 13622 C CA . GLU D 1 141 ? 153.957 159.614 143.615 1.00 42.24 154 GLU D CA 1
ATOM 13623 C C . GLU D 1 141 ? 155.297 160.345 143.752 1.00 42.24 154 GLU D C 1
ATOM 13624 O O . GLU D 1 141 ? 156.065 160.365 142.797 1.00 42.24 154 GLU D O 1
ATOM 13630 N N . HIS D 1 142 ? 155.624 160.874 144.934 1.00 43.20 155 HIS D N 1
ATOM 13631 C CA . HIS D 1 142 ? 156.939 161.424 145.243 1.00 43.20 155 HIS D CA 1
ATOM 13632 C C . HIS D 1 142 ? 158.078 160.426 144.984 1.00 43.20 155 HIS D C 1
ATOM 13633 O O . HIS D 1 142 ? 159.105 160.800 144.414 1.00 43.20 155 HIS D O 1
ATOM 13640 N N . GLU D 1 143 ? 157.936 159.160 145.367 1.00 44.02 156 GLU D N 1
ATOM 13641 C CA . GLU D 1 143 ? 158.993 158.184 145.114 1.00 44.02 156 GLU D CA 1
ATOM 13642 C C . GLU D 1 143 ? 159.118 157.820 143.638 1.00 44.02 156 GLU D C 1
ATOM 13643 O O . GLU D 1 143 ? 160.227 157.723 143.115 1.00 44.02 156 GLU D O 1
ATOM 13649 N N . ILE D 1 144 ? 158.005 157.659 142.926 1.00 40.26 157 ILE D N 1
ATOM 13650 C CA . ILE D 1 144 ? 158.054 157.376 141.498 1.00 40.26 157 ILE D CA 1
ATOM 13651 C C . ILE D 1 144 ? 158.649 158.566 140.741 1.00 40.26 157 ILE D C 1
ATOM 13652 O O . ILE D 1 144 ? 159.416 158.357 139.806 1.00 40.26 157 ILE D O 1
ATOM 13657 N N . LEU D 1 145 ? 158.399 159.809 141.152 1.00 42.01 158 LEU D N 1
ATOM 13658 C CA . LEU D 1 145 ? 159.076 160.971 140.581 1.00 42.01 158 LEU D CA 1
ATOM 13659 C C . LEU D 1 145 ? 160.594 160.940 140.797 1.00 42.01 158 LEU D C 1
ATOM 13660 O O . LEU D 1 145 ? 161.332 161.300 139.886 1.00 42.01 158 LEU D O 1
ATOM 13665 N N . HIS D 1 146 ? 161.101 160.447 141.923 1.00 42.71 159 HIS D N 1
ATOM 13666 C CA . HIS D 1 146 ? 162.526 160.163 142.023 1.00 42.71 159 HIS D CA 1
ATOM 13667 C C . HIS D 1 146 ? 162.940 159.121 140.984 1.00 42.71 159 HIS D C 1
ATOM 13668 O O . HIS D 1 146 ? 163.820 159.406 140.174 1.00 42.71 159 HIS D O 1
ATOM 13675 N N . ALA D 1 147 ? 162.283 157.965 140.907 1.00 41.93 160 ALA D N 1
ATOM 13676 C CA . ALA D 1 147 ? 162.668 156.937 139.937 1.00 41.93 160 ALA D CA 1
ATOM 13677 C C . ALA D 1 147 ? 162.587 157.397 138.471 1.00 41.93 160 ALA D C 1
ATOM 13678 O O . ALA D 1 147 ? 163.399 156.975 137.654 1.00 41.93 160 ALA D O 1
ATOM 13680 N N . LEU D 1 148 ? 161.675 158.297 138.131 1.00 41.52 161 LEU D N 1
ATOM 13681 C CA . LEU D 1 148 ? 161.559 158.941 136.828 1.00 41.52 161 LEU D CA 1
ATOM 13682 C C . LEU D 1 148 ? 162.707 159.907 136.527 1.00 41.52 161 LEU D C 1
ATOM 13683 O O . LEU D 1 148 ? 162.911 160.224 135.363 1.00 41.52 161 LEU D O 1
ATOM 13688 N N . GLY D 1 149 ? 163.457 160.371 137.520 1.00 44.57 162 GLY D N 1
ATOM 13689 C CA . GLY D 1 149 ? 164.609 161.247 137.321 1.00 44.57 162 GLY D CA 1
ATOM 13690 C C . GLY D 1 149 ? 164.596 162.587 138.036 1.00 44.57 162 GLY D C 1
ATOM 13691 O O . GLY D 1 149 ? 165.367 163.455 137.636 1.00 44.57 162 GLY D O 1
ATOM 13692 N N . PHE D 1 150 ? 163.773 162.807 139.060 1.00 45.07 163 PHE D N 1
ATOM 13693 C CA . PHE D 1 150 ? 163.683 164.107 139.742 1.00 45.07 163 PHE D CA 1
ATOM 13694 C C . PHE D 1 150 ? 164.318 164.140 141.132 1.00 45.07 163 PHE D C 1
ATOM 13695 O O . PHE D 1 150 ? 164.121 163.257 141.961 1.00 45.07 163 PHE D O 1
ATOM 13703 N N . TYR D 1 151 ? 165.037 165.216 141.418 1.00 50.32 164 TYR D N 1
ATOM 13704 C CA . TYR D 1 151 ? 165.459 165.604 142.762 1.00 50.32 164 TYR D CA 1
ATOM 13705 C C . TYR D 1 151 ? 164.378 166.420 143.483 1.00 50.32 164 TYR D C 1
ATOM 13706 O O . TYR D 1 151 ? 163.381 166.828 142.893 1.00 50.32 164 TYR D O 1
ATOM 13715 N N . HIS D 1 152 ? 164.569 166.684 144.771 1.00 49.71 165 HIS D N 1
ATOM 13716 C CA . HIS D 1 152 ? 163.726 167.588 145.542 1.00 49.71 165 HIS D CA 1
ATOM 13717 C C . HIS D 1 152 ? 163.835 169.035 145.070 1.00 49.71 165 HIS D C 1
ATOM 13718 O O . HIS D 1 152 ? 164.867 169.439 144.529 1.00 49.71 165 HIS D O 1
ATOM 13725 N N . GLU D 1 153 ? 162.842 169.871 145.344 1.00 52.56 166 GLU D N 1
ATOM 13726 C CA . GLU D 1 153 ? 162.965 171.295 145.026 1.00 52.56 166 GLU D CA 1
ATOM 13727 C C . GLU D 1 153 ? 164.077 171.988 145.806 1.00 52.56 166 GLU D C 1
ATOM 13728 O O . GLU D 1 153 ? 164.865 172.724 145.213 1.00 52.56 166 GLU D O 1
ATOM 13734 N N . GLN D 1 154 ? 164.252 171.686 147.095 1.00 53.12 167 GLN D N 1
ATOM 13735 C CA . GLN D 1 154 ? 165.355 172.261 147.863 1.00 53.12 167 GLN D CA 1
ATOM 13736 C C . GLN D 1 154 ? 166.744 171.793 147.406 1.00 53.12 167 GLN D C 1
ATOM 13737 O O . GLN D 1 154 ? 167.749 172.268 147.924 1.00 53.12 167 GLN D O 1
ATOM 13743 N N . SER D 1 155 ? 166.824 170.868 146.449 1.00 54.94 168 SER D N 1
ATOM 13744 C CA . SER D 1 155 ? 168.059 170.421 145.812 1.00 54.94 168 SER D CA 1
ATOM 13745 C C . SER D 1 155 ? 168.373 171.134 144.502 1.00 54.94 168 SER D C 1
ATOM 13746 O O . SER D 1 155 ? 169.404 170.856 143.893 1.00 54.94 168 SER D O 1
ATOM 13749 N N . ARG D 1 156 ? 167.529 172.063 144.050 1.00 55.40 169 ARG D N 1
ATOM 13750 C CA . ARG D 1 156 ? 167.827 172.889 142.880 1.00 55.40 169 ARG D CA 1
ATOM 13751 C C . ARG D 1 156 ? 169.092 173.717 143.102 1.00 55.40 169 ARG D C 1
ATOM 13752 O O . ARG D 1 156 ? 169.403 174.089 144.233 1.00 55.40 169 ARG D O 1
ATOM 13760 N N . ARG D 1 159 ? 168.286 177.115 145.010 1.00 59.35 172 ARG D N 1
ATOM 13761 C CA . ARG D 1 159 ? 167.277 177.030 146.101 1.00 59.35 172 ARG D CA 1
ATOM 13762 C C . ARG D 1 159 ? 167.577 178.097 147.157 1.00 59.35 172 ARG D C 1
ATOM 13763 O O . ARG D 1 159 ? 166.650 178.463 147.898 1.00 59.35 172 ARG D O 1
ATOM 13771 N N . ASP D 1 160 ? 168.832 178.542 147.245 1.00 63.44 173 ASP D N 1
ATOM 13772 C CA . ASP D 1 160 ? 169.205 179.577 148.216 1.00 63.44 173 ASP D CA 1
ATOM 13773 C C . ASP D 1 160 ? 168.454 180.901 148.006 1.00 63.44 173 ASP D C 1
ATOM 13774 O O . ASP D 1 160 ? 168.288 181.667 148.951 1.00 63.44 173 ASP D O 1
ATOM 13779 N N . ASP D 1 161 ? 167.971 181.183 146.794 1.00 64.88 174 ASP D N 1
ATOM 13780 C CA . ASP D 1 161 ? 167.117 182.347 146.526 1.00 64.88 174 ASP D CA 1
ATOM 13781 C C . ASP D 1 161 ? 165.688 182.165 147.076 1.00 64.88 174 ASP D C 1
ATOM 13782 O O . ASP D 1 161 ? 164.935 183.137 147.160 1.00 64.88 174 ASP D O 1
ATOM 13787 N N . TYR D 1 162 ? 165.308 180.938 147.454 1.00 60.11 175 TYR D N 1
ATOM 13788 C CA . TYR D 1 162 ? 163.933 180.561 147.750 1.00 60.11 175 TYR D CA 1
ATOM 13789 C C . TYR D 1 162 ? 163.720 18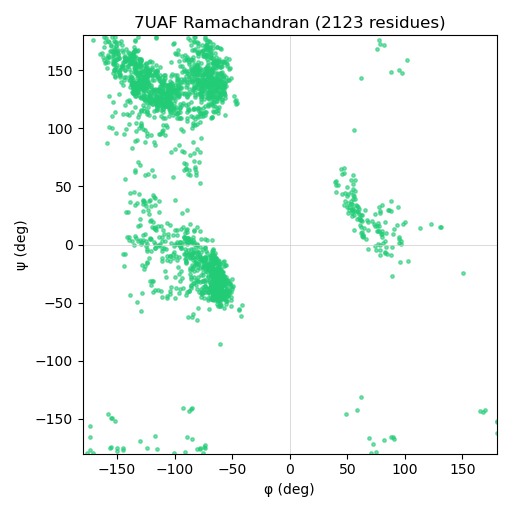0.042 149.167 1.00 60.11 175 TYR D C 1
ATOM 13790 O O . TYR D 1 162 ? 162.666 180.309 149.751 1.00 60.11 175 TYR D O 1
ATOM 13799 N N . VAL D 1 163 ? 164.685 179.335 149.751 1.00 58.51 176 VAL D N 1
ATOM 13800 C CA . VAL D 1 163 ? 164.558 178.686 151.064 1.00 58.51 176 VAL D CA 1
ATOM 13801 C C . VAL D 1 163 ? 165.796 178.857 151.950 1.00 58.51 176 VAL D C 1
ATOM 13802 O O . VAL D 1 163 ? 166.896 179.120 151.480 1.00 58.51 176 VAL D O 1
ATOM 13806 N N . ASN D 1 164 ? 165.597 178.674 153.255 1.00 58.44 177 ASN D N 1
ATOM 13807 C CA . ASN D 1 164 ? 166.603 178.510 154.296 1.00 58.44 177 ASN D CA 1
ATOM 13808 C C . ASN D 1 164 ? 166.668 177.034 154.698 1.00 58.44 177 ASN D C 1
ATOM 13809 O O . ASN D 1 164 ? 165.628 176.449 154.980 1.00 58.44 177 ASN D O 1
ATOM 13814 N N . ILE D 1 165 ? 167.857 176.438 154.766 1.00 58.54 178 ILE D N 1
ATOM 13815 C CA . ILE D 1 165 ? 168.066 175.099 155.334 1.00 58.54 178 ILE D CA 1
ATOM 13816 C C . ILE D 1 165 ? 168.786 175.241 156.675 1.00 58.54 178 ILE D C 1
ATOM 13817 O O . ILE D 1 165 ? 169.903 175.752 156.738 1.00 58.54 178 ILE D O 1
ATOM 13822 N N . TRP D 1 166 ? 168.163 174.788 157.757 1.00 59.78 179 TRP D N 1
ATOM 13823 C CA . TRP D 1 166 ? 168.717 174.846 159.108 1.00 59.78 179 TRP D CA 1
ATOM 13824 C C . TRP D 1 166 ? 169.481 173.556 159.402 1.00 59.78 179 TRP D C 1
ATOM 13825 O O . TRP D 1 166 ? 168.958 172.629 160.019 1.00 59.78 179 TRP D O 1
ATOM 13836 N N . TRP D 1 167 ? 170.716 173.467 158.900 1.00 60.66 180 TRP D N 1
ATOM 13837 C CA . TRP D 1 167 ? 171.519 172.235 158.894 1.00 60.66 180 TRP D CA 1
ATOM 13838 C C . TRP D 1 167 ? 171.711 171.617 160.277 1.00 60.66 180 TRP D C 1
ATOM 13839 O O . TRP D 1 167 ? 171.717 170.400 160.428 1.00 60.66 180 TRP D O 1
ATOM 13850 N N . ASP D 1 168 ? 171.811 172.457 161.297 1.00 62.57 181 ASP D N 1
ATOM 13851 C CA . ASP D 1 168 ? 171.923 172.078 162.698 1.00 62.57 181 ASP D CA 1
ATOM 13852 C C . ASP D 1 168 ? 170.693 171.318 163.223 1.00 62.57 181 ASP D C 1
ATOM 13853 O O . ASP D 1 168 ? 170.815 170.565 164.187 1.00 62.57 181 ASP D O 1
ATOM 13858 N N . GLN D 1 169 ? 169.522 171.482 162.602 1.00 61.03 182 GLN D N 1
ATOM 13859 C CA . GLN D 1 169 ? 168.259 170.876 163.028 1.00 61.03 182 GLN D CA 1
ATOM 13860 C C . GLN D 1 169 ? 167.960 169.521 162.381 1.00 61.03 182 GLN D C 1
ATOM 13861 O O . GLN D 1 169 ? 167.007 168.874 162.795 1.00 61.03 182 GLN D O 1
ATOM 13867 N N . ILE D 1 170 ? 168.726 169.066 161.389 1.00 60.92 183 ILE D N 1
ATOM 13868 C CA . ILE D 1 170 ? 168.455 167.806 160.684 1.00 60.92 183 ILE D CA 1
ATOM 13869 C C . ILE D 1 170 ? 168.892 166.605 161.536 1.00 60.92 183 ILE D C 1
ATOM 13870 O O . ILE D 1 170 ? 170.030 166.560 162.002 1.00 60.92 183 ILE D O 1
ATOM 13875 N N . LEU D 1 171 ? 168.026 165.607 161.716 1.00 61.59 184 LEU D N 1
ATOM 13876 C CA . LEU D 1 171 ? 168.371 164.328 162.341 1.00 61.59 184 LEU D CA 1
ATOM 13877 C C . LEU D 1 171 ? 169.533 163.652 161.610 1.00 61.59 184 LEU D C 1
ATOM 13878 O O . LEU D 1 171 ? 169.588 163.648 160.381 1.00 61.59 184 LEU D O 1
ATOM 13883 N N . SER D 1 172 ? 170.468 163.070 162.362 1.00 63.56 185 SER D N 1
ATOM 13884 C CA . SER D 1 172 ? 171.730 162.557 161.815 1.00 63.56 185 SER D CA 1
ATOM 13885 C C . SER D 1 172 ? 171.515 161.524 160.706 1.00 63.56 185 SER D C 1
ATOM 13886 O O . SER D 1 172 ? 170.637 160.666 160.798 1.00 63.56 185 SER D O 1
ATOM 13889 N N . GLY D 1 173 ? 172.323 161.611 159.648 1.00 63.10 186 GLY D N 1
ATOM 13890 C CA . GLY D 1 173 ? 172.312 160.705 158.495 1.00 63.10 186 GLY D CA 1
ATOM 13891 C C . GLY D 1 173 ? 171.361 161.097 157.358 1.00 63.10 186 GLY D C 1
ATOM 13892 O O . GLY D 1 173 ? 171.650 160.794 156.204 1.00 63.10 186 GLY D O 1
ATOM 13893 N N . TYR D 1 174 ? 170.268 161.811 157.634 1.00 61.53 187 TYR D N 1
ATOM 13894 C CA . TYR D 1 174 ? 169.277 162.209 156.625 1.00 61.53 187 TYR D CA 1
ATOM 13895 C C . TYR D 1 174 ? 169.651 163.453 155.804 1.00 61.53 187 TYR D C 1
ATOM 13896 O O . TYR D 1 174 ? 168.885 163.861 154.930 1.00 61.53 187 TYR D O 1
ATOM 13905 N N . GLN D 1 175 ? 170.791 164.094 156.073 1.00 62.13 188 GLN D N 1
ATOM 13906 C CA . GLN D 1 175 ? 171.109 165.424 155.540 1.00 62.13 188 GLN D CA 1
ATOM 13907 C C . GLN D 1 175 ? 171.260 165.487 154.017 1.00 62.13 188 GLN D C 1
ATOM 13908 O O . GLN D 1 175 ? 171.042 166.546 153.433 1.00 62.13 188 GLN D O 1
ATOM 13914 N N . HIS D 1 176 ? 171.546 164.377 153.339 1.00 61.14 189 HIS D N 1
ATOM 13915 C CA . HIS D 1 176 ? 171.653 164.346 151.877 1.00 61.14 189 HIS D CA 1
ATOM 13916 C C . HIS D 1 176 ? 170.346 164.720 151.164 1.00 61.14 189 HIS D C 1
ATOM 13917 O O . HIS D 1 176 ? 170.375 165.246 150.055 1.00 61.14 189 HIS D O 1
ATOM 13924 N N . ASN D 1 177 ? 169.194 164.557 151.819 1.00 58.12 190 ASN D N 1
ATOM 13925 C CA . ASN D 1 177 ? 167.901 165.011 151.309 1.00 58.12 190 ASN D CA 1
ATOM 13926 C C . ASN D 1 177 ? 167.801 166.535 151.137 1.00 58.12 190 ASN D C 1
ATOM 13927 O O . ASN D 1 177 ? 166.876 167.018 150.483 1.00 58.12 190 ASN D O 1
ATOM 13932 N N . PHE D 1 178 ? 168.728 167.286 151.726 1.00 58.41 191 PHE D N 1
ATOM 13933 C CA . PHE D 1 178 ? 168.793 168.743 151.693 1.00 58.41 191 PHE D CA 1
ATOM 13934 C C . PHE D 1 178 ? 169.987 169.274 150.879 1.00 58.41 191 PHE D C 1
ATOM 13935 O O . PHE D 1 178 ? 170.103 170.480 150.687 1.00 58.41 191 PHE D O 1
ATOM 13943 N N . ASP D 1 179 ? 170.857 168.407 150.356 1.00 60.47 192 ASP D N 1
ATOM 13944 C CA . ASP D 1 179 ? 171.941 168.789 149.443 1.00 60.47 192 ASP D CA 1
ATOM 13945 C C . ASP D 1 179 ? 171.419 169.389 148.134 1.00 60.47 192 ASP D C 1
ATOM 13946 O O . ASP D 1 179 ? 170.296 169.113 147.712 1.00 60.47 192 ASP D O 1
ATOM 13951 N N . THR D 1 180 ? 172.259 170.178 147.463 1.00 59.14 193 THR D N 1
ATOM 13952 C CA . THR D 1 180 ? 172.007 170.773 146.143 1.00 59.14 193 THR D CA 1
ATOM 13953 C C . THR D 1 180 ? 173.076 170.345 145.140 1.00 59.14 193 THR D C 1
ATOM 13954 O O . THR D 1 180 ? 174.212 170.064 145.526 1.00 59.14 193 THR D O 1
ATOM 13958 N N . TYR D 1 181 ? 172.718 170.265 143.857 1.00 60.97 194 TYR D N 1
ATOM 13959 C CA . TYR D 1 181 ? 173.549 169.710 142.781 1.00 60.97 194 TYR D CA 1
ATOM 13960 C C . TYR D 1 181 ? 173.848 170.745 141.690 1.00 60.97 194 TYR D C 1
ATOM 13961 O O . TYR D 1 181 ? 173.077 171.686 141.476 1.00 60.97 194 TYR D O 1
ATOM 13970 N N . ASP D 1 182 ? 174.990 170.604 141.017 1.00 70.37 195 ASP D N 1
ATOM 13971 C CA . ASP D 1 182 ? 175.412 171.534 139.963 1.00 70.37 195 ASP D CA 1
ATOM 13972 C C . ASP D 1 182 ? 174.639 171.351 138.639 1.00 70.37 195 ASP D C 1
ATOM 13973 O O . ASP D 1 182 ? 173.933 170.365 138.412 1.00 70.37 195 ASP D O 1
ATOM 13978 N N . ASP D 1 183 ? 174.790 172.318 137.733 1.00 73.33 196 ASP D N 1
ATOM 13979 C CA . ASP D 1 183 ? 174.137 172.310 136.420 1.00 73.33 196 ASP D CA 1
ATOM 13980 C C . ASP D 1 183 ? 174.711 171.278 135.422 1.00 73.33 196 ASP D C 1
ATOM 13981 O O . ASP D 1 183 ? 174.259 171.235 134.277 1.00 73.33 196 ASP D O 1
ATOM 13986 N N . SER D 1 184 ? 175.672 170.432 135.814 1.00 71.05 197 SER D N 1
ATOM 13987 C CA . SER D 1 184 ? 176.088 169.249 135.046 1.00 71.05 197 SER D CA 1
ATOM 13988 C C . SER D 1 184 ? 175.318 168.003 135.495 1.00 71.05 197 SER D C 1
ATOM 13989 O O . SER D 1 184 ? 174.896 167.201 134.664 1.00 71.05 197 SER D O 1
ATOM 13992 N N . LEU D 1 185 ? 175.048 167.863 136.794 1.00 66.64 198 LEU D N 1
ATOM 13993 C CA . LEU D 1 185 ? 174.166 166.825 137.322 1.00 66.64 198 LEU D CA 1
ATOM 13994 C C . LEU D 1 185 ? 172.681 167.092 137.038 1.00 66.64 198 LEU D C 1
ATOM 13995 O O . LEU D 1 185 ? 171.958 166.162 136.683 1.00 66.64 198 LEU D O 1
ATOM 14000 N N . ILE D 1 186 ? 172.199 168.330 137.164 1.00 64.23 199 ILE D N 1
ATOM 14001 C CA . ILE D 1 186 ? 170.757 168.645 137.100 1.00 64.23 199 ILE D CA 1
ATOM 14002 C C . ILE D 1 186 ? 170.430 169.789 136.133 1.00 64.23 199 ILE D C 1
ATOM 14003 O O . ILE D 1 186 ? 171.307 170.475 135.614 1.00 64.23 199 ILE D O 1
ATOM 14008 N N . THR D 1 191 ? 161.708 175.827 134.063 1.00 56.90 204 THR D N 1
ATOM 14009 C CA . THR D 1 191 ? 160.611 175.979 135.046 1.00 56.90 204 THR D CA 1
ATOM 14010 C C . THR D 1 191 ? 161.086 176.637 136.350 1.00 56.90 204 THR D C 1
ATOM 14011 O O . THR D 1 191 ? 162.206 176.365 136.807 1.00 56.90 204 THR D O 1
ATOM 14015 N N . PRO D 1 192 ? 160.257 177.488 136.982 1.00 56.52 205 PRO D N 1
ATOM 14016 C CA . PRO D 1 192 ? 160.618 178.178 138.215 1.00 56.52 205 PRO D CA 1
ATOM 14017 C C . PRO D 1 192 ? 160.630 177.230 139.416 1.00 56.52 205 PRO D C 1
ATOM 14018 O O . PRO D 1 192 ? 160.145 176.102 139.346 1.00 56.52 205 PRO D O 1
ATOM 14022 N N . TYR D 1 193 ? 161.175 177.702 140.533 1.00 54.64 206 TYR D N 1
ATOM 14023 C CA . TYR D 1 193 ? 161.097 177.031 141.827 1.00 54.64 206 TYR D CA 1
ATOM 14024 C C . TYR D 1 193 ? 159.636 176.940 142.276 1.00 54.64 206 TYR D C 1
ATOM 14025 O O . TYR D 1 193 ? 158.972 177.970 142.381 1.00 54.64 206 TYR D O 1
ATOM 14034 N N . ASP D 1 194 ? 159.107 175.746 142.551 1.00 52.94 207 ASP D N 1
ATOM 14035 C CA . ASP D 1 194 ? 157.708 175.577 142.938 1.00 52.94 207 ASP D CA 1
ATOM 14036 C C . ASP D 1 194 ? 157.536 175.206 144.416 1.00 52.94 207 ASP D C 1
ATOM 14037 O O . ASP D 1 194 ? 157.760 174.068 144.829 1.00 52.94 207 ASP D O 1
ATOM 14042 N N . TYR D 1 195 ? 157.027 176.140 145.215 1.00 54.42 208 TYR D N 1
ATOM 14043 C CA . TYR D 1 195 ? 156.707 175.887 146.611 1.00 54.42 208 TYR D CA 1
ATOM 14044 C C . TYR D 1 195 ? 155.544 174.902 146.796 1.00 54.42 208 TYR D C 1
ATOM 14045 O O . TYR D 1 195 ? 155.472 174.248 147.827 1.00 54.42 208 TYR D O 1
ATOM 14054 N N . GLU D 1 196 ? 154.646 174.736 145.825 1.00 50.95 209 GLU D N 1
ATOM 14055 C CA . GLU D 1 196 ? 153.594 173.709 145.857 1.00 50.95 209 GLU D CA 1
ATOM 14056 C C . GLU D 1 196 ? 154.051 172.367 145.288 1.00 50.95 209 GLU D C 1
ATOM 14057 O O . GLU D 1 196 ? 153.263 171.426 145.242 1.00 50.95 209 GLU D O 1
ATOM 14063 N N . SER D 1 197 ? 155.309 172.216 144.891 1.00 49.23 210 SER D N 1
ATOM 14064 C CA . SER D 1 197 ? 155.775 170.953 144.341 1.00 49.23 210 SER D CA 1
ATOM 14065 C C . SER D 1 197 ? 155.616 169.818 145.339 1.00 49.23 210 SER D C 1
ATOM 14066 O O . SER D 1 197 ? 155.986 169.923 146.510 1.00 49.23 210 SER D O 1
ATOM 14069 N N . LEU D 1 198 ? 155.142 168.681 144.856 1.00 46.73 211 LEU D N 1
ATOM 14070 C CA . LEU D 1 198 ? 155.107 167.430 145.588 1.00 46.73 211 LEU D CA 1
ATOM 14071 C C . LEU D 1 198 ? 156.514 166.964 146.001 1.00 46.73 211 LEU D C 1
ATOM 14072 O O . LEU D 1 198 ? 156.671 166.135 146.890 1.00 46.73 211 LEU D O 1
ATOM 14077 N N . MET D 1 199 ? 157.546 167.527 145.375 1.00 49.01 212 MET D N 1
ATOM 14078 C CA . MET D 1 199 ? 158.952 167.281 145.637 1.00 49.01 212 MET D CA 1
ATOM 14079 C C . MET D 1 199 ? 159.573 168.290 146.609 1.00 49.01 212 MET D C 1
ATOM 14080 O O . MET D 1 199 ? 160.796 168.349 146.717 1.00 49.01 212 MET D O 1
ATOM 14085 N N . HIS D 1 200 ? 158.781 169.087 147.318 1.00 51.05 213 HIS D N 1
ATOM 14086 C CA . HIS D 1 200 ? 159.260 170.032 148.323 1.00 51.05 213 HIS D CA 1
ATOM 14087 C C . HIS D 1 200 ? 158.959 169.522 149.726 1.00 51.05 213 HIS D C 1
ATOM 14088 O O . HIS D 1 200 ? 157.846 169.075 149.989 1.00 51.05 213 HIS D O 1
ATOM 14095 N N . TYR D 1 201 ? 159.924 169.572 150.642 1.00 52.50 214 TYR D N 1
ATOM 14096 C CA . TYR D 1 201 ? 159.684 169.199 152.040 1.00 52.50 214 TYR D CA 1
ATOM 14097 C C . TYR D 1 201 ? 158.846 170.233 152.791 1.00 52.50 214 TYR D C 1
ATOM 14098 O O . TYR D 1 201 ? 158.873 171.422 152.485 1.00 52.50 214 TYR D O 1
ATOM 14107 N N . GLN D 1 202 ? 158.111 169.762 153.795 1.00 54.23 215 GLN D N 1
ATOM 14108 C CA . GLN D 1 202 ? 157.411 170.581 154.781 1.00 54.23 215 GLN D CA 1
ATOM 14109 C C . GLN D 1 202 ? 158.385 171.188 155.788 1.00 54.23 215 GLN D C 1
ATOM 14110 O O . GLN D 1 202 ? 159.480 170.647 155.954 1.00 54.23 215 GLN D O 1
ATOM 14116 N N . PRO D 1 203 ? 158.010 172.234 156.541 1.00 55.20 216 PRO D N 1
ATOM 14117 C CA . PRO D 1 203 ? 158.931 172.881 157.465 1.00 55.20 216 PRO D CA 1
ATOM 14118 C C . PRO D 1 203 ? 159.497 171.930 158.522 1.00 55.20 216 PRO D C 1
ATOM 14119 O O . PRO D 1 203 ? 160.700 171.867 158.750 1.00 55.20 216 PRO D O 1
ATOM 14123 N N . PHE D 1 204 ? 158.633 171.127 159.130 1.00 56.90 217 PHE D N 1
ATOM 14124 C CA . PHE D 1 204 ? 158.974 170.140 160.147 1.00 56.90 217 PHE D CA 1
ATOM 14125 C C . PHE D 1 204 ? 159.283 168.791 159.501 1.00 56.90 217 PHE D C 1
ATOM 14126 O O . PHE D 1 204 ? 158.534 167.824 159.633 1.00 56.90 217 PHE D O 1
ATOM 14134 N N . SER D 1 205 ? 160.355 168.748 158.717 1.00 58.29 218 SER D N 1
ATOM 14135 C CA . SER D 1 205 ? 160.868 167.548 158.047 1.00 58.29 218 SER D CA 1
ATOM 14136 C C . SER D 1 205 ? 162.203 167.135 158.661 1.00 58.29 218 SER D C 1
ATOM 14137 O O . SER D 1 205 ? 163.145 167.924 158.698 1.00 58.29 218 SER D O 1
ATOM 14140 N N . PHE D 1 206 ? 162.297 165.907 159.171 1.00 58.83 219 PHE D N 1
ATOM 14141 C CA . PHE D 1 206 ? 163.489 165.376 159.848 1.00 58.83 219 PHE D CA 1
ATOM 14142 C C . PHE D 1 206 ? 164.102 166.316 160.904 1.00 58.83 219 PHE D C 1
ATOM 14143 O O . PHE D 1 206 ? 165.316 166.342 161.083 1.00 58.83 219 PHE D O 1
ATOM 14151 N N . ASN D 1 207 ? 163.284 167.091 161.616 1.00 60.25 220 ASN D N 1
ATOM 14152 C CA . ASN D 1 207 ? 163.732 167.984 162.679 1.00 60.25 220 ASN D CA 1
ATOM 14153 C C . ASN D 1 207 ? 164.093 167.225 163.967 1.00 60.25 220 ASN D C 1
ATOM 14154 O O . ASN D 1 207 ? 163.348 166.353 164.412 1.00 60.25 220 ASN D O 1
ATOM 14159 N N . LYS D 1 208 ? 165.197 167.624 164.613 1.00 63.16 221 LYS D N 1
ATOM 14160 C CA . LYS D 1 208 ? 165.617 167.187 165.958 1.00 63.16 221 LYS D CA 1
ATOM 14161 C C . LYS D 1 208 ? 164.633 167.580 167.058 1.00 63.16 221 LYS D C 1
ATOM 14162 O O . LYS D 1 208 ? 164.369 166.796 167.968 1.00 63.16 221 LYS D O 1
ATOM 14168 N N . ASN D 1 209 ? 164.106 168.798 166.976 1.00 68.10 222 ASN D N 1
ATOM 14169 C CA . ASN D 1 209 ? 163.218 169.418 167.949 1.00 68.10 222 ASN D CA 1
ATOM 14170 C C . ASN D 1 209 ? 161.845 169.673 167.322 1.00 68.10 222 ASN D C 1
ATOM 14171 O O . ASN D 1 209 ? 161.752 170.321 166.281 1.00 68.10 222 ASN D O 1
ATOM 14176 N N . ALA D 1 210 ? 160.771 169.200 167.951 1.00 64.13 223 ALA D N 1
ATOM 14177 C CA . ALA D 1 210 ? 159.414 169.270 167.412 1.00 64.13 223 ALA D CA 1
ATOM 14178 C C . ALA D 1 210 ? 158.872 170.699 167.216 1.00 64.13 223 ALA D C 1
ATOM 14179 O O . ALA D 1 210 ? 157.963 170.903 166.417 1.00 64.13 223 ALA D O 1
ATOM 14181 N N . SER D 1 211 ? 159.418 171.689 167.921 1.00 64.99 224 SER D N 1
ATOM 14182 C CA . SER D 1 211 ? 159.007 173.097 167.849 1.00 64.99 224 SER D CA 1
ATOM 14183 C C . SER D 1 211 ? 159.707 173.907 166.740 1.00 64.99 224 SER D C 1
ATOM 14184 O O . SER D 1 211 ? 159.189 174.946 166.326 1.00 64.99 224 SER D O 1
ATOM 14187 N N . VAL D 1 212 ? 160.859 173.447 166.228 1.00 62.49 225 VAL D N 1
ATOM 14188 C CA . VAL D 1 212 ? 161.714 174.201 165.287 1.00 62.49 225 VAL D CA 1
ATOM 14189 C C . VAL D 1 212 ? 161.725 173.566 163.885 1.00 62.49 225 VAL D C 1
ATOM 14190 O O . VAL D 1 212 ? 162.061 172.388 163.766 1.00 62.49 225 VAL D O 1
ATOM 14194 N N . PRO D 1 213 ? 161.395 174.304 162.804 1.00 58.25 226 PRO D N 1
ATOM 14195 C CA . PRO D 1 213 ? 161.421 173.788 161.443 1.00 58.25 226 PRO D CA 1
ATOM 14196 C C . PRO D 1 213 ? 162.838 173.667 160.866 1.00 58.25 226 PRO D C 1
ATOM 14197 O O . PRO D 1 213 ? 163.695 174.512 161.094 1.00 58.25 226 PRO D O 1
ATOM 14201 N N . THR D 1 214 ? 163.067 172.629 160.062 1.00 58.07 227 THR D N 1
ATOM 14202 C CA . THR D 1 214 ? 164.315 172.339 159.338 1.00 58.07 227 THR D CA 1
ATOM 14203 C C . THR D 1 214 ? 164.468 173.159 158.062 1.00 58.07 227 THR D C 1
ATOM 14204 O O . THR D 1 214 ? 165.579 173.500 157.672 1.00 58.07 227 THR D O 1
ATOM 14208 N N . ILE D 1 215 ? 163.358 173.492 157.405 1.00 56.62 228 ILE D N 1
ATOM 14209 C CA . ILE D 1 215 ? 163.311 174.257 156.159 1.00 56.62 228 ILE D CA 1
ATOM 14210 C C . ILE D 1 215 ? 162.261 175.352 156.274 1.00 56.62 228 ILE D C 1
ATOM 14211 O O . ILE D 1 215 ? 161.184 175.118 156.800 1.00 56.62 228 ILE D O 1
ATOM 14216 N N . THR D 1 216 ? 162.557 176.557 155.808 1.00 59.20 229 THR D N 1
ATOM 14217 C CA . THR D 1 216 ? 161.611 177.679 155.774 1.00 59.20 229 THR D CA 1
ATOM 14218 C C . THR D 1 216 ? 161.818 178.505 154.515 1.00 59.20 229 THR D C 1
ATOM 14219 O O . THR D 1 216 ? 162.923 178.573 153.985 1.00 59.20 229 THR D O 1
ATOM 14223 N N . ALA D 1 217 ? 160.773 179.130 153.992 1.00 60.09 230 ALA D N 1
ATOM 14224 C CA . ALA D 1 217 ? 160.878 179.980 152.815 1.00 60.09 230 ALA D CA 1
ATOM 14225 C C . ALA D 1 217 ? 161.397 181.377 153.180 1.00 60.09 230 ALA D C 1
ATOM 14226 O O . ALA D 1 217 ? 161.074 181.910 154.240 1.00 60.09 230 ALA D O 1
ATOM 14228 N N . LYS D 1 218 ? 162.175 182.007 152.296 1.00 62.54 231 LYS D N 1
ATOM 14229 C CA . LYS D 1 218 ? 162.677 183.377 152.522 1.00 62.54 231 LYS D CA 1
ATOM 14230 C C . LYS D 1 218 ? 161.588 184.461 152.492 1.00 62.54 231 LYS D C 1
ATOM 14231 O O . LYS D 1 218 ? 161.800 185.547 153.031 1.00 62.54 231 LYS D O 1
ATOM 14237 N N . ILE D 1 219 ? 160.408 184.153 151.948 1.00 67.22 232 ILE D N 1
ATOM 14238 C CA . ILE D 1 219 ? 159.157 184.873 152.226 1.00 67.22 232 ILE D CA 1
ATOM 14239 C C . ILE D 1 219 ? 158.324 183.974 153.162 1.00 67.22 232 ILE D C 1
ATOM 14240 O O . ILE D 1 219 ? 157.973 182.860 152.764 1.00 67.22 232 ILE D O 1
ATOM 14245 N N . PRO D 1 220 ? 157.998 184.408 154.395 1.00 65.90 233 PRO D N 1
ATOM 14246 C CA . PRO D 1 220 ? 157.528 183.506 155.448 1.00 65.90 233 PRO D CA 1
ATOM 14247 C C . PRO D 1 220 ? 156.122 182.934 155.242 1.00 65.90 233 PRO D C 1
ATOM 14248 O O . PRO D 1 220 ? 155.810 181.881 155.792 1.00 65.90 233 PRO D O 1
ATOM 14252 N N . GLU D 1 221 ? 155.267 183.555 154.430 1.00 66.83 234 GLU D N 1
ATOM 14253 C CA . GLU D 1 221 ? 153.912 183.042 154.166 1.00 66.83 234 GLU D CA 1
ATOM 14254 C C . GLU D 1 221 ? 153.918 181.633 153.542 1.00 66.83 234 GLU D C 1
ATOM 14255 O O . GLU D 1 221 ? 153.089 180.787 153.885 1.00 66.83 234 GLU D O 1
ATOM 14261 N N . PHE D 1 222 ? 154.885 181.335 152.669 1.00 62.14 235 PHE D N 1
ATOM 14262 C CA . PHE D 1 222 ? 154.985 180.039 151.996 1.00 62.14 235 PHE D CA 1
ATOM 14263 C C . PHE D 1 222 ? 155.260 178.877 152.948 1.00 62.14 235 PHE D C 1
ATOM 14264 O O . PHE D 1 222 ? 155.047 177.732 152.563 1.00 62.14 235 PHE D O 1
ATOM 14272 N N . ASN D 1 223 ? 155.625 179.122 154.207 1.00 60.44 236 ASN D N 1
ATOM 14273 C CA . ASN D 1 223 ? 155.687 178.073 155.227 1.00 60.44 236 ASN D CA 1
ATOM 14274 C C . ASN D 1 223 ? 154.328 177.372 155.424 1.00 60.44 236 ASN D C 1
ATOM 14275 O O . ASN D 1 223 ? 154.284 176.217 155.833 1.00 60.44 236 ASN D O 1
ATOM 14280 N N . SER D 1 224 ? 153.219 178.035 155.088 1.00 57.21 237 SER D N 1
ATOM 14281 C CA . SER D 1 224 ? 151.859 177.466 155.079 1.00 57.21 237 SER D CA 1
ATOM 14282 C C . SER D 1 224 ? 151.498 176.685 153.802 1.00 57.21 237 SER D C 1
ATOM 14283 O O . SER D 1 224 ? 150.362 176.227 153.666 1.00 57.21 237 SER D O 1
ATOM 14286 N N . ILE D 1 225 ? 152.436 176.548 152.862 1.00 54.94 238 ILE D N 1
ATOM 14287 C CA . ILE D 1 225 ? 152.237 176.018 151.509 1.00 54.94 238 ILE D CA 1
ATOM 14288 C C . ILE D 1 225 ? 153.249 174.912 151.187 1.00 54.94 238 ILE D C 1
ATOM 14289 O O . ILE D 1 225 ? 152.868 173.902 150.596 1.00 54.94 238 ILE D O 1
ATOM 14294 N N . ILE D 1 226 ? 154.522 175.069 151.567 1.00 54.07 239 ILE D N 1
ATOM 14295 C CA . ILE D 1 226 ? 155.564 174.077 151.276 1.00 54.07 239 ILE D CA 1
ATOM 14296 C C . ILE D 1 226 ? 155.262 172.741 151.949 1.00 54.07 239 ILE D C 1
ATOM 14297 O O . ILE D 1 226 ? 154.788 172.692 153.081 1.00 54.07 239 ILE D O 1
ATOM 14302 N N . GLY D 1 227 ? 155.521 171.645 151.243 1.00 51.32 240 GLY D N 1
ATOM 14303 C CA . GLY D 1 227 ? 155.242 170.305 151.745 1.00 51.32 240 GLY D CA 1
ATOM 14304 C C . GLY D 1 227 ? 153.787 169.859 151.676 1.00 51.32 240 GLY D C 1
ATOM 14305 O O . GLY D 1 227 ? 153.381 169.021 152.475 1.00 51.32 240 GLY D O 1
ATOM 14306 N N . GLN D 1 228 ? 152.994 170.381 150.742 1.00 48.67 241 GLN D N 1
ATOM 14307 C CA . GLN D 1 228 ? 151.660 169.850 150.456 1.00 48.67 241 GLN D CA 1
ATOM 14308 C C . GLN D 1 228 ? 151.717 168.352 150.114 1.00 48.67 241 GLN D C 1
ATOM 14309 O O . GLN D 1 228 ? 152.618 167.898 149.411 1.00 48.67 241 GLN D O 1
ATOM 14315 N N . ARG D 1 229 ? 150.738 167.584 150.595 1.00 51.30 242 ARG D N 1
ATOM 14316 C CA . ARG D 1 229 ? 150.589 166.140 150.355 1.00 51.30 242 ARG D CA 1
ATOM 14317 C C . ARG D 1 229 ? 149.263 165.802 149.670 1.00 51.30 242 ARG D C 1
ATOM 14318 O O . ARG D 1 229 ? 148.672 164.758 149.923 1.00 51.30 242 ARG D O 1
ATOM 14326 N N . LEU D 1 230 ? 148.775 166.687 148.808 1.00 43.33 243 LEU D N 1
ATOM 14327 C CA . LEU D 1 230 ? 147.576 166.461 148.009 1.00 43.33 243 LEU D CA 1
ATOM 14328 C C . LEU D 1 230 ? 147.869 165.598 146.777 1.00 43.33 243 LEU D C 1
ATOM 14329 O O . LEU D 1 230 ? 147.309 164.517 146.627 1.00 43.33 243 LEU D O 1
ATOM 14334 N N . ASP D 1 231 ? 148.680 166.113 145.859 1.00 43.61 244 ASP D N 1
ATOM 14335 C CA . ASP D 1 231 ? 148.792 165.634 144.479 1.00 43.61 244 ASP D CA 1
ATOM 14336 C C . ASP D 1 231 ? 149.973 166.302 143.744 1.00 43.61 244 ASP D C 1
ATOM 14337 O O . ASP D 1 231 ? 150.671 167.132 144.317 1.00 43.61 244 ASP D O 1
ATOM 14342 N N . PHE D 1 232 ? 150.193 165.978 142.469 1.00 42.69 245 PHE D N 1
ATOM 14343 C CA . PHE D 1 232 ? 151.172 166.653 141.622 1.00 42.69 245 PHE D CA 1
ATOM 14344 C C . PHE D 1 232 ? 150.787 168.115 141.402 1.00 42.69 245 PHE D C 1
ATOM 14345 O O . PHE D 1 232 ? 149.619 168.406 141.151 1.00 42.69 245 PHE D O 1
ATOM 14353 N N . SER D 1 233 ? 151.742 169.046 141.423 1.00 45.97 246 SER D N 1
ATOM 14354 C CA . SER D 1 233 ? 151.463 170.431 141.033 1.00 45.97 246 SER D CA 1
ATOM 14355 C C . SER D 1 233 ? 151.376 170.586 139.510 1.00 45.97 246 SER D C 1
ATOM 14356 O O . SER D 1 233 ? 151.845 169.743 138.744 1.00 45.97 246 SER D O 1
ATOM 14359 N N . ALA D 1 234 ? 150.824 171.703 139.040 1.00 45.54 247 ALA D N 1
ATOM 14360 C CA . ALA D 1 234 ? 150.854 172.038 137.623 1.00 45.54 247 ALA D CA 1
ATOM 14361 C C . ALA D 1 234 ? 152.291 172.116 137.077 1.00 45.54 247 ALA D C 1
ATOM 14362 O O . ALA D 1 234 ? 152.573 171.574 136.011 1.00 45.54 247 ALA D O 1
ATOM 14364 N N . ILE D 1 235 ? 153.226 172.716 137.822 1.00 47.84 248 ILE D N 1
ATOM 14365 C CA . ILE D 1 235 ? 154.640 172.761 137.432 1.00 47.84 248 ILE D CA 1
ATOM 14366 C C . ILE D 1 235 ? 155.283 171.367 137.485 1.00 47.84 248 ILE D C 1
ATOM 14367 O O . ILE D 1 235 ? 156.068 171.042 136.601 1.00 47.84 248 ILE D O 1
ATOM 14372 N N . ASP D 1 236 ? 154.941 170.499 138.437 1.00 47.65 249 ASP D N 1
ATOM 14373 C CA . ASP D 1 236 ? 155.432 169.119 138.452 1.00 47.65 249 ASP D CA 1
ATOM 14374 C C . ASP D 1 236 ? 155.006 168.341 137.205 1.00 47.65 249 ASP D C 1
ATOM 14375 O O . ASP D 1 236 ? 155.816 167.629 136.614 1.00 47.65 249 ASP D O 1
ATOM 14380 N N . LEU D 1 237 ? 153.757 168.487 136.767 1.00 45.01 250 LEU D N 1
ATOM 14381 C CA . LEU D 1 237 ? 153.288 167.844 135.543 1.00 45.01 250 LEU D CA 1
ATOM 14382 C C . LEU D 1 237 ? 153.910 168.474 134.302 1.00 45.01 250 LEU D C 1
ATOM 14383 O O . LEU D 1 237 ? 154.274 167.766 133.376 1.00 45.01 250 LEU D O 1
ATOM 14388 N N . GLU D 1 238 ? 154.113 169.784 134.277 1.00 48.10 251 GLU D N 1
ATOM 14389 C CA . GLU D 1 238 ? 154.838 170.431 133.196 1.00 48.10 251 GLU D CA 1
ATOM 14390 C C . GLU D 1 238 ? 156.276 169.930 133.104 1.00 48.10 251 GLU D C 1
ATOM 14391 O O . GLU D 1 238 ? 156.755 169.646 132.014 1.00 48.10 251 GLU D O 1
ATOM 14397 N N . ARG D 1 239 ? 156.952 169.711 134.225 1.00 47.47 252 ARG D N 1
ATOM 14398 C CA . ARG D 1 239 ? 158.278 169.102 134.251 1.00 47.47 252 ARG D CA 1
ATOM 14399 C C . ARG D 1 239 ? 158.284 167.664 133.753 1.00 47.47 252 ARG D C 1
ATOM 14400 O O . ARG D 1 239 ? 159.125 167.318 132.932 1.00 47.47 252 ARG D O 1
ATOM 14408 N N . LEU D 1 240 ? 157.345 166.835 134.183 1.00 45.05 253 LEU D N 1
ATOM 14409 C CA . LEU D 1 240 ? 157.221 165.461 133.717 1.00 45.05 253 LEU D CA 1
ATOM 14410 C C . LEU D 1 240 ? 156.894 165.388 132.216 1.00 45.05 253 LEU D C 1
ATOM 14411 O O . LEU D 1 240 ? 157.489 164.597 131.490 1.00 45.05 253 LEU D O 1
ATOM 14416 N N . ASN D 1 241 ? 156.038 166.283 131.725 1.00 47.16 254 ASN D N 1
ATOM 14417 C CA . ASN D 1 241 ? 155.776 166.466 130.306 1.00 47.16 254 ASN D CA 1
ATOM 14418 C C . ASN D 1 241 ? 157.035 166.868 129.545 1.00 47.16 254 ASN D C 1
ATOM 14419 O O . ASN D 1 241 ? 157.396 166.207 128.583 1.00 47.16 254 ASN D O 1
ATOM 14424 N N . ARG D 1 242 ? 157.738 167.909 129.986 1.00 49.77 255 ARG D N 1
ATOM 14425 C CA . ARG D 1 242 ? 158.947 168.419 129.332 1.00 49.77 255 ARG D CA 1
ATOM 14426 C C . ARG D 1 242 ? 160.082 167.410 129.327 1.00 49.77 255 ARG D C 1
ATOM 14427 O O . ARG D 1 242 ? 160.854 167.383 128.372 1.00 49.77 255 ARG D O 1
ATOM 14435 N N . MET D 1 243 ? 160.188 166.563 130.344 1.00 47.18 256 MET D N 1
ATOM 14436 C CA . MET D 1 243 ? 161.231 165.541 130.405 1.00 47.18 256 MET D CA 1
ATOM 14437 C C . MET D 1 243 ? 160.950 164.331 129.499 1.00 47.18 256 MET D C 1
ATOM 14438 O O . MET D 1 243 ? 161.857 163.848 128.833 1.00 47.18 256 MET D O 1
ATOM 14443 N N . TYR D 1 244 ? 159.709 163.849 129.438 1.00 44.51 257 TYR D N 1
ATOM 14444 C CA . TYR D 1 244 ? 159.317 162.629 128.718 1.00 44.51 257 TYR D CA 1
ATOM 14445 C C . TYR D 1 244 ? 158.474 162.871 127.455 1.00 44.51 257 TYR D C 1
ATOM 14446 O O . TYR D 1 244 ? 157.925 161.938 126.879 1.00 44.51 257 TYR D O 1
ATOM 14455 N N . ASN D 1 245 ? 158.387 164.112 126.988 1.00 48.73 258 ASN D N 1
ATOM 14456 C CA . ASN D 1 245 ? 157.637 164.558 125.814 1.00 48.73 258 ASN D CA 1
ATOM 14457 C C . ASN D 1 245 ? 156.143 164.191 125.804 1.00 48.73 258 ASN D C 1
ATOM 14458 O O . ASN D 1 245 ? 155.550 163.988 124.743 1.00 48.73 258 ASN D O 1
ATOM 14463 N N . CYS D 1 246 ? 155.558 164.124 127.005 1.00 47.70 259 CYS D N 1
ATOM 14464 C CA . CYS D 1 246 ? 154.123 163.757 127.142 1.00 47.70 259 CYS D CA 1
ATOM 14465 C C . CYS D 1 246 ? 153.240 164.864 126.567 1.00 47.70 259 CYS D C 1
ATOM 14466 O O . CYS D 1 246 ? 153.153 165.936 127.196 1.00 47.70 259 CYS D O 1
ATOM 14469 N N . THR D 1 247 ? 152.612 164.608 125.418 1.00 48.39 260 THR D N 1
ATOM 14470 C CA . THR D 1 247 ? 151.683 165.599 124.817 1.00 48.39 260 THR D CA 1
ATOM 14471 C C . THR D 1 247 ? 150.252 165.094 125.012 1.00 48.39 260 THR D C 1
ATOM 14472 O O . THR D 1 247 ? 149.314 165.869 124.745 1.00 48.39 260 THR D O 1
ATOM 14474 N N . THR D 1 248 ? 150.102 163.843 125.460 1.00 43.80 261 THR D N 1
ATOM 14475 C CA . THR D 1 248 ? 148.750 163.244 125.623 1.00 43.80 261 THR D CA 1
ATOM 14476 C C . THR D 1 248 ? 148.636 162.579 126.997 1.00 43.80 261 THR D C 1
ATOM 14477 O O . THR D 1 248 ? 149.637 162.600 127.743 1.00 43.80 261 THR D O 1
ATOM 14479 N N . THR D 1 249 ? 147.464 162.017 127.312 1.00 38.89 262 THR D N 1
ATOM 14480 C CA . THR D 1 249 ? 147.254 161.337 128.590 1.00 38.89 262 THR D CA 1
ATOM 14481 C C . THR D 1 249 ? 146.545 160.009 128.318 1.00 38.89 262 THR D C 1
ATOM 14482 O O . THR D 1 249 ? 145.831 159.886 127.328 1.00 38.89 262 THR D O 1
ATOM 14486 N N . HIS D 1 250 ? 146.714 159.001 129.164 1.00 38.77 263 HIS D N 1
ATOM 14487 C CA . HIS D 1 250 ? 146.107 157.694 128.928 1.00 38.77 263 HIS D CA 1
ATOM 14488 C C . HIS D 1 250 ? 144.598 157.643 129.202 1.00 38.77 263 HIS D C 1
ATOM 14489 O O . HIS D 1 250 ? 143.910 156.824 128.599 1.00 38.77 263 HIS D O 1
ATOM 14496 N N . THR D 1 251 ? 144.078 158.502 130.081 1.00 36.41 264 THR D N 1
ATOM 14497 C CA . THR D 1 251 ? 142.741 158.313 130.660 1.00 36.41 264 THR D CA 1
ATOM 14498 C C . THR D 1 251 ? 141.760 159.486 130.533 1.00 36.41 264 THR D C 1
ATOM 14499 O O . THR D 1 251 ? 140.559 159.253 130.615 1.00 36.41 264 THR D O 1
ATOM 14503 N N . LEU D 1 252 ? 142.171 160.734 130.321 1.00 36.22 265 LEU D N 1
ATOM 14504 C CA . LEU D 1 252 ? 141.240 161.842 130.086 1.00 36.22 265 LEU D CA 1
ATOM 14505 C C . LEU D 1 252 ? 140.756 161.850 128.630 1.00 36.22 265 LEU D C 1
ATOM 14506 O O . LEU D 1 252 ? 141.486 162.236 127.723 1.00 36.22 265 LEU D O 1
ATOM 14511 N N . LEU D 1 253 ? 139.529 161.394 128.404 1.00 36.21 266 LEU D N 1
ATOM 14512 C CA . LEU D 1 253 ? 138.966 161.179 127.078 1.00 36.21 266 LEU D CA 1
ATOM 14513 C C . LEU D 1 253 ? 138.262 162.425 126.537 1.00 36.21 266 LEU D C 1
ATOM 14514 O O . LEU D 1 253 ? 138.431 162.758 125.368 1.00 36.21 266 LEU D O 1
ATOM 14519 N N . ASP D 1 254 ? 137.515 163.146 127.368 1.00 37.29 267 ASP D N 1
ATOM 14520 C CA . ASP D 1 254 ? 136.909 164.424 127.006 1.00 37.29 267 ASP D CA 1
ATOM 14521 C C . ASP D 1 254 ? 136.688 165.318 128.223 1.00 37.29 267 ASP D C 1
ATOM 14522 O O . ASP D 1 254 ? 136.505 164.839 129.334 1.00 37.29 267 ASP D O 1
ATOM 14527 N N . HIS D 1 255 ? 136.632 166.624 128.025 1.00 38.67 268 HIS D N 1
ATOM 14528 C CA . HIS D 1 255 ? 136.086 167.562 128.996 1.00 38.67 268 HIS D CA 1
ATOM 14529 C C . HIS D 1 255 ? 135.519 168.787 128.294 1.00 38.67 268 HIS D C 1
ATOM 14530 O O . HIS D 1 255 ? 136.006 169.190 127.240 1.00 38.67 268 HIS D O 1
ATOM 14537 N N . CYS D 1 256 ? 134.503 169.405 128.880 1.00 41.75 269 CYS D N 1
ATOM 14538 C CA . CYS D 1 256 ? 133.870 170.584 128.329 1.00 41.75 269 CYS D CA 1
ATOM 14539 C C . CYS D 1 256 ? 133.260 171.460 129.407 1.00 41.75 269 CYS D C 1
ATOM 14540 O O . CYS D 1 256 ? 132.277 171.121 130.056 1.00 41.75 269 CYS D O 1
ATOM 14543 N N . THR D 1 257 ? 133.825 172.641 129.560 1.00 43.59 270 THR D N 1
ATOM 14544 C CA . THR D 1 257 ? 133.297 173.718 130.393 1.00 43.59 270 THR D CA 1
ATOM 14545 C C . THR D 1 257 ? 132.362 174.646 129.620 1.00 43.59 270 THR D C 1
ATOM 14546 O O . THR D 1 257 ? 131.820 175.579 130.186 1.00 43.59 270 THR D O 1
ATOM 14550 N N . PHE D 1 258 ? 132.256 174.436 128.295 1.00 44.08 271 PHE D N 1
ATOM 14551 C CA . PHE D 1 258 ? 131.360 175.229 127.395 1.00 44.08 271 PHE D CA 1
ATOM 14552 C C . PHE D 1 258 ? 131.829 176.670 127.157 1.00 44.08 271 PHE D C 1
ATOM 14553 O O . PHE D 1 258 ? 130.996 177.451 126.699 1.00 44.08 271 PHE D O 1
ATOM 14561 N N . GLU D 1 259 ? 133.102 177.005 127.373 1.00 48.10 272 GLU D N 1
ATOM 14562 C CA . GLU D 1 259 ? 133.505 178.419 127.252 1.00 48.10 272 GLU D CA 1
ATOM 14563 C C . GLU D 1 259 ? 133.852 178.883 125.830 1.00 48.10 272 GLU D C 1
ATOM 14564 O O . GLU D 1 259 ? 133.857 180.087 125.569 1.00 48.10 272 GLU D O 1
ATOM 14570 N N . LYS D 1 260 ? 134.116 177.959 124.902 1.00 58.02 273 LYS D N 1
ATOM 14571 C CA . LYS D 1 260 ? 134.369 178.262 123.483 1.00 58.02 273 LYS D CA 1
ATOM 14572 C C . LYS D 1 260 ? 133.063 178.387 122.683 1.00 58.02 273 LYS D C 1
ATOM 14573 O O . LYS D 1 260 ? 132.096 177.677 122.953 1.00 58.02 273 LYS D O 1
ATOM 14579 N N . ALA D 1 261 ? 133.061 179.212 121.634 1.00 61.19 274 ALA D N 1
ATOM 14580 C CA . ALA D 1 261 ? 131.931 179.384 120.712 1.00 61.19 274 ALA D CA 1
ATOM 14581 C C . ALA D 1 261 ? 131.555 178.091 119.951 1.00 61.19 274 ALA D C 1
ATOM 14582 O O . ALA D 1 261 ? 130.399 177.911 119.565 1.00 61.19 274 ALA D O 1
ATOM 14584 N N . ASN D 1 262 ? 132.506 177.165 119.777 1.00 60.03 275 ASN D N 1
ATOM 14585 C CA . ASN D 1 262 ? 132.274 175.829 119.218 1.00 60.03 275 ASN D CA 1
ATOM 14586 C C . ASN D 1 262 ? 131.703 174.806 120.229 1.00 60.03 275 ASN D C 1
ATOM 14587 O O . ASN D 1 262 ? 131.555 173.639 119.867 1.00 60.03 275 ASN D O 1
ATOM 14592 N N . ILE D 1 263 ? 131.480 175.202 121.496 1.00 55.57 276 ILE D N 1
ATOM 14593 C CA . ILE D 1 263 ? 131.101 174.347 122.643 1.00 55.57 276 ILE D CA 1
ATOM 14594 C C . ILE D 1 263 ? 131.824 172.998 122.643 1.00 55.57 276 ILE D C 1
ATOM 14595 O O . ILE D 1 263 ? 131.217 171.938 122.661 1.00 55.57 276 ILE D O 1
ATOM 14600 N N . CYS D 1 264 ? 133.154 173.041 122.571 1.00 55.61 277 CYS D N 1
ATOM 14601 C CA . CYS D 1 264 ? 134.042 171.872 122.617 1.00 55.61 277 CYS D CA 1
ATOM 14602 C C . CYS D 1 264 ? 133.819 170.854 121.477 1.00 55.61 277 CYS D C 1
ATOM 14603 O O . CYS D 1 264 ? 134.154 169.677 121.612 1.00 55.61 277 CYS D O 1
ATOM 14606 N N . GLY D 1 265 ? 133.228 171.284 120.357 1.00 54.24 278 GLY D N 1
ATOM 14607 C CA . GLY D 1 265 ? 132.860 170.421 119.231 1.00 54.24 278 GLY D CA 1
ATOM 14608 C C . GLY D 1 265 ? 131.514 169.697 119.390 1.00 54.24 278 GLY D C 1
ATOM 14609 O O . GLY D 1 265 ? 131.210 168.813 118.589 1.00 54.24 278 GLY D O 1
ATOM 14610 N N . MET D 1 266 ? 130.700 170.035 120.399 1.00 50.11 279 MET D N 1
ATOM 14611 C CA . MET D 1 266 ? 129.341 169.494 120.526 1.00 50.11 279 MET D CA 1
ATOM 14612 C C . MET D 1 266 ? 128.405 169.988 119.414 1.00 50.11 279 MET D C 1
ATOM 14613 O O . MET D 1 266 ? 128.605 171.054 118.827 1.00 50.11 279 MET D O 1
ATOM 14618 N N . ILE D 1 267 ? 127.357 169.210 119.147 1.00 47.45 280 ILE D N 1
ATOM 14619 C CA . ILE D 1 267 ? 126.331 169.458 118.124 1.00 47.45 280 ILE D CA 1
ATOM 14620 C C . ILE D 1 267 ? 124.938 169.183 118.704 1.00 47.45 280 ILE D C 1
ATOM 14621 O O . ILE D 1 267 ? 124.803 168.621 119.788 1.00 47.45 280 ILE D O 1
ATOM 14626 N N . GLN D 1 268 ? 123.888 169.559 117.983 1.00 44.70 281 GLN D N 1
ATOM 14627 C CA . GLN D 1 268 ? 122.504 169.279 118.362 1.00 44.70 281 GLN D CA 1
ATOM 14628 C C . GLN D 1 268 ? 121.774 168.533 117.248 1.00 44.70 281 GLN D C 1
ATOM 14629 O O . GLN D 1 268 ? 122.024 168.766 116.064 1.00 44.70 281 GLN D O 1
ATOM 14635 N N . GLY D 1 269 ? 120.859 167.641 117.619 1.00 47.41 282 GLY D N 1
ATOM 14636 C CA . GLY D 1 269 ? 120.048 166.888 116.657 1.00 47.41 282 GLY D CA 1
ATOM 14637 C C . GLY D 1 269 ? 118.945 167.719 115.985 1.00 47.41 282 GLY D C 1
ATOM 14638 O O . GLY D 1 269 ? 118.740 168.896 116.296 1.00 47.41 282 GLY D O 1
ATOM 14639 N N . THR D 1 270 ? 118.201 167.088 115.075 1.00 48.66 283 THR D N 1
ATOM 14640 C CA . THR D 1 270 ? 116.986 167.656 114.462 1.00 48.66 283 THR D CA 1
ATOM 14641 C C . THR D 1 270 ? 115.772 166.709 114.491 1.00 48.66 283 THR D C 1
ATOM 14642 O O . THR D 1 270 ? 114.709 167.031 113.959 1.00 48.66 283 THR D O 1
ATOM 14646 N N . ARG D 1 271 ? 115.949 165.542 115.122 1.00 47.64 284 ARG D N 1
ATOM 14647 C CA . ARG D 1 271 ? 114.787 164.640 115.331 1.00 47.64 284 ARG D CA 1
ATOM 14648 C C . ARG D 1 271 ? 114.072 165.224 116.548 1.00 47.64 284 ARG D C 1
ATOM 14649 O O . ARG D 1 271 ? 112.832 165.115 116.620 1.00 47.64 284 ARG D O 1
ATOM 14657 N N . ASP D 1 272 ? 114.842 165.830 117.460 1.00 45.81 285 ASP D N 1
ATOM 14658 C CA . ASP D 1 272 ? 114.254 166.510 118.645 1.00 45.81 285 ASP D CA 1
ATOM 14659 C C . ASP D 1 272 ? 113.566 167.791 118.168 1.00 45.81 285 ASP D C 1
ATOM 14660 O O . ASP D 1 272 ? 113.996 168.337 117.132 1.00 45.81 285 ASP D O 1
ATOM 14665 N N . ASP D 1 273 ? 112.551 168.260 118.895 1.00 45.86 286 ASP D N 1
ATOM 14666 C CA . ASP D 1 273 ? 111.763 169.430 118.423 1.00 45.86 286 ASP D CA 1
ATOM 14667 C C . ASP D 1 273 ? 112.442 170.755 118.787 1.00 45.86 286 ASP D C 1
ATOM 14668 O O . ASP D 1 273 ? 112.161 171.753 118.093 1.00 45.86 286 ASP D O 1
ATOM 14673 N N . THR D 1 274 ? 113.311 170.783 119.805 1.00 43.42 287 THR D N 1
ATOM 14674 C CA . THR D 1 274 ? 113.853 172.085 120.256 1.00 43.42 287 THR D CA 1
ATOM 14675 C C . THR D 1 274 ? 115.367 172.037 120.484 1.00 43.42 287 THR D C 1
ATOM 14676 O O . THR D 1 274 ? 115.982 170.988 120.342 1.00 43.42 287 THR D O 1
ATOM 14680 N N . ASP D 1 275 ? 115.996 173.168 120.816 1.00 42.68 288 ASP D N 1
ATOM 14681 C CA . ASP D 1 275 ? 117.444 173.277 121.046 1.00 42.68 288 ASP D CA 1
ATOM 14682 C C . ASP D 1 275 ? 117.803 173.689 122.479 1.00 42.68 288 ASP D C 1
ATOM 14683 O O . ASP D 1 275 ? 117.104 174.460 123.133 1.00 42.68 288 ASP D O 1
ATOM 14688 N N . TRP D 1 276 ? 118.949 173.197 122.938 1.00 38.36 289 TRP D N 1
ATOM 14689 C CA . TRP D 1 276 ? 119.682 173.703 124.088 1.00 38.36 289 TRP D CA 1
ATOM 14690 C C . TRP D 1 276 ? 120.265 175.074 123.761 1.00 38.36 289 TRP D C 1
ATOM 14691 O O . TRP D 1 276 ? 120.912 175.236 122.732 1.00 38.36 289 TRP D O 1
ATOM 14702 N N . ALA D 1 277 ? 120.089 176.049 124.642 1.00 42.01 290 ALA D N 1
ATOM 14703 C CA . ALA D 1 277 ? 120.657 177.382 124.523 1.00 42.01 290 ALA D CA 1
ATOM 14704 C C . ALA D 1 277 ? 122.048 177.459 125.156 1.00 42.01 290 ALA D C 1
ATOM 14705 O O . ALA D 1 277 ? 122.226 177.073 126.309 1.00 42.01 290 ALA D O 1
ATOM 14707 N N . HIS D 1 278 ? 123.027 177.991 124.435 1.00 44.54 291 HIS D N 1
ATOM 14708 C CA . HIS D 1 278 ? 124.331 178.358 124.978 1.00 44.54 291 HIS D CA 1
ATOM 14709 C C . HIS D 1 278 ? 124.218 179.702 125.676 1.00 44.54 291 HIS D C 1
ATOM 14710 O O . HIS D 1 278 ? 123.945 180.717 125.042 1.00 44.54 291 HIS D O 1
ATOM 14717 N N . GLN D 1 279 ? 124.334 179.701 126.996 1.00 47.07 292 GLN D N 1
ATOM 14718 C CA . GLN D 1 279 ? 123.773 180.725 127.864 1.00 47.07 292 GLN D CA 1
ATOM 14719 C C . GLN D 1 279 ? 124.853 181.619 128.483 1.00 47.07 292 GLN D C 1
ATOM 14720 O O . GLN D 1 279 ? 125.786 181.147 129.120 1.00 47.07 292 GLN D O 1
ATOM 14726 N N . ASP D 1 280 ? 124.709 182.929 128.291 1.00 55.73 293 ASP D N 1
ATOM 14727 C CA . ASP D 1 280 ? 125.771 183.937 128.441 1.00 55.73 293 ASP D CA 1
ATOM 14728 C C . ASP D 1 280 ? 126.166 184.285 129.883 1.00 55.73 293 ASP D C 1
ATOM 14729 O O . ASP D 1 280 ? 127.154 184.979 130.084 1.00 55.73 293 ASP D O 1
ATOM 14734 N N . SER D 1 281 ? 125.388 183.849 130.883 1.00 54.63 294 SER D N 1
ATOM 14735 C CA . SER D 1 281 ? 125.567 184.131 132.327 1.00 54.63 294 SER D CA 1
ATOM 14736 C C . SER D 1 281 ? 125.438 185.599 132.753 1.00 54.63 294 SER D C 1
ATOM 14737 O O . SER D 1 281 ? 125.721 185.927 133.902 1.00 54.63 294 SER D O 1
ATOM 14740 N N . ALA D 1 282 ? 125.015 186.498 131.860 1.00 61.75 295 ALA D N 1
ATOM 14741 C CA . ALA D 1 282 ? 124.908 187.942 132.119 1.00 61.75 295 ALA D CA 1
ATOM 14742 C C . ALA D 1 282 ? 123.660 188.362 132.929 1.00 61.75 295 ALA D C 1
ATOM 14743 O O . ALA D 1 282 ? 123.542 189.523 133.319 1.00 61.75 295 ALA D O 1
ATOM 14745 N N . GLN D 1 283 ? 122.712 187.450 133.159 1.00 64.73 296 GLN D N 1
ATOM 14746 C CA . GLN D 1 283 ? 121.446 187.708 133.855 1.00 64.73 296 GLN D CA 1
ATOM 14747 C C . GLN D 1 283 ? 121.616 187.929 135.371 1.00 64.73 296 GLN D C 1
ATOM 14748 O O . GLN D 1 283 ? 122.643 187.597 135.963 1.00 64.73 296 GLN D O 1
ATOM 14754 N N . ALA D 1 284 ? 120.577 188.484 136.003 1.00 66.75 297 ALA D N 1
ATOM 14755 C CA . ALA D 1 284 ? 120.655 188.780 137.454 1.00 66.75 297 ALA D CA 1
ATOM 14756 C C . ALA D 1 284 ? 120.282 187.541 138.275 1.00 66.75 297 ALA D C 1
ATOM 14757 O O . ALA D 1 284 ? 119.073 187.276 138.420 1.00 66.75 297 ALA D O 1
ATOM 14759 N N . GLY D 1 285 ? 121.279 186.813 138.789 1.00 64.45 298 GLY D N 1
ATOM 14760 C CA . GLY D 1 285 ? 120.998 185.659 139.666 1.00 64.45 298 GLY D CA 1
ATOM 14761 C C . GLY D 1 285 ? 120.947 184.338 138.918 1.00 64.45 298 GLY D C 1
ATOM 14762 O O . GLY D 1 285 ? 120.181 183.455 139.354 1.00 64.45 298 GLY D O 1
ATOM 14763 N N . GLU D 1 286 ? 121.733 184.193 137.845 1.00 56.75 299 GLU D N 1
ATOM 14764 C CA . GLU D 1 286 ? 121.789 182.923 137.119 1.00 56.75 299 GLU D CA 1
ATOM 14765 C C . GLU D 1 286 ? 123.164 182.728 136.465 1.00 56.75 299 GLU D C 1
ATOM 14766 O O . GLU D 1 286 ? 123.435 183.265 135.392 1.00 56.75 299 GLU D O 1
ATOM 14772 N N . VAL D 1 287 ? 124.052 181.995 137.141 1.00 50.03 300 VAL D N 1
ATOM 14773 C CA . VAL D 1 287 ? 125.486 181.884 136.826 1.00 50.03 300 VAL D CA 1
ATOM 14774 C C . VAL D 1 287 ? 125.921 180.462 136.503 1.00 50.03 300 VAL D C 1
ATOM 14775 O O . VAL D 1 287 ? 125.326 179.509 136.995 1.00 50.03 300 VAL D O 1
ATOM 14779 N N . ASP D 1 288 ? 127.081 180.387 135.746 1.00 47.23 301 ASP D N 1
ATOM 14780 C CA . ASP D 1 288 ? 127.638 179.064 135.347 1.00 47.23 301 ASP D CA 1
ATOM 14781 C C . ASP D 1 288 ? 128.330 178.391 136.538 1.00 47.23 301 ASP D C 1
ATOM 14782 O O . ASP D 1 288 ? 128.517 179.068 137.563 1.00 47.23 301 ASP D O 1
ATOM 14787 N N . HIS D 1 289 ? 128.648 177.070 136.417 1.00 42.08 302 HIS D N 1
ATOM 14788 C CA . HIS D 1 289 ? 129.427 176.424 137.458 1.00 42.08 302 HIS D CA 1
ATOM 14789 C C . HIS D 1 289 ? 130.925 176.725 137.347 1.00 42.08 302 HIS D C 1
ATOM 14790 O O . HIS D 1 289 ? 131.631 176.739 138.352 1.00 42.08 302 HIS D O 1
ATOM 14797 N N . THR D 1 290 ? 131.442 176.985 136.156 1.00 44.47 303 THR D N 1
ATOM 14798 C CA . THR D 1 290 ? 132.882 177.141 135.973 1.00 44.47 303 THR D CA 1
ATOM 14799 C C . THR D 1 290 ? 133.433 178.318 136.741 1.00 44.47 303 THR D C 1
ATOM 14800 O O . THR D 1 290 ? 134.479 178.184 137.368 1.00 44.47 303 THR D O 1
ATOM 14804 N N . LEU D 1 291 ? 132.762 179.464 136.724 1.00 52.75 304 LEU D N 1
ATOM 14805 C CA . LEU D 1 291 ? 133.266 180.728 137.266 1.00 52.75 304 LEU D CA 1
ATOM 14806 C C . LEU D 1 291 ? 132.332 181.351 138.310 1.00 52.75 304 LEU D C 1
ATOM 14807 O O . LEU D 1 291 ? 132.759 182.238 139.044 1.00 52.75 304 LEU D O 1
ATOM 14812 N N . LEU D 1 292 ? 131.077 180.909 138.389 1.00 51.25 305 LEU D N 1
ATOM 14813 C CA . LEU D 1 292 ? 130.114 181.289 139.424 1.00 51.25 305 LEU D CA 1
ATOM 14814 C C . LEU D 1 292 ? 129.915 182.808 139.590 1.00 51.25 305 LEU D C 1
ATOM 14815 O O . LEU D 1 292 ? 129.606 183.293 140.675 1.00 51.25 305 LEU D O 1
ATOM 14820 N N . GLY D 1 293 ? 130.072 183.570 138.506 1.00 62.74 306 GLY D N 1
ATOM 14821 C CA . GLY D 1 293 ? 129.885 185.025 138.491 1.00 62.74 306 GLY D CA 1
ATOM 14822 C C . GLY D 1 293 ? 131.138 185.861 138.785 1.00 62.74 306 GLY D C 1
ATOM 14823 O O . GLY D 1 293 ? 131.018 187.067 139.004 1.00 62.74 306 GLY D O 1
ATOM 14824 N N . GLN D 1 294 ? 132.340 185.267 138.769 1.00 70.60 307 GLN D N 1
ATOM 14825 C CA . GLN D 1 294 ? 133.615 185.986 138.941 1.00 70.60 307 GLN D CA 1
ATOM 14826 C C . GLN D 1 294 ? 133.818 187.128 137.917 1.00 70.60 307 GLN D C 1
ATOM 14827 O O . GLN D 1 294 ? 134.414 188.156 138.245 1.00 70.60 307 GLN D O 1
ATOM 14833 N N . CYS D 1 295 ? 133.284 186.980 136.699 1.00 73.58 308 CYS D N 1
ATOM 14834 C CA . CYS D 1 295 ? 133.131 188.053 135.713 1.00 73.58 308 CYS D CA 1
ATOM 14835 C C . CYS D 1 295 ? 131.868 187.826 134.861 1.00 73.58 308 CYS D C 1
ATOM 14836 O O . CYS D 1 295 ? 131.525 186.684 134.541 1.00 73.58 308 CYS D O 1
ATOM 14839 N N . THR D 1 296 ? 131.195 188.901 134.441 1.00 72.33 309 THR D N 1
ATOM 14840 C CA . THR D 1 296 ? 130.071 188.826 133.490 1.00 72.33 309 THR D CA 1
ATOM 14841 C C . THR D 1 296 ? 130.547 188.389 132.098 1.00 72.33 309 THR D C 1
ATOM 14842 O O . THR D 1 296 ? 131.658 188.724 131.678 1.00 72.33 309 THR D O 1
ATOM 14846 N N . GLY D 1 297 ? 129.740 187.593 131.389 1.00 66.67 310 GLY D N 1
ATOM 14847 C CA . GLY D 1 297 ? 130.034 187.094 130.036 1.00 66.67 310 GLY D CA 1
ATOM 14848 C C . GLY D 1 297 ? 131.190 186.084 129.916 1.00 66.67 310 GLY D C 1
ATOM 14849 O O . GLY D 1 297 ? 131.455 185.591 128.821 1.00 66.67 310 GLY D O 1
ATOM 14850 N N . ALA D 1 298 ? 131.901 185.769 131.004 1.00 63.37 311 ALA D N 1
ATOM 14851 C CA . ALA D 1 298 ? 133.096 184.920 130.974 1.00 63.37 311 ALA D CA 1
ATOM 14852 C C . ALA D 1 298 ? 132.803 183.410 131.083 1.00 63.37 311 ALA D C 1
ATOM 14853 O O . ALA D 1 298 ? 133.617 182.594 130.648 1.00 63.37 311 ALA D O 1
ATOM 14855 N N . GLY D 1 299 ? 131.674 183.026 131.690 1.00 52.12 312 GLY D N 1
ATOM 14856 C CA . GLY D 1 299 ? 131.347 181.648 132.035 1.00 52.12 312 GLY D CA 1
ATOM 14857 C C . GLY D 1 299 ? 130.044 181.221 131.389 1.00 52.12 312 GLY D C 1
ATOM 14858 O O . GLY D 1 299 ? 129.037 181.897 131.525 1.00 52.12 312 GLY D O 1
ATOM 14859 N N . TYR D 1 300 ? 130.042 180.111 130.677 1.00 48.17 313 TYR D N 1
ATOM 14860 C CA . TYR D 1 300 ? 128.933 179.652 129.878 1.00 48.17 313 TYR D CA 1
ATOM 14861 C C . TYR D 1 300 ? 128.404 178.330 130.385 1.00 48.17 313 TYR D C 1
ATOM 14862 O O . TYR D 1 300 ? 129.139 177.475 130.867 1.00 48.17 313 TYR D O 1
ATOM 14871 N N . PHE D 1 301 ? 127.116 178.128 130.207 1.00 43.73 314 PHE D N 1
ATOM 14872 C CA . PHE D 1 301 ? 126.438 176.876 130.469 1.00 43.73 314 PHE D CA 1
ATOM 14873 C C . PHE D 1 301 ? 125.484 176.580 129.320 1.00 43.73 314 PHE D C 1
ATOM 14874 O O . PHE D 1 301 ? 125.195 177.451 128.506 1.00 43.73 314 PHE D O 1
ATOM 14882 N N . MET D 1 302 ? 125.002 175.355 129.233 1.00 42.37 315 MET D N 1
ATOM 14883 C CA . MET D 1 302 ? 123.878 175.026 128.372 1.00 42.37 315 MET D CA 1
ATOM 14884 C C . MET D 1 302 ? 122.602 175.051 129.212 1.00 42.37 315 MET D C 1
ATOM 14885 O O . MET D 1 302 ? 122.585 174.542 130.327 1.00 42.37 315 MET D O 1
ATOM 14890 N N . GLN D 1 303 ? 121.536 175.652 128.703 1.00 41.88 316 GLN D N 1
ATOM 14891 C CA . GLN D 1 303 ? 120.248 175.743 129.377 1.00 41.88 316 GLN D CA 1
ATOM 14892 C C . GLN D 1 303 ? 119.115 175.241 128.480 1.00 41.88 316 GLN D C 1
ATOM 14893 O O . GLN D 1 303 ? 119.108 175.471 127.275 1.00 41.88 316 GLN D O 1
ATOM 14899 N N . PHE D 1 304 ? 118.153 174.553 129.070 1.00 40.54 317 PHE D N 1
ATOM 14900 C CA . PHE D 1 304 ? 116.955 174.050 128.411 1.00 40.54 317 PHE D CA 1
ATOM 14901 C C . PHE D 1 304 ? 115.720 174.472 129.206 1.00 40.54 317 PHE D C 1
ATOM 14902 O O . PHE D 1 304 ? 115.418 173.918 130.259 1.00 40.54 317 PHE D O 1
ATOM 14910 N N . SER D 1 305 ? 115.027 175.498 128.721 1.00 43.02 318 SER D N 1
ATOM 14911 C CA . SER D 1 305 ? 113.835 176.047 129.350 1.00 43.02 318 SER D CA 1
ATOM 14912 C C . SER D 1 305 ? 112.677 175.064 129.303 1.00 43.02 318 SER D C 1
ATOM 14913 O O . SER D 1 305 ? 112.459 174.381 128.306 1.00 43.02 318 SER D O 1
ATOM 14916 N N . THR D 1 306 ? 111.896 175.007 130.375 1.00 45.44 319 THR D N 1
ATOM 14917 C CA . THR D 1 306 ? 110.738 174.108 130.495 1.00 45.44 319 THR D CA 1
ATOM 14918 C C . THR D 1 306 ? 109.461 174.843 130.898 1.00 45.44 319 THR D C 1
ATOM 14919 O O . THR D 1 306 ? 108.447 174.214 131.164 1.00 45.44 319 THR D O 1
ATOM 14923 N N . SER D 1 307 ? 109.480 176.173 130.935 1.00 47.43 320 SER D N 1
ATOM 14924 C CA . SER D 1 307 ? 108.375 177.020 131.390 1.00 47.43 320 SER D CA 1
ATOM 14925 C C . SER D 1 307 ? 107.319 177.349 130.322 1.00 47.43 320 SER D C 1
ATOM 14926 O O . SER D 1 307 ? 106.370 178.079 130.603 1.00 47.43 320 SER D O 1
ATOM 14929 N N . SER D 1 308 ? 107.457 176.826 129.105 1.00 48.52 321 SER D N 1
ATOM 14930 C CA . SER D 1 308 ? 106.613 177.122 127.939 1.00 48.52 321 SER D CA 1
ATOM 14931 C C . SER D 1 308 ? 106.592 175.961 126.943 1.00 48.52 321 SER D C 1
ATOM 14932 O O . SER D 1 308 ? 107.427 175.059 127.011 1.00 48.52 321 SER D O 1
ATOM 14935 N N . GLY D 1 309 ? 105.654 175.976 125.998 1.00 49.77 322 GLY D N 1
ATOM 14936 C CA . GLY D 1 309 ? 105.473 174.922 124.991 1.00 49.77 322 GLY D CA 1
ATOM 14937 C C . GLY D 1 309 ? 104.681 173.722 125.507 1.00 49.77 322 GLY D C 1
ATOM 14938 O O . GLY D 1 309 ? 104.052 173.785 126.565 1.00 49.77 322 GLY D O 1
ATOM 14939 N N . SER D 1 310 ? 104.680 172.625 124.757 1.00 49.44 323 SER D N 1
ATOM 14940 C CA . SER D 1 310 ? 104.001 171.384 125.134 1.00 49.44 323 SER D CA 1
ATOM 14941 C C . SER D 1 310 ? 104.816 170.570 126.130 1.00 49.44 323 SER D C 1
ATOM 14942 O O . SER D 1 310 ? 106.045 170.556 126.097 1.00 49.44 323 SER D O 1
ATOM 14945 N N . ALA D 1 311 ? 104.130 169.808 126.978 1.00 49.27 324 ALA D N 1
ATOM 14946 C CA . ALA D 1 311 ? 104.743 168.696 127.689 1.00 49.27 324 ALA D CA 1
ATOM 14947 C C . ALA D 1 311 ? 105.286 167.651 126.701 1.00 49.27 324 ALA D C 1
ATOM 14948 O O . ALA D 1 311 ? 104.820 167.553 125.567 1.00 49.27 324 ALA D O 1
ATOM 14950 N N . GLU D 1 312 ? 106.312 166.913 127.126 1.00 51.28 325 GLU D N 1
ATOM 14951 C CA . GLU D 1 312 ? 107.081 165.955 126.327 1.00 51.28 325 GLU D CA 1
ATOM 14952 C C . GLU D 1 312 ? 107.844 166.539 125.117 1.00 51.28 325 GLU D C 1
ATOM 14953 O O . GLU D 1 312 ? 108.413 165.779 124.335 1.00 51.28 325 GLU D O 1
ATOM 14959 N N . GLU D 1 313 ? 107.952 167.865 124.964 1.00 47.38 326 GLU D N 1
ATOM 14960 C CA . GLU D 1 313 ? 108.970 168.450 124.082 1.00 47.38 326 GLU D CA 1
ATOM 14961 C C . GLU D 1 313 ? 110.363 168.238 124.659 1.00 47.38 326 GLU D C 1
ATOM 14962 O O . GLU D 1 313 ? 110.559 168.264 125.873 1.00 47.38 326 GLU D O 1
ATOM 14968 N N . ALA D 1 314 ? 111.344 168.066 123.782 1.00 42.65 327 ALA D N 1
ATOM 14969 C CA . ALA D 1 314 ? 112.707 167.734 124.150 1.00 42.65 327 ALA D CA 1
ATOM 14970 C C . ALA D 1 314 ? 113.745 168.404 123.245 1.00 42.65 327 ALA D C 1
ATOM 14971 O O . ALA D 1 314 ? 113.458 168.751 122.098 1.00 42.65 327 ALA D O 1
ATOM 14973 N N . ALA D 1 315 ? 114.956 168.540 123.767 1.00 38.63 328 ALA D N 1
ATOM 14974 C CA . ALA D 1 315 ? 116.146 168.926 123.042 1.00 38.63 328 ALA D CA 1
ATOM 14975 C C . ALA D 1 315 ? 117.254 167.917 123.322 1.00 38.63 328 ALA D C 1
ATOM 14976 O O . ALA D 1 315 ? 117.451 167.517 124.466 1.00 38.63 328 ALA D O 1
ATOM 14978 N N . LEU D 1 316 ? 118.005 167.534 122.296 1.00 38.38 329 LEU D N 1
ATOM 14979 C CA . LEU D 1 316 ? 119.123 166.597 122.382 1.00 38.38 329 LEU D CA 1
ATOM 14980 C C . LEU D 1 316 ? 120.455 167.287 122.022 1.00 38.38 329 LEU D C 1
ATOM 14981 O O . LEU D 1 316 ? 120.610 167.798 120.918 1.00 38.38 329 LEU D O 1
ATOM 14986 N N . LEU D 1 317 ? 121.408 167.290 122.953 1.00 37.26 330 LEU D N 1
ATOM 14987 C CA . LEU D 1 317 ? 122.771 167.803 122.825 1.00 37.26 330 LEU D CA 1
ATOM 14988 C C . LEU D 1 317 ? 123.763 166.648 122.746 1.00 37.26 330 LEU D C 1
ATOM 14989 O O . LEU D 1 317 ? 123.682 165.745 123.564 1.00 37.26 330 LEU D O 1
ATOM 14994 N N . GLU D 1 318 ? 124.681 166.649 121.786 1.00 40.68 331 GLU D N 1
ATOM 14995 C CA . GLU D 1 318 ? 125.504 165.494 121.431 1.00 40.68 331 GLU D CA 1
ATOM 14996 C C . GLU D 1 318 ? 126.990 165.873 121.429 1.00 40.68 331 GLU D C 1
ATOM 14997 O O . GLU D 1 318 ? 127.388 166.879 120.852 1.00 40.68 331 GLU D O 1
ATOM 15003 N N . SER D 1 319 ? 127.843 165.051 122.021 1.00 39.11 332 SER D N 1
ATOM 15004 C CA . SER D 1 319 ? 129.282 165.268 122.020 1.00 39.11 332 SER D CA 1
ATOM 15005 C C . SER D 1 319 ? 129.920 165.112 120.637 1.00 39.11 332 SER D C 1
ATOM 15006 O O . SER D 1 319 ? 129.353 164.508 119.723 1.00 39.11 332 SER D O 1
ATOM 15009 N N . ARG D 1 320 ? 131.172 165.555 120.496 1.00 43.16 333 ARG D N 1
ATOM 15010 C CA . ARG D 1 320 ? 132.073 165.040 119.443 1.00 43.16 333 ARG D CA 1
ATOM 15011 C C . ARG D 1 320 ? 132.202 163.506 119.525 1.00 43.16 333 ARG D C 1
ATOM 15012 O O . ARG D 1 320 ? 131.958 162.929 120.579 1.00 43.16 333 ARG D O 1
ATOM 15014 N N . ILE D 1 321 ? 132.572 162.840 118.435 1.00 43.86 334 ILE D N 1
ATOM 15015 C CA . ILE D 1 321 ? 132.841 161.393 118.460 1.00 43.86 334 ILE D CA 1
ATOM 15016 C C . ILE D 1 321 ? 134.129 161.130 119.256 1.00 43.86 334 ILE D C 1
ATOM 15017 O O . ILE D 1 321 ? 135.139 161.808 119.060 1.00 43.86 334 ILE D O 1
ATOM 15022 N N . LEU D 1 322 ? 134.084 160.142 120.148 1.00 40.74 335 LEU D N 1
ATOM 15023 C CA . LEU D 1 322 ? 135.149 159.782 121.078 1.00 40.74 335 LEU D CA 1
ATOM 15024 C C . LEU D 1 322 ? 135.590 158.340 120.877 1.00 40.74 335 LEU D C 1
ATOM 15025 O O . LEU D 1 322 ? 134.786 157.474 120.539 1.00 40.74 335 LEU D O 1
ATOM 15030 N N . TYR D 1 323 ? 136.881 158.106 121.097 1.00 45.04 336 TYR D N 1
ATOM 15031 C CA . TYR D 1 323 ? 137.590 156.875 120.753 1.00 45.04 336 TYR D CA 1
ATOM 15032 C C . TYR D 1 323 ? 138.184 156.255 122.031 1.00 45.04 336 TYR D C 1
ATOM 15033 O O . TYR D 1 323 ? 139.265 156.656 122.465 1.00 45.04 336 TYR D O 1
ATOM 15042 N N . PRO D 1 324 ? 137.481 155.321 122.685 1.00 38.81 337 PRO D N 1
ATOM 15043 C CA . PRO D 1 324 ? 137.899 154.780 123.962 1.00 38.81 337 PRO D CA 1
ATOM 15044 C C . PRO D 1 324 ? 139.134 153.880 123.837 1.00 38.81 337 PRO D C 1
ATOM 15045 O O . PRO D 1 324 ? 139.277 153.148 122.856 1.00 38.81 337 PRO D O 1
ATOM 15049 N N . LYS D 1 325 ? 140.007 153.890 124.847 1.00 37.80 338 LYS D N 1
ATOM 15050 C CA . LYS D 1 325 ? 141.152 152.975 124.990 1.00 37.80 338 LYS D CA 1
ATOM 15051 C C . LYS D 1 325 ? 140.960 151.967 126.120 1.00 37.80 338 LYS D C 1
ATOM 15052 O O . LYS D 1 325 ? 141.787 151.073 126.277 1.00 37.80 338 LYS D O 1
ATOM 15058 N N . ARG D 1 326 ? 139.864 152.050 126.872 1.00 36.38 339 ARG D N 1
ATOM 15059 C CA . ARG D 1 326 ? 139.453 151.101 127.920 1.00 36.38 339 ARG D CA 1
ATOM 15060 C C . ARG D 1 326 ? 137.973 150.762 127.781 1.00 36.38 339 ARG D C 1
ATOM 15061 O O . ARG D 1 326 ? 137.264 151.409 127.027 1.00 36.38 339 ARG D O 1
ATOM 15069 N N . LYS D 1 327 ? 137.495 149.733 128.481 1.00 36.95 340 LYS D N 1
ATOM 15070 C CA . LYS D 1 327 ? 136.105 149.247 128.405 1.00 36.95 340 LYS D CA 1
ATOM 15071 C C . LYS D 1 327 ? 135.097 149.997 129.292 1.00 36.95 340 LYS D C 1
ATOM 15072 O O . LYS D 1 327 ? 133.901 149.796 129.126 1.00 36.95 340 LYS D O 1
ATOM 15078 N N . GLN D 1 328 ? 135.536 150.823 130.239 1.00 34.86 341 GLN D N 1
ATOM 15079 C CA . GLN D 1 328 ? 134.679 151.561 131.176 1.00 34.86 341 GLN D CA 1
ATOM 15080 C C . GLN D 1 328 ? 135.081 153.023 131.249 1.00 34.86 341 GLN D C 1
ATOM 15081 O O . GLN D 1 328 ? 136.263 153.343 131.332 1.00 34.86 341 GLN D O 1
ATOM 15087 N N . GLN D 1 329 ? 134.105 153.913 131.263 1.00 32.46 342 GLN D N 1
ATOM 15088 C CA . GLN D 1 329 ? 134.311 155.343 131.392 1.00 32.46 342 GLN D CA 1
ATOM 15089 C C . GLN D 1 329 ? 133.365 155.933 132.423 1.00 32.46 342 GLN D C 1
ATOM 15090 O O . GLN D 1 329 ? 132.242 155.481 132.590 1.00 32.46 342 GLN D O 1
ATOM 15096 N N . CYS D 1 330 ? 133.800 156.981 133.091 1.00 31.45 343 CYS D N 1
ATOM 15097 C CA . CYS D 1 330 ? 132.988 157.764 133.979 1.00 31.45 343 CYS D CA 1
ATOM 15098 C C . CYS D 1 330 ? 132.714 159.112 133.348 1.00 31.45 343 CYS D C 1
ATOM 15099 O O . CYS D 1 330 ? 133.654 159.855 133.063 1.00 31.45 343 CYS D O 1
ATOM 15102 N N . LEU D 1 331 ? 131.445 159.442 133.153 1.00 29.02 344 LEU D N 1
ATOM 15103 C CA . LEU D 1 331 ? 131.014 160.776 132.775 1.00 29.02 344 LEU D CA 1
ATOM 15104 C C . LEU D 1 331 ? 130.621 161.520 134.050 1.00 29.02 344 LEU D C 1
ATOM 15105 O O . LEU D 1 331 ? 129.727 161.098 134.759 1.00 29.02 344 LEU D O 1
ATOM 15110 N N . GLN D 1 332 ? 131.305 162.607 134.357 1.00 31.73 345 GLN D N 1
ATOM 15111 C CA . GLN D 1 332 ? 131.054 163.516 135.465 1.00 31.73 345 GLN D CA 1
ATOM 15112 C C . GLN D 1 332 ? 130.490 164.822 134.909 1.00 31.73 345 GLN D C 1
ATOM 15113 O O . GLN D 1 332 ? 131.044 165.354 133.955 1.00 31.73 345 GLN D O 1
ATOM 15119 N N . PHE D 1 333 ? 129.437 165.382 135.489 1.00 30.06 346 PHE D N 1
ATOM 15120 C CA . PHE D 1 333 ? 128.935 166.697 135.092 1.00 30.06 346 PHE D CA 1
ATOM 15121 C C . PHE D 1 333 ? 128.213 167.402 136.231 1.00 30.06 346 PHE D C 1
ATOM 15122 O O . PHE D 1 333 ? 127.871 166.785 137.228 1.00 30.06 346 PHE D O 1
ATOM 15130 N N . PHE D 1 334 ? 127.998 168.705 136.103 1.00 34.34 347 PHE D N 1
ATOM 15131 C CA . PHE D 1 334 ? 127.235 169.519 137.039 1.00 34.34 347 PHE D CA 1
ATOM 15132 C C . PHE D 1 334 ? 125.946 169.980 136.379 1.00 34.34 347 PHE D C 1
ATOM 15133 O O . PHE D 1 334 ? 125.958 170.423 135.233 1.00 34.34 347 PHE D O 1
ATOM 15141 N N . TYR D 1 335 ? 124.831 169.912 137.093 1.00 34.23 348 TYR D N 1
ATOM 15142 C CA . TYR D 1 335 ? 123.523 170.263 136.555 1.00 34.23 348 TYR D CA 1
ATOM 15143 C C . TYR D 1 335 ? 122.615 170.971 137.565 1.00 34.23 348 TYR D C 1
ATOM 15144 O O . TYR D 1 335 ? 122.837 170.889 138.763 1.00 34.23 348 TYR D O 1
ATOM 15153 N N . LYS D 1 336 ? 121.581 171.671 137.094 1.00 38.51 349 LYS D N 1
ATOM 15154 C CA . LYS D 1 336 ? 120.458 172.184 137.903 1.00 38.51 349 LYS D CA 1
ATOM 15155 C C . LYS D 1 336 ? 119.135 171.806 137.264 1.00 38.51 349 LYS D C 1
ATOM 15156 O O . LYS D 1 336 ? 119.068 171.684 136.047 1.00 38.51 349 LYS D O 1
ATOM 15162 N N . MET D 1 337 ? 118.083 171.669 138.056 1.00 39.94 350 MET D N 1
ATOM 15163 C CA . MET D 1 337 ? 116.720 171.373 137.596 1.00 39.94 350 MET D CA 1
ATOM 15164 C C . MET D 1 337 ? 115.711 172.235 138.352 1.00 39.94 350 MET D C 1
ATOM 15165 O O . MET D 1 337 ? 115.126 171.819 139.343 1.00 39.94 350 MET D O 1
ATOM 15170 N N . THR D 1 338 ? 115.529 173.465 137.889 1.00 44.57 351 THR D N 1
ATOM 15171 C CA . THR D 1 338 ? 114.690 174.481 138.542 1.00 44.57 351 THR D CA 1
ATOM 15172 C C . THR D 1 338 ? 113.223 174.443 138.104 1.00 44.57 351 THR D C 1
ATOM 15173 O O . THR D 1 338 ? 112.400 175.203 138.610 1.00 44.57 351 THR D O 1
ATOM 15177 N N . GLY D 1 339 ? 112.869 173.590 137.145 1.00 47.42 352 GLY D N 1
ATOM 15178 C CA . GLY D 1 339 ? 111.546 173.539 136.533 1.00 47.42 352 GLY D CA 1
ATOM 15179 C C . GLY D 1 339 ? 110.522 172.705 137.299 1.00 47.42 352 GLY D C 1
ATOM 15180 O O . GLY D 1 339 ? 110.450 172.740 138.527 1.00 47.42 352 GLY D O 1
ATOM 15181 N N . SER D 1 340 ? 109.696 171.967 136.579 1.00 47.97 353 SER D N 1
ATOM 15182 C CA . SER D 1 340 ? 108.700 171.061 137.129 1.00 47.97 353 SER D CA 1
ATOM 15183 C C . SER D 1 340 ? 109.335 169.815 137.753 1.00 47.97 353 SER D C 1
ATOM 15184 O O . SER D 1 340 ? 110.315 169.300 137.216 1.00 47.97 353 SER D O 1
ATOM 15187 N N . PRO D 1 341 ? 108.737 169.217 138.797 1.00 48.75 354 PRO D N 1
ATOM 15188 C CA . PRO D 1 341 ? 109.095 167.876 139.259 1.00 48.75 354 PRO D CA 1
ATOM 15189 C C . PRO D 1 341 ? 109.026 166.785 138.183 1.00 48.75 354 PRO D C 1
ATOM 15190 O O . PRO D 1 341 ? 109.589 165.715 138.375 1.00 48.75 354 PRO D O 1
ATOM 15194 N N . SER D 1 342 ? 108.333 167.028 137.069 1.00 46.36 355 SER D N 1
ATOM 15195 C CA . SER D 1 342 ? 108.182 166.086 135.963 1.00 46.36 355 SER D CA 1
ATOM 15196 C C . SER D 1 342 ? 109.141 166.329 134.787 1.00 46.36 355 SER D C 1
ATOM 15197 O O . SER D 1 342 ? 109.116 165.563 133.825 1.00 46.36 355 SER D O 1
ATOM 15200 N N . ASP D 1 343 ? 110.020 167.332 134.830 1.00 44.15 356 ASP D N 1
ATOM 15201 C CA . ASP D 1 343 ? 111.110 167.439 133.856 1.00 44.15 356 ASP D CA 1
ATOM 15202 C C . ASP D 1 343 ? 112.133 166.315 134.052 1.00 44.15 356 ASP D C 1
ATOM 15203 O O . ASP D 1 343 ? 112.455 165.960 135.179 1.00 44.15 356 ASP D O 1
ATOM 15208 N N . ARG D 1 344 ? 112.743 165.869 132.956 1.00 36.89 357 ARG D N 1
ATOM 15209 C CA . ARG D 1 344 ? 113.735 164.767 133.048 1.00 36.89 357 ARG D CA 1
ATOM 15210 C C . ARG D 1 344 ? 115.006 165.017 132.248 1.00 36.89 357 ARG D C 1
ATOM 15211 O O . ARG D 1 344 ? 114.898 165.170 131.024 1.00 36.89 357 ARG D O 1
ATOM 15219 N N . LEU D 1 345 ? 116.162 165.083 132.905 1.00 32.93 358 LEU D N 1
ATOM 15220 C CA . LEU D 1 345 ? 117.426 165.053 132.195 1.00 32.93 358 LEU D CA 1
ATOM 15221 C C . LEU D 1 345 ? 117.796 163.578 132.021 1.00 32.93 358 LEU D C 1
ATOM 15222 O O . LEU D 1 345 ? 117.996 162.864 132.989 1.00 32.93 358 LEU D O 1
ATOM 15227 N N . VAL D 1 346 ? 117.850 163.106 130.787 1.00 31.40 359 VAL D N 1
ATOM 15228 C CA . VAL D 1 346 ? 118.204 161.734 130.438 1.00 31.40 359 VAL D CA 1
ATOM 15229 C C . VAL D 1 346 ? 119.533 161.733 129.712 1.00 31.40 359 VAL D C 1
ATOM 15230 O O . VAL D 1 346 ? 119.744 162.513 128.791 1.00 31.40 359 VAL D O 1
ATOM 15234 N N . VAL D 1 347 ? 120.436 160.858 130.122 1.00 29.50 360 VAL D N 1
ATOM 15235 C CA . VAL D 1 347 ? 121.749 160.697 129.513 1.00 29.50 360 VAL D CA 1
ATOM 15236 C C . VAL D 1 347 ? 121.723 159.448 128.641 1.00 29.50 360 VAL D C 1
ATOM 15237 O O . VAL D 1 347 ? 121.231 158.400 129.051 1.00 29.50 360 VAL D O 1
ATOM 15241 N N . TRP D 1 348 ? 122.232 159.580 127.424 1.00 30.40 361 TRP D N 1
ATOM 15242 C CA . TRP D 1 348 ? 122.221 158.594 126.350 1.00 30.40 361 TRP D CA 1
ATOM 15243 C C . TRP D 1 348 ? 123.624 158.432 125.767 1.00 30.40 361 TRP D C 1
ATOM 15244 O O . TRP D 1 348 ? 124.461 159.323 125.875 1.00 30.40 361 TRP D O 1
ATOM 15255 N N . VAL D 1 349 ? 123.880 157.312 125.109 1.00 32.35 362 VAL D N 1
ATOM 15256 C CA . VAL D 1 349 ? 125.042 157.075 124.249 1.00 32.35 362 VAL D CA 1
ATOM 15257 C C . VAL D 1 349 ? 124.577 156.757 122.837 1.00 32.35 362 VAL D C 1
ATOM 15258 O O . VAL D 1 349 ? 123.699 155.925 122.650 1.00 32.35 362 VAL D O 1
ATOM 15262 N N . ARG D 1 350 ? 125.189 157.377 121.833 1.00 35.40 363 ARG D N 1
ATOM 15263 C CA . ARG D 1 350 ? 125.055 157.010 120.422 1.00 35.40 363 ARG D CA 1
ATOM 15264 C C . ARG D 1 350 ? 126.357 156.363 119.988 1.00 35.40 363 ARG D C 1
ATOM 15265 O O . ARG D 1 350 ? 127.397 157.002 120.096 1.00 35.40 363 ARG D O 1
ATOM 15273 N N . ARG D 1 351 ? 126.269 155.131 119.490 1.00 36.14 364 ARG D N 1
ATOM 15274 C CA . ARG D 1 351 ? 127.516 154.378 119.219 1.00 36.14 364 ARG D CA 1
ATOM 15275 C C . ARG D 1 351 ? 127.628 153.695 117.854 1.00 36.14 364 ARG D C 1
ATOM 15276 O O . ARG D 1 351 ? 126.589 153.457 117.225 1.00 36.14 364 ARG D O 1
ATOM 15284 N N . ASP D 1 352 ? 128.859 153.439 117.403 1.00 41.08 365 ASP D N 1
ATOM 15285 C CA . ASP D 1 352 ? 129.174 152.658 116.208 1.00 41.08 365 ASP D CA 1
ATOM 15286 C C . ASP D 1 352 ? 128.352 151.358 116.157 1.00 41.08 365 ASP D C 1
ATOM 15287 O O . ASP D 1 352 ? 128.409 150.528 117.061 1.00 41.08 365 ASP D O 1
ATOM 15292 N N . ASP D 1 353 ? 127.574 151.180 115.096 1.00 40.98 366 ASP D N 1
ATOM 15293 C CA . ASP D 1 353 ? 126.713 150.023 114.868 1.00 40.98 366 ASP D CA 1
ATOM 15294 C C . ASP D 1 353 ? 127.446 148.767 114.367 1.00 40.98 366 ASP D C 1
ATOM 15295 O O . ASP D 1 353 ? 126.801 147.803 113.963 1.00 40.98 366 ASP D O 1
ATOM 15300 N N . SER D 1 354 ? 128.780 148.767 114.408 1.00 41.89 367 SER D N 1
ATOM 15301 C CA . SER D 1 354 ? 129.741 147.817 113.837 1.00 41.89 367 SER D CA 1
ATOM 15302 C C . SER D 1 354 ? 130.089 148.015 112.360 1.00 41.89 367 SER D C 1
ATOM 15303 O O . SER D 1 354 ? 131.025 147.378 111.881 1.00 41.89 367 SER D O 1
ATOM 15306 N N . THR D 1 355 ? 129.433 148.916 111.628 1.00 41.56 368 THR D N 1
ATOM 15307 C CA . THR D 1 355 ? 129.866 149.320 110.279 1.00 41.56 368 THR D CA 1
ATOM 15308 C C . THR D 1 355 ? 130.848 150.490 110.295 1.00 41.56 368 THR D C 1
ATOM 15309 O O . THR D 1 355 ? 131.384 150.867 109.255 1.00 41.56 368 THR D O 1
ATOM 15313 N N . GLY D 1 356 ? 131.061 151.110 111.454 1.00 43.91 369 GLY D N 1
ATOM 15314 C CA . GLY D 1 356 ? 131.673 152.427 111.599 1.00 43.91 369 GLY D CA 1
ATOM 15315 C C . GLY D 1 356 ? 130.641 153.556 111.717 1.00 43.91 369 GLY D C 1
ATOM 15316 O O . GLY D 1 356 ? 131.003 154.658 112.130 1.00 43.91 369 GLY D O 1
ATOM 15317 N N . ASN D 1 357 ? 129.365 153.318 111.388 1.00 42.44 370 ASN D N 1
ATOM 15318 C CA . ASN D 1 357 ? 128.323 154.339 111.476 1.00 42.44 370 ASN D CA 1
ATOM 15319 C C . ASN D 1 357 ? 127.854 154.536 112.931 1.00 42.44 370 ASN D C 1
ATOM 15320 O O . ASN D 1 357 ? 127.244 153.655 113.535 1.00 42.44 370 ASN D O 1
ATOM 15325 N N . VAL D 1 358 ? 128.129 155.703 113.509 1.00 39.47 371 VAL D N 1
ATOM 15326 C CA . VAL D 1 358 ? 127.717 156.061 114.870 1.00 39.47 371 VAL D CA 1
ATOM 15327 C C . VAL D 1 358 ? 126.239 156.436 114.876 1.00 39.47 371 VAL D C 1
ATOM 15328 O O . VAL D 1 358 ? 125.890 157.599 114.721 1.00 39.47 371 VAL D O 1
ATOM 15332 N N . ARG D 1 359 ? 125.358 155.457 115.131 1.00 38.16 372 ARG D N 1
ATOM 15333 C CA . ARG D 1 359 ? 123.893 155.714 115.016 1.00 38.16 372 ARG D CA 1
ATOM 15334 C C . ARG D 1 359 ? 123.063 154.962 116.071 1.00 38.16 372 ARG D C 1
ATOM 15335 O O . ARG D 1 359 ? 121.907 155.369 116.282 1.00 38.16 372 ARG D O 1
ATOM 15343 N N . LYS D 1 360 ? 123.604 153.923 116.706 1.00 35.42 373 LYS D N 1
ATOM 15344 C CA . LYS D 1 360 ? 122.872 153.105 117.686 1.00 35.42 373 LYS D CA 1
ATOM 15345 C C . LYS D 1 360 ? 122.677 153.845 119.010 1.00 35.42 373 LYS D C 1
ATOM 15346 O O . LYS D 1 360 ? 123.662 154.123 119.682 1.00 35.42 373 LYS D O 1
ATOM 15352 N N . LEU D 1 361 ? 121.442 154.171 119.390 1.00 33.03 374 LEU D N 1
ATOM 15353 C CA . LEU D 1 361 ? 121.107 154.738 120.699 1.00 33.03 374 LEU D CA 1
ATOM 15354 C C . LEU D 1 361 ? 121.070 153.681 121.803 1.00 33.03 374 LEU D C 1
ATOM 15355 O O . LEU D 1 361 ? 120.516 152.603 121.629 1.00 33.03 374 LEU D O 1
ATOM 15360 N N . VAL D 1 362 ? 121.592 154.041 122.970 1.00 31.00 375 VAL D N 1
ATOM 15361 C CA . VAL D 1 362 ? 121.451 153.336 124.245 1.00 31.00 375 VAL D CA 1
ATOM 15362 C C . VAL D 1 362 ? 121.113 154.370 125.308 1.00 31.00 375 VAL D C 1
ATOM 15363 O O . VAL D 1 362 ? 121.817 155.372 125.415 1.00 31.00 375 VAL D O 1
ATOM 15367 N N . LYS D 1 363 ? 120.082 154.160 126.130 1.00 29.38 376 LYS D N 1
ATOM 15368 C CA . LYS D 1 363 ? 119.821 155.022 127.294 1.00 29.38 376 LYS D CA 1
ATOM 15369 C C . LYS D 1 363 ? 120.696 154.582 128.466 1.00 29.38 376 LYS D C 1
ATOM 15370 O O . LYS D 1 363 ? 120.767 153.387 128.734 1.00 29.38 376 LYS D O 1
ATOM 15376 N N . VAL D 1 364 ? 121.331 155.506 129.186 1.00 28.66 377 VAL D N 1
ATOM 15377 C CA . VAL D 1 364 ? 122.228 155.159 130.299 1.00 28.66 377 VAL D CA 1
ATOM 15378 C C . VAL D 1 364 ? 121.715 155.563 131.685 1.00 28.66 377 VAL D C 1
ATOM 15379 O O . VAL D 1 364 ? 121.870 154.769 132.608 1.00 28.66 377 VAL D O 1
ATOM 15383 N N . GLN D 1 365 ? 121.096 156.726 131.883 1.00 29.01 378 GLN D N 1
ATOM 15384 C CA . GLN D 1 365 ? 120.629 157.171 133.204 1.00 29.01 378 GLN D CA 1
ATOM 15385 C C . GLN D 1 365 ? 119.559 158.261 133.102 1.00 29.01 378 GLN D C 1
ATOM 15386 O O . GLN D 1 365 ? 119.529 158.996 132.121 1.00 29.01 378 GLN D O 1
ATOM 15392 N N . THR D 1 366 ? 118.720 158.426 134.127 1.00 30.38 379 THR D N 1
ATOM 15393 C CA . THR D 1 366 ? 117.739 159.513 134.250 1.00 30.38 379 THR D CA 1
ATOM 15394 C C . THR D 1 366 ? 117.919 160.266 135.558 1.00 30.38 379 THR D C 1
ATOM 15395 O O . THR D 1 366 ? 118.161 159.668 136.599 1.00 30.38 379 THR D O 1
ATOM 15399 N N . PHE D 1 367 ? 117.759 161.580 135.508 1.00 32.18 380 PHE D N 1
ATOM 15400 C CA . PHE D 1 367 ? 117.774 162.507 136.634 1.00 32.18 380 PHE D CA 1
ATOM 15401 C C . PHE D 1 367 ? 116.459 163.289 136.635 1.00 32.18 380 PHE D C 1
ATOM 15402 O O . PHE D 1 367 ? 115.942 163.636 135.570 1.00 32.18 380 PHE D O 1
ATOM 15410 N N . GLN D 1 368 ? 115.906 163.559 137.813 1.00 37.54 381 GLN D N 1
ATOM 15411 C CA . GLN D 1 368 ? 114.629 164.243 137.998 1.00 37.54 381 GLN D CA 1
ATOM 15412 C C . GLN D 1 368 ? 114.707 165.291 139.103 1.00 37.54 381 GLN D C 1
ATOM 15413 O O . GLN D 1 368 ? 115.633 165.299 139.910 1.00 37.54 381 GLN D O 1
ATOM 15419 N N . GLY D 1 369 ? 113.741 166.210 139.116 1.00 45.31 382 GLY D N 1
ATOM 15420 C CA . GLY D 1 369 ? 113.713 167.372 140.004 1.00 45.31 382 GLY D CA 1
ATOM 15421 C C . GLY D 1 369 ? 113.494 167.058 141.484 1.00 45.31 382 GLY D C 1
ATOM 15422 O O . GLY D 1 369 ? 112.985 166.005 141.857 1.00 45.31 382 GLY D O 1
ATOM 15423 N N . ASP D 1 370 ? 113.870 168.016 142.321 1.00 51.04 383 ASP D N 1
ATOM 15424 C CA . ASP D 1 370 ? 113.837 168.039 143.791 1.00 51.04 383 ASP D CA 1
ATOM 15425 C C . ASP D 1 370 ? 113.775 169.507 144.252 1.00 51.04 383 ASP D C 1
ATOM 15426 O O . ASP D 1 370 ? 113.923 170.424 143.445 1.00 51.04 383 ASP D O 1
ATOM 15431 N N . ASP D 1 371 ? 113.562 169.761 145.541 1.00 55.01 384 ASP D N 1
ATOM 15432 C CA . ASP D 1 371 ? 113.531 171.125 146.095 1.00 55.01 384 ASP D CA 1
ATOM 15433 C C . ASP D 1 371 ? 114.913 171.811 146.201 1.00 55.01 384 ASP D C 1
ATOM 15434 O O . ASP D 1 371 ? 114.983 173.011 146.465 1.00 55.01 384 ASP D O 1
ATOM 15439 N N . ASP D 1 372 ? 116.021 171.088 146.011 1.00 48.34 385 ASP D N 1
ATOM 15440 C CA . ASP D 1 372 ? 117.347 171.690 145.823 1.00 48.34 385 ASP D CA 1
ATOM 15441 C C . ASP D 1 372 ? 117.488 172.288 144.412 1.00 48.34 385 ASP D C 1
ATOM 15442 O O . ASP D 1 372 ? 117.548 171.558 143.424 1.00 48.34 385 ASP D O 1
ATOM 15447 N N . HIS D 1 373 ? 117.595 173.610 144.318 1.00 45.94 386 HIS D N 1
ATOM 15448 C CA . HIS D 1 373 ? 117.743 174.366 143.069 1.00 45.94 386 HIS D CA 1
ATOM 15449 C C . HIS D 1 373 ? 119.180 174.859 142.827 1.00 45.94 386 HIS D C 1
ATOM 15450 O O . HIS D 1 373 ? 119.393 175.732 141.991 1.00 45.94 386 HIS D O 1
ATOM 15457 N N . ASN D 1 374 ? 120.178 174.315 143.522 1.00 42.13 387 ASN D N 1
ATOM 15458 C CA . ASN D 1 374 ? 121.598 174.619 143.330 1.00 42.13 387 ASN D CA 1
ATOM 15459 C C . ASN D 1 374 ? 122.298 173.574 142.430 1.00 42.13 387 ASN D C 1
ATOM 15460 O O . ASN D 1 374 ? 121.744 172.515 142.147 1.00 42.13 387 ASN D O 1
ATOM 15465 N N . TRP D 1 375 ? 123.519 173.840 141.959 1.00 39.07 388 TRP D N 1
ATOM 15466 C CA . TRP D 1 375 ? 124.299 172.927 141.096 1.00 39.07 388 TRP D CA 1
ATOM 15467 C C . TRP D 1 375 ? 124.601 171.592 141.776 1.00 39.07 388 TRP D C 1
ATOM 15468 O O . TRP D 1 375 ? 125.243 171.558 142.820 1.00 39.07 388 TRP D O 1
ATOM 15479 N N . LYS D 1 376 ? 124.116 170.485 141.213 1.00 36.00 389 LYS D N 1
ATOM 15480 C CA . LYS D 1 376 ? 124.320 169.126 141.695 1.00 36.00 389 LYS D CA 1
ATOM 15481 C C . LYS D 1 376 ? 125.359 168.433 140.838 1.00 36.00 389 LYS D C 1
ATOM 15482 O O . LYS D 1 376 ? 125.348 168.595 139.624 1.00 36.00 389 LYS D O 1
ATOM 15488 N N . ILE D 1 377 ? 126.261 167.671 141.440 1.00 31.26 390 ILE D N 1
ATOM 15489 C CA . ILE D 1 377 ? 127.204 166.824 140.707 1.00 31.26 390 ILE D CA 1
ATOM 15490 C C . ILE D 1 377 ? 126.528 165.504 140.321 1.00 31.26 390 ILE D C 1
ATOM 15491 O O . ILE D 1 377 ? 125.692 164.993 141.059 1.00 31.26 390 ILE D O 1
ATOM 15496 N N . ALA D 1 378 ? 126.878 164.950 139.174 1.00 29.92 391 ALA D N 1
ATOM 15497 C CA . ALA D 1 378 ? 126.337 163.718 138.623 1.00 29.92 391 ALA D CA 1
ATOM 15498 C C . ALA D 1 378 ? 127.450 162.850 138.042 1.00 29.92 391 ALA D C 1
ATOM 15499 O O . ALA D 1 378 ? 128.326 163.359 137.345 1.00 29.92 391 ALA D O 1
ATOM 15501 N N . HIS D 1 379 ? 127.389 161.541 138.275 1.00 27.50 392 HIS D N 1
ATOM 15502 C CA . HIS D 1 379 ? 128.295 160.554 137.682 1.00 27.50 392 HIS D CA 1
ATOM 15503 C C . HIS D 1 379 ? 127.514 159.453 136.990 1.00 27.50 392 HIS D C 1
ATOM 15504 O O . HIS D 1 379 ? 126.628 158.850 137.587 1.00 27.50 392 HIS D O 1
ATOM 15511 N N . VAL D 1 380 ? 127.852 159.172 135.742 1.00 28.93 393 VAL D N 1
ATOM 15512 C CA . VAL D 1 380 ? 127.236 158.149 134.903 1.00 28.93 393 VAL D CA 1
ATOM 15513 C C . VAL D 1 380 ? 128.320 157.198 134.418 1.00 28.93 393 VAL D C 1
ATOM 15514 O O . VAL D 1 380 ? 129.298 157.620 133.806 1.00 28.93 393 VAL D O 1
ATOM 15518 N N . VAL D 1 381 ? 128.151 155.906 134.661 1.00 29.37 394 VAL D N 1
ATOM 15519 C CA . VAL D 1 381 ? 129.037 154.871 134.134 1.00 29.37 394 VAL D CA 1
ATOM 15520 C C . VAL D 1 381 ? 128.665 154.580 132.692 1.00 29.37 394 VAL D C 1
ATOM 15521 O O . VAL D 1 381 ? 127.580 154.075 132.421 1.00 29.37 394 VAL D O 1
ATOM 15525 N N . LEU D 1 382 ? 129.574 154.856 131.767 1.00 32.32 395 LEU D N 1
ATOM 15526 C CA . LEU D 1 382 ? 129.537 154.346 130.402 1.00 32.32 395 LEU D CA 1
ATOM 15527 C C . LEU D 1 382 ? 130.396 153.077 130.301 1.00 32.32 395 LEU D C 1
ATOM 15528 O O . LEU D 1 382 ? 131.352 152.901 131.057 1.00 32.32 395 LEU D O 1
ATOM 15533 N N . LYS D 1 383 ? 130.089 152.195 129.351 1.00 34.75 396 LYS D N 1
ATOM 15534 C CA . LYS D 1 383 ? 130.862 150.982 129.071 1.00 34.75 396 LYS D CA 1
ATOM 15535 C C . LYS D 1 383 ? 131.089 150.813 127.570 1.00 34.75 396 LYS D C 1
ATOM 15536 O O . LYS D 1 383 ? 130.603 149.868 126.954 1.00 34.75 396 LYS D O 1
ATOM 15542 N N . GLU D 1 384 ? 131.790 151.759 126.959 1.00 37.40 397 GLU D N 1
ATOM 15543 C CA . GLU D 1 384 ? 131.983 151.845 125.514 1.00 37.40 397 GLU D CA 1
ATOM 15544 C C . GLU D 1 384 ? 133.347 151.317 125.079 1.00 37.40 397 GLU D C 1
ATOM 15545 O O . GLU D 1 384 ? 134.372 151.671 125.649 1.00 37.40 397 GLU D O 1
ATOM 15551 N N . GLU D 1 385 ? 133.371 150.478 124.046 1.00 40.26 398 GLU D N 1
ATOM 15552 C CA . GLU D 1 385 ? 134.591 149.855 123.509 1.00 40.26 398 GLU D CA 1
ATOM 15553 C C . GLU D 1 385 ? 134.826 150.124 122.014 1.00 40.26 398 GLU D C 1
ATOM 15554 O O . GLU D 1 385 ? 135.818 149.679 121.447 1.00 40.26 398 GLU D O 1
ATOM 15560 N N . GLN D 1 386 ? 133.929 150.876 121.384 1.00 40.40 399 GLN D N 1
ATOM 15561 C CA . GLN D 1 386 ? 133.969 151.351 120.005 1.00 40.40 399 GLN D CA 1
ATOM 15562 C C . GLN D 1 386 ? 133.502 152.803 119.989 1.00 40.40 399 GLN D C 1
ATOM 15563 O O . GLN D 1 386 ? 132.916 153.273 120.963 1.00 40.40 399 GLN D O 1
ATOM 15569 N N . LYS D 1 387 ? 133.786 153.542 118.919 1.00 41.50 400 LYS D N 1
ATOM 15570 C CA . LYS D 1 387 ? 133.574 154.989 118.889 1.00 41.50 400 LYS D CA 1
ATOM 15571 C C . LYS D 1 387 ? 132.119 155.408 119.127 1.00 41.50 400 LYS D C 1
ATOM 15572 O O . LYS D 1 387 ? 131.181 154.779 118.635 1.00 41.50 400 LYS D O 1
ATOM 15578 N N . PHE D 1 388 ? 131.931 156.474 119.895 1.00 36.38 401 PHE D N 1
ATOM 15579 C CA . PHE D 1 388 ? 130.644 156.870 120.448 1.00 36.38 401 PHE D CA 1
ATOM 15580 C C . PHE D 1 388 ? 130.534 158.376 120.652 1.00 36.38 401 PHE D C 1
ATOM 15581 O O . PHE D 1 388 ? 131.534 159.084 120.674 1.00 36.38 401 PHE D O 1
ATOM 15589 N N . ARG D 1 389 ? 129.305 158.794 120.967 1.00 37.20 402 ARG D N 1
ATOM 15590 C CA . ARG D 1 389 ? 129.037 160.192 121.363 1.00 37.20 402 ARG D CA 1
ATOM 15591 C C . ARG D 1 389 ? 128.091 160.134 122.570 1.00 37.20 402 ARG D C 1
ATOM 15592 O O . ARG D 1 389 ? 127.116 159.377 122.484 1.00 37.20 402 ARG D O 1
ATOM 15600 N N . TYR D 1 390 ? 128.367 160.837 123.673 1.00 34.51 403 TYR D N 1
ATOM 15601 C CA . TYR D 1 390 ? 127.430 160.982 124.785 1.00 34.51 403 TYR D CA 1
ATOM 15602 C C . TYR D 1 390 ? 126.428 162.105 124.510 1.00 34.51 403 TYR D C 1
ATOM 15603 O O . TYR D 1 390 ? 126.714 163.048 123.781 1.00 34.51 403 TYR D O 1
ATOM 15612 N N . LEU D 1 391 ? 125.232 161.979 125.066 1.00 33.25 404 LEU D N 1
ATOM 15613 C CA . LEU D 1 391 ? 124.038 162.736 124.701 1.00 33.25 404 LEU D CA 1
ATOM 15614 C C . LEU D 1 391 ? 123.273 163.192 125.953 1.00 33.25 404 LEU D C 1
ATOM 15615 O O . LEU D 1 391 ? 123.066 162.403 126.866 1.00 33.25 404 LEU D O 1
ATOM 15620 N N . PHE D 1 392 ? 122.766 164.415 125.963 1.00 33.64 405 PHE D N 1
ATOM 15621 C CA . PHE D 1 392 ? 121.846 164.923 126.972 1.00 33.64 405 PHE D CA 1
ATOM 15622 C C . PHE D 1 392 ? 120.507 165.232 126.330 1.00 33.64 405 PHE D C 1
ATOM 15623 O O . PHE D 1 392 ? 120.407 166.105 125.475 1.00 33.64 405 PHE D O 1
ATOM 15631 N N . GLN D 1 393 ? 119.463 164.535 126.759 1.00 34.03 406 GLN D N 1
ATOM 15632 C CA . GLN D 1 393 ? 118.080 164.831 126.429 1.00 34.03 406 GLN D CA 1
ATOM 15633 C C . GLN D 1 393 ? 117.464 165.591 127.603 1.00 34.03 406 GLN D C 1
ATOM 15634 O O . GLN D 1 393 ? 117.270 165.033 128.675 1.00 34.03 406 GLN D O 1
ATOM 15640 N N . GLY D 1 394 ? 117.115 166.853 127.405 1.00 37.10 407 GLY D N 1
ATOM 15641 C CA . GLY D 1 394 ? 116.254 167.591 128.325 1.00 37.10 407 GLY D CA 1
ATOM 15642 C C . GLY D 1 394 ? 114.813 167.434 127.893 1.00 37.10 407 GLY D C 1
ATOM 15643 O O . GLY D 1 394 ? 114.525 167.606 126.718 1.00 37.10 407 GLY D O 1
ATOM 15644 N N . THR D 1 395 ? 113.909 167.077 128.796 1.00 40.21 408 THR D N 1
ATOM 15645 C CA . THR D 1 395 ? 112.479 166.872 128.504 1.00 40.21 408 THR D CA 1
ATOM 15646 C C . THR D 1 395 ? 111.624 167.775 129.378 1.00 40.21 408 THR D C 1
ATOM 15647 O O . THR D 1 395 ? 111.816 167.788 130.590 1.00 40.21 408 THR D O 1
ATOM 15651 N N . LYS D 1 396 ? 110.659 168.490 128.787 1.00 44.67 409 LYS D N 1
ATOM 15652 C CA . LYS D 1 396 ? 109.655 169.291 129.499 1.00 44.67 409 LYS D CA 1
ATOM 15653 C C . LYS D 1 396 ? 108.577 168.402 130.098 1.00 44.67 409 LYS D C 1
ATOM 15654 O O . LYS D 1 396 ? 107.980 167.605 129.376 1.00 44.67 409 LYS D O 1
ATOM 15660 N N . GLY D 1 397 ? 108.235 168.592 131.361 1.00 47.61 410 GLY D N 1
ATOM 15661 C CA . GLY D 1 397 ? 107.049 168.018 131.996 1.00 47.61 410 GLY D CA 1
ATOM 15662 C C . GLY D 1 397 ? 106.250 169.118 132.681 1.00 47.61 410 GLY D C 1
ATOM 15663 O O . GLY D 1 397 ? 106.824 169.976 133.340 1.00 47.61 410 GLY D O 1
ATOM 15664 N N . ASP D 1 398 ? 104.929 169.139 132.515 1.00 49.81 411 ASP D N 1
ATOM 15665 C CA . ASP D 1 398 ? 104.048 170.164 133.100 1.00 49.81 411 ASP D CA 1
ATOM 15666 C C . ASP D 1 398 ? 104.542 171.629 132.966 1.00 49.81 411 ASP D C 1
ATOM 15667 O O . ASP D 1 398 ? 104.718 172.304 133.983 1.00 49.81 411 ASP D O 1
ATOM 15672 N N . PRO D 1 399 ? 104.740 172.184 131.754 1.00 49.78 412 PRO D N 1
ATOM 15673 C CA . PRO D 1 399 ? 105.157 173.575 131.573 1.00 49.78 412 PRO D CA 1
ATOM 15674 C C . PRO D 1 399 ? 104.308 174.620 132.308 1.00 49.78 412 PRO D C 1
ATOM 15675 O O . PRO D 1 399 ? 104.845 175.598 132.820 1.00 49.78 412 PRO D O 1
ATOM 15679 N N . GLN D 1 400 ? 103.004 174.374 132.457 1.00 54.17 413 GLN D N 1
ATOM 15680 C CA . GLN D 1 400 ? 102.078 175.216 133.227 1.00 54.17 413 GLN D CA 1
ATOM 15681 C C . GLN D 1 400 ? 102.417 175.328 134.726 1.00 54.17 413 GLN D C 1
ATOM 15682 O O . GLN D 1 400 ? 101.908 176.222 135.400 1.00 54.17 413 GLN D O 1
ATOM 15688 N N . ASN D 1 401 ? 103.291 174.464 135.250 1.00 55.38 414 ASN D N 1
ATOM 15689 C CA . ASN D 1 401 ? 103.799 174.484 136.622 1.00 55.38 414 ASN D CA 1
ATOM 15690 C C . ASN D 1 401 ? 105.334 174.600 136.692 1.00 55.38 414 ASN D C 1
ATOM 15691 O O . ASN D 1 401 ? 105.942 174.231 137.693 1.00 55.38 414 ASN D O 1
ATOM 15696 N N . SER D 1 402 ? 105.999 175.067 135.634 1.00 49.87 415 SER D N 1
ATOM 15697 C CA . SER D 1 402 ? 107.450 175.243 135.605 1.00 49.87 415 SER D CA 1
ATOM 15698 C C . SER D 1 402 ? 107.823 176.703 135.443 1.00 49.87 415 SER D C 1
ATOM 15699 O O . SER D 1 402 ? 107.415 177.345 134.483 1.00 49.87 415 SER D O 1
ATOM 15702 N N . THR D 1 403 ? 108.626 177.239 136.353 1.00 50.41 416 THR D N 1
ATOM 15703 C CA . THR D 1 403 ? 109.225 178.577 136.248 1.00 50.41 416 THR D CA 1
ATOM 15704 C C . THR D 1 403 ? 110.716 178.496 135.919 1.00 50.41 416 THR D C 1
ATOM 15705 O O . THR D 1 403 ? 111.467 179.446 136.137 1.00 50.41 416 THR D O 1
ATOM 15709 N N . GLY D 1 404 ? 111.167 177.351 135.404 1.00 46.43 417 GLY D N 1
ATOM 15710 C CA . GLY D 1 404 ? 112.580 177.042 135.264 1.00 46.43 417 GLY D CA 1
ATOM 15711 C C . GLY D 1 404 ? 112.886 176.023 134.179 1.00 46.43 417 GLY D C 1
ATOM 15712 O O . GLY D 1 404 ? 112.216 175.939 133.149 1.00 46.43 417 GLY D O 1
ATOM 15713 N N . GLY D 1 405 ? 113.940 175.252 134.381 1.00 41.69 418 GLY D N 1
ATOM 15714 C CA . GLY D 1 405 ? 114.487 174.390 133.349 1.00 41.69 418 GLY D CA 1
ATOM 15715 C C . GLY D 1 405 ? 115.696 173.608 133.805 1.00 41.69 418 GLY D C 1
ATOM 15716 O O . GLY D 1 405 ? 115.929 173.450 135.000 1.00 41.69 418 GLY D O 1
ATOM 15717 N N . ILE D 1 406 ? 116.446 173.100 132.843 1.00 40.13 419 ILE D N 1
ATOM 15718 C CA . ILE D 1 406 ? 117.601 172.226 133.040 1.00 40.13 419 ILE D CA 1
ATOM 15719 C C . ILE D 1 406 ? 118.875 172.976 132.648 1.00 40.13 419 ILE D C 1
ATOM 15720 O O . ILE D 1 406 ? 118.888 173.705 131.664 1.00 40.13 419 ILE D O 1
ATOM 15725 N N . TYR D 1 407 ? 119.933 172.819 133.428 1.00 40.36 420 TYR D N 1
ATOM 15726 C CA . TYR D 1 407 ? 121.193 173.533 133.291 1.00 40.36 420 TYR D CA 1
ATOM 15727 C C . TYR D 1 407 ? 122.331 172.528 133.252 1.00 40.36 420 TYR D C 1
ATOM 15728 O O . TYR D 1 407 ? 122.290 171.573 134.014 1.00 40.36 420 TYR D O 1
ATOM 15737 N N . LEU D 1 408 ? 123.352 172.739 132.424 1.00 38.75 421 LEU D N 1
ATOM 15738 C CA . LEU D 1 408 ? 124.554 171.900 132.347 1.00 38.75 421 LEU D CA 1
ATOM 15739 C C . LEU D 1 408 ? 125.842 172.718 132.280 1.00 38.75 421 LEU D C 1
ATOM 15740 O O . LEU D 1 408 ? 125.977 173.642 131.480 1.00 38.75 421 LEU D O 1
ATOM 15745 N N . ASP D 1 409 ? 126.838 172.300 133.045 1.00 39.71 422 ASP D N 1
ATOM 15746 C CA . ASP D 1 409 ? 128.183 172.841 132.991 1.00 39.71 422 ASP D CA 1
ATOM 15747 C C . ASP D 1 409 ? 129.218 171.796 133.416 1.00 39.71 422 ASP D C 1
ATOM 15748 O O . ASP D 1 409 ? 128.874 170.785 134.012 1.00 39.71 422 ASP D O 1
ATOM 15753 N N . ASP D 1 410 ? 130.493 172.041 133.114 1.00 40.33 423 ASP D N 1
ATOM 15754 C CA . ASP D 1 410 ? 131.629 171.300 133.677 1.00 40.33 423 ASP D CA 1
ATOM 15755 C C . ASP D 1 410 ? 131.563 169.776 133.500 1.00 40.33 423 ASP D C 1
ATOM 15756 O O . ASP D 1 410 ? 131.592 169.008 134.454 1.00 40.33 423 ASP D O 1
ATOM 15761 N N . ILE D 1 411 ? 131.511 169.338 132.251 1.00 35.97 424 ILE D N 1
ATOM 15762 C CA . ILE D 1 411 ? 131.530 167.940 131.854 1.00 35.97 424 ILE D CA 1
ATOM 15763 C C . ILE D 1 411 ? 132.967 167.410 131.828 1.00 35.97 424 ILE D C 1
ATOM 15764 O O . ILE D 1 411 ? 133.835 168.005 131.202 1.00 35.97 424 ILE D O 1
ATOM 15769 N N . THR D 1 412 ? 133.226 166.259 132.432 1.00 34.57 425 THR D N 1
ATOM 15770 C CA . THR D 1 412 ? 134.499 165.536 132.363 1.00 34.57 425 THR D CA 1
ATOM 15771 C C . THR D 1 412 ? 134.208 164.075 132.061 1.00 34.57 425 THR D C 1
ATOM 15772 O O . THR D 1 412 ? 133.305 163.495 132.636 1.00 34.57 425 THR D O 1
ATOM 15776 N N . LEU D 1 413 ? 134.955 163.459 131.166 1.00 33.17 426 LEU D N 1
ATOM 15777 C CA . LEU D 1 413 ? 134.826 162.072 130.774 1.00 33.17 426 LEU D CA 1
ATOM 15778 C C . LEU D 1 413 ? 136.182 161.391 130.818 1.00 33.17 426 LEU D C 1
ATOM 15779 O O . LEU D 1 413 ? 137.079 161.698 130.036 1.00 33.17 426 LEU D O 1
ATOM 15784 N N . THR D 1 414 ? 136.339 160.458 131.741 1.00 33.48 427 THR D N 1
ATOM 15785 C CA . THR D 1 414 ? 137.589 159.754 132.006 1.00 33.48 427 THR D CA 1
ATOM 15786 C C . THR D 1 414 ? 137.395 158.264 131.878 1.00 33.48 427 THR D C 1
ATOM 15787 O O . THR D 1 414 ? 136.364 157.724 132.241 1.00 33.48 427 THR D O 1
ATOM 15791 N N . GLU D 1 415 ? 138.411 157.562 131.413 1.00 36.06 428 GLU D N 1
ATOM 15792 C CA . GLU D 1 415 ? 138.428 156.110 131.348 1.00 36.06 428 GLU D CA 1
ATOM 15793 C C . GLU D 1 415 ? 138.807 155.480 132.686 1.00 36.06 428 GLU D C 1
ATOM 15794 O O . GLU D 1 415 ? 139.850 154.849 132.849 1.00 36.06 428 GLU D O 1
ATOM 15800 N N . THR D 1 416 ? 137.935 155.683 133.667 1.00 36.08 429 THR D N 1
ATOM 15801 C CA . THR D 1 416 ? 138.044 155.246 135.061 1.00 36.08 429 THR D CA 1
ATOM 15802 C C . THR D 1 416 ? 136.711 154.668 135.535 1.00 36.08 429 THR D C 1
ATOM 15803 O O . THR D 1 416 ? 135.672 154.967 134.941 1.00 36.08 429 THR D O 1
ATOM 15807 N N . PRO D 1 417 ? 136.687 153.933 136.657 1.00 34.31 430 PRO D N 1
ATOM 15808 C CA . PRO D 1 417 ? 135.482 153.782 137.462 1.00 34.31 430 PRO D CA 1
ATOM 15809 C C . PRO D 1 417 ? 134.931 155.137 137.917 1.00 34.31 430 PRO D C 1
ATOM 15810 O O . PRO D 1 417 ? 135.671 156.121 137.991 1.00 34.31 430 PRO D O 1
ATOM 15814 N N . CYS D 1 418 ? 133.641 155.202 138.231 1.00 34.03 431 CYS D N 1
ATOM 15815 C CA . CYS D 1 418 ? 133.052 156.327 138.958 1.00 34.03 431 CYS D CA 1
ATOM 15816 C C . CYS D 1 418 ? 133.156 156.107 140.468 1.00 34.03 431 CYS D C 1
ATOM 15817 O O . CYS D 1 418 ? 133.208 154.955 140.903 1.00 34.03 431 CYS D O 1
ATOM 15820 N N . PRO D 1 419 ? 133.147 157.167 141.294 1.00 30.11 432 PRO D N 1
ATOM 15821 C CA . PRO D 1 419 ? 133.124 157.024 142.742 1.00 30.11 432 PRO D CA 1
ATOM 15822 C C . PRO D 1 419 ? 131.876 156.286 143.215 1.00 30.11 432 PRO D C 1
ATOM 15823 O O . PRO D 1 419 ? 130.769 156.551 142.759 1.00 30.11 432 PRO D O 1
ATOM 15827 N N . THR D 1 420 ? 132.039 155.353 144.139 1.00 28.66 433 THR D N 1
ATOM 15828 C CA . THR D 1 420 ? 130.980 154.446 144.602 1.00 28.66 433 THR D CA 1
ATOM 15829 C C . THR D 1 420 ? 129.888 155.161 145.391 1.00 28.66 433 THR D C 1
ATOM 15830 O O . THR D 1 420 ? 128.709 154.891 145.198 1.00 28.66 433 THR D O 1
ATOM 15834 N N . GLY D 1 421 ? 130.263 156.102 146.248 1.00 26.18 434 GLY D N 1
ATOM 15835 C CA . GLY D 1 421 ? 129.358 157.001 146.935 1.00 26.18 434 GLY D CA 1
ATOM 15836 C C . GLY D 1 421 ? 129.872 158.428 146.882 1.00 26.18 434 GLY D C 1
ATOM 15837 O O . GLY D 1 421 ? 131.058 158.666 147.054 1.00 26.18 434 GLY D O 1
ATOM 15838 N N . VAL D 1 422 ? 128.987 159.379 146.634 1.00 26.73 435 VAL D N 1
ATOM 15839 C CA . VAL D 1 422 ? 129.279 160.812 146.630 1.00 26.73 435 VAL D CA 1
ATOM 15840 C C . VAL D 1 422 ? 128.384 161.517 147.640 1.00 26.73 435 VAL D C 1
ATOM 15841 O O . VAL D 1 422 ? 127.167 161.451 147.525 1.00 26.73 435 VAL D O 1
ATOM 15845 N N . TRP D 1 423 ? 128.970 162.218 148.601 1.00 29.60 436 TRP D N 1
ATOM 15846 C CA . TRP D 1 423 ? 128.262 163.048 149.567 1.00 29.60 436 TRP D CA 1
ATOM 15847 C C . TRP D 1 423 ? 128.563 164.514 149.325 1.00 29.60 436 TRP D C 1
ATOM 15848 O O . TRP D 1 423 ? 129.726 164.893 149.260 1.00 29.60 436 TRP D O 1
ATOM 15859 N N . THR D 1 424 ? 127.532 165.346 149.187 1.00 33.34 437 THR D N 1
ATOM 15860 C CA . THR D 1 424 ? 127.671 166.799 149.062 1.00 33.34 437 THR D CA 1
ATOM 15861 C C . THR D 1 424 ? 127.114 167.481 150.298 1.00 33.34 437 THR D C 1
ATOM 15862 O O . THR D 1 424 ? 125.944 167.309 150.624 1.00 33.34 437 THR D O 1
ATOM 15866 N N . VAL D 1 425 ? 127.931 168.277 150.974 1.00 35.97 438 VAL D N 1
ATOM 15867 C CA . VAL D 1 425 ? 127.536 169.049 152.146 1.00 35.97 438 VAL D CA 1
ATOM 15868 C C . VAL D 1 425 ? 127.434 170.503 151.717 1.00 35.97 438 VAL D C 1
ATOM 15869 O O . VAL D 1 425 ? 128.429 171.095 151.304 1.00 35.97 438 VAL D O 1
ATOM 15873 N N . ARG D 1 426 ? 126.232 171.059 151.860 1.00 41.30 439 ARG D N 1
ATOM 15874 C CA . ARG D 1 426 ? 125.997 172.442 151.399 1.00 41.30 439 ARG D CA 1
ATOM 15875 C C . ARG D 1 426 ? 126.307 173.461 152.491 1.00 41.30 439 ARG D C 1
ATOM 15876 O O . ARG D 1 426 ? 126.350 173.074 153.668 1.00 41.30 439 ARG D O 1
ATOM 15884 N N . ASN D 1 427 ? 126.510 174.710 152.093 1.00 47.12 440 ASN D N 1
ATOM 15885 C CA . ASN D 1 427 ? 126.811 175.831 152.991 1.00 47.12 440 ASN D CA 1
ATOM 15886 C C . ASN D 1 427 ? 127.922 175.516 154.002 1.00 47.12 440 ASN D C 1
ATOM 15887 O O . ASN D 1 427 ? 127.818 175.819 155.191 1.00 47.12 440 ASN D O 1
ATOM 15892 N N . PHE D 1 428 ? 129.007 174.898 153.548 1.00 44.45 441 PHE D N 1
ATOM 15893 C CA . PHE D 1 428 ? 129.978 174.299 154.453 1.00 44.45 441 PHE D CA 1
ATOM 15894 C C . PHE D 1 428 ? 130.712 175.324 155.323 1.00 44.45 441 PHE D C 1
ATOM 15895 O O . PHE D 1 428 ? 130.925 175.073 156.503 1.00 44.45 441 PHE D O 1
ATOM 15903 N N . SER D 1 429 ? 131.008 176.523 154.818 1.00 48.51 442 SER D N 1
ATOM 15904 C CA . SER D 1 429 ? 131.592 177.605 155.631 1.00 48.51 442 SER D CA 1
ATOM 15905 C C . SER D 1 429 ? 130.680 178.080 156.771 1.00 48.51 442 SER D C 1
ATOM 15906 O O . SER D 1 429 ? 131.162 178.600 157.771 1.00 48.51 442 SER D O 1
ATOM 15909 N N . GLN D 1 430 ? 129.368 177.878 156.662 1.00 50.18 443 GLN D N 1
ATOM 15910 C CA . GLN D 1 430 ? 128.408 178.103 157.736 1.00 50.18 443 GLN D CA 1
ATOM 15911 C C . GLN D 1 430 ? 128.276 176.882 158.655 1.00 50.18 443 GLN D C 1
ATOM 15912 O O . GLN D 1 430 ? 128.227 177.037 159.875 1.00 50.18 443 GLN D O 1
ATOM 15918 N N . VAL D 1 431 ? 128.325 175.657 158.117 1.00 47.41 444 VAL D N 1
ATOM 15919 C CA . VAL D 1 431 ? 128.437 174.415 158.911 1.00 47.41 444 VAL D CA 1
ATOM 15920 C C . VAL D 1 431 ? 129.641 174.464 159.847 1.00 47.41 444 VAL D C 1
ATOM 15921 O O . VAL D 1 431 ? 129.540 174.050 161.001 1.00 47.41 444 VAL D O 1
ATOM 15925 N N . LEU D 1 432 ? 130.753 175.031 159.385 1.00 48.70 445 LEU D N 1
ATOM 15926 C CA . LEU D 1 432 ? 131.996 175.224 160.127 1.00 48.70 445 LEU D CA 1
ATOM 15927 C C . LEU D 1 432 ? 131.829 176.092 161.381 1.00 48.70 445 LEU D C 1
ATOM 15928 O O . LEU D 1 432 ? 132.626 175.985 162.308 1.00 48.70 445 LEU D O 1
ATOM 15933 N N . GLU D 1 433 ? 130.808 176.946 161.430 1.00 52.08 446 GLU D N 1
ATOM 15934 C CA . GLU D 1 433 ? 130.507 177.833 162.556 1.00 52.08 446 GLU D CA 1
ATOM 15935 C C . GLU D 1 433 ? 129.342 177.319 163.414 1.00 52.08 446 GLU D C 1
ATOM 15936 O O . GLU D 1 433 ? 129.369 177.429 164.638 1.00 52.08 446 GLU D O 1
ATOM 15942 N N . ASN D 1 434 ? 128.331 176.718 162.796 1.00 52.73 447 ASN D N 1
ATOM 15943 C CA . ASN D 1 434 ? 127.152 176.174 163.465 1.00 52.73 447 ASN D CA 1
ATOM 15944 C C . ASN D 1 434 ? 127.402 174.867 164.249 1.00 52.73 447 ASN D C 1
ATOM 15945 O O . ASN D 1 434 ? 126.540 174.441 165.018 1.00 52.73 447 ASN D O 1
ATOM 15950 N N . THR D 1 435 ? 128.554 174.216 164.063 1.00 51.59 448 THR D N 1
ATOM 15951 C CA . THR D 1 435 ? 128.874 172.895 164.629 1.00 51.59 448 THR D CA 1
ATOM 15952 C C . THR D 1 435 ? 129.963 173.023 165.700 1.00 51.59 448 THR D C 1
ATOM 15953 O O . THR D 1 435 ? 131.071 173.467 165.400 1.00 51.59 448 THR D O 1
ATOM 15957 N N . SER D 1 436 ? 129.687 172.630 166.946 1.00 51.16 449 SER D N 1
ATOM 15958 C CA . SER D 1 436 ? 130.676 172.645 168.040 1.00 51.16 449 SER D CA 1
ATOM 15959 C C . SER D 1 436 ? 131.703 171.508 167.915 1.00 51.16 449 SER D C 1
ATOM 15960 O O . SER D 1 436 ? 131.494 170.553 167.165 1.00 51.16 449 SER D O 1
ATOM 15963 N N . LYS D 1 437 ? 132.831 171.577 168.627 1.00 50.72 450 LYS D N 1
ATOM 15964 C CA . LYS D 1 437 ? 133.881 170.543 168.562 1.00 50.72 450 LYS D CA 1
ATOM 15965 C C . LYS D 1 437 ? 133.324 169.188 168.997 1.00 50.72 450 LYS D C 1
ATOM 15966 O O . LYS D 1 437 ? 132.730 169.068 170.067 1.00 50.72 450 LYS D O 1
ATOM 15972 N N . GLY D 1 438 ? 133.510 168.166 168.171 1.00 49.18 451 GLY D N 1
ATOM 15973 C CA . GLY D 1 438 ? 132.962 166.828 168.403 1.00 49.18 451 GLY D CA 1
ATOM 15974 C C . GLY D 1 438 ? 131.501 166.615 167.977 1.00 49.18 451 GLY D C 1
ATOM 15975 O O . GLY D 1 438 ? 131.051 165.473 167.961 1.00 49.18 451 GLY D O 1
ATOM 15976 N N . ASP D 1 439 ? 130.759 167.648 167.573 1.00 47.46 452 ASP D N 1
ATOM 15977 C CA . ASP D 1 439 ? 129.513 167.460 166.822 1.00 47.46 452 ASP D CA 1
ATOM 15978 C C . ASP D 1 439 ? 129.812 167.039 165.381 1.00 47.46 452 ASP D C 1
ATOM 15979 O O . ASP D 1 439 ? 130.841 167.407 164.810 1.00 47.46 452 ASP D O 1
ATOM 15984 N N . LYS D 1 440 ? 128.918 166.250 164.782 1.00 39.48 453 LYS D N 1
ATOM 15985 C CA . LYS D 1 440 ? 129.171 165.549 163.524 1.00 39.48 453 LYS D CA 1
ATOM 15986 C C . LYS D 1 440 ? 127.980 165.548 162.574 1.00 39.48 453 LYS D C 1
ATOM 15987 O O . LYS D 1 440 ? 126.837 165.721 162.981 1.00 39.48 453 LYS D O 1
ATOM 15993 N N . LEU D 1 441 ? 128.272 165.308 161.305 1.00 36.33 454 LEU D N 1
ATOM 15994 C CA . LEU D 1 441 ? 127.332 165.053 160.221 1.00 36.33 454 LEU D CA 1
ATOM 15995 C C . LEU D 1 441 ? 127.554 163.631 159.719 1.00 36.33 454 LEU D C 1
ATOM 15996 O O . LEU D 1 441 ? 128.678 163.144 159.738 1.00 36.33 454 LEU D O 1
ATOM 16001 N N . GLN D 1 442 ? 126.515 162.961 159.241 1.00 35.69 455 GLN D N 1
ATOM 16002 C CA . GLN D 1 442 ? 126.603 161.610 158.697 1.00 35.69 455 GLN D CA 1
ATOM 16003 C C . GLN D 1 442 ? 125.949 161.523 157.326 1.00 35.69 455 GLN D C 1
ATOM 16004 O O . GLN D 1 442 ? 124.870 162.056 157.084 1.00 35.69 455 GLN D O 1
ATOM 16010 N N . SER D 1 443 ? 126.618 160.820 156.430 1.00 31.88 456 SER D N 1
ATOM 16011 C CA . SER D 1 443 ? 126.223 160.615 155.051 1.00 31.88 456 SER D CA 1
ATOM 16012 C C . SER D 1 443 ? 124.959 159.777 154.923 1.00 31.88 456 SER D C 1
ATOM 16013 O O . SER D 1 443 ? 124.710 158.930 155.791 1.00 31.88 456 SER D O 1
ATOM 16016 N N . PRO D 1 444 ? 124.206 159.881 153.815 1.00 30.31 457 PRO D N 1
ATOM 16017 C CA . PRO D 1 444 ? 123.370 158.776 153.374 1.00 30.31 457 PRO D CA 1
ATOM 16018 C C . PRO D 1 444 ? 124.165 157.473 153.275 1.00 30.31 457 PRO D C 1
ATOM 16019 O O . PRO D 1 444 ? 125.373 157.479 153.037 1.00 30.31 457 PRO D O 1
ATOM 16023 N N . ARG D 1 445 ? 123.480 156.348 153.446 1.00 29.71 458 ARG D N 1
ATOM 16024 C CA . ARG D 1 445 ? 124.003 155.006 153.222 1.00 29.71 458 ARG D CA 1
ATOM 16025 C C . ARG D 1 445 ? 124.236 154.791 151.742 1.00 29.71 458 ARG D C 1
ATOM 16026 O O . ARG D 1 445 ? 123.306 154.869 150.947 1.00 29.71 458 ARG D O 1
ATOM 16034 N N . PHE D 1 446 ? 125.467 154.479 151.378 1.00 27.85 459 PHE D N 1
ATOM 16035 C CA . PHE D 1 446 ? 125.843 153.977 150.062 1.00 27.85 459 PHE D CA 1
ATOM 16036 C C . PHE D 1 446 ? 125.924 152.463 150.077 1.00 27.85 459 PHE D C 1
ATOM 16037 O O . PHE D 1 446 ? 126.121 151.862 151.120 1.00 27.85 459 PHE D O 1
ATOM 16045 N N . TYR D 1 447 ? 125.814 151.851 148.913 1.00 28.78 460 TYR D N 1
ATOM 16046 C CA . TYR D 1 447 ? 126.038 150.441 148.689 1.00 28.78 460 TYR D CA 1
ATOM 16047 C C . TYR D 1 447 ? 127.190 150.276 147.711 1.00 28.78 460 TYR D C 1
ATOM 16048 O O . TYR D 1 447 ? 127.215 150.952 146.688 1.00 28.78 460 TYR D O 1
ATOM 16057 N N . ASN D 1 448 ? 128.148 149.399 147.998 1.00 29.10 461 ASN D N 1
ATOM 16058 C CA . ASN D 1 448 ? 129.204 149.069 147.046 1.00 29.10 461 ASN D CA 1
ATOM 16059 C C . ASN D 1 448 ? 128.770 148.004 146.028 1.00 29.10 461 ASN D C 1
ATOM 16060 O O . ASN D 1 448 ? 127.659 147.488 146.085 1.00 29.10 461 ASN D O 1
ATOM 16065 N N . SER D 1 449 ? 129.655 147.646 145.093 1.00 30.74 462 SER D N 1
ATOM 16066 C CA . SER D 1 449 ? 129.399 146.635 144.055 1.00 30.74 462 SER D CA 1
ATOM 16067 C C . SER D 1 449 ? 129.057 145.252 144.615 1.00 30.74 462 SER D C 1
ATOM 16068 O O . SER D 1 449 ? 128.217 144.543 144.068 1.00 30.74 462 SER D O 1
ATOM 16071 N N . GLU D 1 450 ? 129.627 144.889 145.761 1.00 31.99 463 GLU D N 1
ATOM 16072 C CA . GLU D 1 450 ? 129.315 143.650 146.473 1.00 31.99 463 GLU D CA 1
ATOM 16073 C C . GLU D 1 450 ? 128.001 143.713 147.271 1.00 31.99 463 GLU D C 1
ATOM 16074 O O . GLU D 1 450 ? 127.536 142.694 147.764 1.00 31.99 463 GLU D O 1
ATOM 16080 N N . GLY D 1 451 ? 127.398 144.887 147.434 1.00 29.27 464 GLY D N 1
ATOM 16081 C CA . GLY D 1 451 ? 126.181 145.096 148.208 1.00 29.27 464 GLY D CA 1
ATOM 16082 C C . GLY D 1 451 ? 126.378 145.405 149.686 1.00 29.27 464 GLY D C 1
ATOM 16083 O O . GLY D 1 451 ? 125.380 145.454 150.397 1.00 29.27 464 GLY D O 1
ATOM 16084 N N . TYR D 1 452 ? 127.595 145.650 150.177 1.00 29.29 465 TYR D N 1
ATOM 16085 C CA . TYR D 1 452 ? 127.807 146.144 151.538 1.00 29.29 465 TYR D CA 1
ATOM 16086 C C . TYR D 1 452 ? 127.321 147.573 151.639 1.00 29.29 465 TYR D C 1
ATOM 16087 O O . TYR D 1 452 ? 127.621 148.397 150.776 1.00 29.29 465 TYR D O 1
ATOM 16096 N N . GLY D 1 453 ? 126.623 147.890 152.713 1.00 28.91 466 GLY D N 1
ATOM 16097 C CA . GLY D 1 453 ? 126.254 149.249 153.032 1.00 28.91 466 GLY D CA 1
ATOM 16098 C C . GLY D 1 453 ? 127.402 149.954 153.737 1.00 28.91 466 GLY D C 1
ATOM 16099 O O . GLY D 1 453 ? 128.034 149.400 154.629 1.00 28.91 466 GLY D O 1
ATOM 16100 N N . PHE D 1 454 ? 127.678 151.195 153.388 1.00 28.35 467 PHE D N 1
ATOM 16101 C CA . PHE D 1 454 ? 128.707 151.988 154.033 1.00 28.35 467 PHE D CA 1
ATOM 16102 C C . PHE D 1 454 ? 128.350 153.462 154.015 1.00 28.35 467 PHE D C 1
ATOM 16103 O O . PHE D 1 454 ? 127.498 153.912 153.260 1.00 28.35 467 PHE D O 1
ATOM 16111 N N . GLY D 1 455 ? 129.006 154.229 154.860 1.00 28.52 468 GLY D N 1
ATOM 16112 C CA . GLY D 1 455 ? 128.847 155.660 154.924 1.00 28.52 468 GLY D CA 1
ATOM 16113 C C . GLY D 1 455 ? 130.052 156.320 155.558 1.00 28.52 468 GLY D C 1
ATOM 16114 O O . GLY D 1 455 ? 130.979 155.671 156.025 1.00 28.52 468 GLY D O 1
ATOM 16115 N N . VAL D 1 456 ? 130.035 157.638 155.562 1.00 31.21 469 VAL D N 1
ATOM 16116 C CA . VAL D 1 456 ? 131.066 158.472 156.160 1.00 31.21 469 VAL D CA 1
ATOM 16117 C C . VAL D 1 456 ? 130.460 159.425 157.169 1.00 31.21 469 VAL D C 1
ATOM 16118 O O . VAL D 1 456 ? 129.297 159.809 157.082 1.00 31.21 469 VAL D O 1
ATOM 16122 N N . THR D 1 457 ? 131.261 159.789 158.153 1.00 33.68 470 THR D N 1
ATOM 16123 C CA . THR D 1 457 ? 130.937 160.741 159.198 1.00 33.68 470 THR D CA 1
ATOM 16124 C C . THR D 1 457 ? 132.002 161.813 159.237 1.00 33.68 470 THR D C 1
ATOM 16125 O O . THR D 1 457 ? 133.191 161.540 159.150 1.00 33.68 470 THR D O 1
ATOM 16129 N N . LEU D 1 458 ? 131.558 163.050 159.322 1.00 36.47 471 LEU D N 1
ATOM 16130 C CA . LEU D 1 458 ? 132.366 164.242 159.186 1.00 36.47 471 LEU D CA 1
ATOM 16131 C C . LEU D 1 458 ? 132.201 165.078 160.447 1.00 36.47 471 LEU D C 1
ATOM 16132 O O . LEU D 1 458 ? 131.091 165.425 160.825 1.00 36.47 471 LEU D O 1
ATOM 16137 N N . TYR D 1 459 ? 133.308 165.409 161.078 1.00 38.82 472 TYR D N 1
ATOM 16138 C CA . TYR D 1 459 ? 133.388 166.314 162.198 1.00 38.82 472 TYR D CA 1
ATOM 16139 C C . TYR D 1 459 ? 134.011 167.604 161.648 1.00 38.82 472 TYR D C 1
ATOM 16140 O O . TYR D 1 459 ? 135.223 167.644 161.432 1.00 38.82 472 TYR D O 1
ATOM 16149 N N . PRO D 1 460 ? 133.226 168.656 161.364 1.00 43.41 473 PRO D N 1
ATOM 16150 C CA . PRO D 1 460 ? 133.736 169.858 160.723 1.00 43.41 473 PRO D CA 1
ATOM 16151 C C . PRO D 1 460 ? 134.739 170.608 161.597 1.00 43.41 473 PRO D C 1
ATOM 16152 O O . PRO D 1 460 ? 135.566 171.336 161.073 1.00 43.41 473 PRO D O 1
ATOM 16156 N N . ASN D 1 461 ? 134.692 170.407 162.917 1.00 45.25 474 ASN D N 1
ATOM 16157 C CA . ASN D 1 461 ? 135.650 170.897 163.898 1.00 45.25 474 ASN D CA 1
ATOM 16158 C C . ASN D 1 461 ? 136.140 169.719 164.757 1.00 45.25 474 ASN D C 1
ATOM 16159 O O . ASN D 1 461 ? 135.443 169.283 165.667 1.00 45.25 474 ASN D O 1
ATOM 16164 N N . SER D 1 462 ? 137.315 169.161 164.459 1.00 47.52 475 SER D N 1
ATOM 16165 C CA . SER D 1 462 ? 137.890 168.010 165.176 1.00 47.52 475 SER D CA 1
ATOM 16166 C C . SER D 1 462 ? 138.419 168.393 166.557 1.00 47.52 475 SER D C 1
ATOM 16167 O O . SER D 1 462 ? 139.345 169.193 166.683 1.00 47.52 475 SER D O 1
ATOM 16170 N N . ARG D 1 463 ? 137.869 167.788 167.616 1.00 53.20 476 ARG D N 1
ATOM 16171 C CA . ARG D 1 463 ? 138.354 167.964 169.000 1.00 53.20 476 ARG D CA 1
ATOM 16172 C C . ARG D 1 463 ? 139.755 167.372 169.188 1.00 53.20 476 ARG D C 1
ATOM 16173 O O . ARG D 1 463 ? 140.544 167.848 169.998 1.00 53.20 476 ARG D O 1
ATOM 16181 N N . GLU D 1 464 ? 140.062 166.344 168.412 1.00 50.90 477 GLU D N 1
ATOM 16182 C CA . GLU D 1 464 ? 141.322 165.605 168.397 1.00 50.90 477 GLU D CA 1
ATOM 16183 C C . GLU D 1 464 ? 142.464 166.373 167.707 1.00 50.90 477 GLU D C 1
ATOM 16184 O O . GLU D 1 464 ? 143.632 166.030 167.871 1.00 50.90 477 GLU D O 1
ATOM 16190 N N . SER D 1 465 ? 142.151 167.383 166.890 1.00 47.88 478 SER D N 1
ATOM 16191 C CA . SER D 1 465 ? 143.104 168.186 166.118 1.00 47.88 478 SER D CA 1
ATOM 16192 C C . SER D 1 465 ? 142.467 169.525 165.734 1.00 47.88 478 SER D C 1
ATOM 16193 O O . SER D 1 465 ? 141.853 169.652 164.677 1.00 47.88 478 SER D O 1
ATOM 16196 N N . SER D 1 466 ? 142.570 170.532 166.599 1.00 47.71 479 SER D N 1
ATOM 16197 C CA . SER D 1 466 ? 141.947 171.843 166.367 1.00 47.71 479 SER D CA 1
ATOM 16198 C C . SER D 1 466 ? 142.503 172.534 165.113 1.00 47.71 479 SER D C 1
ATOM 16199 O O . SER D 1 466 ? 143.692 172.435 164.801 1.00 47.71 479 SER D O 1
ATOM 16202 N N . GLY D 1 467 ? 141.635 173.208 164.353 1.00 44.40 480 GLY D N 1
ATOM 16203 C CA . GLY D 1 467 ? 141.970 173.748 163.030 1.00 44.40 480 GLY D CA 1
ATOM 16204 C C . GLY D 1 467 ? 142.020 172.704 161.902 1.00 44.40 480 GLY D C 1
ATOM 16205 O O . GLY D 1 467 ? 142.489 173.011 160.802 1.00 44.40 480 GLY D O 1
ATOM 16206 N N . TYR D 1 468 ? 141.534 171.486 162.152 1.00 42.09 481 TYR D N 1
ATOM 16207 C CA . TYR D 1 468 ? 141.400 170.434 161.158 1.00 42.09 481 TYR D CA 1
ATOM 16208 C C . TYR D 1 468 ? 140.016 169.798 161.177 1.00 42.09 481 TYR D C 1
ATOM 16209 O O . TYR D 1 468 ? 139.264 169.839 162.153 1.00 42.09 481 TYR D O 1
ATOM 16218 N N . LEU D 1 469 ? 139.707 169.164 160.060 1.00 38.35 482 LEU D N 1
ATOM 16219 C CA . LEU D 1 469 ? 138.515 168.389 159.792 1.00 38.35 482 LEU D CA 1
ATOM 16220 C C . LEU D 1 469 ? 138.837 166.912 160.037 1.00 38.35 482 LEU D C 1
ATOM 16221 O O . LEU D 1 469 ? 139.886 166.425 159.617 1.00 38.35 482 LEU D O 1
ATOM 16226 N N . ARG D 1 470 ? 137.963 166.192 160.742 1.00 38.17 483 ARG D N 1
ATOM 16227 C CA . ARG D 1 470 ? 138.044 164.735 160.908 1.00 38.17 483 ARG D CA 1
ATOM 16228 C C . ARG D 1 470 ? 136.989 164.089 160.040 1.00 38.17 483 ARG D C 1
ATOM 16229 O O . ARG D 1 470 ? 135.827 164.472 160.085 1.00 38.17 483 ARG D O 1
ATOM 16237 N N . LEU D 1 471 ? 137.396 163.105 159.261 1.00 34.86 484 LEU D N 1
ATOM 16238 C CA . LEU D 1 471 ? 136.541 162.399 158.323 1.00 34.86 484 LEU D CA 1
ATOM 16239 C C . LEU D 1 471 ? 136.822 160.909 158.453 1.00 34.86 484 LEU D C 1
ATOM 16240 O O . LEU D 1 471 ? 137.973 160.483 158.473 1.00 34.86 484 LEU D O 1
ATOM 16245 N N . ALA D 1 472 ? 135.770 160.126 158.604 1.00 33.53 485 ALA D N 1
ATOM 16246 C CA . ALA D 1 472 ? 135.844 158.725 158.966 1.00 33.53 485 ALA D CA 1
ATOM 16247 C C . ALA D 1 472 ? 134.760 157.905 158.280 1.00 33.53 485 ALA D C 1
ATOM 16248 O O . ALA D 1 472 ? 133.701 158.413 157.931 1.00 33.53 485 ALA D O 1
ATOM 16250 N N . PHE D 1 473 ? 135.036 156.630 158.087 1.00 30.11 486 PHE D N 1
ATOM 16251 C CA . PHE D 1 473 ? 134.237 155.666 157.368 1.00 30.11 486 PHE D CA 1
ATOM 16252 C C . PHE D 1 473 ? 133.610 154.678 158.340 1.00 30.11 486 PHE D C 1
ATOM 16253 O O . PHE D 1 473 ? 134.250 154.269 159.303 1.00 30.11 486 PHE D O 1
ATOM 16261 N N . HIS D 1 474 ? 132.382 154.255 158.083 1.00 30.79 487 HIS D N 1
ATOM 16262 C CA . HIS D 1 474 ? 131.694 153.198 158.819 1.00 30.79 487 HIS D CA 1
ATOM 16263 C C . HIS D 1 474 ? 130.901 152.311 157.869 1.00 30.79 487 HIS D C 1
ATOM 16264 O O . HIS D 1 474 ? 130.505 152.712 156.779 1.00 30.79 487 HIS D O 1
ATOM 16271 N N . VAL D 1 475 ? 130.582 151.109 158.319 1.00 31.28 488 VAL D N 1
ATOM 16272 C CA . VAL D 1 475 ? 129.670 150.205 157.630 1.00 31.28 488 VAL D CA 1
ATOM 16273 C C . VAL D 1 475 ? 128.250 150.469 158.122 1.00 31.28 488 VAL D C 1
ATOM 16274 O O . VAL D 1 475 ? 128.019 150.611 159.317 1.00 31.28 488 VAL D O 1
ATOM 16278 N N . CYS D 1 476 ? 127.295 150.531 157.205 1.00 32.60 489 CYS D N 1
ATOM 16279 C CA . CYS D 1 476 ? 125.871 150.666 157.464 1.00 32.60 489 CYS D CA 1
ATOM 16280 C C . CYS D 1 476 ? 125.173 149.329 157.287 1.00 32.60 489 CYS D C 1
ATOM 16281 O O . CYS D 1 476 ? 125.443 148.633 156.316 1.00 32.60 489 CYS D O 1
ATOM 16284 N N . SER D 1 477 ? 124.228 148.980 158.155 1.00 35.15 490 SER D N 1
ATOM 16285 C CA . SER D 1 477 ? 123.336 147.859 157.873 1.00 35.15 490 SER D CA 1
ATOM 16286 C C . SER D 1 477 ? 122.518 148.128 156.614 1.00 35.15 490 SER D C 1
ATOM 16287 O O . SER D 1 477 ? 122.101 149.257 156.341 1.00 35.15 490 SER D O 1
ATOM 16290 N N . GLY D 1 478 ? 122.262 147.088 155.849 1.00 33.25 491 GLY D N 1
ATOM 16291 C CA . GLY D 1 478 ? 121.583 147.165 154.575 1.00 33.25 491 GLY D CA 1
ATOM 16292 C C . GLY D 1 478 ? 120.857 145.880 154.235 1.00 33.25 491 GLY D C 1
ATOM 16293 O O . GLY D 1 478 ? 120.931 144.878 154.941 1.00 33.25 491 GLY D O 1
ATOM 16294 N N . GLU D 1 479 ? 120.126 145.900 153.132 1.00 33.55 492 GLU D N 1
ATOM 16295 C CA . GLU D 1 479 ? 119.211 144.817 152.755 1.00 33.55 492 GLU D CA 1
ATOM 16296 C C . GLU D 1 479 ? 119.892 143.490 152.380 1.00 33.55 492 GLU D C 1
ATOM 16297 O O . GLU D 1 479 ? 119.213 142.482 152.189 1.00 33.55 492 GLU D O 1
ATOM 16303 N N . ASN D 1 480 ? 121.215 143.482 152.251 1.00 31.40 493 ASN D N 1
ATOM 16304 C CA . ASN D 1 480 ? 122.018 142.355 151.798 1.00 31.40 493 ASN D CA 1
ATOM 16305 C C . ASN D 1 480 ? 122.768 141.643 152.930 1.00 31.40 493 ASN D C 1
ATOM 16306 O O . ASN D 1 480 ? 123.327 140.578 152.699 1.00 31.40 493 ASN D O 1
ATOM 16311 N N . ASP D 1 481 ? 122.804 142.201 154.142 1.00 33.52 494 ASP D N 1
ATOM 16312 C CA . ASP D 1 481 ? 123.742 141.800 155.198 1.00 33.52 494 ASP D CA 1
ATOM 16313 C C . ASP D 1 481 ? 123.659 140.326 155.572 1.00 33.52 494 ASP D C 1
ATOM 16314 O O . ASP D 1 481 ? 124.640 139.748 156.017 1.00 33.52 494 ASP D O 1
ATOM 16319 N N . ALA D 1 482 ? 122.494 139.721 155.378 1.00 32.70 495 ALA D N 1
ATOM 16320 C CA . ALA D 1 482 ? 122.245 138.327 155.655 1.00 32.70 495 ALA D CA 1
ATOM 16321 C C . ALA D 1 482 ? 123.118 137.380 154.832 1.00 32.70 495 ALA D C 1
ATOM 16322 O O . ALA D 1 482 ? 123.329 136.271 155.291 1.00 32.70 495 ALA D O 1
ATOM 16324 N N . ILE D 1 483 ? 123.642 137.765 153.663 1.00 30.73 496 ILE D N 1
ATOM 16325 C CA . ILE D 1 483 ? 124.451 136.869 152.821 1.00 30.73 496 ILE D CA 1
ATOM 16326 C C . ILE D 1 483 ? 125.934 137.240 152.731 1.00 30.73 496 ILE D C 1
ATOM 16327 O O . ILE D 1 483 ? 126.735 136.444 152.252 1.00 30.73 496 ILE D O 1
ATOM 16332 N N . LEU D 1 484 ? 126.310 138.438 153.155 1.00 30.23 497 LEU D N 1
ATOM 16333 C CA . LEU D 1 484 ? 127.669 138.958 153.029 1.00 30.23 497 LEU D CA 1
ATOM 16334 C C . LEU D 1 484 ? 128.609 138.359 154.075 1.00 30.23 497 LEU D C 1
ATOM 16335 O O . LEU D 1 484 ? 128.170 137.996 155.160 1.00 30.23 497 LEU D O 1
ATOM 16340 N N . GLU D 1 485 ? 129.902 138.216 153.778 1.00 32.46 498 GLU D N 1
ATOM 16341 C CA . GLU D 1 485 ? 130.868 137.739 154.770 1.00 32.46 498 GLU D CA 1
ATOM 16342 C C . GLU D 1 485 ? 131.202 138.814 155.804 1.00 32.46 498 GLU D C 1
ATOM 16343 O O . GLU D 1 485 ? 131.381 139.983 155.472 1.00 32.46 498 GLU D O 1
ATOM 16349 N N . TRP D 1 486 ? 131.302 138.407 157.065 1.00 31.52 499 TRP D N 1
ATOM 16350 C CA . TRP D 1 486 ? 131.595 139.272 158.202 1.00 31.52 499 TRP D CA 1
ATOM 16351 C C . TRP D 1 486 ? 132.717 138.659 159.056 1.00 31.52 499 TRP D C 1
ATOM 16352 O O . TRP D 1 486 ? 132.729 137.439 159.234 1.00 31.52 499 TRP D O 1
ATOM 16363 N N . PRO D 1 487 ? 133.655 139.452 159.596 1.00 31.27 500 PRO D N 1
ATOM 16364 C CA . PRO D 1 487 ? 133.808 140.881 159.380 1.00 31.27 500 PRO D CA 1
ATOM 16365 C C . PRO D 1 487 ? 134.210 141.210 157.947 1.00 31.27 500 PRO D C 1
ATOM 16366 O O . PRO D 1 487 ? 134.905 140.431 157.300 1.00 31.27 500 PRO D O 1
ATOM 16370 N N . VAL D 1 488 ? 133.789 142.398 157.494 1.00 31.77 501 VAL D N 1
ATOM 16371 C CA . VAL D 1 488 ? 134.260 142.898 156.171 1.00 31.77 501 VAL D CA 1
ATOM 16372 C C . VAL D 1 488 ? 135.744 143.179 156.370 1.00 31.77 501 VAL D C 1
ATOM 16373 O O . VAL D 1 488 ? 136.099 143.834 157.354 1.00 31.77 501 VAL D O 1
ATOM 16377 N N . GLU D 1 489 ? 136.584 142.663 155.501 1.00 35.00 502 GLU D N 1
ATOM 16378 C CA . GLU D 1 489 ? 138.028 142.726 155.653 1.00 35.00 502 GLU D CA 1
ATOM 16379 C C . GLU D 1 489 ? 138.673 142.671 154.272 1.00 35.00 502 GLU D C 1
ATOM 16380 O O . GLU D 1 489 ? 138.060 142.175 153.324 1.00 35.00 502 GLU D O 1
ATOM 16386 N N . ASN D 1 490 ? 139.888 143.185 154.127 1.00 32.04 503 ASN D N 1
ATOM 16387 C CA . ASN D 1 490 ? 140.593 143.321 152.856 1.00 32.04 503 ASN D CA 1
ATOM 16388 C C . ASN D 1 490 ? 139.871 144.215 151.844 1.00 32.04 503 ASN D C 1
ATOM 16389 O O . ASN D 1 490 ? 140.184 144.189 150.660 1.00 32.04 503 ASN D O 1
ATOM 16394 N N . ARG D 1 491 ? 138.991 145.077 152.361 1.00 30.99 504 ARG D N 1
ATOM 16395 C CA . ARG D 1 491 ? 138.297 146.050 151.481 1.00 30.99 504 ARG D CA 1
ATOM 16396 C C . ARG D 1 491 ? 138.929 147.426 151.658 1.00 30.99 504 ARG D C 1
ATOM 16397 O O . ARG D 1 491 ? 138.810 147.985 152.756 1.00 30.99 504 ARG D O 1
ATOM 16405 N N . GLN D 1 492 ? 139.576 147.939 150.620 1.00 29.88 505 GLN D N 1
ATOM 16406 C CA . GLN D 1 492 ? 140.196 149.237 150.639 1.00 29.88 505 GLN D CA 1
ATOM 16407 C C . GLN D 1 492 ? 139.133 150.331 150.621 1.00 29.88 505 GLN D C 1
ATOM 16408 O O . GLN D 1 492 ? 138.226 150.323 149.800 1.00 29.88 505 GLN D O 1
ATOM 16414 N N . VAL D 1 493 ? 139.266 151.277 151.526 1.00 29.46 506 VAL D N 1
ATOM 16415 C CA . VAL D 1 493 ? 138.499 152.503 151.545 1.00 29.46 506 VAL D CA 1
ATOM 16416 C C . VAL D 1 493 ? 139.388 153.588 150.959 1.00 29.46 506 VAL D C 1
ATOM 16417 O O . VAL D 1 493 ? 140.495 153.792 151.441 1.00 29.46 506 VAL D O 1
ATOM 16421 N N . ILE D 1 494 ? 138.909 154.296 149.947 1.00 29.99 507 ILE D N 1
ATOM 16422 C CA . ILE D 1 494 ? 139.519 155.530 149.469 1.00 29.99 507 ILE D CA 1
ATOM 16423 C C . ILE D 1 494 ? 138.514 156.645 149.694 1.00 29.99 507 ILE D C 1
ATOM 16424 O O . ILE D 1 494 ? 137.448 156.629 149.096 1.00 29.99 507 ILE D O 1
ATOM 16429 N N . ILE D 1 495 ? 138.835 157.610 150.546 1.00 30.83 508 ILE D N 1
ATOM 16430 C CA . ILE D 1 495 ? 138.033 158.821 150.731 1.00 30.83 508 ILE D CA 1
ATOM 16431 C C . ILE D 1 495 ? 138.765 159.956 150.025 1.00 30.83 508 ILE D C 1
ATOM 16432 O O . ILE D 1 495 ? 139.960 160.123 150.214 1.00 30.83 508 ILE D O 1
ATOM 16437 N N . THR D 1 496 ? 138.077 160.726 149.195 1.00 31.52 509 THR D N 1
ATOM 16438 C CA . THR D 1 496 ? 138.652 161.823 148.423 1.00 31.52 509 THR D CA 1
ATOM 16439 C C . THR D 1 496 ? 137.783 163.062 148.526 1.00 31.52 509 THR D C 1
ATOM 16440 O O . THR D 1 496 ? 136.588 162.987 148.293 1.00 31.52 509 THR D O 1
ATOM 16444 N N . ILE D 1 497 ? 138.367 164.216 148.817 1.00 33.98 510 ILE D N 1
ATOM 16445 C CA . ILE D 1 497 ? 137.685 165.508 148.735 1.00 33.98 510 ILE D CA 1
ATOM 16446 C C . ILE D 1 497 ? 138.036 166.130 147.386 1.00 33.98 510 ILE D C 1
ATOM 16447 O O . ILE D 1 497 ? 139.201 166.407 147.115 1.00 33.98 510 ILE D O 1
ATOM 16452 N N . LEU D 1 498 ? 137.036 166.307 146.531 1.00 36.38 511 LEU D N 1
ATOM 16453 C CA . LEU D 1 498 ? 137.201 166.739 145.154 1.00 36.38 511 LEU D CA 1
ATOM 16454 C C . LEU D 1 498 ? 137.728 168.170 145.081 1.00 36.38 511 LEU D C 1
ATOM 16455 O O . LEU D 1 498 ? 137.109 169.090 145.605 1.00 36.38 511 LEU D O 1
ATOM 16460 N N . ASP D 1 499 ? 138.842 168.344 144.364 1.00 41.05 512 ASP D N 1
ATOM 16461 C CA . ASP D 1 499 ? 139.285 169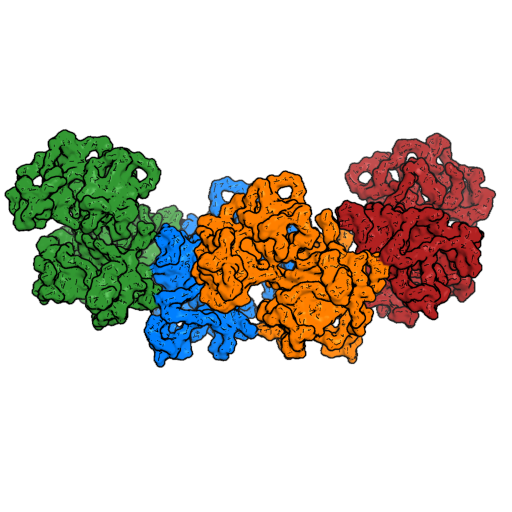.721 144.038 1.00 41.05 512 ASP D CA 1
ATOM 16462 C C . ASP D 1 499 ? 138.419 170.007 142.810 1.00 41.05 512 ASP D C 1
ATOM 16463 O O . ASP D 1 499 ? 138.596 169.286 141.810 1.00 41.05 512 ASP D O 1
ATOM 16468 N N . GLN D 1 500 ? 137.524 170.996 142.858 1.00 41.54 513 GLN D N 1
ATOM 16469 C CA . GLN D 1 500 ? 136.544 171.160 141.746 1.00 41.54 513 GLN D CA 1
ATOM 16470 C C . GLN D 1 500 ? 137.157 171.874 140.540 1.00 41.54 513 GLN D C 1
ATOM 16471 O O . GLN D 1 500 ? 136.943 173.093 140.402 1.00 41.54 513 GLN D O 1
ATOM 16477 N N . GLU D 1 501 ? 137.876 171.127 139.696 1.00 44.64 514 GLU D N 1
ATOM 16478 C CA . GLU D 1 501 ? 138.430 171.701 138.442 1.00 44.64 514 GLU D CA 1
ATOM 16479 C C . GLU D 1 501 ? 137.918 170.826 137.284 1.00 44.64 514 GLU D C 1
ATOM 16480 O O . GLU D 1 501 ? 138.090 169.611 137.391 1.00 44.64 514 GLU D O 1
ATOM 16486 N N . PRO D 1 502 ? 137.294 171.333 136.188 1.00 43.07 515 PRO D N 1
ATOM 16487 C CA . PRO D 1 502 ? 136.759 170.450 135.153 1.00 43.07 515 PRO D CA 1
ATOM 16488 C C . PRO D 1 502 ? 137.849 169.718 134.351 1.00 43.07 515 PRO D C 1
ATOM 16489 O O . PRO D 1 502 ? 137.608 168.625 133.844 1.00 43.07 515 PRO D O 1
ATOM 16493 N N . ASP D 1 503 ? 139.045 170.300 134.240 1.00 43.60 516 ASP D N 1
ATOM 16494 C CA . ASP D 1 503 ? 140.230 169.659 133.666 1.00 43.60 516 ASP D CA 1
ATOM 16495 C C . ASP D 1 503 ? 140.980 168.911 134.769 1.00 43.60 516 ASP D C 1
ATOM 16496 O O . ASP D 1 503 ? 141.404 169.493 135.770 1.00 43.60 516 ASP D O 1
ATOM 16501 N N . VAL D 1 504 ? 141.147 167.605 134.602 1.00 41.77 517 VAL D N 1
ATOM 16502 C CA . VAL D 1 504 ? 141.735 166.748 135.628 1.00 41.77 517 VAL D CA 1
ATOM 16503 C C . VAL D 1 504 ? 143.219 167.036 135.864 1.00 41.77 517 VAL D C 1
ATOM 16504 O O . VAL D 1 504 ? 143.686 166.885 136.990 1.00 41.77 517 VAL D O 1
ATOM 16508 N N . ARG D 1 505 ? 143.920 167.568 134.863 1.00 42.81 518 ARG D N 1
ATOM 16509 C CA . ARG D 1 505 ? 145.347 167.950 135.040 1.00 42.81 518 ARG D CA 1
ATOM 16510 C C . ARG D 1 505 ? 145.472 169.082 136.070 1.00 42.81 518 ARG D C 1
ATOM 16511 O O . ARG D 1 505 ? 146.521 169.141 136.733 1.00 42.81 518 ARG D O 1
ATOM 16519 N N . ASN D 1 506 ? 144.459 169.935 136.212 1.00 43.04 519 ASN D N 1
ATOM 16520 C CA . ASN D 1 506 ? 144.446 171.011 137.194 1.00 43.04 519 ASN D CA 1
ATOM 16521 C C . ASN D 1 506 ? 144.091 170.548 138.610 1.00 43.04 519 ASN D C 1
ATOM 16522 O O . ASN D 1 506 ? 144.381 171.272 139.555 1.00 43.04 519 ASN D O 1
ATOM 16527 N N . ARG D 1 507 ? 143.507 169.359 138.760 1.00 41.20 520 ARG D N 1
ATOM 16528 C CA . ARG D 1 507 ? 142.976 168.924 140.083 1.00 41.20 520 ARG D CA 1
ATOM 16529 C C . ARG D 1 507 ? 144.013 168.386 141.070 1.00 41.20 520 ARG D C 1
ATOM 16530 O O . ARG D 1 507 ? 144.777 167.500 140.678 1.00 41.20 520 ARG D O 1
ATOM 16538 N N . MET D 1 508 ? 144.022 168.893 142.306 1.00 41.80 521 MET D N 1
ATOM 16539 C CA . MET D 1 508 ? 144.853 168.354 143.380 1.00 41.80 521 MET D CA 1
ATOM 16540 C C . MET D 1 508 ? 143.998 167.873 144.542 1.00 41.80 521 MET D C 1
ATOM 16541 O O . MET D 1 508 ? 144.036 168.418 145.640 1.00 41.80 521 MET D O 1
ATOM 16546 N N . SER D 1 509 ? 143.178 166.864 144.303 1.00 38.08 522 SER D N 1
ATOM 16547 C CA . SER D 1 509 ? 142.252 166.346 145.300 1.00 38.08 522 SER D CA 1
ATOM 16548 C C . SER D 1 509 ? 142.970 165.697 146.487 1.00 38.08 522 SER D C 1
ATOM 16549 O O . SER D 1 509 ? 143.873 164.884 146.300 1.00 38.08 522 SER D O 1
ATOM 16552 N N . SER D 1 510 ? 142.543 165.998 147.710 1.00 35.88 523 SER D N 1
ATOM 16553 C CA . SER D 1 510 ? 143.016 165.334 148.928 1.00 35.88 523 SER D CA 1
ATOM 16554 C C . SER D 1 510 ? 142.431 163.932 149.040 1.00 35.88 523 SER D C 1
ATOM 16555 O O . SER D 1 510 ? 141.247 163.743 148.788 1.00 35.88 523 SER D O 1
ATOM 16558 N N . SER D 1 511 ? 143.237 162.940 149.380 1.00 32.76 524 SER D N 1
ATOM 16559 C CA . SER D 1 511 ? 142.823 161.544 149.419 1.00 32.76 524 SER D CA 1
ATOM 16560 C C . SER D 1 511 ? 143.538 160.783 150.517 1.00 32.76 524 SER D C 1
ATOM 16561 O O . SER D 1 511 ? 144.730 160.977 150.729 1.00 32.76 524 SER D O 1
ATOM 16564 N N . MET D 1 512 ? 142.820 159.904 151.200 1.00 34.45 525 MET D N 1
ATOM 16565 C CA . MET D 1 512 ? 143.337 159.018 152.233 1.00 34.45 525 MET D CA 1
ATOM 16566 C C . MET D 1 512 ? 142.844 157.606 151.964 1.00 34.45 525 MET D C 1
ATOM 16567 O O . MET D 1 512 ? 141.766 157.402 151.416 1.00 34.45 525 MET D O 1
ATOM 16572 N N . VAL D 1 513 ? 143.664 156.630 152.325 1.00 31.97 526 VAL D N 1
ATOM 16573 C CA . VAL D 1 513 ? 143.508 155.227 151.969 1.00 31.97 526 VAL D CA 1
ATOM 16574 C C . VAL D 1 513 ? 143.763 154.372 153.200 1.00 31.97 526 VAL D C 1
ATOM 16575 O O . VAL D 1 513 ? 144.735 154.585 153.912 1.00 31.97 526 VAL D O 1
ATOM 16579 N N . PHE D 1 514 ? 142.921 153.386 153.454 1.00 30.96 527 PHE D N 1
ATOM 16580 C CA . PHE D 1 514 ? 143.169 152.322 154.423 1.00 30.96 527 PHE D CA 1
ATOM 16581 C C . PHE D 1 514 ? 142.472 151.050 153.970 1.00 30.96 527 PHE D C 1
ATOM 16582 O O . PHE D 1 514 ? 141.613 151.081 153.100 1.00 30.96 527 PHE D O 1
ATOM 16590 N N . THR D 1 515 ? 142.828 149.917 154.551 1.00 30.33 528 THR D N 1
ATOM 16591 C CA . THR D 1 515 ? 142.172 148.649 154.265 1.00 30.33 528 THR D CA 1
ATOM 16592 C C . THR D 1 515 ? 141.574 148.092 155.534 1.00 30.33 528 THR D C 1
ATOM 16593 O O . THR D 1 515 ? 142.243 148.033 156.554 1.00 30.33 528 THR D O 1
ATOM 16597 N N . THR D 1 516 ? 140.315 147.680 155.485 1.00 32.77 529 THR D N 1
ATOM 16598 C CA . THR D 1 516 ? 139.620 147.011 156.600 1.00 32.77 529 THR D CA 1
ATOM 16599 C C . THR D 1 516 ? 140.372 145.757 157.027 1.00 32.77 529 THR D C 1
ATOM 16600 O O . THR D 1 516 ? 140.789 144.957 156.195 1.00 32.77 529 THR D O 1
ATOM 16604 N N . SER D 1 517 ? 140.597 145.599 158.326 1.00 36.05 530 SER D N 1
ATOM 16605 C CA . SER D 1 517 ? 141.506 144.607 158.896 1.00 36.05 530 SER D CA 1
ATOM 16606 C C . SER D 1 517 ? 140.941 144.029 160.181 1.00 36.05 530 SER D C 1
ATOM 16607 O O . SER D 1 517 ? 140.357 144.757 160.979 1.00 36.05 530 SER D O 1
ATOM 16610 N N . LYS D 1 518 ? 141.167 142.738 160.447 1.00 38.36 531 LYS D N 1
ATOM 16611 C CA . LYS D 1 518 ? 140.774 142.067 161.698 1.00 38.36 531 LYS D CA 1
ATOM 16612 C C . LYS D 1 518 ? 141.410 142.699 162.943 1.00 38.36 531 LYS D C 1
ATOM 16613 O O . LYS D 1 518 ? 140.880 142.578 164.039 1.00 38.36 531 LYS D O 1
ATOM 16619 N N . SER D 1 519 ? 142.505 143.431 162.780 1.00 38.29 532 SER D N 1
ATOM 16620 C CA . SER D 1 519 ? 143.166 144.193 163.839 1.00 38.29 532 SER D CA 1
ATOM 16621 C C . SER D 1 519 ? 142.405 145.437 164.319 1.00 38.29 532 SER D C 1
ATOM 16622 O O . SER D 1 519 ? 142.724 145.962 165.382 1.00 38.29 532 SER D O 1
ATOM 16625 N N . HIS D 1 520 ? 141.417 145.943 163.580 1.00 37.77 533 HIS D N 1
ATOM 16626 C CA . HIS D 1 520 ? 140.630 147.114 163.976 1.00 37.77 533 HIS D CA 1
ATOM 16627 C C . HIS D 1 520 ? 139.563 146.699 164.979 1.00 37.77 533 HIS D C 1
ATOM 16628 O O . HIS D 1 520 ? 138.605 146.014 164.635 1.00 37.77 533 HIS D O 1
ATOM 16635 N N . THR D 1 521 ? 139.719 147.097 166.231 1.00 42.60 534 THR D N 1
ATOM 16636 C CA . THR D 1 521 ? 138.932 146.583 167.359 1.00 42.60 534 THR D CA 1
ATOM 16637 C C . THR D 1 521 ? 138.698 147.678 168.396 1.00 42.60 534 THR D C 1
ATOM 16638 O O . THR D 1 521 ? 139.503 148.603 168.490 1.00 42.60 534 THR D O 1
ATOM 16642 N N . SER D 1 522 ? 137.605 147.627 169.158 1.00 46.52 535 SER D N 1
ATOM 16643 C CA . SER D 1 522 ? 137.239 148.704 170.090 1.00 46.52 535 SER D CA 1
ATOM 16644 C C . SER D 1 522 ? 136.750 148.221 171.467 1.00 46.52 535 SER D C 1
ATOM 16645 O O . SER D 1 522 ? 135.929 147.301 171.541 1.00 46.52 535 SER D O 1
ATOM 16648 N N . PRO D 1 523 ? 137.154 148.884 172.571 1.00 47.74 536 PRO D N 1
ATOM 16649 C CA . PRO D 1 523 ? 136.595 148.670 173.903 1.00 47.74 536 PRO D CA 1
ATOM 16650 C C . PRO D 1 523 ? 135.090 148.926 174.014 1.00 47.74 536 PRO D C 1
ATOM 16651 O O . PRO D 1 523 ? 134.434 148.324 174.863 1.00 47.74 536 PRO D O 1
ATOM 16655 N N . ALA D 1 524 ? 134.509 149.756 173.141 1.00 48.39 537 ALA D N 1
ATOM 16656 C CA . ALA D 1 524 ? 133.065 149.992 173.102 1.00 48.39 537 ALA D CA 1
ATOM 16657 C C . ALA D 1 524 ? 132.252 148.733 172.738 1.00 48.39 537 ALA D C 1
ATOM 16658 O O . ALA D 1 524 ? 131.061 148.649 173.036 1.00 48.39 537 ALA D O 1
ATOM 16660 N N . ILE D 1 525 ? 132.897 147.752 172.106 1.00 47.56 538 ILE D N 1
ATOM 16661 C CA . ILE D 1 525 ? 132.324 146.483 171.644 1.00 47.56 538 ILE D CA 1
ATOM 16662 C C . ILE D 1 525 ? 133.144 145.293 172.172 1.00 47.56 538 ILE D C 1
ATOM 16663 O O . ILE D 1 525 ? 133.362 144.311 171.469 1.00 47.56 538 ILE D O 1
ATOM 16668 N N . ASN D 1 526 ? 133.633 145.393 173.410 1.00 48.94 539 ASN D N 1
ATOM 16669 C CA . ASN D 1 526 ? 134.349 144.343 174.140 1.00 48.94 539 ASN D CA 1
ATOM 16670 C C . ASN D 1 526 ? 135.511 143.713 173.352 1.00 48.94 539 ASN D C 1
ATOM 16671 O O . ASN D 1 526 ? 135.682 142.494 173.335 1.00 48.94 539 ASN D O 1
ATOM 16676 N N . ASP D 1 527 ? 136.314 144.541 172.682 1.00 47.96 540 ASP D N 1
ATOM 16677 C CA . ASP D 1 527 ? 137.471 144.116 171.891 1.00 47.96 540 ASP D CA 1
ATOM 16678 C C . ASP D 1 527 ? 137.116 143.135 170.747 1.00 47.96 540 ASP D C 1
ATOM 16679 O O . ASP D 1 527 ? 137.895 142.244 170.403 1.00 47.96 540 ASP D O 1
ATOM 16684 N N . THR D 1 528 ? 135.918 143.269 170.168 1.00 45.32 541 THR D N 1
ATOM 16685 C CA . THR D 1 528 ? 135.527 142.622 168.907 1.00 45.32 541 THR D CA 1
ATOM 16686 C C . THR D 1 528 ? 135.803 143.523 167.697 1.00 45.32 541 THR D C 1
ATOM 16687 O O . THR D 1 528 ? 135.935 144.738 167.820 1.00 45.32 541 THR D O 1
ATOM 16691 N N . VAL D 1 529 ? 135.916 142.920 166.510 1.00 38.43 542 VAL D N 1
ATOM 16692 C CA . VAL D 1 529 ? 136.325 143.589 165.269 1.00 38.43 542 VAL D CA 1
ATOM 16693 C C . VAL D 1 529 ? 135.301 144.632 164.827 1.00 38.43 542 VAL D C 1
ATOM 16694 O O . VAL D 1 529 ? 134.120 144.334 164.712 1.00 38.43 542 VAL D O 1
ATOM 16698 N N . ILE D 1 530 ? 135.745 145.847 164.516 1.00 36.77 543 ILE D N 1
ATOM 16699 C CA . ILE D 1 530 ? 134.887 146.997 164.177 1.00 36.77 543 ILE D CA 1
ATOM 16700 C C . ILE D 1 530 ? 134.026 146.732 162.939 1.00 36.77 543 ILE D C 1
ATOM 16701 O O . ILE D 1 530 ? 132.908 147.216 162.837 1.00 36.77 543 ILE D O 1
ATOM 16706 N N . TRP D 1 531 ? 134.538 145.931 162.015 1.00 33.98 544 TRP D N 1
ATOM 16707 C CA . TRP D 1 531 ? 133.934 145.594 160.731 1.00 33.98 544 TRP D CA 1
ATOM 16708 C C . TRP D 1 531 ? 133.020 144.378 160.752 1.00 33.98 544 TRP D C 1
ATOM 16709 O O . TRP D 1 531 ? 132.665 143.858 159.700 1.00 33.98 544 TRP D O 1
ATOM 16720 N N . ASP D 1 532 ? 132.670 143.873 161.925 1.00 36.89 545 ASP D N 1
ATOM 16721 C CA . ASP D 1 532 ? 131.670 142.827 162.067 1.00 36.89 545 ASP D CA 1
ATOM 16722 C C . ASP D 1 532 ? 130.251 143.366 161.796 1.00 36.89 545 ASP D C 1
ATOM 16723 O O . ASP D 1 532 ? 130.057 144.564 161.591 1.00 36.89 545 ASP D O 1
ATOM 16728 N N . ARG D 1 533 ? 129.244 142.492 161.725 1.00 34.63 546 ARG D N 1
ATOM 16729 C CA . ARG D 1 533 ? 127.917 142.841 161.206 1.00 34.63 546 ARG D CA 1
ATOM 16730 C C . ARG D 1 533 ? 127.270 143.993 161.995 1.00 34.63 546 ARG D C 1
ATOM 16731 O O . ARG D 1 533 ? 127.085 143.857 163.204 1.00 34.63 546 ARG D O 1
ATOM 16739 N N . PRO D 1 534 ? 126.853 145.109 161.367 1.00 36.26 547 PRO D N 1
ATOM 16740 C CA . PRO D 1 534 ? 126.416 146.303 162.098 1.00 36.26 547 PRO D CA 1
ATOM 16741 C C . PRO D 1 534 ? 125.226 146.152 163.043 1.00 36.26 547 PRO D C 1
ATOM 16742 O O . PRO D 1 534 ? 125.143 146.901 164.002 1.00 36.26 547 PRO D O 1
ATOM 16746 N N . SER D 1 535 ? 124.344 145.179 162.854 1.00 37.05 548 SER D N 1
ATOM 16747 C CA . SER D 1 535 ? 123.262 144.867 163.797 1.00 37.05 548 SER D CA 1
ATOM 16748 C C . SER D 1 535 ? 123.737 144.334 165.155 1.00 37.05 548 SER D C 1
ATOM 16749 O O . SER D 1 535 ? 122.954 144.347 166.103 1.00 37.05 548 SER D O 1
ATOM 16752 N N . ARG D 1 536 ? 124.995 143.897 165.293 1.00 39.40 549 ARG D N 1
ATOM 16753 C CA . ARG D 1 536 ? 125.576 143.408 166.559 1.00 39.40 549 ARG D CA 1
ATOM 16754 C C . ARG D 1 536 ? 126.912 144.025 166.983 1.00 39.40 549 ARG D C 1
ATOM 16755 O O . ARG D 1 536 ? 127.401 143.703 168.062 1.00 39.40 549 ARG D O 1
ATOM 16763 N N . VAL D 1 537 ? 127.461 144.963 166.213 1.00 39.37 550 VAL D N 1
ATOM 16764 C CA . VAL D 1 537 ? 128.571 145.848 166.624 1.00 39.37 550 VAL D CA 1
ATOM 16765 C C . VAL D 1 537 ? 128.316 147.311 166.245 1.00 39.37 550 VAL D C 1
ATOM 16766 O O . VAL D 1 537 ? 129.234 148.058 165.904 1.00 39.37 550 VAL D O 1
ATOM 16770 N N . GLY D 1 538 ? 127.060 147.746 166.279 1.00 38.69 551 GLY D N 1
ATOM 16771 C CA . GLY D 1 538 ? 126.652 149.082 165.848 1.00 38.69 551 GLY D CA 1
ATOM 16772 C C . GLY D 1 538 ? 125.463 149.661 166.604 1.00 38.69 551 GLY D C 1
ATOM 16773 O O . GLY D 1 538 ? 124.845 149.000 167.433 1.00 38.69 551 GLY D O 1
ATOM 16774 N N . THR D 1 539 ? 125.160 150.924 166.324 1.00 40.44 552 THR D N 1
ATOM 16775 C CA . THR D 1 539 ? 124.135 151.721 167.011 1.00 40.44 552 THR D CA 1
ATOM 16776 C C . THR D 1 539 ? 123.092 152.229 166.032 1.00 40.44 552 THR D C 1
ATOM 16777 O O . THR D 1 539 ? 123.409 152.598 164.897 1.00 40.44 552 THR D O 1
ATOM 16781 N N . TYR D 1 540 ? 121.826 152.174 166.436 1.00 42.93 553 TYR D N 1
ATOM 16782 C CA . TYR D 1 540 ? 120.686 152.436 165.567 1.00 42.93 553 TYR D CA 1
ATOM 16783 C C . TYR D 1 540 ? 120.442 153.927 165.369 1.00 42.93 553 TYR D C 1
ATOM 16784 O O . TYR D 1 540 ? 120.515 154.713 166.313 1.00 42.93 553 TYR D O 1
ATOM 16793 N N . HIS D 1 541 ? 120.132 154.317 164.141 1.00 44.67 554 HIS D N 1
ATOM 16794 C CA . HIS D 1 541 ? 119.867 155.691 163.743 1.00 44.67 554 HIS D CA 1
ATOM 16795 C C . HIS D 1 541 ? 118.490 155.797 163.089 1.00 44.67 554 HIS D C 1
ATOM 16796 O O . HIS D 1 541 ? 118.239 155.187 162.049 1.00 44.67 554 HIS D O 1
ATOM 16803 N N . THR D 1 542 ? 117.611 156.633 163.640 1.00 51.18 555 THR D N 1
ATOM 16804 C CA . THR D 1 542 ? 116.289 156.892 163.054 1.00 51.18 555 THR D CA 1
ATOM 16805 C C . THR D 1 542 ? 116.381 157.604 161.696 1.00 51.18 555 THR D C 1
ATOM 16806 O O . THR D 1 542 ? 115.532 157.416 160.831 1.00 51.18 555 THR D O 1
ATOM 16810 N N . ASP D 1 543 ? 117.464 158.354 161.456 1.00 54.50 556 ASP D N 1
ATOM 16811 C CA . ASP D 1 543 ? 117.711 159.142 160.247 1.00 54.50 556 ASP D CA 1
ATOM 16812 C C . ASP D 1 543 ? 117.786 158.322 158.943 1.00 54.50 556 ASP D C 1
ATOM 16813 O O . ASP D 1 543 ? 117.440 158.836 157.878 1.00 54.50 556 ASP D O 1
ATOM 16818 N N . CYS D 1 544 ? 118.220 157.060 159.008 1.00 51.24 557 CYS D N 1
ATOM 16819 C CA . CYS D 1 544 ? 118.289 156.149 157.861 1.00 51.24 557 CYS D CA 1
ATOM 16820 C C . CYS D 1 544 ? 117.728 154.749 158.140 1.00 51.24 557 CYS D C 1
ATOM 16821 O O . CYS D 1 544 ? 117.845 153.859 157.299 1.00 51.24 557 CYS D O 1
ATOM 16824 N N . ASN D 1 545 ? 117.139 154.530 159.317 1.00 48.15 558 ASN D N 1
ATOM 16825 C CA . ASN D 1 545 ? 116.734 153.216 159.823 1.00 48.15 558 ASN D CA 1
ATOM 16826 C C . ASN D 1 545 ? 117.880 152.187 159.836 1.00 48.15 558 ASN D C 1
ATOM 16827 O O . ASN D 1 545 ? 117.642 150.984 159.715 1.00 48.15 558 ASN D O 1
ATOM 16832 N N . CYS D 1 546 ? 119.126 152.639 159.949 1.00 43.91 559 CYS D N 1
ATOM 16833 C CA . CYS D 1 546 ? 120.300 151.778 159.914 1.00 43.91 559 CYS D CA 1
ATOM 16834 C C . CYS D 1 546 ? 120.843 151.479 161.307 1.00 43.91 559 CYS D C 1
ATOM 16835 O O . CYS D 1 546 ? 120.655 152.247 162.240 1.00 43.91 559 CYS D O 1
ATOM 16838 N N . PHE D 1 547 ? 121.691 150.465 161.384 1.00 38.25 560 PHE D N 1
ATOM 16839 C CA . PHE D 1 547 ? 122.734 150.390 162.389 1.00 38.25 560 PHE D CA 1
ATOM 16840 C C . PHE D 1 547 ? 124.018 150.850 161.706 1.00 38.25 560 PHE D C 1
ATOM 16841 O O . PHE D 1 547 ? 124.327 150.376 160.620 1.00 38.25 560 PHE D O 1
ATOM 16849 N N . ARG D 1 548 ? 124.773 151.742 162.343 1.00 36.99 561 ARG D N 1
ATOM 16850 C CA . ARG D 1 548 ? 126.087 152.155 161.780 1.00 36.99 561 ARG D CA 1
ATOM 16851 C C . ARG D 1 548 ? 127.223 151.695 162.703 1.00 36.99 561 ARG D C 1
ATOM 16852 O O . ARG D 1 548 ? 127.100 151.899 163.914 1.00 36.99 561 ARG D O 1
ATOM 16860 N N . SER D 1 549 ? 128.280 151.094 162.147 1.00 35.21 562 SER D N 1
ATOM 16861 C CA . SER D 1 549 ? 129.453 150.657 162.911 1.00 35.21 562 SER D CA 1
ATOM 16862 C C . SER D 1 549 ? 130.183 151.832 163.555 1.00 35.21 562 SER D C 1
ATOM 16863 O O . SER D 1 549 ? 129.949 152.989 163.216 1.00 35.21 562 SER D O 1
ATOM 16866 N N . ILE D 1 550 ? 131.136 151.547 164.440 1.00 36.38 563 ILE D N 1
ATOM 16867 C CA . ILE D 1 550 ? 132.146 152.534 164.841 1.00 36.38 563 ILE D CA 1
ATOM 16868 C C . ILE D 1 550 ? 132.884 153.021 163.583 1.00 36.38 563 ILE D C 1
ATOM 16869 O O . ILE D 1 550 ? 133.064 152.259 162.631 1.00 36.38 563 ILE D O 1
ATOM 16874 N N . ASP D 1 551 ? 133.281 154.290 163.585 1.00 36.60 564 ASP D N 1
ATOM 16875 C CA . ASP D 1 551 ? 133.880 154.997 162.467 1.00 36.60 564 ASP D CA 1
ATOM 16876 C C . ASP D 1 551 ? 135.399 155.075 162.602 1.00 36.60 564 ASP D C 1
ATOM 16877 O O . ASP D 1 551 ? 135.916 155.597 163.586 1.00 36.60 564 ASP D O 1
ATOM 16882 N N . LEU D 1 552 ? 136.124 154.605 161.590 1.00 35.28 565 LEU D N 1
ATOM 16883 C CA . LEU D 1 552 ? 137.578 154.689 161.506 1.00 35.28 565 LEU D CA 1
ATOM 16884 C C . LEU D 1 552 ? 137.994 155.657 160.401 1.00 35.28 565 LEU D C 1
ATOM 16885 O O . LEU D 1 552 ? 137.392 155.693 159.334 1.00 35.28 565 LEU D O 1
ATOM 16890 N N . GLY D 1 553 ? 139.013 156.463 160.651 1.00 35.39 566 GLY D N 1
ATOM 16891 C CA . GLY D 1 553 ? 139.540 157.412 159.686 1.00 35.39 566 GLY D CA 1
ATOM 16892 C C . GLY D 1 553 ? 140.530 158.360 160.328 1.00 35.39 566 GLY D C 1
ATOM 16893 O O . GLY D 1 553 ? 141.296 157.955 161.198 1.00 35.39 566 GLY D O 1
ATOM 16894 N N . TRP D 1 554 ? 140.518 159.619 159.909 1.00 36.51 567 TRP D N 1
ATOM 16895 C CA . TRP D 1 554 ? 141.601 160.550 160.179 1.00 36.51 567 TRP D CA 1
ATOM 16896 C C . TRP D 1 554 ? 141.107 161.861 160.768 1.00 36.51 567 TRP D C 1
ATOM 16897 O O . TRP D 1 554 ? 140.414 162.628 160.105 1.00 36.51 567 TRP D O 1
ATOM 16908 N N . SER D 1 555 ? 141.489 162.159 162.005 1.00 40.60 568 SER D N 1
ATOM 16909 C CA . SER D 1 555 ? 141.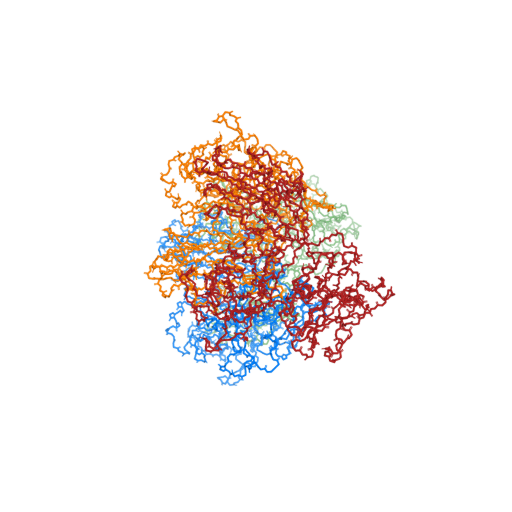562 163.532 162.504 1.00 40.60 568 SER D CA 1
ATOM 16910 C C . SER D 1 555 ? 142.822 164.179 161.958 1.00 40.60 568 SER D C 1
ATOM 16911 O O . SER D 1 555 ? 143.902 163.598 162.050 1.00 40.60 568 SER D O 1
ATOM 16914 N N . GLY D 1 556 ? 142.695 165.351 161.346 1.00 38.61 569 GLY D N 1
ATOM 16915 C CA . GLY D 1 556 ? 143.758 165.884 160.508 1.00 38.61 569 GLY D CA 1
ATOM 16916 C C . GLY D 1 556 ? 143.680 165.420 159.057 1.00 38.61 569 GLY D C 1
ATOM 16917 O O . GLY D 1 556 ? 144.715 165.330 158.404 1.00 38.61 569 GLY D O 1
ATOM 16918 N N . PHE D 1 557 ? 142.484 165.126 158.535 1.00 36.71 570 PHE D N 1
ATOM 16919 C CA . PHE D 1 557 ? 142.299 164.770 157.128 1.00 36.71 570 PHE D CA 1
ATOM 16920 C C . PHE D 1 557 ? 142.707 165.928 156.216 1.00 36.71 570 PHE D C 1
ATOM 16921 O O . PHE D 1 557 ? 143.469 165.750 155.271 1.00 36.71 570 PHE D O 1
ATOM 16929 N N . ILE D 1 558 ? 142.212 167.126 156.517 1.00 39.23 571 ILE D N 1
ATOM 16930 C CA . ILE D 1 558 ? 142.558 168.376 155.845 1.00 39.23 571 ILE D CA 1
ATOM 16931 C C . ILE D 1 558 ? 142.391 169.534 156.832 1.00 39.23 571 ILE D C 1
ATOM 16932 O O . ILE D 1 558 ? 141.507 169.500 157.685 1.00 39.23 571 ILE D O 1
ATOM 16937 N N . SER D 1 559 ? 143.250 170.546 156.773 1.00 42.63 572 SER D N 1
ATOM 16938 C CA . SER D 1 559 ? 143.101 171.731 157.616 1.00 42.63 572 SER D CA 1
ATOM 16939 C C . SER D 1 559 ? 142.047 172.672 157.052 1.00 42.63 572 SER D C 1
ATOM 16940 O O . SER D 1 559 ? 141.917 172.796 155.836 1.00 42.63 572 SER D O 1
ATOM 16943 N N . HIS D 1 560 ? 141.371 173.428 157.911 1.00 43.83 573 HIS D N 1
ATOM 16944 C CA . HIS D 1 560 ? 140.426 174.471 157.508 1.00 43.83 573 HIS D CA 1
ATOM 16945 C C . HIS D 1 560 ? 141.036 175.470 156.523 1.00 43.83 573 HIS D C 1
ATOM 16946 O O . HIS D 1 560 ? 140.386 175.830 155.542 1.00 43.83 573 HIS D O 1
ATOM 16953 N N . GLN D 1 561 ? 142.293 175.888 156.714 1.00 45.41 574 GLN D N 1
ATOM 16954 C CA . GLN D 1 561 ? 142.931 176.809 155.775 1.00 45.41 574 GLN D CA 1
ATOM 16955 C C . GLN D 1 561 ? 143.201 176.176 154.414 1.00 45.41 574 GLN D C 1
ATOM 16956 O O . GLN D 1 561 ? 143.055 176.845 153.394 1.00 45.41 574 GLN D O 1
ATOM 16962 N N . MET D 1 562 ? 143.535 174.886 154.367 1.00 45.94 575 MET D N 1
ATOM 16963 C CA . MET D 1 562 ? 143.702 174.169 153.106 1.00 45.94 575 MET D CA 1
ATOM 16964 C C . MET D 1 562 ? 142.364 174.001 152.395 1.00 45.94 575 MET D C 1
ATOM 16965 O O . MET D 1 562 ? 142.292 174.081 151.179 1.00 45.94 575 MET D O 1
ATOM 16970 N N . LEU D 1 563 ? 141.279 173.838 153.141 1.00 42.94 576 LEU D N 1
ATOM 16971 C CA . LEU D 1 563 ? 139.941 173.710 152.591 1.00 42.94 576 LEU D CA 1
ATOM 16972 C C . LEU D 1 563 ? 139.448 175.021 151.970 1.00 42.94 576 LEU D C 1
ATOM 16973 O O . LEU D 1 563 ? 138.739 174.989 150.972 1.00 42.94 576 LEU D O 1
ATOM 16978 N N . LYS D 1 564 ? 139.835 176.183 152.519 1.00 44.99 577 LYS D N 1
ATOM 16979 C CA . LYS D 1 564 ? 139.596 177.505 151.890 1.00 44.99 577 LYS D CA 1
ATOM 16980 C C . LYS D 1 564 ? 140.500 177.782 150.681 1.00 44.99 577 LYS D C 1
ATOM 16981 O O . LYS D 1 564 ? 140.235 178.701 149.914 1.00 44.99 577 LYS D O 1
ATOM 16987 N N . ARG D 1 565 ? 141.551 176.995 150.492 1.00 46.38 578 ARG D N 1
ATOM 16988 C CA . ARG D 1 565 ? 142.447 177.007 149.334 1.00 46.38 578 ARG D CA 1
ATOM 16989 C C . ARG D 1 565 ? 141.828 176.244 148.158 1.00 46.38 578 ARG D C 1
ATOM 16990 O O . ARG D 1 565 ? 140.876 175.483 148.325 1.00 46.38 578 ARG D O 1
ATOM 16998 N N . ARG D 1 566 ? 142.400 176.442 146.970 1.00 45.18 579 ARG D N 1
ATOM 16999 C CA . ARG D 1 566 ? 141.969 175.721 145.743 1.00 45.18 579 ARG D CA 1
ATOM 17000 C C . ARG D 1 566 ? 140.460 175.739 145.531 1.00 45.18 579 ARG D C 1
ATOM 17001 O O . ARG D 1 566 ? 139.821 176.758 145.850 1.00 45.18 579 ARG D O 1
ATOM 17009 N N . SER D 1 567 ? 139.927 174.653 144.982 1.00 41.85 580 SER D N 1
ATOM 17010 C CA . SER D 1 567 ? 138.509 174.548 144.665 1.00 41.85 580 SER D CA 1
ATOM 17011 C C . SER D 1 567 ? 137.848 173.414 145.433 1.00 41.85 580 SER D C 1
ATOM 17012 O O . SER D 1 567 ? 137.044 172.679 144.881 1.00 41.85 580 SER D O 1
ATOM 17015 N N . PHE D 1 568 ? 138.162 173.260 146.722 1.00 41.19 581 PHE D N 1
ATOM 17016 C CA . PHE D 1 568 ? 137.519 172.264 147.584 1.00 41.19 581 PHE D CA 1
ATOM 17017 C C . PHE D 1 568 ? 136.123 172.657 148.074 1.00 41.19 581 PHE D C 1
ATOM 17018 O O . PHE D 1 568 ? 135.360 171.791 148.487 1.00 41.19 581 PHE D O 1
ATOM 17026 N N . LEU D 1 569 ? 135.805 173.952 148.046 1.00 41.54 582 LEU D N 1
ATOM 17027 C CA . LEU D 1 569 ? 134.561 174.550 148.521 1.00 41.54 582 LEU D CA 1
ATOM 17028 C C . LEU D 1 569 ? 133.984 175.524 147.488 1.00 41.54 582 LEU D C 1
ATOM 17029 O O . LEU D 1 569 ? 133.482 176.587 147.848 1.00 41.54 582 LEU D O 1
ATOM 17034 N N . LYS D 1 570 ? 134.114 175.229 146.191 1.00 44.62 583 LYS D N 1
ATOM 17035 C CA . LYS D 1 570 ? 133.989 176.199 145.084 1.00 44.62 583 LYS D CA 1
ATOM 17036 C C . LYS D 1 570 ? 132.696 177.021 145.094 1.00 44.62 583 LYS D C 1
ATOM 17037 O O . LYS D 1 570 ? 132.725 178.217 144.813 1.00 44.62 583 LYS D O 1
ATOM 17043 N N . ASN D 1 571 ? 131.582 176.394 145.443 1.00 43.67 584 ASN D N 1
ATOM 17044 C CA . ASN D 1 571 ? 130.249 176.990 145.512 1.00 43.67 584 ASN D CA 1
ATOM 17045 C C . ASN D 1 571 ? 129.727 177.040 146.968 1.00 43.67 584 ASN D C 1
ATOM 17046 O O . ASN D 1 571 ? 128.531 176.968 147.217 1.00 43.67 584 ASN D O 1
ATOM 17051 N N . ASP D 1 572 ? 130.625 177.115 147.953 1.00 45.67 585 ASP D N 1
ATOM 17052 C CA . ASP D 1 572 ? 130.376 176.878 149.379 1.00 45.67 585 ASP D CA 1
ATOM 17053 C C . ASP D 1 572 ? 129.851 175.463 149.688 1.00 45.67 585 ASP D C 1
ATOM 17054 O O . ASP D 1 572 ? 129.179 175.247 150.692 1.00 45.67 585 ASP D O 1
ATOM 17059 N N . ASP D 1 573 ? 130.168 174.479 148.845 1.00 42.30 586 ASP D N 1
ATOM 17060 C CA . ASP D 1 573 ? 129.817 173.079 149.038 1.00 42.30 586 ASP D CA 1
ATOM 17061 C C . ASP D 1 573 ? 131.038 172.162 149.000 1.00 42.30 586 ASP D C 1
ATOM 17062 O O . ASP D 1 573 ? 131.951 172.331 148.205 1.00 42.30 586 ASP D O 1
ATOM 17067 N N . LEU D 1 574 ? 131.045 171.179 149.893 1.00 35.95 587 LEU D N 1
ATOM 17068 C CA . LEU D 1 574 ? 132.096 170.182 150.022 1.00 35.95 587 LEU D CA 1
ATOM 17069 C C . LEU D 1 574 ? 131.614 168.902 149.348 1.00 35.95 587 LEU D C 1
ATOM 17070 O O . LEU D 1 574 ? 130.526 168.428 149.642 1.00 35.95 587 LEU D O 1
ATOM 17075 N N . ILE D 1 575 ? 132.409 168.337 148.447 1.00 31.77 588 ILE D N 1
ATOM 17076 C CA . ILE D 1 575 ? 132.097 167.092 147.750 1.00 31.77 588 ILE D CA 1
ATOM 17077 C C . ILE D 1 575 ? 133.119 166.038 148.148 1.00 31.77 588 ILE D C 1
ATOM 17078 O O . ILE D 1 575 ? 134.319 166.212 147.957 1.00 31.77 588 ILE D O 1
ATOM 17083 N N . ILE D 1 576 ? 132.639 164.939 148.712 1.00 28.46 589 ILE D N 1
ATOM 17084 C CA . ILE D 1 576 ? 133.447 163.817 149.175 1.00 28.46 589 ILE D CA 1
ATOM 17085 C C . ILE D 1 576 ? 133.080 162.593 148.350 1.00 28.46 589 ILE D C 1
ATOM 17086 O O . ILE D 1 576 ? 131.939 162.160 148.340 1.00 28.46 589 ILE D O 1
ATOM 17091 N N . PHE D 1 577 ? 134.044 162.024 147.659 1.00 28.03 590 PHE D N 1
ATOM 17092 C CA . PHE D 1 577 ? 133.962 160.733 146.997 1.00 28.03 590 PHE D CA 1
ATOM 17093 C C . PHE D 1 577 ? 134.436 159.642 147.950 1.00 28.03 590 PHE D C 1
ATOM 17094 O O . PHE D 1 577 ? 135.426 159.811 148.649 1.00 28.03 590 PHE D O 1
ATOM 17102 N N . VAL D 1 578 ? 133.776 158.494 147.924 1.00 28.04 591 VAL D N 1
ATOM 17103 C CA . VAL D 1 578 ? 134.170 157.297 148.650 1.00 28.04 591 VAL D CA 1
ATOM 17104 C C . VAL D 1 578 ? 134.110 156.087 147.732 1.00 28.04 591 VAL D C 1
ATOM 17105 O O . VAL D 1 578 ? 133.112 155.849 147.063 1.00 28.04 591 VAL D O 1
ATOM 17109 N N . ASP D 1 579 ? 135.163 155.289 147.752 1.00 30.93 592 ASP D N 1
ATOM 17110 C CA . ASP D 1 579 ? 135.228 153.945 147.202 1.00 30.93 592 ASP D CA 1
ATOM 17111 C C . ASP D 1 579 ? 135.514 152.946 148.307 1.00 30.93 592 ASP D C 1
ATOM 17112 O O . ASP D 1 579 ? 136.398 153.167 149.122 1.00 30.93 592 ASP D O 1
ATOM 17117 N N . PHE D 1 580 ? 134.763 151.856 148.328 1.00 29.38 593 PHE D N 1
ATOM 17118 C CA . PHE D 1 580 ? 134.913 150.758 149.268 1.00 29.38 593 PHE D CA 1
ATOM 17119 C C . PHE D 1 580 ? 134.932 149.472 148.456 1.00 29.38 593 PHE D C 1
ATOM 17120 O O . PHE D 1 580 ? 133.896 149.010 147.998 1.00 29.38 593 PHE D O 1
ATOM 17128 N N . GLU D 1 581 ? 136.107 148.925 148.205 1.00 32.57 594 GLU D N 1
ATOM 17129 C CA . GLU D 1 581 ? 136.311 147.883 147.194 1.00 32.57 594 GLU D CA 1
ATOM 17130 C C . GLU D 1 581 ? 137.250 146.779 147.666 1.00 32.57 594 GLU D C 1
ATOM 17131 O O . GLU D 1 581 ? 138.227 147.021 148.361 1.00 32.57 594 GLU D O 1
ATOM 17137 N N . ASP D 1 582 ? 136.955 145.539 147.306 1.00 32.32 595 ASP D N 1
ATOM 17138 C CA . ASP D 1 582 ? 137.759 144.383 147.675 1.00 32.32 595 ASP D CA 1
ATOM 17139 C C . ASP D 1 582 ? 139.103 144.361 146.943 1.00 32.32 595 ASP D C 1
ATOM 17140 O O . ASP D 1 582 ? 139.137 144.403 145.717 1.00 32.32 595 ASP D O 1
ATOM 17145 N N . ILE D 1 583 ? 140.202 144.245 147.682 1.00 32.51 596 ILE D N 1
ATOM 17146 C CA . ILE D 1 583 ? 141.554 144.136 147.142 1.00 32.51 596 ILE D CA 1
ATOM 17147 C C . ILE D 1 583 ? 142.238 142.812 147.487 1.00 32.51 596 ILE D C 1
ATOM 17148 O O . ILE D 1 583 ? 143.436 142.665 147.280 1.00 32.51 596 ILE D O 1
ATOM 17153 N N . THR D 1 584 ? 141.503 141.816 147.973 1.00 33.53 597 THR D N 1
ATOM 17154 C CA . THR D 1 584 ? 142.026 140.489 148.311 1.00 33.53 597 THR D CA 1
ATOM 17155 C C . THR D 1 584 ? 142.813 139.845 147.167 1.00 33.53 597 THR D C 1
ATOM 17156 O O . THR D 1 584 ? 143.816 139.179 147.404 1.00 33.53 597 THR D O 1
ATOM 17160 N N . HIS D 1 585 ? 142.429 140.083 145.915 1.00 33.56 598 HIS D N 1
ATOM 17161 C CA . HIS D 1 585 ? 143.097 139.540 144.734 1.00 33.56 598 HIS D CA 1
ATOM 17162 C C . HIS D 1 585 ? 144.504 140.090 144.487 1.00 33.56 598 HIS D C 1
ATOM 17163 O O . HIS D 1 585 ? 145.227 139.535 143.669 1.00 33.56 598 HIS D O 1
ATOM 17170 N N . LEU D 1 586 ? 144.926 141.155 145.168 1.00 34.54 599 LEU D N 1
ATOM 17171 C CA . LEU D 1 586 ? 146.286 141.681 145.050 1.00 34.54 599 LEU D CA 1
ATOM 17172 C C . LEU D 1 586 ? 147.313 140.858 145.849 1.00 34.54 599 LEU D C 1
ATOM 17173 O O . LEU D 1 586 ? 148.515 141.038 145.657 1.00 34.54 599 LEU D O 1
ATOM 17178 N N . SER D 1 587 ? 146.860 139.976 146.745 1.00 39.06 600 SER D N 1
ATOM 17179 C CA . SER D 1 587 ? 147.693 139.078 147.561 1.00 39.06 600 SER D CA 1
ATOM 17180 C C . SER D 1 587 ? 148.361 137.952 146.765 1.00 39.06 600 SER D C 1
ATOM 17181 O O . SER D 1 587 ? 147.864 137.571 145.682 1.00 39.06 600 SER D O 1
#

InterPro domains:
  IPR000742 EGF-like domain [PF00008] (674-708)
  IPR000742 EGF-like domain [PS50026] (670-710)
  IPR000998 MAM domain [PF00629] (269-432)
  IPR000998 MAM domain [PR00020] (275-293)
  IPR000998 MAM domain [PR00020] (314-330)
  IPR000998 MAM domain [PR00020] (342-353)
  IPR000998 MAM domain [PR00020] (393-407)
  IPR000998 MAM domain [PR00020] (414-427)
  IPR000998 MAM domain [PS00740] (312-352)
  IPR000998 MAM domain [PS50060] (267-433)
  IPR000998 MAM domain [SM00137] (264-433)
  IPR000998 MAM domain [cd06263] (269-431)
  IPR001506 Peptidase M12A [PF01400] (70-258)
  IPR001506 Peptidase M12A [PR00480] (95-113)
  IPR001506 Peptidase M12A [PR00480] (147-165)
  IPR001506 Peptidase M12A [PR00480] (166-183)
  IPR001506 Peptidase M12A [PR00480] (205-220)
  IPR001506 Peptidase M12A [PR00480] (245-258)
  IPR001506 Peptidase M12A [PS51864] (66-260)
  IPR002083 MATH/TRAF domain [PF22486] (435-592)

Solvent-accessible surface area: 85952 Å² total; per-residue (Å²): 1,0,22,101,71,96,108,25,54,14,119,62,57,0,9,26,54,33,13,124,72,8,38,36,42,10,14,5,0,0,50,44,0,0,52,21,0,35,21,4,1,26,0,30,9,53,86,76,143,59,56,95,18,50,0,40,0,26,54,85,140,37,39,106,19,82,28,0,12,54,107,129,16,5,45,0,0,1,6,163,56,15,14,61,4,7,37,0,0,23,8,0,4,15,0,0,1,4,46,11,0,0,2,5,66,23,10,90,46,6,4,38,20,112,119,92,35,11,76,110,56,96,109,108,26,0,57,62,51,73,43,84,89,6,18,30,32,50,3,23,0,11,11,44,0,8,3,7,30,60,18,99,8,73,28,128,74,97,95,57,31,0,0,23,5,112,95,103,122,12,52,48,39,8,14,10,146,9,1,3,2,59,20,5,10,74,2,0,37,48,18,27,82,4,45,66,16,66,3,22,12,9,62,1,25,0,56,113,58,20,18,29,1,11,33,64,24,130,115,14,98,43,94,8,41,66,57,56,21,76,111,114,63,56,46,0,3,21,48,49,45,72,19,100,53,31,2,49,1,1,34,4,49,0,54,69,55,66,32,110,31,0,0,3,0,9,0,14,30,0,88,24,165,81,134,64,0,6,0,15,0,10,16,19,5,35,19,4,94,45,1,28,0,0,0,0,0,14,67,20,13,79,78,36,81,18,49,86,4,32,63,48,66,55,24,98,14,108,140,58,90,64,10,34,27,4,33,2,65,1,139,5,115,90,27,0,21,1,0,0,0,0,4,17,4,76,11,193,108,10,144,12,0,0,12,0,0,4,0,3,0,16,3,26,90,20,24,53,2,40,22,42,13,68,87,0,44,107,32,22,156,117,24,76,126,36,81,107,52,51,1,74,78,25,81,12,80,12,5,1,0,0,0,0,2,0,28,0,27,2,180,103,34,94,40,89,0,34,0,0,0,1,0,0,15,17,88,4,10,13,0,3,36,51,38,0,50,49,5,3,0,17,0,17,0,3,0,8,46,17,21,4,80,67,25,2,12,7,8,37,3,20,19,2,33,150,88,39,57,16,125,82,25,139,101,64,26,10,0,36,56,0,57,165,14,16,85,126,33,114,118,25,106,0,71,8,9,56,31,53,22,36,48,29,13,7,22,28,99,32,2,145,63,95,16,0,28,50,36,87,6,0,3,0,27,1,36,4,85,25,8,28,67,36,107,2,0,19,99,70,97,108,22,54,14,119,61,57,0,10,25,53,32,14,122,74,5,39,33,40,10,18,6,0,0,46,34,0,1,74,23,0,43,21,5,1,28,0,29,8,53,88,73,143,59,54,94,18,48,0,37,0,27,58,84,140,40,37,106,18,83,30,0,11,55,108,129,17,5,47,0,0,1,8,165,58,16,13,60,4,7,35,0,0,24,6,0,3,15,0,1,0,5,43,11,0,0,2,5,69,23,10,87,46,8,4,38,22,117,118,102,37,11,77,112,57,95,112,106,24,0,56,63,51,76,43,89,86,6,21,33,29,49,2,24,0,8,12,40,0,9,3,6,30,67,18,93,11,72,27,129,76,99,94,60,31,0,0,23,6,113,99,103,117,12,49,49,41,8,13,9,156,10,0,3,3,67,19,6,10,73,2,0,34,48,14,27,80,4,45,71,17,64,3,22,11,10,61,1,29,0,54,118,61,20,16,29,0,10,31,62,33,133,137,20,87,45,94,6,46,62,56,56,22,88,103,106,89,23,45,0,3,18,55,48,49,75,20,99,57,26,3,49,0,0,25,4,49,0,49,72,57,68,35,112,34,0,0,5,0,11,0,11,30,1,88,23,164,93,134,61,0,6,0,12,0,10,16,18,4,33,18,3,93,48,1,32,0,0,0,0,0,15,56,20,13,81,75,37,77,20,54,73,5,28,66,45,67,59,25,102,10,115,137,56,95,57,9,37,27,5,30,0,67,2,138,4,115,91,24,0,21,0,0,0,0,0,4,17,4,74,15,190,108,10,142,10,0,0,15,0,0,3,0,3,0,15,2,26,82,19,26,51,4,41,22,44,13,64,90,0,55,108,33,24,147,111,24,76,143,35,80,110,56,52,0,78,82,25,78,13,80,8,5,0,0,0,0,0,2,0,31,0,27,3,64,119,31,89,42,91,0,34,0,0,0,1,0,0,17,17,80,4,10,15,3,6,26,46,25,0,72,41,1,3,0,16,0,18,0,3,0,6,51,18,18,4,83,76,26,4,13,7,10,37,3,22,18,2,32,157,86,42,58,17,130,80,24,137,107,60,26,9,0,34,53,0,57,161,16,17,89,124,31,119,120,31,104,0,68,10,9,60,30,53,21,32,48,30,13,7,21,29,89,36,1,137,64,108,6,0,26,58,36,87,5,0,2,0,27,0,37,2,87,22,9,27,72,35,109,3,0,21,106,60,106,111,18,54,11,121,60,54,0,7,29,55,33,11,121,76,6,35,38,36,6,20,5,0,0,55,44,0,0,46,20,0,41,22,4,1,32,0,36,10,48,85,78,136,62,55,96,13,47,0,37,0,28,57,81,141,35,56,107,22,82,26,0,10,66,101,133,12,6,42,0,0,0,4,166,58,3,14,55,5,4,25,0,0,21,7,0,4,12,0,0,0,5,38,17,0,0,1,9,70,56,12,87,114,71,4,30,21,120,122,119,60,11,75,112,61,92,117,108,23,0,56,62,54,80,96,84,82,6,33,77,34,130,9,86,13,13,32,58,0,6,2,5,31,66,19,102,10,79,26,132,83,93,95,50,33,0,0,18,5,116,109,102,129,62,47,56,45,7,12,11,152,12,0,2,4,72,45,7,11,73,2,1,35,105,19,28,132,4,114,105,20,64,3,29,42,26,64,1,27,0,59,119,123,82,27,25,28,10,84,58,18,130,140,29,86,44,96,7,45,81,58,57,10,111,128,53,0,2,15,67,53,26,153,69,87,30,41,0,53,0,2,22,5,52,0,54,72,55,68,36,113,34,0,0,2,0,11,0,36,63,14,142,27,161,75,135,68,0,6,0,14,0,6,17,24,4,35,18,3,91,47,1,29,0,0,0,0,0,29,71,21,19,81,80,31,82,22,50,43,5,30,68,47,69,49,25,104,17,111,138,59,89,62,10,36,27,4,32,1,70,1,136,6,113,90,54,0,45,0,0,0,0,0,6,18,3,76,11,192,110,8,142,11,0,1,11,0,0,1,0,2,0,15,3,22,99,19,24,52,3,41,24,46,13,66,88,0,57,105,32,25,152,117,23,74,118,38,76,109,53,52,1,76,82,24,81,12,77,12,5,0,0,0,0,0,1,0,28,0,29,1,181,104,41,83,39,88,0,34,0,0,0,1,0,0,16,15,85,3,10,10,1,3,41,50,29,0,56,42,6,3,0,16,0,17,0,6,0,4,42,17,19,6,83,70,23,5,12,6,12,37,2,22,18,1,36,138,88,44,60,17,123,82,24,136,107,60,22,7,0,22,72,0,58,151,8,19,93,127,34,114,127,25,102,0,68,10,9,60,31,51,22,33,51,32,15,7,15,36,101,48,1,148,119,62,38,1,23,56,32,88,6,0,5,0,22,0,35,2,83,22,7,29,67,32,110,21,19,24,44,67,104,107,22,57,12,122,64,52,0,7,33,53,32,11,120,74,8,38,36,37,9,15,5,0,0,51,46,0,1,53,23,0,33,22,3,2,30,0,30,9,48,85,81,139,62,54,86,22,50,0,37,0,28,57,80,139,38,41,104,21,75,30,0,13,62,86,117,12,7,47,0,0,1,4,166,53,16,16,61,6,8,23,0,0,26,7,0,4,16,0,0,0,7,39,12,0,0,2,71,47,90,124,84,3,34,18,118,109,89,38,9,75,110,62,100,106,109,29,0,56,68,66,85,139,91,92,44,64,84,14,12,29,52,0,8,2,6,33,68,16,97,11,76,28,126,74,98,94,60,33,0,0,19,6,116,106,102,131,62,52,49,37,8,13,11,155,10,1,2,4,73,44,5,9,74,14,0,45,153,36,28,130,10,110,74,33,65,2,29,39,27,60,1,27,0,55,133,109,79,19,40,33,14,83,60,17,133,116,9,112,39,99,6,46,69,43,66,10,61,116,112,82,47,47,1,3,17,58,46,42,156,74,106,29,38,1,46,0,1,27,4,50,0,54,68,54,66,38,115,35,0,0,0,0,11,0,37,58,16,135,24,172,81,134,63,0,6,0,13,0,12,16,24,5,28,16,3,99,44,1,32,0,0,0,0,0,12,66,19,15,83,82,30,81,24,59,82,6,30,64,45,69,52,25,96,18,101,150,54,93,62,11,33,27,4,32,1,66,1,144,6,114,90,61,0,46,0,0,0,1,0,6,16,4,79,14,192,109,8,142,9,0,0,9,0,0,3,0,3,0,14,4,26,92,20,24,54,3,41,23,45,10,66,92,0,55,103,27,32,150,118,19,76,121,38,78,97,57,55,1,76,79,25,82,11,80,12,6,0,0,0,0,0,2,0,24,0,28,1,179,103,35,86,41,94,0,35,0,0,0,2,0,0,15,16,85,3,8,9,0,3,51,48,42,0,50,44,7,3,0,14,0,17,0,3,0,5,38,24,21,5,94,88,22,6,17,9,15,37,4,21,18,1,35,144,85,44,59,16,125,81,28,138,107,61,25,11,0,23,68,0,56,150,9,25,86,120,37,111,128,27,106,0,70,13,9,59,29,53,20,34,45,32,12,8,20,29,101,33,2,153,55,84,16,0,23,63,35,82,5,0,4,0,28,0,35,3,84,25,7,34,66,36,108

Secondary structure (DSSP, 8-state):
-EE--GGGPPPSSEEEEE-TTS-HHHHHHHHHHHHHHHHHSS--EEE-SS-SS-EEEE--SS-EE-SS--TT-EEEE--TT--SHHHHHHHHHHHHTB--GGGSTTGGGTEEE-GGGBPTT-GGGG----TTTEE-TT----TT-TTSPPSSSSBSSTTS-SEEESSGGGGGTTT--SS--HHHHHHHHHHHT--S-SSEEEEE---STTGGG-EE-SSSSS--EEE-S-BTTB--TTTTT-BTTT--EEEEE-SSS-TT-EEEEE---B--SSS-EEEEEEEEE-S-TT-EEEEEEEEE-SSS-EEEEEEEEEEE--S--S-EEEEEEE--SS-EEEEEEEE---GGG-S-EEEEEEEEEESSPPPSEEEEESSHHHHHHHS-TT--EEPPPEE-TT--EEEEEEESS-SSSTTEEEEEEEEEP-TTGGGS-SS--SEEEEEEE----SSGGG---EEEEEE--TT-EEGGGTTEETTS-HHHHSEE-TTTS-EEPPPEEEEEEEEHHHHTSTTTTTTS-EEEEEEEEE-GGG-/-EE--GGG---SSEEEEE-TTS-HHHHHHHHHHHHHHHHHSS--EEE-SS-SS-EEEE--SS-EE-SS--TT-EEEE--TT--SHHHHHHHHHHHHTB--GGGSTTGGGTEEE-GGGBPTT-GGGG----TTTEE-TT----TT-TTSPPSSSSBSSTTS-SEEESSGGGGGTTT--SS--HHHHHHHHHHHT--S-SSEEEEE---STTGGG-EE-SSSSS--EEE-S-BTTB--TTTTT-BTT---EEEEE-SSS-TT-EEEEE---B--SSS-EEEEEEEEE-S-TT-EEEEEEEEE-SSS-EEEEEEEEEEE--S--S-EEEEEEE--SS-EEEEEEEE---GGG-S-EEEEEEEEEESSPPPSEEEEETTHHHHHHHSPTT--EEPPPEE-TT--EEEEEEESS-SSSTTEEEEEEEEE--TTTTTS-SS--SEEEEEEE----SSGGG---EEEEEE--TT-EEGGGTTEETTS-HHHHSEEETTTTEEEPPPEEEEEEEEHHHHHSTTTTTTS-EEEEEEEEE-GGG-/-EE--GGG---SSEEEEE-TTS-HHHHHHHHHHHHHHHHHSS--EEE-SS-SS-EEEE--SSEEE-SS--TT-EEEEE-TT--SHHHHHHHHHHHTTBPPGGGSTTGGGTEEE-GGGBPTT-GGGG----TTTEE-TT----TT-TTSPPSSSSBSSTTS-SEEESSGGGGGTTT--SS--HHHHHHHHHHH---S-SSEEEEE-S-STTGGG-EE-SSSS---EEE------SSSTTSSTTTS-EEEEE-SSS-TT-EEEEEPPPB--SSS-EEEEEEEEE-S-TT-EEEEEEEEE-SSS-EEEEEEEEEEE--S--S-EEEEEEE---S-EEEEEEEE---GGG-S-EEEEEEEEEESSPPPSEEEEESSHHHHHHHS-TT--EEPPPEE-TT--EEEEEEESS-SSSTTEEEEEEEEEP-TTGGGS-SS--SEEEEEEE----SSGGG---EEEEEE--TT-EEGGGTTEETTS-HHHHEEEETTTTEEEEPPEEEEEEEEHHHHTSTTTTTTS-EEEEEEEEE-GGG-/-B---GGG---SSEEEEE-TTS-HHHHHHHHHHHHHHHHHSS--EEE-SS-SS-EEEE--SSEEE-SS--SS-EEEEE-TT--SHHHHHHHHHHHHTB--GGG--TTTEEE-GGGBPTTGGGGG----TTT-----TT-TTS--SSSSBSSTTS-SEEESSGGGGGTTT--SS--HHHHHHHHHHHT--S-SSEEEEE-S-STTGGG-EE-SSSSB--EEE---STT---TTTTTSSTTS--EEEEE-SSS-TT-EEEEEPPPB--SSS-EEEEEEEEE-S-TT-EEEEEEEEE-SSS-EEEEEEEEEEE--S--SPEEEEEEE--SS-EEEEEEEE---GGG-S-EEEEEEEEEESSPPPSEEEEESSHHHHHHHS-TT--EEPPPEE-TT--EEEEEEESS-TTSTTEEEEEEEEEP-TTTTTS-SS--SEEEEEEE----SSGGG---EEEEEE--TT-EEGGGTTEETTS-TTTSEEEETTTTEEEEPPEEEEEEEEHHHHHSTTTTTTS-EEEEEEEEE-GGG-

Sequence (2131 aa):
NGLRDPNTRWTFPIPYILADNLGLNAKGAILYAFEMFRLKSCVDFKPYEGESSYIIFQQFDGCWSEVGDQHVGQNISIGQGCAYKAIIEHEILHALGFYHEQSRTDRDDYVNIWWDQILSGYQHNFDTYDDSLITDLNTPYDYESLMHYQPFSFNKNASVPTITAKIPEFNSIIGQRLDFSAIDLERLNRMYNCTTTHTLLDHCTFEKANICGMIQGTRDDTDWAHQDSAQAGEVDHTLLGQCTGAGYFMQFSTSSGSAEEAALLESRILYPKRKQQCLQFFYKMTGSPSDRLVVWVRRDDSTGNVRKLVKVQTFQGDDDHNWKIAHVVLKEEQKFRYLFQGTKGDPQNSTGGIYLDDITLTETPCPTGVWTVRNFSQVLENTSKGDKLQSPRFYNSEGYGFGVTLYPNSRESSGYLRLAFHVCSGENDAILEWPVENRQVIITILDQEPDVRNRMSSSMVFTTSKSHTSPAINDTVIWDRPSRVGTYHTDCNCFRSIDLGWSGFISHQMLKRRSFLKNDDLIIFVDFEDITHLSNGLRDPNTRWTFPIPYILADNLGLNAKGAILYAFEMFRLKSCVDFKPYEGESSYIIFQQFDGCWSEVGDQHVGQNISIGQGCAYKAIIEHEILHALGFYHEQSRTDRDDYVNIWWDQILSGYQHNFDTYDDSLITDLNTPYDYESLMHYQPFSFNKNASVPTITAKIPEFNSIIGQRLDFSAIDLERLNRMYNCTTTHTLLDHCTFEKANICGMIQGTRDDTDWAHQDSAQAGEVDHTLLGQCTGAGYFMQFSTSSGSAEEAALLESRILYPKRKQQCLQFFYKMTGSPSDRLVVWVRRDDSTGNVRKLVKVQTFQGDDDHNWKIAHVVLKEEQKFRYLFQGTKGDPQNSTGGIYLDDITLTETPCPTGVWTVRNFSQVLENTSKGDKLQSPRFYNSEGYGFGVTLYPNSRESSGYLRLAFHVCSGENDAILEWPVENRQVIITILDQEPDVRNRMSSSMVFTTSKSHTSPAINDTVIWDRPSRVGTYHTDCNCFRSIDLGWSGFISHQMLKRRSFLKNDDLIIFVDFEDITHLSNGLRDPNTRWTFPIPYILADNLGLNAKGAILYAFEMFRLKSCVDFKPYEGESSYIIFQQFDGCWSEVGDQHVGQNISIGQGCAYKAIIEHEILHALGFYHEQSRTDRDDYVNIWWDQILSGYQHNFDTYDDSLITDLNTPYDYESLMHYQPFSFNKNASVPTITAKIPEFNSIIGQRLDFSAIDLERLNRMYNCTTTHTLLDHCTFEKANICGMIQGTRDDTDWAHQDSAEVDHTLLGQCTGAGYFMQFSTSSGSAEEAALLESRILYPKRKQQCLQFFYKMTGSPSDRLVVWVRRDDSTGNVRKLVKVQTFQGDDDHNWKIAHVVLKEEQKFRYLFQGTKGDPQNSTGGIYLDDITLTETPCPTGVWTVRNFSQVLENTSKGDKLQSPRFYNSEGYGFGVTLYPNSRESSGYLRLAFHVCSGENDAILEWPVENRQVIITILDQEPDVRNRMSSSMVFTTSKSHTSPAINDTVIWDRPSRVGTYHTDCNCFRSIDLGWSGFISHQMLKRRSFLKNDDLIIFVDFEDITHLSNGLRDPNTRWTFPIPYILADNLGLNAKGAILYAFEMFRLKSCVDFKPYEGESSYIIFQQFDGCWSEVGDQHVGQNISIGQGCAYKAIIEHEILHALGFYHEQSRRDDYVNIWWDQILSGYQHNFDTYDDSLITPYDYESLMHYQPFSFNKNASVPTITAKIPEFNSIIGQRLDFSAIDLERLNRMYNCTTTHTLLDHCTFEKANICGMIQGTRDDTDWAHQDSAQAGEVDHTLLGQCTGAGYFMQFSTSSGSAEEAALLESRILYPKRKQQCLQFFYKMTGSPSDRLVVWVRRDDSTGNVRKLVKVQTFQGDDDHNWKIAHVVLKEEQKFRYLFQGTKGDPQNSTGGIYLDDITLTETPCPTGVWTVRNFSQVLENTSKGDKLQSPRFYNSEGYGFGVTLYPNSRESSGYLRLAFHVCSGENDAILEWPVENRQVIITILDQEPDVRNRMSSSMVFTTSKSHTSPAINDTVIWDRPSRVGTYHTDCNCFRSIDLGWSGFISHQMLKRRSFLKNDDLIIFVDFEDITHLS

Nearest PDB structures (foldseek):
  7uaf-assembly1_C  TM=1.002E+00  e=0.000E+00  Homo sapiens
  7uaf-assembly1_D  TM=9.943E-01  e=7.503E-104  Homo sapiens
  7uai-assembly1_D  TM=9.916E-01  e=1.860E-101  Homo sapiens
  7uac-assembly1_H  TM=9.833E-01  e=1.005E-96  Homo sapiens
  7uab-assembly1_H  TM=9.865E-01  e=2.603E-94  Homo sapiens